Protein 3PV2 (pdb70)

CATH classification: 2.40.10.120 (+2 more: 2.30.42.10, 2.30.42.10)

Structure (mmCIF, N/CA/C/O backbone):
data_3PV2
#
_entry.id   3PV2
#
_cell.length_a   136.700
_cell.length_b   136.700
_cell.length_c   327.001
_cell.angle_alpha   90.00
_cell.angle_beta   90.00
_cell.angle_gamma   120.00
#
_symmetry.space_group_name_H-M   'H 3'
#
loop_
_entity.id
_entity.type
_entity.pdbx_description
1 polymer DegQ
2 water water
#
loop_
_atom_site.group_PDB
_atom_site.id
_atom_site.type_symbol
_atom_site.label_atom_id
_atom_site.label_alt_id
_atom_site.label_comp_id
_atom_site.label_asym_id
_atom_site.label_entity_id
_atom_site.label_seq_id
_atom_site.pdbx_PDB_ins_code
_atom_site.Cartn_x
_atom_site.Cartn_y
_atom_site.Cartn_z
_atom_site.occupancy
_atom_site.B_iso_or_equiv
_atom_site.auth_seq_id
_atom_site.auth_comp_id
_atom_site.auth_asym_id
_atom_site.auth_atom_id
_atom_site.pdbx_PDB_model_num
ATOM 1 N N . MET A 1 18 ? 6.769 72.919 96.452 1.00 82.99 6 MET A N 1
ATOM 2 C CA . MET A 1 18 ? 6.743 73.742 95.198 1.00 81.87 6 MET A CA 1
ATOM 3 C C . MET A 1 18 ? 5.534 73.261 94.357 1.00 77.93 6 MET A C 1
ATOM 4 O O . MET A 1 18 ? 5.278 72.047 94.285 1.00 77.39 6 MET A O 1
ATOM 9 N N . PRO A 1 19 ? 4.789 74.204 93.719 1.00 73.44 7 PRO A N 1
ATOM 10 C CA . PRO A 1 19 ? 3.459 73.887 93.129 1.00 69.50 7 PRO A CA 1
ATOM 11 C C . PRO A 1 19 ? 3.604 73.078 91.835 1.00 64.53 7 PRO A C 1
ATOM 12 O O . PRO A 1 19 ? 4.605 73.256 91.113 1.00 64.29 7 PRO A O 1
ATOM 16 N N . SER A 1 20 ? 2.653 72.185 91.564 1.00 58.66 8 SER A N 1
ATOM 17 C CA . SER A 1 20 ? 2.736 71.330 90.373 1.00 53.52 8 SER A CA 1
ATOM 18 C C . SER A 1 20 ? 1.408 70.602 90.102 1.00 49.80 8 SER A C 1
ATOM 19 O O . SER A 1 20 ? 0.726 70.213 91.029 1.00 50.89 8 SER A O 1
ATOM 22 N N . MET A 1 21 ? 1.093 70.372 88.834 1.00 44.51 9 MET A N 1
ATOM 23 C CA . MET A 1 21 ? -0.019 69.516 88.440 1.00 42.02 9 MET A CA 1
ATOM 24 C C . MET A 1 21 ? 0.375 68.048 88.374 1.00 41.03 9 MET A C 1
ATOM 25 O O . MET A 1 21 ? -0.486 67.216 88.125 1.00 41.46 9 MET A O 1
ATOM 30 N N . ALA A 1 22 ? 1.637 67.703 88.611 1.00 40.15 10 ALA A N 1
ATOM 31 C CA . ALA A 1 22 ? 2.109 66.349 88.330 1.00 40.38 10 ALA A CA 1
ATOM 32 C C . ALA A 1 22 ? 1.382 65.305 89.159 1.00 42.06 10 ALA A C 1
ATOM 33 O O . ALA A 1 22 ? 1.087 64.270 88.637 1.00 39.32 10 ALA A O 1
ATOM 35 N N . PRO A 1 23 ? 1.091 65.590 90.430 1.00 44.48 11 PRO A N 1
ATOM 36 C CA . PRO A 1 23 ? 0.485 64.509 91.225 1.00 46.09 11 PRO A CA 1
ATOM 37 C C . PRO A 1 23 ? -0.970 64.245 90.878 1.00 45.41 11 PRO A C 1
ATOM 38 O O . PRO A 1 23 ? -1.319 63.072 90.765 1.00 47.15 11 PRO A O 1
ATOM 42 N N . VAL A 1 24 ? -1.802 65.272 90.687 1.00 45.09 12 VAL A N 1
ATOM 43 C CA . VAL A 1 24 ? -3.147 65.021 90.178 1.00 44.62 12 VAL A CA 1
ATOM 44 C C . VAL A 1 24 ? -3.049 64.359 88.793 1.00 42.69 12 VAL A C 1
ATOM 45 O O . VAL A 1 24 ? -3.776 63.404 88.509 1.00 43.52 12 VAL A O 1
ATOM 49 N N . LEU A 1 25 ? -2.110 64.744 87.941 1.00 39.66 13 LEU A N 1
ATOM 50 C CA . LEU A 1 25 ? -2.100 64.085 86.655 1.00 37.36 13 LEU A CA 1
ATOM 51 C C . LEU A 1 25 ? -1.690 62.628 86.739 1.00 38.93 13 LEU A C 1
ATOM 52 O O . LEU A 1 25 ? -2.162 61.761 85.980 1.00 36.16 13 LEU A O 1
ATOM 57 N N . LYS A 1 26 ? -0.782 62.336 87.636 1.00 41.27 14 LYS A N 1
ATOM 58 C CA . LYS A 1 26 ? -0.236 61.008 87.680 1.00 44.20 14 LYS A CA 1
ATOM 59 C C . LYS A 1 26 ? -1.365 60.008 87.954 1.00 43.26 14 LYS A C 1
ATOM 60 O O . LYS A 1 26 ? -1.450 58.948 87.383 1.00 43.20 14 LYS A O 1
ATOM 66 N N . ASN A 1 27 ? -2.182 60.374 88.908 1.00 43.79 15 ASN A N 1
ATOM 67 C CA . ASN A 1 27 ? -3.381 59.662 89.231 1.00 46.03 15 ASN A CA 1
ATOM 68 C C . ASN A 1 27 ? -4.441 59.513 88.162 1.00 43.75 15 ASN A C 1
ATOM 69 O O . ASN A 1 27 ? -5.148 58.562 88.258 1.00 43.79 15 ASN A O 1
ATOM 74 N N . ILE A 1 28 ? -4.584 60.407 87.192 1.00 39.18 16 ILE A N 1
ATOM 75 C CA . ILE A 1 28 ? -5.680 60.218 86.249 1.00 37.69 16 ILE A CA 1
ATOM 76 C C . ILE A 1 28 ? -5.234 59.683 84.916 1.00 35.41 16 ILE A C 1
ATOM 77 O O . ILE A 1 28 ? -6.041 59.195 84.149 1.00 34.66 16 ILE A O 1
ATOM 82 N N . MET A 1 29 ? -3.938 59.675 84.665 1.00 35.56 17 MET A N 1
ATOM 83 C CA . MET A 1 29 ? -3.445 59.095 83.437 1.00 36.13 17 MET A CA 1
ATOM 84 C C . MET A 1 29 ? -3.933 57.722 83.094 1.00 34.75 17 MET A C 1
ATOM 85 O O . MET A 1 29 ? -4.123 57.487 81.958 1.00 32.84 17 MET A O 1
ATOM 90 N N . PRO A 1 30 ? -4.052 56.778 84.042 1.00 35.30 18 PRO A N 1
ATOM 91 C CA . PRO A 1 30 ? -4.531 55.429 83.674 1.00 36.68 18 PRO A CA 1
ATOM 92 C C . PRO A 1 30 ? -5.924 55.434 83.041 1.00 35.08 18 PRO A C 1
ATOM 93 O O . PRO A 1 30 ? -6.342 54.416 82.468 1.00 36.04 18 PRO A O 1
ATOM 97 N N . ALA A 1 31 ? -6.600 56.576 83.106 1.00 33.88 19 ALA A N 1
ATOM 98 C CA . ALA A 1 31 ? -7.956 56.662 82.621 1.00 32.61 19 ALA A CA 1
ATOM 99 C C . ALA A 1 31 ? -7.987 57.149 81.186 1.00 31.85 19 ALA A C 1
ATOM 100 O O . ALA A 1 31 ? -9.026 57.094 80.556 1.00 31.86 19 ALA A O 1
ATOM 102 N N . ILE A 1 32 ? -6.887 57.683 80.680 1.00 31.65 20 ILE A N 1
ATOM 103 C CA . ILE A 1 32 ? -6.836 58.267 79.342 1.00 31.33 20 ILE A CA 1
ATOM 104 C C . ILE A 1 32 ? -6.270 57.246 78.371 1.00 31.39 20 ILE A C 1
ATOM 105 O O . ILE A 1 32 ? -5.276 56.603 78.673 1.00 31.60 20 ILE A O 1
ATOM 110 N N . VAL A 1 33 ? -6.945 57.045 77.249 1.00 31.31 21 VAL A N 1
ATOM 111 C CA . VAL A 1 33 ? -6.574 55.977 76.332 1.00 31.45 21 VAL A CA 1
ATOM 112 C C . VAL A 1 33 ? -6.305 56.561 74.957 1.00 31.39 21 VAL A C 1
ATOM 113 O O . VAL A 1 33 ? -6.797 57.674 74.583 1.00 31.22 21 VAL A O 1
ATOM 117 N N . ASN A 1 34 ? -5.544 55.830 74.180 1.00 31.59 22 ASN A N 1
ATOM 118 C CA . ASN A 1 34 ? -5.402 56.099 72.756 1.00 31.71 22 ASN A CA 1
ATOM 119 C C . ASN A 1 34 ? -6.468 55.328 71.961 1.00 31.84 22 ASN A C 1
ATOM 120 O O . ASN A 1 34 ? -6.762 54.177 72.281 1.00 31.95 22 ASN A O 1
ATOM 125 N N . VAL A 1 35 ? -7.076 55.982 70.963 1.00 31.90 23 VAL A N 1
ATOM 126 C CA . VAL A 1 35 ? -8.078 55.393 70.090 1.00 32.14 23 VAL A CA 1
ATOM 127 C C . VAL A 1 35 ? -7.572 55.423 68.656 1.00 32.52 23 VAL A C 1
ATOM 128 O O . VAL A 1 35 ? -7.343 56.465 68.088 1.00 33.01 23 VAL A O 1
ATOM 132 N N . ALA A 1 36 ? -7.424 54.272 68.050 1.00 33.64 24 ALA A N 1
ATOM 133 C CA . ALA A 1 36 ? -6.908 54.151 66.678 1.00 35.48 24 ALA A CA 1
ATOM 134 C C . ALA A 1 36 ? -7.971 53.461 65.826 1.00 37.45 24 ALA A C 1
ATOM 135 O O . ALA A 1 36 ? -8.486 52.371 66.195 1.00 37.15 24 ALA A O 1
ATOM 137 N N . VAL A 1 37 ? -8.252 54.073 64.684 1.00 39.54 25 VAL A N 1
ATOM 138 C CA . VAL A 1 37 ? -9.289 53.658 63.822 1.00 42.57 25 VAL A CA 1
ATOM 139 C C . VAL A 1 37 ? -8.718 53.387 62.448 1.00 46.00 25 VAL A C 1
ATOM 140 O O . VAL A 1 37 ? -7.986 54.198 61.937 1.00 46.56 25 VAL A O 1
ATOM 144 N N . GLN A 1 38 ? -9.143 52.306 61.825 1.00 50.88 26 GLN A N 1
ATOM 145 C CA . GLN A 1 38 ? -8.897 52.032 60.412 1.00 56.39 26 GLN A CA 1
ATOM 146 C C . GLN A 1 38 ? -10.233 51.912 59.780 1.00 59.31 26 GLN A C 1
ATOM 147 O O . GLN A 1 38 ? -11.135 51.341 60.373 1.00 58.66 26 GLN A O 1
ATOM 153 N N . GLY A 1 39 ? -10.358 52.393 58.559 1.00 65.11 27 GLY A N 1
ATOM 154 C CA . GLY A 1 39 ? -11.636 52.322 57.860 1.00 69.75 27 GLY A CA 1
ATOM 155 C C . GLY A 1 39 ? -11.516 52.559 56.376 1.00 74.56 27 GLY A C 1
ATOM 156 O O . GLY A 1 39 ? -10.408 52.566 55.840 1.00 75.60 27 GLY A O 1
ATOM 157 N N . TYR A 1 40 ? -12.668 52.703 55.722 1.00 79.14 28 TYR A N 1
ATOM 158 C CA . TYR A 1 40 ? -12.750 53.100 54.324 1.00 83.90 28 TYR A CA 1
ATOM 159 C C . TYR A 1 40 ? -13.729 54.245 54.231 1.00 86.32 28 TYR A C 1
ATOM 160 O O . TYR A 1 40 ? -14.818 54.172 54.796 1.00 85.04 28 TYR A O 1
ATOM 169 N N . LEU A 1 41 ? -13.345 55.302 53.527 1.00 90.75 29 LEU A N 1
ATOM 170 C CA . LEU A 1 41 ? -14.216 56.465 53.364 1.00 94.07 29 LEU A CA 1
ATOM 171 C C . LEU A 1 41 ? -15.262 56.176 52.273 1.00 98.45 29 LEU A C 1
ATOM 172 O O . LEU A 1 41 ? -15.018 55.365 51.386 1.00 99.87 29 LEU A O 1
ATOM 177 N N . PRO A 1 42 ? -16.440 56.818 52.347 1.00 102.25 30 PRO A N 1
ATOM 178 C CA . PRO A 1 42 ? -17.490 56.716 51.309 1.00 105.88 30 PRO A CA 1
ATOM 179 C C . PRO A 1 42 ? -16.971 56.979 49.889 1.00 109.48 30 PRO A C 1
ATOM 180 O O . PRO A 1 42 ? -16.058 57.790 49.694 1.00 109.43 30 PRO A O 1
ATOM 184 N N . ASN A 1 43 ? -17.572 56.313 48.908 1.00 113.13 31 ASN A N 1
ATOM 185 C CA . ASN A 1 43 ? -17.050 56.332 47.530 1.00 116.22 31 ASN A CA 1
ATOM 186 C C . ASN A 1 43 ? -18.101 56.801 46.511 1.00 118.56 31 ASN A C 1
ATOM 187 O O . ASN A 1 43 ? -18.880 57.718 46.788 1.00 118.35 31 ASN A O 1
ATOM 192 N N . ARG A 1 73 ? -11.520 54.432 49.486 1.00 102.33 61 ARG A N 1
ATOM 193 C CA . ARG A 1 73 ? -10.216 54.895 49.949 1.00 101.79 61 ARG A CA 1
ATOM 194 C C . ARG A 1 73 ? -10.078 54.544 51.415 1.00 97.78 61 ARG A C 1
ATOM 195 O O . ARG A 1 73 ? -10.946 54.905 52.220 1.00 97.01 61 ARG A O 1
ATOM 203 N N . LYS A 1 74 ? -9.005 53.842 51.767 1.00 94.50 62 LYS A N 1
ATOM 204 C CA . LYS A 1 74 ? -8.815 53.452 53.153 1.00 90.45 62 LYS A CA 1
ATOM 205 C C . LYS A 1 74 ? -8.226 54.619 53.939 1.00 86.17 62 LYS A C 1
ATOM 206 O O . LYS A 1 74 ? -7.514 55.452 53.382 1.00 86.05 62 LYS A O 1
ATOM 212 N N . PHE A 1 75 ? -8.578 54.704 55.217 1.00 80.62 63 PHE A N 1
ATOM 213 C CA . PHE A 1 75 ? -8.079 55.767 56.062 1.00 76.62 63 PHE A CA 1
ATOM 214 C C . PHE A 1 75 ? -7.648 55.310 57.440 1.00 73.15 63 PHE A C 1
ATOM 215 O O . PHE A 1 75 ? -8.032 54.247 57.906 1.00 71.16 63 PHE A O 1
ATOM 223 N N . GLU A 1 76 ? -6.814 56.139 58.061 1.00 70.39 64 GLU A N 1
ATOM 224 C CA . GLU A 1 76 ? -6.482 55.989 59.461 1.00 68.19 64 GLU A CA 1
ATOM 225 C C . GLU A 1 76 ? -6.833 57.254 60.240 1.00 65.05 64 GLU A C 1
ATOM 226 O O . GLU A 1 76 ? -6.655 58.356 59.740 1.00 65.20 64 GLU A O 1
ATOM 232 N N . SER A 1 77 ? -7.335 57.076 61.464 1.00 61.07 65 SER A N 1
ATOM 233 C CA . SER A 1 77 ? -7.805 58.174 62.317 1.00 57.81 65 SER A CA 1
ATOM 234 C C . SER A 1 77 ? -7.426 57.857 63.758 1.00 54.67 65 SER A C 1
ATOM 235 O O . SER A 1 77 ? -7.827 56.800 64.304 1.00 56.12 65 SER A O 1
ATOM 238 N N . ILE A 1 78 ? -6.600 58.701 64.354 1.00 50.79 66 ILE A N 1
ATOM 239 C CA . ILE A 1 78 ? -6.205 58.539 65.744 1.00 48.18 66 ILE A CA 1
ATOM 240 C C . ILE A 1 78 ? -6.626 59.675 66.701 1.00 43.95 66 ILE A C 1
ATOM 241 O O . ILE A 1 78 ? -6.613 60.821 66.319 1.00 45.10 66 ILE A O 1
ATOM 246 N N . GLY A 1 79 ? -7.012 59.341 67.937 1.00 37.62 67 GLY A N 1
ATOM 247 C CA . GLY A 1 79 ? -7.411 60.321 68.940 1.00 33.33 67 GLY A CA 1
ATOM 248 C C . GLY A 1 79 ? -7.233 59.734 70.311 1.00 31.64 67 GLY A C 1
ATOM 249 O O . GLY A 1 79 ? -6.514 58.739 70.510 1.00 31.71 67 GLY A O 1
ATOM 250 N N . SER A 1 80 ? -7.907 60.349 71.274 1.00 31.36 68 SER A N 1
ATOM 251 C CA . SER A 1 80 ? -7.878 59.872 72.608 1.00 31.16 68 SER A CA 1
ATOM 252 C C . SER A 1 80 ? -9.258 59.551 73.023 1.00 31.16 68 SER A C 1
ATOM 253 O O . SER A 1 80 ? -10.229 59.818 72.277 1.00 31.30 68 SER A O 1
ATOM 256 N N . GLY A 1 81 ? -9.356 59.007 74.229 1.00 31.10 69 GLY A N 1
ATOM 257 C CA . GLY A 1 81 ? -10.624 58.741 74.900 1.00 31.19 69 GLY A CA 1
ATOM 258 C C . GLY A 1 81 ? -10.423 58.679 76.410 1.00 31.17 69 GLY A C 1
ATOM 259 O O . GLY A 1 81 ? -9.315 58.688 76.932 1.00 31.10 69 GLY A O 1
ATOM 260 N N . VAL A 1 82 ? -11.505 58.627 77.122 1.00 31.33 70 VAL A N 1
ATOM 261 C CA . VAL A 1 82 ? -11.469 58.608 78.544 1.00 31.45 70 VAL A CA 1
ATOM 262 C C . VAL A 1 82 ? -12.336 57.470 79.082 1.00 31.82 70 VAL A C 1
ATOM 263 O O . VAL A 1 82 ? -13.510 57.341 78.710 1.00 32.02 70 VAL A O 1
ATOM 267 N N . ILE A 1 83 ? -11.788 56.698 80.000 1.00 32.01 71 ILE A N 1
ATOM 268 C CA . ILE A 1 83 ? -12.571 55.639 80.670 1.00 32.47 71 ILE A CA 1
ATOM 269 C C . ILE A 1 83 ? -13.408 56.324 81.726 1.00 32.78 71 ILE A C 1
ATOM 270 O O . ILE A 1 83 ? -12.871 56.890 82.663 1.00 32.83 71 ILE A O 1
ATOM 275 N N . ILE A 1 84 ? -14.720 56.280 81.571 1.00 34.28 72 ILE A N 1
ATOM 276 C CA . ILE A 1 84 ? -15.599 56.855 82.542 1.00 36.35 72 ILE A CA 1
ATOM 277 C C . ILE A 1 84 ? -16.405 55.833 83.305 1.00 38.12 72 ILE A C 1
ATOM 278 O O . ILE A 1 84 ? -17.017 56.201 84.265 1.00 39.58 72 ILE A O 1
ATOM 283 N N . ASP A 1 85 ? -16.408 54.563 82.897 1.00 41.88 73 ASP A N 1
ATOM 284 C CA . ASP A 1 85 ? -16.902 53.465 83.741 1.00 42.37 73 ASP A CA 1
ATOM 285 C C . ASP A 1 85 ? -15.919 52.244 83.725 1.00 42.49 73 ASP A C 1
ATOM 286 O O . ASP A 1 85 ? -15.919 51.391 82.832 1.00 43.66 73 ASP A O 1
ATOM 291 N N . PRO A 1 86 ? -15.098 52.143 84.753 1.00 41.78 74 PRO A N 1
ATOM 292 C CA . PRO A 1 86 ? -14.039 51.196 84.781 1.00 42.67 74 PRO A CA 1
ATOM 293 C C . PRO A 1 86 ? -14.571 49.736 84.969 1.00 46.10 74 PRO A C 1
ATOM 294 O O . PRO A 1 86 ? -13.909 48.787 84.571 1.00 46.32 74 PRO A O 1
ATOM 298 N N . ASN A 1 87 ? -15.770 49.608 85.521 1.00 48.47 75 ASN A N 1
ATOM 299 C CA . ASN A 1 87 ? -16.361 48.298 85.811 1.00 51.27 75 ASN A CA 1
ATOM 300 C C . ASN A 1 87 ? -16.968 47.635 84.600 1.00 50.60 75 ASN A C 1
ATOM 301 O O . ASN A 1 87 ? -16.935 46.424 84.485 1.00 51.47 75 ASN A O 1
ATOM 306 N N . ASN A 1 88 ? -17.587 48.432 83.733 1.00 48.87 76 ASN A N 1
ATOM 307 C CA . ASN A 1 88 ? -18.068 47.962 82.468 1.00 47.82 76 ASN A CA 1
ATOM 308 C C . ASN A 1 88 ? -17.207 48.268 81.251 1.00 45.01 76 ASN A C 1
ATOM 309 O O . ASN A 1 88 ? -17.597 47.985 80.147 1.00 44.83 76 ASN A O 1
ATOM 314 N N . GLY A 1 89 ? -16.047 48.896 81.419 1.00 43.19 77 GLY A N 1
ATOM 315 C CA . GLY A 1 89 ? -15.211 49.220 80.244 1.00 39.64 77 GLY A CA 1
ATOM 316 C C . GLY A 1 89 ? -15.828 50.280 79.317 1.00 38.37 77 GLY A C 1
ATOM 317 O O . GLY A 1 89 ? -15.668 50.196 78.101 1.00 37.89 77 GLY A O 1
ATOM 318 N N . VAL A 1 90 ? -16.462 51.304 79.845 1.00 37.19 78 VAL A N 1
ATOM 319 C CA . VAL A 1 90 ? -17.037 52.307 78.961 1.00 36.96 78 VAL A CA 1
ATOM 320 C C . VAL A 1 90 ? -16.061 53.457 78.724 1.00 35.70 78 VAL A C 1
ATOM 321 O O . VAL A 1 90 ? -15.591 54.045 79.684 1.00 35.25 78 VAL A O 1
ATOM 325 N N . ILE A 1 91 ? -15.762 53.774 77.451 1.00 34.49 79 ILE A N 1
ATOM 326 C CA . ILE A 1 91 ? -14.859 54.852 77.047 1.00 32.54 79 ILE A CA 1
ATOM 327 C C . ILE A 1 91 ? -15.627 55.887 76.255 1.00 32.91 79 ILE A C 1
ATOM 328 O O . ILE A 1 91 ? -16.463 55.541 75.378 1.00 34.03 79 ILE A O 1
ATOM 333 N N . ILE A 1 92 ? -15.442 57.168 76.566 1.00 32.59 80 ILE A N 1
ATOM 334 C CA . ILE A 1 92 ? -15.994 58.217 75.735 1.00 32.71 80 ILE A CA 1
ATOM 335 C C . ILE A 1 92 ? -14.913 58.734 74.825 1.00 32.22 80 ILE A C 1
ATOM 336 O O . ILE A 1 92 ? -13.738 58.905 75.239 1.00 31.98 80 ILE A O 1
ATOM 341 N N . THR A 1 93 ? -15.274 59.080 73.606 1.00 32.66 81 THR A N 1
ATOM 342 C CA . THR A 1 93 ? -14.354 59.786 72.692 1.00 31.98 81 THR A CA 1
ATOM 343 C C . THR A 1 93 ? -15.239 60.685 71.837 1.00 33.96 81 THR A C 1
ATOM 344 O O . THR A 1 93 ? -16.468 60.854 72.168 1.00 32.81 81 THR A O 1
ATOM 348 N N . ASN A 1 94 ? -14.673 61.325 70.790 1.00 34.15 82 ASN A N 1
ATOM 349 C CA . ASN A 1 94 ? -15.516 62.040 69.865 1.00 34.05 82 ASN A CA 1
ATOM 350 C C . ASN A 1 94 ? -16.055 61.159 68.771 1.00 35.51 82 ASN A C 1
ATOM 351 O O . ASN A 1 94 ? -15.406 60.185 68.291 1.00 35.44 82 ASN A O 1
ATOM 356 N N . ASP A 1 95 ? -17.289 61.465 68.355 1.00 37.59 83 ASP A N 1
ATOM 357 C CA . ASP A 1 95 ? -17.865 60.814 67.187 1.00 38.79 83 ASP A CA 1
ATOM 358 C C . ASP A 1 95 ? -16.986 61.007 65.942 1.00 39.15 83 ASP A C 1
ATOM 359 O O . ASP A 1 95 ? -16.896 60.112 65.143 1.00 41.06 83 ASP A O 1
ATOM 364 N N . HIS A 1 96 ? -16.411 62.189 65.720 1.00 41.00 84 HIS A N 1
ATOM 365 C CA . HIS A 1 96 ? -15.546 62.361 64.539 1.00 41.43 84 HIS A CA 1
ATOM 366 C C . HIS A 1 96 ? -14.339 61.444 64.506 1.00 42.09 84 HIS A C 1
ATOM 367 O O . HIS A 1 96 ? -13.950 61.036 63.417 1.00 43.68 84 HIS A O 1
ATOM 374 N N . VAL A 1 97 ? -13.795 61.061 65.667 1.00 40.58 85 VAL A N 1
ATOM 375 C CA . VAL A 1 97 ? -12.674 60.132 65.712 1.00 39.19 85 VAL A CA 1
ATOM 376 C C . VAL A 1 97 ? -13.041 58.782 65.191 1.00 40.35 85 VAL A C 1
ATOM 377 O O . VAL A 1 97 ? -12.241 58.163 64.502 1.00 41.67 85 VAL A O 1
ATOM 381 N N . ILE A 1 98 ? -14.242 58.286 65.512 1.00 41.78 86 ILE A N 1
ATOM 382 C CA . ILE A 1 98 ? -14.600 56.928 65.151 1.00 41.19 86 ILE A CA 1
ATOM 383 C C . ILE A 1 98 ? -15.526 56.724 63.966 1.00 45.18 86 ILE A C 1
ATOM 384 O O . ILE A 1 98 ? -15.888 55.585 63.706 1.00 46.49 86 ILE A O 1
ATOM 389 N N . ARG A 1 99 ? -15.967 57.794 63.295 1.00 49.08 87 ARG A N 1
ATOM 390 C CA . ARG A 1 99 ? -16.822 57.666 62.112 1.00 52.38 87 ARG A CA 1
ATOM 391 C C . ARG A 1 99 ? -16.151 56.898 60.974 1.00 53.85 87 ARG A C 1
ATOM 392 O O . ARG A 1 99 ? -14.957 57.053 60.722 1.00 54.09 87 ARG A O 1
ATOM 400 N N . ASN A 1 100 ? -16.939 56.010 60.358 1.00 54.32 88 ASN A N 1
ATOM 401 C CA . ASN A 1 100 ? -16.533 55.230 59.213 1.00 55.30 88 ASN A CA 1
ATOM 402 C C . ASN A 1 100 ? -15.533 54.149 59.620 1.00 55.09 88 ASN A C 1
ATOM 403 O O . ASN A 1 100 ? -14.859 53.611 58.766 1.00 56.00 88 ASN A O 1
ATOM 408 N N . ALA A 1 101 ? -15.465 53.839 60.920 1.00 53.56 89 ALA A N 1
ATOM 409 C CA . ALA A 1 101 ? -14.524 52.850 61.428 1.00 53.37 89 ALA A CA 1
ATOM 410 C C . ALA A 1 101 ? -14.929 51.464 60.970 1.00 53.75 89 ALA A C 1
ATOM 411 O O . ALA A 1 101 ? -16.042 51.081 61.119 1.00 54.51 89 ALA A O 1
ATOM 413 N N . SER A 1 102 ? -14.024 50.710 60.404 1.00 54.98 90 SER A N 1
ATOM 414 C CA . SER A 1 102 ? -14.246 49.271 60.347 1.00 55.95 90 SER A CA 1
ATOM 415 C C . SER A 1 102 ? -13.574 48.598 61.549 1.00 53.81 90 SER A C 1
ATOM 416 O O . SER A 1 102 ? -13.983 47.536 61.962 1.00 53.83 90 SER A O 1
ATOM 419 N N . LEU A 1 103 ? -12.572 49.253 62.137 1.00 51.71 91 LEU A N 1
ATOM 420 C CA . LEU A 1 103 ? -11.829 48.677 63.251 1.00 50.15 91 LEU A CA 1
ATOM 421 C C . LEU A 1 103 ? -11.480 49.789 64.281 1.00 47.17 91 LEU A C 1
ATOM 422 O O . LEU A 1 103 ? -10.935 50.803 63.921 1.00 46.37 91 LEU A O 1
ATOM 427 N N . ILE A 1 104 ? -11.756 49.559 65.560 1.00 43.71 92 ILE A N 1
ATOM 428 C CA . ILE A 1 104 ? -11.368 50.488 66.623 1.00 40.81 92 ILE A CA 1
ATOM 429 C C . ILE A 1 104 ? -10.556 49.730 67.648 1.00 37.77 92 ILE A C 1
ATOM 430 O O . ILE A 1 104 ? -11.061 48.812 68.297 1.00 36.16 92 ILE A O 1
ATOM 435 N N . THR A 1 105 ? -9.326 50.193 67.853 1.00 36.02 93 THR A N 1
ATOM 436 C CA . THR A 1 105 ? -8.403 49.671 68.835 1.00 34.45 93 THR A CA 1
ATOM 437 C C . THR A 1 105 ? -8.073 50.701 69.948 1.00 33.41 93 THR A C 1
ATOM 438 O O . THR A 1 105 ? -7.610 51.827 69.675 1.00 32.93 93 THR A O 1
ATOM 442 N N . VAL A 1 106 ? -8.219 50.280 71.199 1.00 32.76 94 VAL A N 1
ATOM 443 C CA . VAL A 1 106 ? -7.882 51.096 72.347 1.00 32.45 94 VAL A CA 1
ATOM 444 C C . VAL A 1 106 ? -6.552 50.648 72.925 1.00 32.54 94 VAL A C 1
ATOM 445 O O . VAL A 1 106 ? -6.317 49.428 73.051 1.00 32.87 94 VAL A O 1
ATOM 449 N N . THR A 1 107 ? -5.682 51.592 73.286 1.00 32.39 95 THR A N 1
ATOM 450 C CA . THR A 1 107 ? -4.457 51.262 73.982 1.00 32.55 95 THR A CA 1
ATOM 451 C C . THR A 1 107 ? -4.446 51.912 75.327 1.00 32.38 95 THR A C 1
ATOM 452 O O . THR A 1 107 ? -4.765 53.093 75.436 1.00 32.10 95 THR A O 1
ATOM 456 N N . LEU A 1 108 ? -4.160 51.143 76.369 1.00 32.61 96 LEU A N 1
ATOM 457 C CA . LEU A 1 108 ? -4.135 51.675 77.708 1.00 32.59 96 LEU A CA 1
ATOM 458 C C . LEU A 1 108 ? -2.756 51.993 78.082 1.00 33.06 96 LEU A C 1
ATOM 459 O O . LEU A 1 108 ? -1.795 51.529 77.468 1.00 33.02 96 LEU A O 1
ATOM 464 N N . GLN A 1 109 ? -2.666 52.718 79.189 1.00 34.55 97 GLN A N 1
ATOM 465 C CA . GLN A 1 109 ? -1.400 53.191 79.691 1.00 35.66 97 GLN A CA 1
ATOM 466 C C . GLN A 1 109 ? -0.579 52.016 80.105 1.00 36.63 97 GLN A C 1
ATOM 467 O O . GLN A 1 109 ? 0.590 52.038 79.949 1.00 37.00 97 GLN A O 1
ATOM 473 N N . ASP A 1 110 ? -1.196 50.943 80.575 1.00 37.63 98 ASP A N 1
ATOM 474 C CA . ASP A 1 110 ? -0.445 49.755 80.954 1.00 39.27 98 ASP A CA 1
ATOM 475 C C . ASP A 1 110 ? 0.143 48.990 79.764 1.00 39.06 98 ASP A C 1
ATOM 476 O O . ASP A 1 110 ? 0.898 48.063 79.950 1.00 37.65 98 ASP A O 1
ATOM 481 N N . GLY A 1 111 ? -0.234 49.351 78.549 1.00 38.51 99 GLY A N 1
ATOM 482 C CA . GLY A 1 111 ? 0.327 48.690 77.383 1.00 38.92 99 GLY A CA 1
ATOM 483 C C . GLY A 1 111 ? -0.653 47.798 76.627 1.00 39.50 99 GLY A C 1
ATOM 484 O O . GLY A 1 111 ? -0.387 47.467 75.457 1.00 39.19 99 GLY A O 1
ATOM 485 N N . ARG A 1 112 ? -1.789 47.419 77.232 1.00 38.23 100 ARG A N 1
ATOM 486 C CA . ARG A 1 112 ? -2.757 46.590 76.525 1.00 37.43 100 ARG A CA 1
ATOM 487 C C . ARG A 1 112 ? -3.365 47.294 75.317 1.00 37.11 100 ARG A C 1
ATOM 488 O O . ARG A 1 112 ? -3.731 48.512 75.414 1.00 33.70 100 ARG A O 1
ATOM 496 N N . ARG A 1 113 ? -3.464 46.565 74.194 1.00 35.91 101 ARG A N 1
ATOM 497 C CA . ARG A 1 113 ? -4.167 47.034 73.026 1.00 36.42 101 ARG A CA 1
ATOM 498 C C . ARG A 1 113 ? -5.401 46.159 72.852 1.00 37.55 101 ARG A C 1
ATOM 499 O O . ARG A 1 113 ? -5.283 44.945 72.655 1.00 39.38 101 ARG A O 1
ATOM 507 N N . LEU A 1 114 ? -6.580 46.754 72.943 1.00 37.19 102 LEU A N 1
ATOM 508 C CA . LEU A 1 114 ? -7.812 46.006 73.000 1.00 38.08 102 LEU A CA 1
ATOM 509 C C . LEU A 1 114 ? -8.716 46.437 71.826 1.00 38.70 102 LEU A C 1
ATOM 510 O O . LEU A 1 114 ? -8.750 47.648 71.408 1.00 39.12 102 LEU A O 1
ATOM 515 N N . LYS A 1 115 ? -9.494 45.480 71.339 1.00 38.61 103 LYS A N 1
ATOM 516 C CA . LYS A 1 115 ? -10.511 45.676 70.314 1.00 39.66 103 LYS A CA 1
ATOM 517 C C . LYS A 1 115 ? -11.670 46.361 70.980 1.00 38.91 103 LYS A C 1
ATOM 518 O O . LYS A 1 115 ? -12.124 45.888 71.987 1.00 40.33 103 LYS A O 1
ATOM 524 N N . ALA A 1 116 ? -12.134 47.500 70.489 1.00 37.80 104 ALA A N 1
ATOM 525 C CA . ALA A 1 116 ? -13.211 48.201 71.140 1.00 38.14 104 ALA A CA 1
ATOM 526 C C . ALA A 1 116 ? -14.459 48.023 70.304 1.00 39.36 104 ALA A C 1
ATOM 527 O O . ALA A 1 116 ? -14.378 47.779 69.083 1.00 40.02 104 ALA A O 1
ATOM 529 N N . ARG A 1 117 ? -15.618 48.094 70.967 1.00 40.48 105 ARG A N 1
ATOM 530 C CA . ARG A 1 117 ? -16.901 48.070 70.276 1.00 42.11 105 ARG A CA 1
ATOM 531 C C . ARG A 1 117 ? -17.550 49.453 70.411 1.00 40.30 105 ARG A C 1
ATOM 532 O O . ARG A 1 117 ? -17.636 49.972 71.538 1.00 38.48 105 ARG A O 1
ATOM 540 N N . LEU A 1 118 ? -18.051 49.983 69.288 1.00 40.24 106 LEU A N 1
ATOM 541 C CA . LEU A 1 118 ? -18.985 51.146 69.245 1.00 42.44 106 LEU A CA 1
ATOM 542 C C . LEU A 1 118 ? -20.339 50.803 69.882 1.00 42.88 106 LEU A C 1
ATOM 543 O O . LEU A 1 118 ? -21.065 49.936 69.373 1.00 44.63 106 LEU A O 1
ATOM 548 N N . ILE A 1 119 ? -20.648 51.409 71.003 1.00 42.52 107 ILE A N 1
ATOM 549 C CA . ILE A 1 119 ? -21.975 51.283 71.585 1.00 44.69 107 ILE A CA 1
ATOM 550 C C . ILE A 1 119 ? -22.947 52.242 70.889 1.00 46.14 107 ILE A C 1
ATOM 551 O O . ILE A 1 119 ? -24.155 51.966 70.766 1.00 47.19 107 ILE A O 1
ATOM 556 N N . GLY A 1 120 ? -22.415 53.369 70.436 1.00 46.11 108 GLY A N 1
ATOM 557 C CA . GLY A 1 120 ? -23.216 54.368 69.718 1.00 45.76 108 GLY A CA 1
ATOM 558 C C . GLY A 1 120 ? -22.523 55.707 69.712 1.00 45.43 108 GLY A C 1
ATOM 559 O O . GLY A 1 120 ? -21.726 56.018 70.619 1.00 42.48 108 GLY A O 1
ATOM 560 N N . GLY A 1 121 ? -22.811 56.477 68.672 1.00 45.66 109 GLY A N 1
ATOM 561 C CA . GLY A 1 121 ? -22.395 57.856 68.549 1.00 44.65 109 GLY A CA 1
ATOM 562 C C . GLY A 1 121 ? -23.517 58.879 68.343 1.00 46.69 109 GLY A C 1
ATOM 563 O O . GLY A 1 121 ? -24.663 58.540 68.147 1.00 46.66 109 GLY A O 1
ATOM 564 N N . ASP A 1 122 ? -23.158 60.149 68.406 1.00 46.39 110 ASP A N 1
ATOM 565 C CA . ASP A 1 122 ? -24.114 61.231 68.247 1.00 47.88 110 ASP A CA 1
ATOM 566 C C . ASP A 1 122 ? -23.365 62.303 67.551 1.00 48.04 110 ASP A C 1
ATOM 567 O O . ASP A 1 122 ? -22.546 62.990 68.189 1.00 46.61 110 ASP A O 1
ATOM 572 N N . SER A 1 123 ? -23.561 62.404 66.245 1.00 50.41 111 SER A N 1
ATOM 573 C CA . SER A 1 123 ? -22.783 63.374 65.458 1.00 54.57 111 SER A CA 1
ATOM 574 C C . SER A 1 123 ? -23.042 64.837 65.894 1.00 53.45 111 SER A C 1
ATOM 575 O O . SER A 1 123 ? -22.167 65.672 65.834 1.00 53.31 111 SER A O 1
ATOM 578 N N . GLU A 1 124 ? -24.197 65.084 66.460 1.00 54.19 112 GLU A N 1
ATOM 579 C CA . GLU A 1 124 ? -24.621 66.450 66.808 1.00 55.37 112 GLU A CA 1
ATOM 580 C C . GLU A 1 124 ? -23.829 67.007 67.976 1.00 52.64 112 GLU A C 1
ATOM 581 O O . GLU A 1 124 ? -23.294 68.115 67.918 1.00 51.80 112 GLU A O 1
ATOM 587 N N . THR A 1 125 ? -23.668 66.214 69.030 1.00 50.18 113 THR A N 1
ATOM 588 C CA . THR A 1 125 ? -22.792 66.651 70.148 1.00 46.55 113 THR A CA 1
ATOM 589 C C . THR A 1 125 ? -21.341 66.212 69.979 1.00 44.69 113 THR A C 1
ATOM 590 O O . THR A 1 125 ? -20.500 66.433 70.845 1.00 42.74 113 THR A O 1
ATOM 594 N N . ASP A 1 126 ? -21.057 65.558 68.863 1.00 44.28 114 ASP A N 1
ATOM 595 C CA . ASP A 1 126 ? -19.733 64.968 68.584 1.00 42.75 114 ASP A CA 1
ATOM 596 C C . ASP A 1 126 ? -19.162 64.041 69.685 1.00 40.64 114 ASP A C 1
ATOM 597 O O . ASP A 1 126 ? -17.992 64.089 70.022 1.00 38.81 114 ASP A O 1
ATOM 602 N N . LEU A 1 127 ? -19.996 63.159 70.198 1.00 40.30 115 LEU A N 1
ATOM 603 C CA . LEU A 1 127 ? -19.648 62.193 71.234 1.00 39.51 115 LEU A CA 1
ATOM 604 C C . LEU A 1 127 ? -19.906 60.748 70.718 1.00 40.37 115 LEU A C 1
ATOM 605 O O . LEU A 1 127 ? -20.790 60.521 69.859 1.00 40.99 115 LEU A O 1
ATOM 610 N N . ALA A 1 128 ? -19.094 59.796 71.208 1.00 39.44 116 ALA A N 1
ATOM 611 C CA . ALA A 1 128 ? -19.293 58.370 70.951 1.00 38.54 116 ALA A CA 1
ATOM 612 C C . ALA A 1 128 ? -18.851 57.558 72.149 1.00 37.88 116 ALA A C 1
ATOM 613 O O . ALA A 1 128 ? -17.944 57.967 72.882 1.00 37.53 116 ALA A O 1
ATOM 615 N N . VAL A 1 129 ? -19.445 56.387 72.329 1.00 38.17 117 VAL A N 1
ATOM 616 C CA . VAL A 1 129 ? -19.352 55.651 73.535 1.00 37.80 117 VAL A CA 1
ATOM 617 C C . VAL A 1 129 ? -18.823 54.294 73.074 1.00 38.66 117 VAL A C 1
ATOM 618 O O . VAL A 1 129 ? -19.442 53.654 72.221 1.00 39.01 117 VAL A O 1
ATOM 622 N N . LEU A 1 130 ? -17.656 53.911 73.584 1.00 37.15 118 LEU A N 1
ATOM 623 C CA . LEU A 1 130 ? -17.037 52.688 73.202 1.00 36.73 118 LEU A CA 1
ATOM 624 C C . LEU A 1 130 ? -17.052 51.775 74.398 1.00 37.41 118 LEU A C 1
ATOM 625 O O . LEU A 1 130 ? -17.089 52.226 75.558 1.00 36.64 118 LEU A O 1
ATOM 630 N N . LYS A 1 131 ? -16.941 50.485 74.121 1.00 37.58 119 LYS A N 1
ATOM 631 C CA . LYS A 1 131 ? -16.742 49.508 75.191 1.00 39.13 119 LYS A CA 1
ATOM 632 C C . LYS A 1 131 ? -15.612 48.551 74.912 1.00 37.92 119 LYS A C 1
ATOM 633 O O . LYS A 1 131 ? -15.389 48.135 73.776 1.00 36.83 119 LYS A O 1
ATOM 639 N N . ILE A 1 132 ? -14.849 48.250 75.949 1.00 36.79 120 ILE A N 1
ATOM 640 C CA . ILE A 1 132 ? -13.819 47.263 75.845 1.00 36.81 120 ILE A CA 1
ATOM 641 C C . ILE A 1 132 ? -14.072 46.226 76.948 1.00 40.09 120 ILE A C 1
ATOM 642 O O . ILE A 1 132 ? -14.680 46.511 77.957 1.00 41.27 120 ILE A O 1
ATOM 647 N N . ASP A 1 133 ? -13.653 45.007 76.745 1.00 42.70 121 ASP A N 1
ATOM 648 C CA . ASP A 1 133 ? -13.817 43.991 77.765 1.00 45.98 121 ASP A CA 1
ATOM 649 C C . ASP A 1 133 ? -12.434 43.710 78.300 1.00 45.28 121 ASP A C 1
ATOM 650 O O . ASP A 1 133 ? -11.617 43.131 77.587 1.00 45.40 121 ASP A O 1
ATOM 655 N N . ALA A 1 134 ? -12.159 44.213 79.497 1.00 44.68 122 ALA A N 1
ATOM 656 C CA . ALA A 1 134 ? -10.879 44.063 80.147 1.00 43.27 122 ALA A CA 1
ATOM 657 C C . ALA A 1 134 ? -11.175 44.423 81.598 1.00 42.90 122 ALA A C 1
ATOM 658 O O . ALA A 1 134 ? -12.113 45.210 81.920 1.00 40.29 122 ALA A O 1
ATOM 660 N N . LYS A 1 135 ? -10.359 43.863 82.466 1.00 41.62 123 LYS A N 1
ATOM 661 C CA . LYS A 1 135 ? -10.404 44.169 83.861 1.00 41.88 123 LYS A CA 1
ATOM 662 C C . LYS A 1 135 ? -9.217 45.058 84.148 1.00 40.80 123 LYS A C 1
ATOM 663 O O . LYS A 1 135 ? -8.437 45.305 83.277 1.00 39.57 123 LYS A O 1
ATOM 669 N N . ASN A 1 136 ? -9.095 45.417 85.413 1.00 41.68 124 ASN A N 1
ATOM 670 C CA . ASN A 1 136 ? -8.081 46.212 85.951 1.00 43.50 124 ASN A CA 1
ATOM 671 C C . ASN A 1 136 ? -7.993 47.572 85.245 1.00 41.56 124 ASN A C 1
ATOM 672 O O . ASN A 1 136 ? -6.976 47.973 84.772 1.00 39.81 124 ASN A O 1
ATOM 677 N N . LEU A 1 137 ? -9.135 48.198 85.150 1.00 41.14 125 LEU A N 1
ATOM 678 C CA . LEU A 1 137 ? -9.306 49.532 84.518 1.00 40.90 125 LEU A CA 1
ATOM 679 C C . LEU A 1 137 ? -9.446 50.561 85.602 1.00 41.40 125 LEU A C 1
ATOM 680 O O . LEU A 1 137 ? -9.997 50.244 86.670 1.00 41.54 125 LEU A O 1
ATOM 685 N N . LYS A 1 138 ? -8.975 51.784 85.323 1.00 41.75 126 LYS A N 1
ATOM 686 C CA . LYS A 1 138 ? -9.122 52.911 86.211 1.00 41.44 126 LYS A CA 1
ATOM 687 C C . LYS A 1 138 ? -9.861 54.063 85.504 1.00 39.19 126 LYS A C 1
ATOM 688 O O . LYS A 1 138 ? -9.788 54.226 84.274 1.00 35.10 126 LYS A O 1
ATOM 694 N N . SER A 1 139 ? -10.568 54.853 86.308 1.00 39.12 127 SER A N 1
ATOM 695 C CA . SER A 1 139 ? -11.286 56.053 85.863 1.00 38.80 127 SER A CA 1
ATOM 696 C C . SER A 1 139 ? -10.816 57.219 86.699 1.00 38.41 127 SER A C 1
ATOM 697 O O . SER A 1 139 ? -9.754 57.164 87.263 1.00 37.86 127 SER A O 1
ATOM 700 N N . LEU A 1 140 ? -11.600 58.297 86.753 1.00 38.74 128 LEU A N 1
ATOM 701 C CA . LEU A 1 140 ? -11.245 59.428 87.575 1.00 38.88 128 LEU A CA 1
ATOM 702 C C . LEU A 1 140 ? -12.528 60.053 88.057 1.00 41.63 128 LEU A C 1
ATOM 703 O O . LEU A 1 140 ? -13.626 59.710 87.528 1.00 40.88 128 LEU A O 1
ATOM 708 N N . VAL A 1 141 ? -12.408 60.941 89.035 1.00 41.93 129 VAL A N 1
ATOM 709 C CA . VAL A 1 141 ? -13.560 61.647 89.524 1.00 45.34 129 VAL A CA 1
ATOM 710 C C . VAL A 1 141 ? -14.207 62.468 88.416 1.00 45.88 129 VAL A C 1
ATOM 711 O O . VAL A 1 141 ? -13.532 63.231 87.723 1.00 43.09 129 VAL A O 1
ATOM 715 N N . ILE A 1 142 ? -15.523 62.299 88.262 1.00 46.50 130 ILE A N 1
ATOM 716 C CA . ILE A 1 142 ? -16.270 63.006 87.273 1.00 47.69 130 ILE A CA 1
ATOM 717 C C . ILE A 1 142 ? -16.836 64.259 87.894 1.00 48.91 130 ILE A C 1
ATOM 718 O O . ILE A 1 142 ? -17.690 64.180 88.757 1.00 51.44 130 ILE A O 1
ATOM 723 N N . GLY A 1 143 ? -16.439 65.430 87.389 1.00 47.77 131 GLY A N 1
ATOM 724 C CA . GLY A 1 143 ? -16.812 66.669 88.013 1.00 47.02 131 GLY A CA 1
ATOM 725 C C . GLY A 1 143 ? -18.100 67.272 87.479 1.00 46.50 131 GLY A C 1
ATOM 726 O O . GLY A 1 143 ? -18.833 66.657 86.725 1.00 45.37 131 GLY A O 1
ATOM 727 N N . ASP A 1 144 ? -18.361 68.508 87.879 1.00 46.92 132 ASP A N 1
ATOM 728 C CA . ASP A 1 144 ? -19.574 69.195 87.453 1.00 46.87 132 ASP A CA 1
ATOM 729 C C . ASP A 1 144 ? -19.206 70.356 86.622 1.00 45.42 132 ASP A C 1
ATOM 730 O O . ASP A 1 144 ? -18.690 71.378 87.145 1.00 44.65 132 ASP A O 1
ATOM 735 N N . SER A 1 145 ? -19.495 70.275 85.328 1.00 43.56 133 SER A N 1
ATOM 736 C CA . SER A 1 145 ? -19.076 71.382 84.476 1.00 42.28 133 SER A CA 1
ATOM 737 C C . SER A 1 145 ? -19.892 72.671 84.679 1.00 45.66 133 SER A C 1
ATOM 738 O O . SER A 1 145 ? -19.541 73.695 84.063 1.00 44.21 133 SER A O 1
ATOM 741 N N . ASP A 1 146 ? -21.001 72.619 85.438 1.00 48.16 134 ASP A N 1
ATOM 742 C CA . ASP A 1 146 ? -21.790 73.856 85.680 1.00 51.35 134 ASP A CA 1
ATOM 743 C C . ASP A 1 146 ? -21.048 74.802 86.632 1.00 51.76 134 ASP A C 1
ATOM 744 O O . ASP A 1 146 ? -21.383 75.948 86.681 1.00 53.34 134 ASP A O 1
ATOM 749 N N . LYS A 1 147 ? -20.123 74.281 87.434 1.00 51.41 135 LYS A N 1
ATOM 750 C CA . LYS A 1 147 ? -19.422 75.055 88.417 1.00 52.59 135 LYS A CA 1
ATOM 751 C C . LYS A 1 147 ? -18.220 75.778 87.758 1.00 50.56 135 LYS A C 1
ATOM 752 O O . LYS A 1 147 ? -17.650 76.625 88.381 1.00 49.54 135 LYS A O 1
ATOM 758 N N . LEU A 1 148 ? -17.867 75.478 86.513 1.00 48.28 136 LEU A N 1
ATOM 759 C CA . LEU A 1 148 ? -16.734 76.167 85.891 1.00 47.81 136 LEU A CA 1
ATOM 760 C C . LEU A 1 148 ? -16.924 77.636 85.663 1.00 46.77 136 LEU A C 1
ATOM 761 O O . LEU A 1 148 ? -17.960 78.089 85.177 1.00 48.23 136 LEU A O 1
ATOM 766 N N . GLU A 1 149 ? -15.865 78.358 85.962 1.00 44.98 137 GLU A N 1
ATOM 767 C CA . GLU A 1 149 ? -15.746 79.766 85.570 1.00 44.17 137 GLU A CA 1
ATOM 768 C C . GLU A 1 149 ? -14.520 80.113 84.773 1.00 41.27 137 GLU A C 1
ATOM 769 O O . GLU A 1 149 ? -13.445 79.438 84.845 1.00 39.18 137 GLU A O 1
ATOM 775 N N . VAL A 1 150 ? -14.670 81.197 84.032 1.00 43.43 138 VAL A N 1
ATOM 776 C CA . VAL A 1 150 ? -13.630 81.777 83.294 1.00 40.90 138 VAL A CA 1
ATOM 777 C C . VAL A 1 150 ? -12.516 82.165 84.280 1.00 39.76 138 VAL A C 1
ATOM 778 O O . VAL A 1 150 ? -12.731 82.763 85.334 1.00 39.70 138 VAL A O 1
ATOM 782 N N . GLY A 1 151 ? -11.307 81.749 83.960 1.00 36.71 139 GLY A N 1
ATOM 783 C CA . GLY A 1 151 ? -10.247 81.939 84.907 1.00 35.69 139 GLY A CA 1
ATOM 784 C C . GLY A 1 151 ? -9.839 80.705 85.648 1.00 35.52 139 GLY A C 1
ATOM 785 O O . GLY A 1 151 ? -8.758 80.703 86.222 1.00 34.70 139 GLY A O 1
ATOM 786 N N . ASP A 1 152 ? -10.640 79.645 85.625 1.00 35.22 140 ASP A N 1
ATOM 787 C CA . ASP A 1 152 ? -10.250 78.436 86.347 1.00 35.10 140 ASP A CA 1
ATOM 788 C C . ASP A 1 152 ? -9.089 77.760 85.579 1.00 33.68 140 ASP A C 1
ATOM 789 O O . ASP A 1 152 ? -9.080 77.752 84.382 1.00 33.27 140 ASP A O 1
ATOM 794 N N . PHE A 1 153 ? -8.149 77.181 86.289 1.00 33.50 141 PHE A N 1
ATOM 795 C CA . PHE A 1 153 ? -7.040 76.491 85.700 1.00 32.94 141 PHE A CA 1
ATOM 796 C C . PHE A 1 153 ? -7.499 75.102 85.237 1.00 32.92 141 PHE A C 1
ATOM 797 O O . PHE A 1 153 ? -8.248 74.393 85.931 1.00 33.37 141 PHE A O 1
ATOM 805 N N . VAL A 1 154 ? -7.073 74.723 84.040 1.00 32.50 142 VAL A N 1
ATOM 806 C CA . VAL A 1 154 ? -7.376 73.421 83.517 1.00 32.46 142 VAL A CA 1
ATOM 807 C C . VAL A 1 154 ? -6.201 72.790 82.825 1.00 32.18 142 VAL A C 1
ATOM 808 O O . VAL A 1 154 ? -5.263 73.481 82.312 1.00 32.02 142 VAL A O 1
ATOM 812 N N . VAL A 1 155 ? -6.232 71.433 82.761 1.00 32.24 143 VAL A N 1
ATOM 813 C CA . VAL A 1 155 ? -5.330 70.672 81.945 1.00 32.15 143 VAL A CA 1
ATOM 814 C C . VAL A 1 155 ? -6.039 69.789 80.945 1.00 32.13 143 VAL A C 1
ATOM 815 O O . VAL A 1 155 ? -7.065 69.128 81.270 1.00 32.21 143 VAL A O 1
ATOM 819 N N . ALA A 1 156 ? -5.527 69.802 79.709 1.00 32.13 144 ALA A N 1
ATOM 820 C CA . ALA A 1 156 ? -6.002 68.912 78.662 1.00 32.21 144 ALA A CA 1
ATOM 821 C C . ALA A 1 156 ? -5.002 67.796 78.463 1.00 32.41 144 ALA A C 1
ATOM 822 O O . ALA A 1 156 ? -3.836 68.021 78.387 1.00 32.60 144 ALA A O 1
ATOM 824 N N . ILE A 1 157 ? -5.489 66.577 78.501 1.00 32.45 145 ILE A N 1
ATOM 825 C CA . ILE A 1 157 ? -4.598 65.391 78.450 1.00 32.74 145 ILE A CA 1
ATOM 826 C C . ILE A 1 157 ? -5.171 64.416 77.446 1.00 32.84 145 ILE A C 1
ATOM 827 O O . ILE A 1 157 ? -6.362 64.118 77.440 1.00 32.63 145 ILE A O 1
ATOM 832 N N . GLY A 1 158 ? -4.281 63.861 76.653 1.00 33.28 146 GLY A N 1
ATOM 833 C CA . GLY A 1 158 ? -4.613 62.824 75.681 1.00 33.68 146 GLY A CA 1
ATOM 834 C C . GLY A 1 158 ? -3.513 61.778 75.648 1.00 36.31 146 GLY A C 1
ATOM 835 O O . GLY A 1 158 ? -2.524 61.837 76.371 1.00 35.99 146 GLY A O 1
ATOM 836 N N . ASN A 1 159 ? -3.713 60.777 74.825 1.00 38.19 147 ASN A N 1
ATOM 837 C CA . ASN A 1 159 ? -2.687 59.777 74.611 1.00 41.87 147 ASN A CA 1
ATOM 838 C C . ASN A 1 159 ? -2.614 59.608 73.108 1.00 44.74 147 ASN A C 1
ATOM 839 O O . ASN A 1 159 ? -3.262 58.705 72.531 1.00 46.67 147 ASN A O 1
ATOM 844 N N . PRO A 1 160 ? -1.856 60.462 72.456 1.00 48.50 148 PRO A N 1
ATOM 845 C CA . PRO A 1 160 ? -1.809 60.382 71.037 1.00 53.12 148 PRO A CA 1
ATOM 846 C C . PRO A 1 160 ? -0.989 59.266 70.444 1.00 58.55 148 PRO A C 1
ATOM 847 O O . PRO A 1 160 ? -0.995 59.194 69.246 1.00 60.38 148 PRO A O 1
ATOM 851 N N . PHE A 1 161 ? -0.272 58.449 71.213 1.00 64.40 149 PHE A N 1
ATOM 852 C CA . PHE A 1 161 ? 0.555 57.347 70.600 1.00 71.16 149 PHE A CA 1
ATOM 853 C C . PHE A 1 161 ? 0.168 55.912 70.981 1.00 74.83 149 PHE A C 1
ATOM 854 O O . PHE A 1 161 ? -0.161 55.632 72.134 1.00 73.84 149 PHE A O 1
ATOM 862 N N . GLY A 1 162 ? 0.288 54.997 70.014 1.00 80.54 150 GLY A N 1
ATOM 863 C CA . GLY A 1 162 ? -0.211 53.617 70.143 1.00 82.73 150 GLY A CA 1
ATOM 864 C C . GLY A 1 162 ? 0.751 52.546 70.621 1.00 86.49 150 GLY A C 1
ATOM 865 O O . GLY A 1 162 ? 0.315 51.429 70.881 1.00 87.10 150 GLY A O 1
ATOM 866 N N . LEU A 1 163 ? 2.049 52.856 70.734 1.00 90.95 151 LEU A N 1
ATOM 867 C CA . LEU A 1 163 ? 3.082 51.819 71.030 1.00 94.06 151 LEU A CA 1
ATOM 868 C C . LEU A 1 163 ? 4.468 52.354 71.422 1.00 95.64 151 LEU A C 1
ATOM 869 O O . LEU A 1 163 ? 4.621 53.511 71.791 1.00 95.32 151 LEU A O 1
ATOM 874 N N . SER A 1 169 ? 4.767 58.656 76.699 1.00 74.03 157 SER A N 1
ATOM 875 C CA . SER A 1 169 ? 3.498 58.416 75.973 1.00 72.73 157 SER A CA 1
ATOM 876 C C . SER A 1 169 ? 2.285 59.405 76.135 1.00 68.68 157 SER A C 1
ATOM 877 O O . SER A 1 169 ? 1.618 59.720 75.135 1.00 69.61 157 SER A O 1
ATOM 880 N N . GLN A 1 170 ? 1.918 59.846 77.336 1.00 63.78 158 GLN A N 1
ATOM 881 C CA . GLN A 1 170 ? 0.766 60.770 77.411 1.00 58.62 158 GLN A CA 1
ATOM 882 C C . GLN A 1 170 ? 1.229 62.219 77.159 1.00 54.51 158 GLN A C 1
ATOM 883 O O . GLN A 1 170 ? 2.409 62.510 77.191 1.00 51.77 158 GLN A O 1
ATOM 889 N N . SER A 1 171 ? 0.249 63.099 76.994 1.00 47.95 159 SER A N 1
ATOM 890 C CA . SER A 1 171 ? 0.466 64.453 76.562 1.00 45.46 159 SER A CA 1
ATOM 891 C C . SER A 1 171 ? -0.469 65.398 77.269 1.00 40.25 159 SER A C 1
ATOM 892 O O . SER A 1 171 ? -1.686 65.206 77.160 1.00 37.57 159 SER A O 1
ATOM 895 N N . ALA A 1 172 ? 0.053 66.392 77.978 1.00 36.19 160 ALA A N 1
ATOM 896 C CA . ALA A 1 172 ? -0.781 67.308 78.792 1.00 34.03 160 ALA A CA 1
ATOM 897 C C . ALA A 1 172 ? -0.442 68.774 78.431 1.00 33.45 160 ALA A C 1
ATOM 898 O O . ALA A 1 172 ? 0.694 69.113 78.199 1.00 33.88 160 ALA A O 1
ATOM 900 N N . THR A 1 173 ? -1.469 69.620 78.370 1.00 32.99 161 THR A N 1
ATOM 901 C CA . THR A 1 173 ? -1.269 71.038 78.200 1.00 32.89 161 THR A CA 1
ATOM 902 C C . THR A 1 173 ? -2.050 71.777 79.257 1.00 32.43 161 THR A C 1
ATOM 903 O O . THR A 1 173 ? -3.048 71.266 79.778 1.00 32.26 161 THR A O 1
ATOM 907 N N . PHE A 1 174 ? -1.653 73.021 79.507 1.00 32.34 162 PHE A N 1
ATOM 908 C CA . PHE A 1 174 ? -2.138 73.778 80.634 1.00 32.07 162 PHE A CA 1
ATOM 909 C C . PHE A 1 174 ? -2.725 75.107 80.199 1.00 31.93 162 PHE A C 1
ATOM 910 O O . PHE A 1 174 ? -2.200 75.777 79.283 1.00 32.05 162 PHE A O 1
ATOM 918 N N . GLY A 1 175 ? -3.776 75.527 80.886 1.00 31.83 163 GLY A N 1
ATOM 919 C CA . GLY A 1 175 ? -4.337 76.809 80.619 1.00 31.81 163 GLY A CA 1
ATOM 920 C C . GLY A 1 175 ? -5.452 77.202 81.529 1.00 31.90 163 GLY A C 1
ATOM 921 O O . GLY A 1 175 ? -5.594 76.641 82.619 1.00 31.99 163 GLY A O 1
ATOM 922 N N . ILE A 1 176 ? -6.256 78.157 81.083 1.00 32.05 164 ILE A N 1
ATOM 923 C CA . ILE A 1 176 ? -7.479 78.470 81.820 1.00 32.37 164 ILE A CA 1
ATOM 924 C C . ILE A 1 176 ? -8.738 78.243 80.982 1.00 32.69 164 ILE A C 1
ATOM 925 O O . ILE A 1 176 ? -8.683 78.091 79.766 1.00 32.65 164 ILE A O 1
ATOM 930 N N . VAL A 1 177 ? -9.869 78.216 81.630 1.00 33.13 165 VAL A N 1
ATOM 931 C CA . VAL A 1 177 ? -11.116 78.351 80.953 1.00 33.61 165 VAL A CA 1
ATOM 932 C C . VAL A 1 177 ? -11.140 79.766 80.373 1.00 33.81 165 VAL A C 1
ATOM 933 O O . VAL A 1 177 ? -11.137 80.752 81.108 1.00 34.01 165 VAL A O 1
ATOM 937 N N . SER A 1 178 ? -11.098 79.893 79.061 1.00 33.85 166 SER A N 1
ATOM 938 C CA . SER A 1 178 ? -11.172 81.232 78.439 1.00 35.63 166 SER A CA 1
ATOM 939 C C . SER A 1 178 ? -12.590 81.784 78.273 1.00 38.18 166 SER A C 1
ATOM 940 O O . SER A 1 178 ? -12.750 83.000 78.196 1.00 37.72 166 SER A O 1
ATOM 943 N N . ALA A 1 179 ? -13.562 80.889 78.095 1.00 39.07 167 ALA A N 1
ATOM 944 C CA . ALA A 1 179 ? -14.965 81.284 77.839 1.00 43.06 167 ALA A CA 1
ATOM 945 C C . ALA A 1 179 ? -15.878 80.091 77.943 1.00 44.97 167 ALA A C 1
ATOM 946 O O . ALA A 1 179 ? -15.413 78.928 77.841 1.00 42.27 167 ALA A O 1
ATOM 948 N N . LEU A 1 180 ? -17.159 80.396 78.096 1.00 50.51 168 LEU A N 1
ATOM 949 C CA . LEU A 1 180 ? -18.294 79.466 77.959 1.00 56.26 168 LEU A CA 1
ATOM 950 C C . LEU A 1 180 ? -19.192 79.966 76.803 1.00 61.63 168 LEU A C 1
ATOM 951 O O . LEU A 1 180 ? -19.479 81.186 76.690 1.00 63.27 168 LEU A O 1
ATOM 956 N N . LYS A 1 181 ? -19.561 79.080 75.878 1.00 66.85 169 LYS A N 1
ATOM 957 C CA . LYS A 1 181 ? -20.168 79.579 74.603 1.00 71.75 169 LYS A CA 1
ATOM 958 C C . LYS A 1 181 ? -21.688 79.385 74.626 1.00 74.64 169 LYS A C 1
ATOM 959 O O . LYS A 1 181 ? -22.385 80.026 75.416 1.00 77.40 169 LYS A O 1
ATOM 965 N N . ASN A 1 192 ? -22.564 75.092 72.380 1.00 68.79 180 ASN A N 1
ATOM 966 C CA . ASN A 1 192 ? -22.219 74.832 73.795 1.00 67.65 180 ASN A CA 1
ATOM 967 C C . ASN A 1 192 ? -20.865 74.079 73.999 1.00 62.23 180 ASN A C 1
ATOM 968 O O . ASN A 1 192 ? -20.813 72.866 74.050 1.00 63.84 180 ASN A O 1
ATOM 973 N N . PHE A 1 193 ? -19.790 74.832 74.091 1.00 57.30 181 PHE A N 1
ATOM 974 C CA . PHE A 1 193 ? -18.465 74.305 74.367 1.00 53.48 181 PHE A CA 1
ATOM 975 C C . PHE A 1 193 ? -17.813 75.152 75.464 1.00 48.87 181 PHE A C 1
ATOM 976 O O . PHE A 1 193 ? -18.111 76.335 75.638 1.00 47.31 181 PHE A O 1
ATOM 984 N N . ILE A 1 194 ? -16.891 74.528 76.197 1.00 44.58 182 ILE A N 1
ATOM 985 C CA . ILE A 1 194 ? -15.901 75.210 76.999 1.00 39.82 182 ILE A CA 1
ATOM 986 C C . ILE A 1 194 ? -14.763 75.609 76.045 1.00 38.56 182 ILE A C 1
ATOM 987 O O . ILE A 1 194 ? -14.247 74.804 75.214 1.00 37.14 182 ILE A O 1
ATOM 992 N N . GLN A 1 195 ? -14.299 76.825 76.207 1.00 36.56 183 GLN A N 1
ATOM 993 C CA . GLN A 1 195 ? -13.200 77.323 75.458 1.00 35.82 183 GLN A CA 1
ATOM 994 C C . GLN A 1 195 ? -12.046 77.480 76.452 1.00 34.52 183 GLN A C 1
ATOM 995 O O . GLN A 1 195 ? -12.240 77.847 77.607 1.00 34.26 183 GLN A O 1
ATOM 1001 N N . THR A 1 196 ? -10.872 77.076 76.019 1.00 33.68 184 THR A N 1
ATOM 1002 C CA . THR A 1 196 ? -9.645 77.132 76.864 1.00 33.45 184 THR A CA 1
ATOM 1003 C C . THR A 1 196 ? -8.434 77.561 76.080 1.00 33.10 184 THR A C 1
ATOM 1004 O O . THR A 1 196 ? -8.415 77.444 74.864 1.00 33.51 184 THR A O 1
ATOM 1008 N N . ASP A 1 197 ? -7.388 78.058 76.727 1.00 32.83 185 ASP A N 1
ATOM 1009 C CA . ASP A 1 197 ? -6.126 78.189 76.030 1.00 32.82 185 ASP A CA 1
ATOM 1010 C C . ASP A 1 197 ? -5.138 77.094 76.309 1.00 32.61 185 ASP A C 1
ATOM 1011 O O . ASP A 1 197 ? -3.928 77.253 76.122 1.00 33.37 185 ASP A O 1
ATOM 1016 N N . ALA A 1 198 ? -5.594 75.958 76.783 1.00 32.62 186 ALA A N 1
ATOM 1017 C CA . ALA A 1 198 ? -4.716 74.804 76.876 1.00 32.41 186 ALA A CA 1
ATOM 1018 C C . ALA A 1 198 ? -4.804 74.160 75.498 1.00 33.20 186 ALA A C 1
ATOM 1019 O O . ALA A 1 198 ? -5.857 73.712 75.047 1.00 33.65 186 ALA A O 1
ATOM 1021 N N . ALA A 1 199 ? -3.716 74.095 74.796 1.00 35.25 187 ALA A N 1
ATOM 1022 C CA . ALA A 1 199 ? -3.733 73.616 73.420 1.00 38.10 187 ALA A CA 1
ATOM 1023 C C . ALA A 1 199 ? -4.314 72.207 73.327 1.00 38.96 187 ALA A C 1
ATOM 1024 O O . ALA A 1 199 ? -4.132 71.420 74.219 1.00 38.50 187 ALA A O 1
ATOM 1026 N N A ILE A 1 200 ? -5.188 72.067 72.330 0.70 41.12 188 ILE A N 1
ATOM 1027 N N B ILE A 1 200 ? -4.949 71.828 72.214 0.30 37.77 188 ILE A N 1
ATOM 1028 C CA A ILE A 1 200 ? -6.024 70.936 72.086 0.70 42.15 188 ILE A CA 1
ATOM 1029 C CA B ILE A 1 200 ? -5.217 70.391 71.958 0.30 37.07 188 ILE A CA 1
ATOM 1030 C C A ILE A 1 200 ? -5.825 70.748 70.593 0.70 44.83 188 ILE A C 1
ATOM 1031 C C B ILE A 1 200 ? -4.201 69.788 70.975 0.30 37.55 188 ILE A C 1
ATOM 1032 O O A ILE A 1 200 ? -5.969 71.713 69.772 0.70 45.11 188 ILE A O 1
ATOM 1033 O O B ILE A 1 200 ? -4.344 69.938 69.785 0.30 38.06 188 ILE A O 1
ATOM 1042 N N A ASN A 1 201 ? -5.374 69.558 70.257 0.70 44.95 189 ASN A N 1
ATOM 1043 N N B ASN A 1 201 ? -3.166 69.113 71.456 0.30 38.07 189 ASN A N 1
ATOM 1044 C CA A ASN A 1 201 ? -5.105 69.229 68.891 0.70 47.58 189 ASN A CA 1
ATOM 1045 C CA B ASN A 1 201 ? -2.164 68.633 70.494 0.30 40.10 189 ASN A CA 1
ATOM 1046 C C A ASN A 1 201 ? -5.680 67.850 68.615 0.70 47.72 189 ASN A C 1
ATOM 1047 C C B ASN A 1 201 ? -2.767 67.631 69.497 0.30 41.31 189 ASN A C 1
ATOM 1048 O O A ASN A 1 201 ? -6.263 67.231 69.527 0.70 45.60 189 ASN A O 1
ATOM 1049 O O B ASN A 1 201 ? -3.801 66.990 69.784 0.30 40.45 189 ASN A O 1
ATOM 1058 N N A PRO A 1 202 ? -5.573 67.374 67.368 0.70 50.30 190 PRO A N 1
ATOM 1059 N N B PRO A 1 202 ? -2.127 67.494 68.319 0.30 43.71 190 PRO A N 1
ATOM 1060 C CA A PRO A 1 202 ? -6.245 66.103 67.002 0.70 50.22 190 PRO A CA 1
ATOM 1061 C CA B PRO A 1 202 ? -2.575 66.437 67.462 0.30 44.91 190 PRO A CA 1
ATOM 1062 C C A PRO A 1 202 ? -5.799 64.935 67.862 0.70 49.55 190 PRO A C 1
ATOM 1063 C C B PRO A 1 202 ? -2.769 65.176 68.284 0.30 44.92 190 PRO A C 1
ATOM 1064 O O A PRO A 1 202 ? -6.628 64.117 68.272 0.70 50.47 190 PRO A O 1
ATOM 1065 O O B PRO A 1 202 ? -1.856 64.722 68.965 0.30 45.84 190 PRO A O 1
ATOM 1072 N N A GLY A 1 203 ? -4.491 64.836 68.115 0.70 49.50 191 GLY A N 1
ATOM 1073 N N B GLY A 1 203 ? -3.983 64.650 68.254 0.30 44.75 191 GLY A N 1
ATOM 1074 C CA A GLY A 1 203 ? -3.920 63.746 68.964 0.70 47.74 191 GLY A CA 1
ATOM 1075 C CA B GLY A 1 203 ? -4.291 63.392 68.921 0.30 44.05 191 GLY A CA 1
ATOM 1076 C C A GLY A 1 203 ? -4.656 63.543 70.305 0.70 45.21 191 GLY A C 1
ATOM 1077 C C B GLY A 1 203 ? -4.992 63.482 70.274 0.30 42.51 191 GLY A C 1
ATOM 1078 O O A GLY A 1 203 ? -4.858 62.392 70.800 0.70 43.81 191 GLY A O 1
ATOM 1079 O O B GLY A 1 203 ? -5.497 62.453 70.769 0.30 41.73 191 GLY A O 1
ATOM 1080 N N . ASN A 1 204 ? -5.059 64.676 70.885 1.00 41.27 192 ASN A N 1
ATOM 1081 C CA . ASN A 1 204 ? -5.684 64.767 72.219 1.00 38.54 192 ASN A CA 1
ATOM 1082 C C . ASN A 1 204 ? -7.200 64.979 72.175 1.00 36.00 192 ASN A C 1
ATOM 1083 O O . ASN A 1 204 ? -7.936 65.019 73.182 1.00 33.33 192 ASN A O 1
ATOM 1088 N N . SER A 1 205 ? -7.712 65.017 70.958 1.00 36.07 193 SER A N 1
ATOM 1089 C CA . SER A 1 205 ? -9.133 65.075 70.755 1.00 35.42 193 SER A CA 1
ATOM 1090 C C . SER A 1 205 ? -9.798 63.768 71.255 1.00 34.14 193 SER A C 1
ATOM 1091 O O . SER A 1 205 ? -9.328 62.644 70.920 1.00 34.55 193 SER A O 1
ATOM 1094 N N . GLY A 1 206 ? -10.813 63.951 72.095 1.00 33.44 194 GLY A N 1
ATOM 1095 C CA . GLY A 1 206 ? -11.582 62.920 72.757 1.00 33.15 194 GLY A CA 1
ATOM 1096 C C . GLY A 1 206 ? -11.017 62.535 74.116 1.00 32.79 194 GLY A C 1
ATOM 1097 O O . GLY A 1 206 ? -11.595 61.726 74.827 1.00 32.63 194 GLY A O 1
ATOM 1098 N N . GLY A 1 207 ? -9.861 63.114 74.460 1.00 32.77 195 GLY A N 1
ATOM 1099 C CA . GLY A 1 207 ? -9.252 63.023 75.814 1.00 32.55 195 GLY A CA 1
ATOM 1100 C C . GLY A 1 207 ? -9.919 63.888 76.879 1.00 32.38 195 GLY A C 1
ATOM 1101 O O . GLY A 1 207 ? -10.980 64.427 76.665 1.00 32.43 195 GLY A O 1
ATOM 1102 N N . ALA A 1 208 ? -9.270 64.014 78.024 1.00 32.33 196 ALA A N 1
ATOM 1103 C CA . ALA A 1 208 ? -9.855 64.695 79.165 1.00 32.33 196 ALA A CA 1
ATOM 1104 C C . ALA A 1 208 ? -9.439 66.159 79.332 1.00 32.29 196 ALA A C 1
ATOM 1105 O O . ALA A 1 208 ? -8.313 66.511 79.115 1.00 32.23 196 ALA A O 1
ATOM 1107 N N . LEU A 1 209 ? -10.384 66.972 79.756 1.00 32.41 197 LEU A N 1
ATOM 1108 C CA . LEU A 1 209 ? -10.123 68.323 80.222 1.00 32.43 197 LEU A CA 1
ATOM 1109 C C . LEU A 1 209 ? -10.427 68.190 81.691 1.00 32.69 197 LEU A C 1
ATOM 1110 O O . LEU A 1 209 ? -11.528 67.851 82.064 1.00 33.02 197 LEU A O 1
ATOM 1115 N N . VAL A 1 210 ? -9.439 68.446 82.525 1.00 32.68 198 VAL A N 1
ATOM 1116 C CA . VAL A 1 210 ? -9.637 68.334 83.945 1.00 33.11 198 VAL A CA 1
ATOM 1117 C C . VAL A 1 210 ? -9.372 69.647 84.638 1.00 33.25 198 VAL A C 1
ATOM 1118 O O . VAL A 1 210 ? -8.601 70.469 84.157 1.00 32.91 198 VAL A O 1
ATOM 1122 N N . ASN A 1 211 ? -10.002 69.842 85.778 1.00 34.07 199 ASN A N 1
ATOM 1123 C CA . ASN A 1 211 ? -9.730 71.014 86.579 1.00 34.96 199 ASN A CA 1
ATOM 1124 C C . ASN A 1 211 ? -8.557 70.806 87.498 1.00 35.96 199 ASN A C 1
ATOM 1125 O O . ASN A 1 211 ? -7.898 69.765 87.437 1.00 35.56 199 ASN A O 1
ATOM 1130 N N . ALA A 1 212 ? -8.247 71.808 88.312 1.00 37.27 200 ALA A N 1
ATOM 1131 C CA . ALA A 1 212 ? -7.038 71.758 89.106 1.00 39.11 200 ALA A CA 1
ATOM 1132 C C . ALA A 1 212 ? -7.114 70.693 90.112 1.00 41.51 200 ALA A C 1
ATOM 1133 O O . ALA A 1 212 ? -6.059 70.341 90.584 1.00 43.38 200 ALA A O 1
ATOM 1135 N N . LYS A 1 213 ? -8.289 70.154 90.457 1.00 42.36 201 LYS A N 1
ATOM 1136 C CA . LYS A 1 213 ? -8.294 69.019 91.362 1.00 45.59 201 LYS A CA 1
ATOM 1137 C C . LYS A 1 213 ? -8.188 67.672 90.593 1.00 44.81 201 LYS A C 1
ATOM 1138 O O . LYS A 1 213 ? -8.163 66.625 91.188 1.00 46.07 201 LYS A O 1
ATOM 1144 N N . GLY A 1 214 ? -8.182 67.687 89.273 1.00 42.18 202 GLY A N 1
ATOM 1145 C CA . GLY A 1 214 ? -8.147 66.442 88.545 1.00 42.38 202 GLY A CA 1
ATOM 1146 C C . GLY A 1 214 ? -9.479 65.860 88.163 1.00 41.33 202 GLY A C 1
ATOM 1147 O O . GLY A 1 214 ? -9.521 64.780 87.647 1.00 42.94 202 GLY A O 1
ATOM 1148 N N . GLU A 1 215 ? -10.549 66.604 88.306 1.00 40.42 203 GLU A N 1
ATOM 1149 C CA . GLU A 1 215 ? -11.847 66.055 88.058 1.00 40.95 203 GLU A CA 1
ATOM 1150 C C . GLU A 1 215 ? -12.089 66.269 86.588 1.00 39.34 203 GLU A C 1
ATOM 1151 O O . GLU A 1 215 ? -11.731 67.323 86.044 1.00 36.79 203 GLU A O 1
ATOM 1157 N N . LEU A 1 216 ? -12.675 65.278 85.952 1.00 37.59 204 LEU A N 1
ATOM 1158 C CA . LEU A 1 216 ? -13.067 65.392 84.584 1.00 36.60 204 LEU A CA 1
ATOM 1159 C C . LEU A 1 216 ? -14.178 66.455 84.456 1.00 37.46 204 LEU A C 1
ATOM 1160 O O . LEU A 1 216 ? -15.283 66.353 85.013 1.00 40.70 204 LEU A O 1
ATOM 1165 N N . ILE A 1 217 ? -13.911 67.507 83.695 1.00 36.87 205 ILE A N 1
ATOM 1166 C CA . ILE A 1 217 ? -14.944 68.472 83.392 1.00 36.99 205 ILE A CA 1
ATOM 1167 C C . ILE A 1 217 ? -15.308 68.674 81.941 1.00 36.15 205 ILE A C 1
ATOM 1168 O O . ILE A 1 217 ? -16.267 69.430 81.650 1.00 36.65 205 ILE A O 1
ATOM 1173 N N . GLY A 1 218 ? -14.579 68.012 81.037 1.00 34.45 206 GLY A N 1
ATOM 1174 C CA . GLY A 1 218 ? -14.979 68.008 79.640 1.00 33.93 206 GLY A CA 1
ATOM 1175 C C . GLY A 1 218 ? -14.257 66.993 78.826 1.00 33.22 206 GLY A C 1
ATOM 1176 O O . GLY A 1 218 ? -13.327 66.341 79.290 1.00 32.94 206 GLY A O 1
ATOM 1177 N N . ILE A 1 219 ? -14.705 66.867 77.589 1.00 33.48 207 ILE A N 1
ATOM 1178 C CA . ILE A 1 219 ? -14.073 65.971 76.625 1.00 33.01 207 ILE A CA 1
ATOM 1179 C C . ILE A 1 219 ? -13.514 66.902 75.528 1.00 33.07 207 ILE A C 1
ATOM 1180 O O . ILE A 1 219 ? -14.249 67.627 74.877 1.00 33.44 207 ILE A O 1
ATOM 1185 N N . ASN A 1 220 ? -12.205 66.877 75.352 1.00 32.85 208 ASN A N 1
ATOM 1186 C CA . ASN A 1 220 ? -11.539 67.743 74.380 1.00 33.89 208 ASN A CA 1
ATOM 1187 C C . ASN A 1 220 ? -12.115 67.453 73.005 1.00 35.68 208 ASN A C 1
ATOM 1188 O O . ASN A 1 220 ? -12.339 66.267 72.663 1.00 35.62 208 ASN A O 1
ATOM 1193 N N . THR A 1 221 ? -12.212 68.495 72.191 1.00 37.15 209 THR A N 1
ATOM 1194 C CA . THR A 1 221 ? -12.593 68.308 70.830 1.00 40.44 209 THR A CA 1
ATOM 1195 C C . THR A 1 221 ? -11.894 69.289 69.963 1.00 44.43 209 THR A C 1
ATOM 1196 O O . THR A 1 221 ? -11.959 70.451 70.221 1.00 45.13 209 THR A O 1
ATOM 1200 N N . ALA A 1 222 ? -11.161 68.779 68.988 1.00 51.01 210 ALA A N 1
ATOM 1201 C CA . ALA A 1 222 ? -10.377 69.561 68.045 1.00 56.62 210 ALA A CA 1
ATOM 1202 C C . ALA A 1 222 ? -11.312 69.994 66.961 1.00 63.00 210 ALA A C 1
ATOM 1203 O O . ALA A 1 222 ? -12.251 69.276 66.639 1.00 63.89 210 ALA A O 1
ATOM 1205 N N . ILE A 1 223 ? -11.058 71.195 66.439 1.00 69.64 211 ILE A N 1
ATOM 1206 C CA . ILE A 1 223 ? -11.918 71.877 65.465 1.00 75.55 211 ILE A CA 1
ATOM 1207 C C . ILE A 1 223 ? -11.019 72.714 64.536 1.00 80.16 211 ILE A C 1
ATOM 1208 O O . ILE A 1 223 ? -10.100 73.387 65.028 1.00 80.41 211 ILE A O 1
ATOM 1213 N N . LEU A 1 224 ? -11.289 72.671 63.221 1.00 85.54 212 LEU A N 1
ATOM 1214 C CA . LEU A 1 224 ? -10.536 73.434 62.176 1.00 89.40 212 LEU A CA 1
ATOM 1215 C C . LEU A 1 224 ? -8.997 73.396 62.339 1.00 89.76 212 LEU A C 1
ATOM 1216 O O . LEU A 1 224 ? -8.295 74.399 62.134 1.00 91.08 212 LEU A O 1
ATOM 1221 N N . VAL A 1 231 ? -4.030 77.705 67.374 1.00 77.85 219 VAL A N 1
ATOM 1222 C CA . VAL A 1 231 ? -4.099 79.176 67.576 1.00 78.11 219 VAL A CA 1
ATOM 1223 C C . VAL A 1 231 ? -4.235 79.583 69.088 1.00 75.54 219 VAL A C 1
ATOM 1224 O O . VAL A 1 231 ? -4.417 80.762 69.423 1.00 75.45 219 VAL A O 1
ATOM 1228 N N . GLY A 1 232 ? -4.085 78.606 69.993 1.00 73.64 220 GLY A N 1
ATOM 1229 C CA . GLY A 1 232 ? -4.438 78.776 71.433 1.00 70.65 220 GLY A CA 1
ATOM 1230 C C . GLY A 1 232 ? -5.919 79.071 71.667 1.00 68.26 220 GLY A C 1
ATOM 1231 O O . GLY A 1 232 ? -6.292 79.943 72.508 1.00 68.98 220 GLY A O 1
ATOM 1232 N N . ILE A 1 233 ? -6.754 78.436 70.852 1.00 64.79 221 ILE A N 1
ATOM 1233 C CA . ILE A 1 233 ? -8.156 78.335 71.143 1.00 62.22 221 ILE A CA 1
ATOM 1234 C C . ILE A 1 233 ? -8.460 76.858 71.048 1.00 59.50 221 ILE A C 1
ATOM 1235 O O . ILE A 1 233 ? -8.373 76.267 69.972 1.00 61.41 221 ILE A O 1
ATOM 1240 N N . GLY A 1 234 ? -8.713 76.236 72.189 1.00 53.48 222 GLY A N 1
ATOM 1241 C CA . GLY A 1 234 ? -9.149 74.875 72.210 1.00 48.74 222 GLY A CA 1
ATOM 1242 C C . GLY A 1 234 ? -10.567 74.812 72.744 1.00 44.05 222 GLY A C 1
ATOM 1243 O O . GLY A 1 234 ? -10.998 75.705 73.504 1.00 39.90 222 GLY A O 1
ATOM 1244 N N . PHE A 1 235 ? -11.260 73.753 72.365 1.00 40.05 223 PHE A N 1
ATOM 1245 C CA . PHE A 1 235 ? -12.621 73.454 72.870 1.00 38.76 223 PHE A CA 1
ATOM 1246 C C . PHE A 1 235 ? -12.758 72.131 73.603 1.00 36.37 223 PHE A C 1
ATOM 1247 O O . PHE A 1 235 ? -12.123 71.129 73.224 1.00 34.88 223 PHE A O 1
ATOM 1255 N N . ALA A 1 236 ? -13.588 72.101 74.649 1.00 34.51 224 ALA A N 1
ATOM 1256 C CA . ALA A 1 236 ? -14.068 70.841 75.186 1.00 35.18 224 ALA A CA 1
ATOM 1257 C C . ALA A 1 236 ? -15.616 70.806 75.288 1.00 35.87 224 ALA A C 1
ATOM 1258 O O . ALA A 1 236 ? -16.240 71.852 75.417 1.00 35.98 224 ALA A O 1
ATOM 1260 N N . ILE A 1 237 ? -16.170 69.613 75.226 1.00 36.23 225 ILE A N 1
ATOM 1261 C CA . ILE A 1 237 ? -17.584 69.392 75.445 1.00 38.43 225 ILE A CA 1
ATOM 1262 C C . ILE A 1 237 ? -17.770 69.214 76.946 1.00 38.40 225 ILE A C 1
ATOM 1263 O O . ILE A 1 237 ? -17.144 68.366 77.571 1.00 36.40 225 ILE A O 1
ATOM 1268 N N . PRO A 1 238 ? -18.603 70.041 77.536 1.00 40.44 226 PRO A N 1
ATOM 1269 C CA . PRO A 1 238 ? -18.750 69.989 78.967 1.00 41.51 226 PRO A CA 1
ATOM 1270 C C . PRO A 1 238 ? -19.325 68.690 79.436 1.00 42.44 226 PRO A C 1
ATOM 1271 O O . PRO A 1 238 ? -20.223 68.102 78.771 1.00 43.36 226 PRO A O 1
ATOM 1275 N N . ILE A 1 239 ? -18.806 68.254 80.577 1.00 41.79 227 ILE A N 1
ATOM 1276 C CA . ILE A 1 239 ? -18.983 66.897 81.015 1.00 41.69 227 ILE A CA 1
ATOM 1277 C C . ILE A 1 239 ? -20.426 66.642 81.465 1.00 44.91 227 ILE A C 1
ATOM 1278 O O . ILE A 1 239 ? -20.805 65.503 81.470 1.00 42.99 227 ILE A O 1
ATOM 1283 N N . ASN A 1 240 ? -21.178 67.656 81.881 1.00 46.32 228 ASN A N 1
ATOM 1284 C CA . ASN A 1 240 ? -22.530 67.365 82.361 1.00 49.47 228 ASN A CA 1
ATOM 1285 C C . ASN A 1 240 ? -23.353 66.866 81.203 1.00 49.78 228 ASN A C 1
ATOM 1286 O O . ASN A 1 240 ? -24.084 65.915 81.307 1.00 50.86 228 ASN A O 1
ATOM 1291 N N . MET A 1 241 ? -23.170 67.494 80.067 1.00 49.51 229 MET A N 1
ATOM 1292 C CA . MET A 1 241 ? -23.812 67.035 78.866 1.00 50.02 229 MET A CA 1
ATOM 1293 C C . MET A 1 241 ? -23.294 65.679 78.408 1.00 48.11 229 MET A C 1
ATOM 1294 O O . MET A 1 241 ? -24.094 64.839 77.961 1.00 46.90 229 MET A O 1
ATOM 1299 N N . VAL A 1 242 ? -21.967 65.464 78.523 1.00 44.71 230 VAL A N 1
ATOM 1300 C CA . VAL A 1 242 ? -21.391 64.173 78.130 1.00 43.68 230 VAL A CA 1
ATOM 1301 C C . VAL A 1 242 ? -22.086 63.004 78.914 1.00 46.69 230 VAL A C 1
ATOM 1302 O O . VAL A 1 242 ? -22.407 61.960 78.344 1.00 45.27 230 VAL A O 1
ATOM 1306 N N . LYS A 1 243 ? -22.265 63.190 80.217 1.00 50.23 231 LYS A N 1
ATOM 1307 C CA . LYS A 1 243 ? -22.859 62.176 81.101 1.00 54.45 231 LYS A CA 1
ATOM 1308 C C . LYS A 1 243 ? -24.233 61.788 80.580 1.00 55.33 231 LYS A C 1
ATOM 1309 O O . LYS A 1 243 ? -24.581 60.603 80.480 1.00 55.09 231 LYS A O 1
ATOM 1315 N N . ASP A 1 244 ? -25.004 62.796 80.223 1.00 56.33 232 ASP A N 1
ATOM 1316 C CA . ASP A 1 244 ? -26.346 62.543 79.758 1.00 58.52 232 ASP A CA 1
ATOM 1317 C C . ASP A 1 244 ? -26.405 61.861 78.398 1.00 55.79 232 ASP A C 1
ATOM 1318 O O . ASP A 1 244 ? -27.211 60.959 78.190 1.00 53.60 232 ASP A O 1
ATOM 1323 N N . VAL A 1 245 ? -25.503 62.211 77.496 1.00 52.67 233 VAL A N 1
ATOM 1324 C CA . VAL A 1 245 ? -25.456 61.546 76.197 1.00 51.01 233 VAL A CA 1
ATOM 1325 C C . VAL A 1 245 ? -25.048 60.106 76.396 1.00 49.96 233 VAL A C 1
ATOM 1326 O O . VAL A 1 245 ? -25.643 59.184 75.797 1.00 50.39 233 VAL A O 1
ATOM 1330 N N . ALA A 1 246 ? -24.064 59.903 77.263 1.00 46.27 234 ALA A N 1
ATOM 1331 C CA . ALA A 1 246 ? -23.476 58.596 77.412 1.00 44.97 234 ALA A CA 1
ATOM 1332 C C . ALA A 1 246 ? -24.571 57.681 77.928 1.00 45.75 234 ALA A C 1
ATOM 1333 O O . ALA A 1 246 ? -24.685 56.613 77.445 1.00 43.48 234 ALA A O 1
ATOM 1335 N N . GLN A 1 247 ? -25.298 58.119 78.944 1.00 47.93 235 GLN A N 1
ATOM 1336 C CA . GLN A 1 247 ? -26.313 57.287 79.619 1.00 53.31 235 GLN A CA 1
ATOM 1337 C C . GLN A 1 247 ? -27.441 56.910 78.632 1.00 53.72 235 GLN A C 1
ATOM 1338 O O . GLN A 1 247 ? -27.842 55.758 78.563 1.00 54.15 235 GLN A O 1
ATOM 1344 N N . GLN A 1 248 ? -27.833 57.883 77.802 1.00 53.95 236 GLN A N 1
ATOM 1345 C CA . GLN A 1 248 ? -28.794 57.648 76.756 1.00 56.47 236 GLN A CA 1
ATOM 1346 C C . GLN A 1 248 ? -28.312 56.636 75.699 1.00 54.71 236 GLN A C 1
ATOM 1347 O O . GLN A 1 248 ? -29.102 55.739 75.309 1.00 54.97 236 GLN A O 1
ATOM 1353 N N . ILE A 1 249 ? -27.051 56.734 75.281 1.00 51.57 237 ILE A N 1
ATOM 1354 C CA . ILE A 1 249 ? -26.494 55.847 74.281 1.00 50.37 237 ILE A CA 1
ATOM 1355 C C . ILE A 1 249 ? -26.317 54.436 74.826 1.00 49.79 237 ILE A C 1
ATOM 1356 O O . ILE A 1 249 ? -26.463 53.457 74.132 1.00 47.99 237 ILE A O 1
ATOM 1361 N N . ILE A 1 250 ? -25.920 54.330 76.075 1.00 51.28 238 ILE A N 1
ATOM 1362 C CA . ILE A 1 250 ? -25.710 53.029 76.671 1.00 51.35 238 ILE A CA 1
ATOM 1363 C C . ILE A 1 250 ? -27.134 52.303 76.709 1.00 55.04 238 ILE A C 1
ATOM 1364 O O . ILE A 1 250 ? -27.262 51.160 76.276 1.00 56.00 238 ILE A O 1
ATOM 1369 N N . LYS A 1 251 ? -28.149 52.986 77.213 1.00 58.42 239 LYS A N 1
ATOM 1370 C CA . LYS A 1 251 ? -29.505 52.420 77.387 1.00 62.03 239 LYS A CA 1
ATOM 1371 C C . LYS A 1 251 ? -30.192 52.140 76.058 1.00 62.73 239 LYS A C 1
ATOM 1372 O O . LYS A 1 251 ? -30.790 51.099 75.894 1.00 64.72 239 LYS A O 1
ATOM 1378 N N . PHE A 1 252 ? -30.116 53.057 75.111 1.00 64.09 240 PHE A N 1
ATOM 1379 C CA . PHE A 1 252 ? -30.911 52.964 73.888 1.00 64.77 240 PHE A CA 1
ATOM 1380 C C . PHE A 1 252 ? -30.102 52.762 72.588 1.00 64.18 240 PHE A C 1
ATOM 1381 O O . PHE A 1 252 ? -30.675 52.510 71.532 1.00 65.13 240 PHE A O 1
ATOM 1389 N N . GLY A 1 253 ? -28.790 52.929 72.631 1.00 61.93 241 GLY A N 1
ATOM 1390 C CA . GLY A 1 253 ? -27.996 52.802 71.406 1.00 62.06 241 GLY A CA 1
ATOM 1391 C C . GLY A 1 253 ? -27.797 54.083 70.605 1.00 63.36 241 GLY A C 1
ATOM 1392 O O . GLY A 1 253 ? -26.892 54.172 69.775 1.00 64.07 241 GLY A O 1
ATOM 1393 N N . SER A 1 254 ? -28.626 55.081 70.836 1.00 64.89 242 SER A N 1
ATOM 1394 C CA . SER A 1 254 ? -28.527 56.350 70.135 1.00 67.00 242 SER A CA 1
ATOM 1395 C C . SER A 1 254 ? -29.454 57.342 70.807 1.00 67.22 242 SER A C 1
ATOM 1396 O O . SER A 1 254 ? -30.232 56.961 71.671 1.00 68.54 242 SER A O 1
ATOM 1399 N N . ILE A 1 255 ? -29.341 58.594 70.432 1.00 66.84 243 ILE A N 1
ATOM 1400 C CA . ILE A 1 255 ? -30.167 59.635 70.995 1.00 68.89 243 ILE A CA 1
ATOM 1401 C C . ILE A 1 255 ? -31.305 59.893 69.996 1.00 72.11 243 ILE A C 1
ATOM 1402 O O . ILE A 1 255 ? -31.055 60.152 68.827 1.00 73.31 243 ILE A O 1
ATOM 1407 N N . HIS A 1 256 ? -32.545 59.808 70.451 1.00 73.70 244 HIS A N 1
ATOM 1408 C CA . HIS A 1 256 ? -33.670 60.120 69.570 1.00 75.57 244 HIS A CA 1
ATOM 1409 C C . HIS A 1 256 ? -34.336 61.376 70.087 1.00 74.62 244 HIS A C 1
ATOM 1410 O O . HIS A 1 256 ? -35.029 61.362 71.079 1.00 74.42 244 HIS A O 1
ATOM 1417 N N . ARG A 1 257 ? -34.053 62.480 69.427 1.00 73.06 245 ARG A N 1
ATOM 1418 C CA . ARG A 1 257 ? -34.495 63.752 69.906 1.00 74.40 245 ARG A CA 1
ATOM 1419 C C . ARG A 1 257 ? -35.989 63.936 69.601 1.00 75.14 245 ARG A C 1
ATOM 1420 O O . ARG A 1 257 ? -36.484 63.466 68.585 1.00 74.40 245 ARG A O 1
ATOM 1428 N N . GLY A 1 258 ? -36.676 64.561 70.540 1.00 68.45 246 GLY A N 1
ATOM 1429 C CA . GLY A 1 258 ? -38.116 64.802 70.443 1.00 65.75 246 GLY A CA 1
ATOM 1430 C C . GLY A 1 258 ? -38.372 66.291 70.305 1.00 62.50 246 GLY A C 1
ATOM 1431 O O . GLY A 1 258 ? -37.426 67.074 70.159 1.00 61.53 246 GLY A O 1
ATOM 1432 N N . LEU A 1 259 ? -39.644 66.674 70.356 1.00 59.01 247 LEU A N 1
ATOM 1433 C CA . LEU A 1 259 ? -40.041 68.062 70.144 1.00 56.05 247 LEU A CA 1
ATOM 1434 C C . LEU A 1 259 ? -40.687 68.609 71.399 1.00 53.44 247 LEU A C 1
ATOM 1435 O O . LEU A 1 259 ? -41.506 67.924 72.034 1.00 50.70 247 LEU A O 1
ATOM 1440 N N . MET A 1 260 ? -40.265 69.820 71.752 1.00 51.12 248 MET A N 1
ATOM 1441 C CA . MET A 1 260 ? -40.972 70.669 72.687 1.00 51.94 248 MET A CA 1
ATOM 1442 C C . MET A 1 260 ? -41.635 71.896 72.081 1.00 49.24 248 MET A C 1
ATOM 1443 O O . MET A 1 260 ? -42.705 72.276 72.513 1.00 47.49 248 MET A O 1
ATOM 1448 N N . GLY A 1 261 ? -40.998 72.530 71.119 1.00 48.28 249 GLY A N 1
ATOM 1449 C CA . GLY A 1 261 ? -41.637 73.643 70.436 1.00 48.57 249 GLY A CA 1
ATOM 1450 C C . GLY A 1 261 ? -41.427 74.998 71.115 1.00 48.24 249 GLY A C 1
ATOM 1451 O O . GLY A 1 261 ? -42.280 75.884 71.074 1.00 46.93 249 GLY A O 1
ATOM 1452 N N . ILE A 1 262 ? -40.278 75.156 71.726 1.00 49.16 250 ILE A N 1
ATOM 1453 C CA . ILE A 1 262 ? -39.922 76.483 72.248 1.00 49.94 250 ILE A CA 1
ATOM 1454 C C . ILE A 1 262 ? -38.621 77.057 71.747 1.00 48.11 250 ILE A C 1
ATOM 1455 O O . ILE A 1 262 ? -37.642 76.340 71.599 1.00 50.55 250 ILE A O 1
ATOM 1460 N N . PHE A 1 263 ? -38.613 78.350 71.543 1.00 45.02 251 PHE A N 1
ATOM 1461 C CA . PHE A 1 263 ? -37.398 79.040 71.407 1.00 44.55 251 PHE A CA 1
ATOM 1462 C C . PHE A 1 263 ? -37.086 79.859 72.701 1.00 41.52 251 PHE A C 1
ATOM 1463 O O . PHE A 1 263 ? -37.954 80.545 73.288 1.00 37.50 251 PHE A O 1
ATOM 1471 N N . VAL A 1 264 ? -35.806 79.889 73.026 1.00 38.23 252 VAL A N 1
ATOM 1472 C CA . VAL A 1 264 ? -35.313 80.481 74.239 1.00 37.98 252 VAL A CA 1
ATOM 1473 C C . VAL A 1 264 ? -34.162 81.364 73.859 1.00 38.32 252 VAL A C 1
ATOM 1474 O O . VAL A 1 264 ? -33.521 81.175 72.824 1.00 38.96 252 VAL A O 1
ATOM 1478 N N . GLN A 1 265 ? -33.971 82.420 74.626 1.00 37.99 253 GLN A N 1
ATOM 1479 C CA . GLN A 1 265 ? -32.799 83.266 74.483 1.00 38.43 253 GLN A CA 1
ATOM 1480 C C . GLN A 1 265 ? -32.270 83.648 75.843 1.00 38.53 253 GLN A C 1
ATOM 1481 O O . GLN A 1 265 ? -32.940 83.521 76.845 1.00 38.19 253 GLN A O 1
ATOM 1487 N N . HIS A 1 266 ? -31.054 84.144 75.838 1.00 39.18 254 HIS A N 1
ATOM 1488 C CA . HIS A 1 266 ? -30.365 84.499 77.029 1.00 39.49 254 HIS A CA 1
ATOM 1489 C C . HIS A 1 266 ? -31.013 85.729 77.731 1.00 38.60 254 HIS A C 1
ATOM 1490 O O . HIS A 1 266 ? -31.266 86.749 77.076 1.00 38.14 254 HIS A O 1
ATOM 1497 N N . LEU A 1 267 ? -31.359 85.614 79.019 1.00 38.55 255 LEU A N 1
ATOM 1498 C CA . LEU A 1 267 ? -31.872 86.750 79.762 1.00 38.04 255 LEU A CA 1
ATOM 1499 C C . LEU A 1 267 ? -30.687 87.593 80.253 1.00 38.48 255 LEU A C 1
ATOM 1500 O O . LEU A 1 267 ? -30.031 87.235 81.264 1.00 39.17 255 LEU A O 1
ATOM 1505 N N . THR A 1 268 ? -30.360 88.638 79.506 1.00 38.26 256 THR A N 1
ATOM 1506 C CA . THR A 1 268 ? -29.352 89.592 79.946 1.00 38.65 256 THR A CA 1
ATOM 1507 C C . THR A 1 268 ? -29.881 90.405 81.115 1.00 38.33 256 THR A C 1
ATOM 1508 O O . THR A 1 268 ? -31.072 90.500 81.265 1.00 37.82 256 THR A O 1
ATOM 1512 N N . PRO A 1 269 ? -28.992 91.038 81.910 1.00 38.80 257 PRO A N 1
ATOM 1513 C CA . PRO A 1 269 ? -29.472 91.870 82.971 1.00 38.66 257 PRO A CA 1
ATOM 1514 C C . PRO A 1 269 ? -30.394 92.990 82.434 1.00 38.02 257 PRO A C 1
ATOM 1515 O O . PRO A 1 269 ? -31.339 93.339 83.064 1.00 37.89 257 PRO A O 1
ATOM 1519 N N . GLU A 1 270 ? -30.105 93.488 81.243 1.00 37.86 258 GLU A N 1
ATOM 1520 C CA . GLU A 1 270 ? -30.932 94.489 80.588 1.00 38.41 258 GLU A CA 1
ATOM 1521 C C . GLU A 1 270 ? -32.316 93.959 80.265 1.00 37.05 258 GLU A C 1
ATOM 1522 O O . GLU A 1 270 ? -33.297 94.607 80.572 1.00 36.96 258 GLU A O 1
ATOM 1528 N N . LEU A 1 271 ? -32.424 92.773 79.686 1.00 36.93 259 LEU A N 1
ATOM 1529 C CA . LEU A 1 271 ? -33.739 92.245 79.466 1.00 36.59 259 LEU A CA 1
ATOM 1530 C C . LEU A 1 271 ? -34.465 91.937 80.784 1.00 36.74 259 LEU A C 1
ATOM 1531 O O . LEU A 1 271 ? -35.693 92.198 80.896 1.00 36.71 259 LEU A O 1
ATOM 1536 N N . ALA A 1 272 ? -33.745 91.410 81.780 1.00 37.14 260 ALA A N 1
ATOM 1537 C CA . ALA A 1 272 ? -34.365 91.068 83.032 1.00 37.58 260 ALA A CA 1
ATOM 1538 C C . ALA A 1 272 ? -35.085 92.309 83.631 1.00 38.06 260 ALA A C 1
ATOM 1539 O O . ALA A 1 272 ? -36.275 92.227 84.019 1.00 38.09 260 ALA A O 1
ATOM 1541 N N . GLN A 1 273 ? -34.379 93.445 83.643 1.00 39.56 261 GLN A N 1
ATOM 1542 C CA . GLN A 1 273 ? -34.944 94.674 84.172 1.00 42.30 261 GLN A CA 1
ATOM 1543 C C . GLN A 1 273 ? -36.018 95.201 83.315 1.00 42.05 261 GLN A C 1
ATOM 1544 O O . GLN A 1 273 ? -36.963 95.680 83.855 1.00 42.15 261 GLN A O 1
ATOM 1550 N N . ALA A 1 274 ? -35.890 95.123 81.988 1.00 41.78 262 ALA A N 1
ATOM 1551 C CA . ALA A 1 274 ? -36.975 95.553 81.113 1.00 41.89 262 ALA A CA 1
ATOM 1552 C C . ALA A 1 274 ? -38.192 94.753 81.382 1.00 42.14 262 ALA A C 1
ATOM 1553 O O . ALA A 1 274 ? -39.290 95.218 81.119 1.00 44.13 262 ALA A O 1
ATOM 1555 N N . MET A 1 275 ? -38.042 93.543 81.883 1.00 41.63 263 MET A N 1
ATOM 1556 C CA . MET A 1 275 ? -39.207 92.707 82.088 1.00 42.51 263 MET A CA 1
ATOM 1557 C C . MET A 1 275 ? -39.755 92.730 83.492 1.00 44.26 263 MET A C 1
ATOM 1558 O O . MET A 1 275 ? -40.716 92.040 83.804 1.00 45.49 263 MET A O 1
ATOM 1563 N N . GLY A 1 276 ? -39.151 93.576 84.312 1.00 45.27 264 GLY A N 1
ATOM 1564 C CA . GLY A 1 276 ? -39.601 93.811 85.656 1.00 46.19 264 GLY A CA 1
ATOM 1565 C C . GLY A 1 276 ? -38.992 92.862 86.668 1.00 46.17 264 GLY A C 1
ATOM 1566 O O . GLY A 1 276 ? -39.615 92.600 87.688 1.00 48.16 264 GLY A O 1
ATOM 1567 N N . TYR A 1 277 ? -37.794 92.349 86.396 1.00 43.60 265 TYR A N 1
ATOM 1568 C CA . TYR A 1 277 ? -37.072 91.483 87.330 1.00 42.73 265 TYR A CA 1
ATOM 1569 C C . TYR A 1 277 ? -35.795 92.178 87.809 1.00 42.17 265 TYR A C 1
ATOM 1570 O O . TYR A 1 277 ? -35.253 92.999 87.108 1.00 39.94 265 TYR A O 1
ATOM 1579 N N . PRO A 1 278 ? -35.269 91.774 88.959 1.00 44.12 266 PRO A N 1
ATOM 1580 C CA . PRO A 1 278 ? -34.009 92.310 89.374 1.00 45.27 266 PRO A CA 1
ATOM 1581 C C . PRO A 1 278 ? -32.892 91.998 88.348 1.00 44.68 266 PRO A C 1
ATOM 1582 O O . PRO A 1 278 ? -32.957 91.045 87.578 1.00 43.25 266 PRO A O 1
ATOM 1586 N N . GLU A 1 279 ? -31.872 92.811 88.363 1.00 45.58 267 GLU A N 1
ATOM 1587 C CA . GLU A 1 279 ? -30.862 92.762 87.326 1.00 47.13 267 GLU A CA 1
ATOM 1588 C C . GLU A 1 279 ? -30.035 91.491 87.357 1.00 46.93 267 GLU A C 1
ATOM 1589 O O . GLU A 1 279 ? -29.479 91.118 86.347 1.00 46.25 267 GLU A O 1
ATOM 1595 N N . ASP A 1 280 ? -29.897 90.864 88.509 1.00 47.81 268 ASP A N 1
ATOM 1596 C CA . ASP A 1 280 ? -29.183 89.590 88.562 1.00 49.00 268 ASP A CA 1
ATOM 1597 C C . ASP A 1 280 ? -30.147 88.400 88.484 1.00 47.21 268 ASP A C 1
ATOM 1598 O O . ASP A 1 280 ? -29.765 87.296 88.720 1.00 47.31 268 ASP A O 1
ATOM 1603 N N . PHE A 1 281 ? -31.409 88.616 88.176 1.00 45.48 269 PHE A N 1
ATOM 1604 C CA . PHE A 1 281 ? -32.347 87.487 88.139 1.00 44.76 269 PHE A CA 1
ATOM 1605 C C . PHE A 1 281 ? -31.978 86.576 86.979 1.00 44.25 269 PHE A C 1
ATOM 1606 O O . PHE A 1 281 ? -31.603 87.019 85.933 1.00 43.24 269 PHE A O 1
ATOM 1614 N N . GLN A 1 282 ? -32.035 85.280 87.190 1.00 45.42 270 GLN A N 1
ATOM 1615 C CA . GLN A 1 282 ? -31.516 84.353 86.199 1.00 45.36 270 GLN A CA 1
ATOM 1616 C C . GLN A 1 282 ? -32.589 83.402 85.649 1.00 43.90 270 GLN A C 1
ATOM 1617 O O . GLN A 1 282 ? -33.565 83.079 86.346 1.00 43.50 270 GLN A O 1
ATOM 1623 N N . GLY A 1 283 ? -32.382 82.956 84.416 1.00 41.41 271 GLY A N 1
ATOM 1624 C CA . GLY A 1 283 ? -33.306 82.074 83.790 1.00 41.15 271 GLY A CA 1
ATOM 1625 C C . GLY A 1 283 ? -33.285 82.155 82.297 1.00 40.24 271 GLY A C 1
ATOM 1626 O O . GLY A 1 283 ? -32.461 82.801 81.779 1.00 40.02 271 GLY A O 1
ATOM 1627 N N . ALA A 1 284 ? -34.183 81.429 81.620 1.00 39.92 272 ALA A N 1
ATOM 1628 C CA . ALA A 1 284 ? -34.219 81.390 80.147 1.00 39.25 272 ALA A CA 1
ATOM 1629 C C . ALA A 1 284 ? -35.491 82.076 79.681 1.00 38.27 272 ALA A C 1
ATOM 1630 O O . ALA A 1 284 ? -36.572 81.697 80.078 1.00 38.30 272 ALA A O 1
ATOM 1632 N N . LEU A 1 285 ? -35.327 83.067 78.811 1.00 37.63 273 LEU A N 1
ATOM 1633 C CA . LEU A 1 285 ? -36.439 83.906 78.359 1.00 36.91 273 LEU A CA 1
ATOM 1634 C C . LEU A 1 285 ? -37.019 83.190 77.161 1.00 36.67 273 LEU A C 1
ATOM 1635 O O . LEU A 1 285 ? -36.312 82.866 76.227 1.00 36.82 273 LEU A O 1
ATOM 1640 N N . VAL A 1 286 ? -38.286 82.888 77.220 1.00 36.51 274 VAL A N 1
ATOM 1641 C CA . VAL A 1 286 ? -38.953 82.194 76.123 1.00 36.33 274 VAL A CA 1
ATOM 1642 C C . VAL A 1 286 ? -39.359 83.222 75.050 1.00 35.86 274 VAL A C 1
ATOM 1643 O O . VAL A 1 286 ? -40.108 84.200 75.368 1.00 35.69 274 VAL A O 1
ATOM 1647 N N . SER A 1 287 ? -38.871 83.059 73.819 1.00 35.88 275 SER A N 1
ATOM 1648 C CA . SER A 1 287 ? -39.125 84.062 72.775 1.00 35.72 275 SER A CA 1
ATOM 1649 C C . SER A 1 287 ? -40.244 83.699 71.814 1.00 35.65 275 SER A C 1
ATOM 1650 O O . SER A 1 287 ? -40.819 84.576 71.180 1.00 35.69 275 SER A O 1
ATOM 1653 N N . GLN A 1 288 ? -40.635 82.429 71.818 1.00 35.72 276 GLN A N 1
ATOM 1654 C CA . GLN A 1 288 ? -41.750 81.985 71.056 1.00 35.69 276 GLN A CA 1
ATOM 1655 C C . GLN A 1 288 ? -42.169 80.579 71.488 1.00 35.81 276 GLN A C 1
ATOM 1656 O O . GLN A 1 288 ? -41.353 79.750 71.873 1.00 36.08 276 GLN A O 1
ATOM 1662 N N . VAL A 1 289 ? -43.459 80.361 71.379 1.00 35.79 277 VAL A N 1
ATOM 1663 C CA . VAL A 1 289 ? -44.081 79.096 71.553 1.00 37.76 277 VAL A CA 1
ATOM 1664 C C . VAL A 1 289 ? -44.912 78.706 70.285 1.00 39.08 277 VAL A C 1
ATOM 1665 O O . VAL A 1 289 ? -45.844 79.385 69.910 1.00 37.47 277 VAL A O 1
ATOM 1669 N N . ASN A 1 290 ? -44.579 77.588 69.660 1.00 41.63 278 ASN A N 1
ATOM 1670 C CA . ASN A 1 290 ? -45.182 77.247 68.365 1.00 44.00 278 ASN A CA 1
ATOM 1671 C C . ASN A 1 290 ? -46.609 76.710 68.585 1.00 44.14 278 ASN A C 1
ATOM 1672 O O . ASN A 1 290 ? -46.843 75.997 69.555 1.00 44.28 278 ASN A O 1
ATOM 1677 N N . PRO A 1 291 ? -47.545 77.078 67.705 1.00 45.52 279 PRO A N 1
ATOM 1678 C CA . PRO A 1 291 ? -48.903 76.564 67.823 1.00 47.28 279 PRO A CA 1
ATOM 1679 C C . PRO A 1 291 ? -48.911 75.076 67.709 1.00 47.27 279 PRO A C 1
ATOM 1680 O O . PRO A 1 291 ? -48.202 74.555 66.887 1.00 45.15 279 PRO A O 1
ATOM 1684 N N . ASN A 1 292 ? -49.720 74.437 68.565 1.00 48.96 280 ASN A N 1
ATOM 1685 C CA . ASN A 1 292 ? -49.958 73.011 68.542 1.00 50.40 280 ASN A CA 1
ATOM 1686 C C . ASN A 1 292 ? -48.757 72.199 68.981 1.00 48.89 280 ASN A C 1
ATOM 1687 O O . ASN A 1 292 ? -48.679 70.994 68.725 1.00 51.04 280 ASN A O 1
ATOM 1692 N N . SER A 1 293 ? -47.808 72.880 69.634 1.00 46.14 281 SER A N 1
ATOM 1693 C CA . SER A 1 293 ? -46.634 72.241 70.193 1.00 44.15 281 SER A CA 1
ATOM 1694 C C . SER A 1 293 ? -46.951 71.699 71.556 1.00 43.40 281 SER A C 1
ATOM 1695 O O . SER A 1 293 ? -47.868 72.172 72.164 1.00 42.78 281 SER A O 1
ATOM 1698 N N . PRO A 1 294 ? -46.163 70.718 72.056 1.00 42.95 282 PRO A N 1
ATOM 1699 C CA . PRO A 1 294 ? -46.213 70.343 73.471 1.00 43.36 282 PRO A CA 1
ATOM 1700 C C . PRO A 1 294 ? -46.046 71.550 74.446 1.00 42.08 282 PRO A C 1
ATOM 1701 O O . PRO A 1 294 ? -46.646 71.612 75.494 1.00 42.64 282 PRO A O 1
ATOM 1705 N N . ALA A 1 295 ? -45.229 72.500 74.115 1.00 39.62 283 ALA A N 1
ATOM 1706 C CA . ALA A 1 295 ? -45.102 73.640 75.019 1.00 39.60 283 ALA A CA 1
ATOM 1707 C C . ALA A 1 295 ? -46.384 74.459 75.047 1.00 38.64 283 ALA A C 1
ATOM 1708 O O . ALA A 1 295 ? -46.793 74.922 76.096 1.00 39.11 283 ALA A O 1
ATOM 1710 N N . GLU A 1 296 ? -46.987 74.671 73.886 1.00 39.02 284 GLU A N 1
ATOM 1711 C CA . GLU A 1 296 ? -48.310 75.328 73.881 1.00 41.35 284 GLU A CA 1
ATOM 1712 C C . GLU A 1 296 ? -49.371 74.605 74.677 1.00 43.00 284 GLU A C 1
ATOM 1713 O O . GLU A 1 296 ? -50.041 75.254 75.466 1.00 42.85 284 GLU A O 1
ATOM 1719 N N . LEU A 1 297 ? -49.472 73.280 74.537 1.00 44.73 285 LEU A N 1
ATOM 1720 C CA . LEU A 1 297 ? -50.481 72.524 75.277 1.00 48.76 285 LEU A CA 1
ATOM 1721 C C . LEU A 1 297 ? -50.160 72.690 76.772 1.00 49.90 285 LEU A C 1
ATOM 1722 O O . LEU A 1 297 ? -51.060 72.835 77.596 1.00 52.13 285 LEU A O 1
ATOM 1727 N N . ALA A 1 298 ? -48.865 72.689 77.112 1.00 48.68 286 ALA A N 1
ATOM 1728 C CA . ALA A 1 298 ? -48.468 72.868 78.508 1.00 49.24 286 ALA A CA 1
ATOM 1729 C C . ALA A 1 298 ? -48.855 74.235 79.096 1.00 48.93 286 ALA A C 1
ATOM 1730 O O . ALA A 1 298 ? -48.836 74.397 80.305 1.00 50.09 286 ALA A O 1
ATOM 1732 N N . GLY A 1 299 ? -49.177 75.211 78.243 1.00 47.46 287 GLY A N 1
ATOM 1733 C CA . GLY A 1 299 ? -49.555 76.561 78.688 1.00 47.84 287 GLY A CA 1
ATOM 1734 C C . GLY A 1 299 ? -48.399 77.562 78.743 1.00 46.01 287 GLY A C 1
ATOM 1735 O O . GLY A 1 299 ? -48.531 78.641 79.273 1.00 46.27 287 GLY A O 1
ATOM 1736 N N . LEU A 1 300 ? -47.271 77.233 78.143 1.00 44.30 288 LEU A N 1
ATOM 1737 C CA . LEU A 1 300 ? -46.134 78.162 78.114 1.00 41.85 288 LEU A CA 1
ATOM 1738 C C . LEU A 1 300 ? -46.422 79.322 77.181 1.00 41.06 288 LEU A C 1
ATOM 1739 O O . LEU A 1 300 ? -47.210 79.162 76.245 1.00 41.95 288 LEU A O 1
ATOM 1744 N N . LYS A 1 301 ? -45.822 80.492 77.466 1.00 37.95 289 LYS A N 1
ATOM 1745 C CA . LYS A 1 301 ? -45.940 81.632 76.625 1.00 37.94 289 LYS A CA 1
ATOM 1746 C C . LYS A 1 301 ? -44.702 82.449 76.499 1.00 36.82 289 LYS A C 1
ATOM 1747 O O . LYS A 1 301 ? -43.823 82.532 77.413 1.00 36.95 289 LYS A O 1
ATOM 1753 N N . ALA A 1 302 ? -44.651 83.117 75.370 1.00 36.34 290 ALA A N 1
ATOM 1754 C CA . ALA A 1 302 ? -43.564 84.056 75.068 1.00 35.95 290 ALA A CA 1
ATOM 1755 C C . ALA A 1 302 ? -43.469 85.068 76.199 1.00 36.21 290 ALA A C 1
ATOM 1756 O O . ALA A 1 302 ? -44.490 85.564 76.693 1.00 36.71 290 ALA A O 1
ATOM 1758 N N . GLY A 1 303 ? -42.265 85.318 76.678 1.00 36.07 291 GLY A N 1
ATOM 1759 C CA . GLY A 1 303 ? -42.052 86.254 77.732 1.00 36.35 291 GLY A CA 1
ATOM 1760 C C . GLY A 1 303 ? -41.942 85.580 79.068 1.00 36.90 291 GLY A C 1
ATOM 1761 O O . GLY A 1 303 ? -41.457 86.181 80.046 1.00 37.22 291 GLY A O 1
ATOM 1762 N N . ASP A 1 304 ? -42.379 84.356 79.131 1.00 37.17 292 ASP A N 1
ATOM 1763 C CA . ASP A 1 304 ? -42.091 83.530 80.304 1.00 37.88 292 ASP A CA 1
ATOM 1764 C C . ASP A 1 304 ? -40.578 83.384 80.491 1.00 37.74 292 ASP A C 1
ATOM 1765 O O . ASP A 1 304 ? -39.861 83.292 79.542 1.00 37.19 292 ASP A O 1
ATOM 1770 N N . ILE A 1 305 ? -40.148 83.384 81.735 1.00 38.46 293 ILE A N 1
ATOM 1771 C CA . ILE A 1 305 ? -38.798 83.022 82.120 1.00 38.71 293 ILE A CA 1
ATOM 1772 C C . ILE A 1 305 ? -38.689 81.616 82.768 1.00 39.70 293 ILE A C 1
ATOM 1773 O O . ILE A 1 305 ? -39.154 81.396 83.879 1.00 40.69 293 ILE A O 1
ATOM 1778 N N . ILE A 1 306 ? -38.104 80.664 82.061 1.00 39.65 294 ILE A N 1
ATOM 1779 C CA . ILE A 1 306 ? -37.966 79.317 82.593 1.00 40.73 294 ILE A CA 1
ATOM 1780 C C . ILE A 1 306 ? -36.883 79.304 83.673 1.00 41.72 294 ILE A C 1
ATOM 1781 O O . ILE A 1 306 ? -35.768 79.714 83.423 1.00 41.51 294 ILE A O 1
ATOM 1786 N N . THR A 1 307 ? -37.226 78.931 84.880 1.00 42.92 295 THR A N 1
ATOM 1787 C CA . THR A 1 307 ? -36.246 78.926 85.979 1.00 44.50 295 THR A CA 1
ATOM 1788 C C . THR A 1 307 ? -35.884 77.506 86.452 1.00 47.86 295 THR A C 1
ATOM 1789 O O . THR A 1 307 ? -34.952 77.344 87.220 1.00 49.56 295 THR A O 1
ATOM 1793 N N . GLN A 1 308 ? -36.644 76.513 86.016 1.00 49.55 296 GLN A N 1
ATOM 1794 C CA . GLN A 1 308 ? -36.395 75.107 86.340 1.00 52.96 296 GLN A CA 1
ATOM 1795 C C . GLN A 1 308 ? -37.032 74.174 85.322 1.00 53.11 296 GLN A C 1
ATOM 1796 O O . GLN A 1 308 ? -38.162 74.382 84.891 1.00 52.28 296 GLN A O 1
ATOM 1802 N N . ILE A 1 309 ? -36.289 73.125 84.963 1.00 55.46 297 ILE A N 1
ATOM 1803 C CA . ILE A 1 309 ? -36.773 72.029 84.130 1.00 55.74 297 ILE A CA 1
ATOM 1804 C C . ILE A 1 309 ? -36.488 70.710 84.891 1.00 60.04 297 ILE A C 1
ATOM 1805 O O . ILE A 1 309 ? -35.336 70.406 85.218 1.00 60.47 297 ILE A O 1
ATOM 1810 N N . ASN A 1 310 ? -37.545 69.960 85.179 1.00 61.77 298 ASN A N 1
ATOM 1811 C CA . ASN A 1 310 ? -37.448 68.809 86.062 1.00 66.10 298 ASN A CA 1
ATOM 1812 C C . ASN A 1 310 ? -36.736 69.202 87.378 1.00 68.56 298 ASN A C 1
ATOM 1813 O O . ASN A 1 310 ? -37.230 70.059 88.118 1.00 67.28 298 ASN A O 1
ATOM 1818 N N . ASP A 1 311 ? -35.592 68.586 87.666 1.00 71.72 299 ASP A N 1
ATOM 1819 C CA . ASP A 1 311 ? -34.805 68.932 88.861 1.00 74.87 299 ASP A CA 1
ATOM 1820 C C . ASP A 1 311 ? -33.650 69.895 88.583 1.00 73.57 299 ASP A C 1
ATOM 1821 O O . ASP A 1 311 ? -32.899 70.220 89.495 1.00 75.12 299 ASP A O 1
ATOM 1826 N N . THR A 1 312 ? -33.496 70.320 87.332 1.00 70.86 300 THR A N 1
ATOM 1827 C CA . THR A 1 312 ? -32.347 71.125 86.924 1.00 69.79 300 THR A CA 1
ATOM 1828 C C . THR A 1 312 ? -32.753 72.604 87.012 1.00 67.31 300 THR A C 1
ATOM 1829 O O . THR A 1 312 ? -33.636 73.071 86.284 1.00 63.04 300 THR A O 1
ATOM 1833 N N . LYS A 1 313 ? -32.129 73.319 87.937 1.00 68.07 301 LYS A N 1
ATOM 1834 C CA . LYS A 1 313 ? -32.358 74.738 88.076 1.00 66.54 301 LYS A CA 1
ATOM 1835 C C . LYS A 1 313 ? -31.759 75.430 86.842 1.00 63.90 301 LYS A C 1
ATOM 1836 O O . LYS A 1 313 ? -30.655 75.112 86.418 1.00 64.79 301 LYS A O 1
ATOM 1842 N N . ILE A 1 314 ? -32.515 76.338 86.227 1.00 60.58 302 ILE A N 1
ATOM 1843 C CA . ILE A 1 314 ? -32.080 76.939 84.967 1.00 58.03 302 ILE A CA 1
ATOM 1844 C C . ILE A 1 314 ? -31.602 78.342 85.220 1.00 57.22 302 ILE A C 1
ATOM 1845 O O . ILE A 1 314 ? -32.329 79.156 85.721 1.00 56.83 302 ILE A O 1
ATOM 1850 N N . THR A 1 315 ? -30.340 78.584 84.924 1.00 58.29 303 THR A N 1
ATOM 1851 C CA . THR A 1 315 ? -29.760 79.911 85.023 1.00 58.23 303 THR A CA 1
ATOM 1852 C C . THR A 1 315 ? -29.357 80.485 83.653 1.00 57.43 303 THR A C 1
ATOM 1853 O O . THR A 1 315 ? -29.167 81.680 83.544 1.00 56.14 303 THR A O 1
ATOM 1857 N N . GLN A 1 316 ? -29.179 79.626 82.645 1.00 58.06 304 GLN A N 1
ATOM 1858 C CA . GLN A 1 316 ? -28.783 80.052 81.304 1.00 58.14 304 GLN A CA 1
ATOM 1859 C C . GLN A 1 316 ? -29.571 79.412 80.193 1.00 56.19 304 GLN A C 1
ATOM 1860 O O . GLN A 1 316 ? -29.923 78.215 80.274 1.00 56.51 304 GLN A O 1
ATOM 1866 N N . ALA A 1 317 ? -29.856 80.199 79.161 1.00 52.63 305 ALA A N 1
ATOM 1867 C CA . ALA A 1 317 ? -30.699 79.735 78.083 1.00 52.14 305 ALA A CA 1
ATOM 1868 C C . ALA A 1 317 ? -30.073 78.488 77.455 1.00 53.99 305 ALA A C 1
ATOM 1869 O O . ALA A 1 317 ? -30.783 77.583 77.036 1.00 53.53 305 ALA A O 1
ATOM 1871 N N . THR A 1 318 ? -28.754 78.439 77.431 1.00 56.51 306 THR A N 1
ATOM 1872 C CA . THR A 1 318 ? -28.045 77.252 76.898 1.00 60.34 306 THR A CA 1
ATOM 1873 C C . THR A 1 318 ? -28.418 75.909 77.603 1.00 60.25 306 THR A C 1
ATOM 1874 O O . THR A 1 318 ? -28.627 74.893 76.949 1.00 60.54 306 THR A O 1
ATOM 1878 N N . GLN A 1 319 ? -28.620 75.950 78.911 1.00 60.15 307 GLN A N 1
ATOM 1879 C CA . GLN A 1 319 ? -29.075 74.772 79.673 1.00 60.42 307 GLN A CA 1
ATOM 1880 C C . GLN A 1 319 ? -30.402 74.173 79.214 1.00 58.34 307 GLN A C 1
ATOM 1881 O O . GLN A 1 319 ? -30.639 72.982 79.457 1.00 59.03 307 GLN A O 1
ATOM 1887 N N . VAL A 1 320 ? -31.248 74.952 78.543 1.00 54.89 308 VAL A N 1
ATOM 1888 C CA . VAL A 1 320 ? -32.560 74.458 78.181 1.00 52.87 308 VAL A CA 1
ATOM 1889 C C . VAL A 1 320 ? -32.514 73.572 76.953 1.00 54.72 308 VAL A C 1
ATOM 1890 O O . VAL A 1 320 ? -33.116 72.500 76.915 1.00 54.28 308 VAL A O 1
ATOM 1894 N N . LYS A 1 321 ? -31.826 74.015 75.927 1.00 57.03 309 LYS A N 1
ATOM 1895 C CA . LYS A 1 321 ? -31.709 73.173 74.737 1.00 60.18 309 LYS A CA 1
ATOM 1896 C C . LYS A 1 321 ? -31.168 71.807 75.095 1.00 62.51 309 LYS A C 1
ATOM 1897 O O . LYS A 1 321 ? -31.789 70.760 74.771 1.00 63.22 309 LYS A O 1
ATOM 1903 N N . THR A 1 322 ? -30.021 71.830 75.788 1.00 62.93 310 THR A N 1
ATOM 1904 C CA . THR A 1 322 ? -29.288 70.624 76.045 1.00 64.13 310 THR A CA 1
ATOM 1905 C C . THR A 1 322 ? -30.145 69.731 76.924 1.00 61.71 310 THR A C 1
ATOM 1906 O O . THR A 1 322 ? -30.315 68.543 76.647 1.00 65.42 310 THR A O 1
ATOM 1910 N N . THR A 1 323 ? -30.762 70.315 77.938 1.00 49.81 311 THR A N 1
ATOM 1911 C CA . THR A 1 323 ? -31.654 69.565 78.840 1.00 50.07 311 THR A CA 1
ATOM 1912 C C . THR A 1 323 ? -32.917 68.952 78.229 1.00 49.29 311 THR A C 1
ATOM 1913 O O . THR A 1 323 ? -33.294 67.823 78.593 1.00 50.39 311 THR A O 1
ATOM 1917 N N . ILE A 1 324 ? -33.580 69.660 77.327 1.00 57.82 312 ILE A N 1
ATOM 1918 C CA . ILE A 1 324 ? -34.754 69.102 76.669 1.00 60.76 312 ILE A CA 1
ATOM 1919 C C . ILE A 1 324 ? -34.363 68.102 75.585 1.00 63.79 312 ILE A C 1
ATOM 1920 O O . ILE A 1 324 ? -34.997 67.059 75.489 1.00 65.51 312 ILE A O 1
ATOM 1925 N N . SER A 1 325 ? -33.344 68.427 74.783 1.00 65.97 313 SER A N 1
ATOM 1926 C CA . SER A 1 325 ? -32.854 67.539 73.702 1.00 68.66 313 SER A CA 1
ATOM 1927 C C . SER A 1 325 ? -32.687 66.107 74.141 1.00 69.95 313 SER A C 1
ATOM 1928 O O . SER A 1 325 ? -32.882 65.174 73.374 1.00 71.48 313 SER A O 1
ATOM 1931 N N . LEU A 1 326 ? -32.331 65.924 75.395 1.00 69.83 314 LEU A N 1
ATOM 1932 C CA . LEU A 1 326 ? -31.966 64.611 75.859 1.00 70.62 314 LEU A CA 1
ATOM 1933 C C . LEU A 1 326 ? -33.098 63.852 76.536 1.00 67.51 314 LEU A C 1
ATOM 1934 O O . LEU A 1 326 ? -32.927 62.717 76.924 1.00 71.15 314 LEU A O 1
ATOM 1939 N N . LEU A 1 327 ? -34.273 64.461 76.654 1.00 52.58 315 LEU A N 1
ATOM 1940 C CA . LEU A 1 327 ? -35.443 63.766 77.211 1.00 52.63 315 LEU A CA 1
ATOM 1941 C C . LEU A 1 327 ? -35.954 62.871 76.066 1.00 52.72 315 LEU A C 1
ATOM 1942 O O . LEU A 1 327 ? -35.936 63.364 74.875 1.00 51.61 315 LEU A O 1
ATOM 1947 N N . ARG A 1 328 ? -36.503 61.694 76.339 1.00 65.44 316 ARG A N 1
ATOM 1948 C CA . ARG A 1 328 ? -37.015 60.906 75.238 1.00 68.17 316 ARG A CA 1
ATOM 1949 C C . ARG A 1 328 ? -38.468 61.205 74.948 1.00 67.05 316 ARG A C 1
ATOM 1950 O O . ARG A 1 328 ? -39.208 61.644 75.820 1.00 65.63 316 ARG A O 1
ATOM 1958 N N . VAL A 1 329 ? -38.876 60.929 73.716 1.00 67.74 317 VAL A N 1
ATOM 1959 C CA . VAL A 1 329 ? -40.253 61.127 73.384 1.00 67.06 317 VAL A CA 1
ATOM 1960 C C . VAL A 1 329 ? -41.065 60.255 74.312 1.00 68.77 317 VAL A C 1
ATOM 1961 O O . VAL A 1 329 ? -40.697 59.123 74.591 1.00 72.11 317 VAL A O 1
ATOM 1965 N N . GLY A 1 330 ? -42.117 60.844 74.867 1.00 67.65 318 GLY A N 1
ATOM 1966 C CA . GLY A 1 330 ? -42.909 60.243 75.919 1.00 68.89 318 GLY A CA 1
ATOM 1967 C C . GLY A 1 330 ? -42.686 60.862 77.278 1.00 69.44 318 GLY A C 1
ATOM 1968 O O . GLY A 1 330 ? -43.590 60.855 78.108 1.00 68.95 318 GLY A O 1
ATOM 1969 N N . SER A 1 331 ? -41.488 61.403 77.507 1.00 70.15 319 SER A N 1
ATOM 1970 C CA . SER A 1 331 ? -41.127 61.967 78.816 1.00 71.99 319 SER A CA 1
ATOM 1971 C C . SER A 1 331 ? -42.049 63.121 79.168 1.00 70.35 319 SER A C 1
ATOM 1972 O O . SER A 1 331 ? -42.446 63.887 78.286 1.00 67.79 319 SER A O 1
ATOM 1975 N N . THR A 1 332 ? -42.388 63.209 80.450 1.00 71.44 320 THR A N 1
ATOM 1976 C CA . THR A 1 332 ? -43.212 64.262 80.970 1.00 70.92 320 THR A CA 1
ATOM 1977 C C . THR A 1 332 ? -42.226 65.144 81.643 1.00 69.64 320 THR A C 1
ATOM 1978 O O . THR A 1 332 ? -41.427 64.692 82.457 1.00 71.24 320 THR A O 1
ATOM 1982 N N . VAL A 1 333 ? -42.229 66.400 81.243 1.00 65.90 321 VAL A N 1
ATOM 1983 C CA . VAL A 1 333 ? -41.251 67.324 81.770 1.00 64.44 321 VAL A CA 1
ATOM 1984 C C . VAL A 1 333 ? -41.912 68.494 82.476 1.00 62.55 321 VAL A C 1
ATOM 1985 O O . VAL A 1 333 ? -42.857 69.111 81.986 1.00 60.13 321 VAL A O 1
ATOM 1989 N N . LYS A 1 334 ? -41.434 68.684 83.696 1.00 62.61 322 LYS A N 1
ATOM 1990 C CA . LYS A 1 334 ? -41.860 69.735 84.575 1.00 62.06 322 LYS A CA 1
ATOM 1991 C C . LYS A 1 334 ? -41.102 71.049 84.234 1.00 57.99 322 LYS A C 1
ATOM 1992 O O . LYS A 1 334 ? -39.874 71.086 84.196 1.00 55.63 322 LYS A O 1
ATOM 1998 N N . ILE A 1 335 ? -41.861 72.105 83.994 1.00 55.04 323 ILE A N 1
ATOM 1999 C CA . ILE A 1 335 ? -41.294 73.399 83.603 1.00 52.31 323 ILE A CA 1
ATOM 2000 C C . ILE A 1 335 ? -41.803 74.414 84.587 1.00 51.58 323 ILE A C 1
ATOM 2001 O O . ILE A 1 335 ? -43.016 74.650 84.659 1.00 51.08 323 ILE A O 1
ATOM 2006 N N . ILE A 1 336 ? -40.888 74.962 85.384 1.00 49.48 324 ILE A N 1
ATOM 2007 C CA . ILE A 1 336 ? -41.247 76.053 86.262 1.00 48.91 324 ILE A CA 1
ATOM 2008 C C . ILE A 1 336 ? -40.852 77.364 85.596 1.00 45.08 324 ILE A C 1
ATOM 2009 O O . ILE A 1 336 ? -39.772 77.462 85.041 1.00 43.92 324 ILE A O 1
ATOM 2014 N N . VAL A 1 337 ? -41.759 78.327 85.629 1.00 44.32 325 VAL A N 1
ATOM 2015 C CA . VAL A 1 337 ? -41.546 79.630 84.973 1.00 42.90 325 VAL A CA 1
ATOM 2016 C C . VAL A 1 337 ? -41.980 80.774 85.842 1.00 43.42 325 VAL A C 1
ATOM 2017 O O . VAL A 1 337 ? -42.707 80.605 86.800 1.00 44.89 325 VAL A O 1
ATOM 2021 N N . GLU A 1 338 ? -41.514 81.965 85.482 1.00 42.40 326 GLU A N 1
ATOM 2022 C CA . GLU A 1 338 ? -42.036 83.182 86.031 1.00 42.74 326 GLU A CA 1
ATOM 2023 C C . GLU A 1 338 ? -42.753 83.857 84.894 1.00 41.69 326 GLU A C 1
ATOM 2024 O O . GLU A 1 338 ? -42.107 84.085 83.813 1.00 40.37 326 GLU A O 1
ATOM 2030 N N . ARG A 1 339 ? -43.948 84.321 85.160 1.00 42.45 327 ARG A N 1
ATOM 2031 C CA . ARG A 1 339 ? -44.729 85.094 84.237 1.00 44.34 327 ARG A CA 1
ATOM 2032 C C . ARG A 1 339 ? -45.176 86.375 84.957 1.00 48.24 327 ARG A C 1
ATOM 2033 O O . ARG A 1 339 ? -45.922 86.293 85.914 1.00 49.77 327 ARG A O 1
ATOM 2041 N N . ASP A 1 340 ? -44.692 87.529 84.511 1.00 51.17 328 ASP A N 1
ATOM 2042 C CA . ASP A 1 340 ? -44.934 88.829 85.200 1.00 55.77 328 ASP A CA 1
ATOM 2043 C C . ASP A 1 340 ? -44.794 88.701 86.701 1.00 57.92 328 ASP A C 1
ATOM 2044 O O . ASP A 1 340 ? -45.705 89.027 87.447 1.00 60.33 328 ASP A O 1
ATOM 2049 N N . ASN A 1 341 ? -43.656 88.155 87.117 1.00 58.45 329 ASN A N 1
ATOM 2050 C CA . ASN A 1 341 ? -43.305 87.950 88.533 1.00 61.05 329 ASN A CA 1
ATOM 2051 C C . ASN A 1 341 ? -44.128 86.925 89.339 1.00 63.72 329 ASN A C 1
ATOM 2052 O O . ASN A 1 341 ? -43.992 86.850 90.560 1.00 65.63 329 ASN A O 1
ATOM 2057 N N . LYS A 1 342 ? -44.934 86.114 88.669 1.00 64.75 330 LYS A N 1
ATOM 2058 C CA . LYS A 1 342 ? -45.586 84.971 89.338 1.00 68.24 330 LYS A CA 1
ATOM 2059 C C . LYS A 1 342 ? -45.008 83.616 88.869 1.00 66.14 330 LYS A C 1
ATOM 2060 O O . LYS A 1 342 ? -44.909 83.388 87.693 1.00 62.95 330 LYS A O 1
ATOM 2066 N N . PRO A 1 343 ? -44.653 82.726 89.797 1.00 67.26 331 PRO A N 1
ATOM 2067 C CA . PRO A 1 343 ? -44.285 81.350 89.490 1.00 67.21 331 PRO A CA 1
ATOM 2068 C C . PRO A 1 343 ? -45.464 80.505 88.983 1.00 66.28 331 PRO A C 1
ATOM 2069 O O . PRO A 1 343 ? -46.576 80.604 89.501 1.00 68.25 331 PRO A O 1
ATOM 2073 N N . LEU A 1 344 ? -45.215 79.704 87.967 1.00 63.31 332 LEU A N 1
ATOM 2074 C CA . LEU A 1 344 ? -46.192 78.739 87.467 1.00 63.87 332 LEU A CA 1
ATOM 2075 C C . LEU A 1 344 ? -45.457 77.464 87.136 1.00 62.42 332 LEU A C 1
ATOM 2076 O O . LEU A 1 344 ? -44.385 77.512 86.562 1.00 60.52 332 LEU A O 1
ATOM 2081 N N . THR A 1 345 ? -46.036 76.337 87.516 1.00 63.93 333 THR A N 1
ATOM 2082 C CA . THR A 1 345 ? -45.505 75.021 87.205 1.00 63.50 333 THR A CA 1
ATOM 2083 C C . THR A 1 345 ? -46.368 74.429 86.104 1.00 62.35 333 THR A C 1
ATOM 2084 O O . THR A 1 345 ? -47.596 74.290 86.250 1.00 62.88 333 THR A O 1
ATOM 2088 N N . LEU A 1 346 ? -45.738 74.118 84.985 1.00 59.48 334 LEU A N 1
ATOM 2089 C CA . LEU A 1 346 ? -46.452 73.582 83.860 1.00 57.91 334 LEU A CA 1
ATOM 2090 C C . LEU A 1 346 ? -45.948 72.175 83.645 1.00 58.84 334 LEU A C 1
ATOM 2091 O O . LEU A 1 346 ? -44.838 71.867 84.057 1.00 58.81 334 LEU A O 1
ATOM 2096 N N . SER A 1 347 ? -46.773 71.311 83.041 1.00 59.90 335 SER A N 1
ATOM 2097 C CA . SER A 1 347 ? -46.325 69.951 82.618 1.00 60.87 335 SER A CA 1
ATOM 2098 C C . SER A 1 347 ? -46.539 69.747 81.108 1.00 58.04 335 SER A C 1
ATOM 2099 O O . SER A 1 347 ? -47.603 70.049 80.574 1.00 56.71 335 SER A O 1
ATOM 2102 N N . ALA A 1 348 ? -45.487 69.282 80.440 1.00 56.46 336 ALA A N 1
ATOM 2103 C CA . ALA A 1 348 ? -45.524 69.024 79.011 1.00 54.75 336 ALA A CA 1
ATOM 2104 C C . ALA A 1 348 ? -44.988 67.640 78.679 1.00 54.95 336 ALA A C 1
ATOM 2105 O O . ALA A 1 348 ? -44.199 67.061 79.425 1.00 56.07 336 ALA A O 1
ATOM 2107 N N . VAL A 1 349 ? -45.372 67.154 77.508 1.00 53.25 337 VAL A N 1
ATOM 2108 C CA . VAL A 1 349 ? -44.922 65.851 77.038 1.00 53.32 337 VAL A CA 1
ATOM 2109 C C . VAL A 1 349 ? -44.179 65.909 75.729 1.00 50.40 337 VAL A C 1
ATOM 2110 O O . VAL A 1 349 ? -44.709 66.295 74.733 1.00 49.03 337 VAL A O 1
ATOM 2114 N N . VAL A 1 350 ? -42.942 65.478 75.735 1.00 51.10 338 VAL A N 1
ATOM 2115 C CA . VAL A 1 350 ? -42.116 65.454 74.546 1.00 50.04 338 VAL A CA 1
ATOM 2116 C C . VAL A 1 350 ? -42.806 64.548 73.516 1.00 51.55 338 VAL A C 1
ATOM 2117 O O . VAL A 1 350 ? -43.260 63.444 73.858 1.00 50.77 338 VAL A O 1
ATOM 2121 N N . THR A 1 351 ? -42.909 65.035 72.281 1.00 51.16 339 THR A N 1
ATOM 2122 C CA . THR A 1 351 ? -43.469 64.252 71.184 1.00 53.65 339 THR A CA 1
ATOM 2123 C C . THR A 1 351 ? -42.445 64.009 70.073 1.00 55.93 339 THR A C 1
ATOM 2124 O O . THR A 1 351 ? -41.425 64.684 69.955 1.00 53.12 339 THR A O 1
ATOM 2128 N N . ASP A 1 352 ? -42.788 63.030 69.243 1.00 59.63 340 ASP A N 1
ATOM 2129 C CA . ASP A 1 352 ? -42.001 62.660 68.085 1.00 63.78 340 ASP A CA 1
ATOM 2130 C C . ASP A 1 352 ? -42.201 63.699 66.971 1.00 64.11 340 ASP A C 1
ATOM 2131 O O . ASP A 1 352 ? -43.345 64.064 66.627 1.00 63.05 340 ASP A O 1
ATOM 2136 N N . ILE A 1 353 ? -41.069 64.154 66.443 1.00 65.75 341 ILE A N 1
ATOM 2137 C CA . ILE A 1 353 ? -40.992 65.231 65.493 1.00 66.54 341 ILE A CA 1
ATOM 2138 C C . ILE A 1 353 ? -41.784 64.928 64.245 1.00 67.63 341 ILE A C 1
ATOM 2139 O O . ILE A 1 353 ? -42.558 65.769 63.755 1.00 66.22 341 ILE A O 1
ATOM 2144 N N . LYS A 1 354 ? -41.565 63.754 63.707 1.00 69.35 342 LYS A N 1
ATOM 2145 C CA . LYS A 1 354 ? -42.239 63.380 62.491 1.00 70.86 342 LYS A CA 1
ATOM 2146 C C . LYS A 1 354 ? -43.714 63.205 62.773 1.00 68.43 342 LYS A C 1
ATOM 2147 O O . LYS A 1 354 ? -44.531 63.452 61.909 1.00 67.33 342 LYS A O 1
ATOM 2153 N N . SER A 1 355 ? -44.034 62.750 63.979 1.00 67.22 343 SER A N 1
ATOM 2154 C CA . SER A 1 355 ? -45.420 62.524 64.397 1.00 66.55 343 SER A CA 1
ATOM 2155 C C . SER A 1 355 ? -46.142 63.870 64.651 1.00 63.25 343 SER A C 1
ATOM 2156 O O . SER A 1 355 ? -47.340 64.018 64.434 1.00 62.27 343 SER A O 1
ATOM 2159 N N . HIS A 1 356 ? -45.396 64.847 65.115 1.00 60.41 344 HIS A N 1
ATOM 2160 C CA . HIS A 1 356 ? -45.938 66.165 65.230 1.00 59.03 344 HIS A CA 1
ATOM 2161 C C . HIS A 1 356 ? -46.299 66.758 63.864 1.00 59.36 344 HIS A C 1
ATOM 2162 O O . HIS A 1 356 ? -47.340 67.400 63.706 1.00 56.20 344 HIS A O 1
ATOM 2169 N N . GLU A 1 357 ? -45.409 66.537 62.903 1.00 61.05 345 GLU A N 1
ATOM 2170 C CA . GLU A 1 357 ? -45.570 67.067 61.583 1.00 63.09 345 GLU A CA 1
ATOM 2171 C C . GLU A 1 357 ? -46.810 66.454 60.953 1.00 63.64 345 GLU A C 1
ATOM 2172 O O . GLU A 1 357 ? -47.662 67.145 60.382 1.00 62.36 345 GLU A O 1
ATOM 2178 N N . GLN A 1 358 ? -46.910 65.149 61.073 1.00 65.09 346 GLN A N 1
ATOM 2179 C CA . GLN A 1 358 ? -48.044 64.416 60.529 1.00 66.86 346 GLN A CA 1
ATOM 2180 C C . GLN A 1 358 ? -49.346 64.906 61.123 1.00 64.59 346 GLN A C 1
ATOM 2181 O O . GLN A 1 358 ? -50.330 64.955 60.436 1.00 63.71 346 GLN A O 1
ATOM 2187 N N . LYS A 1 359 ? -49.334 65.293 62.388 1.00 60.38 347 LYS A N 1
ATOM 2188 C CA . LYS A 1 359 ? -50.515 65.868 63.005 1.00 60.53 347 LYS A CA 1
ATOM 2189 C C . LYS A 1 359 ? -50.876 67.176 62.335 1.00 58.20 347 LYS A C 1
ATOM 2190 O O . LYS A 1 359 ? -52.031 67.376 61.988 1.00 59.80 347 LYS A O 1
ATOM 2196 N N . LEU A 1 360 ? -49.903 68.059 62.151 1.00 56.42 348 LEU A N 1
ATOM 2197 C CA . LEU A 1 360 ? -50.103 69.350 61.468 1.00 55.02 348 LEU A CA 1
ATOM 2198 C C . LEU A 1 360 ? -50.642 69.117 60.047 1.00 54.16 348 LEU A C 1
ATOM 2199 O O . LEU A 1 360 ? -51.566 69.783 59.632 1.00 52.81 348 LEU A O 1
ATOM 2204 N N . GLN A 1 361 ? -50.112 68.133 59.328 1.00 54.93 349 GLN A N 1
ATOM 2205 C CA . GLN A 1 361 ? -50.558 67.826 57.957 1.00 55.35 349 GLN A CA 1
ATOM 2206 C C . GLN A 1 361 ? -52.000 67.357 58.002 1.00 57.00 349 GLN A C 1
ATOM 2207 O O . GLN A 1 361 ? -52.908 67.980 57.435 1.00 54.72 349 GLN A O 1
ATOM 2213 N N . SER A 1 362 ? -52.228 66.296 58.746 1.00 59.82 350 SER A N 1
ATOM 2214 C CA . SER A 1 362 ? -53.573 65.710 58.813 1.00 62.82 350 SER A CA 1
ATOM 2215 C C . SER A 1 362 ? -54.610 66.739 59.326 1.00 62.23 350 SER A C 1
ATOM 2216 O O . SER A 1 362 ? -55.764 66.717 58.930 1.00 63.40 350 SER A O 1
ATOM 2219 N N . ASN A 1 363 ? -54.160 67.647 60.175 1.00 62.25 351 ASN A N 1
ATOM 2220 C CA . ASN A 1 363 ? -54.964 68.800 60.637 1.00 62.44 351 ASN A CA 1
ATOM 2221 C C . ASN A 1 363 ? -55.335 69.846 59.541 1.00 59.45 351 ASN A C 1
ATOM 2222 O O . ASN A 1 363 ? -56.346 70.549 59.665 1.00 59.32 351 ASN A O 1
ATOM 2227 N N . ASN A 1 364 ? -54.506 69.970 58.495 1.00 55.50 352 ASN A N 1
ATOM 2228 C CA . ASN A 1 364 ? -54.678 70.993 57.458 1.00 52.41 352 ASN A CA 1
ATOM 2229 C C . ASN A 1 364 ? -54.180 70.396 56.154 1.00 49.70 352 ASN A C 1
ATOM 2230 O O . ASN A 1 364 ? -53.152 70.793 55.654 1.00 47.94 352 ASN A O 1
ATOM 2235 N N . PRO A 1 365 ? -54.869 69.392 55.631 1.00 49.15 353 PRO A N 1
ATOM 2236 C CA . PRO A 1 365 ? -54.291 68.484 54.608 1.00 49.32 353 PRO A CA 1
ATOM 2237 C C . PRO A 1 365 ? -53.997 69.152 53.290 1.00 46.76 353 PRO A C 1
ATOM 2238 O O . PRO A 1 365 ? -53.045 68.715 52.631 1.00 48.96 353 PRO A O 1
ATOM 2242 N N . PHE A 1 366 ? -54.708 70.231 52.927 1.00 41.81 354 PHE A N 1
ATOM 2243 C CA . PHE A 1 366 ? -54.371 70.831 51.670 1.00 38.11 354 PHE A CA 1
ATOM 2244 C C . PHE A 1 366 ? -53.477 72.025 51.844 1.00 35.86 354 PHE A C 1
ATOM 2245 O O . PHE A 1 366 ? -52.683 72.296 50.945 1.00 34.68 354 PHE A O 1
ATOM 2253 N N . LEU A 1 367 ? -53.603 72.800 52.911 1.00 33.99 355 LEU A N 1
ATOM 2254 C CA . LEU A 1 367 ? -52.805 74.044 52.928 1.00 32.76 355 LEU A CA 1
ATOM 2255 C C . LEU A 1 367 ? -51.551 73.982 53.786 1.00 33.25 355 LEU A C 1
ATOM 2256 O O . LEU A 1 367 ? -50.859 75.021 53.915 1.00 32.78 355 LEU A O 1
ATOM 2261 N N . TYR A 1 368 ? -51.272 72.827 54.385 1.00 33.57 356 TYR A N 1
ATOM 2262 C CA . TYR A 1 368 ? -50.147 72.679 55.314 1.00 34.92 356 TYR A CA 1
ATOM 2263 C C . TYR A 1 368 ? -48.880 73.146 54.590 1.00 35.78 356 TYR A C 1
ATOM 2264 O O . TYR A 1 368 ? -48.659 72.793 53.434 1.00 36.43 356 TYR A O 1
ATOM 2273 N N . GLY A 1 369 ? -48.020 73.892 55.276 1.00 35.86 357 GLY A N 1
ATOM 2274 C CA . GLY A 1 369 ? -46.667 74.207 54.783 1.00 35.55 357 GLY A CA 1
ATOM 2275 C C . GLY A 1 369 ? -46.683 75.376 53.816 1.00 35.70 357 GLY A C 1
ATOM 2276 O O . GLY A 1 369 ? -45.592 75.732 53.323 1.00 36.81 357 GLY A O 1
ATOM 2277 N N . LEU A 1 370 ? -47.872 75.992 53.537 1.00 33.29 358 LEU A N 1
ATOM 2278 C CA . LEU A 1 370 ? -47.941 77.183 52.678 1.00 33.11 358 LEU A CA 1
ATOM 2279 C C . LEU A 1 370 ? -47.987 78.493 53.404 1.00 33.34 358 LEU A C 1
ATOM 2280 O O . LEU A 1 370 ? -48.765 78.675 54.357 1.00 34.99 358 LEU A O 1
ATOM 2285 N N . ALA A 1 371 ? -47.198 79.447 52.949 1.00 33.61 359 ALA A N 1
ATOM 2286 C CA . ALA A 1 371 ? -47.299 80.827 53.501 1.00 34.44 359 ALA A CA 1
ATOM 2287 C C . ALA A 1 371 ? -48.155 81.614 52.566 1.00 33.63 359 ALA A C 1
ATOM 2288 O O . ALA A 1 371 ? -47.876 81.634 51.376 1.00 34.21 359 ALA A O 1
ATOM 2290 N N . LEU A 1 372 ? -49.175 82.267 53.077 1.00 33.75 360 LEU A N 1
ATOM 2291 C CA . LEU A 1 372 ? -50.255 82.787 52.271 1.00 33.43 360 LEU A CA 1
ATOM 2292 C C . LEU A 1 372 ? -50.560 84.227 52.688 1.00 34.30 360 LEU A C 1
ATOM 2293 O O . LEU A 1 372 ? -50.589 84.471 53.910 1.00 35.54 360 LEU A O 1
ATOM 2298 N N . ARG A 1 373 ? -50.827 85.115 51.714 1.00 34.58 361 ARG A N 1
ATOM 2299 C CA . ARG A 1 373 ? -51.359 86.468 52.006 1.00 37.93 361 ARG A CA 1
ATOM 2300 C C . ARG A 1 373 ? -52.384 86.910 50.987 1.00 37.44 361 ARG A C 1
ATOM 2301 O O . ARG A 1 373 ? -52.467 86.335 49.894 1.00 35.19 361 ARG A O 1
ATOM 2309 N N . ALA A 1 374 ? -53.233 87.861 51.401 1.00 39.08 362 ALA A N 1
ATOM 2310 C CA . ALA A 1 374 ? -54.191 88.567 50.535 1.00 40.76 362 ALA A CA 1
ATOM 2311 C C . ALA A 1 374 ? -53.442 89.318 49.443 1.00 40.80 362 ALA A C 1
ATOM 2312 O O . ALA A 1 374 ? -52.371 89.832 49.704 1.00 43.84 362 ALA A O 1
ATOM 2314 N N . PHE A 1 375 ? -53.989 89.327 48.232 1.00 39.85 363 PHE A N 1
ATOM 2315 C CA . PHE A 1 375 ? -53.324 89.904 47.068 1.00 38.79 363 PHE A CA 1
ATOM 2316 C C . PHE A 1 375 ? -54.403 90.537 46.255 1.00 39.32 363 PHE A C 1
ATOM 2317 O O . PHE A 1 375 ? -55.414 89.880 45.952 1.00 37.99 363 PHE A O 1
ATOM 2325 N N . GLU A 1 376 ? -54.229 91.803 45.936 1.00 40.97 364 GLU A N 1
ATOM 2326 C CA . GLU A 1 376 ? -55.003 92.496 44.936 1.00 42.69 364 GLU A CA 1
ATOM 2327 C C . GLU A 1 376 ? -54.080 93.418 44.128 1.00 43.77 364 GLU A C 1
ATOM 2328 O O . GLU A 1 376 ? -53.312 94.224 44.689 1.00 45.62 364 GLU A O 1
ATOM 2334 N N . GLN A 1 377 ? -54.130 93.303 42.813 1.00 42.34 365 GLN A N 1
ATOM 2335 C CA . GLN A 1 377 ? -53.180 94.050 41.998 1.00 42.95 365 GLN A CA 1
ATOM 2336 C C . GLN A 1 377 ? -53.666 94.109 40.560 1.00 42.52 365 GLN A C 1
ATOM 2337 O O . GLN A 1 377 ? -54.215 93.101 40.084 1.00 43.45 365 GLN A O 1
ATOM 2343 N N . GLU A 1 378 ? -53.505 95.238 39.873 1.00 42.61 366 GLU A N 1
ATOM 2344 C CA . GLU A 1 378 ? -53.764 95.300 38.436 1.00 44.95 366 GLU A CA 1
ATOM 2345 C C . GLU A 1 378 ? -52.521 94.721 37.801 1.00 46.72 366 GLU A C 1
ATOM 2346 O O . GLU A 1 378 ? -51.446 95.181 38.112 1.00 47.90 366 GLU A O 1
ATOM 2352 N N . SER A 1 379 ? -52.661 93.698 36.962 1.00 48.21 367 SER A N 1
ATOM 2353 C CA . SER A 1 379 ? -51.543 92.859 36.554 1.00 49.97 367 SER A CA 1
ATOM 2354 C C . SER A 1 379 ? -51.652 92.399 35.136 1.00 52.18 367 SER A C 1
ATOM 2355 O O . SER A 1 379 ? -52.011 91.243 34.920 1.00 51.90 367 SER A O 1
ATOM 2358 N N . PRO A 1 380 ? -51.272 93.259 34.166 1.00 54.74 368 PRO A N 1
ATOM 2359 C CA . PRO A 1 380 ? -51.240 92.793 32.755 1.00 55.72 368 PRO A CA 1
ATOM 2360 C C . PRO A 1 380 ? -50.563 91.447 32.578 1.00 55.29 368 PRO A C 1
ATOM 2361 O O . PRO A 1 380 ? -49.564 91.186 33.207 1.00 53.43 368 PRO A O 1
ATOM 2365 N N . PRO A 1 381 ? -51.147 90.581 31.751 1.00 56.02 369 PRO A N 1
ATOM 2366 C CA . PRO A 1 381 ? -52.358 90.815 30.973 1.00 55.81 369 PRO A CA 1
ATOM 2367 C C . PRO A 1 381 ? -53.614 90.332 31.642 1.00 54.32 369 PRO A C 1
ATOM 2368 O O . PRO A 1 381 ? -54.617 90.178 30.968 1.00 55.32 369 PRO A O 1
ATOM 2372 N N . HIS A 1 382 ? -53.586 90.091 32.946 1.00 52.25 370 HIS A N 1
ATOM 2373 C CA . HIS A 1 382 ? -54.743 89.500 33.602 1.00 50.43 370 HIS A CA 1
ATOM 2374 C C . HIS A 1 382 ? -55.840 90.471 34.022 1.00 50.36 370 HIS A C 1
ATOM 2375 O O . HIS A 1 382 ? -56.901 90.024 34.439 1.00 50.49 370 HIS A O 1
ATOM 2382 N N . GLY A 1 383 ? -55.576 91.769 33.990 1.00 49.20 371 GLY A N 1
ATOM 2383 C CA . GLY A 1 383 ? -56.551 92.723 34.547 1.00 48.29 371 GLY A CA 1
ATOM 2384 C C . GLY A 1 383 ? -56.392 92.785 36.059 1.00 47.56 371 GLY A C 1
ATOM 2385 O O . GLY A 1 383 ? -55.251 92.560 36.606 1.00 46.09 371 GLY A O 1
ATOM 2386 N N . ASN A 1 384 ? -57.510 93.045 36.751 1.00 46.51 372 ASN A N 1
ATOM 2387 C CA . ASN A 1 384 ? -57.449 93.183 38.183 1.00 45.82 372 ASN A CA 1
ATOM 2388 C C . ASN A 1 384 ? -57.446 91.824 38.836 1.00 44.49 372 ASN A C 1
ATOM 2389 O O . ASN A 1 384 ? -58.349 91.076 38.612 1.00 46.27 372 ASN A O 1
ATOM 2394 N N . VAL A 1 385 ? -56.365 91.462 39.523 1.00 43.20 373 VAL A N 1
ATOM 2395 C CA . VAL A 1 385 ? -56.155 90.118 40.093 1.00 41.01 373 VAL A CA 1
ATOM 2396 C C . VAL A 1 385 ? -56.429 90.215 41.606 1.00 41.51 373 VAL A C 1
ATOM 2397 O O . VAL A 1 385 ? -55.848 91.080 42.282 1.00 41.55 373 VAL A O 1
ATOM 2401 N N . ILE A 1 386 ? -57.443 89.469 42.095 1.00 39.75 374 ILE A N 1
ATOM 2402 C CA . ILE A 1 386 ? -57.780 89.311 43.523 1.00 38.62 374 ILE A CA 1
ATOM 2403 C C . ILE A 1 386 ? -57.629 87.838 43.902 1.00 37.12 374 ILE A C 1
ATOM 2404 O O . ILE A 1 386 ? -58.156 86.948 43.224 1.00 35.71 374 ILE A O 1
ATOM 2409 N N . GLY A 1 387 ? -56.869 87.544 44.955 1.00 35.14 375 GLY A N 1
ATOM 2410 C CA . GLY A 1 387 ? -56.652 86.160 45.348 1.00 33.60 375 GLY A CA 1
ATOM 2411 C C . GLY A 1 387 ? -55.716 86.037 46.522 1.00 33.13 375 GLY A C 1
ATOM 2412 O O . GLY A 1 387 ? -55.558 86.984 47.283 1.00 33.61 375 GLY A O 1
ATOM 2413 N N . VAL A 1 388 ? -55.127 84.853 46.706 1.00 32.70 376 VAL A N 1
ATOM 2414 C CA . VAL A 1 388 ? -54.107 84.757 47.743 1.00 32.71 376 VAL A CA 1
ATOM 2415 C C . VAL A 1 388 ? -52.774 84.330 47.232 1.00 32.44 376 VAL A C 1
ATOM 2416 O O . VAL A 1 388 ? -52.681 83.386 46.512 1.00 32.17 376 VAL A O 1
ATOM 2420 N N . GLN A 1 389 ? -51.758 85.086 47.547 1.00 32.73 377 GLN A N 1
ATOM 2421 C CA . GLN A 1 389 ? -50.460 84.841 46.977 1.00 32.72 377 GLN A CA 1
ATOM 2422 C C . GLN A 1 389 ? -49.763 83.847 47.872 1.00 32.72 377 GLN A C 1
ATOM 2423 O O . GLN A 1 389 ? -49.923 83.897 49.083 1.00 32.91 377 GLN A O 1
ATOM 2429 N N . VAL A 1 390 ? -49.122 82.870 47.255 1.00 32.60 378 VAL A N 1
ATOM 2430 C CA . VAL A 1 390 ? -48.389 81.819 47.950 1.00 32.71 378 VAL A CA 1
ATOM 2431 C C . VAL A 1 390 ? -47.000 82.410 48.104 1.00 34.87 378 VAL A C 1
ATOM 2432 O O . VAL A 1 390 ? -46.289 82.618 47.122 1.00 34.21 378 VAL A O 1
ATOM 2436 N N . VAL A 1 391 ? -46.670 82.797 49.322 1.00 36.68 379 VAL A N 1
ATOM 2437 C CA . VAL A 1 391 ? -45.427 83.479 49.566 1.00 39.32 379 VAL A CA 1
ATOM 2438 C C . VAL A 1 391 ? -44.348 82.491 49.739 1.00 41.14 379 VAL A C 1
ATOM 2439 O O . VAL A 1 391 ? -43.173 82.772 49.466 1.00 46.21 379 VAL A O 1
ATOM 2443 N N . GLY A 1 392 ? -44.712 81.345 50.276 1.00 40.65 380 GLY A N 1
ATOM 2444 C CA . GLY A 1 392 ? -43.772 80.245 50.418 1.00 40.91 380 GLY A CA 1
ATOM 2445 C C . GLY A 1 392 ? -44.479 78.943 50.416 1.00 40.96 380 GLY A C 1
ATOM 2446 O O . GLY A 1 392 ? -45.697 78.864 50.723 1.00 38.04 380 GLY A O 1
ATOM 2447 N N . ALA A 1 393 ? -43.747 77.907 50.051 1.00 42.89 381 ALA A N 1
ATOM 2448 C CA . ALA A 1 393 ? -44.286 76.569 49.995 1.00 44.35 381 ALA A CA 1
ATOM 2449 C C . ALA A 1 393 ? -43.220 75.548 50.393 1.00 47.40 381 ALA A C 1
ATOM 2450 O O . ALA A 1 393 ? -42.167 75.415 49.772 1.00 49.79 381 ALA A O 1
ATOM 2452 N N . SER A 1 394 ? -43.504 74.828 51.444 1.00 49.44 382 SER A N 1
ATOM 2453 C CA . SER A 1 394 ? -42.574 73.867 51.917 1.00 52.49 382 SER A CA 1
ATOM 2454 C C . SER A 1 394 ? -42.580 72.673 50.915 1.00 52.84 382 SER A C 1
ATOM 2455 O O . SER A 1 394 ? -43.652 72.214 50.476 1.00 50.10 382 SER A O 1
ATOM 2458 N N . GLU A 1 395 ? -41.398 72.161 50.590 1.00 54.59 383 GLU A N 1
ATOM 2459 C CA . GLU A 1 395 ? -41.222 71.097 49.541 1.00 57.19 383 GLU A CA 1
ATOM 2460 C C . GLU A 1 395 ? -41.871 69.785 49.984 1.00 56.88 383 GLU A C 1
ATOM 2461 O O . GLU A 1 395 ? -42.381 68.976 49.195 1.00 56.79 383 GLU A O 1
ATOM 2467 N N . ASN A 1 396 ? -41.962 69.659 51.284 1.00 56.88 384 ASN A N 1
ATOM 2468 C CA . ASN A 1 396 ? -42.681 68.582 51.895 1.00 57.00 384 ASN A CA 1
ATOM 2469 C C . ASN A 1 396 ? -44.217 68.844 52.049 1.00 53.87 384 ASN A C 1
ATOM 2470 O O . ASN A 1 396 ? -44.877 68.198 52.825 1.00 54.47 384 ASN A O 1
ATOM 2475 N N . SER A 1 397 ? -44.812 69.736 51.280 1.00 50.66 385 SER A N 1
ATOM 2476 C CA . SER A 1 397 ? -46.312 69.884 51.360 1.00 47.14 385 SER A CA 1
ATOM 2477 C C . SER A 1 397 ? -47.111 69.166 50.263 1.00 46.58 385 SER A C 1
ATOM 2478 O O . SER A 1 397 ? -46.617 68.957 49.155 1.00 46.93 385 SER A O 1
ATOM 2481 N N . ALA A 1 398 ? -48.375 68.831 50.562 1.00 45.35 386 ALA A N 1
ATOM 2482 C CA . ALA A 1 398 ? -49.310 68.365 49.516 1.00 44.59 386 ALA A CA 1
ATOM 2483 C C . ALA A 1 398 ? -49.422 69.442 48.452 1.00 42.38 386 ALA A C 1
ATOM 2484 O O . ALA A 1 398 ? -49.372 69.163 47.247 1.00 43.05 386 ALA A O 1
ATOM 2486 N N . GLY A 1 399 ? -49.319 70.693 48.863 1.00 41.13 387 GLY A N 1
ATOM 2487 C CA . GLY A 1 399 ? -49.307 71.802 47.880 1.00 38.71 387 GLY A CA 1
ATOM 2488 C C . GLY A 1 399 ? -48.156 71.835 46.865 1.00 39.43 387 GLY A C 1
ATOM 2489 O O . GLY A 1 399 ? -48.376 71.970 45.629 1.00 37.53 387 GLY A O 1
ATOM 2490 N N . TRP A 1 400 ? -46.933 71.835 47.384 1.00 39.57 388 TRP A N 1
ATOM 2491 C CA . TRP A 1 400 ? -45.763 71.808 46.564 1.00 42.66 388 TRP A CA 1
ATOM 2492 C C . TRP A 1 400 ? -45.798 70.536 45.673 1.00 44.46 388 TRP A C 1
ATOM 2493 O O . TRP A 1 400 ? -45.474 70.608 44.507 1.00 44.83 388 TRP A O 1
ATOM 2504 N N . ARG A 1 401 ? -46.284 69.424 46.199 1.00 45.75 389 ARG A N 1
ATOM 2505 C CA . ARG A 1 401 ? -46.412 68.205 45.383 1.00 49.27 389 ARG A CA 1
ATOM 2506 C C . ARG A 1 401 ? -47.369 68.385 44.214 1.00 49.49 389 ARG A C 1
ATOM 2507 O O . ARG A 1 401 ? -47.115 67.835 43.121 1.00 51.40 389 ARG A O 1
ATOM 2515 N N . ALA A 1 402 ? -48.463 69.134 44.431 1.00 46.63 390 ALA A N 1
ATOM 2516 C CA . ALA A 1 402 ? -49.460 69.319 43.361 1.00 46.31 390 ALA A CA 1
ATOM 2517 C C . ALA A 1 402 ? -48.870 70.215 42.300 1.00 46.54 390 ALA A C 1
ATOM 2518 O O . ALA A 1 402 ? -49.419 70.305 41.229 1.00 48.14 390 ALA A O 1
ATOM 2520 N N . GLY A 1 403 ? -47.750 70.878 42.598 1.00 44.95 391 GLY A N 1
ATOM 2521 C CA . GLY A 1 403 ? -47.191 71.875 41.688 1.00 44.66 391 GLY A CA 1
ATOM 2522 C C . GLY A 1 403 ? -47.300 73.366 42.117 1.00 42.73 391 GLY A C 1
ATOM 2523 O O . GLY A 1 403 ? -46.925 74.246 41.352 1.00 42.22 391 GLY A O 1
ATOM 2524 N N . ILE A 1 404 ? -47.771 73.656 43.321 1.00 40.39 392 ILE A N 1
ATOM 2525 C CA . ILE A 1 404 ? -47.860 75.043 43.740 1.00 39.34 392 ILE A CA 1
ATOM 2526 C C . ILE A 1 404 ? -46.466 75.548 43.992 1.00 40.16 392 ILE A C 1
ATOM 2527 O O . ILE A 1 404 ? -45.646 74.814 44.566 1.00 39.07 392 ILE A O 1
ATOM 2532 N N . ARG A 1 405 ? -46.170 76.781 43.555 1.00 40.17 393 ARG A N 1
ATOM 2533 C CA . ARG A 1 405 ? -44.895 77.381 43.856 1.00 41.45 393 ARG A CA 1
ATOM 2534 C C . ARG A 1 405 ? -45.008 78.809 44.388 1.00 40.23 393 ARG A C 1
ATOM 2535 O O . ARG A 1 405 ? -46.004 79.572 44.067 1.00 39.21 393 ARG A O 1
ATOM 2543 N N . PRO A 1 406 ? -43.970 79.244 45.128 1.00 40.33 394 PRO A N 1
ATOM 2544 C CA . PRO A 1 406 ? -43.896 80.622 45.576 1.00 40.65 394 PRO A CA 1
ATOM 2545 C C . PRO A 1 406 ? -44.105 81.626 44.453 1.00 40.92 394 PRO A C 1
ATOM 2546 O O . PRO A 1 406 ? -43.560 81.477 43.385 1.00 43.48 394 PRO A O 1
ATOM 2550 N N . GLY A 1 407 ? -44.959 82.621 44.699 1.00 40.56 395 GLY A N 1
ATOM 2551 C CA . GLY A 1 407 ? -45.350 83.614 43.689 1.00 39.77 395 GLY A CA 1
ATOM 2552 C C . GLY A 1 407 ? -46.655 83.264 43.002 1.00 38.23 395 GLY A C 1
ATOM 2553 O O . GLY A 1 407 ? -47.251 84.139 42.378 1.00 39.01 395 GLY A O 1
ATOM 2554 N N . ASP A 1 408 ? -47.151 82.015 43.100 1.00 36.45 396 ASP A N 1
ATOM 2555 C CA . ASP A 1 408 ? -48.475 81.751 42.580 1.00 33.69 396 ASP A CA 1
ATOM 2556 C C . ASP A 1 408 ? -49.515 82.557 43.306 1.00 32.65 396 ASP A C 1
ATOM 2557 O O . ASP A 1 408 ? -49.427 82.756 44.507 1.00 32.68 396 ASP A O 1
ATOM 2562 N N . ILE A 1 409 ? -50.518 83.002 42.571 1.00 32.56 397 ILE A N 1
ATOM 2563 C CA . ILE A 1 409 ? -51.728 83.600 43.112 1.00 32.33 397 ILE A CA 1
ATOM 2564 C C . ILE A 1 409 ? -52.858 82.609 42.894 1.00 32.23 397 ILE A C 1
ATOM 2565 O O . ILE A 1 409 ? -53.272 82.338 41.764 1.00 32.44 397 ILE A O 1
ATOM 2570 N N . ILE A 1 410 ? -53.429 82.151 44.006 1.00 32.08 398 ILE A N 1
ATOM 2571 C CA . ILE A 1 410 ? -54.576 81.331 43.996 1.00 32.13 398 ILE A CA 1
ATOM 2572 C C . ILE A 1 410 ? -55.801 82.194 43.832 1.00 32.33 398 ILE A C 1
ATOM 2573 O O . ILE A 1 410 ? -56.116 83.000 44.702 1.00 32.40 398 ILE A O 1
ATOM 2578 N N . ILE A 1 411 ? -56.444 82.055 42.679 1.00 32.59 399 ILE A N 1
ATOM 2579 C CA . ILE A 1 411 ? -57.620 82.845 42.337 1.00 34.39 399 ILE A CA 1
ATOM 2580 C C . ILE A 1 411 ? -58.931 82.101 42.400 1.00 35.70 399 ILE A C 1
ATOM 2581 O O . ILE A 1 411 ? -59.978 82.723 42.452 1.00 39.22 399 ILE A O 1
ATOM 2586 N N . SER A 1 412 ? -58.901 80.774 42.415 1.00 36.30 400 SER A N 1
ATOM 2587 C CA . SER A 1 412 ? -60.106 80.025 42.751 1.00 36.90 400 SER A CA 1
ATOM 2588 C C . SER A 1 412 ? -59.782 78.694 43.354 1.00 36.29 400 SER A C 1
ATOM 2589 O O . SER A 1 412 ? -58.650 78.219 43.240 1.00 35.18 400 SER A O 1
ATOM 2592 N N . ALA A 1 413 ? -60.752 78.129 44.045 1.00 37.13 401 ALA A N 1
ATOM 2593 C CA . ALA A 1 413 ? -60.577 76.878 44.814 1.00 38.54 401 ALA A CA 1
ATOM 2594 C C . ALA A 1 413 ? -61.902 76.202 44.756 1.00 41.58 401 ALA A C 1
ATOM 2595 O O . ALA A 1 413 ? -62.908 76.845 45.075 1.00 42.78 401 ALA A O 1
ATOM 2597 N N . ASN A 1 414 ? -61.892 74.954 44.300 1.00 45.41 402 ASN A N 1
ATOM 2598 C CA . ASN A 1 414 ? -63.064 74.191 43.922 1.00 48.81 402 ASN A CA 1
ATOM 2599 C C . ASN A 1 414 ? -64.055 75.079 43.160 1.00 51.46 402 ASN A C 1
ATOM 2600 O O . ASN A 1 414 ? -65.226 75.091 43.423 1.00 51.74 402 ASN A O 1
ATOM 2605 N N . LYS A 1 415 ? -63.502 75.812 42.205 1.00 53.23 403 LYS A N 1
ATOM 2606 C CA . LYS A 1 415 ? -64.238 76.548 41.200 1.00 57.30 403 LYS A CA 1
ATOM 2607 C C . LYS A 1 415 ? -64.908 77.785 41.772 1.00 57.28 403 LYS A C 1
ATOM 2608 O O . LYS A 1 415 ? -65.664 78.415 41.073 1.00 60.79 403 LYS A O 1
ATOM 2614 N N . LYS A 1 416 ? -64.606 78.138 43.020 1.00 55.66 404 LYS A N 1
ATOM 2615 C CA . LYS A 1 416 ? -65.101 79.353 43.641 1.00 53.91 404 LYS A CA 1
ATOM 2616 C C . LYS A 1 416 ? -64.023 80.387 43.781 1.00 51.46 404 LYS A C 1
ATOM 2617 O O . LYS A 1 416 ? -62.888 80.069 44.102 1.00 48.99 404 LYS A O 1
ATOM 2623 N N . PRO A 1 417 ? -64.389 81.648 43.652 1.00 51.60 405 PRO A N 1
ATOM 2624 C CA . PRO A 1 417 ? -63.320 82.592 43.763 1.00 49.98 405 PRO A CA 1
ATOM 2625 C C . PRO A 1 417 ? -62.867 82.743 45.188 1.00 49.13 405 PRO A C 1
ATOM 2626 O O . PRO A 1 417 ? -63.634 82.592 46.144 1.00 47.75 405 PRO A O 1
ATOM 2630 N N . VAL A 1 418 ? -61.579 83.055 45.273 1.00 46.48 406 VAL A N 1
ATOM 2631 C CA . VAL A 1 418 ? -60.874 83.161 46.501 1.00 45.67 406 VAL A CA 1
ATOM 2632 C C . VAL A 1 418 ? -60.525 84.558 46.638 1.00 46.98 406 VAL A C 1
ATOM 2633 O O . VAL A 1 418 ? -59.745 85.142 45.832 1.00 47.33 406 VAL A O 1
ATOM 2637 N N . THR A 1 419 ? -61.044 85.104 47.713 1.00 49.16 407 THR A N 1
ATOM 2638 C CA . THR A 1 419 ? -60.965 86.490 47.946 1.00 51.06 407 THR A CA 1
ATOM 2639 C C . THR A 1 419 ? -59.894 86.904 48.963 1.00 51.10 407 THR A C 1
ATOM 2640 O O . THR A 1 419 ? -59.323 87.993 48.850 1.00 54.38 407 THR A O 1
ATOM 2644 N N . ASP A 1 420 ? -59.667 86.090 49.987 1.00 48.89 408 ASP A N 1
ATOM 2645 C CA . ASP A 1 420 ? -58.624 86.349 51.008 1.00 46.43 408 ASP A CA 1
ATOM 2646 C C . ASP A 1 420 ? -58.305 85.021 51.693 1.00 41.93 408 ASP A C 1
ATOM 2647 O O . ASP A 1 420 ? -58.826 83.997 51.308 1.00 36.89 408 ASP A O 1
ATOM 2652 N N . VAL A 1 421 ? -57.401 85.042 52.648 1.00 41.09 409 VAL A N 1
ATOM 2653 C CA . VAL A 1 421 ? -56.844 83.818 53.191 1.00 41.67 409 VAL A CA 1
ATOM 2654 C C . VAL A 1 421 ? -57.949 82.957 53.844 1.00 42.15 409 VAL A C 1
ATOM 2655 O O . VAL A 1 421 ? -58.084 81.758 53.566 1.00 42.11 409 VAL A O 1
ATOM 2659 N N . LYS A 1 422 ? -58.756 83.602 54.664 1.00 43.79 410 LYS A N 1
ATOM 2660 C CA . LYS A 1 422 ? -59.869 82.985 55.364 1.00 45.40 410 LYS A CA 1
ATOM 2661 C C . LYS A 1 422 ? -60.798 82.301 54.418 1.00 43.43 410 LYS A C 1
ATOM 2662 O O . LYS A 1 422 ? -61.197 81.155 54.690 1.00 41.86 410 LYS A O 1
ATOM 2668 N N . SER A 1 423 ? -61.090 82.915 53.274 1.00 42.16 411 SER A N 1
ATOM 2669 C CA . SER A 1 423 ? -62.032 82.267 52.336 1.00 43.01 411 SER A CA 1
ATOM 2670 C C . SER A 1 423 ? -61.355 81.051 51.671 1.00 40.05 411 SER A C 1
ATOM 2671 O O . SER A 1 423 ? -62.005 80.072 51.370 1.00 38.52 411 SER A O 1
ATOM 2674 N N . LEU A 1 424 ? -60.020 81.076 51.512 1.00 36.80 412 LEU A N 1
ATOM 2675 C CA . LEU A 1 424 ? -59.345 79.870 51.039 1.00 35.59 412 LEU A CA 1
ATOM 2676 C C . LEU A 1 424 ? -59.439 78.763 52.098 1.00 35.63 412 LEU A C 1
ATOM 2677 O O . LEU A 1 424 ? -59.804 77.619 51.826 1.00 34.83 412 LEU A O 1
ATOM 2682 N N . GLN A 1 425 ? -59.082 79.127 53.319 1.00 36.53 413 GLN A N 1
ATOM 2683 C CA . GLN A 1 425 ? -59.089 78.166 54.427 1.00 37.11 413 GLN A CA 1
ATOM 2684 C C . GLN A 1 425 ? -60.453 77.546 54.558 1.00 38.46 413 GLN A C 1
ATOM 2685 O O . GLN A 1 425 ? -60.545 76.344 54.738 1.00 38.29 413 GLN A O 1
ATOM 2691 N N . THR A 1 426 ? -61.502 78.328 54.401 1.00 41.15 414 THR A N 1
ATOM 2692 C CA . THR A 1 426 ? -62.859 77.775 54.540 1.00 43.99 414 THR A CA 1
ATOM 2693 C C . THR A 1 426 ? -63.107 76.753 53.455 1.00 44.59 414 THR A C 1
ATOM 2694 O O . THR A 1 426 ? -63.443 75.595 53.729 1.00 45.19 414 THR A O 1
ATOM 2698 N N . ILE A 1 427 ? -62.793 77.121 52.218 1.00 44.38 415 ILE A N 1
ATOM 2699 C CA . ILE A 1 427 ? -63.006 76.187 51.110 1.00 44.20 415 ILE A CA 1
ATOM 2700 C C . ILE A 1 427 ? -62.173 74.943 51.303 1.00 44.50 415 ILE A C 1
ATOM 2701 O O . ILE A 1 427 ? -62.625 73.835 51.042 1.00 45.69 415 ILE A O 1
ATOM 2706 N N . ALA A 1 428 ? -60.962 75.091 51.804 1.00 44.81 416 ALA A N 1
ATOM 2707 C CA . ALA A 1 428 ? -60.133 73.919 52.122 1.00 46.58 416 ALA A CA 1
ATOM 2708 C C . ALA A 1 428 ? -60.630 73.002 53.235 1.00 50.03 416 ALA A C 1
ATOM 2709 O O . ALA A 1 428 ? -60.002 71.971 53.447 1.00 51.58 416 ALA A O 1
ATOM 2711 N N . GLN A 1 429 ? -61.656 73.376 53.994 1.00 55.14 417 GLN A N 1
ATOM 2712 C CA . GLN A 1 429 ? -62.176 72.508 55.047 1.00 59.94 417 GLN A CA 1
ATOM 2713 C C . GLN A 1 429 ? -63.237 71.575 54.484 1.00 63.33 417 GLN A C 1
ATOM 2714 O O . GLN A 1 429 ? -63.534 70.585 55.141 1.00 65.29 417 GLN A O 1
ATOM 2720 N N . GLU A 1 430 ? -63.828 71.916 53.323 1.00 65.92 418 GLU A N 1
ATOM 2721 C CA . GLU A 1 430 ? -64.884 71.124 52.670 1.00 69.38 418 GLU A CA 1
ATOM 2722 C C . GLU A 1 430 ? -64.445 69.671 52.695 1.00 72.52 418 GLU A C 1
ATOM 2723 O O . GLU A 1 430 ? -63.241 69.353 52.489 1.00 71.46 418 GLU A O 1
ATOM 2729 N N . LYS A 1 431 ? -65.368 68.771 53.004 1.00 76.97 419 LYS A N 1
ATOM 2730 C CA . LYS A 1 431 ? -64.927 67.389 53.321 1.00 79.71 419 LYS A CA 1
ATOM 2731 C C . LYS A 1 431 ? -64.670 66.540 52.050 1.00 80.09 419 LYS A C 1
ATOM 2732 O O . LYS A 1 431 ? -65.470 65.658 51.688 1.00 82.52 419 LYS A O 1
ATOM 2738 N N . LYS A 1 432 ? -63.549 66.821 51.381 1.00 77.95 420 LYS A N 1
ATOM 2739 C CA . LYS A 1 432 ? -63.330 66.327 50.027 1.00 77.76 420 LYS A CA 1
ATOM 2740 C C . LYS A 1 432 ? -61.997 65.609 49.912 1.00 75.80 420 LYS A C 1
ATOM 2741 O O . LYS A 1 432 ? -61.117 65.749 50.748 1.00 74.96 420 LYS A O 1
ATOM 2747 N N . LYS A 1 433 ? -61.870 64.778 48.895 1.00 75.05 421 LYS A N 1
ATOM 2748 C CA . LYS A 1 433 ? -60.635 64.030 48.709 1.00 73.74 421 LYS A CA 1
ATOM 2749 C C . LYS A 1 433 ? -59.499 64.935 48.159 1.00 68.94 421 LYS A C 1
ATOM 2750 O O . LYS A 1 433 ? -58.327 64.654 48.376 1.00 67.87 421 LYS A O 1
ATOM 2756 N N . GLU A 1 434 ? -59.888 66.049 47.542 1.00 64.65 422 GLU A N 1
ATOM 2757 C CA . GLU A 1 434 ? -59.077 66.814 46.606 1.00 61.15 422 GLU A CA 1
ATOM 2758 C C . GLU A 1 434 ? -59.487 68.281 46.684 1.00 56.49 422 GLU A C 1
ATOM 2759 O O . GLU A 1 434 ? -60.663 68.569 46.880 1.00 56.72 422 GLU A O 1
ATOM 2765 N N . LEU A 1 435 ? -58.526 69.197 46.506 1.00 50.77 423 LEU A N 1
ATOM 2766 C CA . LEU A 1 435 ? -58.799 70.606 46.404 1.00 47.28 423 LEU A CA 1
ATOM 2767 C C . LEU A 1 435 ? -58.311 71.064 45.038 1.00 45.29 423 LEU A C 1
ATOM 2768 O O . LEU A 1 435 ? -57.143 70.862 44.693 1.00 43.93 423 LEU A O 1
ATOM 2773 N N . LEU A 1 436 ? -59.238 71.577 44.242 1.00 43.36 424 LEU A N 1
ATOM 2774 C CA . LEU A 1 436 ? -58.966 72.020 42.899 1.00 43.34 424 LEU A CA 1
ATOM 2775 C C . LEU A 1 436 ? -58.586 73.515 42.967 1.00 41.48 424 LEU A C 1
ATOM 2776 O O . LEU A 1 436 ? -59.321 74.326 43.457 1.00 40.87 424 LEU A O 1
ATOM 2781 N N . VAL A 1 437 ? -57.400 73.860 42.536 1.00 41.01 425 VAL A N 1
ATOM 2782 C CA . VAL A 1 437 ? -56.924 75.233 42.774 1.00 41.96 425 VAL A CA 1
ATOM 2783 C C . VAL A 1 437 ? -56.535 75.842 41.437 1.00 40.31 425 VAL A C 1
ATOM 2784 O O . VAL A 1 437 ? -55.951 75.161 40.613 1.00 42.95 425 VAL A O 1
ATOM 2788 N N . GLN A 1 438 ? -57.032 77.027 41.124 1.00 38.92 426 GLN A N 1
ATOM 2789 C CA . GLN A 1 438 ? -56.569 77.708 39.934 1.00 38.77 426 GLN A CA 1
ATOM 2790 C C . GLN A 1 438 ? -55.548 78.747 40.352 1.00 37.18 426 GLN A C 1
ATOM 2791 O O . GLN A 1 438 ? -55.873 79.620 41.199 1.00 36.41 426 GLN A O 1
ATOM 2797 N N . VAL A 1 439 ? -54.326 78.643 39.834 1.00 37.66 427 VAL A N 1
ATOM 2798 C CA . VAL A 1 439 ? -53.270 79.632 40.155 1.00 39.07 427 VAL A CA 1
ATOM 2799 C C . VAL A 1 439 ? -52.911 80.454 38.926 1.00 40.41 427 VAL A C 1
ATOM 2800 O O . VAL A 1 439 ? -52.902 79.918 37.824 1.00 42.25 427 VAL A O 1
ATOM 2804 N N . LEU A 1 440 ? -52.677 81.744 39.115 1.00 40.91 428 LEU A N 1
ATOM 2805 C CA . LEU A 1 440 ? -51.959 82.582 38.156 1.00 41.79 428 LEU A CA 1
ATOM 2806 C C . LEU A 1 440 ? -50.472 82.484 38.397 1.00 41.90 428 LEU A C 1
ATOM 2807 O O . LEU A 1 440 ? -50.005 82.445 39.526 1.00 39.57 428 LEU A O 1
ATOM 2812 N N . ARG A 1 441 ? -49.706 82.489 37.326 1.00 43.20 429 ARG A N 1
ATOM 2813 C CA . ARG A 1 441 ? -48.268 82.338 37.470 1.00 45.97 429 ARG A CA 1
ATOM 2814 C C . ARG A 1 441 ? -47.611 83.151 36.421 1.00 46.07 429 ARG A C 1
ATOM 2815 O O . ARG A 1 441 ? -47.602 82.804 35.284 1.00 46.54 429 ARG A O 1
ATOM 2823 N N . GLY A 1 442 ? -47.097 84.278 36.805 1.00 47.92 430 GLY A N 1
ATOM 2824 C CA . GLY A 1 442 ? -46.654 85.262 35.793 1.00 49.82 430 GLY A CA 1
ATOM 2825 C C . GLY A 1 442 ? -47.765 85.653 34.824 1.00 49.62 430 GLY A C 1
ATOM 2826 O O . GLY A 1 442 ? -48.892 85.935 35.253 1.00 48.38 430 GLY A O 1
ATOM 2827 N N . PRO A 1 443 ? -47.484 85.635 33.520 1.00 51.56 431 PRO A N 1
ATOM 2828 C CA . PRO A 1 443 ? -48.530 85.902 32.542 1.00 52.13 431 PRO A CA 1
ATOM 2829 C C . PRO A 1 443 ? -49.452 84.705 32.252 1.00 51.77 431 PRO A C 1
ATOM 2830 O O . PRO A 1 443 ? -50.365 84.836 31.488 1.00 51.85 431 PRO A O 1
ATOM 2834 N N . GLY A 1 444 ? -49.221 83.570 32.873 1.00 52.47 432 GLY A N 1
ATOM 2835 C CA . GLY A 1 444 ? -50.000 82.370 32.589 1.00 53.60 432 GLY A CA 1
ATOM 2836 C C . GLY A 1 444 ? -50.790 81.900 33.791 1.00 52.24 432 GLY A C 1
ATOM 2837 O O . GLY A 1 444 ? -50.976 82.660 34.724 1.00 50.97 432 GLY A O 1
ATOM 2838 N N . SER A 1 445 ? -51.190 80.632 33.770 1.00 52.15 433 SER A N 1
ATOM 2839 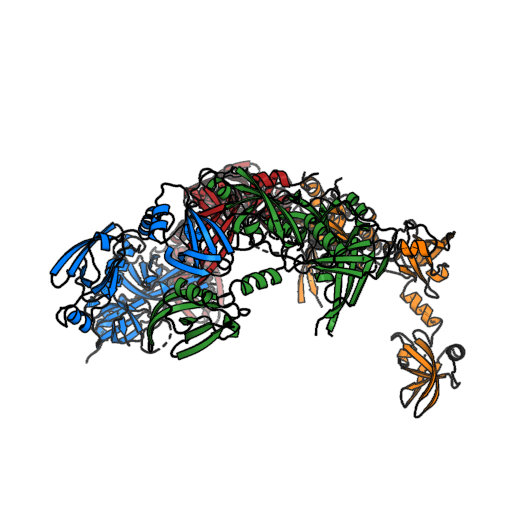C CA . SER A 1 445 ? -52.216 80.107 34.665 1.00 51.21 433 SER A CA 1
ATOM 2840 C C . SER A 1 445 ? -52.272 78.603 34.623 1.00 51.28 433 SER A C 1
ATOM 2841 O O . SER A 1 445 ? -51.942 78.032 33.617 1.00 53.29 433 SER A O 1
ATOM 2844 N N . MET A 1 446 ? -52.772 77.966 35.677 1.00 48.73 434 MET A N 1
ATOM 2845 C CA . MET A 1 446 ? -52.802 76.535 35.701 1.00 49.48 434 MET A CA 1
ATOM 2846 C C . MET A 1 446 ? -53.758 76.037 36.761 1.00 47.06 434 MET A C 1
ATOM 2847 O O . MET A 1 446 ? -53.849 76.629 37.830 1.00 43.95 434 MET A O 1
ATOM 2852 N N . TYR A 1 447 ? -54.515 74.980 36.437 1.00 45.93 435 TYR A N 1
ATOM 2853 C CA . TYR A 1 447 ? -55.268 74.237 37.436 1.00 45.34 435 TYR A CA 1
ATOM 2854 C C . TYR A 1 447 ? -54.347 73.211 38.031 1.00 46.82 435 TYR A C 1
ATOM 2855 O O . TYR A 1 447 ? -53.549 72.641 37.338 1.00 49.72 435 TYR A O 1
ATOM 2864 N N . LEU A 1 448 ? -54.488 72.970 39.324 1.00 47.49 436 LEU A N 1
ATOM 2865 C CA . LEU A 1 448 ? -53.708 72.014 40.088 1.00 47.11 436 LEU A CA 1
ATOM 2866 C C . LEU A 1 448 ? -54.697 71.351 41.008 1.00 47.15 436 LEU A C 1
ATOM 2867 O O . LEU A 1 448 ? -55.657 72.015 41.531 1.00 45.06 436 LEU A O 1
ATOM 2872 N N . LEU A 1 449 ? -54.457 70.072 41.260 1.00 47.66 437 LEU A N 1
ATOM 2873 C CA . LEU A 1 449 ? -55.282 69.271 42.173 1.00 48.55 437 LEU A CA 1
ATOM 2874 C C . LEU A 1 449 ? -54.421 68.896 43.356 1.00 47.47 437 LEU A C 1
ATOM 2875 O O . LEU A 1 449 ? -53.395 68.261 43.207 1.00 49.91 437 LEU A O 1
ATOM 2880 N N . VAL A 1 450 ? -54.796 69.334 44.528 1.00 45.81 438 VAL A N 1
ATOM 2881 C CA . VAL A 1 450 ? -54.021 69.096 45.716 1.00 44.64 438 VAL A CA 1
ATOM 2882 C C . VAL A 1 450 ? -54.700 67.925 46.369 1.00 47.36 438 VAL A C 1
ATOM 2883 O O . VAL A 1 450 ? -55.956 67.922 46.521 1.00 46.83 438 VAL A O 1
ATOM 2887 N N . ILE A 1 451 ? -53.903 66.928 46.736 1.00 50.02 439 ILE A N 1
ATOM 2888 C CA . ILE A 1 451 ? -54.446 65.652 47.262 1.00 54.76 439 ILE A CA 1
ATOM 2889 C C . ILE A 1 451 ? -53.804 65.184 48.552 1.00 55.69 439 ILE A C 1
ATOM 2890 O O . ILE A 1 451 ? -52.932 65.850 49.066 1.00 55.76 439 ILE A O 1
ATOM 2896 N N . PRO B 1 19 ? -42.459 36.661 17.978 1.00 76.80 7 PRO B N 1
ATOM 2897 C CA . PRO B 1 19 ? -41.209 36.071 17.534 1.00 75.90 7 PRO B CA 1
ATOM 2898 C C . PRO B 1 19 ? -39.973 36.557 18.305 1.00 71.81 7 PRO B C 1
ATOM 2899 O O . PRO B 1 19 ? -40.069 37.371 19.218 1.00 71.23 7 PRO B O 1
ATOM 2903 N N . SER B 1 20 ? -38.827 36.037 17.883 1.00 68.16 8 SER B N 1
ATOM 2904 C CA . SER B 1 20 ? -37.562 36.224 18.563 1.00 64.36 8 SER B CA 1
ATOM 2905 C C . SER B 1 20 ? -36.479 35.891 17.569 1.00 62.01 8 SER B C 1
ATOM 2906 O O . SER B 1 20 ? -36.681 35.047 16.691 1.00 62.85 8 SER B O 1
ATOM 2909 N N . MET B 1 21 ? -35.305 36.472 17.728 1.00 57.55 9 MET B N 1
ATOM 2910 C CA . MET B 1 21 ? -34.181 36.021 16.939 1.00 54.25 9 MET B CA 1
ATOM 2911 C C . MET B 1 21 ? -33.410 34.917 17.665 1.00 53.31 9 MET B C 1
ATOM 2912 O O . MET B 1 21 ? -32.490 34.349 17.106 1.00 50.38 9 MET B O 1
ATOM 2917 N N . ALA B 1 22 ? -33.781 34.620 18.905 1.00 53.28 10 ALA B N 1
ATOM 2918 C CA . ALA B 1 22 ? -33.020 33.668 19.743 1.00 54.45 10 ALA B CA 1
ATOM 2919 C C . ALA B 1 22 ? -32.826 32.241 19.202 1.00 56.54 10 ALA B C 1
ATOM 2920 O O . ALA B 1 22 ? -31.770 31.651 19.462 1.00 56.45 10 ALA B O 1
ATOM 2922 N N . PRO B 1 23 ? -33.809 31.677 18.473 1.00 58.37 11 PRO B N 1
ATOM 2923 C CA . PRO B 1 23 ? -33.600 30.289 17.997 1.00 62.02 11 PRO B CA 1
ATOM 2924 C C . PRO B 1 23 ? -32.485 30.204 16.908 1.00 61.13 11 PRO B C 1
ATOM 2925 O O . PRO B 1 23 ? -31.598 29.334 16.971 1.00 61.38 11 PRO B O 1
ATOM 2929 N N . VAL B 1 24 ? -32.493 31.168 15.984 1.00 59.10 12 VAL B N 1
ATOM 2930 C CA . VAL B 1 24 ? -31.482 31.190 14.974 1.00 58.94 12 VAL B CA 1
ATOM 2931 C C . VAL B 1 24 ? -30.117 31.482 15.613 1.00 56.98 12 VAL B C 1
ATOM 2932 O O . VAL B 1 24 ? -29.146 30.742 15.359 1.00 56.37 12 VAL B O 1
ATOM 2936 N N . LEU B 1 25 ? -30.059 32.477 16.503 1.00 53.63 13 LEU B N 1
ATOM 2937 C CA . LEU B 1 25 ? -28.776 32.786 17.159 1.00 52.26 13 LEU B CA 1
ATOM 2938 C C . LEU B 1 25 ? -28.167 31.565 17.882 1.00 54.09 13 LEU B C 1
ATOM 2939 O O . LEU B 1 25 ? -26.939 31.372 17.868 1.00 52.56 13 LEU B O 1
ATOM 2944 N N . LYS B 1 26 ? -29.034 30.731 18.453 1.00 57.06 14 LYS B N 1
ATOM 2945 C CA . LYS B 1 26 ? -28.621 29.553 19.209 1.00 60.07 14 LYS B CA 1
ATOM 2946 C C . LYS B 1 26 ? -27.857 28.594 18.362 1.00 60.03 14 LYS B C 1
ATOM 2947 O O . LYS B 1 26 ? -26.876 28.065 18.804 1.00 60.10 14 LYS B O 1
ATOM 2953 N N . ASN B 1 27 ? -28.295 28.358 17.144 1.00 60.80 15 ASN B N 1
ATOM 2954 C CA . ASN B 1 27 ? -27.620 27.370 16.301 1.00 62.70 15 ASN B CA 1
ATOM 2955 C C . ASN B 1 27 ? -26.317 27.850 15.657 1.00 59.92 15 ASN B C 1
ATOM 2956 O O . ASN B 1 27 ? -25.514 27.053 15.288 1.00 60.24 15 ASN B O 1
ATOM 2961 N N . ILE B 1 28 ? -26.105 29.151 15.541 1.00 56.16 16 ILE B N 1
ATOM 2962 C CA . ILE B 1 28 ? -24.899 29.679 14.901 1.00 54.53 16 ILE B CA 1
ATOM 2963 C C . ILE B 1 28 ? -23.840 30.130 15.917 1.00 54.07 16 ILE B C 1
ATOM 2964 O O . ILE B 1 28 ? -22.658 30.231 15.608 1.00 54.42 16 ILE B O 1
ATOM 2969 N N . MET B 1 29 ? -24.242 30.358 17.153 1.00 55.04 17 MET B N 1
ATOM 2970 C CA . MET B 1 29 ? -23.299 30.736 18.213 1.00 55.58 17 MET B CA 1
ATOM 2971 C C . MET B 1 29 ? -22.047 29.871 18.310 1.00 54.55 17 MET B C 1
ATOM 2972 O O . MET B 1 29 ? -20.986 30.391 18.548 1.00 53.13 17 MET B O 1
ATOM 2977 N N . PRO B 1 30 ? -22.155 28.545 18.151 1.00 55.19 18 PRO B N 1
ATOM 2978 C CA . PRO B 1 30 ? -20.868 27.827 18.221 1.00 53.90 18 PRO B CA 1
ATOM 2979 C C . PRO B 1 30 ? -19.826 28.221 17.151 1.00 50.99 18 PRO B C 1
ATOM 2980 O O . PRO B 1 30 ? -18.670 27.824 17.259 1.00 49.70 18 PRO B O 1
ATOM 2984 N N . ALA B 1 31 ? -20.212 29.017 16.155 1.00 47.70 19 ALA B N 1
ATOM 2985 C CA . ALA B 1 31 ? -19.280 29.371 15.096 1.00 45.28 19 ALA B CA 1
ATOM 2986 C C . ALA B 1 31 ? -18.464 30.595 15.491 1.00 43.67 19 ALA B C 1
ATOM 2987 O O . ALA B 1 31 ? -17.458 30.890 14.855 1.00 43.70 19 ALA B O 1
ATOM 2989 N N . ILE B 1 32 ? -18.920 31.324 16.511 1.00 42.47 20 ILE B N 1
ATOM 2990 C CA . ILE B 1 32 ? -18.366 32.625 16.875 1.00 41.23 20 ILE B CA 1
ATOM 2991 C C . ILE B 1 32 ? -17.397 32.434 18.041 1.00 42.89 20 ILE B C 1
ATOM 2992 O O . ILE B 1 32 ? -17.775 31.877 19.070 1.00 45.17 20 ILE B O 1
ATOM 2997 N N . VAL B 1 33 ? -16.156 32.870 17.874 1.00 41.42 21 VAL B N 1
ATOM 2998 C CA . VAL B 1 33 ? -15.113 32.576 18.827 1.00 41.18 21 VAL B CA 1
ATOM 2999 C C . VAL B 1 33 ? -14.558 33.874 19.351 1.00 40.27 21 VAL B C 1
ATOM 3000 O O . VAL B 1 33 ? -14.720 34.950 18.733 1.00 38.57 21 VAL B O 1
ATOM 3004 N N . ASN B 1 34 ? -13.873 33.756 20.477 1.00 41.08 22 ASN B N 1
ATOM 3005 C CA . ASN B 1 34 ? -13.109 34.873 21.017 1.00 41.46 22 ASN B CA 1
ATOM 3006 C C . ASN B 1 34 ? -11.670 34.687 20.535 1.00 41.97 22 ASN B C 1
ATOM 3007 O O . ASN B 1 34 ? -11.195 33.598 20.454 1.00 40.77 22 ASN B O 1
ATOM 3012 N N . VAL B 1 35 ? -11.037 35.782 20.157 1.00 42.81 23 VAL B N 1
ATOM 3013 C CA . VAL B 1 35 ? -9.677 35.822 19.702 1.00 43.42 23 VAL B CA 1
ATOM 3014 C C . VAL B 1 35 ? -8.939 36.769 20.613 1.00 45.73 23 VAL B C 1
ATOM 3015 O O . VAL B 1 35 ? -9.290 37.958 20.663 1.00 45.83 23 VAL B O 1
ATOM 3019 N N . ALA B 1 36 ? -7.937 36.238 21.318 1.00 48.31 24 ALA B N 1
ATOM 3020 C CA . ALA B 1 36 ? -7.125 36.982 22.275 1.00 51.28 24 ALA B CA 1
ATOM 3021 C C . ALA B 1 36 ? -5.701 37.000 21.753 1.00 53.68 24 ALA B C 1
ATOM 3022 O O . ALA B 1 36 ? -5.177 35.935 21.413 1.00 53.08 24 ALA B O 1
ATOM 3024 N N . VAL B 1 37 ? -5.097 38.183 21.715 1.00 57.52 25 VAL B N 1
ATOM 3025 C CA . VAL B 1 37 ? -3.726 38.390 21.209 1.00 61.89 25 VAL B CA 1
ATOM 3026 C C . VAL B 1 37 ? -2.882 39.066 22.270 1.00 66.57 25 VAL B C 1
ATOM 3027 O O . VAL B 1 37 ? -3.383 39.936 23.002 1.00 66.91 25 VAL B O 1
ATOM 3031 N N . GLN B 1 38 ? -1.623 38.649 22.332 1.00 70.70 26 GLN B N 1
ATOM 3032 C CA . GLN B 1 38 ? -0.582 39.209 23.190 1.00 76.14 26 GLN B CA 1
ATOM 3033 C C . GLN B 1 38 ? 0.521 39.633 22.247 1.00 78.56 26 GLN B C 1
ATOM 3034 O O . GLN B 1 38 ? 0.847 38.892 21.322 1.00 77.65 26 GLN B O 1
ATOM 3040 N N . GLY B 1 39 ? 1.156 40.762 22.476 1.00 82.98 27 GLY B N 1
ATOM 3041 C CA . GLY B 1 39 ? 2.255 41.092 21.603 1.00 86.70 27 GLY B CA 1
ATOM 3042 C C . GLY B 1 39 ? 3.096 42.240 22.054 1.00 92.02 27 GLY B C 1
ATOM 3043 O O . GLY B 1 39 ? 2.893 42.772 23.136 1.00 93.14 27 GLY B O 1
ATOM 3044 N N . TYR B 1 40 ? 4.068 42.585 21.214 1.00 97.12 28 TYR B N 1
ATOM 3045 C CA . TYR B 1 40 ? 4.851 43.805 21.358 1.00 102.90 28 TYR B CA 1
ATOM 3046 C C . TYR B 1 40 ? 4.698 44.652 20.096 1.00 104.83 28 TYR B C 1
ATOM 3047 O O . TYR B 1 40 ? 4.710 44.132 18.974 1.00 103.77 28 TYR B O 1
ATOM 3056 N N . LEU B 1 41 ? 4.548 45.960 20.296 1.00 108.83 29 LEU B N 1
ATOM 3057 C CA . LEU B 1 41 ? 4.467 46.920 19.193 1.00 111.28 29 LEU B CA 1
ATOM 3058 C C . LEU B 1 41 ? 5.792 47.688 19.020 1.00 115.67 29 LEU B C 1
ATOM 3059 O O . LEU B 1 41 ? 6.542 47.861 19.986 1.00 117.65 29 LEU B O 1
ATOM 3064 N N . PRO B 1 42 ? 6.091 48.134 17.779 1.00 118.17 30 PRO B N 1
ATOM 3065 C CA . PRO B 1 42 ? 7.237 49.019 17.530 1.00 121.70 30 PRO B CA 1
ATOM 3066 C C . PRO B 1 42 ? 7.250 50.260 18.427 1.00 123.81 30 PRO B C 1
ATOM 3067 O O . PRO B 1 42 ? 8.308 50.848 18.641 1.00 126.55 30 PRO B O 1
ATOM 3071 N N . ARG B 1 73 ? 7.210 47.659 23.643 1.00 126.42 61 ARG B N 1
ATOM 3072 C CA . ARG B 1 73 ? 6.035 47.880 24.488 1.00 125.80 61 ARG B CA 1
ATOM 3073 C C . ARG B 1 73 ? 5.055 46.701 24.416 1.00 121.46 61 ARG B C 1
ATOM 3074 O O . ARG B 1 73 ? 4.828 46.144 23.352 1.00 119.56 61 ARG B O 1
ATOM 3082 N N . LYS B 1 74 ? 4.473 46.347 25.557 1.00 119.20 62 LYS B N 1
ATOM 3083 C CA . LYS B 1 74 ? 3.666 45.142 25.695 1.00 115.42 62 LYS B CA 1
ATOM 3084 C C . LYS B 1 74 ? 2.173 45.495 25.597 1.00 110.92 62 LYS B C 1
ATOM 3085 O O . LYS B 1 74 ? 1.747 46.488 26.179 1.00 111.62 62 LYS B O 1
ATOM 3091 N N . PHE B 1 75 ? 1.395 44.705 24.844 1.00 105.06 63 PHE B N 1
ATOM 3092 C CA . PHE B 1 75 ? -0.064 44.917 24.729 1.00 100.44 63 PHE B CA 1
ATOM 3093 C C . PHE B 1 75 ? -0.884 43.641 24.623 1.00 96.49 63 PHE B C 1
ATOM 3094 O O . PHE B 1 75 ? -0.361 42.571 24.276 1.00 95.88 63 PHE B O 1
ATOM 3102 N N . GLU B 1 76 ? -2.180 43.774 24.910 1.00 92.35 64 GLU B N 1
ATOM 3103 C CA . GLU B 1 76 ? -3.154 42.750 24.524 1.00 88.40 64 GLU B CA 1
ATOM 3104 C C . GLU B 1 76 ? -4.389 43.324 23.844 1.00 83.43 64 GLU B C 1
ATOM 3105 O O . GLU B 1 76 ? -4.806 44.480 24.051 1.00 83.71 64 GLU B O 1
ATOM 3111 N N . SER B 1 77 ? -4.935 42.485 22.982 1.00 77.29 65 SER B N 1
ATOM 3112 C CA . SER B 1 77 ? -5.982 42.863 22.075 1.00 72.51 65 SER B CA 1
ATOM 3113 C C . SER B 1 77 ? -7.021 41.748 22.084 1.00 67.85 65 SER B C 1
ATOM 3114 O O . SER B 1 77 ? -6.693 40.578 21.937 1.00 67.58 65 SER B O 1
ATOM 3117 N N . ILE B 1 78 ? -8.277 42.107 22.277 1.00 62.75 66 ILE B N 1
ATOM 3118 C CA . ILE B 1 78 ? -9.316 41.108 22.305 1.00 58.28 66 ILE B CA 1
ATOM 3119 C C . ILE B 1 78 ? -10.272 41.485 21.185 1.00 53.17 66 ILE B C 1
ATOM 3120 O O . ILE B 1 78 ? -10.606 42.663 21.056 1.00 53.72 66 ILE B O 1
ATOM 3125 N N . GLY B 1 79 ? -10.670 40.498 20.375 1.00 47.05 67 GLY B N 1
ATOM 3126 C CA . GLY B 1 79 ? -11.810 40.615 19.456 1.00 42.97 67 GLY B CA 1
ATOM 3127 C C . GLY B 1 79 ? -12.524 39.294 19.239 1.00 40.07 67 GLY B C 1
ATOM 3128 O O . GLY B 1 79 ? -12.425 38.373 20.045 1.00 39.32 67 GLY B O 1
ATOM 3129 N N . SER B 1 80 ? -13.267 39.201 18.145 1.00 36.39 68 SER B N 1
ATOM 3130 C CA . SER B 1 80 ? -14.001 38.021 17.865 1.00 34.32 68 SER B CA 1
ATOM 3131 C C . SER B 1 80 ? -13.596 37.454 16.526 1.00 33.64 68 SER B C 1
ATOM 3132 O O . SER B 1 80 ? -12.781 38.019 15.771 1.00 32.49 68 SER B O 1
ATOM 3135 N N . GLY B 1 81 ? -14.153 36.311 16.201 1.00 33.54 69 GLY B N 1
ATOM 3136 C CA . GLY B 1 81 ? -13.746 35.671 14.942 1.00 34.00 69 GLY B CA 1
ATOM 3137 C C . GLY B 1 81 ? -14.861 34.702 14.629 1.00 35.13 69 GLY B C 1
ATOM 3138 O O . GLY B 1 81 ? -15.692 34.423 15.483 1.00 34.12 69 GLY B O 1
ATOM 3139 N N . VAL B 1 82 ? -14.864 34.173 13.414 1.00 36.47 70 VAL B N 1
ATOM 3140 C CA . VAL B 1 82 ? -15.966 33.325 12.942 1.00 36.10 70 VAL B CA 1
ATOM 3141 C C . VAL B 1 82 ? -15.388 32.126 12.254 1.00 38.17 70 VAL B C 1
ATOM 3142 O O . VAL B 1 82 ? -14.527 32.277 11.386 1.00 38.83 70 VAL B O 1
ATOM 3146 N N . ILE B 1 83 ? -15.880 30.935 12.593 1.00 41.48 71 ILE B N 1
ATOM 3147 C CA . ILE B 1 83 ? -15.373 29.719 11.976 1.00 44.45 71 ILE B CA 1
ATOM 3148 C C . ILE B 1 83 ? -16.077 29.585 10.669 1.00 46.00 71 ILE B C 1
ATOM 3149 O O . ILE B 1 83 ? -17.293 29.429 10.643 1.00 45.26 71 ILE B O 1
ATOM 3154 N N . ILE B 1 84 ? -15.332 29.676 9.573 1.00 48.47 72 ILE B N 1
ATOM 3155 C CA . ILE B 1 84 ? -15.939 29.569 8.251 1.00 51.48 72 ILE B CA 1
ATOM 3156 C C . ILE B 1 84 ? -15.636 28.210 7.585 1.00 55.40 72 ILE B C 1
ATOM 3157 O O . ILE B 1 84 ? -16.297 27.862 6.596 1.00 57.79 72 ILE B O 1
ATOM 3162 N N . ASP B 1 85 ? -14.660 27.465 8.102 1.00 56.60 73 ASP B N 1
ATOM 3163 C CA . ASP B 1 85 ? -14.491 26.053 7.699 1.00 59.71 73 ASP B CA 1
ATOM 3164 C C . ASP B 1 85 ? -14.226 25.158 8.917 1.00 59.51 73 ASP B C 1
ATOM 3165 O O . ASP B 1 85 ? -13.113 25.145 9.438 1.00 58.92 73 ASP B O 1
ATOM 3170 N N . PRO B 1 86 ? -15.255 24.431 9.375 1.00 59.96 74 PRO B N 1
ATOM 3171 C CA . PRO B 1 86 ? -15.183 23.676 10.594 1.00 62.15 74 PRO B CA 1
ATOM 3172 C C . PRO B 1 86 ? -14.368 22.375 10.434 1.00 66.05 74 PRO B C 1
ATOM 3173 O O . PRO B 1 86 ? -13.865 21.877 11.428 1.00 67.22 74 PRO B O 1
ATOM 3177 N N . ASN B 1 87 ? -14.217 21.861 9.207 1.00 68.73 75 ASN B N 1
ATOM 3178 C CA . ASN B 1 87 ? -13.404 20.643 8.992 1.00 72.15 75 ASN B CA 1
ATOM 3179 C C . ASN B 1 87 ? -11.920 20.976 9.002 1.00 71.39 75 ASN B C 1
ATOM 3180 O O . ASN B 1 87 ? -11.130 20.203 9.497 1.00 71.51 75 ASN B O 1
ATOM 3185 N N . ASN B 1 88 ? -11.540 22.132 8.468 1.00 69.71 76 ASN B N 1
ATOM 3186 C CA . ASN B 1 88 ? -10.137 22.515 8.505 1.00 68.83 76 ASN B CA 1
ATOM 3187 C C . ASN B 1 88 ? -9.783 23.541 9.585 1.00 65.30 76 ASN B C 1
ATOM 3188 O O . ASN B 1 88 ? -8.638 23.968 9.671 1.00 65.95 76 ASN B O 1
ATOM 3193 N N . GLY B 1 89 ? -10.756 23.935 10.400 1.00 61.29 77 GLY B N 1
ATOM 3194 C CA . GLY B 1 89 ? -10.492 24.839 11.499 1.00 57.76 77 GLY B CA 1
ATOM 3195 C C . GLY B 1 89 ? -10.048 26.227 11.054 1.00 54.65 77 GLY B C 1
ATOM 3196 O O . GLY B 1 89 ? -9.145 26.783 11.648 1.00 53.75 77 GLY B O 1
ATOM 3197 N N . VAL B 1 90 ? -10.689 26.786 10.026 1.00 52.26 78 VAL B N 1
ATOM 3198 C CA . VAL B 1 90 ? -10.353 28.148 9.497 1.00 49.37 78 VAL B CA 1
ATOM 3199 C C . VAL B 1 90 ? -11.349 29.142 10.079 1.00 47.82 78 VAL B C 1
ATOM 3200 O O . VAL B 1 90 ? -12.577 28.932 10.054 1.00 46.11 78 VAL B O 1
ATOM 3204 N N . ILE B 1 91 ? -10.781 30.249 10.536 1.00 46.12 79 ILE B N 1
ATOM 3205 C CA . ILE B 1 91 ? -11.447 31.267 11.281 1.00 43.87 79 ILE B CA 1
ATOM 3206 C C . ILE B 1 91 ? -11.114 32.605 10.686 1.00 43.49 79 ILE B C 1
ATOM 3207 O O . ILE B 1 91 ? -9.939 32.891 10.408 1.00 43.92 79 ILE B O 1
ATOM 3212 N N . ILE B 1 92 ? -12.118 33.444 10.485 1.00 41.22 80 ILE B N 1
ATOM 3213 C CA . ILE B 1 92 ? -11.865 34.780 9.955 1.00 40.33 80 ILE B CA 1
ATOM 3214 C C . ILE B 1 92 ? -11.915 35.772 11.094 1.00 38.56 80 ILE B C 1
ATOM 3215 O O . ILE B 1 92 ? -12.785 35.706 11.957 1.00 37.50 80 ILE B O 1
ATOM 3220 N N . THR B 1 93 ? -11.047 36.751 11.056 1.00 38.23 81 THR B N 1
ATOM 3221 C CA . THR B 1 93 ? -11.173 37.844 11.980 1.00 38.49 81 THR B CA 1
ATOM 3222 C C . THR B 1 93 ? -10.687 39.098 11.319 1.00 39.98 81 THR B C 1
ATOM 3223 O O . THR B 1 93 ? -10.414 39.085 10.117 1.00 40.59 81 THR B O 1
ATOM 3227 N N . ASN B 1 94 ? -10.597 40.222 12.032 1.00 41.22 82 ASN B N 1
ATOM 3228 C CA . ASN B 1 94 ? -10.005 41.403 11.395 1.00 40.96 82 ASN B CA 1
ATOM 3229 C C . ASN B 1 94 ? -8.505 41.395 11.436 1.00 43.07 82 ASN B C 1
ATOM 3230 O O . ASN B 1 94 ? -7.915 40.931 12.403 1.00 44.91 82 ASN B O 1
ATOM 3235 N N . ASP B 1 95 ? -7.854 41.997 10.448 1.00 44.70 83 ASP B N 1
ATOM 3236 C CA . ASP B 1 95 ? -6.390 42.173 10.550 1.00 47.73 83 ASP B CA 1
ATOM 3237 C C . ASP B 1 95 ? -5.979 43.019 11.759 1.00 48.74 83 ASP B C 1
ATOM 3238 O O . ASP B 1 95 ? -5.000 42.701 12.435 1.00 49.46 83 ASP B O 1
ATOM 3243 N N . HIS B 1 96 ? -6.700 44.112 12.024 1.00 50.57 84 HIS B N 1
ATOM 3244 C CA . HIS B 1 96 ? -6.344 44.973 13.163 1.00 52.21 84 HIS B CA 1
ATOM 3245 C C . HIS B 1 96 ? -6.411 44.236 14.497 1.00 53.38 84 HIS B C 1
ATOM 3246 O O . HIS B 1 96 ? -5.669 44.573 15.397 1.00 55.68 84 HIS B O 1
ATOM 3253 N N . VAL B 1 97 ? -7.243 43.202 14.609 1.00 52.48 85 VAL B N 1
ATOM 3254 C CA . VAL B 1 97 ? -7.297 42.409 15.845 1.00 52.06 85 VAL B CA 1
ATOM 3255 C C . VAL B 1 97 ? -5.967 41.688 16.093 1.00 54.25 85 VAL B C 1
ATOM 3256 O O . VAL B 1 97 ? -5.467 41.628 17.232 1.00 55.22 85 VAL B O 1
ATOM 3260 N N . ILE B 1 98 ? -5.398 41.102 15.042 1.00 55.38 86 ILE B N 1
ATOM 3261 C CA . ILE B 1 98 ? -4.213 40.265 15.199 1.00 55.75 86 ILE B CA 1
ATOM 3262 C C . ILE B 1 98 ? -2.870 40.885 14.848 1.00 58.79 86 ILE B C 1
ATOM 3263 O O . ILE B 1 98 ? -1.858 40.220 15.003 1.00 58.31 86 ILE B O 1
ATOM 3268 N N . ARG B 1 99 ? -2.843 42.119 14.370 1.00 61.33 87 ARG B N 1
ATOM 3269 C CA . ARG B 1 99 ? -1.573 42.688 13.972 1.00 65.10 87 ARG B CA 1
ATOM 3270 C C . ARG B 1 99 ? -0.599 42.765 15.138 1.00 66.70 87 ARG B C 1
ATOM 3271 O O . ARG B 1 99 ? -0.995 43.090 16.269 1.00 66.58 87 ARG B O 1
ATOM 3279 N N . ASN B 1 100 ? 0.673 42.493 14.822 1.00 68.05 88 ASN B N 1
ATOM 3280 C CA . ASN B 1 100 ? 1.766 42.508 15.784 1.00 69.76 88 ASN B CA 1
ATOM 3281 C C . ASN B 1 100 ? 1.642 41.413 16.836 1.00 68.75 88 ASN B C 1
ATOM 3282 O O . ASN B 1 100 ? 2.189 41.527 17.924 1.00 70.40 88 ASN B O 1
ATOM 3287 N N . ALA B 1 101 ? 0.940 40.339 16.519 1.00 65.81 89 ALA B N 1
ATOM 3288 C CA . ALA B 1 101 ? 0.727 39.324 17.513 1.00 65.21 89 ALA B CA 1
ATOM 3289 C C . ALA B 1 101 ? 2.034 38.581 17.713 1.00 65.71 89 ALA B C 1
ATOM 3290 O O . ALA B 1 101 ? 2.714 38.315 16.756 1.00 65.55 89 ALA B O 1
ATOM 3292 N N . SER B 1 102 ? 2.379 38.289 18.954 1.00 66.10 90 SER B N 1
ATOM 3293 C CA . SER B 1 102 ? 3.333 37.213 19.260 1.00 67.65 90 SER B CA 1
ATOM 3294 C C . SER B 1 102 ? 2.593 35.901 19.495 1.00 65.60 90 SER B C 1
ATOM 3295 O O . SER B 1 102 ? 3.057 34.815 19.148 1.00 65.89 90 SER B O 1
ATOM 3298 N N . LEU B 1 103 ? 1.405 36.045 20.041 1.00 63.78 91 LEU B N 1
ATOM 3299 C CA . LEU B 1 103 ? 0.567 34.947 20.425 1.00 62.71 91 LEU B CA 1
ATOM 3300 C C . LEU B 1 103 ? -0.936 35.227 20.132 1.00 58.87 91 LEU B C 1
ATOM 3301 O O . LEU B 1 103 ? -1.415 36.326 20.351 1.00 56.88 91 LEU B O 1
ATOM 3306 N N . ILE B 1 104 ? -1.639 34.200 19.668 1.00 56.32 92 ILE B N 1
ATOM 3307 C CA . ILE B 1 104 ? -3.049 34.255 19.416 1.00 54.75 92 ILE B CA 1
ATOM 3308 C C . ILE B 1 104 ? -3.751 33.007 19.892 1.00 53.75 92 ILE B C 1
ATOM 3309 O O . ILE B 1 104 ? -3.505 31.902 19.391 1.00 52.61 92 ILE B O 1
ATOM 3314 N N . THR B 1 105 ? -4.698 33.218 20.788 1.00 53.07 93 THR B N 1
ATOM 3315 C CA . THR B 1 105 ? -5.416 32.147 21.429 1.00 53.32 93 THR B CA 1
ATOM 3316 C C . THR B 1 105 ? -6.910 32.298 21.137 1.00 51.35 93 THR B C 1
ATOM 3317 O O . THR B 1 105 ? -7.532 33.364 21.350 1.00 49.98 93 THR B O 1
ATOM 3321 N N . VAL B 1 106 ? -7.487 31.209 20.635 1.00 50.15 94 VAL B N 1
ATOM 3322 C CA . VAL B 1 106 ? -8.888 31.198 20.293 1.00 48.98 94 VAL B CA 1
ATOM 3323 C C . VAL B 1 106 ? -9.667 30.461 21.357 1.00 49.37 94 VAL B C 1
ATOM 3324 O O . VAL B 1 106 ? -9.270 29.376 21.737 1.00 51.04 94 VAL B O 1
ATOM 3328 N N . THR B 1 107 ? -10.776 31.036 21.827 1.00 47.14 95 THR B N 1
ATOM 3329 C CA . THR B 1 107 ? -11.699 30.352 22.742 1.00 48.17 95 THR B CA 1
ATOM 3330 C C . THR B 1 107 ? -13.057 30.072 22.128 1.00 47.56 95 THR B C 1
ATOM 3331 O O . THR B 1 107 ? -13.734 30.978 21.651 1.00 48.50 95 THR B O 1
ATOM 3335 N N . LEU B 1 108 ? -13.485 28.840 22.188 1.00 49.13 96 LEU B N 1
ATOM 3336 C CA . LEU B 1 108 ? -14.745 28.424 21.635 1.00 50.41 96 LEU B CA 1
ATOM 3337 C C . LEU B 1 108 ? -15.813 28.550 22.678 1.00 52.20 96 LEU B C 1
ATOM 3338 O O . LEU B 1 108 ? -15.552 28.593 23.861 1.00 53.83 96 LEU B O 1
ATOM 3343 N N . GLN B 1 109 ? -17.039 28.481 22.227 1.00 54.69 97 GLN B N 1
ATOM 3344 C CA . GLN B 1 109 ? -18.147 28.568 23.111 1.00 58.31 97 GLN B CA 1
ATOM 3345 C C . GLN B 1 109 ? -18.128 27.416 24.103 1.00 61.31 97 GLN B C 1
ATOM 3346 O O . GLN B 1 109 ? -18.396 27.619 25.258 1.00 62.90 97 GLN B O 1
ATOM 3352 N N . ASP B 1 110 ? -17.745 26.229 23.657 1.00 63.36 98 ASP B N 1
ATOM 3353 C CA . ASP B 1 110 ? -17.704 25.062 24.533 1.00 66.82 98 ASP B CA 1
ATOM 3354 C C . ASP B 1 110 ? -16.590 25.115 25.591 1.00 67.60 98 ASP B C 1
ATOM 3355 O O . ASP B 1 110 ? -16.475 24.228 26.415 1.00 68.32 98 ASP B O 1
ATOM 3360 N N . GLY B 1 111 ? -15.753 26.139 25.541 1.00 66.64 99 GLY B N 1
ATOM 3361 C CA . GLY B 1 111 ? -14.728 26.340 26.564 1.00 67.12 99 GLY B CA 1
ATOM 3362 C C . GLY B 1 111 ? -13.275 26.004 26.235 1.00 66.43 99 GLY B C 1
ATOM 3363 O O . GLY B 1 111 ? -12.372 26.393 26.963 1.00 66.62 99 GLY B O 1
ATOM 3364 N N . ARG B 1 112 ? -13.018 25.301 25.149 1.00 66.23 100 ARG B N 1
ATOM 3365 C CA . ARG B 1 112 ? -11.635 24.945 24.827 1.00 66.56 100 ARG B CA 1
ATOM 3366 C C . ARG B 1 112 ? -10.863 26.209 24.432 1.00 64.40 100 ARG B C 1
ATOM 3367 O O . ARG B 1 112 ? -11.432 27.046 23.736 1.00 61.51 100 ARG B O 1
ATOM 3375 N N . ARG B 1 113 ? -9.613 26.354 24.895 1.00 64.47 101 ARG B N 1
ATOM 3376 C CA . ARG B 1 113 ? -8.733 27.473 24.527 1.00 63.88 101 ARG B CA 1
ATOM 3377 C C . ARG B 1 113 ? -7.666 26.926 23.591 1.00 64.02 101 ARG B C 1
ATOM 3378 O O . ARG B 1 113 ? -6.860 26.093 24.013 1.00 66.74 101 ARG B O 1
ATOM 3386 N N . LEU B 1 114 ? -7.669 27.345 22.325 1.00 61.58 102 LEU B N 1
ATOM 3387 C CA . LEU B 1 114 ? -6.766 26.769 21.311 1.00 61.25 102 LEU B CA 1
ATOM 3388 C C . LEU B 1 114 ? -5.718 27.745 20.833 1.00 60.29 102 LEU B C 1
ATOM 3389 O O . LEU B 1 114 ? -6.002 28.939 20.611 1.00 57.27 102 LEU B O 1
ATOM 3394 N N . LYS B 1 115 ? -4.491 27.246 20.663 1.00 60.16 103 LYS B N 1
ATOM 3395 C CA . LYS B 1 115 ? -3.431 28.015 20.040 1.00 60.09 103 LYS B CA 1
ATOM 3396 C C . LYS B 1 115 ? -3.774 28.186 18.550 1.00 58.18 103 LYS B C 1
ATOM 3397 O O . LYS B 1 115 ? -4.146 27.243 17.884 1.00 59.02 103 LYS B O 1
ATOM 3403 N N . ALA B 1 116 ? -3.689 29.395 18.012 1.00 55.88 104 ALA B N 1
ATOM 3404 C CA . ALA B 1 116 ? -4.152 29.613 16.659 1.00 54.47 104 ALA B CA 1
ATOM 3405 C C . ALA B 1 116 ? -2.981 29.995 15.826 1.00 53.97 104 ALA B C 1
ATOM 3406 O O . ALA B 1 116 ? -2.106 30.715 16.280 1.00 53.90 104 ALA B O 1
ATOM 3408 N N . ARG B 1 117 ? -3.005 29.595 14.578 1.00 54.23 105 ARG B N 1
ATOM 3409 C CA . ARG B 1 117 ? -1.937 29.991 13.681 1.00 55.98 105 ARG B CA 1
ATOM 3410 C C . ARG B 1 117 ? -2.426 31.047 12.677 1.00 53.37 105 ARG B C 1
ATOM 3411 O O . ARG B 1 117 ? -3.508 30.925 12.160 1.00 50.96 105 ARG B O 1
ATOM 3419 N N . LEU B 1 118 ? -1.601 32.032 12.356 1.00 53.31 106 LEU B N 1
ATOM 3420 C CA . LEU B 1 118 ? -1.950 33.005 11.327 1.00 53.76 106 LEU B CA 1
ATOM 3421 C C . LEU B 1 118 ? -1.662 32.444 9.937 1.00 53.98 106 LEU B C 1
ATOM 3422 O O . LEU B 1 118 ? -0.523 32.135 9.624 1.00 53.65 106 LEU B O 1
ATOM 3427 N N . ILE B 1 119 ? -2.684 32.330 9.098 1.00 52.63 107 ILE B N 1
ATOM 3428 C CA . ILE B 1 119 ? -2.468 31.902 7.738 1.00 53.19 107 ILE B CA 1
ATOM 3429 C C . ILE B 1 119 ? -2.005 33.091 6.964 1.00 54.15 107 ILE B C 1
ATOM 3430 O O . ILE B 1 119 ? -1.083 32.988 6.218 1.00 54.58 107 ILE B O 1
ATOM 3435 N N . GLY B 1 120 ? -2.655 34.237 7.153 1.00 53.64 108 GLY B N 1
ATOM 3436 C CA . GLY B 1 120 ? -2.207 35.483 6.539 1.00 53.78 108 GLY B CA 1
ATOM 3437 C C . GLY B 1 120 ? -3.272 36.540 6.778 1.00 53.65 108 GLY B C 1
ATOM 3438 O O . GLY B 1 120 ? -4.392 36.229 7.225 1.00 52.07 108 GLY B O 1
ATOM 3439 N N . GLY B 1 121 ? -2.928 37.777 6.479 1.00 54.29 109 GLY B N 1
ATOM 3440 C CA . GLY B 1 121 ? -3.830 38.856 6.590 1.00 55.16 109 GLY B CA 1
ATOM 3441 C C . GLY B 1 121 ? -3.716 39.782 5.429 1.00 57.08 109 GLY B C 1
ATOM 3442 O O . GLY B 1 121 ? -2.824 39.650 4.606 1.00 59.54 109 GLY B O 1
ATOM 3443 N N . ASP B 1 122 ? -4.605 40.756 5.421 1.00 57.22 110 ASP B N 1
ATOM 3444 C CA . ASP B 1 122 ? -4.699 41.735 4.369 1.00 58.84 110 ASP B CA 1
ATOM 3445 C C . ASP B 1 122 ? -5.217 43.009 5.000 1.00 59.26 110 ASP B C 1
ATOM 3446 O O . ASP B 1 122 ? -6.440 43.109 5.322 1.00 57.05 110 ASP B O 1
ATOM 3451 N N . SER B 1 123 ? -4.300 43.956 5.228 1.00 61.35 111 SER B N 1
ATOM 3452 C CA . SER B 1 123 ? -4.662 45.221 5.918 1.00 63.09 111 SER B CA 1
ATOM 3453 C C . SER B 1 123 ? -5.594 46.084 5.105 1.00 63.68 111 SER B C 1
ATOM 3454 O O . SER B 1 123 ? -6.497 46.717 5.661 1.00 62.81 111 SER B O 1
ATOM 3457 N N . GLU B 1 124 ? -5.424 46.081 3.793 1.00 64.70 112 GLU B N 1
ATOM 3458 C CA . GLU B 1 124 ? -6.320 46.850 2.967 1.00 65.06 112 GLU B CA 1
ATOM 3459 C C . GLU B 1 124 ? -7.820 46.485 3.178 1.00 61.65 112 GLU B C 1
ATOM 3460 O O . GLU B 1 124 ? -8.662 47.367 3.298 1.00 61.07 112 GLU B O 1
ATOM 3466 N N . THR B 1 125 ? -8.168 45.212 3.290 1.00 58.45 113 THR B N 1
ATOM 3467 C CA . THR B 1 125 ? -9.565 44.853 3.551 1.00 54.66 113 THR B CA 1
ATOM 3468 C C . THR B 1 125 ? -9.850 44.583 5.034 1.00 51.48 113 THR B C 1
ATOM 3469 O O . THR B 1 125 ? -10.995 44.262 5.396 1.00 48.89 113 THR B O 1
ATOM 3473 N N . ASP B 1 126 ? -8.816 44.713 5.873 1.00 49.77 114 ASP B N 1
ATOM 3474 C CA . ASP B 1 126 ? -8.874 44.410 7.297 1.00 47.49 114 ASP B CA 1
ATOM 3475 C C . ASP B 1 126 ? -9.427 43.034 7.591 1.00 45.87 114 ASP B C 1
ATOM 3476 O O . ASP B 1 126 ? -10.277 42.900 8.483 1.00 42.55 114 ASP B O 1
ATOM 3481 N N . LEU B 1 127 ? -8.901 42.009 6.896 1.00 46.15 115 LEU B N 1
ATOM 3482 C CA . LEU B 1 127 ? -9.209 40.620 7.158 1.00 45.31 115 LEU B CA 1
ATOM 3483 C C . LEU B 1 127 ? -7.975 39.808 7.484 1.00 46.04 115 LEU B C 1
ATOM 3484 O O . LEU B 1 127 ? -6.866 40.142 7.071 1.00 47.26 115 LEU B O 1
ATOM 3489 N N . ALA B 1 128 ? -8.169 38.736 8.253 1.00 44.08 116 ALA B N 1
ATOM 3490 C CA . ALA B 1 128 ? -7.090 37.806 8.555 1.00 43.73 116 ALA B CA 1
ATOM 3491 C C . ALA B 1 128 ? -7.696 36.448 8.699 1.00 42.72 116 ALA B C 1
ATOM 3492 O O . ALA B 1 128 ? -8.827 36.324 9.102 1.00 40.86 116 ALA B O 1
ATOM 3494 N N . VAL B 1 129 ? -6.934 35.439 8.309 1.00 43.67 117 VAL B N 1
ATOM 3495 C CA . VAL B 1 129 ? -7.327 34.059 8.380 1.00 44.18 117 VAL B CA 1
ATOM 3496 C C . VAL B 1 129 ? -6.411 33.380 9.391 1.00 44.82 117 VAL B C 1
ATOM 3497 O O . VAL B 1 129 ? -5.163 33.579 9.379 1.00 45.53 117 VAL B O 1
ATOM 3501 N N . LEU B 1 130 ? -7.054 32.604 10.260 1.00 44.05 118 LEU B N 1
ATOM 3502 C CA . LEU B 1 130 ? -6.408 31.875 11.330 1.00 44.94 118 LEU B CA 1
ATOM 3503 C C . LEU B 1 130 ? -6.808 30.411 11.172 1.00 46.69 118 LEU B C 1
ATOM 3504 O O . LEU B 1 130 ? -7.920 30.091 10.670 1.00 44.94 118 LEU B O 1
ATOM 3509 N N . LYS B 1 131 ? -5.958 29.539 11.690 1.00 48.21 119 LYS B N 1
ATOM 3510 C CA . LYS B 1 131 ? -6.252 28.142 11.710 1.00 52.17 119 LYS B CA 1
ATOM 3511 C C . LYS B 1 131 ? -6.016 27.546 13.106 1.00 53.00 119 LYS B C 1
ATOM 3512 O O . LYS B 1 131 ? -5.050 27.879 13.790 1.00 54.24 119 LYS B O 1
ATOM 3518 N N . ILE B 1 132 ? -6.908 26.658 13.500 1.00 54.53 120 ILE B N 1
ATOM 3519 C CA . ILE B 1 132 ? -6.852 25.979 14.792 1.00 57.16 120 ILE B CA 1
ATOM 3520 C C . ILE B 1 132 ? -6.956 24.505 14.443 1.00 61.60 120 ILE B C 1
ATOM 3521 O O . ILE B 1 132 ? -7.529 24.156 13.411 1.00 61.70 120 ILE B O 1
ATOM 3526 N N . ASP B 1 133 ? -6.345 23.646 15.234 1.00 66.65 121 ASP B N 1
ATOM 3527 C CA . ASP B 1 133 ? -6.450 22.226 14.955 1.00 70.91 121 ASP B CA 1
ATOM 3528 C C . ASP B 1 133 ? -7.429 21.729 15.950 1.00 72.48 121 ASP B C 1
ATOM 3529 O O . ASP B 1 133 ? -7.038 21.475 17.094 1.00 73.66 121 ASP B O 1
ATOM 3534 N N . ALA B 1 134 ? -8.695 21.604 15.550 1.00 73.56 122 ALA B N 1
ATOM 3535 C CA . ALA B 1 134 ? -9.680 20.977 16.431 1.00 75.09 122 ALA B CA 1
ATOM 3536 C C . ALA B 1 134 ? -10.749 20.217 15.673 1.00 76.91 122 ALA B C 1
ATOM 3537 O O . ALA B 1 134 ? -10.951 20.421 14.476 1.00 76.85 122 ALA B O 1
ATOM 3539 N N . LYS B 1 135 ? -11.429 19.351 16.416 1.00 78.85 123 LYS B N 1
ATOM 3540 C CA . LYS B 1 135 ? -12.563 18.583 15.942 1.00 81.22 123 LYS B CA 1
ATOM 3541 C C . LYS B 1 135 ? -13.801 19.110 16.638 1.00 79.57 123 LYS B C 1
ATOM 3542 O O . LYS B 1 135 ? -13.699 19.933 17.530 1.00 77.48 123 LYS B O 1
ATOM 3548 N N . ASN B 1 136 ? -14.962 18.590 16.264 1.00 79.87 124 ASN B N 1
ATOM 3549 C CA . ASN B 1 136 ? -16.203 18.973 16.920 1.00 79.80 124 ASN B CA 1
ATOM 3550 C C . ASN B 1 136 ? -16.372 20.480 16.753 1.00 76.12 124 ASN B C 1
ATOM 3551 O O . ASN B 1 136 ? -16.711 21.165 17.708 1.00 75.27 124 ASN B O 1
ATOM 3556 N N . LEU B 1 137 ? -16.077 20.969 15.551 1.00 73.23 125 LEU B N 1
ATOM 3557 C CA . LEU B 1 137 ? -16.155 22.373 15.213 1.00 69.86 125 LEU B CA 1
ATOM 3558 C C . LEU B 1 137 ? -17.421 22.598 14.409 1.00 68.99 125 LEU B C 1
ATOM 3559 O O . LEU B 1 137 ? -17.776 21.779 13.573 1.00 69.24 125 LEU B O 1
ATOM 3564 N N . LYS B 1 138 ? -18.109 23.697 14.703 1.00 67.31 126 LYS B N 1
ATOM 3565 C CA . LYS B 1 138 ? -19.300 24.093 13.963 1.00 67.67 126 LYS B CA 1
ATOM 3566 C C . LYS B 1 138 ? -19.119 25.413 13.234 1.00 64.85 126 LYS B C 1
ATOM 3567 O O . LYS B 1 138 ? -18.433 26.310 13.712 1.00 63.12 126 LYS B O 1
ATOM 3573 N N . SER B 1 139 ? -19.763 25.509 12.075 1.00 63.79 127 SER B N 1
ATOM 3574 C CA . SER B 1 139 ? -19.860 26.748 11.308 1.00 60.91 127 SER B CA 1
ATOM 3575 C C . SER B 1 139 ? -21.324 27.122 11.171 1.00 60.12 127 SER B C 1
ATOM 3576 O O . SER B 1 139 ? -22.133 26.709 11.986 1.00 60.04 127 SER B O 1
ATOM 3579 N N . LEU B 1 140 ? -21.618 27.984 10.194 1.00 58.29 128 LEU B N 1
ATOM 3580 C CA . LEU B 1 140 ? -22.962 28.454 9.870 1.00 57.13 128 LEU B CA 1
ATOM 3581 C C . LEU B 1 140 ? -23.083 28.540 8.351 1.00 57.46 128 LEU B C 1
ATOM 3582 O O . LEU B 1 140 ? -22.071 28.598 7.670 1.00 55.36 128 LEU B O 1
ATOM 3587 N N . VAL B 1 141 ? -24.314 28.670 7.854 1.00 58.26 129 VAL B N 1
ATOM 3588 C CA . VAL B 1 141 ? -24.553 28.911 6.437 1.00 59.24 129 VAL B CA 1
ATOM 3589 C C . VAL B 1 141 ? -23.950 30.242 5.961 1.00 58.92 129 VAL B C 1
ATOM 3590 O O . VAL B 1 141 ? -24.148 31.308 6.588 1.00 56.01 129 VAL B O 1
ATOM 3594 N N . ILE B 1 142 ? -23.199 30.192 4.864 1.00 60.17 130 ILE B N 1
ATOM 3595 C CA . ILE B 1 142 ? -22.654 31.422 4.286 1.00 60.29 130 ILE B CA 1
ATOM 3596 C C . ILE B 1 142 ? -23.609 31.980 3.248 1.00 61.44 130 ILE B C 1
ATOM 3597 O O . ILE B 1 142 ? -24.072 31.282 2.348 1.00 63.33 130 ILE B O 1
ATOM 3602 N N . GLY B 1 143 ? -23.976 33.235 3.422 1.00 60.05 131 GLY B N 1
ATOM 3603 C CA . GLY B 1 143 ? -24.917 33.860 2.517 1.00 60.88 131 GLY B CA 1
ATOM 3604 C C . GLY B 1 143 ? -24.266 34.605 1.379 1.00 61.64 131 GLY B C 1
ATOM 3605 O O . GLY B 1 143 ? -23.038 34.549 1.162 1.00 62.67 131 GLY B O 1
ATOM 3606 N N . ASP B 1 144 ? -25.115 35.289 0.633 1.00 62.55 132 ASP B N 1
ATOM 3607 C CA . ASP B 1 144 ? -24.685 36.098 -0.483 1.00 63.56 132 ASP B CA 1
ATOM 3608 C C . ASP B 1 144 ? -24.935 37.543 -0.132 1.00 61.01 132 ASP B C 1
ATOM 3609 O O . ASP B 1 144 ? -26.098 37.989 -0.112 1.00 61.91 132 ASP B O 1
ATOM 3614 N N . SER B 1 145 ? -23.861 38.280 0.122 1.00 59.17 133 SER B N 1
ATOM 3615 C CA . SER B 1 145 ? -23.970 39.684 0.494 1.00 57.52 133 SER B CA 1
ATOM 3616 C C . SER B 1 145 ? -24.405 40.585 -0.666 1.00 59.27 133 SER B C 1
ATOM 3617 O O . SER B 1 145 ? -24.787 41.765 -0.446 1.00 57.41 133 SER B O 1
ATOM 3620 N N . ASP B 1 146 ? -24.349 40.077 -1.899 1.00 61.28 134 ASP B N 1
ATOM 3621 C CA . ASP B 1 146 ? -24.855 40.882 -3.016 1.00 63.24 134 ASP B CA 1
ATOM 3622 C C . ASP B 1 146 ? -26.371 41.062 -2.978 1.00 63.14 134 ASP B C 1
ATOM 3623 O O . ASP B 1 146 ? -26.873 42.005 -3.589 1.00 62.16 134 ASP B O 1
ATOM 3628 N N . LYS B 1 147 ? -27.082 40.156 -2.296 1.00 63.36 135 LYS B N 1
AT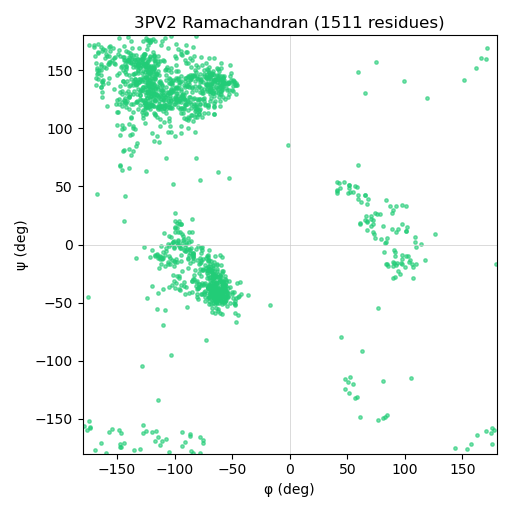OM 3629 C CA . LYS B 1 147 ? -28.574 40.167 -2.213 1.00 64.42 135 LYS B CA 1
ATOM 3630 C C . LYS B 1 147 ? -29.123 41.112 -1.098 1.00 61.35 135 LYS B C 1
ATOM 3631 O O . LYS B 1 147 ? -30.340 41.422 -1.016 1.00 61.23 135 LYS B O 1
ATOM 3637 N N . LEU B 1 148 ? -28.215 41.615 -0.270 1.00 58.00 136 LEU B N 1
ATOM 3638 C CA . LEU B 1 148 ? -28.563 42.529 0.807 1.00 55.54 136 LEU B CA 1
ATOM 3639 C C . LEU B 1 148 ? -29.117 43.851 0.357 1.00 53.99 136 LEU B C 1
ATOM 3640 O O . LEU B 1 148 ? -28.463 44.529 -0.430 1.00 56.56 136 LEU B O 1
ATOM 3645 N N . GLU B 1 149 ? -30.233 44.256 0.953 1.00 56.59 137 GLU B N 1
ATOM 3646 C CA . GLU B 1 149 ? -30.828 45.555 0.730 1.00 54.84 137 GLU B CA 1
ATOM 3647 C C . GLU B 1 149 ? -30.918 46.365 2.028 1.00 50.48 137 GLU B C 1
ATOM 3648 O O . GLU B 1 149 ? -31.049 45.799 3.113 1.00 47.02 137 GLU B O 1
ATOM 3654 N N . VAL B 1 150 ? -30.863 47.692 1.885 1.00 47.66 138 VAL B N 1
ATOM 3655 C CA . VAL B 1 150 ? -31.156 48.622 2.944 1.00 45.74 138 VAL B CA 1
ATOM 3656 C C . VAL B 1 150 ? -32.531 48.314 3.520 1.00 45.29 138 VAL B C 1
ATOM 3657 O O . VAL B 1 150 ? -33.504 48.237 2.795 1.00 46.72 138 VAL B O 1
ATOM 3661 N N . GLY B 1 151 ? -32.598 48.142 4.835 1.00 43.34 139 GLY B N 1
ATOM 3662 C CA . GLY B 1 151 ? -33.823 47.840 5.503 1.00 42.14 139 GLY B CA 1
ATOM 3663 C C . GLY B 1 151 ? -33.978 46.375 5.894 1.00 41.80 139 GLY B C 1
ATOM 3664 O O . GLY B 1 151 ? -34.886 46.047 6.673 1.00 40.34 139 GLY B O 1
ATOM 3665 N N . ASP B 1 152 ? -33.092 45.524 5.422 1.00 41.62 140 ASP B N 1
ATOM 3666 C CA . ASP B 1 152 ? -33.099 44.138 5.857 1.00 43.85 140 ASP B CA 1
ATOM 3667 C C . ASP B 1 152 ? -32.643 44.092 7.303 1.00 42.19 140 ASP B C 1
ATOM 3668 O O . ASP B 1 152 ? -31.699 44.805 7.663 1.00 40.82 140 ASP B O 1
ATOM 3673 N N . PHE B 1 153 ? -33.195 43.160 8.085 1.00 41.38 141 PHE B N 1
ATOM 3674 C CA . PHE B 1 153 ? -32.798 42.994 9.476 1.00 39.61 141 PHE B CA 1
ATOM 3675 C C . PHE B 1 153 ? -31.514 42.205 9.645 1.00 39.65 141 PHE B C 1
ATOM 3676 O O . PHE B 1 153 ? -31.212 41.276 8.907 1.00 41.81 141 PHE B O 1
ATOM 3684 N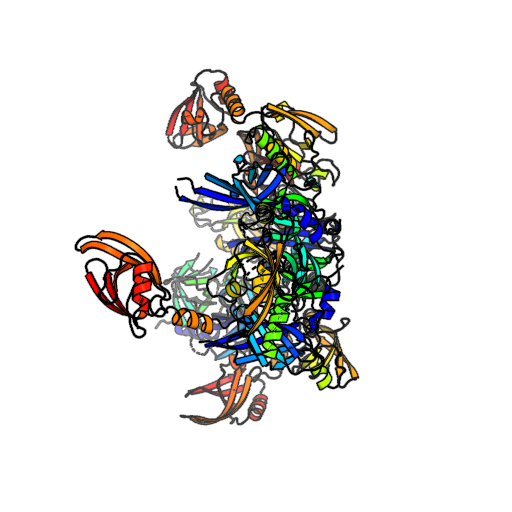 N . VAL B 1 154 ? -30.715 42.605 10.611 1.00 38.77 142 VAL B N 1
ATOM 3685 C CA . VAL B 1 154 ? -29.456 41.958 10.847 1.00 37.45 142 VAL B CA 1
ATOM 3686 C C . VAL B 1 154 ? -29.142 41.868 12.305 1.00 36.58 142 VAL B C 1
ATOM 3687 O O . VAL B 1 154 ? -29.632 42.664 13.124 1.00 36.23 142 VAL B O 1
ATOM 3691 N N . VAL B 1 155 ? -28.306 40.884 12.639 1.00 36.48 143 VAL B N 1
ATOM 3692 C CA . VAL B 1 155 ? -27.742 40.781 13.978 1.00 36.13 143 VAL B CA 1
ATOM 3693 C C . VAL B 1 155 ? -26.243 40.768 13.937 1.00 36.01 143 VAL B C 1
ATOM 3694 O O . VAL B 1 155 ? -25.651 40.097 13.130 1.00 35.72 143 VAL B O 1
ATOM 3698 N N . ALA B 1 156 ? -25.608 41.574 14.768 1.00 35.93 144 ALA B N 1
ATOM 3699 C CA . ALA B 1 156 ? -24.145 41.461 14.902 1.00 37.04 144 ALA B CA 1
ATOM 3700 C C . ALA B 1 156 ? -23.788 40.657 16.118 1.00 37.63 144 ALA B C 1
ATOM 3701 O O . ALA B 1 156 ? -24.191 41.003 17.196 1.00 37.97 144 ALA B O 1
ATOM 3703 N N . ILE B 1 157 ? -22.976 39.628 15.970 1.00 40.69 145 ILE B N 1
ATOM 3704 C CA . ILE B 1 157 ? -22.659 38.748 17.062 1.00 42.66 145 ILE B CA 1
ATOM 3705 C C . ILE B 1 157 ? -21.152 38.683 17.273 1.00 43.99 145 ILE B C 1
ATOM 3706 O O . ILE B 1 157 ? -20.387 38.402 16.321 1.00 42.00 145 ILE B O 1
ATOM 3711 N N . GLY B 1 158 ? -20.712 38.846 18.517 1.00 44.76 146 GLY B N 1
ATOM 3712 C CA . GLY B 1 158 ? -19.318 38.544 18.821 1.00 46.27 146 GLY B CA 1
ATOM 3713 C C . GLY B 1 158 ? -19.225 37.645 20.021 1.00 47.59 146 GLY B C 1
ATOM 3714 O O . GLY B 1 158 ? -20.229 37.206 20.575 1.00 45.86 146 GLY B O 1
ATOM 3715 N N . ASN B 1 159 ? -18.005 37.385 20.435 1.00 49.38 147 ASN B N 1
ATOM 3716 C CA . ASN B 1 159 ? -17.802 36.603 21.637 1.00 51.63 147 ASN B CA 1
ATOM 3717 C C . ASN B 1 159 ? -16.696 37.341 22.295 1.00 54.01 147 ASN B C 1
ATOM 3718 O O . ASN B 1 159 ? -15.529 36.937 22.190 1.00 53.20 147 ASN B O 1
ATOM 3723 N N . PRO B 1 160 ? -17.038 38.482 22.921 1.00 57.32 148 PRO B N 1
ATOM 3724 C CA . PRO B 1 160 ? -15.970 39.285 23.447 1.00 60.67 148 PRO B CA 1
ATOM 3725 C C . PRO B 1 160 ? -15.421 38.775 24.756 1.00 64.83 148 PRO B C 1
ATOM 3726 O O . PRO B 1 160 ? -14.345 39.185 25.122 1.00 66.05 148 PRO B O 1
ATOM 3730 N N . PHE B 1 161 ? -16.133 37.901 25.457 1.00 68.98 149 PHE B N 1
ATOM 3731 C CA . PHE B 1 161 ? -15.740 37.611 26.838 1.00 74.83 149 PHE B CA 1
ATOM 3732 C C . PHE B 1 161 ? -14.958 36.311 27.063 1.00 77.71 149 PHE B C 1
ATOM 3733 O O . PHE B 1 161 ? -14.143 36.259 27.979 1.00 80.46 149 PHE B O 1
ATOM 3741 N N . GLY B 1 162 ? -15.209 35.271 26.269 1.00 79.58 150 GLY B N 1
ATOM 3742 C CA . GLY B 1 162 ? -14.538 33.972 26.483 1.00 81.94 150 GLY B CA 1
ATOM 3743 C C . GLY B 1 162 ? -14.799 33.308 27.836 1.00 84.97 150 GLY B C 1
ATOM 3744 O O . GLY B 1 162 ? -15.855 33.500 28.447 1.00 84.81 150 GLY B O 1
ATOM 3745 N N . LEU B 1 163 ? -13.799 32.567 28.325 1.00 88.04 151 LEU B N 1
ATOM 3746 C CA . LEU B 1 163 ? -14.031 31.475 29.298 1.00 90.53 151 LEU B CA 1
ATOM 3747 C C . LEU B 1 163 ? -14.719 31.788 30.650 1.00 92.69 151 LEU B C 1
ATOM 3748 O O . LEU B 1 163 ? -15.593 31.016 31.052 1.00 93.18 151 LEU B O 1
ATOM 3753 N N . ASN B 1 164 ? -14.365 32.862 31.369 1.00 94.10 152 ASN B N 1
ATOM 3754 C CA . ASN B 1 164 ? -15.023 33.094 32.689 1.00 95.69 152 ASN B CA 1
ATOM 3755 C C . ASN B 1 164 ? -16.524 33.540 32.619 1.00 93.95 152 ASN B C 1
ATOM 3756 O O . ASN B 1 164 ? -17.211 33.540 33.641 1.00 94.74 152 ASN B O 1
ATOM 3761 N N . SER B 1 165 ? -16.999 33.881 31.411 1.00 90.81 153 SER B N 1
ATOM 3762 C CA . SER B 1 165 ? -18.438 34.059 31.093 1.00 88.87 153 SER B CA 1
ATOM 3763 C C . SER B 1 165 ? -19.032 32.814 30.386 1.00 86.05 153 SER B C 1
ATOM 3764 O O . SER B 1 165 ? -19.995 32.905 29.627 1.00 83.40 153 SER B O 1
ATOM 3767 N N . PHE B 1 166 ? -18.460 31.646 30.639 1.00 84.44 154 PHE B N 1
ATOM 3768 C CA . PHE B 1 166 ? -18.848 30.437 29.897 1.00 82.40 154 PHE B CA 1
ATOM 3769 C C . PHE B 1 166 ? -20.362 30.166 29.901 1.00 81.03 154 PHE B C 1
ATOM 3770 O O . PHE B 1 166 ? -20.988 30.1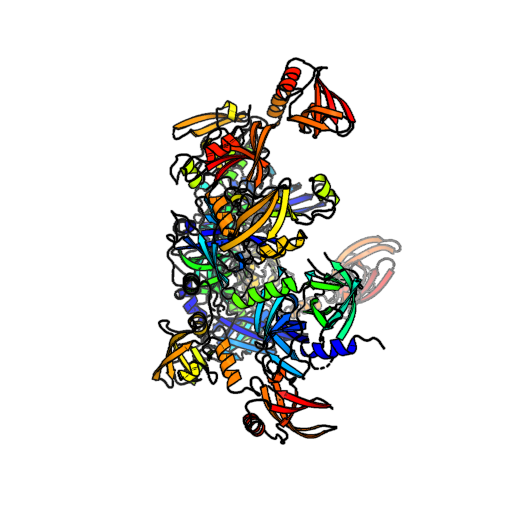70 30.953 1.00 80.98 154 PHE B O 1
ATOM 3778 N N . GLY B 1 167 ? -20.920 29.932 28.720 1.00 78.80 155 GLY B N 1
ATOM 3779 C CA . GLY B 1 167 ? -22.352 29.688 28.552 1.00 77.92 155 GLY B CA 1
ATOM 3780 C C . GLY B 1 167 ? -23.144 30.968 28.305 1.00 76.91 155 GLY B C 1
ATOM 3781 O O . GLY B 1 167 ? -24.293 30.924 27.861 1.00 77.21 155 GLY B O 1
ATOM 3782 N N . ASN B 1 168 ? -22.512 32.103 28.597 1.00 75.30 156 ASN B N 1
ATOM 3783 C CA . ASN B 1 168 ? -23.034 33.432 28.285 1.00 73.19 156 ASN B CA 1
ATOM 3784 C C . ASN B 1 168 ? -21.908 34.384 27.862 1.00 71.19 156 ASN B C 1
ATOM 3785 O O . ASN B 1 168 ? -21.851 35.524 28.292 1.00 69.89 156 ASN B O 1
ATOM 3790 N N . SER B 1 169 ? -20.982 33.900 27.049 1.00 68.91 157 SER B N 1
ATOM 3791 C CA . SER B 1 169 ? -19.857 34.730 26.654 1.00 67.18 157 SER B CA 1
ATOM 3792 C C . SER B 1 169 ? -20.149 35.518 25.391 1.00 64.43 157 SER B C 1
ATOM 3793 O O . SER B 1 169 ? -19.348 36.335 24.981 1.00 65.14 157 SER B O 1
ATOM 3796 N N . GLN B 1 170 ? -21.287 35.285 24.766 1.00 61.36 158 GLN B N 1
ATOM 3797 C CA . GLN B 1 170 ? -21.559 35.995 23.522 1.00 59.50 158 GLN B CA 1
ATOM 3798 C C . GLN B 1 170 ? -22.354 37.284 23.712 1.00 56.87 158 GLN B C 1
ATOM 3799 O O . GLN B 1 170 ? -22.977 37.535 24.760 1.00 56.41 158 GLN B O 1
ATOM 3805 N N . SER B 1 171 ? -22.303 38.089 22.674 1.00 53.07 159 SER B N 1
ATOM 3806 C CA . SER B 1 171 ? -22.891 39.418 22.698 1.00 51.96 159 SER B CA 1
ATOM 3807 C C . SER B 1 171 ? -23.542 39.611 21.359 1.00 48.23 159 SER B C 1
ATOM 3808 O O . SER B 1 171 ? -22.885 39.446 20.357 1.00 48.60 159 SER B O 1
ATOM 3811 N N . ALA B 1 172 ? -24.812 39.980 21.331 1.00 45.01 160 ALA B N 1
ATOM 3812 C CA . ALA B 1 172 ? -25.552 40.210 20.074 1.00 41.65 160 ALA B CA 1
ATOM 3813 C C . ALA B 1 172 ? -26.272 41.576 20.055 1.00 39.87 160 ALA B C 1
ATOM 3814 O O . ALA B 1 172 ? -26.807 41.956 21.028 1.00 39.97 160 ALA B O 1
ATOM 3816 N N . THR B 1 173 ? -26.300 42.270 18.921 1.00 37.71 161 THR B N 1
ATOM 3817 C CA . THR B 1 173 ? -27.025 43.502 18.744 1.00 37.67 161 THR B CA 1
ATOM 3818 C C . THR B 1 173 ? -27.836 43.412 17.448 1.00 35.87 161 THR B C 1
ATOM 3819 O O . THR B 1 173 ? -27.489 42.661 16.543 1.00 35.88 161 THR B O 1
ATOM 3823 N N . PHE B 1 174 ? -28.916 44.163 17.424 1.00 35.29 162 PHE B N 1
ATOM 3824 C CA . PHE B 1 174 ? -29.958 44.113 16.432 1.00 35.34 162 PHE B CA 1
ATOM 3825 C C . PHE B 1 174 ? -30.087 45.465 15.714 1.00 34.97 162 PHE B C 1
ATOM 3826 O O . PHE B 1 174 ? -29.982 46.568 16.324 1.00 35.24 162 PHE B O 1
ATOM 3834 N N . GLY B 1 175 ? -30.271 45.383 14.395 1.00 35.08 163 GLY B N 1
ATOM 3835 C CA . GLY B 1 175 ? -30.673 46.558 13.640 1.00 35.28 163 GLY B CA 1
ATOM 3836 C C . GLY B 1 175 ? -30.971 46.182 12.199 1.00 35.77 163 GLY B C 1
ATOM 3837 O O . GLY B 1 175 ? -31.338 45.016 11.902 1.00 35.72 163 GLY B O 1
ATOM 3838 N N . ILE B 1 176 ? -30.886 47.198 11.341 1.00 35.18 164 ILE B N 1
ATOM 3839 C CA . ILE B 1 176 ? -31.024 47.032 9.887 1.00 35.48 164 ILE B CA 1
ATOM 3840 C C . ILE B 1 176 ? -29.773 47.392 9.108 1.00 36.32 164 ILE B C 1
ATOM 3841 O O . ILE B 1 176 ? -28.873 48.047 9.644 1.00 36.57 164 ILE B O 1
ATOM 3846 N N . VAL B 1 177 ? -29.659 46.897 7.884 1.00 37.62 165 VAL B N 1
ATOM 3847 C CA . VAL B 1 177 ? -28.669 47.370 6.944 1.00 37.79 165 VAL B CA 1
ATOM 3848 C C . VAL B 1 177 ? -29.079 48.806 6.669 1.00 38.20 165 VAL B C 1
ATOM 3849 O O . VAL B 1 177 ? -30.221 49.088 6.270 1.00 37.47 165 VAL B O 1
ATOM 3853 N N . SER B 1 178 ? -28.213 49.759 6.994 1.00 39.35 166 SER B N 1
ATOM 3854 C CA . SER B 1 178 ? -28.576 51.176 6.867 1.00 40.52 166 SER B CA 1
ATOM 3855 C C . SER B 1 178 ? -28.104 51.791 5.556 1.00 42.19 166 SER B C 1
ATOM 3856 O O . SER B 1 178 ? -28.667 52.781 5.116 1.00 40.61 166 SER B O 1
ATOM 3859 N N . ALA B 1 179 ? -27.012 51.264 5.015 1.00 43.61 167 ALA B N 1
ATOM 3860 C CA . ALA B 1 179 ? -26.440 51.765 3.715 1.00 47.42 167 ALA B CA 1
ATOM 3861 C C . ALA B 1 179 ? -25.460 50.742 3.137 1.00 50.51 167 ALA B C 1
ATOM 3862 O O . ALA B 1 179 ? -24.916 49.913 3.890 1.00 49.23 167 ALA B O 1
ATOM 3864 N N . LEU B 1 180 ? -25.259 50.760 1.822 1.00 55.14 168 LEU B N 1
ATOM 3865 C CA . LEU B 1 180 ? -24.242 49.911 1.188 1.00 59.97 168 LEU B CA 1
ATOM 3866 C C . LEU B 1 180 ? -23.157 50.791 0.582 1.00 63.78 168 LEU B C 1
ATOM 3867 O O . LEU B 1 180 ? -23.364 51.987 0.381 1.00 65.34 168 LEU B O 1
ATOM 3872 N N . LYS B 1 181 ? -21.997 50.202 0.301 1.00 68.85 169 LYS B N 1
ATOM 3873 C CA . LYS B 1 181 ? -20.741 50.972 0.080 1.00 71.73 169 LYS B CA 1
ATOM 3874 C C . LYS B 1 181 ? -20.299 51.688 1.377 1.00 71.80 169 LYS B C 1
ATOM 3875 O O . LYS B 1 181 ? -21.000 52.579 1.897 1.00 72.67 169 LYS B O 1
ATOM 3881 N N . GLU B 1 191 ? -13.179 50.080 2.273 1.00 83.83 179 GLU B N 1
ATOM 3882 C CA . GLU B 1 191 ? -13.726 51.054 1.318 1.00 84.56 179 GLU B CA 1
ATOM 3883 C C . GLU B 1 191 ? -15.217 50.840 1.096 1.00 81.97 179 GLU B C 1
ATOM 3884 O O . GLU B 1 191 ? -16.044 51.774 1.213 1.00 82.44 179 GLU B O 1
ATOM 3890 N N . ASN B 1 192 ? -15.524 49.587 0.775 1.00 78.37 180 ASN B N 1
ATOM 3891 C CA . ASN B 1 192 ? -16.866 49.114 0.616 1.00 75.50 180 ASN B CA 1
ATOM 3892 C C . ASN B 1 192 ? -17.203 48.309 1.865 1.00 70.14 180 ASN B C 1
ATOM 3893 O O . ASN B 1 192 ? -16.489 47.348 2.231 1.00 72.14 180 ASN B O 1
ATOM 3898 N N . PHE B 1 193 ? -18.299 48.704 2.478 1.00 63.73 181 PHE B N 1
ATOM 3899 C CA . PHE B 1 193 ? -18.768 48.202 3.733 1.00 58.98 181 PHE B CA 1
ATOM 3900 C C . PHE B 1 193 ? -20.277 48.177 3.696 1.00 54.00 181 PHE B C 1
ATOM 3901 O O . PHE B 1 193 ? -20.930 48.946 3.025 1.00 51.18 181 PHE B O 1
ATOM 3909 N N . ILE B 1 194 ? -20.795 47.226 4.443 1.00 49.38 182 ILE B N 1
ATOM 3910 C CA . ILE B 1 194 ? -22.132 47.282 4.896 1.00 45.27 182 ILE B CA 1
ATOM 3911 C C . ILE B 1 194 ? -22.174 48.223 6.086 1.00 41.97 182 ILE B C 1
ATOM 3912 O O . ILE B 1 194 ? -21.353 48.188 6.990 1.00 39.07 182 ILE B O 1
ATOM 3917 N N . GLN B 1 195 ? -23.168 49.078 6.097 1.00 39.91 183 GLN B N 1
ATOM 3918 C CA . GLN B 1 195 ? -23.361 49.954 7.238 1.00 38.57 183 GLN B CA 1
ATOM 3919 C C . GLN B 1 195 ? -24.658 49.511 7.896 1.00 37.60 183 GLN B C 1
ATOM 3920 O O . GLN B 1 195 ? -25.650 49.232 7.194 1.00 37.72 183 GLN B O 1
ATOM 3926 N N . THR B 1 196 ? -24.663 49.482 9.232 1.00 37.24 184 THR B N 1
ATOM 3927 C CA . THR B 1 196 ? -25.810 49.014 10.031 1.00 37.88 184 THR B CA 1
ATOM 3928 C C . THR B 1 196 ? -26.014 49.928 11.216 1.00 37.16 184 THR B C 1
ATOM 3929 O O . THR B 1 196 ? -25.084 50.620 11.632 1.00 38.10 184 THR B O 1
ATOM 3933 N N . ASP B 1 197 ? -27.219 49.968 11.783 1.00 36.59 185 ASP B N 1
ATOM 3934 C CA . ASP B 1 197 ? -27.410 50.498 13.139 1.00 36.78 185 ASP B CA 1
ATOM 3935 C C . ASP B 1 197 ? -27.388 49.431 14.255 1.00 37.30 185 ASP B C 1
ATOM 3936 O O . ASP B 1 197 ? -27.721 49.706 15.358 1.00 37.58 185 ASP B O 1
ATOM 3941 N N . ALA B 1 198 ? -26.866 48.250 13.984 1.00 37.57 186 ALA B N 1
ATOM 3942 C CA . ALA B 1 198 ? -26.632 47.263 15.004 1.00 38.54 186 ALA B CA 1
ATOM 3943 C C . ALA B 1 198 ? -25.279 47.630 15.573 1.00 40.46 186 ALA B C 1
ATOM 3944 O O . ALA B 1 198 ? -24.259 47.579 14.869 1.00 40.57 186 ALA B O 1
ATOM 3946 N N . ALA B 1 199 ? -25.236 48.090 16.809 1.00 42.33 187 ALA B N 1
ATOM 3947 C CA . ALA B 1 199 ? -23.964 48.592 17.336 1.00 44.74 187 ALA B CA 1
ATOM 3948 C C . ALA B 1 199 ? -22.910 47.514 17.269 1.00 45.66 187 ALA B C 1
ATOM 3949 O O . ALA B 1 199 ? -23.206 46.359 17.472 1.00 45.62 187 ALA B O 1
ATOM 3951 N N A ILE B 1 200 ? -21.755 47.958 16.781 0.70 46.62 188 ILE B N 1
ATOM 3952 N N B ILE B 1 200 ? -21.632 47.866 17.131 0.30 46.42 188 ILE B N 1
ATOM 3953 C CA A ILE B 1 200 ? -20.585 47.188 16.474 0.70 46.34 188 ILE B CA 1
ATOM 3954 C CA B ILE B 1 200 ? -20.567 46.894 17.474 0.30 46.89 188 ILE B CA 1
ATOM 3955 C C A ILE B 1 200 ? -19.548 47.894 17.333 0.70 48.80 188 ILE B C 1
ATOM 3956 C C B ILE B 1 200 ? -19.934 47.145 18.862 0.30 48.20 188 ILE B C 1
ATOM 3957 O O A ILE B 1 200 ? -19.454 49.127 17.285 0.70 48.78 188 ILE B O 1
ATOM 3958 O O B ILE B 1 200 ? -19.097 48.026 19.017 0.30 48.38 188 ILE B O 1
ATOM 3967 N N A ASN B 1 201 ? -18.794 47.138 18.122 0.70 49.93 189 ASN B N 1
ATOM 3968 N N B ASN B 1 201 ? -20.331 46.362 19.861 0.30 49.23 189 ASN B N 1
ATOM 3969 C CA A ASN B 1 201 ? -17.857 47.701 19.092 0.70 52.28 189 ASN B CA 1
ATOM 3970 C CA B ASN B 1 201 ? -19.795 46.530 21.222 0.30 51.13 189 ASN B CA 1
ATOM 3971 C C A ASN B 1 201 ? -16.594 46.828 19.168 0.70 52.78 189 ASN B C 1
ATOM 3972 C C B ASN B 1 201 ? -18.270 46.370 21.305 0.30 52.12 189 ASN B C 1
ATOM 3973 O O A ASN B 1 201 ? -16.582 45.731 18.597 0.70 51.34 189 ASN B O 1
ATOM 3974 O O B ASN B 1 201 ? -17.660 45.744 20.434 0.30 51.15 189 ASN B O 1
ATOM 3983 N N A PRO B 1 202 ? -15.528 47.301 19.846 0.70 54.58 190 PRO B N 1
ATOM 3984 N N B PRO B 1 202 ? -17.650 46.920 22.367 0.30 53.85 190 PRO B N 1
ATOM 3985 C CA A PRO B 1 202 ? -14.298 46.489 19.755 0.70 55.10 190 PRO B CA 1
ATOM 3986 C CA B PRO B 1 202 ? -16.235 46.645 22.526 0.30 54.68 190 PRO B CA 1
ATOM 3987 C C A PRO B 1 202 ? -14.496 45.025 20.165 0.70 54.43 190 PRO B C 1
ATOM 3988 C C B PRO B 1 202 ? -15.951 45.151 22.415 0.30 53.91 190 PRO B C 1
ATOM 3989 O O A PRO B 1 202 ? -13.979 44.128 19.524 0.70 55.05 190 PRO B O 1
ATOM 3990 O O B PRO B 1 202 ? -16.256 44.393 23.328 0.30 54.09 190 PRO B O 1
ATOM 3997 N N A GLY B 1 203 ? -15.308 44.797 21.184 0.70 54.46 191 GLY B N 1
ATOM 3998 N N B GLY B 1 203 ? -15.386 44.742 21.286 0.30 52.76 191 GLY B N 1
ATOM 3999 C CA A GLY B 1 203 ? -15.622 43.473 21.648 0.70 53.19 191 GLY B CA 1
ATOM 4000 C CA B GLY B 1 203 ? -14.859 43.406 21.149 0.30 51.85 191 GLY B CA 1
ATOM 4001 C C A GLY B 1 203 ? -15.881 42.518 20.515 0.70 51.03 191 GLY B C 1
ATOM 4002 C C B GLY B 1 203 ? -15.694 42.479 20.302 0.30 50.13 191 GLY B C 1
ATOM 4003 O O A GLY B 1 203 ? -15.321 41.383 20.444 0.70 50.40 191 GLY B O 1
ATOM 4004 O O B GLY B 1 203 ? -15.403 41.264 20.256 0.30 49.45 191 GLY B O 1
ATOM 4005 N N . ASN B 1 204 ? -16.704 43.018 19.611 1.00 48.54 192 ASN B N 1
ATOM 4006 C CA . ASN B 1 204 ? -17.396 42.220 18.609 1.00 46.80 192 ASN B CA 1
ATOM 4007 C C . ASN B 1 204 ? -16.894 42.363 17.154 1.00 43.22 192 ASN B C 1
ATOM 4008 O O . ASN B 1 204 ? -17.428 41.742 16.214 1.00 40.52 192 ASN B O 1
ATOM 4013 N N . SER B 1 205 ? -15.851 43.155 17.003 1.00 41.76 193 SER B N 1
ATOM 4014 C CA . SER B 1 205 ? -15.168 43.287 15.773 1.00 42.28 193 SER B CA 1
ATOM 4015 C C . SER B 1 205 ? -14.476 41.970 15.410 1.00 42.23 193 SER B C 1
ATOM 4016 O O . SER B 1 205 ? -13.746 41.383 16.249 1.00 43.25 193 SER B O 1
ATOM 4019 N N . GLY B 1 206 ? -14.696 41.529 14.176 1.00 40.43 194 GLY B N 1
ATOM 4020 C CA . GLY B 1 206 ? -14.217 40.273 13.690 1.00 38.84 194 GLY B CA 1
ATOM 4021 C C . GLY B 1 206 ? -15.306 39.218 13.781 1.00 39.01 194 GLY B C 1
ATOM 4022 O O . GLY B 1 206 ? -15.116 38.084 13.309 1.00 40.13 194 GLY B O 1
ATOM 4023 N N . GLY B 1 207 ? -16.410 39.550 14.437 1.00 37.58 195 GLY B N 1
ATOM 4024 C CA . GLY B 1 207 ? -17.506 38.583 14.598 1.00 37.68 195 GLY B CA 1
ATOM 4025 C C . GLY B 1 207 ? -18.418 38.653 13.380 1.00 37.60 195 GLY B C 1
ATOM 4026 O O . GLY B 1 207 ? -18.060 39.267 12.372 1.00 38.00 195 GLY B O 1
ATOM 4027 N N . ALA B 1 208 ? -19.599 38.092 13.511 1.00 36.95 196 ALA B N 1
ATOM 4028 C CA . ALA B 1 208 ? -20.489 37.752 12.417 1.00 37.20 196 ALA B CA 1
ATOM 4029 C C . ALA B 1 208 ? -21.608 38.793 12.347 1.00 37.84 196 ALA B C 1
ATOM 4030 O O . ALA B 1 208 ? -22.160 39.181 13.353 1.00 38.10 196 ALA B O 1
ATOM 4032 N N . LEU B 1 209 ? -21.906 39.287 11.149 1.00 38.41 197 LEU B N 1
ATOM 4033 C CA . LEU B 1 209 ? -23.144 40.010 10.902 1.00 38.64 197 LEU B CA 1
ATOM 4034 C C . LEU B 1 209 ? -24.002 38.974 10.244 1.00 38.42 197 LEU B C 1
ATOM 4035 O O . LEU B 1 209 ? -23.590 38.430 9.233 1.00 38.05 197 LEU B O 1
ATOM 4040 N N . VAL B 1 210 ? -25.197 38.706 10.766 1.00 39.37 198 VAL B N 1
ATOM 4041 C CA . VAL B 1 210 ? -26.002 37.710 10.117 1.00 40.72 198 VAL B CA 1
ATOM 4042 C C . VAL B 1 210 ? -27.318 38.273 9.737 1.00 42.13 198 VAL B C 1
ATOM 4043 O O . VAL B 1 210 ? -27.800 39.196 10.373 1.00 43.06 198 VAL B O 1
ATOM 4047 N N . ASN B 1 211 ? -27.943 37.701 8.719 1.00 44.62 199 ASN B N 1
ATOM 4048 C CA . ASN B 1 211 ? -29.296 38.105 8.316 1.00 45.73 199 ASN B CA 1
ATOM 4049 C C . ASN B 1 211 ? -30.291 37.361 9.181 1.00 47.39 199 ASN B C 1
ATOM 4050 O O . ASN B 1 211 ? -29.898 36.581 10.046 1.00 46.86 199 ASN B O 1
ATOM 4055 N N . ALA B 1 212 ? -31.565 37.616 8.931 1.00 48.94 200 ALA B N 1
ATOM 4056 C CA . ALA B 1 212 ? -32.637 37.141 9.753 1.00 51.40 200 ALA B CA 1
ATOM 4057 C C . ALA B 1 212 ? -32.830 35.645 9.672 1.00 54.50 200 ALA B C 1
ATOM 4058 O O . ALA B 1 212 ? -33.407 35.071 10.573 1.00 55.99 200 ALA B O 1
ATOM 4060 N N . LYS B 1 213 ? -32.347 35.005 8.610 1.00 57.42 201 LYS B N 1
ATOM 4061 C CA . LYS B 1 213 ? -32.334 33.537 8.562 1.00 59.81 201 LYS B CA 1
ATOM 4062 C C . LYS B 1 213 ? -31.053 33.003 9.170 1.00 58.86 201 LYS B C 1
ATOM 4063 O O . LYS B 1 213 ? -30.812 31.813 9.090 1.00 59.14 201 LYS B O 1
ATOM 4069 N N . GLY B 1 214 ? -30.212 33.861 9.751 1.00 56.36 202 GLY B N 1
ATOM 4070 C CA . GLY B 1 214 ? -29.002 33.376 10.445 1.00 55.15 202 GLY B CA 1
ATOM 4071 C C . GLY B 1 214 ? -27.799 33.046 9.560 1.00 54.01 202 GLY B C 1
ATOM 4072 O O . GLY B 1 214 ? -26.837 32.408 9.992 1.00 53.17 202 GLY B O 1
ATOM 4073 N N . GLU B 1 215 ? -27.827 33.525 8.325 1.00 53.97 203 GLU B N 1
ATOM 4074 C CA . GLU B 1 215 ? -26.715 33.326 7.370 1.00 53.68 203 GLU B CA 1
ATOM 4075 C C . GLU B 1 215 ? -25.670 34.406 7.519 1.00 51.01 203 GLU B C 1
ATOM 4076 O O . GLU B 1 215 ? -26.022 35.615 7.714 1.00 48.31 203 GLU B O 1
ATOM 4082 N N . LEU B 1 216 ? -24.413 34.008 7.387 1.00 48.67 204 LEU B N 1
ATOM 4083 C CA . LEU B 1 216 ? -23.343 34.957 7.493 1.00 46.99 204 LEU B CA 1
ATOM 4084 C C . LEU B 1 216 ? -23.328 35.854 6.295 1.00 47.14 204 LEU B C 1
ATOM 4085 O O . LEU B 1 216 ? -23.185 35.354 5.179 1.00 47.63 204 LEU B O 1
ATOM 4090 N N . ILE B 1 217 ? -23.511 37.168 6.521 1.00 44.31 205 ILE B N 1
ATOM 4091 C CA . ILE B 1 217 ? -23.408 38.143 5.436 1.00 44.02 205 ILE B CA 1
ATOM 4092 C C . ILE B 1 217 ? -22.281 39.139 5.558 1.00 42.88 205 ILE B C 1
ATOM 4093 O O . ILE B 1 217 ? -21.983 39.848 4.634 1.00 43.04 205 ILE B O 1
ATOM 4098 N N . GLY B 1 218 ? -21.601 39.177 6.680 1.00 41.77 206 GLY B N 1
ATOM 4099 C CA . GLY B 1 218 ? -20.484 40.094 6.809 1.00 41.18 206 GLY B CA 1
ATOM 4100 C C . GLY B 1 218 ? -19.626 39.776 8.005 1.00 39.46 206 GLY B C 1
ATOM 4101 O O . GLY B 1 218 ? -20.057 39.021 8.884 1.00 39.51 206 GLY B O 1
ATOM 4102 N N . ILE B 1 219 ? -18.437 40.366 8.034 1.00 39.49 207 ILE B N 1
ATOM 4103 C CA . ILE B 1 219 ? -17.573 40.328 9.188 1.00 39.38 207 ILE B CA 1
ATOM 4104 C C . ILE B 1 219 ? -17.536 41.688 9.817 1.00 39.42 207 ILE B C 1
ATOM 4105 O O . ILE B 1 219 ? -17.146 42.661 9.157 1.00 39.64 207 ILE B O 1
ATOM 4110 N N . ASN B 1 220 ? -17.996 41.787 11.069 1.00 40.14 208 ASN B N 1
ATOM 4111 C CA . ASN B 1 220 ? -18.055 43.092 11.779 1.00 41.98 208 ASN B CA 1
ATOM 4112 C C . ASN B 1 220 ? -16.645 43.688 11.835 1.00 43.70 208 ASN B C 1
ATOM 4113 O O . ASN B 1 220 ? -15.650 42.966 12.083 1.00 43.05 208 ASN B O 1
ATOM 4118 N N . THR B 1 221 ? -16.554 44.983 11.649 1.00 45.92 209 THR B N 1
ATOM 4119 C CA . THR B 1 221 ? -15.306 45.697 11.851 1.00 49.81 209 THR B CA 1
ATOM 4120 C C . THR B 1 221 ? -15.588 46.976 12.608 1.00 53.03 209 THR B C 1
ATOM 4121 O O . THR B 1 221 ? -16.293 47.819 12.114 1.00 52.49 209 THR B O 1
ATOM 4125 N N . ALA B 1 222 ? -14.986 47.150 13.766 1.00 58.07 210 ALA B N 1
ATOM 4126 C CA . ALA B 1 222 ? -15.206 48.354 14.540 1.00 62.48 210 ALA B CA 1
ATOM 4127 C C . ALA B 1 222 ? -14.163 49.385 14.125 1.00 67.20 210 ALA B C 1
ATOM 4128 O O . ALA B 1 222 ? -13.001 49.227 14.446 1.00 68.19 210 ALA B O 1
ATOM 4130 N N . ILE B 1 223 ? -14.575 50.421 13.396 1.00 72.11 211 ILE B N 1
ATOM 4131 C CA . ILE B 1 223 ? -13.649 51.526 13.025 1.00 77.01 211 ILE B CA 1
ATOM 4132 C C . ILE B 1 223 ? -13.979 52.790 13.840 1.00 79.94 211 ILE B C 1
ATOM 4133 O O . ILE B 1 223 ? -15.168 53.140 13.985 1.00 80.16 211 ILE B O 1
ATOM 4138 N N . LEU B 1 224 ? -12.912 53.440 14.347 1.00 83.47 212 LEU B N 1
ATOM 4139 C CA . LEU B 1 224 ? -12.914 54.640 15.250 1.00 86.23 212 LEU B CA 1
ATOM 4140 C C . LEU B 1 224 ? -12.563 54.219 16.684 1.00 87.49 212 LEU B C 1
ATOM 4141 O O . LEU B 1 224 ? -11.473 54.524 17.180 1.00 89.21 212 LEU B O 1
ATOM 4146 N N . VAL B 1 231 ? -22.366 57.855 15.914 1.00 82.13 219 VAL B N 1
ATOM 4147 C CA . VAL B 1 231 ? -21.911 56.955 16.977 1.00 82.33 219 VAL B CA 1
ATOM 4148 C C . VAL B 1 231 ? -22.903 55.782 17.205 1.00 79.93 219 VAL B C 1
ATOM 4149 O O . VAL B 1 231 ? -22.565 54.820 17.928 1.00 80.56 219 VAL B O 1
ATOM 4153 N N . GLY B 1 232 ? -24.106 55.864 16.605 1.00 76.54 220 GLY B N 1
ATOM 4154 C CA . GLY B 1 232 ? -25.013 54.666 16.441 1.00 73.95 220 GLY B CA 1
ATOM 4155 C C . GLY B 1 232 ? -24.559 53.587 15.409 1.00 71.32 220 GLY B C 1
ATOM 4156 O O . GLY B 1 232 ? -24.960 52.425 15.496 1.00 71.49 220 GLY B O 1
ATOM 4157 N N . ILE B 1 233 ? -23.661 53.991 14.501 1.00 67.89 221 ILE B N 1
ATOM 4158 C CA . ILE B 1 233 ? -23.414 53.386 13.199 1.00 65.07 221 ILE B CA 1
ATOM 4159 C C . ILE B 1 233 ? -22.260 52.402 13.250 1.00 62.15 221 ILE B C 1
ATOM 4160 O O . ILE B 1 233 ? -21.168 52.761 13.670 1.00 63.06 221 ILE B O 1
ATOM 4165 N N . GLY B 1 234 ? -22.492 51.178 12.802 1.00 57.04 222 GLY B N 1
ATOM 4166 C CA . GLY B 1 234 ? -21.405 50.224 12.611 1.00 53.31 222 GLY B CA 1
ATOM 4167 C C . GLY B 1 234 ? -21.253 49.683 11.184 1.00 49.99 222 GLY B C 1
ATOM 4168 O O . GLY B 1 234 ? -22.095 49.916 10.291 1.00 48.16 222 GLY B O 1
ATOM 4169 N N . PHE B 1 235 ? -20.183 48.907 10.990 1.00 46.13 223 PHE B N 1
ATOM 4170 C CA . PHE B 1 235 ? -19.754 48.474 9.690 1.00 43.51 223 PHE B CA 1
ATOM 4171 C C . PHE B 1 235 ? -19.387 47.038 9.683 1.00 41.54 223 PHE B C 1
ATOM 4172 O O . PHE B 1 235 ? -18.838 46.534 10.671 1.00 39.97 223 PHE B O 1
ATOM 4180 N N . ALA B 1 236 ? -19.637 46.381 8.553 1.00 39.19 224 ALA B N 1
ATOM 4181 C CA . ALA B 1 236 ? -19.275 45.004 8.351 1.00 38.87 224 ALA B CA 1
ATOM 4182 C C . ALA B 1 236 ? -18.659 44.880 6.960 1.00 40.82 224 ALA B C 1
ATOM 4183 O O . ALA B 1 236 ? -19.089 45.599 6.043 1.00 40.26 224 ALA B O 1
ATOM 4185 N N . ILE B 1 237 ? -17.695 43.969 6.811 1.00 41.75 225 ILE B N 1
ATOM 4186 C CA . ILE B 1 237 ? -17.068 43.687 5.531 1.00 44.10 225 ILE B CA 1
ATOM 4187 C C . ILE B 1 237 ? -17.892 42.601 4.860 1.00 43.99 225 ILE B C 1
ATOM 4188 O O . ILE B 1 237 ? -18.128 41.569 5.466 1.00 42.14 225 ILE B O 1
ATOM 4193 N N . PRO B 1 238 ? -18.435 42.865 3.654 1.00 44.91 226 PRO B N 1
ATOM 4194 C CA . PRO B 1 238 ? -19.409 41.918 3.096 1.00 46.19 226 PRO B CA 1
ATOM 4195 C C . PRO B 1 238 ? -18.811 40.552 2.788 1.00 47.27 226 PRO B C 1
ATOM 4196 O O . PRO B 1 238 ? -17.671 40.444 2.357 1.00 46.55 226 PRO B O 1
ATOM 4200 N N . ILE B 1 239 ? -19.581 39.520 3.049 1.00 48.09 227 ILE B N 1
ATOM 4201 C CA . ILE B 1 239 ? -19.037 38.204 3.105 1.00 48.80 227 ILE B CA 1
ATOM 4202 C C . ILE B 1 239 ? -18.482 37.751 1.744 1.00 51.38 227 ILE B C 1
ATOM 4203 O O . ILE B 1 239 ? -17.516 36.992 1.696 1.00 49.68 227 ILE B O 1
ATOM 4208 N N . ASN B 1 240 ? -19.086 38.211 0.648 1.00 54.09 228 ASN B N 1
ATOM 4209 C CA . ASN B 1 240 ? -18.654 37.732 -0.679 1.00 56.54 228 ASN B CA 1
ATOM 4210 C C . ASN B 1 240 ? -17.205 38.129 -0.945 1.00 57.26 228 ASN B C 1
ATOM 4211 O O . ASN B 1 240 ? -16.407 37.335 -1.415 1.00 57.98 228 ASN B O 1
ATOM 4216 N N . MET B 1 241 ? -16.863 39.356 -0.601 1.00 56.91 229 MET B N 1
ATOM 4217 C CA . MET B 1 241 ? -15.488 39.758 -0.614 1.00 57.96 229 MET B CA 1
ATOM 4218 C C . MET B 1 241 ? -14.664 38.968 0.390 1.00 56.32 229 MET B C 1
ATOM 4219 O O . MET B 1 241 ? -13.523 38.573 0.081 1.00 55.91 229 MET B O 1
ATOM 4224 N N . VAL B 1 242 ? -15.219 38.732 1.578 1.00 53.61 230 VAL B N 1
ATOM 4225 C CA . VAL B 1 242 ? -14.503 37.938 2.568 1.00 52.81 230 VAL B CA 1
ATOM 4226 C C . VAL B 1 242 ? -14.119 36.552 2.027 1.00 53.67 230 VAL B C 1
ATOM 4227 O O . VAL B 1 242 ? -12.984 36.176 2.146 1.00 52.63 230 VAL B O 1
ATOM 4231 N N . LYS B 1 243 ? -15.059 35.822 1.442 1.00 56.55 231 LYS B N 1
ATOM 4232 C CA . LYS B 1 243 ? -14.814 34.499 0.830 1.00 59.88 231 LYS B CA 1
ATOM 4233 C C . LYS B 1 243 ? -13.614 34.500 -0.130 1.00 61.50 231 LYS B C 1
ATOM 4234 O O . LYS B 1 243 ? -12.776 33.581 -0.134 1.00 60.69 231 LYS B O 1
ATOM 4240 N N . ASP B 1 244 ? -13.526 35.540 -0.944 1.00 62.32 232 ASP B N 1
ATOM 4241 C CA . ASP B 1 244 ? -12.505 35.543 -1.956 1.00 63.44 232 ASP B CA 1
ATOM 4242 C C . ASP B 1 244 ? -11.144 35.985 -1.395 1.00 60.93 232 ASP B C 1
ATOM 4243 O O . ASP B 1 244 ? -10.095 35.418 -1.786 1.00 59.65 232 ASP B O 1
ATOM 4248 N N . VAL B 1 245 ? -11.139 36.923 -0.446 1.00 57.02 233 VAL B N 1
ATOM 4249 C CA . VAL B 1 245 ? -9.898 37.234 0.223 1.00 54.18 233 VAL B CA 1
ATOM 4250 C C . VAL B 1 245 ? -9.395 35.988 1.013 1.00 53.35 233 VAL B C 1
ATOM 4251 O O . VAL B 1 245 ? -8.211 35.685 0.993 1.00 52.44 233 VAL B O 1
ATOM 4255 N N . ALA B 1 246 ? -10.287 35.277 1.691 1.00 51.63 234 ALA B N 1
ATOM 4256 C CA . ALA B 1 246 ? -9.859 34.111 2.481 1.00 51.81 234 ALA B CA 1
ATOM 4257 C C . ALA B 1 246 ? -9.257 33.030 1.602 1.00 52.96 234 ALA B C 1
ATOM 4258 O O . ALA B 1 246 ? -8.313 32.407 2.009 1.00 50.54 234 ALA B O 1
ATOM 4260 N N . GLN B 1 247 ? -9.896 32.776 0.466 1.00 55.67 235 GLN B N 1
ATOM 4261 C CA . GLN B 1 247 ? -9.513 31.706 -0.393 1.00 59.74 235 GLN B CA 1
ATOM 4262 C C . GLN B 1 247 ? -8.114 32.030 -0.984 1.00 59.45 235 GLN B C 1
ATOM 4263 O O . GLN B 1 247 ? -7.241 31.196 -1.010 1.00 58.80 235 GLN B O 1
ATOM 4269 N N . GLN B 1 248 ? -7.899 33.282 -1.331 1.00 59.58 236 GLN B N 1
ATOM 4270 C CA . GLN B 1 248 ? -6.627 33.708 -1.836 1.00 60.62 236 GLN B CA 1
ATOM 4271 C C . GLN B 1 248 ? -5.537 33.671 -0.755 1.00 59.51 236 GLN B C 1
ATOM 4272 O O . GLN B 1 248 ? -4.383 33.282 -1.061 1.00 59.32 236 GLN B O 1
ATOM 4278 N N . ILE B 1 249 ? -5.891 34.003 0.495 1.00 57.34 237 ILE B N 1
ATOM 4279 C CA . ILE B 1 249 ? -4.919 33.905 1.597 1.00 55.51 237 ILE B CA 1
ATOM 4280 C C . ILE B 1 249 ? -4.572 32.437 1.886 1.00 55.51 237 ILE B C 1
ATOM 4281 O O . ILE B 1 249 ? -3.432 32.132 2.158 1.00 52.77 237 ILE B O 1
ATOM 4286 N N . ILE B 1 250 ? -5.558 31.545 1.851 1.00 56.13 238 ILE B N 1
ATOM 4287 C CA . ILE B 1 250 ? -5.300 30.158 2.128 1.00 56.47 238 ILE B CA 1
ATOM 4288 C C . ILE B 1 250 ? -4.345 29.566 1.061 1.00 59.66 238 ILE B C 1
ATOM 4289 O O . ILE B 1 250 ? -3.349 28.991 1.437 1.00 60.03 238 ILE B O 1
ATOM 4294 N N . LYS B 1 251 ? -4.637 29.750 -0.227 1.00 62.54 239 LYS B N 1
ATOM 4295 C CA . LYS B 1 251 ? -3.834 29.234 -1.328 1.00 65.63 239 LYS B CA 1
ATOM 4296 C C . LYS B 1 251 ? -2.416 29.799 -1.323 1.00 66.46 239 LYS B C 1
ATOM 4297 O O . LYS B 1 251 ? -1.428 29.031 -1.374 1.00 66.13 239 LYS B O 1
ATOM 4303 N N . PHE B 1 252 ? -2.322 31.122 -1.220 1.00 66.46 240 PHE B N 1
ATOM 4304 C CA . PHE B 1 252 ? -1.077 31.852 -1.388 1.00 67.55 240 PHE B CA 1
ATOM 4305 C C . PHE B 1 252 ? -0.441 32.526 -0.155 1.00 67.12 240 PHE B C 1
ATOM 4306 O O . PHE B 1 252 ? 0.676 33.038 -0.243 1.00 67.86 240 PHE B O 1
ATOM 4314 N N . GLY B 1 253 ? -1.146 32.628 0.959 1.00 66.85 241 GLY B N 1
ATOM 4315 C CA . GLY B 1 253 ? -0.581 33.297 2.138 1.00 66.87 241 GLY B CA 1
ATOM 4316 C C . GLY B 1 253 ? -0.683 34.817 2.189 1.00 67.94 241 GLY B C 1
ATOM 4317 O O . GLY B 1 253 ? -0.481 35.390 3.242 1.00 69.02 241 GLY B O 1
ATOM 4318 N N . SER B 1 254 ? -0.953 35.477 1.071 1.00 68.97 242 SER B N 1
ATOM 4319 C CA . SER B 1 254 ? -1.269 36.920 1.053 1.00 70.14 242 SER B CA 1
ATOM 4320 C C . SER B 1 254 ? -1.930 37.296 -0.267 1.00 70.26 242 SER B C 1
ATOM 4321 O O . SER B 1 254 ? -1.900 36.511 -1.195 1.00 70.56 242 SER B O 1
ATOM 4324 N N . ILE B 1 255 ? -2.527 38.480 -0.340 1.00 70.23 243 ILE B N 1
ATOM 4325 C CA . ILE B 1 255 ? -3.108 38.953 -1.562 1.00 71.85 243 ILE B CA 1
ATOM 4326 C C . ILE B 1 255 ? -1.995 39.734 -2.275 1.00 74.12 243 ILE B C 1
ATOM 4327 O O . ILE B 1 255 ? -1.460 40.680 -1.715 1.00 74.75 243 ILE B O 1
ATOM 4332 N N . HIS B 1 256 ? -1.626 39.331 -3.482 1.00 75.65 244 HIS B N 1
ATOM 4333 C CA . HIS B 1 256 ? -0.685 40.123 -4.256 1.00 77.53 244 HIS B CA 1
ATOM 4334 C C . HIS B 1 256 ? -1.469 40.835 -5.354 1.00 77.24 244 HIS B C 1
ATOM 4335 O O . HIS B 1 256 ? -1.752 40.260 -6.385 1.00 78.80 244 HIS B O 1
ATOM 4342 N N . ARG B 1 257 ? -1.831 42.083 -5.100 1.00 75.32 245 ARG B N 1
ATOM 4343 C CA . ARG B 1 257 ? -2.614 42.868 -6.025 1.00 75.30 245 ARG B CA 1
ATOM 4344 C C . ARG B 1 257 ? -1.820 43.299 -7.256 1.00 75.41 245 ARG B C 1
ATOM 4345 O O . ARG B 1 257 ? -0.653 43.707 -7.148 1.00 76.52 245 ARG B O 1
ATOM 4353 N N . GLY B 1 258 ? -2.462 43.192 -8.414 1.00 66.25 246 GLY B N 1
ATOM 4354 C CA . GLY B 1 258 ? -1.833 43.560 -9.658 1.00 62.76 246 GLY B CA 1
ATOM 4355 C C . GLY B 1 258 ? -2.554 44.754 -10.249 1.00 59.49 246 GLY B C 1
ATOM 4356 O O . GLY B 1 258 ? -3.401 45.382 -9.613 1.00 57.47 246 GLY B O 1
ATOM 4357 N N . LEU B 1 259 ? -2.258 44.994 -11.509 1.00 55.75 247 LEU B N 1
ATOM 4358 C CA . LEU B 1 259 ? -2.662 46.192 -12.168 1.00 52.12 247 LEU B CA 1
ATOM 4359 C C . LEU B 1 259 ? -3.547 45.867 -13.350 1.00 49.16 247 LEU B C 1
ATOM 4360 O O . LEU B 1 259 ? -3.279 44.937 -14.113 1.00 46.70 247 LEU B O 1
ATOM 4365 N N . MET B 1 260 ? -4.586 46.672 -13.505 1.00 47.16 248 MET B N 1
ATOM 4366 C CA . MET B 1 260 ? -5.391 46.675 -14.723 1.00 46.03 248 MET B CA 1
ATOM 4367 C C . MET B 1 260 ? -5.398 48.043 -15.437 1.00 42.82 248 MET B C 1
ATOM 4368 O O . MET B 1 260 ? -5.351 48.092 -16.648 1.00 42.00 248 MET B O 1
ATOM 4373 N N . GLY B 1 261 ? -5.378 49.152 -14.721 1.00 42.12 249 GLY B N 1
ATOM 4374 C CA . GLY B 1 261 ? -5.172 50.473 -15.368 1.00 42.13 249 GLY B CA 1
ATOM 4375 C C . GLY B 1 261 ? -6.443 51.222 -15.848 1.00 43.55 249 GLY B C 1
ATOM 4376 O O . GLY B 1 261 ? -6.378 52.022 -16.794 1.00 42.00 249 GLY B O 1
ATOM 4377 N N . ILE B 1 262 ? -7.567 51.014 -15.176 1.00 44.04 250 ILE B N 1
ATOM 4378 C CA . ILE B 1 262 ? -8.807 51.769 -15.481 1.00 46.70 250 ILE B CA 1
ATOM 4379 C C . ILE B 1 262 ? -9.577 52.278 -14.270 1.00 46.84 250 ILE B C 1
ATOM 4380 O O . ILE B 1 262 ? -9.788 51.526 -13.312 1.00 47.63 250 ILE B O 1
ATOM 4385 N N . PHE B 1 263 ? -10.076 53.505 -14.359 1.00 44.70 251 PHE B N 1
ATOM 4386 C CA . PHE B 1 263 ? -10.907 54.028 -13.341 1.00 42.86 251 PHE B CA 1
ATOM 4387 C C . PHE B 1 263 ? -12.343 53.848 -13.760 1.00 39.96 251 PHE B C 1
ATOM 4388 O O . PHE B 1 263 ? -12.691 54.051 -14.939 1.00 36.94 251 PHE B O 1
ATOM 4396 N N . VAL B 1 264 ? -13.217 53.541 -12.805 1.00 36.49 252 VAL B N 1
ATOM 4397 C CA . VAL B 1 264 ? -14.607 53.464 -13.070 1.00 34.11 252 VAL B CA 1
ATOM 4398 C C . VAL B 1 264 ? -15.359 54.465 -12.158 1.00 34.48 252 VAL B C 1
ATOM 4399 O O . VAL B 1 264 ? -14.803 54.987 -11.212 1.00 35.25 252 VAL B O 1
ATOM 4403 N N . GLN B 1 265 ? -16.580 54.796 -12.517 1.00 34.11 253 GLN B N 1
ATOM 4404 C CA . GLN B 1 265 ? -17.434 55.575 -11.684 1.00 34.46 253 GLN B CA 1
ATOM 4405 C C . GLN B 1 265 ? -18.828 54.938 -11.774 1.00 34.61 253 GLN B C 1
ATOM 4406 O O . GLN B 1 265 ? -19.107 54.185 -12.696 1.00 34.40 253 GLN B O 1
ATOM 4412 N N . HIS B 1 266 ? -19.658 55.306 -10.821 1.00 35.12 254 HIS B N 1
ATOM 4413 C CA . HIS B 1 266 ? -21.045 54.833 -10.707 1.00 36.16 254 HIS B CA 1
ATOM 4414 C C . HIS B 1 266 ? -21.845 55.367 -11.866 1.00 35.10 254 HIS B C 1
ATOM 4415 O O . HIS B 1 266 ? -21.768 56.574 -12.201 1.00 34.89 254 HIS B O 1
ATOM 4422 N N . LEU B 1 267 ? -22.601 54.494 -12.511 1.00 35.16 255 LEU B N 1
ATOM 4423 C CA . LEU B 1 267 ? -23.444 54.907 -13.590 1.00 35.03 255 LEU B CA 1
ATOM 4424 C C . LEU B 1 267 ? -24.777 55.156 -12.944 1.00 35.55 255 LEU B C 1
ATOM 4425 O O . LEU B 1 267 ? -25.521 54.204 -12.600 1.00 36.07 255 LEU B O 1
ATOM 4430 N N . THR B 1 268 ? -25.081 56.419 -12.732 1.00 35.55 256 THR B N 1
ATOM 4431 C CA . THR B 1 268 ? -26.362 56.861 -12.267 1.00 36.07 256 THR B CA 1
ATOM 4432 C C . THR B 1 268 ? -27.413 56.833 -13.421 1.00 36.09 256 THR B C 1
ATOM 4433 O O . THR B 1 268 ? -27.068 56.885 -14.577 1.00 35.72 256 THR B O 1
ATOM 4437 N N . PRO B 1 269 ? -28.706 56.838 -13.086 1.00 36.67 257 PRO B N 1
ATOM 4438 C CA . PRO B 1 269 ? -29.705 56.825 -14.111 1.00 36.84 257 PRO B CA 1
ATOM 4439 C C . PRO B 1 269 ? -29.542 57.971 -15.020 1.00 36.47 257 PRO B C 1
ATOM 4440 O O . PRO B 1 269 ? -29.688 57.832 -16.210 1.00 36.45 257 PRO B O 1
ATOM 4444 N N . GLU B 1 270 ? -29.190 59.124 -14.462 1.00 36.32 258 GLU B N 1
ATOM 4445 C CA . GLU B 1 270 ? -28.946 60.324 -15.251 1.00 36.07 258 GLU B CA 1
ATOM 4446 C C . GLU B 1 270 ? -27.782 60.159 -16.254 1.00 35.60 258 GLU B C 1
ATOM 4447 O O . GLU B 1 270 ? -27.911 60.524 -17.407 1.00 35.65 258 GLU B O 1
ATOM 4453 N N . LEU B 1 271 ? -26.659 59.606 -15.839 1.00 35.27 259 LEU B N 1
ATOM 4454 C CA . LEU B 1 271 ? -25.573 59.453 -16.806 1.00 34.94 259 LEU B CA 1
ATOM 4455 C C . LEU B 1 271 ? -25.963 58.351 -17.817 1.00 35.14 259 LEU B C 1
ATOM 4456 O O . LEU B 1 271 ? -25.703 58.476 -18.994 1.00 35.22 259 LEU B O 1
ATOM 4461 N N . ALA B 1 272 ? -26.621 57.309 -17.328 1.00 35.39 260 ALA B N 1
ATOM 4462 C CA . ALA B 1 272 ? -27.075 56.259 -18.207 1.00 35.78 260 ALA B CA 1
ATOM 4463 C C . ALA B 1 272 ? -27.867 56.843 -19.354 1.00 36.20 260 ALA B C 1
ATOM 4464 O O . ALA B 1 272 ? -27.564 56.546 -20.513 1.00 36.46 260 ALA B O 1
ATOM 4466 N N . GLN B 1 273 ? -28.843 57.694 -19.049 1.00 36.44 261 GLN B N 1
ATOM 4467 C CA . GLN B 1 273 ? -29.644 58.275 -20.110 1.00 38.87 261 GLN B CA 1
ATOM 4468 C C . GLN B 1 273 ? -28.843 59.244 -20.933 1.00 38.95 261 GLN B C 1
ATOM 4469 O O . GLN B 1 273 ? -29.039 59.326 -22.137 1.00 39.98 261 GLN B O 1
ATOM 4475 N N . ALA B 1 274 ? -27.939 59.997 -20.343 1.00 37.36 262 ALA B N 1
ATOM 4476 C CA . ALA B 1 274 ? -27.245 60.943 -21.197 1.00 37.56 262 ALA B CA 1
ATOM 4477 C C . ALA B 1 274 ? -26.290 60.183 -22.131 1.00 36.87 262 ALA B C 1
ATOM 4478 O O . ALA B 1 274 ? -25.838 60.691 -23.110 1.00 39.40 262 ALA B O 1
ATOM 4480 N N . MET B 1 275 ? -25.881 58.979 -21.801 1.00 36.11 263 MET B N 1
ATOM 4481 C CA . MET B 1 275 ? -25.055 58.210 -22.724 1.00 36.36 263 MET B CA 1
ATOM 4482 C C . MET B 1 275 ? -25.808 57.273 -23.670 1.00 37.19 263 MET B C 1
ATOM 4483 O O . MET B 1 275 ? -25.163 56.482 -24.346 1.00 37.52 263 MET B O 1
ATOM 4488 N N . GLY B 1 276 ? -27.144 57.326 -23.704 1.00 37.65 264 GLY B N 1
ATOM 4489 C CA . GLY B 1 276 ? -27.890 56.571 -24.686 1.00 38.67 264 GLY B CA 1
ATOM 4490 C C . GLY B 1 276 ? -28.458 55.239 -24.215 1.00 38.91 264 GLY B C 1
ATOM 4491 O O . GLY B 1 276 ? -28.809 54.400 -25.037 1.00 39.86 264 GLY B O 1
ATOM 4492 N N . TYR B 1 277 ? -28.538 55.051 -22.906 1.00 38.22 265 TYR B N 1
ATOM 4493 C CA . TYR B 1 277 ? -28.995 53.801 -22.306 1.00 38.48 265 TYR B CA 1
ATOM 4494 C C . TYR B 1 277 ? -30.258 54.066 -21.506 1.00 38.63 265 TYR B C 1
ATOM 4495 O O . TYR B 1 277 ? -30.523 55.205 -21.133 1.00 38.26 265 TYR B O 1
ATOM 4504 N N . PRO B 1 278 ? -31.050 53.029 -21.247 1.00 39.61 266 PRO B N 1
ATOM 4505 C CA . PRO B 1 278 ? -32.306 53.242 -20.458 1.00 40.78 266 PRO B CA 1
ATOM 4506 C C . PRO B 1 278 ? -31.940 53.655 -19.035 1.00 40.27 266 PRO B C 1
ATOM 4507 O O . PRO B 1 278 ? -30.836 53.329 -18.573 1.00 38.63 266 PRO B O 1
ATOM 4511 N N . GLU B 1 279 ? -32.872 54.251 -18.329 1.00 40.76 267 GLU B N 1
ATOM 4512 C CA . GLU B 1 279 ? -32.641 54.821 -17.038 1.00 42.51 267 GLU B CA 1
ATOM 4513 C C . GLU B 1 279 ? -32.279 53.783 -16.040 1.00 41.73 267 GLU B C 1
ATOM 4514 O O . GLU B 1 279 ? -31.493 54.042 -15.147 1.00 41.24 267 GLU B O 1
ATOM 4520 N N . ASP B 1 280 ? -32.729 52.557 -16.216 1.00 44.30 268 ASP B N 1
ATOM 4521 C CA . ASP B 1 280 ? -32.353 51.529 -15.255 1.00 44.61 268 ASP B CA 1
ATOM 4522 C C . ASP B 1 280 ? -31.197 50.696 -15.752 1.00 43.57 268 ASP B C 1
ATOM 4523 O O . ASP B 1 280 ? -30.902 49.638 -15.192 1.00 43.42 268 ASP B O 1
ATOM 4528 N N . PHE B 1 281 ? -30.494 51.144 -16.782 1.00 41.55 269 PHE B N 1
ATOM 4529 C CA . PHE B 1 281 ? -29.357 50.321 -17.242 1.00 41.36 269 PHE B CA 1
ATOM 4530 C C . PHE B 1 281 ? -28.275 50.256 -16.170 1.00 40.58 269 PHE B C 1
ATOM 4531 O O . PHE B 1 281 ? -27.988 51.250 -15.498 1.00 41.10 269 PHE B O 1
ATOM 4539 N N . GLN B 1 282 ? -27.646 49.119 -16.019 1.00 41.05 270 GLN B N 1
ATOM 4540 C CA . GLN B 1 282 ? -26.638 48.996 -14.965 1.00 41.63 270 GLN B CA 1
ATOM 4541 C C . GLN B 1 282 ? -25.283 48.539 -15.497 1.00 39.32 270 GLN B C 1
ATOM 4542 O O . GLN B 1 282 ? -25.181 47.804 -16.459 1.00 39.76 270 GLN B O 1
ATOM 4548 N N . GLY B 1 283 ? -24.260 48.968 -14.795 1.00 37.60 271 GLY B N 1
ATOM 4549 C CA . GLY B 1 283 ? -22.905 48.599 -15.051 1.00 36.36 271 GLY B CA 1
ATOM 4550 C C . GLY B 1 283 ? -21.997 49.643 -14.459 1.00 35.72 271 GLY B C 1
ATOM 4551 O O . GLY B 1 283 ? -22.478 50.471 -13.700 1.00 35.73 271 GLY B O 1
ATOM 4552 N N . ALA B 1 284 ? -20.702 49.524 -14.759 1.00 35.33 272 ALA B N 1
ATOM 4553 C CA . ALA B 1 284 ? -19.659 50.432 -14.295 1.00 34.84 272 ALA B CA 1
ATOM 4554 C C . ALA B 1 284 ? -19.189 51.304 -15.463 1.00 34.39 272 ALA B C 1
ATOM 4555 O O . ALA B 1 284 ? -18.788 50.768 -16.481 1.00 34.43 272 ALA B O 1
ATOM 4557 N N . LEU B 1 285 ? -19.191 52.611 -15.306 1.00 34.13 273 LEU B N 1
ATOM 4558 C CA . LEU B 1 285 ? -18.801 53.500 -16.383 1.00 33.88 273 LEU B CA 1
ATOM 4559 C C . LEU B 1 285 ? -17.318 53.683 -16.336 1.00 33.65 273 LEU B C 1
ATOM 4560 O O . LEU B 1 285 ? -16.770 54.023 -15.308 1.00 33.60 273 LEU B O 1
ATOM 4565 N N . VAL B 1 286 ? -16.645 53.442 -17.446 1.00 33.65 274 VAL B N 1
ATOM 4566 C CA . VAL B 1 286 ? -15.207 53.623 -17.465 1.00 33.51 274 VAL B CA 1
ATOM 4567 C C . VAL B 1 286 ? -14.891 55.108 -17.707 1.00 33.44 274 VAL B C 1
ATOM 4568 O O . VAL B 1 286 ? -15.279 55.724 -18.737 1.00 33.60 274 VAL B O 1
ATOM 4572 N N . SER B 1 287 ? -14.212 55.746 -16.753 1.00 33.38 275 SER B N 1
ATOM 4573 C CA . SER B 1 287 ? -13.889 57.199 -16.941 1.00 33.47 275 SER B CA 1
ATOM 4574 C C . SER B 1 287 ? -12.510 57.501 -17.452 1.00 33.61 275 SER B C 1
ATOM 4575 O O . SER B 1 287 ? -12.226 58.621 -17.833 1.00 33.83 275 SER B O 1
ATOM 4578 N N . GLN B 1 288 ? -11.627 56.518 -17.404 1.00 33.57 276 GLN B N 1
ATOM 4579 C CA . GLN B 1 288 ? -10.295 56.672 -17.964 1.00 33.78 276 GLN B CA 1
ATOM 4580 C C . GLN B 1 288 ? -9.640 55.344 -18.142 1.00 33.76 276 GLN B C 1
ATOM 4581 O O . GLN B 1 288 ? -9.869 54.497 -17.375 1.00 33.61 276 GLN B O 1
ATOM 4587 N N . VAL B 1 289 ? -8.831 55.222 -19.185 1.00 34.05 277 VAL B N 1
ATOM 4588 C CA . VAL B 1 289 ? -7.966 54.076 -19.449 1.00 34.18 277 VAL B CA 1
ATOM 4589 C C . VAL B 1 289 ? -6.515 54.586 -19.631 1.00 36.23 277 VAL B C 1
ATOM 4590 O O . VAL B 1 289 ? -6.271 55.390 -20.524 1.00 37.75 277 VAL B O 1
ATOM 4594 N N . ASN B 1 290 ? -5.530 54.146 -18.839 1.00 38.93 278 ASN B N 1
ATOM 4595 C CA . ASN B 1 290 ? -4.244 54.849 -18.879 1.00 41.04 278 ASN B CA 1
ATOM 4596 C C . ASN B 1 290 ? -3.471 54.262 -20.012 1.00 41.53 278 ASN B C 1
ATOM 4597 O O . ASN B 1 290 ? -3.552 53.079 -20.266 1.00 41.51 278 ASN B O 1
ATOM 4602 N N . PRO B 1 291 ? -2.685 55.069 -20.685 1.00 42.88 279 PRO B N 1
ATOM 4603 C CA . PRO B 1 291 ? -1.806 54.575 -21.726 1.00 44.48 279 PRO B CA 1
ATOM 4604 C C . PRO B 1 291 ? -0.873 53.490 -21.247 1.00 43.84 279 PRO B C 1
ATOM 4605 O O . PRO B 1 291 ? -0.431 53.509 -20.088 1.00 42.77 279 PRO B O 1
ATOM 4609 N N . ASN B 1 292 ? -0.716 52.489 -22.103 1.00 44.16 280 ASN B N 1
ATOM 4610 C CA . ASN B 1 292 ? 0.178 51.390 -21.902 1.00 44.68 280 ASN B CA 1
ATOM 4611 C C . ASN B 1 292 ? -0.204 50.481 -20.751 1.00 43.94 280 ASN B C 1
ATOM 4612 O O . ASN B 1 292 ? 0.664 49.747 -20.256 1.00 45.10 280 ASN B O 1
ATOM 4617 N N . SER B 1 293 ? -1.469 50.529 -20.310 1.00 40.15 281 SER B N 1
ATOM 4618 C CA . SER B 1 293 ? -1.962 49.660 -19.266 1.00 37.19 281 SER B CA 1
ATOM 4619 C C . SER B 1 293 ? -2.496 48.412 -19.856 1.00 36.99 281 SER B C 1
ATOM 4620 O O . SER B 1 293 ? -2.664 48.338 -21.050 1.00 37.33 281 SER B O 1
ATOM 4623 N N . PRO B 1 294 ? -2.712 47.391 -19.041 1.00 35.85 282 PRO B N 1
ATOM 4624 C CA . PRO B 1 294 ? -3.360 46.186 -19.553 1.00 37.12 282 PRO B CA 1
ATOM 4625 C C . PRO B 1 294 ? -4.775 46.472 -20.191 1.00 36.88 282 PRO B C 1
ATOM 4626 O O . PRO B 1 294 ? -5.121 45.911 -21.232 1.00 37.38 282 PRO B O 1
ATOM 4630 N N . ALA B 1 295 ? -5.531 47.340 -19.553 1.00 35.12 283 ALA B N 1
ATOM 4631 C CA . ALA B 1 295 ? -6.862 47.757 -20.070 1.00 35.06 283 ALA B CA 1
ATOM 4632 C C . ALA B 1 295 ? -6.778 48.442 -21.437 1.00 35.46 283 ALA B C 1
ATOM 4633 O O . ALA B 1 295 ? -7.558 48.134 -22.315 1.00 35.87 283 ALA B O 1
ATOM 4635 N N . GLU B 1 296 ? -5.830 49.369 -21.648 1.00 35.51 284 GLU B N 1
ATOM 4636 C CA . GLU B 1 296 ? -5.632 49.911 -22.978 1.00 36.74 284 GLU B CA 1
ATOM 4637 C C . GLU B 1 296 ? -5.273 48.824 -24.021 1.00 40.26 284 GLU B C 1
ATOM 4638 O O . GLU B 1 296 ? -5.810 48.800 -25.153 1.00 41.77 284 GLU B O 1
ATOM 4644 N N . LEU B 1 297 ? -4.377 47.932 -23.648 1.00 40.60 285 LEU B N 1
ATOM 4645 C CA . LEU B 1 297 ? -3.959 46.877 -24.554 1.00 44.59 285 LEU B CA 1
ATOM 4646 C C . LEU B 1 297 ? -5.176 46.062 -24.943 1.00 44.23 285 LEU B C 1
ATOM 4647 O O . LEU B 1 297 ? -5.322 45.717 -26.096 1.00 46.23 285 LEU B O 1
ATOM 4652 N N . ALA B 1 298 ? -6.027 45.753 -23.962 1.00 42.91 286 ALA B N 1
ATOM 4653 C CA . ALA B 1 298 ? -7.225 44.969 -24.221 1.00 42.30 286 ALA B CA 1
ATOM 4654 C C . ALA B 1 298 ? -8.250 45.658 -25.106 1.00 42.58 286 ALA B C 1
ATOM 4655 O O . ALA B 1 298 ? -9.167 44.984 -25.586 1.00 44.49 286 ALA B O 1
ATOM 4657 N N . GLY B 1 299 ? -8.133 46.982 -25.316 1.00 40.34 287 GLY B N 1
ATOM 4658 C CA . GLY B 1 299 ? -9.001 47.694 -26.188 1.00 39.81 287 GLY B CA 1
ATOM 4659 C C . GLY B 1 299 ? -10.108 48.477 -25.474 1.00 38.67 287 GLY B C 1
ATOM 4660 O O . GLY B 1 299 ? -11.002 48.988 -26.126 1.00 39.23 287 GLY B O 1
ATOM 4661 N N . LEU B 1 300 ? -10.020 48.616 -24.155 1.00 36.98 288 LEU B N 1
ATOM 4662 C CA . LEU B 1 300 ? -11.003 49.364 -23.358 1.00 36.07 288 LEU B CA 1
ATOM 4663 C C . LEU B 1 300 ? -10.888 50.857 -23.626 1.00 35.93 288 LEU B C 1
ATOM 4664 O O . LEU B 1 300 ? -9.809 51.346 -23.872 1.00 36.05 288 LEU B O 1
ATOM 4669 N N . LYS B 1 301 ? -12.011 51.566 -23.607 1.00 35.80 289 LYS B N 1
ATOM 4670 C CA . LYS B 1 301 ? -12.005 52.990 -23.770 1.00 35.72 289 LYS B CA 1
ATOM 4671 C C . LYS B 1 301 ? -12.921 53.694 -22.777 1.00 35.08 289 LYS B C 1
ATOM 4672 O O . LYS B 1 301 ? -13.939 53.137 -22.326 1.00 34.92 289 LYS B O 1
ATOM 4678 N N . ALA B 1 302 ? -12.579 54.966 -22.528 1.00 34.90 290 ALA B N 1
ATOM 4679 C CA . ALA B 1 302 ? -13.380 55.859 -21.723 1.00 34.51 290 ALA B CA 1
ATOM 4680 C C . ALA B 1 302 ? -14.773 55.873 -22.332 1.00 34.77 290 ALA B C 1
ATOM 4681 O O . ALA B 1 302 ? -14.895 55.990 -23.513 1.00 35.40 290 ALA B O 1
ATOM 4683 N N . GLY B 1 303 ? -15.802 55.769 -21.508 1.00 34.44 291 GLY B N 1
ATOM 4684 C CA . GLY B 1 303 ? -17.193 55.851 -21.981 1.00 34.73 291 GLY B CA 1
ATOM 4685 C C . GLY B 1 303 ? -17.812 54.469 -22.131 1.00 34.98 291 GLY B C 1
ATOM 4686 O O . GLY B 1 303 ? -19.028 54.351 -22.243 1.00 35.22 291 GLY B O 1
ATOM 4687 N N . ASP B 1 304 ? -16.983 53.437 -22.227 1.00 35.06 292 ASP B N 1
ATOM 4688 C CA . ASP B 1 304 ? -17.449 52.111 -22.112 1.00 35.30 292 ASP B CA 1
ATOM 4689 C C . ASP B 1 304 ? -18.162 51.841 -20.769 1.00 34.91 292 ASP B C 1
ATOM 4690 O O . ASP B 1 304 ? -17.755 52.332 -19.719 1.00 34.39 292 ASP B O 1
ATOM 4695 N N . ILE B 1 305 ? -19.193 51.011 -20.814 1.00 35.34 293 ILE B N 1
ATOM 4696 C CA . ILE B 1 305 ? -19.843 50.555 -19.603 1.00 35.22 293 ILE B CA 1
ATOM 4697 C C . ILE B 1 305 ? -19.500 49.065 -19.421 1.00 35.57 293 ILE B C 1
ATOM 4698 O O . ILE B 1 305 ? -19.889 48.215 -20.280 1.00 36.27 293 ILE B O 1
ATOM 4703 N N . ILE B 1 306 ? -18.872 48.724 -18.299 1.00 35.27 294 ILE B N 1
ATOM 4704 C CA . ILE B 1 306 ? -18.527 47.365 -18.044 1.00 35.65 294 ILE B CA 1
ATOM 4705 C C . ILE B 1 306 ? -19.735 46.639 -17.508 1.00 36.22 294 ILE B C 1
ATOM 4706 O O . ILE B 1 306 ? -20.323 47.075 -16.523 1.00 36.12 294 ILE B O 1
ATOM 4711 N N . THR B 1 307 ? -20.178 45.600 -18.180 1.00 36.97 295 THR B N 1
ATOM 4712 C CA . THR B 1 307 ? -21.339 44.823 -17.675 1.00 37.83 295 THR B CA 1
ATOM 4713 C C . THR B 1 307 ? -20.995 43.429 -17.116 1.00 40.10 295 THR B C 1
ATOM 4714 O O . THR B 1 307 ? -21.844 42.762 -16.491 1.00 42.59 295 THR B O 1
ATOM 4718 N N . GLN B 1 308 ? -19.760 42.997 -17.310 1.00 40.87 296 GLN B N 1
ATOM 4719 C CA . GLN B 1 308 ? -19.303 41.703 -16.862 1.00 44.16 296 GLN B CA 1
ATOM 4720 C C . GLN B 1 308 ? -17.790 41.603 -16.845 1.00 44.36 296 GLN B C 1
ATOM 4721 O O . GLN B 1 308 ? -17.093 41.977 -17.828 1.00 42.07 296 GLN B O 1
ATOM 4727 N N . ILE B 1 309 ? -17.305 41.035 -15.755 1.00 45.74 297 ILE B N 1
ATOM 4728 C CA . ILE B 1 309 ? -15.884 40.691 -15.596 1.00 46.76 297 ILE B CA 1
ATOM 4729 C C . ILE B 1 309 ? -15.807 39.172 -15.244 1.00 50.56 297 ILE B C 1
ATOM 4730 O O . ILE B 1 309 ? -16.373 38.736 -14.220 1.00 51.17 297 ILE B O 1
ATOM 4735 N N . ASN B 1 310 ? -15.151 38.401 -16.108 1.00 53.55 298 ASN B N 1
ATOM 4736 C CA . ASN B 1 310 ? -15.138 36.926 -16.019 1.00 56.91 298 ASN B CA 1
ATOM 4737 C C . ASN B 1 310 ? -16.556 36.387 -15.929 1.00 59.62 298 ASN B C 1
ATOM 4738 O O . ASN B 1 310 ? -17.314 36.547 -16.856 1.00 60.38 298 ASN B O 1
ATOM 4743 N N . ASP B 1 311 ? -16.934 35.781 -14.818 1.00 62.83 299 ASP B N 1
ATOM 4744 C CA . ASP B 1 311 ? -18.310 35.289 -14.666 1.00 66.08 299 ASP B CA 1
ATOM 4745 C C . ASP B 1 311 ? -19.170 36.191 -13.783 1.00 65.86 299 ASP B C 1
ATOM 4746 O O . ASP B 1 311 ? -20.305 35.835 -13.463 1.00 67.32 299 ASP B O 1
ATOM 4751 N N . THR B 1 312 ? -18.653 37.346 -13.379 1.00 63.67 300 THR B N 1
ATOM 4752 C CA . THR B 1 312 ? -19.431 38.191 -12.487 1.00 63.15 300 THR B CA 1
ATOM 4753 C C . THR B 1 312 ? -20.163 39.261 -13.274 1.00 60.92 300 THR B C 1
ATOM 4754 O O . THR B 1 312 ? -19.570 40.089 -13.959 1.00 57.74 300 THR B O 1
ATOM 4758 N N . LYS B 1 313 ? -21.469 39.186 -13.177 1.00 60.66 301 LYS B N 1
ATOM 4759 C CA . LYS B 1 313 ? -22.315 40.213 -13.6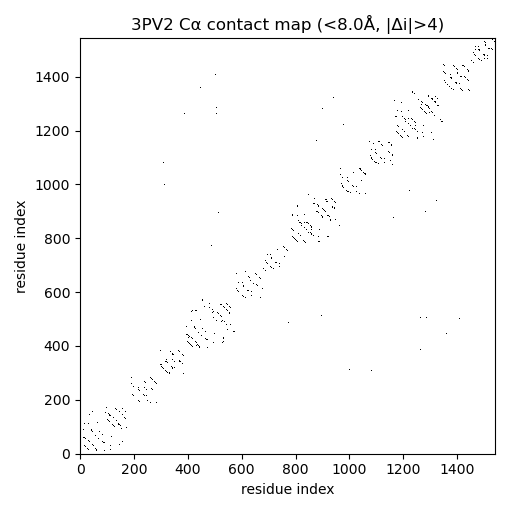58 1.00 60.00 301 LYS B CA 1
ATOM 4760 C C . LYS B 1 313 ? -22.018 41.546 -12.911 1.00 56.46 301 LYS B C 1
ATOM 4761 O O . LYS B 1 313 ? -21.978 41.586 -11.682 1.00 56.51 301 LYS B O 1
ATOM 4767 N N . ILE B 1 314 ? -21.763 42.626 -13.651 1.00 52.43 302 ILE B N 1
ATOM 4768 C CA . ILE B 1 314 ? -21.459 43.893 -12.980 1.00 49.54 302 ILE B CA 1
ATOM 4769 C C . ILE B 1 314 ? -22.604 44.892 -13.091 1.00 50.15 302 ILE B C 1
ATOM 4770 O O . ILE B 1 314 ? -22.986 45.309 -14.169 1.00 49.13 302 ILE B O 1
ATOM 4775 N N . THR B 1 315 ? -23.168 45.233 -11.937 1.00 51.34 303 THR B N 1
ATOM 4776 C CA . THR B 1 315 ? -24.261 46.164 -11.841 1.00 52.46 303 THR B CA 1
ATOM 4777 C C . THR B 1 315 ? -23.877 47.424 -11.073 1.00 51.65 303 THR B C 1
ATOM 4778 O O . THR B 1 315 ? -24.643 48.363 -11.034 1.00 50.46 303 THR B O 1
ATOM 4782 N N . GLN B 1 316 ? -22.693 47.447 -10.467 1.00 52.62 304 GLN B N 1
ATOM 4783 C CA . GLN B 1 316 ? -22.276 48.590 -9.647 1.00 53.45 304 GLN B CA 1
ATOM 4784 C C . GLN B 1 316 ? -20.801 48.810 -9.802 1.00 51.21 304 GLN B C 1
ATOM 4785 O O . GLN B 1 316 ? -20.051 47.834 -9.838 1.00 51.86 304 GLN B O 1
ATOM 4791 N N . ALA B 1 317 ? -20.377 50.067 -9.871 1.00 48.27 305 ALA B N 1
ATOM 4792 C CA . ALA B 1 317 ? -18.971 50.365 -10.049 1.00 47.79 305 ALA B CA 1
ATOM 4793 C C . ALA B 1 317 ? -18.077 49.725 -8.954 1.00 47.82 305 ALA B C 1
ATOM 4794 O O . ALA B 1 317 ? -16.957 49.342 -9.223 1.00 46.57 305 ALA B O 1
ATOM 4796 N N . THR B 1 318 ? -18.529 49.708 -7.716 1.00 49.69 306 THR B N 1
ATOM 4797 C CA . THR B 1 318 ? -17.738 49.119 -6.620 1.00 53.33 306 THR B CA 1
ATOM 4798 C C . THR B 1 318 ? -17.318 47.665 -6.885 1.00 53.03 306 THR B C 1
ATOM 4799 O O . THR B 1 318 ? -16.218 47.272 -6.545 1.00 55.03 306 THR B O 1
ATOM 4803 N N . GLN B 1 319 ? -18.131 46.922 -7.585 1.00 52.05 307 GLN B N 1
ATOM 4804 C CA . GLN B 1 319 ? -17.801 45.523 -7.879 1.00 53.87 307 GLN B CA 1
ATOM 4805 C C . GLN B 1 319 ? -16.594 45.351 -8.794 1.00 53.07 307 GLN B C 1
ATOM 4806 O O . GLN B 1 319 ? -15.987 44.301 -8.775 1.00 54.57 307 GLN B O 1
ATOM 4812 N N . VAL B 1 320 ? -16.210 46.366 -9.561 1.00 51.69 308 VAL B N 1
ATOM 4813 C CA . VAL B 1 320 ? -15.142 46.178 -10.503 1.00 50.56 308 VAL B CA 1
ATOM 4814 C C . VAL B 1 320 ? -13.848 46.075 -9.734 1.00 53.99 308 VAL B C 1
ATOM 4815 O O . VAL B 1 320 ? -13.008 45.191 -9.973 1.00 53.66 308 VAL B O 1
ATOM 4819 N N . LYS B 1 321 ? -13.742 46.930 -8.737 1.00 57.67 309 LYS B N 1
ATOM 4820 C CA . LYS B 1 321 ? -12.498 47.139 -7.974 1.00 61.50 309 LYS B CA 1
ATOM 4821 C C . LYS B 1 321 ? -12.272 45.883 -7.156 1.00 65.01 309 LYS B C 1
ATOM 4822 O O . LYS B 1 321 ? -11.224 45.199 -7.237 1.00 66.43 309 LYS B O 1
ATOM 4828 N N . THR B 1 322 ? -13.330 45.529 -6.450 1.00 66.96 310 THR B N 1
ATOM 4829 C CA . THR B 1 322 ? -13.473 44.244 -5.860 1.00 68.85 310 THR B CA 1
ATOM 4830 C C . THR B 1 322 ? -13.128 43.073 -6.788 1.00 69.09 310 THR B C 1
ATOM 4831 O O . THR B 1 322 ? -12.162 42.363 -6.518 1.00 70.73 310 THR B O 1
ATOM 4835 N N . THR B 1 323 ? -13.889 42.834 -7.848 1.00 68.00 311 THR B N 1
ATOM 4836 C CA . THR B 1 323 ? -13.661 41.638 -8.665 1.00 67.80 311 THR B CA 1
ATOM 4837 C C . THR B 1 323 ? -12.236 41.581 -9.245 1.00 68.36 311 THR B C 1
ATOM 4838 O O . THR B 1 323 ? -11.677 40.496 -9.396 1.00 69.62 311 THR B O 1
ATOM 4842 N N . ILE B 1 324 ? -11.637 42.726 -9.541 1.00 67.24 312 ILE B N 1
ATOM 4843 C CA . ILE B 1 324 ? -10.337 42.738 -10.232 1.00 67.69 312 ILE B CA 1
ATOM 4844 C C . ILE B 1 324 ? -9.143 42.739 -9.272 1.00 68.67 312 ILE B C 1
ATOM 4845 O O . ILE B 1 324 ? -8.157 42.033 -9.484 1.00 67.30 312 ILE B O 1
ATOM 4850 N N . SER B 1 325 ? -9.276 43.548 -8.227 1.00 70.10 313 SER B N 1
ATOM 4851 C CA . SER B 1 325 ? -8.268 43.715 -7.199 1.00 72.19 313 SER B CA 1
ATOM 4852 C C . SER B 1 325 ? -7.652 42.430 -6.749 1.00 73.66 313 SER B C 1
ATOM 4853 O O . SER B 1 325 ? -6.487 42.413 -6.394 1.00 74.91 313 SER B O 1
ATOM 4856 N N . LEU B 1 326 ? -8.409 41.350 -6.752 1.00 74.62 314 LEU B N 1
ATOM 4857 C CA . LEU B 1 326 ? -7.919 40.117 -6.179 1.00 75.98 314 LEU B CA 1
ATOM 4858 C C . LEU B 1 326 ? -7.623 39.059 -7.232 1.00 75.54 314 LEU B C 1
ATOM 4859 O O . LEU B 1 326 ? -7.382 37.876 -6.895 1.00 77.67 314 LEU B O 1
ATOM 4864 N N . LEU B 1 327 ? -7.648 39.434 -8.504 1.00 72.68 315 LEU B N 1
ATOM 4865 C CA . LEU B 1 327 ? -7.133 38.514 -9.518 1.00 71.22 315 LEU B CA 1
ATOM 4866 C C . LEU B 1 327 ? -5.623 38.490 -9.400 1.00 69.53 315 LEU B C 1
ATOM 4867 O O . LEU B 1 327 ? -4.988 39.434 -8.943 1.00 67.78 315 LEU B O 1
ATOM 4872 N N . ARG B 1 328 ? -5.060 37.398 -9.863 1.00 69.10 316 ARG B N 1
ATOM 4873 C CA . ARG B 1 328 ? -3.639 37.180 -9.749 1.00 68.35 316 ARG B CA 1
ATOM 4874 C C . ARG B 1 328 ? -2.870 37.763 -10.917 1.00 64.66 316 ARG B C 1
ATOM 4875 O O . ARG B 1 328 ? -3.255 37.587 -12.074 1.00 62.16 316 ARG B O 1
ATOM 4883 N N . VAL B 1 329 ? -1.739 38.385 -10.609 1.00 63.07 317 VAL B N 1
ATOM 4884 C CA . VAL B 1 329 ? -0.816 38.814 -11.640 1.00 61.31 317 VAL B CA 1
ATOM 4885 C C . VAL B 1 329 ? -0.684 37.627 -12.563 1.00 62.36 317 VAL B C 1
ATOM 4886 O O . VAL B 1 329 ? -0.621 36.519 -12.105 1.00 64.32 317 VAL B O 1
ATOM 4890 N N . GLY B 1 330 ? -0.659 37.851 -13.862 1.00 62.13 318 GLY B N 1
ATOM 4891 C CA . GLY B 1 330 ? -0.676 36.780 -14.828 1.00 62.04 318 GLY B CA 1
ATOM 4892 C C . GLY B 1 330 ? -2.042 36.362 -15.311 1.00 62.47 318 GLY B C 1
ATOM 4893 O O . GLY B 1 330 ? -2.140 35.837 -16.419 1.00 63.99 318 GLY B O 1
ATOM 4894 N N . SER B 1 331 ? -3.111 36.529 -14.515 1.00 62.32 319 SER B N 1
ATOM 4895 C CA . SER B 1 331 ? -4.424 36.046 -14.991 1.00 62.11 319 SER B CA 1
ATOM 4896 C C . SER B 1 331 ? -5.015 36.804 -16.160 1.00 60.70 319 SER B C 1
ATOM 4897 O O . SER B 1 331 ? -4.884 38.034 -16.287 1.00 59.01 319 SER B O 1
ATOM 4900 N N . THR B 1 332 ? -5.653 36.025 -17.028 1.00 60.68 320 THR B N 1
ATOM 4901 C CA . THR B 1 332 ? -6.414 36.545 -18.136 1.00 59.98 320 THR B CA 1
ATOM 4902 C C . THR B 1 332 ? -7.795 36.846 -17.556 1.00 58.99 320 THR B C 1
ATOM 4903 O O . THR B 1 332 ? -8.351 36.055 -16.769 1.00 59.41 320 THR B O 1
ATOM 4907 N N . VAL B 1 333 ? -8.286 38.055 -17.843 1.00 56.97 321 VAL B N 1
ATOM 4908 C CA . VAL B 1 333 ? -9.627 38.424 -17.456 1.00 55.51 321 VAL B CA 1
ATOM 4909 C C . VAL B 1 333 ? -10.495 38.853 -18.637 1.00 53.96 321 VAL B C 1
ATOM 4910 O O . VAL B 1 333 ? -10.037 39.580 -19.546 1.00 52.48 321 VAL B O 1
ATOM 4914 N N . LYS B 1 334 ? -11.734 38.351 -18.605 1.00 50.91 322 LYS B N 1
ATOM 4915 C CA . LYS B 1 334 ? -12.681 38.595 -19.662 1.00 50.43 322 LYS B CA 1
ATOM 4916 C C . LYS B 1 334 ? -13.504 39.824 -19.251 1.00 46.17 322 LYS B C 1
ATOM 4917 O O . LYS B 1 334 ? -14.005 39.867 -18.156 1.00 44.49 322 LYS B O 1
ATOM 4923 N N . ILE B 1 335 ? -13.613 40.815 -20.114 1.00 43.17 323 ILE B N 1
ATOM 4924 C CA . ILE B 1 335 ? -14.404 42.021 -19.770 1.00 41.59 323 ILE B CA 1
ATOM 4925 C C . ILE B 1 335 ? -15.435 42.284 -20.836 1.00 40.11 323 ILE B C 1
ATOM 4926 O O . ILE B 1 335 ? -15.093 42.389 -21.985 1.00 41.73 323 ILE B O 1
ATOM 4931 N N . ILE B 1 336 ? -16.705 42.372 -20.472 1.00 39.45 324 ILE B N 1
ATOM 4932 C CA . ILE B 1 336 ? -17.745 42.602 -21.469 1.00 38.99 324 ILE B CA 1
ATOM 4933 C C . ILE B 1 336 ? -18.207 44.022 -21.251 1.00 38.19 324 ILE B C 1
ATOM 4934 O O . ILE B 1 336 ? -18.501 44.370 -20.150 1.00 37.64 324 ILE B O 1
ATOM 4939 N N . VAL B 1 337 ? -18.219 44.838 -22.294 1.00 38.27 325 VAL B N 1
ATOM 4940 C CA . VAL B 1 337 ? -18.652 46.251 -22.186 1.00 37.62 325 VAL B CA 1
ATOM 4941 C C . VAL B 1 337 ? -19.748 46.553 -23.206 1.00 38.37 325 VAL B C 1
ATOM 4942 O O . VAL B 1 337 ? -19.989 45.835 -24.123 1.00 39.40 325 VAL B O 1
ATOM 4946 N N . GLU B 1 338 ? -20.418 47.663 -22.982 1.00 37.92 326 GLU B N 1
ATOM 4947 C CA . GLU B 1 338 ? -21.309 48.227 -23.955 1.00 38.55 326 GLU B CA 1
ATOM 4948 C C . GLU B 1 338 ? -20.606 49.471 -24.435 1.00 38.14 326 GLU B C 1
ATOM 4949 O O . GLU B 1 338 ? -20.223 50.297 -23.640 1.00 37.22 326 GLU B O 1
ATOM 4955 N N . ARG B 1 339 ? -20.471 49.632 -25.733 1.00 39.00 327 ARG B N 1
ATOM 4956 C CA . ARG B 1 339 ? -19.940 50.831 -26.255 1.00 38.86 327 ARG B CA 1
ATOM 4957 C C . ARG B 1 339 ? -20.848 51.403 -27.293 1.00 39.81 327 ARG B C 1
ATOM 4958 O O . ARG B 1 339 ? -20.926 50.865 -28.352 1.00 41.03 327 ARG B O 1
ATOM 4966 N N . ASP B 1 340 ? -21.392 52.591 -27.010 1.00 39.34 328 ASP B N 1
ATOM 4967 C CA . ASP B 1 340 ? -22.477 53.207 -27.827 1.00 42.39 328 ASP B CA 1
ATOM 4968 C C . ASP B 1 340 ? -23.540 52.141 -28.182 1.00 43.47 328 ASP B C 1
ATOM 4969 O O . ASP B 1 340 ? -23.867 51.978 -29.320 1.00 44.95 328 ASP B O 1
ATOM 4974 N N . ASN B 1 341 ? -23.975 51.390 -27.187 1.00 44.18 329 ASN B N 1
ATOM 4975 C CA . ASN B 1 341 ? -25.017 50.344 -27.329 1.00 47.99 329 ASN B CA 1
ATOM 4976 C C . ASN B 1 341 ? -24.633 49.047 -28.024 1.00 51.65 329 ASN B C 1
ATOM 4977 O O . ASN B 1 341 ? -25.478 48.168 -28.190 1.00 53.97 329 ASN B O 1
ATOM 4982 N N . LYS B 1 342 ? -23.353 48.902 -28.358 1.00 52.56 330 LYS B N 1
ATOM 4983 C CA . LYS B 1 342 ? -22.911 47.687 -28.981 1.00 55.70 330 LYS B CA 1
ATOM 4984 C C . LYS B 1 342 ? -22.016 46.920 -28.035 1.00 53.97 330 LYS B C 1
ATOM 4985 O O . LYS B 1 342 ? -21.083 47.473 -27.458 1.00 52.88 330 LYS B O 1
ATOM 4991 N N . PRO B 1 343 ? -22.284 45.647 -27.874 1.00 53.18 331 PRO B N 1
ATOM 4992 C CA . PRO B 1 343 ? -21.551 44.849 -26.918 1.00 51.57 331 PRO B CA 1
ATOM 4993 C C . PRO B 1 343 ? -20.166 44.417 -27.465 1.00 51.17 331 PRO B C 1
ATOM 4994 O O . PRO B 1 343 ? -20.011 44.186 -28.657 1.00 52.58 331 PRO B O 1
ATOM 4998 N N . LEU B 1 344 ? -19.159 44.394 -26.597 1.00 47.91 332 LEU B N 1
ATOM 4999 C CA . LEU B 1 344 ? -17.827 43.926 -26.961 1.00 48.03 332 LEU B CA 1
ATOM 5000 C C . LEU B 1 344 ? -17.249 43.075 -25.856 1.00 46.79 332 LEU B C 1
ATOM 5001 O O . LEU B 1 344 ? -17.464 43.327 -24.666 1.00 44.90 332 LEU B O 1
ATOM 5006 N N . THR B 1 345 ? -16.541 42.036 -26.267 1.00 48.35 333 THR B N 1
ATOM 5007 C CA . THR B 1 345 ? -15.885 41.163 -25.342 1.00 49.11 333 THR B CA 1
ATOM 5008 C C . THR B 1 345 ? -14.416 41.433 -25.488 1.00 48.83 333 THR B C 1
ATOM 5009 O O . THR B 1 345 ? -13.846 41.365 -26.571 1.00 49.93 333 THR B O 1
ATOM 5013 N N . LEU B 1 346 ? -13.821 41.769 -24.372 1.00 47.04 334 LEU B N 1
ATOM 5014 C CA . LEU B 1 346 ? -12.402 42.051 -24.357 1.00 47.20 334 LEU B CA 1
ATOM 5015 C C . LEU B 1 346 ? -11.686 41.134 -23.397 1.00 47.05 334 LEU B C 1
ATOM 5016 O O . LEU B 1 346 ? -12.283 40.604 -22.426 1.00 45.80 334 LEU B O 1
ATOM 5021 N N . SER B 1 347 ? -10.386 41.032 -23.630 1.00 47.51 335 SER B N 1
ATOM 5022 C CA . SER B 1 347 ? -9.523 40.206 -22.812 1.00 48.69 335 SER B CA 1
ATOM 5023 C C . SER B 1 347 ? -8.237 40.953 -22.412 1.00 47.25 335 SER B C 1
ATOM 5024 O O . SER B 1 347 ? -7.486 41.428 -23.260 1.00 45.71 335 SER B O 1
ATOM 5027 N N . ALA B 1 348 ? -8.032 41.041 -21.106 1.00 46.36 336 ALA B N 1
ATOM 5028 C CA . ALA B 1 348 ? -6.922 41.753 -20.531 1.00 46.43 336 ALA B CA 1
ATOM 5029 C C . ALA B 1 348 ? -6.088 40.817 -19.612 1.00 47.30 336 ALA B C 1
ATOM 5030 O O . ALA B 1 348 ? -6.608 39.889 -19.000 1.00 47.89 336 ALA B O 1
ATOM 5032 N N . VAL B 1 349 ? -4.782 41.068 -19.545 1.00 47.92 337 VAL B N 1
ATOM 5033 C CA . VAL B 1 349 ? -3.876 40.305 -18.651 1.00 48.27 337 VAL B CA 1
ATOM 5034 C C . VAL B 1 349 ? -3.410 41.180 -17.474 1.00 45.47 337 VAL B C 1
ATOM 5035 O O . VAL B 1 349 ? -2.869 42.226 -17.699 1.00 44.15 337 VAL B O 1
ATOM 5039 N N . VAL B 1 350 ? -3.692 40.790 -16.239 1.00 44.76 338 VAL B N 1
ATOM 5040 C CA . VAL B 1 350 ? -3.297 41.560 -15.077 1.00 45.57 338 VAL B CA 1
ATOM 5041 C C . VAL B 1 350 ? -1.787 41.514 -14.937 1.00 47.74 338 VAL B C 1
ATOM 5042 O O . VAL B 1 350 ? -1.206 40.439 -15.075 1.00 48.29 338 VAL B O 1
ATOM 5046 N N . THR B 1 351 ? -1.163 42.654 -14.672 1.00 48.56 339 THR B N 1
ATOM 5047 C CA . THR B 1 351 ? 0.268 42.717 -14.536 1.00 50.45 339 THR B CA 1
ATOM 5048 C C . THR B 1 351 ? 0.680 43.158 -13.154 1.00 52.55 339 THR B C 1
ATOM 5049 O O . THR B 1 351 ? -0.109 43.743 -12.384 1.00 52.09 339 THR B O 1
ATOM 5053 N N . ASP B 1 352 ? 1.945 42.886 -12.864 1.00 55.41 340 ASP B N 1
ATOM 5054 C CA . ASP B 1 352 ? 2.578 43.333 -11.646 1.00 59.46 340 ASP B CA 1
ATOM 5055 C C . ASP B 1 352 ? 2.809 44.839 -11.713 1.00 60.36 340 ASP B C 1
ATOM 5056 O O . ASP B 1 352 ? 3.292 45.337 -12.725 1.00 59.90 340 ASP B O 1
ATOM 5061 N N . ILE B 1 353 ? 2.458 45.528 -10.628 1.00 62.61 341 ILE B N 1
ATOM 5062 C CA . ILE B 1 353 ? 2.381 47.009 -10.563 1.00 63.75 341 ILE B CA 1
ATOM 5063 C C . ILE B 1 353 ? 3.791 47.530 -10.731 1.00 65.40 341 ILE B C 1
ATOM 5064 O O . ILE B 1 353 ? 4.055 48.454 -11.486 1.00 64.87 341 ILE B O 1
ATOM 5069 N N . LYS B 1 354 ? 4.705 46.883 -10.046 1.00 67.22 342 LYS B N 1
ATOM 5070 C CA . LYS B 1 354 ? 6.097 47.257 -10.129 1.00 69.26 342 LYS B CA 1
ATOM 5071 C C . LYS B 1 354 ? 6.738 46.922 -11.487 1.00 67.78 342 LYS B C 1
ATOM 5072 O O . LYS B 1 354 ? 7.582 47.681 -11.983 1.00 67.55 342 LYS B O 1
ATOM 5078 N N . SER B 1 355 ? 6.315 45.834 -12.111 1.00 65.79 343 SER B N 1
ATOM 5079 C CA . SER B 1 355 ? 6.810 45.507 -13.454 1.00 65.23 343 SER B CA 1
ATOM 5080 C C . SER B 1 355 ? 6.306 46.474 -14.514 1.00 63.18 343 SER B C 1
ATOM 5081 O O . SER B 1 355 ? 7.033 46.797 -15.444 1.00 64.12 343 SER B O 1
ATOM 5084 N N . HIS B 1 356 ? 5.075 46.936 -14.363 1.00 60.15 344 HIS B N 1
ATOM 5085 C CA . HIS B 1 356 ? 4.550 47.957 -15.236 1.00 58.30 344 HIS B CA 1
ATOM 5086 C C . HIS B 1 356 ? 5.288 49.305 -15.069 1.00 58.56 344 HIS B C 1
ATOM 5087 O O . HIS B 1 356 ? 5.562 50.014 -16.047 1.00 55.82 344 HIS B O 1
ATOM 5094 N N . GLU B 1 357 ? 5.566 49.671 -13.827 1.00 59.05 345 GLU B N 1
ATOM 5095 C CA . GLU B 1 357 ? 6.192 50.964 -13.585 1.00 60.29 345 GLU B CA 1
ATOM 5096 C C . GLU B 1 357 ? 7.607 50.898 -14.151 1.00 60.13 345 GLU B C 1
ATOM 5097 O O . GLU B 1 357 ? 8.089 51.854 -14.702 1.00 59.58 345 GLU B O 1
ATOM 5103 N N . GLN B 1 358 ? 8.212 49.725 -14.142 1.00 60.43 346 GLN B N 1
ATOM 5104 C CA . GLN B 1 358 ? 9.550 49.556 -14.746 1.00 62.12 346 GLN B CA 1
ATOM 5105 C C . GLN B 1 358 ? 9.481 49.629 -16.265 1.00 60.11 346 GLN B C 1
ATOM 5106 O O . GLN B 1 358 ? 10.383 50.178 -16.906 1.00 59.74 346 GLN B O 1
ATOM 5112 N N . LYS B 1 359 ? 8.404 49.098 -16.821 1.00 58.69 347 LYS B N 1
ATOM 5113 C CA . LYS B 1 359 ? 8.179 49.205 -18.232 1.00 58.93 347 LYS B CA 1
ATOM 5114 C C . LYS B 1 359 ? 8.076 50.652 -18.638 1.00 56.20 347 LYS B C 1
ATOM 5115 O O . LYS B 1 359 ? 8.781 51.076 -19.495 1.00 54.48 347 LYS B O 1
ATOM 5121 N N . LEU B 1 360 ? 7.130 51.366 -18.061 1.00 55.11 348 LEU B N 1
ATOM 5122 C CA . LEU B 1 360 ? 6.987 52.782 -18.304 1.00 54.29 348 LEU B CA 1
ATOM 5123 C C . LEU B 1 360 ? 8.359 53.512 -18.257 1.00 52.47 348 LEU B C 1
ATOM 5124 O O . LEU B 1 360 ? 8.645 54.261 -19.126 1.00 50.91 348 LEU B O 1
ATOM 5129 N N . GLN B 1 361 ? 9.202 53.240 -17.279 1.00 52.96 349 GLN B N 1
ATOM 5130 C CA . GLN B 1 361 ? 10.539 53.892 -17.193 1.00 53.22 349 GLN B CA 1
ATOM 5131 C C . GLN B 1 361 ? 11.469 53.564 -18.316 1.00 53.39 349 GLN B C 1
ATOM 5132 O O . GLN B 1 361 ? 12.134 54.446 -18.881 1.00 52.88 349 GLN B O 1
ATOM 5138 N N . SER B 1 362 ? 11.529 52.290 -18.614 1.00 54.73 350 SER B N 1
ATOM 5139 C CA . SER B 1 362 ? 12.311 51.743 -19.720 1.00 56.95 350 SER B CA 1
ATOM 5140 C C . SER B 1 362 ? 11.984 52.338 -21.084 1.00 55.76 350 SER B C 1
ATOM 5141 O O . SER B 1 362 ? 12.846 52.498 -21.940 1.00 56.00 350 SER B O 1
ATOM 5144 N N . ASN B 1 363 ? 10.733 52.609 -21.323 1.00 54.58 351 ASN B N 1
ATOM 5145 C CA . ASN B 1 363 ? 10.400 53.170 -22.601 1.00 54.53 351 ASN B CA 1
ATOM 5146 C C . ASN B 1 363 ? 10.519 54.683 -22.620 1.00 51.18 351 ASN B C 1
ATOM 5147 O O . ASN B 1 363 ? 10.272 55.264 -23.659 1.00 51.97 351 ASN B O 1
ATOM 5152 N N . ASN B 1 364 ? 10.759 55.323 -21.479 1.00 46.96 352 ASN B N 1
ATOM 5153 C CA . ASN B 1 364 ? 10.855 56.796 -21.458 1.00 45.07 352 ASN B CA 1
ATOM 5154 C C . ASN B 1 364 ? 11.898 57.171 -20.393 1.00 40.93 352 ASN B C 1
ATOM 5155 O O . ASN B 1 364 ? 11.592 57.709 -19.336 1.00 35.80 352 ASN B O 1
ATOM 5160 N N . PRO B 1 365 ? 13.151 56.763 -20.622 1.00 39.34 353 PRO B N 1
ATOM 5161 C CA . PRO B 1 365 ? 14.065 56.717 -19.466 1.00 37.13 353 PRO B CA 1
ATOM 5162 C C . PRO B 1 365 ? 14.452 58.095 -18.949 1.00 34.70 353 PRO B C 1
ATOM 5163 O O . PRO B 1 365 ? 14.784 58.233 -17.753 1.00 35.65 353 PRO B O 1
ATOM 5167 N N . PHE B 1 366 ? 14.334 59.124 -19.748 1.00 33.26 354 PHE B N 1
ATOM 5168 C CA . PHE B 1 366 ? 14.717 60.401 -19.175 1.00 32.70 354 PHE B CA 1
ATOM 5169 C C . PHE B 1 366 ? 13.582 61.219 -18.703 1.00 32.43 354 PHE B C 1
ATOM 5170 O O . PHE B 1 366 ? 13.775 62.013 -17.754 1.00 32.16 354 PHE B O 1
ATOM 5178 N N . LEU B 1 367 ? 12.473 61.186 -19.420 1.00 32.59 355 LEU B N 1
ATOM 5179 C CA . LEU B 1 367 ? 11.347 62.133 -19.159 1.00 32.42 355 LEU B CA 1
ATOM 5180 C C . LEU B 1 367 ? 10.237 61.474 -18.363 1.00 32.77 355 LEU B C 1
ATOM 5181 O O . LEU B 1 367 ? 9.213 62.135 -18.064 1.00 32.80 355 LEU B O 1
ATOM 5186 N N . TYR B 1 368 ? 10.399 60.173 -18.060 1.00 33.17 356 TYR B N 1
ATOM 5187 C CA . TYR B 1 368 ? 9.444 59.473 -17.193 1.00 33.62 356 TYR B CA 1
ATOM 5188 C C . TYR B 1 368 ? 9.108 60.286 -15.916 1.00 33.48 356 TYR B C 1
ATOM 5189 O O . TYR B 1 368 ? 9.986 60.719 -15.204 1.00 33.23 356 TYR B O 1
ATOM 5198 N N . GLY B 1 369 ? 7.806 60.454 -15.630 1.00 33.80 357 GLY B N 1
ATOM 5199 C CA . GLY B 1 369 ? 7.362 61.067 -14.373 1.00 33.93 357 GLY B CA 1
ATOM 5200 C C . GLY B 1 369 ? 7.365 62.573 -14.409 1.00 33.51 357 GLY B C 1
ATOM 5201 O O . GLY B 1 369 ? 7.092 63.197 -13.371 1.00 33.70 357 GLY B O 1
ATOM 5202 N N . LEU B 1 370 ? 7.702 63.189 -15.543 1.00 33.07 358 LEU B N 1
ATOM 5203 C CA . LEU B 1 370 ? 7.716 64.650 -15.606 1.00 32.77 358 LEU B CA 1
ATOM 5204 C C . LEU B 1 370 ? 6.456 65.177 -16.305 1.00 33.03 358 LEU B C 1
ATOM 5205 O O . LEU B 1 370 ? 6.086 64.660 -17.390 1.00 33.21 358 LEU B O 1
ATOM 5210 N N . ALA B 1 371 ? 5.820 66.178 -15.689 1.00 33.21 359 ALA B N 1
ATOM 5211 C CA . ALA B 1 371 ? 4.716 66.892 -16.282 1.00 33.53 359 ALA B CA 1
ATOM 5212 C C . ALA B 1 371 ? 5.337 68.112 -16.925 1.00 33.14 359 ALA B C 1
ATOM 5213 O O . ALA B 1 371 ? 6.098 68.855 -16.297 1.00 32.87 359 ALA B O 1
ATOM 5215 N N . LEU B 1 372 ? 5.098 68.275 -18.199 1.00 33.21 360 LEU B N 1
ATOM 5216 C CA . LEU B 1 372 ? 5.893 69.176 -19.033 1.00 32.89 360 LEU B CA 1
ATOM 5217 C C . LEU B 1 372 ? 4.936 70.034 -19.872 1.00 33.39 360 LEU B C 1
ATOM 5218 O O . LEU B 1 372 ? 3.975 69.501 -20.403 1.00 33.94 360 LEU B O 1
ATOM 5223 N N . ARG B 1 373 ? 5.201 71.311 -20.019 1.00 33.33 361 ARG B N 1
ATOM 5224 C CA . ARG B 1 373 ? 4.424 72.135 -20.924 1.00 33.90 361 ARG B CA 1
ATOM 5225 C C . ARG B 1 373 ? 5.323 73.122 -21.600 1.00 33.72 361 ARG B C 1
ATOM 5226 O O . ARG B 1 373 ? 6.342 73.508 -21.049 1.00 33.23 361 ARG B O 1
ATOM 5234 N N . ALA B 1 374 ? 4.960 73.511 -22.805 1.00 34.25 362 ALA B N 1
ATOM 5235 C CA . ALA B 1 374 ? 5.658 74.581 -23.541 1.00 34.32 362 ALA B CA 1
ATOM 5236 C C . ALA B 1 374 ? 5.617 75.912 -22.755 1.00 34.36 362 ALA B C 1
ATOM 5237 O O . ALA B 1 374 ? 4.685 76.177 -22.045 1.00 34.68 362 ALA B O 1
ATOM 5239 N N . PHE B 1 375 ? 6.616 76.752 -22.952 1.00 34.19 363 PHE B N 1
ATOM 5240 C CA . PHE B 1 375 ? 6.823 77.940 -22.143 1.00 34.25 363 PHE B CA 1
ATOM 5241 C C . PHE B 1 375 ? 7.548 78.966 -22.983 1.00 34.67 363 PHE B C 1
ATOM 5242 O O . PHE B 1 375 ? 8.596 78.681 -23.622 1.00 34.23 363 PHE B O 1
ATOM 5250 N N . GLU B 1 376 ? 7.046 80.175 -22.916 1.00 35.13 364 GLU B N 1
ATOM 5251 C CA . GLU B 1 376 ? 7.721 81.319 -23.466 1.00 36.85 364 GLU B CA 1
ATOM 5252 C C . GLU B 1 376 ? 7.343 82.513 -22.632 1.00 37.64 364 GLU B C 1
ATOM 5253 O O . GLU B 1 376 ? 6.169 82.801 -22.464 1.00 36.55 364 GLU B O 1
ATOM 5259 N N . GLN B 1 377 ? 8.350 83.198 -22.115 1.00 37.05 365 GLN B N 1
ATOM 5260 C CA . GLN B 1 377 ? 8.099 84.245 -21.179 1.00 38.17 365 GLN B CA 1
ATOM 5261 C C . GLN B 1 377 ? 9.289 85.134 -21.030 1.00 38.86 365 GLN B C 1
ATOM 5262 O O . GLN B 1 377 ? 10.418 84.653 -20.808 1.00 37.23 365 GLN B O 1
ATOM 5268 N N . GLU B 1 378 ? 9.056 86.440 -21.108 1.00 40.29 366 GLU B N 1
ATOM 5269 C CA . GLU B 1 378 ? 10.070 87.442 -20.778 1.00 42.25 366 GLU B CA 1
ATOM 5270 C C . GLU B 1 378 ? 10.319 87.235 -19.293 1.00 41.85 366 GLU B C 1
ATOM 5271 O O . GLU B 1 378 ? 9.394 87.266 -18.526 1.00 42.15 366 GLU B O 1
ATOM 5277 N N . SER B 1 379 ? 11.551 86.980 -18.881 1.00 41.71 367 SER B N 1
ATOM 5278 C CA . SER B 1 379 ? 11.807 86.588 -17.473 1.00 43.25 367 SER B CA 1
ATOM 5279 C C . SER B 1 379 ? 13.075 87.152 -16.971 1.00 45.05 367 SER B C 1
ATOM 5280 O O . SER B 1 379 ? 14.121 86.469 -16.981 1.00 45.65 367 SER B O 1
ATOM 5283 N N . PRO B 1 380 ? 13.034 88.410 -16.555 1.00 49.81 368 PRO B N 1
ATOM 5284 C CA . PRO B 1 380 ? 14.244 89.110 -16.053 1.00 51.41 368 PRO B CA 1
ATOM 5285 C C . PRO B 1 380 ? 15.000 88.297 -15.009 1.00 50.91 368 PRO B C 1
ATOM 5286 O O . PRO B 1 380 ? 14.391 87.781 -14.115 1.00 51.38 368 PRO B O 1
ATOM 5290 N N . PRO B 1 381 ? 16.339 88.231 -15.094 1.00 52.41 369 PRO B N 1
ATOM 5291 C CA . PRO B 1 381 ? 17.242 88.949 -15.999 1.00 51.79 369 PRO B CA 1
ATOM 5292 C C . PRO B 1 381 ? 17.639 88.112 -17.209 1.00 48.33 369 PRO B C 1
ATOM 5293 O O . PRO B 1 381 ? 18.623 88.444 -17.868 1.00 48.33 369 PRO B O 1
ATOM 5297 N N . HIS B 1 382 ? 16.889 87.050 -17.513 1.00 44.07 370 HIS B N 1
ATOM 5298 C CA . HIS B 1 382 ? 17.296 86.144 -18.596 1.00 42.33 370 HIS B CA 1
ATOM 5299 C C . HIS B 1 382 ? 16.864 86.605 -19.997 1.00 42.47 370 HIS B C 1
ATOM 5300 O O . HIS B 1 382 ? 17.201 85.961 -20.971 1.00 43.22 370 HIS B O 1
ATOM 5307 N N . GLY B 1 383 ? 16.070 87.656 -20.116 1.00 42.62 371 GLY B N 1
ATOM 5308 C CA . GLY B 1 383 ? 15.483 88.023 -21.416 1.00 42.98 371 GLY B CA 1
ATOM 5309 C C . GLY B 1 383 ? 14.322 87.135 -21.792 1.00 41.85 371 GLY B C 1
ATOM 5310 O O . GLY B 1 383 ? 13.672 86.622 -20.932 1.00 41.90 371 GLY B O 1
ATOM 5311 N N . ASN B 1 384 ? 14.093 86.936 -23.078 1.00 41.33 372 ASN B N 1
ATOM 5312 C CA . ASN B 1 384 ? 13.041 86.079 -23.517 1.00 41.39 372 ASN B CA 1
ATOM 5313 C C . ASN B 1 384 ? 13.389 84.535 -23.361 1.00 39.13 372 ASN B C 1
ATOM 5314 O O . ASN B 1 384 ? 14.311 84.028 -24.005 1.00 41.86 372 ASN B O 1
ATOM 5319 N N . VAL B 1 385 ? 12.725 83.861 -22.434 1.00 37.04 373 VAL B N 1
ATOM 5320 C CA . VAL B 1 385 ? 12.959 82.448 -22.120 1.00 34.94 373 VAL B CA 1
ATOM 5321 C C . VAL B 1 385 ? 11.968 81.593 -22.910 1.00 34.65 373 VAL B C 1
ATOM 5322 O O . VAL B 1 385 ? 10.755 81.740 -22.725 1.00 34.66 373 VAL B O 1
ATOM 5326 N N . ILE B 1 386 ? 12.511 80.666 -23.727 1.00 34.12 374 ILE B N 1
ATOM 5327 C CA . ILE B 1 386 ? 11.761 79.700 -24.510 1.00 34.33 374 ILE B CA 1
ATOM 5328 C C . ILE B 1 386 ? 12.214 78.319 -24.147 1.00 33.43 374 ILE B C 1
ATOM 5329 O O . ILE B 1 386 ? 13.431 78.026 -24.075 1.00 33.16 374 ILE B O 1
ATOM 5334 N N . GLY B 1 387 ? 11.275 77.435 -23.846 1.00 33.24 375 GLY B N 1
ATOM 5335 C CA . GLY B 1 387 ? 11.718 76.164 -23.308 1.00 32.68 375 GLY B CA 1
ATOM 5336 C C . GLY B 1 387 ? 10.526 75.350 -22.901 1.00 32.63 375 GLY B C 1
ATOM 5337 O O . GLY B 1 387 ? 9.414 75.613 -23.332 1.00 33.08 375 GLY B O 1
ATOM 5338 N N . VAL B 1 388 ? 10.799 74.358 -22.081 1.00 32.20 376 VAL B N 1
ATOM 5339 C CA . VAL B 1 388 ? 9.745 73.463 -21.589 1.00 32.21 376 VAL B CA 1
ATOM 5340 C C . VAL B 1 388 ? 9.761 73.558 -20.100 1.00 32.02 376 VAL B C 1
ATOM 5341 O O . VAL B 1 388 ? 10.804 73.302 -19.467 1.00 31.72 376 VAL B O 1
ATOM 5345 N N . GLN B 1 389 ? 8.641 73.939 -19.522 1.00 32.34 377 GLN B N 1
ATOM 5346 C CA . GLN B 1 389 ? 8.513 74.061 -18.098 1.00 32.39 377 GLN B CA 1
ATOM 5347 C C . GLN B 1 389 ? 8.177 72.765 -17.494 1.00 32.31 377 GLN B C 1
ATOM 5348 O O . GLN B 1 389 ? 7.281 72.048 -17.995 1.00 32.48 377 GLN B O 1
ATOM 5354 N N . VAL B 1 390 ? 8.857 72.432 -16.390 1.00 32.21 378 VAL B N 1
ATOM 5355 C CA . VAL B 1 390 ? 8.540 71.184 -15.671 1.00 32.27 378 VAL B CA 1
ATOM 5356 C C . VAL B 1 390 ? 7.500 71.564 -14.607 1.00 32.84 378 VAL B C 1
ATOM 5357 O O . VAL B 1 390 ? 7.794 72.252 -13.640 1.00 33.12 378 VAL B O 1
ATOM 5361 N N . VAL B 1 391 ? 6.266 71.143 -14.803 1.00 33.16 379 VAL B N 1
ATOM 5362 C CA . VAL B 1 391 ? 5.185 71.538 -13.951 1.00 33.83 379 VAL B CA 1
ATOM 5363 C C . VAL B 1 391 ? 5.189 70.604 -12.775 1.00 34.11 379 VAL B C 1
ATOM 5364 O O . VAL B 1 391 ? 4.787 70.987 -11.707 1.00 35.16 379 VAL B O 1
ATOM 5368 N N . GLY B 1 392 ? 5.611 69.350 -12.976 1.00 33.80 380 GLY B N 1
ATOM 5369 C CA . GLY B 1 392 ? 5.644 68.375 -11.895 1.00 34.16 380 GLY B CA 1
ATOM 5370 C C . GLY B 1 392 ? 6.743 67.356 -12.193 1.00 33.68 380 GLY B C 1
ATOM 5371 O O . GLY B 1 392 ? 7.119 67.135 -13.342 1.00 33.18 380 GLY B O 1
ATOM 5372 N N . ALA B 1 393 ? 7.264 66.720 -11.149 1.00 33.99 381 ALA B N 1
ATOM 5373 C CA . ALA B 1 393 ? 8.242 65.656 -11.315 1.00 34.13 381 ALA B CA 1
ATOM 5374 C C . ALA B 1 393 ? 8.080 64.651 -10.211 1.00 36.58 381 ALA B C 1
ATOM 5375 O O . ALA B 1 393 ? 8.196 65.014 -9.050 1.00 39.58 381 ALA B O 1
ATOM 5377 N N . SER B 1 394 ? 7.804 63.388 -10.504 1.00 38.16 382 SER B N 1
ATOM 5378 C CA . SER B 1 394 ? 7.652 62.479 -9.410 1.00 39.64 382 SER B CA 1
ATOM 5379 C C . SER B 1 394 ? 9.005 62.244 -8.770 1.00 41.11 382 SER B C 1
ATOM 5380 O O . SER B 1 394 ? 10.050 62.257 -9.401 1.00 39.11 382 SER B O 1
ATOM 5383 N N . GLU B 1 395 ? 8.987 62.022 -7.484 1.00 43.10 383 GLU B N 1
ATOM 5384 C CA . GLU B 1 395 ? 10.214 61.786 -6.778 1.00 45.51 383 GLU B CA 1
ATOM 5385 C C . GLU B 1 395 ? 10.875 60.447 -7.137 1.00 44.23 383 GLU B C 1
ATOM 5386 O O . GLU B 1 395 ? 12.054 60.286 -6.885 1.00 44.33 383 GLU B O 1
ATOM 5392 N N . ASN B 1 396 ? 10.152 59.516 -7.754 1.00 42.90 384 ASN B N 1
ATOM 5393 C CA . ASN B 1 396 ? 10.794 58.327 -8.285 1.00 43.69 384 ASN B CA 1
ATOM 5394 C C . ASN B 1 396 ? 11.401 58.530 -9.726 1.00 41.19 384 ASN B C 1
ATOM 5395 O O . ASN B 1 396 ? 11.800 57.604 -10.384 1.00 40.91 384 ASN B O 1
ATOM 5400 N N . SER B 1 397 ? 11.482 59.736 -10.248 1.00 38.60 385 SER B N 1
ATOM 5401 C CA . SER B 1 397 ? 11.943 59.822 -11.648 1.00 35.83 385 SER B CA 1
ATOM 5402 C C . SER B 1 397 ? 13.437 59.991 -11.775 1.00 34.50 385 SER B C 1
ATOM 5403 O O . SER B 1 397 ? 14.098 60.463 -10.845 1.00 34.32 385 SER B O 1
ATOM 5406 N N . ALA B 1 398 ? 13.983 59.643 -12.933 1.00 33.75 386 ALA B N 1
ATOM 5407 C CA . ALA B 1 398 ? 15.339 59.928 -13.228 1.00 33.60 386 ALA B CA 1
ATOM 5408 C C . ALA B 1 398 ? 15.614 61.417 -13.233 1.00 33.16 386 ALA B C 1
ATOM 5409 O O . ALA B 1 398 ? 16.686 61.865 -12.826 1.00 33.30 386 ALA B O 1
ATOM 5411 N N . GLY B 1 399 ? 14.591 62.198 -13.580 1.00 32.79 387 GLY B N 1
ATOM 5412 C CA . GLY B 1 399 ? 14.657 63.631 -13.587 1.00 32.48 387 GLY B CA 1
ATOM 5413 C C . GLY B 1 399 ? 14.861 64.206 -12.214 1.00 32.89 387 GLY B C 1
ATOM 5414 O O . GLY B 1 399 ? 15.816 64.950 -11.960 1.00 32.96 387 GLY B O 1
ATOM 5415 N N . TRP B 1 400 ? 14.007 63.772 -11.290 1.00 33.34 388 TRP B N 1
ATOM 5416 C CA . TRP B 1 400 ? 14.090 64.213 -9.920 1.00 33.98 388 TRP B CA 1
ATOM 5417 C C . TRP B 1 400 ? 15.468 63.838 -9.341 1.00 34.47 388 TRP B C 1
ATOM 5418 O O . TRP B 1 400 ? 16.128 64.654 -8.733 1.00 34.82 388 TRP B O 1
ATOM 5429 N N . ARG B 1 401 ? 15.869 62.615 -9.552 1.00 34.60 389 ARG B N 1
ATOM 5430 C CA . ARG B 1 401 ? 17.197 62.167 -9.046 1.00 35.53 389 ARG B CA 1
ATOM 5431 C C . ARG B 1 401 ? 18.348 63.042 -9.563 1.00 34.94 389 ARG B C 1
ATOM 5432 O O . ARG B 1 401 ? 19.337 63.250 -8.876 1.00 36.37 389 ARG B O 1
ATOM 5440 N N . ALA B 1 402 ? 18.268 63.431 -10.816 1.00 34.14 390 ALA B N 1
ATOM 5441 C CA . ALA B 1 402 ? 19.289 64.294 -11.434 1.00 33.93 390 ALA B CA 1
ATOM 5442 C C . ALA B 1 402 ? 19.192 65.674 -10.847 1.00 34.05 390 ALA B C 1
ATOM 5443 O O . ALA B 1 402 ? 20.135 66.456 -10.943 1.00 34.20 390 ALA B O 1
ATOM 5445 N N . GLY B 1 403 ? 18.086 65.999 -10.225 1.00 34.11 391 GLY B N 1
ATOM 5446 C CA . GLY B 1 403 ? 17.973 67.335 -9.631 1.00 34.39 391 GLY B CA 1
ATOM 5447 C C . GLY B 1 403 ? 16.949 68.270 -10.225 1.00 33.83 391 GLY B C 1
ATOM 5448 O O . GLY B 1 403 ? 16.817 69.366 -9.781 1.00 34.12 391 GLY B O 1
ATOM 5449 N N . ILE B 1 404 ? 16.209 67.852 -11.229 1.00 33.16 392 ILE B N 1
ATOM 5450 C CA . ILE B 1 404 ? 15.139 68.697 -11.756 1.00 32.80 392 ILE B CA 1
ATOM 5451 C C . ILE B 1 404 ? 14.069 68.836 -10.707 1.00 33.29 392 ILE B C 1
ATOM 5452 O O . ILE B 1 404 ? 13.722 67.855 -9.997 1.00 33.67 392 ILE B O 1
ATOM 5457 N N . ARG B 1 405 ? 13.501 70.038 -10.599 1.00 33.42 393 ARG B N 1
ATOM 5458 C CA . ARG B 1 405 ? 12.370 70.271 -9.705 1.00 33.98 393 ARG B CA 1
ATOM 5459 C C . ARG B 1 405 ? 11.242 71.079 -10.387 1.00 33.75 393 ARG B C 1
ATOM 5460 O O . ARG B 1 405 ? 11.490 71.866 -11.339 1.00 33.33 393 ARG B O 1
ATOM 5468 N N . PRO B 1 406 ? 10.014 70.905 -9.886 1.00 34.17 394 PRO B N 1
ATOM 5469 C CA . PRO B 1 406 ? 8.891 71.619 -10.435 1.00 34.16 394 PRO B CA 1
ATOM 5470 C C . PRO B 1 406 ? 9.229 73.069 -10.567 1.00 35.00 394 PRO B C 1
ATOM 5471 O O . PRO B 1 406 ? 9.923 73.623 -9.709 1.00 36.16 394 PRO B O 1
ATOM 5475 N N . GLY B 1 407 ? 8.787 73.709 -11.653 1.00 34.22 395 GLY B N 1
ATOM 5476 C CA . GLY B 1 407 ? 9.182 75.104 -11.851 1.00 34.17 395 GLY B CA 1
ATOM 5477 C C . GLY B 1 407 ? 10.370 75.338 -12.722 1.00 33.56 395 GLY B C 1
ATOM 5478 O O . GLY B 1 407 ? 10.482 76.427 -13.251 1.00 33.65 395 GLY B O 1
ATOM 5479 N N . ASP B 1 408 ? 11.279 74.349 -12.835 1.00 33.14 396 ASP B N 1
ATOM 5480 C CA . ASP B 1 408 ? 12.377 74.423 -13.742 1.00 32.70 396 ASP B CA 1
ATOM 5481 C C . ASP B 1 408 ? 11.976 74.619 -15.200 1.00 32.31 396 ASP B C 1
ATOM 5482 O O . ASP B 1 408 ? 10.981 74.033 -15.637 1.00 32.20 396 ASP B O 1
ATOM 5487 N N . ILE B 1 409 ? 12.707 75.452 -15.945 1.00 32.26 397 ILE B N 1
ATOM 5488 C CA . ILE B 1 409 ? 12.513 75.531 -17.341 1.00 32.04 397 ILE B CA 1
ATOM 5489 C C . ILE B 1 409 ? 13.673 74.874 -18.047 1.00 31.73 397 ILE B C 1
ATOM 5490 O O . ILE B 1 409 ? 14.827 75.301 -17.891 1.00 31.83 397 ILE B O 1
ATOM 5495 N N . ILE B 1 410 ? 13.397 73.837 -18.846 1.00 31.49 398 ILE B N 1
ATOM 5496 C CA . ILE B 1 410 ? 14.395 73.218 -19.704 1.00 31.35 398 ILE B CA 1
ATOM 5497 C C . ILE B 1 410 ? 14.580 74.032 -20.972 1.00 31.55 398 ILE B C 1
ATOM 5498 O O . ILE B 1 410 ? 13.670 74.156 -21.806 1.00 31.72 398 ILE B O 1
ATOM 5503 N N . ILE B 1 411 ? 15.736 74.664 -21.053 1.00 31.68 399 ILE B N 1
ATOM 5504 C CA . ILE B 1 411 ? 16.011 75.561 -22.177 1.00 32.01 399 ILE B CA 1
ATOM 5505 C C . ILE B 1 411 ? 16.960 75.007 -23.237 1.00 32.16 399 ILE B C 1
ATOM 5506 O O . ILE B 1 411 ? 17.002 75.545 -24.328 1.00 32.56 399 ILE B O 1
ATOM 5511 N N . SER B 1 412 ? 17.619 73.870 -22.975 1.00 31.97 400 SER B N 1
ATOM 5512 C CA . SER B 1 412 ? 18.380 73.179 -23.965 1.00 32.21 400 SER B CA 1
ATOM 5513 C C . SER B 1 412 ? 18.550 71.778 -23.510 1.00 31.99 400 SER B C 1
ATOM 5514 O O . SER B 1 412 ? 18.408 71.430 -22.326 1.00 31.69 400 SER B O 1
ATOM 5517 N N . ALA B 1 413 ? 18.698 70.892 -24.472 1.00 32.26 401 ALA B N 1
ATOM 5518 C CA . ALA B 1 413 ? 18.865 69.498 -24.176 1.00 32.19 401 ALA B CA 1
ATOM 5519 C C . ALA B 1 413 ? 19.916 68.978 -25.185 1.00 32.75 401 ALA B C 1
ATOM 5520 O O . ALA B 1 413 ? 19.813 69.240 -26.382 1.00 33.22 401 ALA B O 1
ATOM 5522 N N . ASN B 1 414 ? 20.893 68.247 -24.677 1.00 32.83 402 ASN B N 1
ATOM 5523 C CA . ASN B 1 414 ? 22.088 67.834 -25.462 1.00 33.48 402 ASN B CA 1
ATOM 5524 C C . ASN B 1 414 ? 22.575 68.957 -26.339 1.00 33.89 402 ASN B C 1
ATOM 5525 O O . ASN B 1 414 ? 22.835 68.761 -27.514 1.00 34.55 402 ASN B O 1
ATOM 5530 N N . LYS B 1 415 ? 22.667 70.145 -25.740 1.00 33.62 403 LYS B N 1
ATOM 5531 C CA . LYS B 1 415 ? 23.195 71.340 -26.359 1.00 34.05 403 LYS B CA 1
ATOM 5532 C C . LYS B 1 415 ? 22.354 71.861 -27.465 1.00 34.30 403 LYS B C 1
ATOM 5533 O O . LYS B 1 415 ? 22.848 72.601 -28.272 1.00 36.42 403 LYS B O 1
ATOM 5539 N N . LYS B 1 416 ? 21.093 71.509 -27.539 1.00 34.00 404 LYS B N 1
ATOM 5540 C CA . LYS B 1 416 ? 20.249 72.081 -28.575 1.00 34.41 404 LYS B CA 1
ATOM 5541 C C . LYS B 1 416 ? 19.111 72.812 -27.882 1.00 33.88 404 LYS B C 1
ATOM 5542 O O . LYS B 1 416 ? 18.624 72.330 -26.843 1.00 33.26 404 LYS B O 1
ATOM 5548 N N . PRO B 1 417 ? 18.630 73.914 -28.484 1.00 34.26 405 PRO B N 1
ATOM 5549 C CA . PRO B 1 417 ? 17.457 74.612 -27.971 1.00 33.96 405 PRO B CA 1
ATOM 5550 C C . PRO B 1 417 ? 16.245 73.729 -27.998 1.00 33.83 405 PRO B C 1
ATOM 5551 O O . PRO B 1 417 ? 16.082 72.909 -28.849 1.00 34.26 405 PRO B O 1
ATOM 5555 N N . VAL B 1 418 ? 15.368 73.981 -27.032 1.00 33.35 406 VAL B N 1
ATOM 5556 C CA . VAL B 1 418 ? 14.083 73.328 -26.848 1.00 33.26 406 VAL B CA 1
ATOM 5557 C C . VAL B 1 418 ? 13.020 74.287 -26.956 1.00 33.71 406 VAL B C 1
ATOM 5558 O O . VAL B 1 418 ? 13.046 75.292 -26.231 1.00 33.94 406 VAL B O 1
ATOM 5562 N N . THR B 1 419 ? 12.046 74.044 -27.839 1.00 35.61 407 THR B N 1
ATOM 5563 C CA . THR B 1 419 ? 10.942 74.931 -27.998 1.00 37.49 407 THR B CA 1
ATOM 5564 C C . THR B 1 419 ? 9.637 74.366 -27.445 1.00 37.71 407 THR B C 1
ATOM 5565 O O . THR B 1 419 ? 8.991 74.973 -26.636 1.00 40.15 407 THR B O 1
ATOM 5569 N N . ASP B 1 420 ? 9.222 73.223 -27.897 1.00 37.54 408 ASP B N 1
ATOM 5570 C CA . ASP B 1 420 ? 7.992 72.656 -27.395 1.00 36.50 408 ASP B CA 1
ATOM 5571 C C . ASP B 1 420 ? 8.265 71.273 -26.822 1.00 34.53 408 ASP B C 1
ATOM 5572 O O . ASP B 1 420 ? 9.417 70.821 -26.825 1.00 34.05 408 ASP B O 1
ATOM 5577 N N . VAL B 1 421 ? 7.251 70.647 -26.245 1.00 34.50 409 VAL B N 1
ATOM 5578 C CA . VAL B 1 421 ? 7.433 69.419 -25.540 1.00 34.10 409 VAL B CA 1
ATOM 5579 C C . VAL B 1 421 ? 7.941 68.416 -26.580 1.00 34.54 409 VAL B C 1
ATOM 5580 O O . VAL B 1 421 ? 8.917 67.719 -26.341 1.00 34.14 409 VAL B O 1
ATOM 5584 N N . LYS B 1 422 ? 7.319 68.347 -27.745 1.00 35.83 410 LYS B N 1
ATOM 5585 C CA . LYS B 1 422 ? 7.795 67.425 -28.766 1.00 39.00 410 LYS B CA 1
ATOM 5586 C C . LYS B 1 422 ? 9.287 67.582 -29.111 1.00 37.52 410 LYS B C 1
ATOM 5587 O O . LYS B 1 422 ? 9.920 66.547 -29.330 1.00 37.77 410 LYS B O 1
ATOM 5593 N N . SER B 1 423 ? 9.841 68.824 -29.139 1.00 35.50 411 SER B N 1
ATOM 5594 C CA . SER B 1 423 ? 11.236 68.985 -29.506 1.00 35.52 411 SER B CA 1
ATOM 5595 C C . SER B 1 423 ? 12.100 68.334 -28.438 1.00 34.51 411 SER B C 1
ATOM 5596 O O . SER B 1 423 ? 13.121 67.725 -28.751 1.00 34.62 411 SER B O 1
ATOM 5599 N N . LEU B 1 424 ? 11.722 68.508 -27.166 1.00 33.78 412 LEU B N 1
ATOM 5600 C CA . LEU B 1 424 ? 12.443 67.871 -26.087 1.00 33.13 412 LEU B CA 1
ATOM 5601 C C . LEU B 1 424 ? 12.371 66.324 -26.128 1.00 33.39 412 LEU B C 1
ATOM 5602 O O . LEU B 1 424 ? 13.356 65.623 -25.841 1.00 33.24 412 LEU B O 1
ATOM 5607 N N . GLN B 1 425 ? 11.190 65.790 -26.441 1.00 33.89 413 GLN B N 1
ATOM 5608 C CA . GLN B 1 425 ? 11.019 64.345 -26.543 1.00 34.31 413 GLN B CA 1
ATOM 5609 C C . GLN B 1 425 ? 11.852 63.775 -27.699 1.00 34.99 413 GLN B C 1
ATOM 5610 O O . GLN B 1 425 ? 12.418 62.717 -27.602 1.00 35.15 413 GLN B O 1
ATOM 5616 N N . THR B 1 426 ? 11.975 64.501 -28.787 1.00 36.02 414 THR B N 1
ATOM 5617 C CA . THR B 1 426 ? 12.765 64.023 -29.904 1.00 38.62 414 THR B CA 1
ATOM 5618 C C . THR B 1 426 ? 14.244 64.006 -29.453 1.00 37.28 414 THR B C 1
ATOM 5619 O O . THR B 1 426 ? 14.923 63.018 -29.646 1.00 38.53 414 THR B O 1
ATOM 5623 N N . ILE B 1 427 ? 14.724 65.088 -28.836 1.00 35.00 415 ILE B N 1
ATOM 5624 C CA . ILE B 1 427 ? 16.116 65.133 -28.367 1.00 34.62 415 ILE B CA 1
ATOM 5625 C C . ILE B 1 427 ? 16.401 64.070 -27.376 1.00 34.28 415 ILE B C 1
ATOM 5626 O O . ILE B 1 427 ? 17.392 63.379 -27.519 1.00 34.60 415 ILE B O 1
ATOM 5631 N N . ALA B 1 428 ? 15.462 63.800 -26.479 1.00 33.85 416 ALA B N 1
ATOM 5632 C CA . ALA B 1 428 ? 15.627 62.785 -25.479 1.00 33.64 416 ALA B CA 1
ATOM 5633 C C . ALA B 1 428 ? 15.767 61.418 -26.112 1.00 35.88 416 ALA B C 1
ATOM 5634 O O . ALA B 1 428 ? 16.357 60.549 -25.500 1.00 39.27 416 ALA B O 1
ATOM 5636 N N . GLN B 1 429 ? 15.331 61.199 -27.341 1.00 38.97 417 GLN B N 1
ATOM 5637 C CA . GLN B 1 429 ? 15.594 59.892 -27.975 1.00 43.21 417 GLN B CA 1
ATOM 5638 C C . GLN B 1 429 ? 16.948 59.806 -28.673 1.00 44.25 417 GLN B C 1
ATOM 5639 O O . GLN B 1 429 ? 17.234 58.788 -29.243 1.00 45.17 417 GLN B O 1
ATOM 5645 N N . GLU B 1 430 ? 17.779 60.841 -28.600 1.00 43.74 418 GLU B N 1
ATOM 5646 C CA . GLU B 1 430 ? 19.125 60.779 -29.157 1.00 44.71 418 GLU B CA 1
ATOM 5647 C C . GLU B 1 430 ? 20.053 59.727 -28.519 1.00 48.41 418 GLU B C 1
ATOM 5648 O O . GLU B 1 430 ? 20.641 58.891 -29.283 1.00 50.61 418 GLU B O 1
ATOM 5654 N N . LYS B 1 431 ? 20.294 59.758 -27.204 1.00 49.30 419 LYS B N 1
ATOM 5655 C CA . LYS B 1 431 ? 21.351 58.816 -26.651 1.00 54.14 419 LYS B CA 1
ATOM 5656 C C . LYS B 1 431 ? 20.633 57.886 -25.729 1.00 55.71 419 LYS B C 1
ATOM 5657 O O . LYS B 1 431 ? 19.604 58.259 -25.108 1.00 53.93 419 LYS B O 1
ATOM 5663 N N . LYS B 1 432 ? 21.115 56.668 -25.663 1.00 57.45 420 LYS B N 1
ATOM 5664 C CA . LYS B 1 432 ? 20.601 55.749 -24.636 1.00 58.56 420 LYS B CA 1
ATOM 5665 C C . LYS B 1 432 ? 21.182 56.047 -23.213 1.00 55.98 420 LYS B C 1
ATOM 5666 O O . LYS B 1 432 ? 20.555 55.702 -22.223 1.00 55.84 420 LYS B O 1
ATOM 5672 N N . LYS B 1 433 ? 22.383 56.625 -23.097 1.00 53.34 421 LYS B N 1
ATOM 5673 C CA . LYS B 1 433 ? 23.028 56.646 -21.786 1.00 52.02 421 LYS B CA 1
ATOM 5674 C C . LYS B 1 433 ? 22.570 57.839 -20.890 1.00 47.54 421 LYS B C 1
ATOM 5675 O O . LYS B 1 433 ? 22.381 57.696 -19.721 1.00 47.28 421 LYS B O 1
ATOM 5681 N N . GLU B 1 434 ? 22.411 59.008 -21.453 1.00 41.46 422 GLU B N 1
ATOM 5682 C CA . GLU B 1 434 ? 22.168 60.156 -20.619 1.00 39.59 422 GLU B CA 1
ATOM 5683 C C . GLU B 1 434 ? 21.561 61.252 -21.413 1.00 34.78 422 GLU B C 1
ATOM 5684 O O . GLU B 1 434 ? 21.622 61.235 -22.672 1.00 37.50 422 GLU B O 1
ATOM 5690 N N . LEU B 1 435 ? 20.932 62.175 -20.717 1.00 33.08 423 LEU B N 1
ATOM 5691 C CA . LEU B 1 435 ? 20.420 63.363 -21.312 1.00 32.71 423 LEU B CA 1
ATOM 5692 C C . LEU B 1 435 ? 20.944 64.537 -20.522 1.00 32.47 423 LEU B C 1
ATOM 5693 O O . LEU B 1 435 ? 20.707 64.673 -19.330 1.00 32.32 423 LEU B O 1
ATOM 5698 N N . LEU B 1 436 ? 21.609 65.445 -21.235 1.00 32.57 424 LEU B N 1
ATOM 5699 C CA . LEU B 1 436 ? 22.116 66.648 -20.643 1.00 32.49 424 LEU B CA 1
ATOM 5700 C C . LEU B 1 436 ? 21.082 67.744 -20.772 1.00 32.08 424 LEU B C 1
ATOM 5701 O O . LEU B 1 436 ? 20.661 68.062 -21.877 1.00 32.08 424 LEU B O 1
ATOM 5706 N N . VAL B 1 437 ? 20.586 68.266 -19.652 1.00 31.86 425 VAL B N 1
ATOM 5707 C CA . VAL B 1 437 ? 19.555 69.346 -19.714 1.00 31.58 425 VAL B CA 1
ATOM 5708 C C . VAL B 1 437 ? 20.121 70.601 -19.052 1.00 31.75 425 VAL B C 1
ATOM 5709 O O . VAL B 1 437 ? 20.953 70.546 -18.115 1.00 32.04 425 VAL B O 1
ATOM 5713 N N . GLN B 1 438 ? 19.882 71.727 -19.688 1.00 31.75 426 GLN B N 1
ATOM 5714 C CA . GLN B 1 438 ? 20.168 72.981 -19.064 1.00 31.99 426 GLN B CA 1
ATOM 5715 C C . GLN B 1 438 ? 18.865 73.545 -18.525 1.00 31.82 426 GLN B C 1
ATOM 5716 O O . GLN B 1 438 ? 17.915 73.741 -19.279 1.00 31.65 426 GLN B O 1
ATOM 5722 N N . VAL B 1 439 ? 18.809 73.788 -17.211 1.00 32.03 427 VAL B N 1
ATOM 5723 C CA . VAL B 1 439 ? 17.582 74.260 -16.574 1.00 32.04 427 VAL B CA 1
ATOM 5724 C C . VAL B 1 439 ? 17.744 75.654 -16.050 1.00 32.52 427 VAL B C 1
ATOM 5725 O O . VAL B 1 439 ? 18.801 75.992 -15.504 1.00 32.97 427 VAL B O 1
ATOM 5729 N N . LEU B 1 440 ? 16.712 76.490 -16.200 1.00 32.58 428 LEU B N 1
ATOM 5730 C CA . LEU B 1 440 ? 16.694 77.808 -15.604 1.00 33.18 428 LEU B CA 1
ATOM 5731 C C . LEU B 1 440 ? 15.849 77.644 -14.360 1.00 33.45 428 LEU B C 1
ATOM 5732 O O . LEU B 1 440 ? 14.763 77.049 -14.404 1.00 33.16 428 LEU B O 1
ATOM 5737 N N . ARG B 1 441 ? 16.325 78.206 -13.251 1.00 34.17 429 ARG B N 1
ATOM 5738 C CA . ARG B 1 441 ? 15.612 78.115 -12.011 1.00 36.60 429 ARG B CA 1
ATOM 5739 C C . ARG B 1 441 ? 15.705 79.507 -11.358 1.00 38.28 429 ARG B C 1
ATOM 5740 O O . ARG B 1 441 ? 16.783 79.932 -10.919 1.00 39.53 429 ARG B O 1
ATOM 5748 N N . GLY B 1 442 ? 14.589 80.187 -11.338 1.00 39.84 430 GLY B N 1
ATOM 5749 C CA . GLY B 1 442 ? 14.561 81.625 -10.967 1.00 41.39 430 GLY B CA 1
ATOM 5750 C C . GLY B 1 442 ? 15.620 82.448 -11.677 1.00 40.80 430 GLY B C 1
ATOM 5751 O O . GLY B 1 442 ? 15.572 82.565 -12.863 1.00 39.58 430 GLY B O 1
ATOM 5752 N N . PRO B 1 443 ? 16.566 83.014 -10.957 1.00 42.82 431 PRO B N 1
ATOM 5753 C CA . PRO B 1 443 ? 17.499 83.908 -11.647 1.00 42.96 431 PRO B CA 1
ATOM 5754 C C . PRO B 1 443 ? 18.726 83.191 -12.125 1.00 42.41 431 PRO B C 1
ATOM 5755 O O . PRO B 1 443 ? 19.537 83.810 -12.826 1.00 41.14 431 PRO B O 1
ATOM 5759 N N . GLY B 1 444 ? 18.865 81.898 -11.784 1.00 40.15 432 GLY B N 1
ATOM 5760 C CA . GLY B 1 444 ? 20.075 81.166 -12.175 1.00 39.93 432 GLY B CA 1
ATOM 5761 C C . GLY B 1 444 ? 19.791 80.001 -13.130 1.00 37.28 432 GLY B C 1
ATOM 5762 O O . GLY B 1 444 ? 18.724 79.861 -13.658 1.00 36.73 432 GLY B O 1
ATOM 5763 N N . SER B 1 445 ? 20.777 79.175 -13.353 1.00 37.30 433 SER B N 1
ATOM 5764 C CA . SER B 1 445 ? 20.690 78.110 -14.331 1.00 35.26 433 SER B CA 1
ATOM 5765 C C . SER B 1 445 ? 21.634 77.055 -13.888 1.00 34.73 433 SER B C 1
ATOM 5766 O O . SER B 1 445 ? 22.583 77.347 -13.190 1.00 36.69 433 SER B O 1
ATOM 5769 N N . MET B 1 446 ? 21.433 75.842 -14.357 1.00 34.08 434 MET B N 1
ATOM 5770 C CA . MET B 1 446 ? 22.421 74.810 -14.224 1.00 34.21 434 MET B CA 1
ATOM 5771 C C . MET B 1 446 ? 22.283 73.682 -15.237 1.00 33.53 434 MET B C 1
ATOM 5772 O O . MET B 1 446 ? 21.184 73.427 -15.735 1.00 32.94 434 MET B O 1
ATOM 5777 N N . TYR B 1 447 ? 23.409 73.008 -15.484 1.00 33.77 435 TYR B N 1
ATOM 5778 C CA . TYR B 1 447 ? 23.391 71.827 -16.282 1.00 33.36 435 TYR B CA 1
ATOM 5779 C C . TYR B 1 447 ? 23.206 70.568 -15.409 1.00 33.41 435 TYR B C 1
ATOM 5780 O O . TYR B 1 447 ? 23.836 70.490 -14.374 1.00 34.04 435 TYR B O 1
ATOM 5789 N N . LEU B 1 448 ? 22.367 69.613 -15.841 1.00 32.91 436 LEU B N 1
ATOM 5790 C CA . LEU B 1 448 ? 22.088 68.418 -15.010 1.00 33.03 436 LEU B CA 1
ATOM 5791 C C . LEU B 1 448 ? 22.192 67.267 -15.964 1.00 32.84 436 LEU B C 1
ATOM 5792 O O . LEU B 1 448 ? 21.830 67.418 -17.114 1.00 32.48 436 LEU B O 1
ATOM 5797 N N . LEU B 1 449 ? 22.623 66.109 -15.528 1.00 33.21 437 LEU B N 1
ATOM 5798 C CA . LEU B 1 449 ? 22.662 64.987 -16.411 1.00 33.17 437 LEU B CA 1
ATOM 5799 C C . LEU B 1 449 ? 21.667 64.010 -15.931 1.00 33.08 437 LEU B C 1
ATOM 5800 O O . LEU B 1 449 ? 21.749 63.592 -14.832 1.00 33.46 437 LEU B O 1
ATOM 5805 N N . VAL B 1 450 ? 20.684 63.696 -16.733 1.00 32.68 438 VAL B N 1
ATOM 5806 C CA . VAL B 1 450 ? 19.690 62.761 -16.375 1.00 32.69 438 VAL B CA 1
ATOM 5807 C C . VAL B 1 450 ? 20.133 61.396 -16.926 1.00 33.10 438 VAL B C 1
ATOM 5808 O O . VAL B 1 450 ? 20.456 61.267 -18.089 1.00 33.13 438 VAL B O 1
ATOM 5812 N N . ILE B 1 451 ? 20.200 60.386 -16.068 1.00 35.39 439 ILE B N 1
ATOM 5813 C CA . ILE B 1 451 ? 20.777 59.106 -16.493 1.00 41.05 439 ILE B CA 1
ATOM 5814 C C . ILE B 1 451 ? 19.876 57.996 -16.014 1.00 44.38 439 ILE B C 1
ATOM 5815 O O . ILE B 1 451 ? 19.859 56.929 -16.609 1.00 49.25 439 ILE B O 1
ATOM 5821 N N . MET C 1 18 ? -39.041 36.076 4.572 1.00 89.81 6 MET C N 1
ATOM 5822 C CA . MET C 1 18 ? -38.523 36.577 5.883 1.00 88.82 6 MET C CA 1
ATOM 5823 C C . MET C 1 18 ? -38.791 38.091 6.007 1.00 85.04 6 MET C C 1
ATOM 5824 O O . MET C 1 18 ? -38.593 38.826 5.038 1.00 84.16 6 MET C O 1
ATOM 5829 N N . PRO C 1 19 ? -39.224 38.564 7.199 1.00 81.66 7 PRO C N 1
ATOM 5830 C CA . PRO C 1 19 ? -39.519 40.010 7.331 1.00 77.75 7 PRO C CA 1
ATOM 5831 C C . PRO C 1 19 ? -38.353 40.955 6.997 1.00 73.23 7 PRO C C 1
ATOM 5832 O O . PRO C 1 19 ? -37.186 40.622 7.241 1.00 72.07 7 PRO C O 1
ATOM 5836 N N . SER C 1 20 ? -38.702 42.111 6.418 1.00 68.34 8 SER C N 1
ATOM 5837 C CA . SER C 1 20 ? -37.721 43.126 6.020 1.00 64.38 8 SER C CA 1
ATOM 5838 C C . SER C 1 20 ? -38.453 44.386 5.752 1.00 61.38 8 SER C C 1
ATOM 5839 O O . SER C 1 20 ? -39.596 44.349 5.359 1.00 60.74 8 SER C O 1
ATOM 5842 N N . MET C 1 21 ? -37.781 45.506 5.973 1.00 58.25 9 MET C N 1
ATOM 5843 C CA . MET C 1 21 ? -38.302 46.817 5.596 1.00 55.95 9 MET C CA 1
ATOM 5844 C C . MET C 1 21 ? -37.888 47.144 4.163 1.00 54.48 9 MET C C 1
ATOM 5845 O O . MET C 1 21 ? -38.373 48.078 3.578 1.00 53.39 9 MET C O 1
ATOM 5850 N N . ALA C 1 22 ? -36.983 46.361 3.604 1.00 53.91 10 ALA C N 1
ATOM 5851 C CA . ALA C 1 22 ? -36.417 46.645 2.297 1.00 53.58 10 ALA C CA 1
ATOM 5852 C C . ALA C 1 22 ? -37.505 46.997 1.266 1.00 53.77 10 ALA C C 1
ATOM 5853 O O . ALA C 1 22 ? -37.401 48.008 0.583 1.00 52.30 10 ALA C O 1
ATOM 5855 N N . PRO C 1 23 ? -38.574 46.199 1.176 1.00 55.06 11 PRO C N 1
ATOM 5856 C CA . PRO C 1 23 ? -39.480 46.522 0.065 1.00 55.92 11 PRO C CA 1
ATOM 5857 C C . PRO C 1 23 ? -40.117 47.943 0.198 1.00 54.47 11 PRO C C 1
ATOM 5858 O O . PRO C 1 23 ? -40.121 48.720 -0.773 1.00 55.09 11 PRO C O 1
ATOM 5862 N N . VAL C 1 24 ? -40.593 48.308 1.376 1.00 53.10 12 VAL C N 1
ATOM 5863 C CA . VAL C 1 24 ? -41.185 49.641 1.482 1.00 51.97 12 VAL C CA 1
ATOM 5864 C C . VAL C 1 24 ? -40.119 50.721 1.310 1.00 49.73 12 VAL C C 1
ATOM 5865 O O . VAL C 1 24 ? -40.389 51.721 0.677 1.00 50.47 12 VAL C O 1
ATOM 5869 N N . LEU C 1 25 ? -38.909 50.526 1.817 1.00 46.61 13 LEU C N 1
ATOM 5870 C CA . LEU C 1 25 ? -37.889 51.576 1.674 1.00 45.49 13 LEU C CA 1
ATOM 5871 C C . LEU C 1 25 ? -37.507 51.793 0.208 1.00 45.38 13 LEU C C 1
ATOM 5872 O O . LEU C 1 25 ? -37.367 52.948 -0.215 1.00 45.40 13 LEU C O 1
ATOM 5877 N N . LYS C 1 26 ? -37.392 50.738 -0.582 1.00 46.85 14 LYS C N 1
ATOM 5878 C CA . LYS C 1 26 ? -37.033 50.948 -1.979 1.00 49.12 14 LYS C CA 1
ATOM 5879 C C . LYS C 1 26 ? -38.037 51.858 -2.685 1.00 47.98 14 LYS C C 1
ATOM 5880 O O . LYS C 1 26 ? -37.626 52.642 -3.504 1.00 45.37 14 LYS C O 1
ATOM 5886 N N . ASN C 1 27 ? -39.332 51.724 -2.417 1.00 46.97 15 ASN C N 1
ATOM 5887 C CA . ASN C 1 27 ? -40.237 52.526 -3.170 1.00 49.16 15 ASN C CA 1
ATOM 5888 C C . ASN C 1 27 ? -40.247 53.977 -2.726 1.00 47.57 15 ASN C C 1
ATOM 5889 O O . ASN C 1 27 ? -40.620 54.804 -3.506 1.00 48.06 15 ASN C O 1
ATOM 5894 N N . ILE C 1 28 ? -39.832 54.291 -1.506 1.00 45.14 16 ILE C N 1
ATOM 5895 C CA . ILE C 1 28 ? -39.865 55.701 -1.104 1.00 43.19 16 ILE C CA 1
ATOM 5896 C C . ILE C 1 28 ? -38.554 56.453 -1.211 1.00 40.57 16 ILE C C 1
ATOM 5897 O O . ILE C 1 28 ? -38.576 57.703 -1.271 1.00 37.49 16 ILE C O 1
ATOM 5902 N N . MET C 1 29 ? -37.450 55.728 -1.401 1.00 38.85 17 MET C N 1
ATOM 5903 C CA . MET C 1 29 ? -36.165 56.362 -1.529 1.00 40.05 17 MET C CA 1
ATOM 5904 C C . MET C 1 29 ? -36.079 57.460 -2.572 1.00 39.04 17 MET C C 1
ATOM 5905 O O . MET C 1 29 ? -35.314 58.379 -2.402 1.00 37.86 17 MET C O 1
ATOM 5910 N N . PRO C 1 30 ? -36.849 57.368 -3.656 1.00 39.91 18 PRO C N 1
ATOM 5911 C CA . PRO C 1 30 ? -36.778 58.355 -4.703 1.00 39.10 18 PRO C CA 1
ATOM 5912 C C . PRO C 1 30 ? -37.270 59.679 -4.215 1.00 38.86 18 PRO C C 1
ATOM 5913 O O . PRO C 1 30 ? -36.986 60.697 -4.868 1.00 40.82 18 PRO C O 1
ATOM 5917 N N . ALA C 1 31 ? -38.031 59.685 -3.099 1.00 36.64 19 ALA C N 1
ATOM 5918 C CA . ALA C 1 31 ? -38.586 60.949 -2.513 1.00 33.94 19 ALA C CA 1
ATOM 5919 C C . ALA C 1 31 ? -37.639 61.696 -1.612 1.00 33.10 19 ALA C C 1
ATOM 5920 O O . ALA C 1 31 ? -37.946 62.827 -1.218 1.00 33.04 19 ALA C O 1
ATOM 5922 N N . ILE C 1 32 ? -36.497 61.087 -1.310 1.00 32.93 20 ILE C N 1
ATOM 5923 C CA . ILE C 1 32 ? -35.620 61.572 -0.266 1.00 32.64 20 ILE C CA 1
ATOM 5924 C C . ILE C 1 32 ? -34.486 62.208 -0.993 1.00 32.65 20 ILE C C 1
ATOM 5925 O O . ILE C 1 32 ? -33.950 61.614 -1.941 1.00 32.82 20 ILE C O 1
ATOM 5930 N N . VAL C 1 33 ? -34.117 63.401 -0.619 1.00 32.56 21 VAL C N 1
ATOM 5931 C CA . VAL C 1 33 ? -33.066 64.120 -1.352 1.00 32.65 21 VAL C CA 1
ATOM 5932 C C . VAL C 1 33 ? -31.961 64.568 -0.440 1.00 32.57 21 VAL C C 1
ATOM 5933 O O . VAL C 1 33 ? -32.159 64.714 0.770 1.00 32.44 21 VAL C O 1
ATOM 5937 N N . ASN C 1 34 ? -30.832 64.926 -1.017 1.00 32.71 22 ASN C N 1
ATOM 5938 C CA . ASN C 1 34 ? -29.771 65.605 -0.256 1.00 32.77 22 ASN C CA 1
ATOM 5939 C C . ASN C 1 34 ? -29.956 67.110 -0.465 1.00 32.89 22 ASN C C 1
ATOM 5940 O O . ASN C 1 34 ? -30.286 67.522 -1.560 1.00 33.00 22 ASN C O 1
ATOM 5945 N N . VAL C 1 35 ? -29.757 67.894 0.609 1.00 32.92 23 VAL C N 1
ATOM 5946 C CA . VAL C 1 35 ? -29.797 69.350 0.582 1.00 33.14 23 VAL C CA 1
ATOM 5947 C C . VAL C 1 35 ? -28.446 69.870 0.972 1.00 33.94 23 VAL C C 1
ATOM 5948 O O . VAL C 1 35 ? -28.013 69.648 2.087 1.00 34.71 23 VAL C O 1
ATOM 5952 N N . ALA C 1 36 ? -27.739 70.516 0.048 1.00 35.25 24 ALA C N 1
ATOM 5953 C CA . ALA C 1 36 ? -26.402 71.018 0.336 1.00 37.21 24 ALA C CA 1
ATOM 5954 C C . ALA C 1 36 ? -26.425 72.526 0.268 1.00 38.43 24 ALA C C 1
ATOM 5955 O O . ALA C 1 36 ? -26.894 73.094 -0.694 1.00 39.57 24 ALA C O 1
ATOM 5957 N N . VAL C 1 37 ? -25.922 73.174 1.295 1.00 40.98 25 VAL C N 1
ATOM 5958 C CA . VAL C 1 37 ? -26.133 74.601 1.454 1.00 43.52 25 VAL C CA 1
ATOM 5959 C C . VAL C 1 37 ? -24.803 75.316 1.577 1.00 46.45 25 VAL C C 1
ATOM 5960 O O . VAL C 1 37 ? -23.911 74.838 2.252 1.00 46.73 25 VAL C O 1
ATOM 5964 N N . GLN C 1 38 ? -24.681 76.464 0.949 1.00 49.69 26 GLN C N 1
ATOM 5965 C CA . GLN C 1 38 ? -23.484 77.292 1.127 1.00 55.44 26 GLN C CA 1
ATOM 5966 C C . GLN C 1 38 ? -23.885 78.713 1.442 1.00 57.81 26 GLN C C 1
ATOM 5967 O O . GLN C 1 38 ? -24.852 79.242 0.874 1.00 56.32 26 GLN C O 1
ATOM 5973 N N . GLY C 1 39 ? -23.131 79.343 2.321 1.00 62.19 27 GLY C N 1
ATOM 5974 C CA . GLY C 1 39 ? -23.365 80.765 2.556 1.00 66.74 27 GLY C CA 1
ATOM 5975 C C . GLY C 1 39 ? -22.370 81.432 3.464 1.00 70.64 27 GLY C C 1
ATOM 5976 O O . GLY C 1 39 ? -21.249 80.977 3.619 1.00 71.19 27 GLY C O 1
ATOM 5977 N N . TYR C 1 40 ? -22.803 82.525 4.060 1.00 75.21 28 TYR C N 1
ATOM 5978 C CA . TYR C 1 40 ? -21.982 83.262 5.000 1.00 79.33 28 TYR C CA 1
ATOM 5979 C C . TYR C 1 40 ? -22.778 83.521 6.258 1.00 81.14 28 TYR C C 1
ATOM 5980 O O . TYR C 1 40 ? -23.879 84.057 6.190 1.00 80.19 28 TYR C O 1
ATOM 5989 N N . LEU C 1 41 ? -22.219 83.106 7.393 1.00 84.54 29 LEU C N 1
ATOM 5990 C CA . LEU C 1 41 ? -22.808 83.361 8.709 1.00 87.83 29 LEU C CA 1
ATOM 5991 C C . LEU C 1 41 ? -22.870 84.889 8.991 1.00 92.01 29 LEU C C 1
ATOM 5992 O O . LEU C 1 41 ? -21.924 85.632 8.656 1.00 93.55 29 LEU C O 1
ATOM 5997 N N . PRO C 1 42 ? -23.983 85.357 9.598 1.00 95.31 30 PRO C N 1
ATOM 5998 C CA . PRO C 1 42 ? -24.215 86.791 9.802 1.00 98.66 30 PRO C CA 1
ATOM 5999 C C . PRO C 1 42 ? -23.025 87.518 10.454 1.00 102.24 30 PRO C C 1
ATOM 6000 O O . PRO C 1 42 ? -22.359 86.977 11.348 1.00 102.25 30 PRO C O 1
ATOM 6004 N N . ASN C 1 43 ? -22.764 88.728 9.965 1.00 105.58 31 ASN C N 1
ATOM 6005 C CA . ASN C 1 43 ? -21.623 89.526 10.388 1.00 108.83 31 ASN C CA 1
ATOM 6006 C C . ASN C 1 43 ? -22.090 90.783 11.122 1.00 110.66 31 ASN C C 1
ATOM 6007 O O . ASN C 1 43 ? -23.049 90.742 11.897 1.00 110.66 31 ASN C O 1
ATOM 6012 N N . GLY C 1 72 ? -18.293 88.464 6.757 1.00 104.79 60 GLY C N 1
ATOM 6013 C CA . GLY C 1 72 ? -18.913 87.306 6.124 1.00 102.73 60 GLY C CA 1
ATOM 6014 C C . GLY C 1 72 ? -18.102 86.028 6.287 1.00 101.48 60 GLY C C 1
ATOM 6015 O O . GLY C 1 72 ? -17.177 85.774 5.506 1.00 101.69 60 GLY C O 1
ATOM 6016 N N . ARG C 1 73 ? -18.457 85.226 7.296 1.00 99.55 61 ARG C N 1
ATOM 6017 C CA . ARG C 1 73 ? -17.826 83.909 7.534 1.00 98.04 61 ARG C CA 1
ATOM 6018 C C . ARG C 1 73 ? -18.522 82.731 6.763 1.00 93.96 61 ARG C C 1
ATOM 6019 O O . ARG C 1 73 ? -19.568 82.219 7.171 1.00 92.58 61 ARG C O 1
ATOM 6027 N N . LYS C 1 74 ? -17.914 82.333 5.645 1.00 90.90 62 LYS C N 1
ATOM 6028 C CA . LYS C 1 74 ? -18.362 81.206 4.808 1.00 87.09 62 LYS C CA 1
ATOM 6029 C C . LYS C 1 74 ? -18.584 79.923 5.596 1.00 83.06 62 LYS C C 1
ATOM 6030 O O . LYS C 1 74 ? -17.821 79.634 6.497 1.00 83.93 62 LYS C O 1
ATOM 6036 N N . PHE C 1 75 ? -19.622 79.163 5.239 1.00 77.51 63 PHE C N 1
ATOM 6037 C CA . PHE C 1 75 ? -19.895 77.832 5.813 1.00 72.93 63 PHE C CA 1
ATOM 6038 C C . PHE C 1 75 ? -20.596 76.897 4.808 1.00 69.50 63 PHE C C 1
ATOM 6039 O O . PHE C 1 75 ? -21.136 77.350 3.800 1.00 66.87 63 PHE C O 1
ATOM 6047 N N . GLU C 1 76 ? -20.585 75.600 5.119 1.00 66.93 64 GLU C N 1
ATOM 6048 C CA . GLU C 1 76 ? -21.438 74.618 4.468 1.00 65.15 64 GLU C CA 1
ATOM 6049 C C . GLU C 1 76 ? -22.321 73.856 5.465 1.00 62.21 64 GLU C C 1
ATOM 6050 O O . GLU C 1 76 ? -21.846 73.438 6.501 1.00 62.48 64 GLU C O 1
ATOM 6056 N N . SER C 1 77 ? -23.584 73.645 5.099 1.00 58.40 65 SER C N 1
ATOM 6057 C CA . SER C 1 77 ? -24.558 72.876 5.878 1.00 55.65 65 SER C CA 1
ATOM 6058 C C . SER C 1 77 ? -25.118 71.788 4.926 1.00 52.72 65 SER C C 1
ATOM 6059 O O . SER C 1 77 ? -25.400 72.059 3.762 1.00 53.09 65 SER C O 1
ATOM 6062 N N . ILE C 1 78 ? -25.147 70.534 5.375 1.00 49.84 66 ILE C N 1
ATOM 6063 C CA . ILE C 1 78 ? -25.672 69.422 4.604 1.00 45.62 66 ILE C CA 1
ATOM 6064 C C . ILE C 1 78 ? -26.731 68.686 5.415 1.00 42.31 66 ILE C C 1
ATOM 6065 O O . ILE C 1 78 ? -26.523 68.385 6.565 1.00 42.34 66 ILE C O 1
ATOM 6070 N N . GLY C 1 79 ? -27.859 68.377 4.789 1.00 36.50 67 GLY C N 1
ATOM 6071 C CA . GLY C 1 79 ? -28.933 67.666 5.415 1.00 33.89 67 GLY C CA 1
ATOM 6072 C C . GLY C 1 79 ? -29.690 66.960 4.289 1.00 32.67 67 GLY C C 1
ATOM 6073 O O . GLY C 1 79 ? -29.143 66.782 3.223 1.00 32.76 67 GLY C O 1
ATOM 6074 N N . SER C 1 80 ? -30.947 66.606 4.556 1.00 32.46 68 SER C N 1
ATOM 6075 C CA . SER C 1 80 ? -31.805 65.909 3.664 1.00 32.33 68 SER C CA 1
ATOM 6076 C C . SER C 1 80 ? -33.079 66.646 3.538 1.00 32.35 68 SER C C 1
ATOM 6077 O O . SER C 1 80 ? -33.297 67.596 4.236 1.00 32.44 68 SER C O 1
ATOM 6080 N N . GLY C 1 81 ? -33.951 66.179 2.653 1.00 32.34 69 GLY C N 1
ATOM 6081 C CA . GLY C 1 81 ? -35.246 66.714 2.485 1.00 32.45 69 GLY C CA 1
ATOM 6082 C C . GLY C 1 81 ? -36.174 65.718 1.876 1.00 32.47 69 GLY C C 1
ATOM 6083 O O . GLY C 1 81 ? -35.774 64.655 1.424 1.00 32.42 69 GLY C O 1
ATOM 6084 N N . VAL C 1 82 ? -37.446 66.033 1.861 1.00 32.64 70 VAL C N 1
ATOM 6085 C CA . VAL C 1 82 ? -38.390 65.088 1.349 1.00 32.77 70 VAL C CA 1
ATOM 6086 C C . VAL C 1 82 ? -39.323 65.754 0.314 1.00 33.14 70 VAL C C 1
ATOM 6087 O O . VAL C 1 82 ? -39.901 66.815 0.548 1.00 33.34 70 VAL C O 1
ATOM 6091 N N . ILE C 1 83 ? -39.439 65.144 -0.862 1.00 33.31 71 ILE C N 1
ATOM 6092 C CA . ILE C 1 83 ? -40.311 65.653 -1.912 1.00 34.13 71 ILE C CA 1
ATOM 6093 C C . ILE C 1 83 ? -41.723 65.337 -1.506 1.00 34.94 71 ILE C C 1
ATOM 6094 O O . ILE C 1 83 ? -42.129 64.145 -1.373 1.00 35.08 71 ILE C O 1
ATOM 6099 N N . ILE C 1 84 ? -42.495 66.337 -1.221 1.00 36.71 72 ILE C N 1
ATOM 6100 C CA . ILE C 1 84 ? -43.885 66.027 -0.809 1.00 39.29 72 ILE C CA 1
ATOM 6101 C C . ILE C 1 84 ? -44.936 66.427 -1.849 1.00 42.83 72 ILE C C 1
ATOM 6102 O O . ILE C 1 84 ? -46.146 66.164 -1.666 1.00 45.28 72 ILE C O 1
ATOM 6107 N N . ASP C 1 85 ? -44.510 67.109 -2.909 1.00 44.64 73 ASP C N 1
ATOM 6108 C CA . ASP C 1 85 ? -45.407 67.387 -4.044 1.00 47.16 73 ASP C CA 1
ATOM 6109 C C . ASP C 1 85 ? -44.644 67.141 -5.305 1.00 47.47 73 ASP C C 1
ATOM 6110 O O . ASP C 1 85 ? -43.948 68.045 -5.778 1.00 47.08 73 ASP C O 1
ATOM 6115 N N . PRO C 1 86 ? -44.770 65.929 -5.877 1.00 47.82 74 PRO C N 1
ATOM 6116 C CA . PRO C 1 86 ? -43.892 65.704 -7.001 1.00 48.41 74 PRO C CA 1
ATOM 6117 C C . PRO C 1 86 ? -44.255 66.534 -8.223 1.00 50.72 74 PRO C C 1
ATOM 6118 O O . PRO C 1 86 ? -43.385 66.762 -9.064 1.00 51.63 74 PRO C O 1
ATOM 6122 N N . ASN C 1 87 ? -45.491 67.016 -8.310 1.00 51.94 75 ASN C N 1
ATOM 6123 C CA . ASN C 1 87 ? -45.936 67.783 -9.489 1.00 54.51 75 ASN C CA 1
ATOM 6124 C C . ASN C 1 87 ? -45.439 69.194 -9.540 1.00 53.57 75 ASN C C 1
ATOM 6125 O O . ASN C 1 87 ? -45.269 69.688 -10.604 1.00 54.81 75 ASN C O 1
ATOM 6130 N N . ASN C 1 88 ? -45.275 69.847 -8.388 1.00 52.79 76 ASN C N 1
ATOM 6131 C CA . ASN C 1 88 ? -44.773 71.234 -8.276 1.00 52.02 76 ASN C CA 1
ATOM 6132 C C . ASN C 1 88 ? -43.319 71.291 -7.768 1.00 49.18 76 ASN C C 1
ATOM 6133 O O . ASN C 1 88 ? -42.758 72.360 -7.582 1.00 50.76 76 ASN C O 1
ATOM 6138 N N . GLY C 1 89 ? -42.707 70.140 -7.505 1.00 45.32 77 GLY C N 1
ATOM 6139 C CA . GLY C 1 89 ? -41.334 70.104 -7.015 1.00 42.39 77 GLY C CA 1
ATOM 6140 C C . GLY C 1 89 ? -41.164 70.715 -5.636 1.00 41.25 77 GLY C C 1
ATOM 6141 O O . GLY C 1 89 ? -40.252 71.477 -5.401 1.00 41.03 77 GLY C O 1
ATOM 6142 N N . VAL C 1 90 ? -42.075 70.429 -4.725 1.00 39.74 78 VAL C N 1
ATOM 6143 C CA . VAL C 1 90 ? -41.979 71.043 -3.434 1.00 39.40 78 VAL C CA 1
ATOM 6144 C C . VAL C 1 90 ? -41.222 70.090 -2.534 1.00 39.26 78 VAL C C 1
ATOM 6145 O O . VAL C 1 90 ? -41.593 68.926 -2.395 1.00 40.62 78 VAL C O 1
ATOM 6149 N N . ILE C 1 91 ? -40.206 70.610 -1.876 1.00 37.70 79 ILE C N 1
ATOM 6150 C CA . ILE C 1 91 ? -39.410 69.826 -0.960 1.00 36.44 79 ILE C CA 1
ATOM 6151 C C . ILE C 1 91 ? -39.430 70.446 0.419 1.00 36.26 79 ILE C C 1
ATOM 6152 O O . ILE C 1 91 ? -39.294 71.693 0.556 1.00 36.75 79 ILE C O 1
ATOM 6157 N N . ILE C 1 92 ? -39.599 69.587 1.437 1.00 35.19 80 ILE C N 1
ATOM 6158 C CA . ILE C 1 92 ? -39.542 70.019 2.830 1.00 34.33 80 ILE C CA 1
ATOM 6159 C C . ILE C 1 92 ? -38.217 69.639 3.417 1.00 33.80 80 ILE C C 1
ATOM 6160 O O . ILE C 1 92 ? -37.695 68.503 3.186 1.00 32.89 80 ILE C O 1
ATOM 6165 N N . THR C 1 93 ? -37.653 70.560 4.205 1.00 33.26 81 THR C N 1
ATOM 6166 C CA . THR C 1 93 ? -36.435 70.277 5.011 1.00 33.03 81 THR C CA 1
ATOM 6167 C C . THR C 1 93 ? -36.552 71.016 6.309 1.00 33.19 81 THR C C 1
ATOM 6168 O O . THR C 1 93 ? -37.622 71.563 6.584 1.00 33.45 81 THR C O 1
ATOM 6172 N N . ASN C 1 94 ? -35.494 71.056 7.110 1.00 33.26 82 ASN C N 1
ATOM 6173 C CA . ASN C 1 94 ? -35.473 71.883 8.321 1.00 33.91 82 ASN C CA 1
ATOM 6174 C C . ASN C 1 94 ? -34.970 73.279 8.008 1.00 35.54 82 ASN C C 1
ATOM 6175 O O . ASN C 1 94 ? -34.047 73.468 7.198 1.00 36.14 82 ASN C O 1
ATOM 6180 N N . ASP C 1 95 ? -35.527 74.261 8.699 1.00 36.51 83 ASP C N 1
ATOM 6181 C CA . ASP C 1 95 ? -35.026 75.623 8.646 1.00 38.03 83 ASP C CA 1
ATOM 6182 C C . ASP C 1 95 ? -33.579 75.719 9.048 1.00 38.63 83 ASP C C 1
ATOM 6183 O O . ASP C 1 95 ? -32.847 76.465 8.465 1.00 39.33 83 ASP C O 1
ATOM 6188 N N . HIS C 1 96 ? -33.168 74.979 10.053 1.00 38.57 84 HIS C N 1
ATOM 6189 C CA . HIS C 1 96 ? -31.796 75.059 10.470 1.00 39.13 84 HIS C CA 1
ATOM 6190 C C . HIS C 1 96 ? -30.842 74.566 9.390 1.00 38.82 84 HIS C C 1
ATOM 6191 O O . HIS C 1 96 ? -29.717 74.999 9.353 1.00 40.11 84 HIS C O 1
ATOM 6198 N N . VAL C 1 97 ? -31.282 73.704 8.485 1.00 38.38 85 VAL C N 1
ATOM 6199 C CA . VAL C 1 97 ? -30.382 73.282 7.421 1.00 38.32 85 VAL C CA 1
ATOM 6200 C C . VAL C 1 97 ? -30.095 74.390 6.419 1.00 40.08 85 VAL C C 1
ATOM 6201 O O . VAL C 1 97 ? -29.000 74.463 5.852 1.00 40.49 85 VAL C O 1
ATOM 6205 N N . ILE C 1 98 ? -31.088 75.234 6.154 1.00 41.02 86 ILE C N 1
ATOM 6206 C CA . ILE C 1 98 ? -30.988 76.127 5.046 1.00 41.95 86 ILE C CA 1
ATOM 6207 C C . ILE C 1 98 ? -30.857 77.566 5.497 1.00 46.02 86 ILE C C 1
ATOM 6208 O O . ILE C 1 98 ? -30.761 78.429 4.648 1.00 46.21 86 ILE C O 1
ATOM 6213 N N . ARG C 1 99 ? -30.875 77.846 6.807 1.00 49.40 87 ARG C N 1
ATOM 6214 C CA . ARG C 1 99 ? -30.694 79.250 7.265 1.00 53.23 87 ARG C CA 1
ATOM 6215 C C . ARG C 1 99 ? -29.358 79.812 6.787 1.00 54.04 87 ARG C C 1
ATOM 6216 O O . ARG C 1 99 ? -28.346 79.115 6.804 1.00 52.81 87 ARG C O 1
ATOM 6224 N N . ASN C 1 100 ? -29.395 81.065 6.337 1.00 56.82 88 ASN C N 1
ATOM 6225 C CA . ASN C 1 100 ? -28.196 81.880 5.967 1.00 58.64 88 ASN C CA 1
ATOM 6226 C C . ASN C 1 100 ? -27.567 81.393 4.671 1.00 58.49 88 ASN C C 1
ATOM 6227 O O . ASN C 1 100 ? -26.390 81.629 4.413 1.00 59.03 88 ASN C O 1
ATOM 6232 N N . ALA C 1 101 ? -28.380 80.681 3.888 1.00 57.09 89 ALA C N 1
ATOM 6233 C CA . ALA C 1 101 ? -27.979 80.147 2.610 1.00 56.13 89 ALA C CA 1
ATOM 6234 C C . ALA C 1 101 ? -27.848 81.257 1.597 1.00 56.34 89 ALA C C 1
ATOM 6235 O O . ALA C 1 101 ? -28.727 82.106 1.457 1.00 57.52 89 ALA C O 1
ATOM 6237 N N . SER C 1 102 ? -26.744 81.256 0.879 1.00 56.18 90 SER C N 1
ATOM 6238 C CA . SER C 1 102 ? -26.702 81.996 -0.365 1.00 56.68 90 SER C CA 1
ATOM 6239 C C . SER C 1 102 ? -26.996 81.041 -1.530 1.00 54.56 90 SER C C 1
ATOM 6240 O O . SER C 1 102 ? -27.567 81.455 -2.546 1.00 54.82 90 SER C O 1
ATOM 6243 N N . LEU C 1 103 ? -26.681 79.753 -1.340 1.00 52.17 91 LEU C N 1
ATOM 6244 C CA . LEU C 1 103 ? -26.978 78.685 -2.314 1.00 48.96 91 LEU C CA 1
ATOM 6245 C C . LEU C 1 103 ? -27.542 77.409 -1.712 1.00 45.06 91 LEU C C 1
ATOM 6246 O O . LEU C 1 103 ? -27.035 76.943 -0.720 1.00 44.05 91 LEU C O 1
ATOM 6251 N N . ILE C 1 104 ? -28.552 76.833 -2.357 1.00 40.69 92 ILE C N 1
ATOM 6252 C CA . ILE C 1 104 ? -29.142 75.590 -1.958 1.00 37.79 92 ILE C CA 1
ATOM 6253 C C . ILE C 1 104 ? -29.254 74.728 -3.189 1.00 36.62 92 ILE C C 1
ATOM 6254 O O . ILE C 1 104 ? -29.930 75.102 -4.195 1.00 35.61 92 ILE C O 1
ATOM 6259 N N . THR C 1 105 ? -28.623 73.554 -3.058 1.00 35.07 93 THR C N 1
ATOM 6260 C CA . THR C 1 105 ? -28.517 72.540 -4.079 1.00 34.85 93 THR C CA 1
ATOM 6261 C C . THR C 1 105 ? -29.109 71.199 -3.620 1.00 33.88 93 THR C C 1
ATOM 6262 O O . THR C 1 105 ? -28.780 70.648 -2.555 1.00 33.72 93 THR C O 1
ATOM 6266 N N . VAL C 1 106 ? -30.028 70.701 -4.421 1.00 33.79 94 VAL C N 1
ATOM 6267 C CA . VAL C 1 106 ? -30.791 69.462 -4.123 1.00 33.51 94 VAL C CA 1
ATOM 6268 C C . VAL C 1 106 ? -30.266 68.357 -5.024 1.00 33.51 94 VAL C C 1
ATOM 6269 O O . VAL C 1 106 ? -30.140 68.543 -6.259 1.00 33.96 94 VAL C O 1
ATOM 6273 N N . THR C 1 107 ? -29.959 67.184 -4.446 1.00 33.34 95 THR C N 1
ATOM 6274 C CA . THR C 1 107 ? -29.489 66.083 -5.218 1.00 33.42 95 THR C CA 1
ATOM 6275 C C . THR C 1 107 ? -30.467 64.943 -5.112 1.00 33.31 95 THR C C 1
ATOM 6276 O O . THR C 1 107 ? -30.904 64.514 -4.029 1.00 33.10 95 THR C O 1
ATOM 6280 N N . LEU C 1 108 ? -30.833 64.432 -6.259 1.00 33.53 96 LEU C N 1
ATOM 6281 C CA . LEU C 1 108 ? -31.850 63.402 -6.286 1.00 33.96 96 LEU C CA 1
ATOM 6282 C C . LEU C 1 108 ? -31.238 62.040 -6.416 1.00 34.05 96 LEU C C 1
ATOM 6283 O O . LEU C 1 108 ? -30.101 61.899 -6.834 1.00 34.99 96 LEU C O 1
ATOM 6288 N N . GLN C 1 109 ? -32.015 61.013 -6.086 1.00 35.57 97 GLN C N 1
ATOM 6289 C CA . GLN C 1 109 ? -31.541 59.620 -6.102 1.00 35.19 97 GLN C CA 1
ATOM 6290 C C . GLN C 1 109 ? -31.050 59.301 -7.498 1.00 36.19 97 GLN C C 1
ATOM 6291 O O . GLN C 1 109 ? -30.091 58.570 -7.667 1.00 38.00 97 GLN C O 1
ATOM 6297 N N . ASP C 1 110 ? -31.693 59.844 -8.529 1.00 36.90 98 ASP C N 1
ATOM 6298 C CA . ASP C 1 110 ? -31.335 59.547 -9.919 1.00 37.88 98 ASP C CA 1
ATOM 6299 C C . ASP C 1 110 ? -30.094 60.268 -10.387 1.00 37.92 98 ASP C C 1
ATOM 6300 O O . ASP C 1 110 ? -29.659 60.086 -11.523 1.00 38.53 98 ASP C O 1
ATOM 6305 N N . GLY C 1 111 ? -29.532 61.109 -9.537 1.00 36.53 99 GLY C N 1
ATOM 6306 C CA . GLY C 1 111 ? -28.279 61.765 -9.883 1.00 37.43 99 GLY C CA 1
ATOM 6307 C C . GLY C 1 111 ? -28.319 63.224 -10.260 1.00 37.22 99 GLY C C 1
ATOM 6308 O O . GLY C 1 111 ? -27.296 63.879 -10.174 1.00 38.06 99 GLY C O 1
ATOM 6309 N N . ARG C 1 112 ? -29.487 63.764 -10.585 1.00 37.18 100 ARG C N 1
ATOM 6310 C CA . ARG C 1 112 ? -29.600 65.193 -10.853 1.00 37.19 100 ARG C CA 1
ATOM 6311 C C . ARG C 1 112 ? -29.258 66.081 -9.624 1.00 37.66 100 ARG C C 1
ATOM 6312 O O . ARG C 1 112 ? -29.669 65.783 -8.467 1.00 36.60 100 ARG C O 1
ATOM 6320 N N . ARG C 1 113 ? -28.456 67.137 -9.858 1.00 37.13 101 ARG C N 1
ATOM 6321 C CA . ARG C 1 113 ? -28.164 68.099 -8.849 1.00 38.09 101 ARG C CA 1
ATOM 6322 C C . ARG C 1 113 ? -28.793 69.388 -9.331 1.00 38.74 101 ARG C C 1
ATOM 6323 O O . ARG C 1 113 ? -28.426 69.874 -10.365 1.00 39.21 101 ARG C O 1
ATOM 6331 N N . LEU C 1 114 ? -29.761 69.891 -8.581 1.00 39.92 102 LEU C N 1
ATOM 6332 C CA . LEU C 1 114 ? -30.605 71.000 -9.008 1.00 40.58 102 LEU C CA 1
ATOM 6333 C C . LEU C 1 114 ? -30.505 72.218 -8.095 1.00 40.90 102 LEU C C 1
ATOM 6334 O O . LEU C 1 114 ? -30.325 72.128 -6.884 1.00 38.99 102 LEU C O 1
ATOM 6339 N N . LYS C 1 115 ? -30.744 73.370 -8.688 1.00 41.89 103 LYS C N 1
ATOM 6340 C CA . LYS C 1 115 ? -30.704 74.652 -7.972 1.00 43.47 103 LYS C CA 1
ATOM 6341 C C . LYS C 1 115 ? -32.057 74.699 -7.261 1.00 40.76 103 LYS C C 1
ATOM 6342 O O . LYS C 1 115 ? -33.047 74.573 -7.900 1.00 40.74 103 LYS C O 1
ATOM 6348 N N . ALA C 1 116 ? -32.123 74.869 -5.956 1.00 38.87 104 ALA C N 1
ATOM 6349 C CA . ALA C 1 116 ? -33.410 74.952 -5.315 1.00 38.77 104 ALA C CA 1
ATOM 6350 C C . ALA C 1 116 ? -33.720 76.391 -4.897 1.00 40.44 104 ALA C C 1
ATOM 6351 O O . ALA C 1 116 ? -32.801 77.141 -4.593 1.00 40.09 104 ALA C O 1
ATOM 6353 N N . ARG C 1 117 ? -34.996 76.741 -4.879 1.00 41.95 105 ARG C N 1
ATOM 6354 C CA . ARG C 1 117 ? -35.480 78.040 -4.360 1.00 45.58 105 ARG C CA 1
ATOM 6355 C C . ARG C 1 117 ? -36.095 77.890 -2.968 1.00 43.59 105 ARG C C 1
ATOM 6356 O O . ARG C 1 117 ? -36.914 77.027 -2.778 1.00 41.61 105 ARG C O 1
ATOM 6364 N N . LEU C 1 118 ? -35.708 78.728 -2.009 1.00 44.22 106 LEU C N 1
ATOM 6365 C CA . LEU C 1 118 ? -36.458 78.845 -0.744 1.00 45.65 106 LEU C CA 1
ATOM 6366 C C . LEU C 1 118 ? -37.817 79.548 -0.973 1.00 46.50 106 LEU C C 1
ATOM 6367 O O . LEU C 1 118 ? -37.829 80.703 -1.313 1.00 47.71 106 LEU C O 1
ATOM 6372 N N . ILE C 1 119 ? -38.922 78.835 -0.805 1.00 46.89 107 ILE C N 1
ATOM 6373 C CA . ILE C 1 119 ? -40.251 79.423 -0.772 1.00 47.70 107 ILE C CA 1
ATOM 6374 C C . ILE C 1 119 ? -40.443 80.157 0.569 1.00 49.05 107 ILE C C 1
ATOM 6375 O O . ILE C 1 119 ? -41.042 81.201 0.628 1.00 49.64 107 ILE C O 1
ATOM 6380 N N . GLY C 1 120 ? -39.951 79.570 1.650 1.00 48.78 108 GLY C N 1
ATOM 6381 C CA . GLY C 1 120 ? -40.001 80.237 2.944 1.00 48.63 108 GLY C CA 1
ATOM 6382 C C . GLY C 1 120 ? -39.606 79.288 4.041 1.00 46.96 108 GLY C C 1
ATOM 6383 O O . GLY C 1 120 ? -39.642 78.055 3.853 1.00 45.45 108 GLY C O 1
ATOM 6384 N N . GLY C 1 121 ? -39.213 79.846 5.173 1.00 45.97 109 GLY C N 1
ATOM 6385 C CA . GLY C 1 121 ? -38.879 79.070 6.349 1.00 44.93 109 GLY C CA 1
ATOM 6386 C C . GLY C 1 121 ? -39.594 79.540 7.587 1.00 46.15 109 GLY C C 1
ATOM 6387 O O . GLY C 1 121 ? -40.119 80.672 7.607 1.00 46.93 109 GLY C O 1
ATOM 6388 N N . ASP C 1 122 ? -39.624 78.677 8.606 1.00 44.68 110 ASP C N 1
ATOM 6389 C CA . ASP C 1 122 ? -40.199 79.000 9.915 1.00 45.74 110 ASP C CA 1
ATOM 6390 C C . ASP C 1 122 ? -39.301 78.465 11.034 1.00 46.42 110 ASP C C 1
ATOM 6391 O O . ASP C 1 122 ? -39.182 77.213 11.244 1.00 43.46 110 ASP C O 1
ATOM 6396 N N . SER C 1 123 ? -38.645 79.374 11.745 1.00 48.94 111 SER C N 1
ATOM 6397 C CA . SER C 1 123 ? -37.670 78.933 12.754 1.00 51.82 111 SER C CA 1
ATOM 6398 C C . SER C 1 123 ? -38.286 78.262 13.971 1.00 52.23 111 SER C C 1
ATOM 6399 O O . SER C 1 123 ? -37.681 77.377 14.577 1.00 53.22 111 SER C O 1
ATOM 6402 N N . GLU C 1 124 ? -39.505 78.616 14.296 1.00 54.23 112 GLU C N 1
ATOM 6403 C CA . GLU C 1 124 ? -40.133 78.078 15.495 1.00 55.17 112 GLU C CA 1
ATOM 6404 C C . GLU C 1 124 ? -40.440 76.646 15.301 1.00 52.31 112 GLU C C 1
ATOM 6405 O O . GLU C 1 124 ? -40.207 75.831 16.181 1.00 52.98 112 GLU C O 1
ATOM 6411 N N . THR C 1 125 ? -40.997 76.305 14.154 1.00 50.09 113 THR C N 1
ATOM 6412 C CA . THR C 1 125 ? -41.230 74.870 13.888 1.00 47.55 113 THR C CA 1
ATOM 6413 C C . THR C 1 125 ? -40.043 74.135 13.237 1.00 45.78 113 THR C C 1
ATOM 6414 O O . THR C 1 125 ? -40.064 72.924 13.073 1.00 43.09 113 THR C O 1
ATOM 6418 N N . ASP C 1 126 ? -38.986 74.871 12.918 1.00 45.40 114 ASP C N 1
ATOM 6419 C CA . ASP C 1 126 ? -37.803 74.333 12.233 1.00 43.71 114 ASP C CA 1
ATOM 6420 C C . ASP C 1 126 ? -38.122 73.615 10.911 1.00 42.36 114 ASP C C 1
ATOM 6421 O O . ASP C 1 126 ? -37.597 72.514 10.634 1.00 43.48 114 ASP C O 1
ATOM 6426 N N . LEU C 1 127 ? -38.971 74.243 10.104 1.00 40.55 115 LEU C N 1
ATOM 6427 C CA . LEU C 1 127 ? -39.360 73.786 8.801 1.00 38.24 115 LEU C CA 1
ATOM 6428 C C . LEU C 1 127 ? -39.029 74.846 7.752 1.00 38.03 115 LEU C C 1
ATOM 6429 O O . LEU C 1 127 ? -39.079 76.056 8.025 1.00 38.68 115 LEU C O 1
ATOM 6434 N N . ALA C 1 128 ? -38.696 74.371 6.560 1.00 36.48 116 ALA C N 1
ATOM 6435 C CA . ALA C 1 128 ? -38.517 75.196 5.374 1.00 36.36 116 ALA C CA 1
ATOM 6436 C C . ALA C 1 128 ? -39.053 74.477 4.142 1.00 36.11 116 ALA C C 1
ATOM 6437 O O . ALA C 1 128 ? -38.986 73.222 4.053 1.00 34.94 116 ALA C O 1
ATOM 6439 N N . VAL C 1 129 ? -39.592 75.260 3.205 1.00 36.19 117 VAL C N 1
ATOM 6440 C CA . VAL C 1 129 ? -40.143 74.735 1.971 1.00 36.98 117 VAL C CA 1
ATOM 6441 C C . VAL C 1 129 ? -39.247 75.203 0.826 1.00 37.94 117 VAL C C 1
ATOM 6442 O O . VAL C 1 129 ? -38.925 76.414 0.712 1.00 38.54 117 VAL C O 1
ATOM 6446 N N . LEU C 1 130 ? -38.828 74.231 0.010 1.00 37.08 118 LEU C N 1
ATOM 6447 C CA . LEU C 1 130 ? -37.953 74.470 -1.125 1.00 37.02 118 LEU C CA 1
ATOM 6448 C C . LEU C 1 130 ? -38.682 74.091 -2.402 1.00 37.55 118 LEU C C 1
ATOM 6449 O O . LEU C 1 130 ? -39.560 73.202 -2.410 1.00 37.63 118 LEU C O 1
ATOM 6454 N N . LYS C 1 131 ? -38.318 74.741 -3.502 1.00 38.43 119 LYS C N 1
ATOM 6455 C CA . LYS C 1 131 ? -38.909 74.349 -4.773 1.00 39.59 119 LYS C CA 1
ATOM 6456 C C . LYS C 1 131 ? -37.808 74.080 -5.773 1.00 38.85 119 LYS C C 1
ATOM 6457 O O . LYS C 1 131 ? -36.834 74.824 -5.868 1.00 37.16 119 LYS C O 1
ATOM 6463 N N . ILE C 1 132 ? -37.959 72.985 -6.502 1.00 38.82 120 ILE C N 1
ATOM 6464 C CA . ILE C 1 132 ? -37.089 72.731 -7.635 1.00 38.95 120 ILE C CA 1
ATOM 6465 C C . ILE C 1 132 ? -37.944 72.684 -8.916 1.00 40.92 120 ILE C C 1
ATOM 6466 O O . ILE C 1 132 ? -39.133 72.354 -8.898 1.00 39.82 120 ILE C O 1
ATOM 6471 N N . ASP C 1 133 ? -37.313 73.028 -10.019 1.00 43.62 121 ASP C N 1
ATOM 6472 C CA . ASP C 1 133 ? -37.950 72.936 -11.302 1.00 46.78 121 ASP C CA 1
ATOM 6473 C C . ASP C 1 133 ? -37.371 71.708 -11.995 1.00 47.01 121 ASP C C 1
ATOM 6474 O O . ASP C 1 133 ? -36.253 71.721 -12.492 1.00 48.00 121 ASP C O 1
ATOM 6479 N N . ALA C 1 134 ? -38.132 70.633 -11.986 1.00 45.32 122 ALA C N 1
ATOM 6480 C CA . ALA C 1 134 ? -37.701 69.405 -12.617 1.00 45.25 122 ALA C CA 1
ATOM 6481 C C . ALA C 1 134 ? -38.890 68.516 -12.789 1.00 43.97 122 ALA C C 1
ATOM 6482 O O . ALA C 1 134 ? -39.792 68.539 -11.990 1.00 41.91 122 ALA C O 1
ATOM 6484 N N . LYS C 1 135 ? -38.843 67.706 -13.826 1.00 45.03 123 LYS C N 1
ATOM 6485 C CA . LYS C 1 135 ? -39.862 66.688 -14.091 1.00 45.90 123 LYS C CA 1
ATOM 6486 C C . LYS C 1 135 ? -39.381 65.332 -13.613 1.00 46.03 123 LYS C C 1
ATOM 6487 O O . LYS C 1 135 ? -38.206 65.156 -13.179 1.00 43.63 123 LYS C O 1
ATOM 6493 N N . ASN C 1 136 ? -40.306 64.390 -13.674 1.00 46.71 124 ASN C N 1
ATOM 6494 C CA . ASN C 1 136 ? -40.068 63.047 -13.278 1.00 47.43 124 ASN C CA 1
ATOM 6495 C C . ASN C 1 136 ? -39.627 62.879 -11.828 1.00 46.10 124 ASN C C 1
ATOM 6496 O O . ASN C 1 136 ? -38.661 62.184 -11.505 1.00 43.09 124 ASN C O 1
ATOM 6501 N N . LEU C 1 137 ? -40.391 63.524 -10.983 1.00 45.94 125 LEU C N 1
ATOM 6502 C CA . LEU C 1 137 ? -40.213 63.490 -9.555 1.00 46.31 125 LEU C CA 1
ATOM 6503 C C . LEU C 1 137 ? -41.160 62.451 -8.943 1.00 46.27 125 LEU C C 1
ATOM 6504 O O . LEU C 1 137 ? -42.256 62.253 -9.421 1.00 47.72 125 LEU C O 1
ATOM 6509 N N . LYS C 1 138 ? -40.746 61.844 -7.845 1.00 46.13 126 LYS C N 1
ATOM 6510 C CA . LYS C 1 138 ? -41.628 61.008 -7.056 1.00 47.42 126 LYS C CA 1
ATOM 6511 C C . LYS C 1 138 ? -41.658 61.443 -5.612 1.00 45.84 126 LYS C C 1
ATOM 6512 O O . LYS C 1 138 ? -40.675 62.017 -5.085 1.00 42.96 126 LYS C O 1
ATOM 6518 N N . SER C 1 139 ? -42.783 61.098 -4.981 1.00 45.29 127 SER C N 1
ATOM 6519 C CA . SER C 1 139 ? -43.094 61.414 -3.594 1.00 44.58 127 SER C CA 1
ATOM 6520 C C . SER C 1 139 ? -43.472 60.113 -2.891 1.00 44.68 127 SER C C 1
ATOM 6521 O O . SER C 1 139 ? -42.992 59.044 -3.294 1.00 43.31 127 SER C O 1
ATOM 6524 N N . LEU C 1 140 ? -44.248 60.190 -1.814 1.00 44.91 128 LEU C N 1
ATOM 6525 C CA . LEU C 1 140 ? -44.653 58.964 -1.090 1.00 46.38 128 LEU C CA 1
ATOM 6526 C C . LEU C 1 140 ? -45.916 59.236 -0.339 1.00 47.94 128 LEU C C 1
ATOM 6527 O O . LEU C 1 140 ? -46.259 60.410 -0.158 1.00 47.93 128 LEU C O 1
ATOM 6532 N N . VAL C 1 141 ? -46.569 58.178 0.134 1.00 48.43 129 VAL C N 1
ATOM 6533 C CA . VAL C 1 141 ? -47.818 58.345 0.890 1.00 49.84 129 VAL C CA 1
ATOM 6534 C C . VAL C 1 141 ? -47.638 59.167 2.147 1.00 50.06 129 VAL C C 1
ATOM 6535 O O . VAL C 1 141 ? -46.783 58.909 2.990 1.00 48.85 129 VAL C O 1
ATOM 6539 N N . ILE C 1 142 ? -48.405 60.228 2.252 1.00 51.64 130 ILE C N 1
ATOM 6540 C CA . ILE C 1 142 ? -48.340 61.093 3.426 1.00 52.33 130 ILE C CA 1
ATOM 6541 C C . ILE C 1 142 ? -49.311 60.572 4.481 1.00 53.40 130 ILE C C 1
ATOM 6542 O O . ILE C 1 142 ? -50.553 60.559 4.260 1.00 53.49 130 ILE C O 1
ATOM 6547 N N . GLY C 1 143 ? -48.777 60.131 5.618 1.00 51.22 131 GLY C N 1
ATOM 6548 C CA . GLY C 1 143 ? -49.623 59.518 6.637 1.00 51.44 131 GLY C CA 1
ATOM 6549 C C . GLY C 1 143 ? -50.237 60.532 7.601 1.00 51.21 131 GLY C C 1
ATOM 6550 O O . GLY C 1 143 ? -50.255 61.743 7.353 1.00 50.62 131 GLY C O 1
ATOM 6551 N N . ASP C 1 144 ? -50.705 60.002 8.732 1.00 51.74 132 ASP C N 1
ATOM 6552 C CA . ASP C 1 144 ? -51.387 60.788 9.766 1.00 51.74 132 ASP C CA 1
ATOM 6553 C C . ASP C 1 144 ? -50.721 60.598 11.087 1.00 50.34 132 ASP C C 1
ATOM 6554 O O . ASP C 1 144 ? -50.924 59.590 11.718 1.00 50.58 132 ASP C O 1
ATOM 6559 N N . SER C 1 145 ? -49.968 61.607 11.512 1.00 49.42 133 SER C N 1
ATOM 6560 C CA . SER C 1 145 ? -49.181 61.541 12.701 1.00 48.78 133 SER C CA 1
ATOM 6561 C C . SER C 1 145 ? -50.048 61.451 13.933 1.00 50.90 133 SER C C 1
ATOM 6562 O O . SER C 1 145 ? -49.598 60.936 14.949 1.00 49.58 133 SER C O 1
ATOM 6565 N N . ASP C 1 146 ? -51.289 61.944 13.870 1.00 53.01 134 ASP C N 1
ATOM 6566 C CA . ASP C 1 146 ? -52.179 61.767 15.018 1.00 55.43 134 ASP C CA 1
ATOM 6567 C C . ASP C 1 146 ? -52.424 60.299 15.409 1.00 56.25 134 ASP C C 1
ATOM 6568 O O . ASP C 1 146 ? -52.749 60.044 16.567 1.00 57.49 134 ASP C O 1
ATOM 6573 N N . LYS C 1 147 ? -52.270 59.352 14.471 1.00 56.32 135 LYS C N 1
ATOM 6574 C CA . LYS C 1 147 ? -52.467 57.914 14.746 1.00 56.99 135 LYS C CA 1
ATOM 6575 C C . LYS C 1 147 ? -51.215 57.196 15.278 1.00 55.18 135 LYS C C 1
ATOM 6576 O O . LYS C 1 147 ? -51.263 56.032 15.606 1.00 54.89 135 LYS C O 1
ATOM 6582 N N . LEU C 1 148 ? -50.097 57.890 15.342 1.00 52.74 136 LEU C N 1
ATOM 6583 C CA . LEU C 1 148 ? -48.895 57.292 15.880 1.00 50.93 136 LEU C CA 1
ATOM 6584 C C . LEU C 1 148 ? -49.040 56.989 17.339 1.00 50.77 136 LEU C C 1
ATOM 6585 O O . LEU C 1 148 ? -49.651 57.799 18.093 1.00 50.15 136 LEU C O 1
ATOM 6590 N N . GLU C 1 149 ? -48.478 55.847 17.732 1.00 53.83 137 GLU C N 1
ATOM 6591 C CA . GLU C 1 149 ? -48.449 55.437 19.117 1.00 53.62 137 GLU C CA 1
ATOM 6592 C C . GLU C 1 149 ? -47.031 55.036 19.540 1.00 49.37 137 GLU C C 1
ATOM 6593 O O . GLU C 1 149 ? -46.285 54.484 18.735 1.00 46.64 137 GLU C O 1
ATOM 6599 N N . VAL C 1 150 ? -46.732 55.200 20.825 1.00 47.47 138 VAL C N 1
ATOM 6600 C CA . VAL C 1 150 ? -45.494 54.733 21.414 1.00 44.31 138 VAL C CA 1
ATOM 6601 C C . VAL C 1 150 ? -45.344 53.244 21.217 1.00 43.42 138 VAL C C 1
ATOM 6602 O O . VAL C 1 150 ? -46.212 52.485 21.540 1.00 45.02 138 VAL C O 1
ATOM 6606 N N . GLY C 1 151 ? -44.213 52.825 20.668 1.00 40.36 139 GLY C N 1
ATOM 6607 C CA . GLY C 1 151 ? -44.036 51.429 20.356 1.00 39.07 139 GLY C CA 1
ATOM 6608 C C . GLY C 1 151 ? -44.243 51.067 18.920 1.00 39.07 139 GLY C C 1
ATOM 6609 O O . GLY C 1 151 ? -43.915 49.919 18.500 1.00 37.94 139 GLY C O 1
ATOM 6610 N N . ASP C 1 152 ? -44.751 51.998 18.115 1.00 39.37 140 ASP C N 1
ATOM 6611 C CA . ASP C 1 152 ? -44.824 51.720 16.648 1.00 40.45 140 ASP C CA 1
ATOM 6612 C C . ASP C 1 152 ? -43.423 51.767 16.059 1.00 38.24 140 ASP C C 1
ATOM 6613 O O . ASP C 1 152 ? -42.637 52.585 16.452 1.00 36.09 140 ASP C O 1
ATOM 6618 N N . PHE C 1 153 ? -43.143 50.901 15.104 1.00 38.04 141 PHE C N 1
ATOM 6619 C CA . PHE C 1 153 ? -41.891 50.852 14.411 1.00 36.64 141 PHE C CA 1
ATOM 6620 C C . PHE C 1 153 ? -41.808 51.931 13.371 1.00 36.77 141 PHE C C 1
ATOM 6621 O O . PHE C 1 153 ? -42.809 52.237 12.663 1.00 37.31 141 PHE C O 1
ATOM 6629 N N . VAL C 1 154 ? -40.618 52.542 13.256 1.00 34.78 142 VAL C N 1
ATOM 6630 C CA . VAL C 1 154 ? -40.418 53.572 12.295 1.00 33.92 142 VAL C CA 1
ATOM 6631 C C . VAL C 1 154 ? -39.071 53.400 11.677 1.00 33.65 142 VAL C C 1
ATOM 6632 O O . VAL C 1 154 ? -38.143 52.738 12.263 1.00 34.19 142 VAL C O 1
ATOM 6636 N N . VAL C 1 155 ? -38.858 54.026 10.507 1.00 33.76 143 VAL C N 1
ATOM 6637 C CA . VAL C 1 155 ? -37.513 54.111 9.946 1.00 33.59 143 VAL C CA 1
ATOM 6638 C C . VAL C 1 155 ? -37.262 55.532 9.611 1.00 33.23 143 VAL C C 1
ATOM 6639 O O . VAL C 1 155 ? -38.161 56.254 9.106 1.00 33.40 143 VAL C O 1
ATOM 6643 N N . ALA C 1 156 ? -36.093 55.994 9.996 1.00 32.89 144 ALA C N 1
ATOM 6644 C CA . ALA C 1 156 ? -35.601 57.326 9.614 1.00 32.69 144 ALA C CA 1
ATOM 6645 C C . ALA C 1 156 ? -34.667 57.214 8.393 1.00 33.02 144 ALA C C 1
ATOM 6646 O O . ALA C 1 156 ? -33.722 56.432 8.392 1.00 33.31 144 ALA C O 1
ATOM 6648 N N . ILE C 1 157 ? -35.014 57.930 7.329 1.00 33.14 145 ILE C N 1
ATOM 6649 C CA . ILE C 1 157 ? -34.280 57.856 6.081 1.00 34.51 145 ILE C CA 1
ATOM 6650 C C . ILE C 1 157 ? -33.803 59.190 5.672 1.00 33.54 145 ILE C C 1
ATOM 6651 O O . ILE C 1 157 ? -34.516 60.178 5.743 1.00 34.95 145 ILE C O 1
ATOM 6656 N N . GLY C 1 158 ? -32.599 59.211 5.180 1.00 34.92 146 GLY C N 1
ATOM 6657 C CA . GLY C 1 158 ? -32.037 60.430 4.709 1.00 35.55 146 GLY C CA 1
ATOM 6658 C C . GLY C 1 158 ? -31.088 60.159 3.553 1.00 37.91 146 GLY C C 1
ATOM 6659 O O . GLY C 1 158 ? -30.853 59.010 3.156 1.00 36.04 146 GLY C O 1
ATOM 6660 N N . ASN C 1 159 ? -30.548 61.257 3.005 1.00 40.11 147 ASN C N 1
ATOM 6661 C CA . ASN C 1 159 ? -29.585 61.118 1.947 1.00 44.03 147 ASN C CA 1
ATOM 6662 C C . ASN C 1 159 ? -28.391 62.009 2.234 1.00 47.00 147 ASN C C 1
ATOM 6663 O O . ASN C 1 159 ? -28.363 63.192 1.855 1.00 47.67 147 ASN C O 1
ATOM 6668 N N . PRO C 1 160 ? -27.441 61.477 2.980 1.00 50.52 148 PRO C N 1
ATOM 6669 C CA . PRO C 1 160 ? -26.428 62.355 3.540 1.00 55.31 148 PRO C CA 1
ATOM 6670 C C . PRO C 1 160 ? -25.331 62.804 2.608 1.00 60.54 148 PRO C C 1
ATOM 6671 O O . PRO C 1 160 ? -24.619 63.708 3.003 1.00 61.92 148 PRO C O 1
ATOM 6675 N N . PHE C 1 161 ? -25.195 62.215 1.416 1.00 65.92 149 PHE C N 1
ATOM 6676 C CA . PHE C 1 161 ? -24.159 62.655 0.452 1.00 71.51 149 PHE C CA 1
ATOM 6677 C C . PHE C 1 161 ? -24.694 63.210 -0.905 1.00 74.77 149 PHE C C 1
ATOM 6678 O O . PHE C 1 161 ? -25.626 62.668 -1.504 1.00 74.78 149 PHE C O 1
ATOM 6686 N N . GLY C 1 162 ? -24.086 64.296 -1.385 1.00 79.83 150 GLY C N 1
ATOM 6687 C CA . GLY C 1 162 ? -24.473 64.930 -2.666 1.00 82.70 150 GLY C CA 1
ATOM 6688 C C . GLY C 1 162 ? -23.444 64.692 -3.755 1.00 87.10 150 GLY C C 1
ATOM 6689 O O . GLY C 1 162 ? -22.709 65.603 -4.142 1.00 89.01 150 GLY C O 1
ATOM 6690 N N . LEU C 1 163 ? -23.422 63.466 -4.267 1.00 90.53 151 LEU C N 1
ATOM 6691 C CA . LEU C 1 163 ? -22.240 62.901 -4.944 1.00 94.41 151 LEU C CA 1
ATOM 6692 C C . LEU C 1 163 ? -22.264 61.381 -4.748 1.00 95.43 151 LEU C C 1
ATOM 6693 O O . LEU C 1 163 ? -21.492 60.637 -5.362 1.00 98.53 151 LEU C O 1
ATOM 6698 N N . GLY C 1 167 ? -21.939 55.445 -5.158 1.00 110.00 155 GLY C N 1
ATOM 6699 C CA . GLY C 1 167 ? -22.888 54.882 -4.195 1.00 108.08 155 GLY C CA 1
ATOM 6700 C C . GLY C 1 167 ? -24.332 55.309 -4.426 1.00 105.40 155 GLY C C 1
ATOM 6701 O O . GLY C 1 167 ? -24.586 56.420 -4.903 1.00 105.02 155 GLY C O 1
ATOM 6702 N N . ASN C 1 168 ? -25.269 54.411 -4.091 1.00 103.36 156 ASN C N 1
ATOM 6703 C CA . ASN C 1 168 ? -26.726 54.683 -4.148 1.00 99.78 156 ASN C CA 1
ATOM 6704 C C . ASN C 1 168 ? -27.068 55.663 -3.009 1.00 94.56 156 ASN C C 1
ATOM 6705 O O . ASN C 1 168 ? -28.085 56.400 -3.057 1.00 93.30 156 ASN C O 1
ATOM 6710 N N . SER C 1 169 ? -26.215 55.605 -1.973 1.00 90.05 157 SER C N 1
ATOM 6711 C CA . SER C 1 169 ? -25.945 56.722 -1.047 1.00 84.68 157 SER C CA 1
ATOM 6712 C C . SER C 1 169 ? -27.048 57.085 -0.044 1.00 77.78 157 SER C C 1
ATOM 6713 O O . SER C 1 169 ? -26.944 58.113 0.620 1.00 77.68 157 SER C O 1
ATOM 6716 N N . GLN C 1 170 ? -28.085 56.277 0.109 1.00 71.09 158 GLN C N 1
ATOM 6717 C CA . GLN C 1 170 ? -29.064 56.599 1.146 1.00 64.81 158 GLN C CA 1
ATOM 6718 C C . GLN C 1 170 ? -28.785 55.877 2.474 1.00 59.75 158 GLN C C 1
ATOM 6719 O O . GLN C 1 170 ? -28.012 54.919 2.517 1.00 60.06 158 GLN C O 1
ATOM 6725 N N . SER C 1 171 ? -29.419 56.370 3.538 1.00 52.66 159 SER C N 1
ATOM 6726 C CA . SER C 1 171 ? -29.109 56.021 4.917 1.00 49.46 159 SER C CA 1
ATOM 6727 C C . SER C 1 171 ? -30.393 55.866 5.686 1.00 45.25 159 SER C C 1
ATOM 6728 O O . SER C 1 171 ? -31.138 56.842 5.809 1.00 43.51 159 SER C O 1
ATOM 6731 N N . ALA C 1 172 ? -30.669 54.651 6.177 1.00 40.50 160 ALA C N 1
ATOM 6732 C CA . ALA C 1 172 ? -31.864 54.353 6.977 1.00 37.80 160 ALA C CA 1
ATOM 6733 C C . ALA C 1 172 ? -31.474 53.791 8.364 1.00 36.54 160 ALA C C 1
ATOM 6734 O O . ALA C 1 172 ? -30.501 53.018 8.482 1.00 37.51 160 ALA C O 1
ATOM 6736 N N . THR C 1 173 ? -32.231 54.191 9.402 1.00 34.10 161 THR C N 1
ATOM 6737 C CA . THR C 1 173 ? -32.114 53.562 10.713 1.00 34.07 161 THR C CA 1
ATOM 6738 C C . THR C 1 173 ? -33.500 53.131 11.209 1.00 33.69 161 THR C C 1
ATOM 6739 O O . THR C 1 173 ? -34.557 53.686 10.773 1.00 33.40 161 THR C O 1
ATOM 6743 N N . PHE C 1 174 ? -33.504 52.194 12.163 1.00 33.82 162 PHE C N 1
ATOM 6744 C CA . PHE C 1 174 ? -34.758 51.548 12.619 1.00 33.70 162 PHE C CA 1
ATOM 6745 C C . PHE C 1 174 ? -34.948 51.704 14.128 1.00 33.38 162 PHE C C 1
ATOM 6746 O O . PHE C 1 174 ? -33.987 51.733 14.890 1.00 33.95 162 PHE C O 1
ATOM 6754 N N . GLY C 1 175 ? -36.173 51.824 14.561 1.00 33.16 163 GLY C N 1
ATOM 6755 C CA . GLY C 1 175 ? -36.485 51.883 15.982 1.00 33.02 163 GLY C CA 1
ATOM 6756 C C . GLY C 1 175 ? -37.985 52.001 16.166 1.00 33.01 163 GLY C C 1
ATOM 6757 O O . GLY C 1 175 ? -38.750 51.586 15.287 1.00 33.31 163 GLY C O 1
ATOM 6758 N N . ILE C 1 176 ? -38.399 52.545 17.308 1.00 32.93 164 ILE C N 1
ATOM 6759 C CA . ILE C 1 176 ? -39.776 52.716 17.600 1.00 33.16 164 ILE C CA 1
ATOM 6760 C C . ILE C 1 176 ? -40.000 54.139 17.958 1.00 33.10 164 ILE C C 1
ATOM 6761 O O . ILE C 1 176 ? -39.048 54.935 18.154 1.00 32.90 164 ILE C O 1
ATOM 6766 N N . VAL C 1 177 ? -41.250 54.514 17.912 1.00 33.48 165 VAL C N 1
ATOM 6767 C CA . VAL C 1 177 ? -41.672 55.737 18.533 1.00 33.72 165 VAL C CA 1
ATOM 6768 C C . VAL C 1 177 ? -41.459 55.520 20.027 1.00 33.87 165 VAL C C 1
ATOM 6769 O O . VAL C 1 177 ? -42.111 54.665 20.625 1.00 34.17 165 VAL C O 1
ATOM 6773 N N . SER C 1 178 ? -40.642 56.387 20.624 1.00 35.26 166 SER C N 1
ATOM 6774 C CA . SER C 1 178 ? -40.269 56.315 22.043 1.00 38.30 166 SER C CA 1
ATOM 6775 C C . SER C 1 178 ? -41.131 57.174 22.910 1.00 41.36 166 SER C C 1
ATOM 6776 O O . SER C 1 178 ? -41.388 56.799 24.052 1.00 41.14 166 SER C O 1
ATOM 6779 N N . ALA C 1 179 ? -41.480 58.361 22.408 1.00 44.96 167 ALA C N 1
ATOM 6780 C CA . ALA C 1 179 ? -42.404 59.299 23.134 1.00 49.12 167 ALA C CA 1
ATOM 6781 C C . ALA C 1 179 ? -43.109 60.270 22.175 1.00 53.35 167 ALA C C 1
ATOM 6782 O O . ALA C 1 179 ? -42.592 60.553 21.077 1.00 51.79 167 ALA C O 1
ATOM 6784 N N . LEU C 1 180 ? -44.255 60.802 22.588 1.00 58.62 168 LEU C N 1
ATOM 6785 C CA . LEU C 1 180 ? -44.898 61.883 21.848 1.00 64.77 168 LEU C CA 1
ATOM 6786 C C . LEU C 1 180 ? -44.942 63.128 22.756 1.00 70.88 168 LEU C C 1
ATOM 6787 O O . LEU C 1 180 ? -44.874 63.004 23.991 1.00 71.82 168 LEU C O 1
ATOM 6792 N N . LYS C 1 181 ? -45.055 64.314 22.174 1.00 77.73 169 LYS C N 1
ATOM 6793 C CA . LYS C 1 181 ? -45.297 65.527 23.004 1.00 85.12 169 LYS C CA 1
ATOM 6794 C C . LYS C 1 181 ? -44.181 65.736 24.021 1.00 88.52 169 LYS C C 1
ATOM 6795 O O . LYS C 1 181 ? -44.395 65.550 25.234 1.00 89.74 169 LYS C O 1
ATOM 6801 N N . ARG C 1 182 ? -42.990 66.077 23.523 1.00 91.55 170 ARG C N 1
ATOM 6802 C CA . ARG C 1 182 ? -41.829 66.449 24.374 1.00 94.84 170 ARG C CA 1
ATOM 6803 C C . ARG C 1 182 ? -41.106 65.254 25.005 1.00 94.47 170 ARG C C 1
ATOM 6804 O O . ARG C 1 182 ? -40.016 65.416 25.559 1.00 95.44 170 ARG C O 1
ATOM 6812 N N . ASN C 1 192 ? -45.192 68.994 20.130 1.00 74.52 180 ASN C N 1
ATOM 6813 C CA . ASN C 1 192 ? -44.115 69.369 19.210 1.00 73.32 180 ASN C CA 1
ATOM 6814 C C . ASN C 1 192 ? -43.484 68.080 18.590 1.00 68.96 180 ASN C C 1
ATOM 6815 O O . ASN C 1 192 ? -44.005 67.590 17.600 1.00 69.50 180 ASN C O 1
ATOM 6820 N N . PHE C 1 193 ? -42.434 67.511 19.187 1.00 64.17 181 PHE C N 1
ATOM 6821 C CA . PHE C 1 193 ? -41.673 66.440 18.546 1.00 59.14 181 PHE C CA 1
ATOM 6822 C C . PHE C 1 193 ? -42.124 64.991 18.840 1.00 54.47 181 PHE C C 1
ATOM 6823 O O . PHE C 1 193 ? -42.506 64.620 19.955 1.00 55.11 181 PHE C O 1
ATOM 6831 N N . ILE C 1 194 ? -42.079 64.174 17.809 1.00 47.87 182 ILE C N 1
ATOM 6832 C CA . ILE C 1 194 ? -42.068 62.779 17.977 1.00 44.72 182 ILE C CA 1
ATOM 6833 C C . ILE C 1 194 ? -40.652 62.422 18.466 1.00 41.28 182 ILE C C 1
ATOM 6834 O O . ILE C 1 194 ? -39.628 62.927 17.943 1.00 39.48 182 ILE C O 1
ATOM 6839 N N . GLN C 1 195 ? -40.559 61.600 19.488 1.00 38.11 183 GLN C N 1
ATOM 6840 C CA . GLN C 1 195 ? -39.216 61.103 19.889 1.00 37.28 183 GLN C CA 1
ATOM 6841 C C . GLN C 1 195 ? -39.121 59.670 19.429 1.00 34.88 183 GLN C C 1
ATOM 6842 O O . GLN C 1 195 ? -40.132 58.921 19.515 1.00 35.00 183 GLN C O 1
ATOM 6848 N N . THR C 1 196 ? -37.965 59.284 18.910 1.00 33.90 184 THR C N 1
ATOM 6849 C CA . THR C 1 196 ? -37.695 57.941 18.463 1.00 33.26 184 THR C CA 1
ATOM 6850 C C . THR C 1 196 ? -36.358 57.426 18.917 1.00 33.30 184 THR C C 1
ATOM 6851 O O . THR C 1 196 ? -35.530 58.192 19.283 1.00 35.33 184 THR C O 1
ATOM 6855 N N . ASP C 1 197 ? -36.147 56.110 18.936 1.00 33.90 185 ASP C N 1
ATOM 6856 C CA . ASP C 1 197 ? -34.787 55.599 19.032 1.00 34.44 185 ASP C CA 1
ATOM 6857 C C . ASP C 1 197 ? -34.170 55.136 17.694 1.00 34.77 185 ASP C C 1
ATOM 6858 O O . ASP C 1 197 ? -33.135 54.473 17.731 1.00 33.65 185 ASP C O 1
ATOM 6863 N N . ALA C 1 198 ? -34.784 55.518 16.553 1.00 33.31 186 ALA C N 1
ATOM 6864 C CA . ALA C 1 198 ? -34.112 55.339 15.264 1.00 32.95 186 ALA C CA 1
ATOM 6865 C C . ALA C 1 198 ? -33.117 56.512 15.208 1.00 33.89 186 ALA C C 1
ATOM 6866 O O . ALA C 1 198 ? -33.483 57.645 15.227 1.00 32.99 186 ALA C O 1
ATOM 6868 N N . ALA C 1 199 ? -31.846 56.225 15.215 1.00 36.58 187 ALA C N 1
ATOM 6869 C CA . ALA C 1 199 ? -30.837 57.253 15.180 1.00 39.36 187 ALA C CA 1
ATOM 6870 C C . ALA C 1 199 ? -31.005 58.243 14.018 1.00 40.22 187 ALA C C 1
ATOM 6871 O O . ALA C 1 199 ? -31.248 57.852 12.883 1.00 39.22 187 ALA C O 1
ATOM 6873 N N A ILE C 1 200 ? -30.982 59.499 14.431 0.70 41.28 188 ILE C N 1
ATOM 6874 N N B ILE C 1 200 ? -30.794 59.537 14.258 0.30 38.99 188 ILE C N 1
ATOM 6875 C CA A ILE C 1 200 ? -31.183 60.632 13.624 0.70 43.28 188 ILE C CA 1
ATOM 6876 C CA B ILE C 1 200 ? -30.597 60.480 13.142 0.30 38.76 188 ILE C CA 1
ATOM 6877 C C A ILE C 1 200 ? -29.960 61.486 13.911 0.70 45.87 188 ILE C C 1
ATOM 6878 C C B ILE C 1 200 ? -29.104 60.629 12.814 0.30 40.14 188 ILE C C 1
ATOM 6879 O O A ILE C 1 200 ? -29.567 61.685 15.074 0.70 47.12 188 ILE C O 1
ATOM 6880 O O B ILE C 1 200 ? -28.394 61.345 13.495 0.30 41.23 188 ILE C O 1
ATOM 6889 N N A ASN C 1 201 ? -29.297 61.899 12.857 0.70 47.41 189 ASN C N 1
ATOM 6890 N N B ASN C 1 201 ? -28.627 59.926 11.793 0.30 40.80 189 ASN C N 1
ATOM 6891 C CA A ASN C 1 201 ? -28.013 62.603 12.979 0.70 50.23 189 ASN C CA 1
ATOM 6892 C CA B ASN C 1 201 ? -27.200 59.974 11.443 0.30 43.03 189 ASN C CA 1
ATOM 6893 C C A ASN C 1 201 ? -28.075 63.767 12.044 0.70 49.94 189 ASN C C 1
ATOM 6894 C C B ASN C 1 201 ? -26.766 61.390 11.015 0.30 44.14 189 ASN C C 1
ATOM 6895 O O A ASN C 1 201 ? -29.080 63.890 11.349 0.70 48.11 189 ASN C O 1
ATOM 6896 O O B ASN C 1 201 ? -27.606 62.228 10.653 0.30 43.14 189 ASN C O 1
ATOM 6905 N N A PRO C 1 202 ? -27.036 64.620 12.006 0.70 51.81 190 PRO C N 1
ATOM 6906 N N B PRO C 1 202 ? -25.452 61.670 11.055 0.30 46.71 190 PRO C N 1
ATOM 6907 C CA A PRO C 1 202 ? -27.141 65.809 11.134 0.70 52.00 190 PRO C CA 1
ATOM 6908 C CA B PRO C 1 202 ? -25.038 62.951 10.500 0.30 47.84 190 PRO C CA 1
ATOM 6909 C C A PRO C 1 202 ? -27.400 65.523 9.646 0.70 50.26 190 PRO C C 1
ATOM 6910 C C B PRO C 1 202 ? -25.644 63.141 9.127 0.30 46.82 190 PRO C C 1
ATOM 6911 O O A PRO C 1 202 ? -28.239 66.172 9.039 0.70 49.07 190 PRO C O 1
ATOM 6912 O O B PRO C 1 202 ? -25.397 62.342 8.234 0.30 46.22 190 PRO C O 1
ATOM 6919 N N A GLY C 1 203 ? -26.651 64.594 9.059 0.70 50.00 191 GLY C N 1
ATOM 6920 N N B GLY C 1 203 ? -26.461 64.175 8.970 0.30 46.42 191 GLY C N 1
ATOM 6921 C CA A GLY C 1 203 ? -26.847 64.203 7.643 0.70 48.82 191 GLY C CA 1
ATOM 6922 C CA B GLY C 1 203 ? -26.998 64.515 7.657 0.30 45.82 191 GLY C CA 1
ATOM 6923 C C A GLY C 1 203 ? -28.276 63.769 7.228 0.70 45.83 191 GLY C C 1
ATOM 6924 C C B GLY C 1 203 ? -28.371 63.953 7.266 0.30 44.02 191 GLY C C 1
ATOM 6925 O O A GLY C 1 203 ? -28.698 63.966 6.109 0.70 45.48 191 GLY C O 1
ATOM 6926 O O B GLY C 1 203 ? -28.852 64.243 6.178 0.30 43.64 191 GLY C O 1
ATOM 6927 N N . ASN C 1 204 ? -29.021 63.176 8.125 1.00 43.25 192 ASN C N 1
ATOM 6928 C CA . ASN C 1 204 ? -30.408 62.774 7.829 1.00 40.77 192 ASN C CA 1
ATOM 6929 C C . ASN C 1 204 ? -31.477 63.704 8.374 1.00 37.41 192 ASN C C 1
ATOM 6930 O O . ASN C 1 204 ? -32.743 63.526 8.146 1.00 35.91 192 ASN C O 1
ATOM 6935 N N . SER C 1 205 ? -30.994 64.762 9.023 1.00 35.51 193 SER C N 1
ATOM 6936 C CA . SER C 1 205 ? -31.834 65.800 9.420 1.00 35.87 193 SER C CA 1
ATOM 6937 C C . SER C 1 205 ? -32.547 66.446 8.217 1.00 35.76 193 SER C C 1
ATOM 6938 O O . SER C 1 205 ? -31.882 66.772 7.258 1.00 37.28 193 SER C O 1
ATOM 6941 N N . GLY C 1 206 ? -33.850 66.643 8.299 1.00 34.68 194 GLY C N 1
ATOM 6942 C CA . GLY C 1 206 ? -34.667 67.111 7.182 1.00 34.21 194 GLY C CA 1
ATOM 6943 C C . GLY C 1 206 ? -35.253 65.983 6.349 1.00 33.18 194 GLY C C 1
ATOM 6944 O O . GLY C 1 206 ? -36.149 66.176 5.537 1.00 33.84 194 GLY C O 1
ATOM 6945 N N . GLY C 1 207 ? -34.790 64.811 6.632 1.00 33.11 195 GLY C N 1
ATOM 6946 C CA . GLY C 1 207 ? -35.238 63.605 5.952 1.00 34.41 195 GLY C CA 1
ATOM 6947 C C . GLY C 1 207 ? -36.602 63.087 6.436 1.00 33.66 195 GLY C C 1
ATOM 6948 O O . GLY C 1 207 ? -37.289 63.772 7.140 1.00 32.93 195 GLY C O 1
ATOM 6949 N N . ALA C 1 208 ? -36.920 61.861 6.081 1.00 32.96 196 ALA C N 1
ATOM 6950 C CA . ALA C 1 208 ? -38.239 61.310 6.388 1.00 34.36 196 ALA C CA 1
ATOM 6951 C C . ALA C 1 208 ? -38.219 60.363 7.586 1.00 34.10 196 ALA C C 1
ATOM 6952 O O . ALA C 1 208 ? -37.352 59.592 7.698 1.00 34.68 196 ALA C O 1
ATOM 6954 N N . LEU C 1 209 ? -39.242 60.430 8.428 1.00 35.23 197 LEU C N 1
ATOM 6955 C CA . LEU C 1 209 ? -39.574 59.352 9.337 1.00 36.13 197 LEU C CA 1
ATOM 6956 C C . LEU C 1 209 ? -40.820 58.713 8.735 1.00 36.79 197 LEU C C 1
ATOM 6957 O O . LEU C 1 209 ? -41.832 59.399 8.545 1.00 35.93 197 LEU C O 1
ATOM 6962 N N . VAL C 1 210 ? -40.740 57.404 8.491 1.00 37.80 198 VAL C N 1
ATOM 6963 C CA . VAL C 1 210 ? -41.894 56.661 7.962 1.00 38.76 198 VAL C CA 1
ATOM 6964 C C . VAL C 1 210 ? -42.343 55.570 8.941 1.00 40.15 198 VAL C C 1
ATOM 6965 O O . VAL C 1 210 ? -41.529 55.034 9.714 1.00 39.79 198 VAL C O 1
ATOM 6969 N N . ASN C 1 211 ? -43.629 55.256 8.911 1.00 40.62 199 ASN C N 1
ATOM 6970 C CA . ASN C 1 211 ? -44.126 54.128 9.668 1.00 43.81 199 ASN C CA 1
ATOM 6971 C C . ASN C 1 211 ? -43.802 52.831 8.927 1.00 46.43 199 ASN C C 1
ATOM 6972 O O . ASN C 1 211 ? -43.166 52.861 7.878 1.00 46.65 199 ASN C O 1
ATOM 6977 N N . ALA C 1 212 ? -44.202 51.702 9.487 1.00 50.36 200 ALA C N 1
ATOM 6978 C CA . ALA C 1 212 ? -44.039 50.408 8.835 1.00 53.25 200 ALA C CA 1
ATOM 6979 C C . ALA C 1 212 ? -44.718 50.230 7.471 1.00 54.72 200 ALA C C 1
ATOM 6980 O O . ALA C 1 212 ? -44.384 49.285 6.764 1.00 56.12 200 ALA C O 1
ATOM 6982 N N . LYS C 1 213 ? -45.679 51.079 7.118 1.00 55.88 201 LYS C N 1
ATOM 6983 C CA . LYS C 1 213 ? -46.280 50.978 5.804 1.00 57.00 201 LYS C CA 1
ATOM 6984 C C . LYS C 1 213 ? -45.555 51.854 4.801 1.00 55.03 201 LYS C C 1
ATOM 6985 O O . LYS C 1 213 ? -45.881 51.869 3.635 1.00 55.00 201 LYS C O 1
ATOM 6991 N N . GLY C 1 214 ? -44.556 52.588 5.245 1.00 53.14 202 GLY C N 1
ATOM 6992 C CA . GLY C 1 214 ? -43.814 53.444 4.332 1.00 50.54 202 GLY C CA 1
ATOM 6993 C C . GLY C 1 214 ? -44.424 54.814 4.201 1.00 49.26 202 GLY C C 1
ATOM 6994 O O . GLY C 1 214 ? -44.034 55.555 3.339 1.00 49.60 202 GLY C O 1
ATOM 6995 N N . GLU C 1 215 ? -45.336 55.189 5.074 1.00 47.62 203 GLU C N 1
ATOM 6996 C CA . GLU C 1 215 ? -45.976 56.468 4.928 1.00 47.49 203 GLU C CA 1
ATOM 6997 C C . GLU C 1 215 ? -45.180 57.480 5.694 1.00 45.31 203 GLU C C 1
ATOM 6998 O O . GLU C 1 215 ? -44.714 57.198 6.776 1.00 45.79 203 GLU C O 1
ATOM 7004 N N . LEU C 1 216 ? -45.074 58.678 5.173 1.00 43.55 204 LEU C N 1
ATOM 7005 C CA . LEU C 1 216 ? -44.406 59.713 5.866 1.00 41.93 204 LEU C CA 1
ATOM 7006 C C . LEU C 1 216 ? -45.244 60.178 7.087 1.00 42.46 204 LEU C C 1
ATOM 7007 O O . LEU C 1 216 ? -46.393 60.625 6.969 1.00 42.75 204 LEU C O 1
ATOM 7012 N N . ILE C 1 217 ? -44.649 60.055 8.279 1.00 41.04 205 ILE C N 1
ATOM 7013 C CA . ILE C 1 217 ? -45.277 60.495 9.524 1.00 40.06 205 ILE C CA 1
ATOM 7014 C C . ILE C 1 217 ? -44.529 61.615 10.227 1.00 38.96 205 ILE C C 1
ATOM 7015 O O . ILE C 1 217 ? -45.060 62.265 11.115 1.00 38.76 205 ILE C O 1
ATOM 7020 N N . GLY C 1 218 ? -43.337 61.929 9.763 1.00 37.77 206 GLY C N 1
ATOM 7021 C CA . GLY C 1 218 ? -42.577 63.014 10.347 1.00 36.86 206 GLY C CA 1
ATOM 7022 C C . GLY C 1 218 ? -41.388 63.455 9.511 1.00 35.84 206 GLY C C 1
ATOM 7023 O O . GLY C 1 218 ? -40.980 62.752 8.590 1.00 35.08 206 GLY C O 1
ATOM 7024 N N . ILE C 1 219 ? -40.840 64.636 9.838 1.00 35.48 207 ILE C N 1
ATOM 7025 C CA . ILE C 1 219 ? -39.616 65.085 9.250 1.00 35.18 207 ILE C CA 1
ATOM 7026 C C . ILE C 1 219 ? -38.553 65.052 10.335 1.00 35.80 207 ILE C C 1
ATOM 7027 O O . ILE C 1 219 ? -38.724 65.702 11.362 1.00 36.79 207 ILE C O 1
ATOM 7032 N N . ASN C 1 220 ? -37.450 64.352 10.106 1.00 36.32 208 ASN C N 1
ATOM 7033 C CA . ASN C 1 220 ? -36.387 64.183 11.087 1.00 36.68 208 ASN C CA 1
ATOM 7034 C C . ASN C 1 220 ? -35.791 65.545 11.414 1.00 39.35 208 ASN C C 1
ATOM 7035 O O . ASN C 1 220 ? -35.834 66.462 10.592 1.00 39.26 208 ASN C O 1
ATOM 7040 N N . THR C 1 221 ? -35.273 65.707 12.613 1.00 40.48 209 THR C N 1
ATOM 7041 C CA . THR C 1 221 ? -34.665 66.923 13.061 1.00 42.46 209 THR C CA 1
ATOM 7042 C C . THR C 1 221 ? -33.626 66.520 14.045 1.00 45.80 209 THR C C 1
ATOM 7043 O O . THR C 1 221 ? -34.005 66.027 15.069 1.00 45.51 209 THR C O 1
ATOM 7047 N N . ALA C 1 222 ? -32.346 66.738 13.746 1.00 50.23 210 ALA C N 1
ATOM 7048 C CA . ALA C 1 222 ? -31.250 66.541 14.675 1.00 56.93 210 ALA C CA 1
ATOM 7049 C C . ALA C 1 222 ? -31.018 67.755 15.537 1.00 63.28 210 ALA C C 1
ATOM 7050 O O . ALA C 1 222 ? -30.571 68.768 15.022 1.00 65.36 210 ALA C O 1
ATOM 7052 N N . ILE C 1 223 ? -31.309 67.654 16.837 1.00 69.93 211 ILE C N 1
ATOM 7053 C CA . ILE C 1 223 ? -31.186 68.771 17.803 1.00 73.92 211 ILE C CA 1
ATOM 7054 C C . ILE C 1 223 ? -30.386 68.246 18.958 1.00 78.20 211 ILE C C 1
ATOM 7055 O O . ILE C 1 223 ? -30.772 67.231 19.524 1.00 79.91 211 ILE C O 1
ATOM 7060 N N . LEU C 1 224 ? -29.283 68.901 19.313 1.00 81.64 212 LEU C N 1
ATOM 7061 C CA . LEU C 1 224 ? -28.466 68.468 20.486 1.00 84.73 212 LEU C CA 1
ATOM 7062 C C . LEU C 1 224 ? -28.833 69.259 21.762 1.00 86.21 212 LEU C C 1
ATOM 7063 O O . LEU C 1 224 ? -29.502 68.749 22.675 1.00 86.85 212 LEU C O 1
ATOM 7068 N N . VAL C 1 231 ? -27.833 59.745 24.175 1.00 91.72 219 VAL C N 1
ATOM 7069 C CA . VAL C 1 231 ? -27.663 59.931 22.728 1.00 89.97 219 VAL C CA 1
ATOM 7070 C C . VAL C 1 231 ? -28.247 58.748 21.887 1.00 88.02 219 VAL C C 1
ATOM 7071 O O . VAL C 1 231 ? -27.853 58.562 20.729 1.00 87.53 219 VAL C O 1
ATOM 7075 N N . GLY C 1 232 ? -29.156 57.950 22.473 1.00 86.53 220 GLY C N 1
ATOM 7076 C CA . GLY C 1 232 ? -30.014 56.999 21.715 1.00 83.64 220 GLY C CA 1
ATOM 7077 C C . GLY C 1 232 ? -31.413 57.595 21.534 1.00 79.78 220 GLY C C 1
ATOM 7078 O O . GLY C 1 232 ? -32.444 56.982 21.900 1.00 80.74 220 GLY C O 1
ATOM 7079 N N . ILE C 1 233 ? -31.451 58.822 21.020 1.00 73.91 221 ILE C N 1
ATOM 7080 C CA . ILE C 1 233 ? -32.684 59.576 20.994 1.00 69.62 221 ILE C CA 1
ATOM 7081 C C . ILE C 1 233 ? -32.687 60.524 19.829 1.00 63.73 221 ILE C C 1
ATOM 7082 O O . ILE C 1 233 ? -31.784 61.360 19.697 1.00 63.58 221 ILE C O 1
ATOM 7087 N N . GLY C 1 234 ? -33.680 60.358 18.971 1.00 56.91 222 GLY C N 1
ATOM 7088 C CA . GLY C 1 234 ? -33.904 61.294 17.901 1.00 51.32 222 GLY C CA 1
ATOM 7089 C C . GLY C 1 234 ? -35.326 61.827 17.855 1.00 46.71 222 GLY C C 1
ATOM 7090 O O . GLY C 1 234 ? -36.228 61.254 18.451 1.00 43.12 222 GLY C O 1
ATOM 7091 N N . PHE C 1 235 ? -35.494 62.910 17.115 1.00 41.67 223 PHE C N 1
ATOM 7092 C CA . PHE C 1 235 ? -36.707 63.611 17.032 1.00 40.23 223 PHE C CA 1
ATOM 7093 C C . PHE C 1 235 ? -37.129 63.829 15.597 1.00 38.08 223 PHE C C 1
ATOM 7094 O O . PHE C 1 235 ? -36.293 63.963 14.714 1.00 36.39 223 PHE C O 1
ATOM 7102 N N . ALA C 1 236 ? -38.429 63.848 15.386 1.00 36.72 224 ALA C N 1
ATOM 7103 C CA . ALA C 1 236 ? -39.028 64.241 14.162 1.00 36.19 224 ALA C CA 1
ATOM 7104 C C . ALA C 1 236 ? -40.152 65.178 14.465 1.00 36.49 224 ALA C C 1
ATOM 7105 O O . ALA C 1 236 ? -40.760 65.078 15.488 1.00 38.26 224 ALA C O 1
ATOM 7107 N N . ILE C 1 237 ? -40.510 65.992 13.478 1.00 36.41 225 ILE C N 1
ATOM 7108 C CA . ILE C 1 237 ? -41.585 66.943 13.539 1.00 36.18 225 ILE C CA 1
ATOM 7109 C C . ILE C 1 237 ? -42.761 66.282 12.887 1.00 37.19 225 ILE C C 1
ATOM 7110 O O . ILE C 1 237 ? -42.637 65.803 11.762 1.00 36.36 225 ILE C O 1
ATOM 7115 N N . PRO C 1 238 ? -43.903 66.194 13.605 1.00 38.08 226 PRO C N 1
ATOM 7116 C CA . PRO C 1 238 ? -44.944 65.343 13.087 1.00 39.55 226 PRO C CA 1
ATOM 7117 C C . PRO C 1 238 ? -45.514 65.913 11.815 1.00 40.55 226 PRO C C 1
ATOM 7118 O O . PRO C 1 238 ? -45.676 67.158 11.642 1.00 42.50 226 PRO C O 1
ATOM 7122 N N . ILE C 1 239 ? -45.917 65.015 10.966 1.00 41.40 227 ILE C N 1
ATOM 7123 C CA . ILE C 1 239 ? -46.250 65.416 9.640 1.00 42.80 227 ILE C CA 1
ATOM 7124 C C . ILE C 1 239 ? -47.521 66.263 9.581 1.00 44.99 227 ILE C C 1
ATOM 7125 O O . ILE C 1 239 ? -47.604 67.078 8.696 1.00 45.21 227 ILE C O 1
ATOM 7130 N N . ASN C 1 240 ? -48.495 66.075 10.481 1.00 46.89 228 ASN C N 1
ATOM 7131 C CA . ASN C 1 240 ? -49.748 66.814 10.359 1.00 48.34 228 ASN C CA 1
ATOM 7132 C C . ASN C 1 240 ? -49.408 68.285 10.507 1.00 48.33 228 ASN C C 1
ATOM 7133 O O . ASN C 1 240 ? -49.843 69.114 9.746 1.00 49.25 228 ASN C O 1
ATOM 7138 N N . MET C 1 241 ? -48.545 68.588 11.439 1.00 48.09 229 MET C N 1
ATOM 7139 C CA . MET C 1 241 ? -48.095 69.931 11.549 1.00 49.49 229 MET C CA 1
ATOM 7140 C C . MET C 1 241 ? -47.289 70.417 10.337 1.00 48.68 229 MET C C 1
ATOM 7141 O O . MET C 1 241 ? -47.414 71.594 9.913 1.00 47.46 229 MET C O 1
ATOM 7146 N N . VAL C 1 242 ? -46.441 69.538 9.804 1.00 47.24 230 VAL C N 1
ATOM 7147 C CA . VAL C 1 242 ? -45.640 69.913 8.661 1.00 46.14 230 VAL C CA 1
ATOM 7148 C C . VAL C 1 242 ? -46.553 70.332 7.555 1.00 47.44 230 VAL C C 1
ATOM 7149 O O . VAL C 1 242 ? -46.315 71.359 6.941 1.00 46.29 230 VAL C O 1
ATOM 7153 N N . LYS C 1 243 ? -47.590 69.532 7.308 1.00 49.68 231 LYS C N 1
ATOM 7154 C CA . LYS C 1 243 ? -48.577 69.799 6.245 1.00 53.46 231 LYS C CA 1
ATOM 7155 C C . LYS C 1 243 ? -49.071 71.250 6.337 1.00 54.35 231 LYS C C 1
ATOM 7156 O O . LYS C 1 243 ? -49.109 71.999 5.347 1.00 55.71 231 LYS C O 1
ATOM 7162 N N . ASP C 1 244 ? -49.396 71.659 7.555 1.00 54.26 232 ASP C N 1
ATOM 7163 C CA . ASP C 1 244 ? -50.058 72.922 7.727 1.00 55.49 232 ASP C CA 1
ATOM 7164 C C . ASP C 1 244 ? -49.076 74.076 7.632 1.00 53.75 232 ASP C C 1
ATOM 7165 O O . ASP C 1 244 ? -49.483 75.131 7.120 1.00 52.98 232 ASP C O 1
ATOM 7170 N N . VAL C 1 245 ? -47.815 73.919 8.083 1.00 50.38 233 VAL C N 1
ATOM 7171 C CA . VAL C 1 245 ? -46.891 75.024 7.870 1.00 49.10 233 VAL C CA 1
ATOM 7172 C C . VAL C 1 245 ? -46.505 75.145 6.390 1.00 49.91 233 VAL C C 1
ATOM 7173 O O . VAL C 1 245 ? -46.427 76.246 5.899 1.00 49.76 233 VAL C O 1
ATOM 7177 N N . ALA C 1 246 ? -46.376 74.027 5.684 1.00 49.69 234 ALA C N 1
ATOM 7178 C CA . ALA C 1 246 ? -46.069 74.043 4.246 1.00 50.72 234 ALA C CA 1
ATOM 7179 C C . ALA C 1 246 ? -47.168 74.758 3.425 1.00 52.62 234 ALA C C 1
ATOM 7180 O O . ALA C 1 246 ? -46.876 75.564 2.545 1.00 52.32 234 ALA C O 1
ATOM 7182 N N . GLN C 1 247 ? -48.425 74.484 3.734 1.00 54.44 235 GLN C N 1
ATOM 7183 C CA . GLN C 1 247 ? -49.547 75.120 3.007 1.00 56.94 235 GLN C CA 1
ATOM 7184 C C . GLN C 1 247 ? -49.473 76.637 3.130 1.00 56.41 235 GLN C C 1
ATOM 7185 O O . GLN C 1 247 ? -49.489 77.337 2.137 1.00 55.14 235 GLN C O 1
ATOM 7191 N N . GLN C 1 248 ? -49.338 77.114 4.366 1.00 55.21 236 GLN C N 1
ATOM 7192 C CA . GLN C 1 248 ? -49.275 78.520 4.643 1.00 55.08 236 GLN C CA 1
ATOM 7193 C C . GLN C 1 248 ? -48.023 79.161 4.023 1.00 54.31 236 GLN C C 1
ATOM 7194 O O . GLN C 1 248 ? -48.093 80.262 3.459 1.00 55.16 236 GLN C O 1
ATOM 7200 N N . ILE C 1 249 ? -46.885 78.503 4.122 1.00 52.11 237 ILE C N 1
ATOM 7201 C CA . ILE C 1 249 ? -45.707 78.999 3.448 1.00 52.58 237 ILE C CA 1
ATOM 7202 C C . ILE C 1 249 ? -45.857 79.068 1.904 1.00 54.07 237 ILE C C 1
ATOM 7203 O O . ILE C 1 249 ? -45.483 80.075 1.296 1.00 53.61 237 ILE C O 1
ATOM 7208 N N . ILE C 1 250 ? -46.379 78.008 1.287 1.00 54.88 238 ILE C N 1
ATOM 7209 C CA . ILE C 1 250 ? -46.566 77.985 -0.158 1.00 57.52 238 ILE C CA 1
ATOM 7210 C C . ILE C 1 250 ? -47.456 79.164 -0.583 1.00 60.73 238 ILE C C 1
ATOM 7211 O O . ILE C 1 250 ? -47.163 79.840 -1.561 1.00 62.43 238 ILE C O 1
ATOM 7216 N N . LYS C 1 251 ? -48.491 79.418 0.209 1.00 62.17 239 LYS C N 1
ATOM 7217 C CA . LYS C 1 251 ? -49.466 80.456 -0.048 1.00 64.99 239 LYS C CA 1
ATOM 7218 C C . LYS C 1 251 ? -48.992 81.889 0.263 1.00 65.01 239 LYS C C 1
ATOM 7219 O O . LYS C 1 251 ? -49.227 82.778 -0.514 1.00 66.80 239 LYS C O 1
ATOM 7225 N N . PHE C 1 252 ? -48.312 82.125 1.365 1.00 63.13 240 PHE C N 1
ATOM 7226 C CA . PHE C 1 252 ? -47.959 83.485 1.730 1.00 63.46 240 PHE C CA 1
ATOM 7227 C C . PHE C 1 252 ? -46.487 83.753 1.879 1.00 63.43 240 PHE C C 1
ATOM 7228 O O . PHE C 1 252 ? -46.095 84.902 2.073 1.00 64.59 240 PHE C O 1
ATOM 7236 N N . GLY C 1 253 ? -45.675 82.706 1.876 1.00 62.14 241 GLY C N 1
ATOM 7237 C CA . GLY C 1 253 ? -44.247 82.879 1.928 1.00 62.17 241 GLY C CA 1
ATOM 7238 C C . GLY C 1 253 ? -43.657 82.874 3.317 1.00 61.31 241 GLY C C 1
ATOM 7239 O O . GLY C 1 253 ? -42.434 82.874 3.468 1.00 60.84 241 GLY C O 1
ATOM 7240 N N . SER C 1 254 ? -44.508 82.850 4.330 1.00 60.83 242 SER C N 1
ATOM 7241 C CA . SER C 1 254 ? -44.052 82.773 5.718 1.00 60.14 242 SER C CA 1
ATOM 7242 C C . SER C 1 254 ? -45.235 82.620 6.644 1.00 59.14 242 SER C C 1
ATOM 7243 O O . SER C 1 254 ? -46.355 82.667 6.212 1.00 59.60 242 SER C O 1
ATOM 7246 N N . ILE C 1 255 ? -44.976 82.371 7.911 1.00 57.77 243 ILE C N 1
ATOM 7247 C CA . ILE C 1 255 ? -46.037 82.254 8.876 1.00 57.10 243 ILE C CA 1
ATOM 7248 C C . ILE C 1 255 ? -46.203 83.640 9.536 1.00 57.98 243 ILE C C 1
ATOM 7249 O O . ILE C 1 255 ? -45.220 84.309 9.884 1.00 58.30 243 ILE C O 1
ATOM 7254 N N . HIS C 1 256 ? -47.438 84.083 9.647 1.00 57.88 244 HIS C N 1
ATOM 7255 C CA . HIS C 1 256 ? -47.750 85.379 10.303 1.00 58.92 244 HIS C CA 1
ATOM 7256 C C . HIS C 1 256 ? -48.605 84.998 11.476 1.00 56.94 244 HIS C C 1
ATOM 7257 O O . HIS C 1 256 ? -49.791 84.865 11.344 1.00 56.13 244 HIS C O 1
ATOM 7264 N N . ARG C 1 257 ? -48.004 84.726 12.614 1.00 56.05 245 ARG C N 1
ATOM 7265 C CA . ARG C 1 257 ? -48.811 84.301 13.725 1.00 56.56 245 ARG C CA 1
ATOM 7266 C C . ARG C 1 257 ? -49.596 85.504 14.260 1.00 58.12 245 ARG C C 1
ATOM 7267 O O . ARG C 1 257 ? -49.124 86.624 14.225 1.00 56.80 245 ARG C O 1
ATOM 7275 N N . GLY C 1 258 ? -50.815 85.210 14.688 1.00 59.51 246 GLY C N 1
ATOM 7276 C CA . GLY C 1 258 ? -51.716 86.168 15.328 1.00 61.11 246 GLY C CA 1
ATOM 7277 C C . GLY C 1 258 ? -52.041 85.787 16.758 1.00 60.56 246 GLY C C 1
ATOM 7278 O O . GLY C 1 258 ? -51.605 84.747 17.235 1.00 61.12 246 GLY C O 1
ATOM 7279 N N . LEU C 1 259 ? -52.769 86.659 17.443 1.00 60.80 247 LEU C N 1
ATOM 7280 C CA . LEU C 1 259 ? -53.138 86.472 18.834 1.00 59.19 247 LEU C CA 1
ATOM 7281 C C . LEU C 1 259 ? -54.484 85.831 18.886 1.00 58.74 247 LEU C C 1
ATOM 7282 O O . LEU C 1 259 ? -55.364 86.136 18.067 1.00 59.12 247 LEU C O 1
ATOM 7287 N N . MET C 1 260 ? -54.656 84.982 19.885 1.00 56.76 248 MET C N 1
ATOM 7288 C CA . MET C 1 260 ? -55.946 84.461 20.246 1.00 56.47 248 MET C CA 1
ATOM 7289 C C . MET C 1 260 ? -56.276 84.745 21.719 1.00 54.88 248 MET C C 1
ATOM 7290 O O . MET C 1 260 ? -57.411 85.095 22.080 1.00 54.78 248 MET C O 1
ATOM 7295 N N . GLY C 1 261 ? -55.304 84.497 22.574 1.00 52.82 249 GLY C N 1
ATOM 7296 C CA . GLY C 1 261 ? -55.345 84.935 23.946 1.00 52.25 249 GLY C CA 1
ATOM 7297 C C . GLY C 1 261 ? -55.814 83.916 24.943 1.00 51.97 249 GLY C C 1
ATOM 7298 O O . GLY C 1 261 ? -56.466 84.260 25.927 1.00 51.13 249 GLY C O 1
ATOM 7299 N N . ILE C 1 262 ? -55.505 82.654 24.717 1.00 52.40 250 ILE C N 1
ATOM 7300 C CA . ILE C 1 262 ? -55.765 81.667 25.772 1.00 53.52 250 ILE C CA 1
ATOM 7301 C C . ILE C 1 262 ? -54.552 80.873 26.209 1.00 53.82 250 ILE C C 1
ATOM 7302 O O . ILE C 1 262 ? -53.554 80.772 25.479 1.00 54.41 250 ILE C O 1
ATOM 7307 N N . PHE C 1 263 ? -54.647 80.306 27.405 1.00 52.18 251 PHE C N 1
ATOM 7308 C CA . PHE C 1 263 ? -53.686 79.363 27.866 1.00 49.61 251 PHE C CA 1
ATOM 7309 C C . PHE C 1 263 ? -54.437 78.087 28.099 1.00 48.57 251 PHE C C 1
ATOM 7310 O O . PHE C 1 263 ? -55.548 78.073 28.610 1.00 47.04 251 PHE C O 1
ATOM 7318 N N . VAL C 1 264 ? -53.777 77.010 27.724 1.00 46.73 252 VAL C N 1
ATOM 7319 C CA . VAL C 1 264 ? -54.355 75.710 27.713 1.00 47.67 252 VAL C CA 1
ATOM 7320 C C . VAL C 1 264 ? -53.403 74.778 28.450 1.00 47.22 252 VAL C C 1
ATOM 7321 O O . VAL C 1 264 ? -52.207 75.020 28.541 1.00 44.28 252 VAL C O 1
ATOM 7325 N N . GLN C 1 265 ? -53.942 73.729 29.028 1.00 48.57 253 GLN C N 1
ATOM 7326 C CA . GLN C 1 265 ? -53.113 72.789 29.762 1.00 49.31 253 GLN C CA 1
ATOM 7327 C C . GLN C 1 265 ? -53.649 71.395 29.522 1.00 50.23 253 GLN C C 1
ATOM 7328 O O . GLN C 1 265 ? -54.814 71.257 29.187 1.00 48.97 253 GLN C O 1
ATOM 7334 N N . HIS C 1 266 ? -52.796 70.377 29.745 1.00 52.87 254 HIS C N 1
ATOM 7335 C CA . HIS C 1 266 ? -53.137 68.976 29.471 1.00 55.14 254 HIS C CA 1
ATOM 7336 C C . HIS C 1 266 ? -54.162 68.477 30.460 1.00 56.50 254 HIS C C 1
ATOM 7337 O O . HIS C 1 266 ? -54.056 68.707 31.659 1.00 57.26 254 HIS C O 1
ATOM 7344 N N . LEU C 1 267 ? -55.191 67.835 29.941 1.00 57.17 255 LEU C N 1
ATOM 7345 C CA . LEU C 1 267 ? -56.240 67.304 30.786 1.00 59.69 255 LEU C CA 1
ATOM 7346 C C . LEU C 1 267 ? -55.779 65.883 31.186 1.00 60.51 255 LEU C C 1
ATOM 7347 O O . LEU C 1 267 ? -55.693 65.010 30.343 1.00 61.34 255 LEU C O 1
ATOM 7352 N N . THR C 1 268 ? -55.425 65.699 32.450 1.00 60.09 256 THR C N 1
ATOM 7353 C CA . THR C 1 268 ? -55.045 64.411 32.968 1.00 59.95 256 THR C CA 1
ATOM 7354 C C . THR C 1 268 ? -56.322 63.726 33.433 1.00 61.27 256 THR C C 1
ATOM 7355 O O . THR C 1 268 ? -57.305 64.381 33.732 1.00 60.47 256 THR C O 1
ATOM 7359 N N . PRO C 1 269 ? -56.312 62.394 33.496 1.00 62.19 257 PRO C N 1
ATOM 7360 C CA . PRO C 1 269 ? -57.501 61.705 33.962 1.00 62.94 257 PRO C CA 1
ATOM 7361 C C . PRO C 1 269 ? -57.929 62.218 35.306 1.00 61.00 257 PRO C C 1
ATOM 7362 O O . PRO C 1 269 ? -59.125 62.431 35.518 1.00 61.34 257 PRO C O 1
ATOM 7366 N N . GLU C 1 270 ? -56.961 62.466 36.211 1.00 51.33 258 GLU C N 1
ATOM 7367 C CA . GLU C 1 270 ? -57.366 63.064 37.526 1.00 51.90 258 GLU C CA 1
ATOM 7368 C C . GLU C 1 270 ? -58.014 64.418 37.446 1.00 50.33 258 GLU C C 1
ATOM 7369 O O . GLU C 1 270 ? -58.913 64.655 38.246 1.00 51.03 258 GLU C O 1
ATOM 7375 N N . LEU C 1 271 ? -57.554 65.309 36.575 1.00 56.17 259 LEU C N 1
ATOM 7376 C CA . LEU C 1 271 ? -58.220 66.609 36.371 1.00 58.00 259 LEU C CA 1
ATOM 7377 C C . LEU C 1 271 ? -59.608 66.422 35.753 1.00 61.03 259 LEU C C 1
ATOM 7378 O O . LEU C 1 271 ? -60.567 67.067 36.156 1.00 59.88 259 LEU C O 1
ATOM 7383 N N . ALA C 1 272 ? -59.682 65.543 34.754 1.00 65.45 260 ALA C N 1
ATOM 7384 C CA . ALA C 1 272 ? -60.950 65.122 34.172 1.00 69.36 260 ALA C CA 1
ATOM 7385 C C . ALA C 1 272 ? -61.968 64.812 35.263 1.00 73.80 260 ALA C C 1
ATOM 7386 O O . ALA C 1 272 ? -63.004 65.487 35.364 1.00 72.87 260 ALA C O 1
ATOM 7388 N N . GLN C 1 273 ? -61.636 63.833 36.109 1.00 78.70 261 GLN C N 1
ATOM 7389 C CA . GLN C 1 273 ? -62.553 63.385 37.172 1.00 83.96 261 GLN C CA 1
ATOM 7390 C C . GLN C 1 273 ? -62.929 64.515 38.115 1.00 84.76 261 GLN C C 1
ATOM 7391 O O . GLN C 1 273 ? -64.106 64.685 38.452 1.00 85.34 261 GLN C O 1
ATOM 7397 N N . ALA C 1 274 ? -61.925 65.289 38.526 1.00 84.64 262 ALA C N 1
ATOM 7398 C CA . ALA C 1 274 ? -62.131 66.336 39.516 1.00 85.09 262 ALA C CA 1
ATOM 7399 C C . ALA C 1 274 ? -63.075 67.418 38.999 1.00 84.76 262 ALA C C 1
ATOM 7400 O O . ALA C 1 274 ? -63.749 68.087 39.777 1.00 84.94 262 ALA C O 1
ATOM 7402 N N . MET C 1 275 ? -63.114 67.579 37.683 1.00 85.17 263 MET C N 1
ATOM 7403 C CA . MET C 1 275 ? -63.949 68.584 37.045 1.00 85.58 263 MET C CA 1
ATOM 7404 C C . MET C 1 275 ? -65.292 68.022 36.533 1.00 88.86 263 MET C C 1
ATOM 7405 O O . MET C 1 275 ? -66.010 68.710 35.802 1.00 88.56 263 MET C O 1
ATOM 7410 N N . GLY C 1 276 ? -65.626 66.788 36.910 1.00 92.66 264 GLY C N 1
ATOM 7411 C CA . GLY C 1 276 ? -66.927 66.193 36.557 1.00 95.67 264 GLY C CA 1
ATOM 7412 C C . GLY C 1 276 ? -67.007 65.564 35.164 1.00 96.72 264 GLY C C 1
ATOM 7413 O O . GLY C 1 276 ? -68.030 65.671 34.484 1.00 97.33 264 GLY C O 1
ATOM 7414 N N . TYR C 1 277 ? -65.929 64.911 34.742 1.00 97.28 265 TYR C N 1
ATOM 7415 C CA . TYR C 1 277 ? -65.892 64.199 33.469 1.00 98.04 265 TYR C CA 1
ATOM 7416 C C . TYR C 1 277 ? -65.318 62.788 33.670 1.00 100.13 265 TYR C C 1
ATOM 7417 O O . TYR C 1 277 ? -64.664 62.513 34.671 1.00 100.19 265 TYR C O 1
ATOM 7426 N N . PRO C 1 278 ? -65.588 61.882 32.727 1.00 101.68 266 PRO C N 1
ATOM 7427 C CA . PRO C 1 278 ? -65.060 60.531 32.772 1.00 103.52 266 PRO C CA 1
ATOM 7428 C C . PRO C 1 278 ? -63.539 60.438 32.695 1.00 102.20 266 PRO C C 1
ATOM 7429 O O . PRO C 1 278 ? -62.916 61.140 31.908 1.00 99.65 266 PRO C O 1
ATOM 7433 N N . GLU C 1 279 ? -62.972 59.531 33.484 1.00 103.98 267 GLU C N 1
ATOM 7434 C CA . GLU C 1 279 ? -61.523 59.314 33.549 1.00 103.66 267 GLU C CA 1
ATOM 7435 C C . GLU C 1 279 ? -60.840 59.471 32.180 1.00 101.52 267 GLU C C 1
ATOM 7436 O O . GLU C 1 279 ? -59.792 60.105 32.066 1.00 99.46 267 GLU C O 1
ATOM 7442 N N . ASP C 1 280 ? -61.451 58.904 31.144 1.00 101.84 268 ASP C N 1
ATOM 7443 C CA . ASP C 1 280 ? -60.843 58.854 29.804 1.00 100.07 268 ASP C CA 1
ATOM 7444 C C . ASP C 1 280 ? -61.160 60.031 28.874 1.00 96.90 268 ASP C C 1
ATOM 7445 O O . ASP C 1 280 ? -60.685 60.052 27.745 1.00 95.41 268 ASP C O 1
ATOM 7450 N N . PHE C 1 281 ? -61.947 60.996 29.338 1.00 95.34 269 PHE C N 1
ATOM 7451 C CA . PHE C 1 281 ? -62.300 62.165 28.526 1.00 92.94 269 PHE C CA 1
ATOM 7452 C C . PHE C 1 281 ? -61.041 62.860 27.982 1.00 89.05 269 PHE C C 1
ATOM 7453 O O . PHE C 1 281 ? -60.046 62.953 28.678 1.00 87.64 269 PHE C O 1
ATOM 7461 N N . GLN C 1 282 ? -61.079 63.289 26.722 1.00 86.64 270 GLN C N 1
ATOM 7462 C CA . GLN C 1 282 ? -59.937 63.926 26.049 1.00 83.75 270 GLN C CA 1
ATOM 7463 C C . GLN C 1 282 ? -60.324 65.301 25.476 1.00 80.88 270 GLN C C 1
ATOM 7464 O O . GLN C 1 282 ? -61.504 65.557 25.160 1.00 81.58 270 GLN C O 1
ATOM 7470 N N . GLY C 1 283 ? -59.321 66.172 25.346 1.00 76.56 271 GLY C N 1
ATOM 7471 C CA . GLY C 1 283 ? -59.533 67.604 25.062 1.00 73.24 271 GLY C CA 1
ATOM 7472 C C . GLY C 1 283 ? -58.513 68.475 25.784 1.00 69.18 271 GLY C C 1
ATOM 7473 O O . GLY C 1 283 ? -57.618 67.955 26.430 1.00 69.67 271 GLY C O 1
ATOM 7474 N N . ALA C 1 284 ? -58.640 69.797 25.694 1.00 64.42 272 ALA C N 1
ATOM 7475 C CA . ALA C 1 284 ? -57.594 70.674 26.212 1.00 60.25 272 ALA C CA 1
ATOM 7476 C C . ALA C 1 284 ? -58.200 71.611 27.231 1.00 56.77 272 ALA C C 1
ATOM 7477 O O . ALA C 1 284 ? -59.130 72.314 26.913 1.00 55.49 272 ALA C O 1
ATOM 7479 N N . LEU C 1 285 ? -57.690 71.586 28.461 1.00 53.26 273 LEU C N 1
ATOM 7480 C CA . LEU C 1 285 ? -58.218 72.453 29.528 1.00 51.01 273 LEU C CA 1
ATOM 7481 C C . LEU C 1 285 ? -57.766 73.919 29.317 1.00 48.50 273 LEU C C 1
ATOM 7482 O O . LEU C 1 285 ? -56.589 74.178 29.142 1.00 47.09 273 LEU C O 1
ATOM 7487 N N . VAL C 1 286 ? -58.713 74.834 29.292 1.00 47.72 274 VAL C N 1
ATOM 7488 C CA . VAL C 1 286 ? -58.439 76.253 29.193 1.00 46.93 274 VAL C CA 1
ATOM 7489 C C . VAL C 1 286 ? -58.203 76.739 30.598 1.00 46.26 274 VAL C C 1
ATOM 7490 O O . VAL C 1 286 ? -59.019 76.573 31.483 1.00 47.63 274 VAL C O 1
ATOM 7494 N N . SER C 1 287 ? -57.037 77.292 30.816 1.00 45.41 275 SER C N 1
ATOM 7495 C CA . SER C 1 287 ? -56.672 77.737 32.129 1.00 46.39 275 SER C CA 1
ATOM 7496 C C . SER C 1 287 ? -56.789 79.244 32.295 1.00 45.50 275 SER C C 1
ATOM 7497 O O . SER C 1 287 ? -56.759 79.726 33.396 1.00 44.85 275 SER C O 1
ATOM 7500 N N . GLN C 1 288 ? -56.930 79.978 31.196 1.00 45.59 276 GLN C N 1
ATOM 7501 C CA . GLN C 1 288 ? -57.018 81.427 31.236 1.00 44.15 276 GLN C CA 1
ATOM 7502 C C . GLN C 1 288 ? -57.465 81.952 29.887 1.00 44.40 276 GLN C C 1
ATOM 7503 O O . GLN C 1 288 ? -57.093 81.409 28.854 1.00 44.03 276 GLN C O 1
ATOM 7509 N N . VAL C 1 289 ? -58.278 82.992 29.916 1.00 45.48 277 VAL C N 1
ATOM 7510 C CA . VAL C 1 289 ? -58.716 83.768 28.745 1.00 46.57 277 VAL C CA 1
ATOM 7511 C C . VAL C 1 289 ? -58.364 85.250 29.048 1.00 48.41 277 VAL C C 1
ATOM 7512 O O . VAL C 1 289 ? -58.821 85.787 30.047 1.00 48.11 277 VAL C O 1
ATOM 7516 N N . ASN C 1 290 ? -57.471 85.864 28.262 1.00 49.23 278 ASN C N 1
ATOM 7517 C CA . ASN C 1 290 ? -57.073 87.248 28.524 1.00 50.23 278 ASN C CA 1
ATOM 7518 C C . ASN C 1 290 ? -58.177 88.227 28.210 1.00 52.05 278 ASN C C 1
ATOM 7519 O O . ASN C 1 290 ? -58.960 88.035 27.262 1.00 51.40 278 ASN C O 1
ATOM 7524 N N . PRO C 1 291 ? -58.308 89.256 29.057 1.00 54.41 279 PRO C N 1
ATOM 7525 C CA . PRO C 1 291 ? -59.367 90.275 28.833 1.00 55.35 279 PRO C CA 1
ATOM 7526 C C . PRO C 1 291 ? -59.162 91.021 27.499 1.00 55.78 279 PRO C C 1
ATOM 7527 O O . PRO C 1 291 ? -58.056 91.385 27.167 1.00 54.16 279 PRO C O 1
ATOM 7531 N N . ASN C 1 292 ? -60.230 91.180 26.732 1.00 57.89 280 ASN C N 1
ATOM 7532 C CA . ASN C 1 292 ? -60.226 92.006 25.519 1.00 60.05 280 ASN C CA 1
ATOM 7533 C C . ASN C 1 292 ? -59.484 91.333 24.371 1.00 59.91 280 ASN C C 1
ATOM 7534 O O . ASN C 1 292 ? -58.975 91.986 23.478 1.00 60.28 280 ASN C O 1
ATOM 7539 N N . SER C 1 293 ? -59.454 90.015 24.384 1.00 59.19 281 SER C N 1
ATOM 7540 C CA . SER C 1 293 ? -58.738 89.261 23.374 1.00 58.62 281 SER C CA 1
ATOM 7541 C C . SER C 1 293 ? -59.775 88.653 22.441 1.00 59.41 281 SER C C 1
ATOM 7542 O O . SER C 1 293 ? -60.939 88.684 22.745 1.00 58.36 281 SER C O 1
ATOM 7545 N N . PRO C 1 294 ? -59.352 88.093 21.302 1.00 60.15 282 PRO C N 1
ATOM 7546 C CA . PRO C 1 294 ? -60.301 87.410 20.418 1.00 61.34 282 PRO C CA 1
ATOM 7547 C C . PRO C 1 294 ? -61.060 86.323 21.128 1.00 60.56 282 PRO C C 1
ATOM 7548 O O . PRO C 1 294 ? -62.228 86.153 20.888 1.00 61.24 282 PRO C O 1
ATOM 7552 N N . ALA C 1 295 ? -60.415 85.629 22.047 1.00 59.09 283 ALA C N 1
ATOM 7553 C CA . ALA C 1 295 ? -61.075 84.531 22.692 1.00 59.98 283 ALA C CA 1
ATOM 7554 C C . ALA C 1 295 ? -62.097 84.927 23.773 1.00 60.44 283 ALA C C 1
ATOM 7555 O O . ALA C 1 295 ? -63.094 84.242 23.974 1.00 58.85 283 ALA C O 1
ATOM 7557 N N . GLU C 1 296 ? -61.831 85.996 24.500 1.00 61.53 284 GLU C N 1
ATOM 7558 C CA . GLU C 1 296 ? -62.885 86.547 25.341 1.00 63.46 284 GLU C CA 1
ATOM 7559 C C . GLU C 1 296 ? -64.103 86.999 24.509 1.00 65.40 284 GLU C C 1
ATOM 7560 O O . GLU C 1 296 ? -65.238 86.697 24.869 1.00 66.23 284 GLU C O 1
ATOM 7566 N N . LEU C 1 297 ? -63.832 87.670 23.397 1.00 66.93 285 LEU C N 1
ATOM 7567 C CA . LEU C 1 297 ? -64.863 88.181 22.494 1.00 69.78 285 LEU C CA 1
ATOM 7568 C C . LEU C 1 297 ? -65.648 87.041 21.798 1.00 70.56 285 LEU C C 1
ATOM 7569 O O . LEU C 1 297 ? -66.833 87.180 21.524 1.00 71.75 285 LEU C O 1
ATOM 7574 N N . ALA C 1 298 ? -64.990 85.912 21.535 1.00 69.47 286 ALA C N 1
ATOM 7575 C CA . ALA C 1 298 ? -65.664 84.714 21.017 1.00 69.88 286 ALA C CA 1
ATOM 7576 C C . ALA C 1 298 ? -66.458 83.995 22.122 1.00 69.73 286 ALA C C 1
ATOM 7577 O O . ALA C 1 298 ? -67.264 83.113 21.855 1.00 70.62 286 ALA C O 1
ATOM 7579 N N . GLY C 1 299 ? -66.221 84.384 23.368 1.00 68.32 287 GLY C N 1
ATOM 7580 C CA . GLY C 1 299 ? -67.016 83.897 24.496 1.00 67.60 287 GLY C CA 1
ATOM 7581 C C . GLY C 1 299 ? -66.390 82.789 25.335 1.00 66.01 287 GLY C C 1
ATOM 7582 O O . GLY C 1 299 ? -67.085 82.224 26.196 1.00 65.06 287 GLY C O 1
ATOM 7583 N N . LEU C 1 300 ? -65.079 82.510 25.134 1.00 62.76 288 LEU C N 1
ATOM 7584 C CA . LEU C 1 300 ? -64.407 81.378 25.793 1.00 60.82 288 LEU C CA 1
ATOM 7585 C C . LEU C 1 300 ? -64.255 81.635 27.258 1.00 58.70 288 LEU C C 1
ATOM 7586 O O . LEU C 1 300 ? -64.079 82.759 27.634 1.00 56.77 288 LEU C O 1
ATOM 7591 N N . LYS C 1 301 ? -64.283 80.608 28.104 1.00 58.13 289 LYS C N 1
ATOM 7592 C CA . LYS C 1 301 ? -63.920 80.828 29.525 1.00 56.95 289 LYS C CA 1
ATOM 7593 C C . LYS C 1 301 ? -62.927 79.846 30.135 1.00 54.93 289 LYS C C 1
ATOM 7594 O O . LYS C 1 301 ? -62.876 78.694 29.752 1.00 53.05 289 LYS C O 1
ATOM 7600 N N . ALA C 1 302 ? -62.237 80.312 31.170 1.00 52.84 290 ALA C N 1
ATOM 7601 C CA . ALA C 1 302 ? -61.401 79.473 32.002 1.00 53.18 290 ALA C CA 1
ATOM 7602 C C . ALA C 1 302 ? -62.183 78.291 32.504 1.00 55.21 290 ALA C C 1
ATOM 7603 O O . ALA C 1 302 ? -63.275 78.461 32.989 1.00 56.73 290 ALA C O 1
ATOM 7605 N N . GLY C 1 303 ? -61.614 77.094 32.408 1.00 56.36 291 GLY C N 1
ATOM 7606 C CA . GLY C 1 303 ? -62.311 75.896 32.880 1.00 57.91 291 GLY C CA 1
ATOM 7607 C C . GLY C 1 303 ? -63.024 75.126 31.777 1.00 59.25 291 GLY C C 1
ATOM 7608 O O . GLY C 1 303 ? -63.418 73.981 31.959 1.00 60.60 291 GLY C O 1
ATOM 7609 N N . ASP C 1 304 ? -63.140 75.747 30.617 1.00 58.83 292 ASP C N 1
ATOM 7610 C CA . ASP C 1 304 ? -63.633 75.070 29.446 1.00 60.28 292 ASP C CA 1
ATOM 7611 C C . ASP C 1 304 ? -62.620 74.058 28.920 1.00 61.51 292 ASP C C 1
ATOM 7612 O O . ASP C 1 304 ? -61.414 74.242 29.051 1.00 58.32 292 ASP C O 1
ATOM 7617 N N . ILE C 1 305 ? -63.138 73.003 28.302 1.00 64.39 293 ILE C N 1
ATOM 7618 C CA . ILE C 1 305 ? -62.343 71.972 27.674 1.00 65.90 293 ILE C CA 1
ATOM 7619 C C . ILE C 1 305 ? -62.655 71.996 26.205 1.00 67.48 293 ILE C C 1
ATOM 7620 O O . ILE C 1 305 ? -63.738 71.652 25.784 1.00 69.71 293 ILE C O 1
ATOM 7625 N N . ILE C 1 306 ? -61.669 72.405 25.438 1.00 67.96 294 ILE C N 1
ATOM 7626 C CA . ILE C 1 306 ? -61.759 72.468 24.022 1.00 69.28 294 ILE C CA 1
ATOM 7627 C C . ILE C 1 306 ? -61.675 71.011 23.545 1.00 73.01 294 ILE C C 1
ATOM 7628 O O . ILE C 1 306 ? -60.714 70.280 23.865 1.00 72.49 294 ILE C O 1
ATOM 7633 N N . THR C 1 307 ? -62.701 70.604 22.803 1.00 76.87 295 THR C N 1
ATOM 7634 C CA . THR C 1 307 ? -62.812 69.251 22.263 1.00 80.00 295 THR C CA 1
ATOM 7635 C C . THR C 1 307 ? -62.419 69.225 20.792 1.00 81.59 295 THR C C 1
ATOM 7636 O O . THR C 1 307 ? -61.947 68.217 20.298 1.00 81.82 295 THR C O 1
ATOM 7640 N N . GLN C 1 308 ? -62.571 70.349 20.107 1.00 83.35 296 GLN C N 1
ATOM 7641 C CA . GLN C 1 308 ? -62.335 70.397 18.671 1.00 84.85 296 GLN C CA 1
ATOM 7642 C C . GLN C 1 308 ? -62.135 71.848 18.190 1.00 84.86 296 GLN C C 1
ATOM 7643 O O . GLN C 1 308 ? -62.783 72.777 18.671 1.00 84.12 296 GLN C O 1
ATOM 7649 N N . ILE C 1 309 ? -61.219 72.021 17.250 1.00 82.62 297 ILE C N 1
ATOM 7650 C CA . ILE C 1 309 ? -60.933 73.313 16.659 1.00 83.98 297 ILE C CA 1
ATOM 7651 C C . ILE C 1 309 ? -61.091 73.183 15.160 1.00 87.05 297 ILE C C 1
ATOM 7652 O O . ILE C 1 309 ? -60.383 72.406 14.521 1.00 86.65 297 ILE C O 1
ATOM 7657 N N . ASN C 1 310 ? -62.024 73.934 14.585 1.00 90.51 298 ASN C N 1
ATOM 7658 C CA . ASN C 1 310 ? -62.180 73.912 13.138 1.00 93.90 298 ASN C CA 1
ATOM 7659 C C . ASN C 1 310 ? -62.387 72.456 12.656 1.00 96.87 298 ASN C C 1
ATOM 7660 O O . ASN C 1 310 ? -63.334 71.783 13.076 1.00 97.42 298 ASN C O 1
ATOM 7665 N N . ASP C 1 311 ? -61.494 71.969 11.799 1.00 99.84 299 ASP C N 1
ATOM 7666 C CA . ASP C 1 311 ? -61.607 70.618 11.264 1.00 102.78 299 ASP C CA 1
ATOM 7667 C C . ASP C 1 311 ? -61.076 69.581 12.240 1.00 103.17 299 ASP C C 1
ATOM 7668 O O . ASP C 1 311 ? -61.549 68.439 12.249 1.00 104.05 299 ASP C O 1
ATOM 7673 N N . THR C 1 312 ? -60.068 69.962 13.027 1.00 102.83 300 THR C N 1
ATOM 7674 C CA . THR C 1 312 ? -59.313 68.973 13.808 1.00 102.70 300 THR C CA 1
ATOM 7675 C C . THR C 1 312 ? -59.941 68.721 15.177 1.00 102.05 300 THR C C 1
ATOM 7676 O O . THR C 1 312 ? -60.504 69.625 15.801 1.00 101.84 300 THR C O 1
ATOM 7680 N N . LYS C 1 313 ? -59.859 67.469 15.614 1.00 101.94 301 LYS C N 1
ATOM 7681 C CA . LYS C 1 313 ? -60.418 67.057 16.882 1.00 101.28 301 LYS C CA 1
ATOM 7682 C C . LYS C 1 313 ? -59.262 67.037 17.865 1.00 98.89 301 LYS C C 1
ATOM 7683 O O . LYS C 1 313 ? -58.131 66.687 17.493 1.00 97.99 301 LYS C O 1
ATOM 7689 N N . ILE C 1 314 ? -59.543 67.464 19.096 1.00 96.94 302 ILE C N 1
ATOM 7690 C CA . ILE C 1 314 ? -58.506 67.653 20.111 1.00 95.10 302 ILE C CA 1
ATOM 7691 C C . ILE C 1 314 ? -58.614 66.626 21.216 1.00 94.18 302 ILE C C 1
ATOM 7692 O O . ILE C 1 314 ? -59.671 66.408 21.789 1.00 94.09 302 ILE C O 1
ATOM 7697 N N . THR C 1 315 ? -57.491 65.985 21.486 1.00 93.15 303 THR C N 1
ATOM 7698 C CA . THR C 1 315 ? -57.357 65.047 22.591 1.00 92.57 303 THR C CA 1
ATOM 7699 C C . THR C 1 315 ? -56.159 65.445 23.470 1.00 90.94 303 THR C C 1
ATOM 7700 O O . THR C 1 315 ? -55.873 64.822 24.504 1.00 90.76 303 THR C O 1
ATOM 7704 N N . GLN C 1 316 ? -55.473 66.500 23.050 1.00 89.20 304 GLN C N 1
ATOM 7705 C CA . GLN C 1 316 ? -54.215 66.883 23.645 1.00 88.61 304 GLN C CA 1
ATOM 7706 C C . GLN C 1 316 ? -54.113 68.407 23.705 1.00 86.77 304 GLN C C 1
ATOM 7707 O O . GLN C 1 316 ? -54.515 69.103 22.768 1.00 86.64 304 GLN C O 1
ATOM 7713 N N . ALA C 1 317 ? -53.606 68.917 24.818 1.00 84.68 305 ALA C N 1
ATOM 7714 C CA . ALA C 1 317 ? -53.448 70.354 24.995 1.00 83.35 305 ALA C CA 1
ATOM 7715 C C . ALA C 1 317 ? -52.513 70.808 23.916 1.00 82.56 305 ALA C C 1
ATOM 7716 O O . ALA C 1 317 ? -52.599 71.927 23.411 1.00 82.17 305 ALA C O 1
ATOM 7718 N N . THR C 1 318 ? -51.610 69.901 23.578 1.00 81.80 306 THR C N 1
ATOM 7719 C CA . THR C 1 318 ? -50.588 70.137 22.597 1.00 81.47 306 THR C CA 1
ATOM 7720 C C . THR C 1 318 ? -51.170 70.566 21.279 1.00 80.65 306 THR C C 1
ATOM 7721 O O . THR C 1 318 ? -50.670 71.490 20.652 1.00 79.77 306 THR C O 1
ATOM 7725 N N . GLN C 1 319 ? -52.228 69.880 20.863 1.00 79.82 307 GLN C N 1
ATOM 7726 C CA . GLN C 1 319 ? -52.802 70.099 19.536 1.00 80.05 307 GLN C CA 1
ATOM 7727 C C . GLN C 1 319 ? -53.396 71.502 19.442 1.00 78.51 307 GLN C C 1
ATOM 7728 O O . GLN C 1 319 ? -53.515 72.058 18.335 1.00 78.14 307 GLN C O 1
ATOM 7734 N N . VAL C 1 320 ? -53.799 72.055 20.589 1.00 76.57 308 VAL C N 1
ATOM 7735 C CA . VAL C 1 320 ? -54.454 73.362 20.574 1.00 75.30 308 VAL C CA 1
ATOM 7736 C C . VAL C 1 320 ? -53.444 74.403 20.226 1.00 74.92 308 VAL C C 1
ATOM 7737 O O . VAL C 1 320 ? -53.690 75.190 19.344 1.00 73.60 308 VAL C O 1
ATOM 7741 N N . LYS C 1 321 ? -52.292 74.400 20.879 1.00 76.09 309 LYS C N 1
ATOM 7742 C CA . LYS C 1 321 ? -51.360 75.463 20.581 1.00 77.91 309 LYS C CA 1
ATOM 7743 C C . LYS C 1 321 ? -51.021 75.417 19.107 1.00 79.73 309 LYS C C 1
ATOM 7744 O O . LYS C 1 321 ? -51.301 76.360 18.372 1.00 80.12 309 LYS C O 1
ATOM 7750 N N . THR C 1 322 ? -50.471 74.287 18.678 1.00 81.16 310 THR C N 1
ATOM 7751 C CA . THR C 1 322 ? -49.924 74.178 17.355 1.00 82.93 310 THR C CA 1
ATOM 7752 C C . THR C 1 322 ? -50.989 74.559 16.355 1.00 83.37 310 THR C C 1
ATOM 7753 O O . THR C 1 322 ? -50.734 75.387 15.519 1.00 84.56 310 THR C O 1
ATOM 7757 N N . THR C 1 323 ? -52.196 74.024 16.477 1.00 83.80 311 THR C N 1
ATOM 7758 C CA . THR C 1 323 ? -53.288 74.348 15.517 1.00 85.09 311 THR C CA 1
ATOM 7759 C C . THR C 1 323 ? -53.629 75.871 15.371 1.00 86.17 311 THR C C 1
ATOM 7760 O O . THR C 1 323 ? -53.923 76.359 14.264 1.00 86.28 311 THR C O 1
ATOM 7764 N N . ILE C 1 324 ?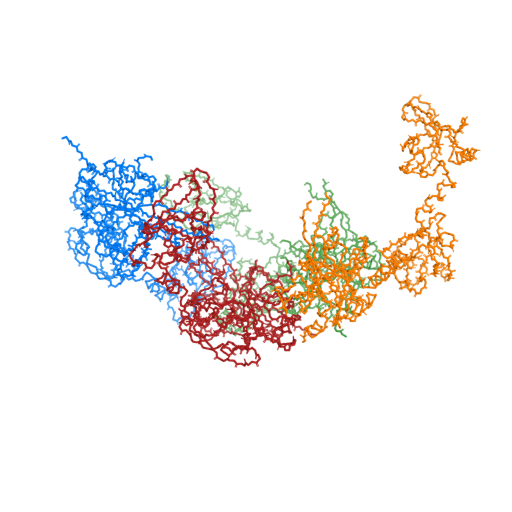 -53.619 76.596 16.491 1.00 86.52 312 ILE C N 1
ATOM 7765 C CA . ILE C 1 324 ? -53.883 78.046 16.500 1.00 87.46 312 ILE C CA 1
ATOM 7766 C C . ILE C 1 324 ? -52.575 78.814 16.528 1.00 88.06 312 ILE C C 1
ATOM 7767 O O . ILE C 1 324 ? -52.506 79.935 16.053 1.00 88.35 312 ILE C O 1
ATOM 7772 N N . SER C 1 325 ? -51.538 78.204 17.085 1.00 88.64 313 SER C N 1
ATOM 7773 C CA . SER C 1 325 ? -50.219 78.839 17.160 1.00 89.58 313 SER C CA 1
ATOM 7774 C C . SER C 1 325 ? -49.896 79.495 15.837 1.00 90.66 313 SER C C 1
ATOM 7775 O O . SER C 1 325 ? -49.425 80.633 15.798 1.00 89.92 313 SER C O 1
ATOM 7778 N N . LEU C 1 326 ? -50.180 78.774 14.757 1.00 91.92 314 LEU C N 1
ATOM 7779 C CA . LEU C 1 326 ? -49.814 79.234 13.437 1.00 93.79 314 LEU C CA 1
ATOM 7780 C C . LEU C 1 326 ? -50.981 79.706 12.593 1.00 94.04 314 LEU C C 1
ATOM 7781 O O . LEU C 1 326 ? -50.777 80.218 11.498 1.00 95.46 314 LEU C O 1
ATOM 7786 N N . LEU C 1 327 ? -52.199 79.556 13.090 1.00 93.59 315 LEU C N 1
ATOM 7787 C CA . LEU C 1 327 ? -53.386 80.049 12.354 1.00 93.78 315 LEU C CA 1
ATOM 7788 C C . LEU C 1 327 ? -53.229 81.535 11.948 1.00 93.68 315 LEU C C 1
ATOM 7789 O O . LEU C 1 327 ? -52.630 82.330 12.669 1.00 92.50 315 LEU C O 1
ATOM 7794 N N . ARG C 1 328 ? -53.767 81.889 10.789 1.00 94.47 316 ARG C N 1
ATOM 7795 C CA . ARG C 1 328 ? -53.486 83.186 10.170 1.00 95.40 316 ARG C CA 1
ATOM 7796 C C . ARG C 1 328 ? -54.407 84.336 10.610 1.00 94.72 316 ARG C C 1
ATOM 7797 O O . ARG C 1 328 ? -55.620 84.191 10.667 1.00 94.19 316 ARG C O 1
ATOM 7805 N N . VAL C 1 329 ? -53.792 85.484 10.891 1.00 94.62 317 VAL C N 1
ATOM 7806 C CA . VAL C 1 329 ? -54.512 86.725 11.188 1.00 94.25 317 VAL C CA 1
ATOM 7807 C C . VAL C 1 329 ? -55.577 86.947 10.144 1.00 95.26 317 VAL C C 1
ATOM 7808 O O . VAL C 1 329 ? -55.355 86.707 8.970 1.00 96.59 317 VAL C O 1
ATOM 7812 N N . GLY C 1 330 ? -56.733 87.407 10.584 1.00 95.08 318 GLY C N 1
ATOM 7813 C CA . GLY C 1 330 ? -57.861 87.604 9.702 1.00 96.09 318 GLY C CA 1
ATOM 7814 C C . GLY C 1 330 ? -58.671 86.329 9.645 1.00 95.98 318 GLY C C 1
ATOM 7815 O O . GLY C 1 330 ? -59.881 86.376 9.440 1.00 95.89 318 GLY C O 1
ATOM 7816 N N . SER C 1 331 ? -58.012 85.186 9.843 1.00 95.42 319 SER C N 1
ATOM 7817 C CA . SER C 1 331 ? -58.707 83.903 9.798 1.00 95.28 319 SER C CA 1
ATOM 7818 C C . SER C 1 331 ? -59.797 83.830 10.863 1.00 93.99 319 SER C C 1
ATOM 7819 O O . SER C 1 331 ? -59.595 84.254 11.987 1.00 93.43 319 SER C O 1
ATOM 7822 N N . THR C 1 332 ? -60.965 83.330 10.487 1.00 94.07 320 THR C N 1
ATOM 7823 C CA . THR C 1 332 ? -62.025 83.036 11.434 1.00 93.09 320 THR C CA 1
ATOM 7824 C C . THR C 1 332 ? -61.698 81.642 11.911 1.00 92.05 320 THR C C 1
ATOM 7825 O O . THR C 1 332 ? -61.049 80.894 11.188 1.00 93.04 320 THR C O 1
ATOM 7829 N N . VAL C 1 333 ? -62.096 81.273 13.121 1.00 89.88 321 VAL C N 1
ATOM 7830 C CA . VAL C 1 333 ? -61.761 79.931 13.611 1.00 87.55 321 VAL C CA 1
ATOM 7831 C C . VAL C 1 333 ? -62.895 79.419 14.453 1.00 86.56 321 VAL C C 1
ATOM 7832 O O . VAL C 1 333 ? -63.521 80.179 15.205 1.00 85.90 321 VAL C O 1
ATOM 7836 N N . LYS C 1 334 ? -63.171 78.126 14.293 1.00 85.50 322 LYS C N 1
ATOM 7837 C CA . LYS C 1 334 ? -64.245 77.471 15.017 1.00 85.22 322 LYS C CA 1
ATOM 7838 C C . LYS C 1 334 ? -63.721 76.669 16.187 1.00 82.55 322 LYS C C 1
ATOM 7839 O O . LYS C 1 334 ? -62.830 75.880 16.031 1.00 81.85 322 LYS C O 1
ATOM 7845 N N . ILE C 1 335 ? -64.328 76.830 17.347 1.00 80.92 323 ILE C N 1
ATOM 7846 C CA . ILE C 1 335 ? -63.812 76.208 18.546 1.00 79.26 323 ILE C CA 1
ATOM 7847 C C . ILE C 1 335 ? -64.946 75.515 19.309 1.00 80.30 323 ILE C C 1
ATOM 7848 O O . ILE C 1 335 ? -65.904 76.170 19.700 1.00 78.41 323 ILE C O 1
ATOM 7853 N N . ILE C 1 336 ? -64.792 74.214 19.565 1.00 80.66 324 ILE C N 1
ATOM 7854 C CA . ILE C 1 336 ? -65.810 73.453 20.278 1.00 82.70 324 ILE C CA 1
ATOM 7855 C C . ILE C 1 336 ? -65.325 73.076 21.653 1.00 82.82 324 ILE C C 1
ATOM 7856 O O . ILE C 1 336 ? -64.234 72.533 21.815 1.00 82.45 324 ILE C O 1
ATOM 7861 N N . VAL C 1 337 ? -66.174 73.296 22.634 1.00 84.95 325 VAL C N 1
ATOM 7862 C CA . VAL C 1 337 ? -65.766 73.231 24.005 1.00 86.38 325 VAL C CA 1
ATOM 7863 C C . VAL C 1 337 ? -66.808 72.500 24.845 1.00 89.35 325 VAL C C 1
ATOM 7864 O O . VAL C 1 337 ? -67.906 72.236 24.380 1.00 90.36 325 VAL C O 1
ATOM 7868 N N . GLU C 1 338 ? -66.456 72.178 26.081 1.00 91.50 326 GLU C N 1
ATOM 7869 C CA . GLU C 1 338 ? -67.401 71.602 27.024 1.00 94.78 326 GLU C CA 1
ATOM 7870 C C . GLU C 1 338 ? -67.342 72.394 28.356 1.00 95.56 326 GLU C C 1
ATOM 7871 O O . GLU C 1 338 ? -66.268 72.485 28.979 1.00 95.16 326 GLU C O 1
ATOM 7877 N N . ARG C 1 339 ? -68.479 72.980 28.750 1.00 97.73 327 ARG C N 1
ATOM 7878 C CA . ARG C 1 339 ? -68.679 73.628 30.060 1.00 98.87 327 ARG C CA 1
ATOM 7879 C C . ARG C 1 339 ? -69.519 72.787 31.002 1.00 102.17 327 ARG C C 1
ATOM 7880 O O . ARG C 1 339 ? -70.750 72.738 30.845 1.00 103.74 327 ARG C O 1
ATOM 7888 N N . ASP C 1 340 ? -68.911 72.180 32.012 1.00 103.76 328 ASP C N 1
ATOM 7889 C CA . ASP C 1 340 ? -69.694 71.383 32.958 1.00 106.90 328 ASP C CA 1
ATOM 7890 C C . ASP C 1 340 ? -70.591 70.381 32.211 1.00 108.83 328 ASP C C 1
ATOM 7891 O O . ASP C 1 340 ? -71.770 70.276 32.520 1.00 110.47 328 ASP C O 1
ATOM 7896 N N . ASN C 1 341 ? -70.031 69.707 31.197 1.00 109.11 329 ASN C N 1
ATOM 7897 C CA . ASN C 1 341 ? -70.680 68.598 30.428 1.00 110.60 329 ASN C CA 1
ATOM 7898 C C . ASN C 1 341 ? -71.581 69.028 29.245 1.00 111.33 329 ASN C C 1
ATOM 7899 O O . ASN C 1 341 ? -71.874 68.216 28.357 1.00 111.57 329 ASN C O 1
ATOM 7904 N N . LYS C 1 342 ? -71.992 70.300 29.249 1.00 111.10 330 LYS C N 1
ATOM 7905 C CA . LYS C 1 342 ? -72.723 70.925 28.146 1.00 111.37 330 LYS C CA 1
ATOM 7906 C C . LYS C 1 342 ? -71.737 71.495 27.114 1.00 109.08 330 LYS C C 1
ATOM 7907 O O . LYS C 1 342 ? -70.855 72.274 27.479 1.00 106.94 330 LYS C O 1
ATOM 7913 N N . PRO C 1 343 ? -71.894 71.126 25.825 1.00 108.70 331 PRO C N 1
ATOM 7914 C CA . PRO C 1 343 ? -71.017 71.618 24.777 1.00 106.51 331 PRO C CA 1
ATOM 7915 C C . PRO C 1 343 ? -71.572 72.857 24.075 1.00 105.59 331 PRO C C 1
ATOM 7916 O O . PRO C 1 343 ? -72.756 72.883 23.679 1.00 107.05 331 PRO C O 1
ATOM 7920 N N . LEU C 1 344 ? -70.704 73.864 23.942 1.00 102.38 332 LEU C N 1
ATOM 7921 C CA . LEU C 1 344 ? -70.964 75.094 23.191 1.00 100.83 332 LEU C CA 1
ATOM 7922 C C . LEU C 1 344 ? -70.113 75.077 21.932 1.00 98.22 332 LEU C C 1
ATOM 7923 O O . LEU C 1 344 ? -69.096 74.396 21.884 1.00 97.32 332 LEU C O 1
ATOM 7928 N N . THR C 1 345 ? -70.523 75.837 20.924 1.00 96.62 333 THR C N 1
ATOM 7929 C CA . THR C 1 345 ? -69.759 75.974 19.686 1.00 94.55 333 THR C CA 1
ATOM 7930 C C . THR C 1 345 ? -69.496 77.460 19.463 1.00 92.88 333 THR C C 1
ATOM 7931 O O . THR C 1 345 ? -70.435 78.260 19.474 1.00 92.95 333 THR C O 1
ATOM 7935 N N . LEU C 1 346 ? -68.217 77.822 19.282 1.00 89.73 334 LEU C N 1
ATOM 7936 C CA . LEU C 1 346 ? -67.797 79.231 19.316 1.00 87.82 334 LEU C CA 1
ATOM 7937 C C . LEU C 1 346 ? -67.006 79.666 18.104 1.00 86.15 334 LEU C C 1
ATOM 7938 O O . LEU C 1 346 ? -66.390 78.844 17.440 1.00 85.60 334 LEU C O 1
ATOM 7943 N N . SER C 1 347 ? -67.021 80.970 17.843 1.00 84.77 335 SER C N 1
ATOM 7944 C CA . SER C 1 347 ? -66.321 81.553 16.707 1.00 83.71 335 SER C CA 1
ATOM 7945 C C . SER C 1 347 ? -65.470 82.736 17.172 1.00 82.00 335 SER C C 1
ATOM 7946 O O . SER C 1 347 ? -65.969 83.658 17.821 1.00 82.15 335 SER C O 1
ATOM 7949 N N . ALA C 1 348 ? -64.198 82.720 16.804 1.00 79.82 336 ALA C N 1
ATOM 7950 C CA . ALA C 1 348 ? -63.278 83.765 17.193 1.00 78.28 336 ALA C CA 1
ATOM 7951 C C . ALA C 1 348 ? -62.543 84.208 15.958 1.00 77.58 336 ALA C C 1
ATOM 7952 O O . ALA C 1 348 ? -62.415 83.438 15.016 1.00 79.00 336 ALA C O 1
ATOM 7954 N N . VAL C 1 349 ? -62.036 85.427 15.957 1.00 75.82 337 VAL C N 1
ATOM 7955 C CA . VAL C 1 349 ? -61.251 85.926 14.833 1.00 74.91 337 VAL C CA 1
ATOM 7956 C C . VAL C 1 349 ? -59.845 86.211 15.310 1.00 72.86 337 VAL C C 1
ATOM 7957 O O . VAL C 1 349 ? -59.649 86.949 16.257 1.00 71.45 337 VAL C O 1
ATOM 7961 N N . VAL C 1 350 ? -58.859 85.606 14.660 1.00 72.00 338 VAL C N 1
ATOM 7962 C CA . VAL C 1 350 ? -57.466 85.823 15.008 1.00 70.43 338 VAL C CA 1
ATOM 7963 C C . VAL C 1 350 ? -57.111 87.288 14.718 1.00 70.44 338 VAL C C 1
ATOM 7964 O O . VAL C 1 350 ? -57.553 87.828 13.728 1.00 71.89 338 VAL C O 1
ATOM 7968 N N . THR C 1 351 ? -56.311 87.921 15.568 1.00 69.52 339 THR C N 1
ATOM 7969 C CA . THR C 1 351 ? -55.906 89.315 15.350 1.00 69.84 339 THR C CA 1
ATOM 7970 C C . THR C 1 351 ? -54.416 89.489 15.379 1.00 70.71 339 THR C C 1
ATOM 7971 O O . THR C 1 351 ? -53.718 88.657 15.932 1.00 70.31 339 THR C O 1
ATOM 7975 N N . ASP C 1 352 ? -53.928 90.586 14.810 1.00 72.17 340 ASP C N 1
ATOM 7976 C CA . ASP C 1 352 ? -52.488 90.852 14.747 1.00 74.07 340 ASP C CA 1
ATOM 7977 C C . ASP C 1 352 ? -51.929 91.341 16.114 1.00 74.09 340 ASP C C 1
ATOM 7978 O O . ASP C 1 352 ? -52.484 92.242 16.763 1.00 73.84 340 ASP C O 1
ATOM 7983 N N . ILE C 1 353 ? -50.824 90.745 16.542 1.00 74.92 341 ILE C N 1
ATOM 7984 C CA . ILE C 1 353 ? -50.294 90.995 17.883 1.00 74.77 341 ILE C CA 1
ATOM 7985 C C . ILE C 1 353 ? -50.095 92.466 18.172 1.00 75.23 341 ILE C C 1
ATOM 7986 O O . ILE C 1 353 ? -50.504 92.915 19.219 1.00 75.43 341 ILE C O 1
ATOM 7991 N N . LYS C 1 354 ? -49.519 93.222 17.246 1.00 76.06 342 LYS C N 1
ATOM 7992 C CA . LYS C 1 354 ? -49.284 94.642 17.473 1.00 76.47 342 LYS C CA 1
ATOM 7993 C C . LYS C 1 354 ? -50.502 95.553 17.300 1.00 75.02 342 LYS C C 1
ATOM 7994 O O . LYS C 1 354 ? -50.510 96.643 17.879 1.00 75.08 342 LYS C O 1
ATOM 8000 N N . SER C 1 355 ? -51.503 95.154 16.514 1.00 72.94 343 SER C N 1
ATOM 8001 C CA . SER C 1 355 ? -52.731 95.965 16.420 1.00 71.18 343 SER C CA 1
ATOM 8002 C C . SER C 1 355 ? -53.492 95.857 17.732 1.00 67.18 343 SER C C 1
ATOM 8003 O O . SER C 1 355 ? -54.100 96.823 18.204 1.00 66.94 343 SER C O 1
ATOM 8006 N N . HIS C 1 356 ? -53.451 94.663 18.301 1.00 63.15 344 HIS C N 1
ATOM 8007 C CA . HIS C 1 356 ? -54.094 94.381 19.553 1.00 60.07 344 HIS C CA 1
ATOM 8008 C C . HIS C 1 356 ? -53.445 95.236 20.642 1.00 59.46 344 HIS C C 1
ATOM 8009 O O . HIS C 1 356 ? -54.108 95.790 21.520 1.00 56.30 344 HIS C O 1
ATOM 8016 N N . GLU C 1 357 ? -52.129 95.311 20.578 1.00 59.95 345 GLU C N 1
ATOM 8017 C CA . GLU C 1 357 ? -51.406 96.049 21.570 1.00 60.66 345 GLU C CA 1
ATOM 8018 C C . GLU C 1 357 ? -51.716 97.526 21.412 1.00 61.50 345 GLU C C 1
ATOM 8019 O O . GLU C 1 357 ? -51.932 98.195 22.393 1.00 59.44 345 GLU C O 1
ATOM 8025 N N . GLN C 1 358 ? -51.805 98.010 20.176 1.00 63.87 346 GLN C N 1
ATOM 8026 C CA . GLN C 1 358 ? -52.218 99.386 19.925 1.00 66.07 346 GLN C CA 1
ATOM 8027 C C . GLN C 1 358 ? -53.638 99.690 20.325 1.00 64.79 346 GLN C C 1
ATOM 8028 O O . GLN C 1 358 ? -53.951 100.848 20.590 1.00 66.33 346 GLN C O 1
ATOM 8034 N N . LYS C 1 359 ? -54.502 98.687 20.325 1.00 62.58 347 LYS C N 1
ATOM 8035 C CA . LYS C 1 359 ? -55.874 98.846 20.818 1.00 61.86 347 LYS C CA 1
ATOM 8036 C C . LYS C 1 359 ? -55.904 99.091 22.328 1.00 59.22 347 LYS C C 1
ATOM 8037 O O . LYS C 1 359 ? -56.511 100.040 22.805 1.00 58.11 347 LYS C O 1
ATOM 8043 N N . LEU C 1 360 ? -55.275 98.191 23.055 1.00 57.10 348 LEU C N 1
ATOM 8044 C CA . LEU C 1 360 ? -55.080 98.320 24.493 1.00 57.08 348 LEU C CA 1
ATOM 8045 C C . LEU C 1 360 ? -54.529 99.693 24.898 1.00 57.77 348 LEU C C 1
ATOM 8046 O O . LEU C 1 360 ? -55.127 100.352 25.746 1.00 58.73 348 LEU C O 1
ATOM 8051 N N . GLN C 1 361 ? -53.447 100.130 24.239 1.00 58.56 349 GLN C N 1
ATOM 8052 C CA . GLN C 1 361 ? -52.816 101.430 24.481 1.00 59.70 349 GLN C CA 1
ATOM 8053 C C . GLN C 1 361 ? -53.769 102.577 24.271 1.00 59.82 349 GLN C C 1
ATOM 8054 O O . GLN C 1 361 ? -53.794 103.512 25.075 1.00 59.48 349 GLN C O 1
ATOM 8060 N N . SER C 1 362 ? -54.551 102.527 23.195 1.00 60.80 350 SER C N 1
ATOM 8061 C CA . SER C 1 362 ? -55.495 103.642 22.854 1.00 62.11 350 SER C CA 1
ATOM 8062 C C . SER C 1 362 ? -56.640 103.722 23.824 1.00 60.48 350 SER C C 1
ATOM 8063 O O . SER C 1 362 ? -57.223 104.761 23.998 1.00 61.55 350 SER C O 1
ATOM 8066 N N . ASN C 1 363 ? -56.999 102.585 24.392 1.00 59.40 351 ASN C N 1
ATOM 8067 C CA . ASN C 1 363 ? -58.104 102.484 25.343 1.00 58.65 351 ASN C CA 1
ATOM 8068 C C . ASN C 1 363 ? -57.668 102.838 26.766 1.00 56.47 351 ASN C C 1
ATOM 8069 O O . ASN C 1 363 ? -58.488 102.984 27.654 1.00 55.58 351 ASN C O 1
ATOM 8074 N N . ASN C 1 364 ? -56.362 102.897 26.996 1.00 54.31 352 ASN C N 1
ATOM 8075 C CA . ASN C 1 364 ? -55.864 103.126 28.334 1.00 51.74 352 ASN C CA 1
ATOM 8076 C C . ASN C 1 364 ? -54.565 103.917 28.194 1.00 49.66 352 ASN C C 1
ATOM 8077 O O . ASN C 1 364 ? -53.480 103.401 28.421 1.00 48.08 352 ASN C O 1
ATOM 8082 N N . PRO C 1 365 ? -54.681 105.174 27.760 1.00 47.91 353 PRO C N 1
ATOM 8083 C CA . PRO C 1 365 ? -53.526 105.945 27.285 1.00 47.64 353 PRO C CA 1
ATOM 8084 C C . PRO C 1 365 ? -52.467 106.217 28.326 1.00 44.73 353 PRO C C 1
ATOM 8085 O O . PRO C 1 365 ? -51.303 106.237 27.985 1.00 46.46 353 PRO C O 1
ATOM 8089 N N . PHE C 1 366 ? -52.851 106.379 29.577 1.00 40.65 354 PHE C N 1
ATOM 8090 C CA . PHE C 1 366 ? -51.880 106.701 30.601 1.00 39.75 354 PHE C CA 1
ATOM 8091 C C . PHE C 1 366 ? -51.369 105.491 31.396 1.00 37.92 354 PHE C C 1
ATOM 8092 O O . PHE C 1 366 ? -50.145 105.397 31.670 1.00 38.88 354 PHE C O 1
ATOM 8100 N N . LEU C 1 367 ? -52.255 104.550 31.690 1.00 36.01 355 LEU C N 1
ATOM 8101 C CA . LEU C 1 367 ? -51.933 103.444 32.627 1.00 35.28 355 LEU C CA 1
ATOM 8102 C C . LEU C 1 367 ? -51.684 102.085 31.932 1.00 35.42 355 LEU C C 1
ATOM 8103 O O . LEU C 1 367 ? -51.328 101.051 32.575 1.00 34.51 355 LEU C O 1
ATOM 8108 N N . TYR C 1 368 ? -51.804 102.059 30.613 1.00 36.43 356 TYR C N 1
ATOM 8109 C CA . TYR C 1 368 ? -51.456 100.833 29.859 1.00 36.51 356 TYR C CA 1
ATOM 8110 C C . TYR C 1 368 ? -50.130 100.308 30.263 1.00 35.53 356 TYR C C 1
ATOM 8111 O O . TYR C 1 368 ? -49.131 101.027 30.282 1.00 35.78 356 TYR C O 1
ATOM 8120 N N . GLY C 1 369 ? -50.069 99.015 30.516 1.00 34.65 357 GLY C N 1
ATOM 8121 C CA . GLY C 1 369 ? -48.804 98.328 30.731 1.00 34.44 357 GLY C CA 1
ATOM 8122 C C . GLY C 1 369 ? -48.271 98.399 32.128 1.00 34.21 357 GLY C C 1
ATOM 8123 O O . GLY C 1 369 ? -47.209 97.916 32.369 1.00 34.25 357 GLY C O 1
ATOM 8124 N N . LEU C 1 370 ? -49.025 98.972 33.053 1.00 34.03 358 LEU C N 1
ATOM 8125 C CA . LEU C 1 370 ? -48.516 99.204 34.408 1.00 33.92 358 LEU C CA 1
ATOM 8126 C C . LEU C 1 370 ? -49.187 98.195 35.323 1.00 33.36 358 LEU C C 1
ATOM 8127 O O . LEU C 1 370 ? -50.405 98.039 35.281 1.00 33.18 358 LEU C O 1
ATOM 8132 N N . ALA C 1 371 ? -48.371 97.490 36.102 1.00 33.16 359 ALA C N 1
ATOM 8133 C CA . ALA C 1 371 ? -48.902 96.649 37.192 1.00 32.75 359 ALA C CA 1
ATOM 8134 C C . ALA C 1 371 ? -48.866 97.579 38.404 1.00 32.89 359 ALA C C 1
ATOM 8135 O O . ALA C 1 371 ? -47.813 98.105 38.719 1.00 33.14 359 ALA C O 1
ATOM 8137 N N . LEU C 1 372 ? -49.996 97.660 39.110 1.00 32.80 360 LEU C N 1
ATOM 8138 C CA . LEU C 1 372 ? -50.322 98.637 40.140 1.00 33.01 360 LEU C CA 1
ATOM 8139 C C . LEU C 1 372 ? -50.920 97.978 41.396 1.00 32.87 360 LEU C C 1
ATOM 8140 O O . LEU C 1 372 ? -51.765 97.148 41.259 1.00 32.83 360 LEU C O 1
ATOM 8145 N N . ARG C 1 373 ? -50.543 98.382 42.606 1.00 33.01 361 ARG C N 1
ATOM 8146 C CA . ARG C 1 373 ? -51.287 97.936 43.785 1.00 33.05 361 ARG C CA 1
ATOM 8147 C C . ARG C 1 373 ? -51.309 99.021 44.794 1.00 33.81 361 ARG C C 1
ATOM 8148 O O . ARG C 1 373 ? -50.491 99.949 44.717 1.00 35.21 361 ARG C O 1
ATOM 8156 N N . ALA C 1 374 ? -52.229 98.956 45.747 1.00 34.43 362 ALA C N 1
ATOM 8157 C CA . ALA C 1 374 ? -52.332 99.951 46.797 1.00 36.43 362 ALA C CA 1
ATOM 8158 C C . ALA C 1 374 ? -51.125 99.875 47.731 1.00 37.04 362 ALA C C 1
ATOM 8159 O O . ALA C 1 374 ? -50.593 98.808 47.912 1.00 37.41 362 ALA C O 1
ATOM 8161 N N . PHE C 1 375 ? -50.678 101.008 48.257 1.00 38.02 363 PHE C N 1
ATOM 8162 C CA . PHE C 1 375 ? -49.425 101.073 49.008 1.00 38.86 363 PHE C CA 1
ATOM 8163 C C . PHE C 1 375 ? -49.655 101.969 50.173 1.00 40.83 363 PHE C C 1
ATOM 8164 O O . PHE C 1 375 ? -50.146 103.085 50.026 1.00 39.42 363 PHE C O 1
ATOM 8172 N N . GLU C 1 376 ? -49.335 101.449 51.354 1.00 42.66 364 GLU C N 1
ATOM 8173 C CA . GLU C 1 376 ? -49.252 102.278 52.555 1.00 45.54 364 GLU C CA 1
ATOM 8174 C C . GLU C 1 376 ? -48.083 101.857 53.439 1.00 45.80 364 GLU C C 1
ATOM 8175 O O . GLU C 1 376 ? -47.978 100.682 53.820 1.00 46.70 364 GLU C O 1
ATOM 8181 N N . GLN C 1 377 ? -47.200 102.783 53.743 1.00 45.73 365 GLN C N 1
ATOM 8182 C CA . GLN C 1 377 ? -45.997 102.422 54.422 1.00 49.55 365 GLN C CA 1
ATOM 8183 C C . GLN C 1 377 ? -45.288 103.638 54.963 1.00 51.43 365 GLN C C 1
ATOM 8184 O O . GLN C 1 377 ? -45.279 104.684 54.328 1.00 52.97 365 GLN C O 1
ATOM 8190 N N . GLU C 1 378 ? -44.700 103.501 56.140 1.00 52.96 366 GLU C N 1
ATOM 8191 C CA . GLU C 1 378 ? -43.882 104.540 56.714 1.00 54.61 366 GLU C CA 1
ATOM 8192 C C . GLU C 1 378 ? -42.542 104.420 55.971 1.00 55.11 366 GLU C C 1
ATOM 8193 O O . GLU C 1 378 ? -41.959 103.321 55.934 1.00 53.10 366 GLU C O 1
ATOM 8199 N N . SER C 1 379 ? -42.095 105.484 55.290 1.00 56.84 367 SER C N 1
ATOM 8200 C CA . SER C 1 379 ? -40.841 105.401 54.503 1.00 59.14 367 SER C CA 1
ATOM 8201 C C . SER C 1 379 ? -39.948 106.606 54.602 1.00 61.82 367 SER C C 1
ATOM 8202 O O . SER C 1 379 ? -40.078 107.523 53.810 1.00 62.49 367 SER C O 1
ATOM 8205 N N . PRO C 1 380 ? -38.980 106.571 55.518 1.00 64.13 368 PRO C N 1
ATOM 8206 C CA . PRO C 1 380 ? -37.990 107.622 55.642 1.00 65.91 368 PRO C CA 1
ATOM 8207 C C . PRO C 1 380 ? -37.382 107.993 54.289 1.00 66.06 368 PRO C C 1
ATOM 8208 O O . PRO C 1 380 ? -37.054 107.135 53.506 1.00 65.33 368 PRO C O 1
ATOM 8212 N N . PRO C 1 381 ? -37.214 109.272 54.020 1.00 67.10 369 PRO C N 1
ATOM 8213 C CA . PRO C 1 381 ? -37.560 110.371 54.866 1.00 67.10 369 PRO C CA 1
ATOM 8214 C C . PRO C 1 381 ? -38.902 110.960 54.524 1.00 65.02 369 PRO C C 1
ATOM 8215 O O . PRO C 1 381 ? -39.175 112.093 54.927 1.00 65.27 369 PRO C O 1
ATOM 8219 N N . HIS C 1 382 ? -39.754 110.208 53.835 1.00 61.70 370 HIS C N 1
ATOM 8220 C CA . HIS C 1 382 ? -41.036 110.769 53.371 1.00 59.53 370 HIS C CA 1
ATOM 8221 C C . HIS C 1 382 ? -42.139 110.816 54.413 1.00 59.87 370 HIS C C 1
ATOM 8222 O O . HIS C 1 382 ? -43.154 111.446 54.184 1.00 60.28 370 HIS C O 1
ATOM 8229 N N . GLY C 1 383 ? -41.973 110.122 55.526 1.00 59.35 371 GLY C N 1
ATOM 8230 C CA . GLY C 1 383 ? -43.024 110.051 56.519 1.00 58.38 371 GLY C CA 1
ATOM 8231 C C . GLY C 1 383 ? -43.953 108.950 56.093 1.00 57.17 371 GLY C C 1
ATOM 8232 O O . GLY C 1 383 ? -43.532 107.926 55.533 1.00 58.02 371 GLY C O 1
ATOM 8233 N N . ASN C 1 384 ? -45.216 109.130 56.386 1.00 56.21 372 ASN C N 1
ATOM 8234 C CA . ASN C 1 384 ? -46.200 108.163 56.018 1.00 54.96 372 ASN C CA 1
ATOM 8235 C C . ASN C 1 384 ? -46.600 108.314 54.544 1.00 53.21 372 ASN C C 1
ATOM 8236 O O . ASN C 1 384 ? -47.066 109.359 54.149 1.00 54.46 372 ASN C O 1
ATOM 8241 N N . VAL C 1 385 ? -46.364 107.289 53.739 1.00 50.80 373 VAL C N 1
ATOM 8242 C CA . VAL C 1 385 ? -46.653 107.322 52.333 1.00 49.14 373 VAL C CA 1
ATOM 8243 C C . VAL C 1 385 ? -47.912 106.531 52.017 1.00 48.39 373 VAL C C 1
ATOM 8244 O O . VAL C 1 385 ? -48.005 105.347 52.341 1.00 46.51 373 VAL C O 1
ATOM 8248 N N . ILE C 1 386 ? -48.916 107.183 51.418 1.00 47.00 374 ILE C N 1
ATOM 8249 C CA . ILE C 1 386 ? -50.092 106.459 50.910 1.00 46.15 374 ILE C CA 1
ATOM 8250 C C . ILE C 1 386 ? -50.147 106.702 49.383 1.00 44.43 374 ILE C C 1
ATOM 8251 O O . ILE C 1 386 ? -49.918 107.816 48.909 1.00 43.26 374 ILE C O 1
ATOM 8256 N N . GLY C 1 387 ? -50.402 105.652 48.605 1.00 41.45 375 GLY C N 1
ATOM 8257 C CA . GLY C 1 387 ? -50.412 105.793 47.148 1.00 39.05 375 GLY C CA 1
ATOM 8258 C C . GLY C 1 387 ? -50.483 104.487 46.391 1.00 36.89 375 GLY C C 1
ATOM 8259 O O . GLY C 1 387 ? -50.864 103.485 46.958 1.00 36.40 375 GLY C O 1
ATOM 8260 N N . VAL C 1 388 ? -50.099 104.522 45.112 1.00 34.85 376 VAL C N 1
ATOM 8261 C CA . VAL C 1 388 ? -50.164 103.388 44.248 1.00 34.44 376 VAL C CA 1
ATOM 8262 C C . VAL C 1 388 ? -48.770 103.106 43.754 1.00 34.39 376 VAL C C 1
ATOM 8263 O O . VAL C 1 388 ? -48.111 103.946 43.101 1.00 34.71 376 VAL C O 1
ATOM 8267 N N . GLN C 1 389 ? -48.341 101.903 44.079 1.00 34.07 377 GLN C N 1
ATOM 8268 C CA . GLN C 1 389 ? -47.006 101.453 43.751 1.00 34.07 377 GLN C CA 1
ATOM 8269 C C . GLN C 1 389 ? -47.048 100.790 42.393 1.00 33.86 377 GLN C C 1
ATOM 8270 O O . GLN C 1 389 ? -47.891 100.025 42.119 1.00 33.53 377 GLN C O 1
ATOM 8276 N N . VAL C 1 390 ? -46.120 101.183 41.544 1.00 34.16 378 VAL C N 1
ATOM 8277 C CA . VAL C 1 390 ? -45.948 100.607 40.243 1.00 34.17 378 VAL C CA 1
ATOM 8278 C C . VAL C 1 390 ? -45.113 99.383 40.439 1.00 35.95 378 VAL C C 1
ATOM 8279 O O . VAL C 1 390 ? -43.924 99.477 40.710 1.00 36.05 378 VAL C O 1
ATOM 8283 N N . VAL C 1 391 ? -45.749 98.215 40.336 1.00 34.73 379 VAL C N 1
ATOM 8284 C CA . VAL C 1 391 ? -45.021 96.951 40.571 1.00 37.01 379 VAL C CA 1
ATOM 8285 C C . VAL C 1 391 ? -44.266 96.492 39.330 1.00 37.87 379 VAL C C 1
ATOM 8286 O O . VAL C 1 391 ? -43.240 95.785 39.413 1.00 40.41 379 VAL C O 1
ATOM 8290 N N . GLY C 1 392 ? -44.749 96.890 38.165 1.00 37.54 380 GLY C N 1
ATOM 8291 C CA . GLY C 1 392 ? -44.121 96.585 36.886 1.00 37.54 380 GLY C CA 1
ATOM 8292 C C . GLY C 1 392 ? -44.587 97.625 35.892 1.00 38.95 380 GLY C C 1
ATOM 8293 O O . GLY C 1 392 ? -45.661 98.241 36.073 1.00 39.11 380 GLY C O 1
ATOM 8294 N N . ALA C 1 393 ? -43.804 97.819 34.843 1.00 40.61 381 ALA C N 1
ATOM 8295 C CA . ALA C 1 393 ? -44.100 98.805 33.789 1.00 42.71 381 ALA C CA 1
ATOM 8296 C C . ALA C 1 393 ? -43.521 98.271 32.501 1.00 44.25 381 ALA C C 1
ATOM 8297 O O . ALA C 1 393 ? -42.330 98.145 32.423 1.00 45.28 381 ALA C O 1
ATOM 8299 N N . SER C 1 394 ? -44.337 97.934 31.508 1.00 44.67 382 SER C N 1
ATOM 8300 C CA . SER C 1 394 ? -43.731 97.496 30.264 1.00 46.32 382 SER C CA 1
ATOM 8301 C C . SER C 1 394 ? -43.013 98.682 29.551 1.00 48.41 382 SER C C 1
ATOM 8302 O O . SER C 1 394 ? -43.481 99.867 29.498 1.00 47.04 382 SER C O 1
ATOM 8305 N N . GLU C 1 395 ? -41.904 98.318 28.960 1.00 50.45 383 GLU C N 1
ATOM 8306 C CA . GLU C 1 395 ? -40.994 99.263 28.377 1.00 54.51 383 GLU C CA 1
ATOM 8307 C C . GLU C 1 395 ? -41.599 99.934 27.169 1.00 55.04 383 GLU C C 1
ATOM 8308 O O . GLU C 1 395 ? -41.179 101.050 26.823 1.00 57.10 383 GLU C O 1
ATOM 8314 N N . ASN C 1 396 ? -42.599 99.316 26.553 1.00 53.46 384 ASN C N 1
ATOM 8315 C CA . ASN C 1 396 ? -43.283 99.992 25.479 1.00 53.99 384 ASN C CA 1
ATOM 8316 C C . ASN C 1 396 ? -44.465 100.899 25.916 1.00 51.82 384 ASN C C 1
ATOM 8317 O O . ASN C 1 396 ? -45.227 101.343 25.096 1.00 52.89 384 ASN C O 1
ATOM 8322 N N . SER C 1 397 ? -44.655 101.174 27.194 1.00 49.09 385 SER C N 1
ATOM 8323 C CA . SER C 1 397 ? -45.780 102.034 27.574 1.00 46.66 385 SER C CA 1
ATOM 8324 C C . SER C 1 397 ? -45.514 103.540 27.553 1.00 47.37 385 SER C C 1
ATOM 8325 O O . SER C 1 397 ? -44.383 103.968 27.652 1.00 49.16 385 SER C O 1
ATOM 8328 N N . ALA C 1 398 ? -46.584 104.312 27.502 1.00 45.81 386 ALA C N 1
ATOM 8329 C CA . ALA C 1 398 ? -46.546 105.765 27.663 1.00 46.06 386 ALA C CA 1
ATOM 8330 C C . ALA C 1 398 ? -45.919 106.139 29.015 1.00 45.68 386 ALA C C 1
ATOM 8331 O O . ALA C 1 398 ? -45.183 107.127 29.129 1.00 45.89 386 ALA C O 1
ATOM 8333 N N . GLY C 1 399 ? -46.213 105.317 30.022 1.00 43.01 387 GLY C N 1
ATOM 8334 C CA . GLY C 1 399 ? -45.717 105.499 31.384 1.00 42.34 387 GLY C CA 1
ATOM 8335 C C . GLY C 1 399 ? -44.223 105.313 31.463 1.00 43.86 387 GLY C C 1
ATOM 8336 O O . GLY C 1 399 ? -43.508 106.152 32.038 1.00 43.22 387 GLY C O 1
ATOM 8337 N N . TRP C 1 400 ? -43.728 104.241 30.869 1.00 45.05 388 TRP C N 1
ATOM 8338 C CA . TRP C 1 400 ? -42.265 104.028 30.842 1.00 46.91 388 TRP C CA 1
ATOM 8339 C C . TRP C 1 400 ? -41.609 105.131 30.054 1.00 49.10 388 TRP C C 1
ATOM 8340 O O . TRP C 1 400 ? -40.616 105.637 30.480 1.00 47.86 388 TRP C O 1
ATOM 8351 N N . ARG C 1 401 ? -42.226 105.572 28.971 1.00 50.96 389 ARG C N 1
ATOM 8352 C CA . ARG C 1 401 ? -41.612 106.609 28.148 1.00 53.60 389 ARG C CA 1
ATOM 8353 C C . ARG C 1 401 ? -41.529 107.938 28.899 1.00 53.50 389 ARG C C 1
ATOM 8354 O O . ARG C 1 401 ? -40.590 108.711 28.720 1.00 54.87 389 ARG C O 1
ATOM 8362 N N . ALA C 1 402 ? -42.526 108.191 29.733 1.00 51.01 390 ALA C N 1
ATOM 8363 C CA . ALA C 1 402 ? -42.577 109.395 30.509 1.00 50.86 390 ALA C CA 1
ATOM 8364 C C . ALA C 1 402 ? -41.614 109.294 31.688 1.00 50.43 390 ALA C C 1
ATOM 8365 O O . ALA C 1 402 ? -41.422 110.271 32.378 1.00 52.01 390 ALA C O 1
ATOM 8367 N N . GLY C 1 403 ? -41.006 108.129 31.925 1.00 49.00 391 GLY C N 1
ATOM 8368 C CA . GLY C 1 403 ? -40.015 107.964 33.020 1.00 48.41 391 GLY C CA 1
ATOM 8369 C C . GLY C 1 403 ? -40.448 107.100 34.232 1.00 46.43 391 GLY C C 1
ATOM 8370 O O . GLY C 1 403 ? -39.651 106.848 35.147 1.00 44.94 391 GLY C O 1
ATOM 8371 N N . ILE C 1 404 ? -41.682 106.598 34.226 1.00 44.04 392 ILE C N 1
ATOM 8372 C CA . ILE C 1 404 ? -42.153 105.805 35.358 1.00 42.32 392 ILE C CA 1
ATOM 8373 C C . ILE C 1 404 ? -41.381 104.492 35.386 1.00 41.73 392 ILE C C 1
ATOM 8374 O O . ILE C 1 404 ? -41.242 103.827 34.379 1.00 41.50 392 ILE C O 1
ATOM 8379 N N . ARG C 1 405 ? -40.892 104.109 36.543 1.00 41.97 393 ARG C N 1
ATOM 8380 C CA . ARG C 1 405 ? -40.217 102.839 36.670 1.00 42.94 393 ARG C CA 1
ATOM 8381 C C . ARG C 1 405 ? -40.812 102.003 37.801 1.00 41.40 393 ARG C C 1
ATOM 8382 O O . ARG C 1 405 ? -41.311 102.546 38.798 1.00 40.57 393 ARG C O 1
ATOM 8390 N N . PRO C 1 406 ? -40.676 100.688 37.704 1.00 40.88 394 PRO C N 1
ATOM 8391 C CA . PRO C 1 406 ? -41.067 99.849 38.804 1.00 40.35 394 PRO C CA 1
ATOM 8392 C C . PRO C 1 406 ? -40.512 100.285 40.123 1.00 39.45 394 PRO C C 1
ATOM 8393 O O . PRO C 1 406 ? -39.379 100.753 40.244 1.00 39.36 394 PRO C O 1
ATOM 8397 N N . GLY C 1 407 ? -41.345 100.152 41.134 1.00 38.76 395 GLY C N 1
ATOM 8398 C CA . GLY C 1 407 ? -40.944 100.680 42.446 1.00 39.04 395 GLY C CA 1
ATOM 8399 C C . GLY C 1 407 ? -41.430 102.087 42.745 1.00 38.78 395 GLY C C 1
ATOM 8400 O O . GLY C 1 407 ? -41.540 102.459 43.914 1.00 39.36 395 GLY C O 1
ATOM 8401 N N . ASP C 1 408 ? -41.745 102.893 41.733 1.00 38.90 396 ASP C N 1
ATOM 8402 C CA . ASP C 1 408 ? -42.254 104.247 41.995 1.00 38.31 396 ASP C CA 1
ATOM 8403 C C . ASP C 1 408 ? -43.563 104.159 42.751 1.00 37.14 396 ASP C C 1
ATOM 8404 O O . ASP C 1 408 ? -44.375 103.301 42.455 1.00 36.13 396 ASP C O 1
ATOM 8409 N N . ILE C 1 409 ? -43.817 105.092 43.658 1.00 37.02 397 ILE C N 1
ATOM 8410 C CA . ILE C 1 409 ? -45.108 105.208 44.275 1.00 37.07 397 ILE C CA 1
ATOM 8411 C C . ILE C 1 409 ? -45.797 106.463 43.732 1.00 36.98 397 ILE C C 1
ATOM 8412 O O . ILE C 1 409 ? -45.346 107.575 43.954 1.00 38.34 397 ILE C O 1
ATOM 8417 N N . ILE C 1 410 ? -46.929 106.293 43.083 1.00 35.91 398 ILE C N 1
ATOM 8418 C CA . ILE C 1 410 ? -47.710 107.406 42.653 1.00 36.64 398 ILE C CA 1
ATOM 8419 C C . ILE C 1 410 ? -48.539 107.942 43.797 1.00 38.08 398 ILE C C 1
ATOM 8420 O O . ILE C 1 410 ? -49.386 107.245 44.279 1.00 36.89 398 ILE C O 1
ATOM 8425 N N . ILE C 1 411 ? -48.296 109.184 44.198 1.00 40.61 399 ILE C N 1
ATOM 8426 C CA . ILE C 1 411 ? -48.954 109.769 45.359 1.00 43.84 399 ILE C CA 1
ATOM 8427 C C . ILE C 1 411 ? -49.911 110.903 44.995 1.00 46.53 399 ILE C C 1
ATOM 8428 O O . ILE C 1 411 ? -50.739 111.305 45.822 1.00 49.60 399 ILE C O 1
ATOM 8433 N N . SER C 1 412 ? -49.847 111.387 43.759 1.00 47.61 400 SER C N 1
ATOM 8434 C CA . SER C 1 412 ? -50.934 112.188 43.224 1.00 48.23 400 SER C CA 1
ATOM 8435 C C . SER C 1 412 ? -50.959 112.175 41.710 1.00 47.82 400 SER C C 1
ATOM 8436 O O . SER C 1 412 ? -49.996 111.836 41.087 1.00 45.29 400 SER C O 1
ATOM 8439 N N . ALA C 1 413 ? -52.099 112.561 41.149 1.00 49.37 401 ALA C N 1
ATOM 8440 C CA . ALA C 1 413 ? -52.317 112.579 39.720 1.00 50.13 401 ALA C CA 1
ATOM 8441 C C . ALA C 1 413 ? -53.227 113.778 39.412 1.00 52.40 401 ALA C C 1
ATOM 8442 O O . ALA C 1 413 ? -54.246 113.940 40.061 1.00 51.30 401 ALA C O 1
ATOM 8444 N N . ASN C 1 414 ? -52.846 114.583 38.414 1.00 55.82 402 ASN C N 1
ATOM 8445 C CA . ASN C 1 414 ? -53.511 115.869 38.085 1.00 58.82 402 ASN C CA 1
ATOM 8446 C C . ASN C 1 414 ? -53.878 116.637 39.324 1.00 59.97 402 ASN C C 1
ATOM 8447 O O . ASN C 1 414 ? -55.021 116.948 39.547 1.00 59.48 402 ASN C O 1
ATOM 8452 N N . LYS C 1 415 ? -52.861 116.834 40.149 1.00 62.54 403 LYS C N 1
ATOM 8453 C CA . LYS C 1 415 ? -52.933 117.588 41.387 1.00 65.88 403 LYS C CA 1
ATOM 8454 C C . LYS C 1 415 ? -53.904 117.047 42.428 1.00 65.39 403 LYS C C 1
ATOM 8455 O O . LYS C 1 415 ? -54.273 117.762 43.365 1.00 67.06 403 LYS C O 1
ATOM 8461 N N 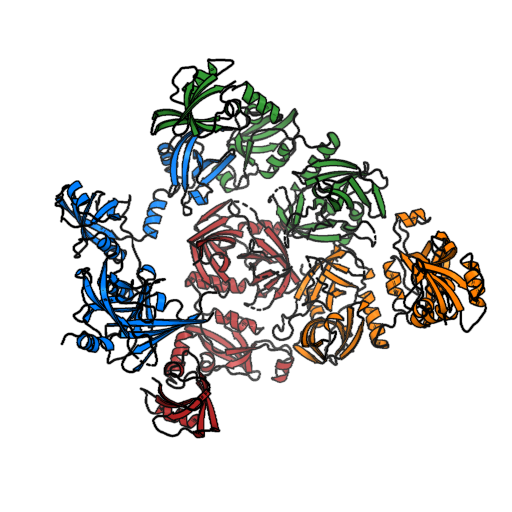. LYS C 1 416 ? -54.311 115.793 42.280 1.00 63.28 404 LYS C N 1
ATOM 8462 C CA . LYS C 1 416 ? -55.201 115.177 43.248 1.00 62.29 404 LYS C CA 1
ATOM 8463 C C . LYS C 1 416 ? -54.559 113.948 43.915 1.00 60.23 404 LYS C C 1
ATOM 8464 O O . LYS C 1 416 ? -53.720 113.307 43.333 1.00 56.98 404 LYS C O 1
ATOM 8470 N N . PRO C 1 417 ? -54.989 113.620 45.132 1.00 59.57 405 PRO C N 1
ATOM 8471 C CA . PRO C 1 417 ? -54.360 112.574 45.870 1.00 57.57 405 PRO C CA 1
ATOM 8472 C C . PRO C 1 417 ? -54.801 111.215 45.373 1.00 53.92 405 PRO C C 1
ATOM 8473 O O . PRO C 1 417 ? -55.938 110.993 45.013 1.00 52.35 405 PRO C O 1
ATOM 8477 N N . VAL C 1 418 ? -53.847 110.310 45.358 1.00 51.17 406 VAL C N 1
ATOM 8478 C CA . VAL C 1 418 ? -54.095 108.951 44.924 1.00 47.79 406 VAL C CA 1
ATOM 8479 C C . VAL C 1 418 ? -53.922 108.102 46.129 1.00 47.93 406 VAL C C 1
ATOM 8480 O O . VAL C 1 418 ? -52.886 108.152 46.804 1.00 48.12 406 VAL C O 1
ATOM 8484 N N . THR C 1 419 ? -54.945 107.354 46.436 1.00 47.39 407 THR C N 1
ATOM 8485 C CA . THR C 1 419 ? -54.900 106.490 47.553 1.00 48.67 407 THR C CA 1
ATOM 8486 C C . THR C 1 419 ? -54.860 105.080 46.999 1.00 48.20 407 THR C C 1
ATOM 8487 O O . THR C 1 419 ? -53.841 104.441 47.021 1.00 48.81 407 THR C O 1
ATOM 8491 N N . ASP C 1 420 ? -55.931 104.607 46.409 1.00 48.68 408 ASP C N 1
ATOM 8492 C CA . ASP C 1 420 ? -55.915 103.239 45.889 1.00 47.49 408 ASP C CA 1
ATOM 8493 C C . ASP C 1 420 ? -55.878 103.232 44.364 1.00 45.30 408 ASP C C 1
ATOM 8494 O O . ASP C 1 420 ? -55.835 104.277 43.735 1.00 46.04 408 ASP C O 1
ATOM 8499 N N . VAL C 1 421 ? -55.812 102.045 43.808 1.00 42.91 409 VAL C N 1
ATOM 8500 C CA . VAL C 1 421 ? -55.750 101.833 42.380 1.00 41.96 409 VAL C CA 1
ATOM 8501 C C . VAL C 1 421 ? -56.937 102.499 41.675 1.00 42.93 409 VAL C C 1
ATOM 8502 O O . VAL C 1 421 ? -56.723 103.234 40.706 1.00 41.42 409 VAL C O 1
ATOM 8506 N N . LYS C 1 422 ? -58.166 102.275 42.164 1.00 43.91 410 LYS C N 1
ATOM 8507 C CA . LYS C 1 422 ? -59.354 102.847 41.541 1.00 45.66 410 LYS C CA 1
ATOM 8508 C C . LYS C 1 422 ? -59.301 104.375 41.468 1.00 45.13 410 LYS C C 1
ATOM 8509 O O . LYS C 1 422 ? -59.704 104.986 40.438 1.00 45.39 410 LYS C O 1
ATOM 8515 N N . SER C 1 423 ? -58.774 105.020 42.516 1.00 44.50 411 SER C N 1
ATOM 8516 C CA . SER C 1 423 ? -58.717 106.486 42.528 1.00 44.82 411 SER C CA 1
ATOM 8517 C C . SER C 1 423 ? -57.776 107.009 41.446 1.00 43.49 411 SER C C 1
ATOM 8518 O O . SER C 1 423 ? -57.973 108.068 40.828 1.00 43.68 411 SER C O 1
ATOM 8521 N N . LEU C 1 424 ? -56.720 106.269 41.221 1.00 40.45 412 LEU C N 1
ATOM 8522 C CA . LEU C 1 424 ? -55.833 106.624 40.139 1.00 38.71 412 LEU C CA 1
ATOM 8523 C C . LEU C 1 424 ? -56.521 106.363 38.810 1.00 39.28 412 LEU C C 1
ATOM 8524 O O . LEU C 1 424 ? -56.406 107.158 37.895 1.00 37.78 412 LEU C O 1
ATOM 8529 N N . GLN C 1 425 ? -57.169 105.211 38.679 1.00 40.61 413 GLN C N 1
ATOM 8530 C CA . GLN C 1 425 ? -57.813 104.877 37.403 1.00 42.38 413 GLN C CA 1
ATOM 8531 C C . GLN C 1 425 ? -58.933 105.900 37.114 1.00 45.38 413 GLN C C 1
ATOM 8532 O O . GLN C 1 425 ? -59.137 106.277 35.961 1.00 47.02 413 GLN C O 1
ATOM 8538 N N . THR C 1 426 ? -59.603 106.357 38.154 1.00 47.62 414 THR C N 1
ATOM 8539 C CA . THR C 1 426 ? -60.617 107.395 38.007 1.00 50.48 414 THR C CA 1
ATOM 8540 C C . THR C 1 426 ? -60.020 108.715 37.487 1.00 51.67 414 THR C C 1
ATOM 8541 O O . THR C 1 426 ? -60.530 109.360 36.551 1.00 53.24 414 THR C O 1
ATOM 8545 N N . ILE C 1 427 ? -58.931 109.141 38.080 1.00 52.71 415 ILE C N 1
ATOM 8546 C CA . ILE C 1 427 ? -58.321 110.407 37.661 1.00 52.58 415 ILE C CA 1
ATOM 8547 C C . ILE C 1 427 ? -57.854 110.258 36.234 1.00 54.18 415 ILE C C 1
ATOM 8548 O O . ILE C 1 427 ? -58.081 111.128 35.424 1.00 55.68 415 ILE C O 1
ATOM 8553 N N . ALA C 1 428 ? -57.305 109.122 35.876 1.00 55.36 416 ALA C N 1
ATOM 8554 C CA . ALA C 1 428 ? -56.803 108.953 34.512 1.00 57.58 416 ALA C CA 1
ATOM 8555 C C . ALA C 1 428 ? -57.935 108.967 33.480 1.00 61.08 416 ALA C C 1
ATOM 8556 O O . ALA C 1 428 ? -57.707 109.328 32.335 1.00 61.44 416 ALA C O 1
ATOM 8558 N N . GLN C 1 429 ? -59.138 108.547 33.869 1.00 65.25 417 GLN C N 1
ATOM 8559 C CA . GLN C 1 429 ? -60.242 108.433 32.921 1.00 69.22 417 GLN C CA 1
ATOM 8560 C C . GLN C 1 429 ? -60.793 109.827 32.712 1.00 73.16 417 GLN C C 1
ATOM 8561 O O . GLN C 1 429 ? -61.220 110.180 31.612 1.00 74.37 417 GLN C O 1
ATOM 8567 N N . GLU C 1 430 ? -60.754 110.634 33.769 1.00 76.29 418 GLU C N 1
ATOM 8568 C CA . GLU C 1 430 ? -61.438 111.911 33.743 1.00 79.23 418 GLU C CA 1
ATOM 8569 C C . GLU C 1 430 ? -60.708 112.759 32.729 1.00 80.61 418 GLU C C 1
ATOM 8570 O O . GLU C 1 430 ? -61.281 113.178 31.735 1.00 82.47 418 GLU C O 1
ATOM 8576 N N . LYS C 1 431 ? -59.425 112.959 32.958 1.00 81.03 419 LYS C N 1
ATOM 8577 C CA . LYS C 1 431 ? -58.610 113.810 32.102 1.00 82.25 419 LYS C CA 1
ATOM 8578 C C . LYS C 1 431 ? -58.213 113.187 30.765 1.00 81.34 419 LYS C C 1
ATOM 8579 O O . LYS C 1 431 ? -58.138 111.968 30.622 1.00 81.14 419 LYS C O 1
ATOM 8585 N N . LYS C 1 432 ? -57.947 114.048 29.790 1.00 80.52 420 LYS C N 1
ATOM 8586 C CA . LYS C 1 432 ? -57.515 113.612 28.477 1.00 79.34 420 LYS C CA 1
ATOM 8587 C C . LYS C 1 432 ? -56.238 114.335 28.066 1.00 76.60 420 LYS C C 1
ATOM 8588 O O . LYS C 1 432 ? -55.879 115.366 28.627 1.00 76.85 420 LYS C O 1
ATOM 8594 N N . LYS C 1 433 ? -55.548 113.765 27.090 1.00 64.31 421 LYS C N 1
ATOM 8595 C CA . LYS C 1 433 ? -54.311 114.337 26.540 1.00 63.26 421 LYS C CA 1
ATOM 8596 C C . LYS C 1 433 ? -53.049 114.168 27.378 1.00 62.03 421 LYS C C 1
ATOM 8597 O O . LYS C 1 433 ? -52.062 113.670 26.868 1.00 62.45 421 LYS C O 1
ATOM 8603 N N . GLU C 1 434 ? -53.055 114.586 28.633 1.00 62.75 422 GLU C N 1
ATOM 8604 C CA . GLU C 1 434 ? -51.885 114.359 29.467 1.00 61.12 422 GLU C CA 1
ATOM 8605 C C . GLU C 1 434 ? -52.229 114.011 30.912 1.00 57.36 422 GLU C C 1
ATOM 8606 O O . GLU C 1 434 ? -53.278 114.383 31.413 1.00 56.69 422 GLU C O 1
ATOM 8612 N N . LEU C 1 435 ? -51.339 113.273 31.565 1.00 53.27 423 LEU C N 1
ATOM 8613 C CA . LEU C 1 435 ? -51.485 112.976 32.982 1.00 50.34 423 LEU C CA 1
ATOM 8614 C C . LEU C 1 435 ? -50.232 113.373 33.742 1.00 48.00 423 LEU C C 1
ATOM 8615 O O . LEU C 1 435 ? -49.153 112.901 33.448 1.00 47.80 423 LEU C O 1
ATOM 8620 N N . LEU C 1 436 ? -50.400 114.244 34.724 1.00 46.49 424 LEU C N 1
ATOM 8621 C CA . LEU C 1 436 ? -49.306 114.734 35.555 1.00 44.90 424 LEU C CA 1
ATOM 8622 C C . LEU C 1 436 ? -49.251 113.895 36.810 1.00 41.56 424 LEU C C 1
ATOM 8623 O O . LEU C 1 436 ? -50.172 113.890 37.589 1.00 42.42 424 LEU C O 1
ATOM 8628 N N . VAL C 1 437 ? -48.165 113.159 37.030 1.00 39.42 425 VAL C N 1
ATOM 8629 C CA . VAL C 1 437 ? -48.104 112.299 38.194 1.00 38.74 425 VAL C CA 1
ATOM 8630 C C . VAL C 1 437 ? -47.046 112.623 39.085 1.00 39.03 425 VAL C C 1
ATOM 8631 O O . VAL C 1 437 ? -45.882 112.867 38.580 1.00 39.64 425 VAL C O 1
ATOM 8635 N N . GLN C 1 438 ? -47.296 112.688 40.401 1.00 38.90 426 GLN C N 1
ATOM 8636 C CA . GLN C 1 438 ? -46.161 112.876 41.302 1.00 42.00 426 GLN C CA 1
ATOM 8637 C C . GLN C 1 438 ? -45.765 111.502 41.867 1.00 41.91 426 GLN C C 1
ATOM 8638 O O . GLN C 1 438 ? -46.632 110.863 42.479 1.00 42.86 426 GLN C O 1
ATOM 8644 N N . VAL C 1 439 ? -44.522 111.064 41.681 1.00 41.40 427 VAL C N 1
ATOM 8645 C CA . VAL C 1 439 ? -44.084 109.788 42.217 1.00 43.08 427 VAL C CA 1
ATOM 8646 C C . VAL C 1 439 ? -42.968 109.906 43.252 1.00 44.42 427 VAL C C 1
ATOM 8647 O O . VAL C 1 439 ? -42.121 110.813 43.175 1.00 45.11 427 VAL C O 1
ATOM 8651 N N . LEU C 1 440 ? -43.030 109.022 44.236 1.00 43.72 428 LEU C N 1
ATOM 8652 C CA . LEU C 1 440 ? -41.950 108.844 45.198 1.00 45.25 428 LEU C CA 1
ATOM 8653 C C . LEU C 1 440 ? -41.053 107.781 44.624 1.00 46.46 428 LEU C C 1
ATOM 8654 O O . LEU C 1 440 ? -41.532 106.765 44.107 1.00 43.69 428 LEU C O 1
ATOM 8659 N N . ARG C 1 441 ? -39.755 108.026 44.691 1.00 48.72 429 ARG C N 1
ATOM 8660 C CA . ARG C 1 441 ? -38.779 107.094 44.234 1.00 50.75 429 ARG C CA 1
ATOM 8661 C C . ARG C 1 441 ? -37.566 107.042 45.186 1.00 52.66 429 ARG C C 1
ATOM 8662 O O . ARG C 1 441 ? -36.678 107.920 45.171 1.00 53.80 429 ARG C O 1
ATOM 8670 N N . GLY C 1 442 ? -37.515 105.981 45.984 1.00 52.74 430 GLY C N 1
ATOM 8671 C CA . GLY C 1 442 ? -36.464 105.858 46.998 1.00 53.17 430 GLY C CA 1
ATOM 8672 C C . GLY C 1 442 ? -36.542 107.054 47.941 1.00 52.88 430 GLY C C 1
ATOM 8673 O O . GLY C 1 442 ? -37.605 107.388 48.406 1.00 50.22 430 GLY C O 1
ATOM 8674 N N . PRO C 1 443 ? -35.406 107.716 48.201 1.00 54.81 431 PRO C N 1
ATOM 8675 C CA . PRO C 1 443 ? -35.428 108.872 49.087 1.00 56.02 431 PRO C CA 1
ATOM 8676 C C . PRO C 1 443 ? -35.980 110.131 48.412 1.00 56.77 431 PRO C C 1
ATOM 8677 O O . PRO C 1 443 ? -36.307 111.097 49.105 1.00 57.16 431 PRO C O 1
ATOM 8681 N N . GLY C 1 444 ? -36.107 110.090 47.083 1.00 56.48 432 GLY C N 1
ATOM 8682 C CA . GLY C 1 444 ? -36.508 111.243 46.280 1.00 57.15 432 GLY C CA 1
ATOM 8683 C C . GLY C 1 444 ? -37.914 111.183 45.717 1.00 55.82 432 GLY C C 1
ATOM 8684 O O . GLY C 1 444 ? -38.742 110.384 46.138 1.00 51.18 432 GLY C O 1
ATOM 8685 N N . SER C 1 445 ? -38.160 112.106 44.786 1.00 57.10 433 SER C N 1
ATOM 8686 C CA . SER C 1 445 ? -39.489 112.333 44.192 1.00 55.77 433 SER C CA 1
ATOM 8687 C C . SER C 1 445 ? -39.311 112.916 42.817 1.00 55.64 433 SER C C 1
ATOM 8688 O O . SER C 1 445 ? -38.218 113.338 42.445 1.00 55.02 433 SER C O 1
ATOM 8691 N N . MET C 1 446 ? -40.399 112.961 42.063 1.00 54.08 434 MET C N 1
ATOM 8692 C CA . MET C 1 446 ? -40.340 113.479 40.704 1.00 54.94 434 MET C CA 1
ATOM 8693 C C . MET C 1 446 ? -41.737 113.684 40.181 1.00 51.87 434 MET C C 1
ATOM 8694 O O . MET C 1 446 ? -42.611 112.853 40.469 1.00 47.57 434 MET C O 1
ATOM 8699 N N . TYR C 1 447 ? -41.931 114.828 39.496 1.00 49.20 435 TYR C N 1
ATOM 8700 C CA . TYR C 1 447 ? -43.066 115.049 38.663 1.00 47.66 435 TYR C CA 1
ATOM 8701 C C . TYR C 1 447 ? -42.814 114.470 37.297 1.00 47.91 435 TYR C C 1
ATOM 8702 O O . TYR C 1 447 ? -41.727 114.620 36.767 1.00 47.67 435 TYR C O 1
ATOM 8711 N N . LEU C 1 448 ? -43.835 113.757 36.786 1.00 46.85 436 LEU C N 1
ATOM 8712 C CA . LEU C 1 448 ? -43.787 113.089 35.498 1.00 48.08 436 LEU C CA 1
ATOM 8713 C C . LEU C 1 448 ? -45.035 113.441 34.682 1.00 48.16 436 LEU C C 1
ATOM 8714 O O . LEU C 1 448 ? -46.115 113.538 35.232 1.00 48.15 436 LEU C O 1
ATOM 8719 N N . LEU C 1 449 ? -44.910 113.620 33.376 1.00 49.22 437 LEU C N 1
ATOM 8720 C CA . LEU C 1 449 ? -46.073 113.980 32.580 1.00 50.12 437 LEU C CA 1
ATOM 8721 C C . LEU C 1 449 ? -46.290 112.844 31.617 1.00 49.57 437 LEU C C 1
ATOM 8722 O O . LEU C 1 449 ? -45.460 112.615 30.745 1.00 48.78 437 LEU C O 1
ATOM 8727 N N . VAL C 1 450 ? -47.386 112.117 31.786 1.00 48.58 438 VAL C N 1
ATOM 8728 C CA . VAL C 1 450 ? -47.642 110.991 30.900 1.00 49.05 438 VAL C CA 1
ATOM 8729 C C . VAL C 1 450 ? -48.480 111.470 29.712 1.00 51.51 438 VAL C C 1
ATOM 8730 O O . VAL C 1 450 ? -49.537 112.055 29.884 1.00 49.53 438 VAL C O 1
ATOM 8734 N N . ILE C 1 451 ? -47.979 111.213 28.517 1.00 55.57 439 ILE C N 1
ATOM 8735 C CA . ILE C 1 451 ? -48.706 111.520 27.290 1.00 60.45 439 ILE C CA 1
ATOM 8736 C C . ILE C 1 451 ? -48.851 110.269 26.403 1.00 62.10 439 ILE C C 1
ATOM 8737 O O . ILE C 1 451 ? -49.966 109.754 26.194 1.00 63.79 439 ILE C O 1
ATOM 8743 N N . MET D 1 18 ? -50.605 46.661 10.889 1.00 82.85 6 MET D N 1
ATOM 8744 C CA . MET D 1 18 ? -49.130 46.343 10.850 1.00 81.15 6 MET D CA 1
ATOM 8745 C C . MET D 1 18 ? -48.675 45.894 12.255 1.00 78.17 6 MET D C 1
ATOM 8746 O O . MET D 1 18 ? -49.309 46.271 13.254 1.00 77.27 6 MET D O 1
ATOM 8751 N N . PRO D 1 19 ? -47.595 45.074 12.340 1.00 74.94 7 PRO D N 1
ATOM 8752 C CA . PRO D 1 19 ? -47.018 44.701 13.647 1.00 71.89 7 PRO D CA 1
ATOM 8753 C C . PRO D 1 19 ? -46.415 45.933 14.369 1.00 67.02 7 PRO D C 1
ATOM 8754 O O . PRO D 1 19 ? -45.906 46.876 13.718 1.00 65.69 7 PRO D O 1
ATOM 8758 N N . SER D 1 20 ? -46.534 45.918 15.693 1.00 62.49 8 SER D N 1
ATOM 8759 C CA . SER D 1 20 ? -46.224 47.073 16.543 1.00 58.19 8 SER D CA 1
ATOM 8760 C C . SER D 1 20 ? -46.162 46.623 17.983 1.00 56.63 8 SER D C 1
ATOM 8761 O O . SER D 1 20 ? -46.860 45.686 18.385 1.00 56.38 8 SER D O 1
ATOM 8764 N N . MET D 1 21 ? -45.376 47.330 18.779 1.00 52.95 9 MET D N 1
ATOM 8765 C CA . MET D 1 21 ? -45.306 47.014 20.208 1.00 51.78 9 MET D CA 1
ATOM 8766 C C . MET D 1 21 ? -46.325 47.895 20.966 1.00 50.54 9 MET D C 1
ATOM 8767 O O . MET D 1 21 ? -46.472 47.814 22.199 1.00 47.70 9 MET D O 1
ATOM 8772 N N . ALA D 1 22 ? -47.058 48.705 20.207 1.00 49.64 10 ALA D N 1
ATOM 8773 C CA . ALA D 1 22 ? -47.986 49.696 20.813 1.00 50.33 10 ALA D CA 1
ATOM 8774 C C . ALA D 1 22 ? -49.061 49.086 21.684 1.00 52.28 10 ALA D C 1
ATOM 8775 O O . ALA D 1 22 ? -49.365 49.671 22.708 1.00 52.24 10 ALA D O 1
ATOM 8777 N N . PRO D 1 23 ? -49.655 47.946 21.273 1.00 54.94 11 PRO D N 1
ATOM 8778 C CA . PRO D 1 23 ? -50.715 47.342 22.096 1.00 58.33 11 PRO D CA 1
ATOM 8779 C C . PRO D 1 23 ? -50.230 46.891 23.438 1.00 58.47 11 PRO D C 1
ATOM 8780 O O . PRO D 1 23 ? -50.842 47.279 24.446 1.00 60.69 11 PRO D O 1
ATOM 8784 N N . VAL D 1 24 ? -49.126 46.146 23.486 1.00 57.11 12 VAL D N 1
ATOM 8785 C CA . VAL D 1 24 ? -48.690 45.652 24.770 1.00 56.55 12 VAL D CA 1
ATOM 8786 C C . VAL D 1 24 ? -48.317 46.836 25.617 1.00 54.85 12 VAL D C 1
ATOM 8787 O O . VAL D 1 24 ? -48.731 46.913 26.774 1.00 55.32 12 VAL D O 1
ATOM 8791 N N . LEU D 1 25 ? -47.628 47.822 25.034 1.00 52.34 13 LEU D N 1
ATOM 8792 C CA . LEU D 1 25 ? -47.134 48.906 25.857 1.00 50.61 13 LEU D CA 1
ATOM 8793 C C . LEU D 1 25 ? -48.287 49.719 26.443 1.00 52.05 13 LEU D C 1
ATOM 8794 O O . LEU D 1 25 ? -48.230 50.181 27.580 1.00 50.88 13 LEU D O 1
ATOM 8799 N N . LYS D 1 26 ? -49.326 49.927 25.667 1.00 54.35 14 LYS D N 1
ATOM 8800 C CA . LYS D 1 26 ? -50.417 50.700 26.178 1.00 56.44 14 LYS D CA 1
ATOM 8801 C C . LYS D 1 26 ? -50.996 50.046 27.451 1.00 56.59 14 LYS D C 1
ATOM 8802 O O . LYS D 1 26 ? -51.411 50.707 28.381 1.00 55.21 14 LYS D O 1
ATOM 8808 N N . ASN D 1 27 ? -50.969 48.749 27.538 1.00 57.61 15 ASN D N 1
ATOM 8809 C CA . ASN D 1 27 ? -51.471 48.158 28.745 1.00 60.15 15 ASN D CA 1
ATOM 8810 C C . ASN D 1 27 ? -50.542 48.211 29.939 1.00 59.06 15 ASN D C 1
ATOM 8811 O O . ASN D 1 27 ? -51.000 48.063 31.042 1.00 60.16 15 ASN D O 1
ATOM 8816 N N . ILE D 1 28 ? -49.259 48.476 29.747 1.00 57.05 16 ILE D N 1
ATOM 8817 C CA . ILE D 1 28 ? -48.323 48.447 30.884 1.00 56.12 16 ILE D CA 1
ATOM 8818 C C . ILE D 1 28 ? -47.812 49.806 31.337 1.00 55.03 16 ILE D C 1
ATOM 8819 O O . ILE D 1 28 ? -47.367 49.939 32.462 1.00 53.24 16 ILE D O 1
ATOM 8824 N N . MET D 1 29 ? -47.926 50.832 30.490 1.00 55.68 17 MET D N 1
ATOM 8825 C CA . MET D 1 29 ? -47.630 52.224 30.877 1.00 55.57 17 MET D CA 1
ATOM 8826 C C . MET D 1 29 ? -48.157 52.592 32.255 1.00 55.18 17 MET D C 1
ATOM 8827 O O . MET D 1 29 ? -47.512 53.295 32.995 1.00 54.03 17 MET D O 1
ATOM 8832 N N . PRO D 1 30 ? -49.384 52.183 32.584 1.00 55.82 18 PRO D N 1
ATOM 8833 C CA . PRO D 1 30 ? -49.879 52.653 33.876 1.00 55.73 18 PRO D CA 1
ATOM 8834 C C . PRO D 1 30 ? -49.069 52.152 35.096 1.00 53.86 18 PRO D C 1
ATOM 8835 O O . PRO D 1 30 ? -49.141 52.760 36.157 1.00 54.61 18 PRO D O 1
ATOM 8839 N N . ALA D 1 31 ? -48.266 51.098 34.935 1.00 51.41 19 ALA D N 1
ATOM 8840 C CA . ALA D 1 31 ? -47.442 50.601 36.031 1.00 48.30 19 ALA D CA 1
ATOM 8841 C C . ALA D 1 31 ? -46.127 51.332 36.182 1.00 46.08 19 ALA D C 1
ATOM 8842 O O . ALA D 1 31 ? -45.442 51.112 37.161 1.00 44.20 19 ALA D O 1
ATOM 8844 N N . ILE D 1 32 ? -45.774 52.225 35.250 1.00 43.61 20 ILE D N 1
ATOM 8845 C CA . ILE D 1 32 ? -44.478 52.830 35.277 1.00 41.49 20 ILE D CA 1
ATOM 8846 C C . ILE D 1 32 ? -44.613 54.235 35.838 1.00 40.24 20 ILE D C 1
ATOM 8847 O O . ILE D 1 32 ? -45.375 54.991 35.298 1.00 40.73 20 ILE D O 1
ATOM 8852 N N . VAL D 1 33 ? -43.774 54.616 36.808 1.00 39.16 21 VAL D N 1
ATOM 8853 C CA . VAL D 1 33 ? -43.918 55.882 37.513 1.00 37.31 21 VAL D CA 1
ATOM 8854 C C . VAL D 1 33 ? -42.660 56.706 37.404 1.00 37.47 21 VAL D C 1
ATOM 8855 O O . VAL D 1 33 ? -41.580 56.170 37.180 1.00 35.54 21 VAL D O 1
ATOM 8859 N N . ASN D 1 34 ? -42.802 58.021 37.500 1.00 38.10 22 ASN D N 1
ATOM 8860 C CA . ASN D 1 34 ? -41.628 58.848 37.725 1.00 39.73 22 ASN D CA 1
ATOM 8861 C C . ASN D 1 34 ? -41.337 58.851 39.240 1.00 41.73 22 ASN D C 1
ATOM 8862 O O . ASN D 1 34 ? -42.287 58.819 40.045 1.00 42.81 22 ASN D O 1
ATOM 8867 N N . VAL D 1 35 ? -40.046 58.893 39.607 1.00 41.90 23 VAL D N 1
ATOM 8868 C CA . VAL D 1 35 ? -39.564 58.934 40.983 1.00 42.09 23 VAL D CA 1
ATOM 8869 C C . VAL D 1 35 ? -38.655 60.177 41.069 1.00 44.03 23 VAL D C 1
ATOM 8870 O O . VAL D 1 35 ? -37.606 60.167 40.435 1.00 44.94 23 VAL D O 1
ATOM 8874 N N . ALA D 1 36 ? -39.032 61.234 41.804 1.00 44.26 24 ALA D N 1
ATOM 8875 C CA . ALA D 1 36 ? -38.197 62.437 41.957 1.00 45.91 24 ALA D CA 1
ATOM 8876 C C . ALA D 1 36 ? -37.697 62.527 43.381 1.00 48.61 24 ALA D C 1
ATOM 8877 O O . ALA D 1 36 ? -38.461 62.346 44.335 1.00 49.87 24 ALA D O 1
ATOM 8879 N N . VAL D 1 37 ? -36.429 62.860 43.540 1.00 51.73 25 VAL D N 1
ATOM 8880 C CA . VAL D 1 37 ? -35.845 62.890 44.859 1.00 55.07 25 VAL D CA 1
ATOM 8881 C C . VAL D 1 37 ? -35.174 64.218 45.089 1.00 59.25 25 VAL D C 1
ATOM 8882 O O . VAL D 1 37 ? -34.470 64.731 44.190 1.00 59.92 25 VAL D O 1
ATOM 8886 N N . GLN D 1 38 ? -35.404 64.771 46.283 1.00 64.11 26 GLN D N 1
ATOM 8887 C CA . GLN D 1 38 ? -34.607 65.881 46.838 1.00 68.97 26 GLN D CA 1
ATOM 8888 C C . GLN D 1 38 ? -33.984 65.418 48.157 1.00 72.23 26 GLN D C 1
ATOM 8889 O O . GLN D 1 38 ? -34.531 64.565 48.853 1.00 72.01 26 GLN D O 1
ATOM 8895 N N . GLY D 1 39 ? -32.845 65.997 48.503 1.00 76.82 27 GLY D N 1
ATOM 8896 C CA . GLY D 1 39 ? -32.107 65.647 49.712 1.00 80.26 27 GLY D CA 1
ATOM 8897 C C . GLY D 1 39 ? -30.823 66.444 49.712 1.00 84.51 27 GLY D C 1
ATOM 8898 O O . GLY D 1 39 ? -30.640 67.313 48.864 1.00 84.77 27 GLY D O 1
ATOM 8899 N N . TYR D 1 40 ? -29.926 66.156 50.638 1.00 89.26 28 TYR D N 1
ATOM 8900 C CA . TYR D 1 40 ? -28.637 66.831 50.649 1.00 94.34 28 TYR D CA 1
ATOM 8901 C C . TYR D 1 40 ? -27.522 65.804 50.576 1.00 96.64 28 TYR D C 1
ATOM 8902 O O . TYR D 1 40 ? -27.543 64.812 51.299 1.00 96.47 28 TYR D O 1
ATOM 8911 N N . LEU D 1 41 ? -26.559 66.030 49.692 1.00 100.03 29 LEU D N 1
ATOM 8912 C CA . LEU D 1 41 ? -25.394 65.169 49.639 1.00 102.25 29 LEU D CA 1
ATOM 8913 C C . LEU D 1 41 ? -24.566 65.461 50.884 1.00 105.85 29 LEU D C 1
ATOM 8914 O O . LEU D 1 41 ? -24.397 66.619 51.264 1.00 107.14 29 LEU D O 1
ATOM 8919 N N . PRO D 1 42 ? -24.076 64.414 51.546 1.00 108.40 30 PRO D N 1
ATOM 8920 C CA . PRO D 1 42 ? -23.254 64.595 52.738 1.00 110.68 30 PRO D CA 1
ATOM 8921 C C . PRO D 1 42 ? -21.960 65.341 52.455 1.00 112.35 30 PRO D C 1
ATOM 8922 O O . PRO D 1 42 ? -21.359 65.850 53.396 1.00 114.23 30 PRO D O 1
ATOM 8926 N N . ARG D 1 73 ? -24.918 69.389 51.005 1.00 112.79 61 ARG D N 1
ATOM 8927 C CA . ARG D 1 73 ? -25.526 70.366 50.106 1.00 112.78 61 ARG D CA 1
ATOM 8928 C C . ARG D 1 73 ? -26.649 69.753 49.255 1.00 108.69 61 ARG D C 1
ATOM 8929 O O . ARG D 1 73 ? -26.664 68.543 49.018 1.00 107.06 61 ARG D O 1
ATOM 8937 N N . LYS D 1 74 ? -27.557 70.597 48.768 1.00 106.08 62 LYS D N 1
ATOM 8938 C CA . LYS D 1 74 ? -28.790 70.114 48.133 1.00 102.42 62 LYS D CA 1
ATOM 8939 C C . LYS D 1 74 ? -28.563 69.562 46.718 1.00 97.81 62 LYS D C 1
ATOM 8940 O O . LYS D 1 74 ? -27.795 70.127 45.944 1.00 98.86 62 LYS D O 1
ATOM 8946 N N . PHE D 1 75 ? -29.240 68.460 46.399 1.00 91.50 63 PHE D N 1
ATOM 8947 C CA . PHE D 1 75 ? -29.217 67.866 45.060 1.00 86.26 63 PHE D CA 1
ATOM 8948 C C . PHE D 1 75 ? -30.606 67.357 44.669 1.00 82.54 63 PHE D C 1
ATOM 8949 O O . PHE D 1 75 ? -31.437 67.108 45.528 1.00 80.63 63 PHE D O 1
ATOM 8957 N N . GLU D 1 76 ? -30.826 67.200 43.365 1.00 79.65 64 GLU D N 1
ATOM 8958 C CA . GLU D 1 76 ? -31.975 66.445 42.817 1.00 77.10 64 GLU D CA 1
ATOM 8959 C C . GLU D 1 76 ? -31.550 65.164 42.044 1.00 73.10 64 GLU D C 1
ATOM 8960 O O . GLU D 1 76 ? -30.460 65.095 41.461 1.00 73.50 64 GLU D O 1
ATOM 8966 N N . SER D 1 77 ? -32.421 64.159 42.072 1.00 68.52 65 SER D N 1
ATOM 8967 C CA . SER D 1 77 ? -32.237 62.879 41.345 1.00 64.69 65 SER D CA 1
ATOM 8968 C C . SER D 1 77 ? -33.642 62.467 40.870 1.00 60.58 65 SER D C 1
ATOM 8969 O O . SER D 1 77 ? -34.603 62.471 41.674 1.00 60.07 65 SER D O 1
ATOM 8972 N N . ILE D 1 78 ? -33.759 62.250 39.553 1.00 55.65 66 ILE D N 1
ATOM 8973 C CA . ILE D 1 78 ? -34.996 61.836 38.882 1.00 52.30 66 ILE D CA 1
ATOM 8974 C C . ILE D 1 78 ? -34.769 60.470 38.233 1.00 48.83 66 ILE D C 1
ATOM 8975 O O . ILE D 1 78 ? -33.809 60.261 37.511 1.00 48.77 66 ILE D O 1
ATOM 8980 N N . GLY D 1 79 ? -35.663 59.532 38.487 1.00 44.57 67 GLY D N 1
ATOM 8981 C CA . GLY D 1 79 ? -35.599 58.250 37.828 1.00 40.74 67 GLY D CA 1
ATOM 8982 C C . GLY D 1 79 ? -36.953 57.697 37.590 1.00 38.33 67 GLY D C 1
ATOM 8983 O O . GLY D 1 79 ? -37.968 58.394 37.707 1.00 38.90 67 GLY D O 1
ATOM 8984 N N . SER D 1 80 ? -37.000 56.405 37.337 1.00 36.13 68 SER D N 1
ATOM 8985 C CA . SER D 1 80 ? -38.267 55.770 37.089 1.00 35.26 68 SER D CA 1
ATOM 8986 C C . SER D 1 80 ? -38.468 54.675 38.107 1.00 35.48 68 SER D C 1
ATOM 8987 O O . SER D 1 80 ? -37.556 54.329 38.858 1.00 34.42 68 SER D O 1
ATOM 8990 N N . GLY D 1 81 ? -39.648 54.053 38.091 1.00 35.79 69 GLY D N 1
ATOM 8991 C CA . GLY D 1 81 ? -39.851 52.930 38.994 1.00 36.73 69 GLY D CA 1
ATOM 8992 C C . GLY D 1 81 ? -41.046 52.199 38.498 1.00 36.46 69 GLY D C 1
ATOM 8993 O O . GLY D 1 81 ? -41.718 52.664 37.588 1.00 37.83 69 GLY D O 1
ATOM 8994 N N . VAL D 1 82 ? -41.296 51.045 39.035 1.00 37.70 70 VAL D N 1
ATOM 8995 C CA . VAL D 1 82 ? -42.370 50.174 38.527 1.00 38.68 70 VAL D CA 1
ATOM 8996 C C . VAL D 1 82 ? -43.262 49.623 39.628 1.00 41.25 70 VAL D C 1
ATOM 8997 O O . VAL D 1 82 ? -42.784 49.056 40.593 1.00 43.08 70 VAL D O 1
ATOM 9001 N N . ILE D 1 83 ? -44.564 49.749 39.477 1.00 44.21 71 ILE D N 1
ATOM 9002 C CA . ILE D 1 83 ? -45.490 49.237 40.450 1.00 46.48 71 ILE D CA 1
ATOM 9003 C C . ILE D 1 83 ? -45.569 47.767 40.207 1.00 49.49 71 ILE D C 1
ATOM 9004 O O . ILE D 1 83 ? -45.921 47.360 39.114 1.00 50.72 71 ILE D O 1
ATOM 9009 N N . ILE D 1 84 ? -45.230 46.971 41.205 1.00 51.84 72 ILE D N 1
ATOM 9010 C CA . ILE D 1 84 ? -45.263 45.551 41.072 1.00 55.02 72 ILE D CA 1
ATOM 9011 C C . ILE D 1 84 ? -46.333 44.943 41.982 1.00 58.79 72 ILE D C 1
ATOM 9012 O O . ILE D 1 84 ? -46.619 43.759 41.851 1.00 59.78 72 ILE D O 1
ATOM 9017 N N . ASP D 1 85 ? -46.902 45.744 42.901 1.00 61.17 73 ASP D N 1
ATOM 9018 C CA . ASP D 1 85 ? -48.095 45.345 43.679 1.00 63.69 73 ASP D CA 1
ATOM 9019 C C . ASP D 1 85 ? -49.096 46.481 43.757 1.00 63.58 73 ASP D C 1
ATOM 9020 O O . ASP D 1 85 ? -48.957 47.375 44.579 1.00 62.32 73 ASP D O 1
ATOM 9025 N N . PRO D 1 86 ? -50.128 46.414 42.925 1.00 65.01 74 PRO D N 1
ATOM 9026 C CA . PRO D 1 86 ? -51.138 47.463 42.817 1.00 66.44 74 PRO D CA 1
ATOM 9027 C C . PRO D 1 86 ? -51.980 47.693 44.113 1.00 68.74 74 PRO D C 1
ATOM 9028 O O . PRO D 1 86 ? -52.341 48.831 44.415 1.00 68.61 74 PRO D O 1
ATOM 9032 N N . ASN D 1 87 ? -52.259 46.636 44.868 1.00 71.20 75 ASN D N 1
ATOM 9033 C CA . ASN D 1 87 ? -53.091 46.725 46.088 1.00 73.80 75 ASN D CA 1
ATOM 9034 C C . ASN D 1 87 ? -52.427 47.337 47.293 1.00 73.42 75 ASN D C 1
ATOM 9035 O O . ASN D 1 87 ? -53.091 47.991 48.106 1.00 74.57 75 ASN D O 1
ATOM 9040 N N . ASN D 1 88 ? -51.125 47.087 47.434 1.00 71.55 76 ASN D N 1
ATOM 9041 C CA . ASN D 1 88 ? -50.376 47.620 48.566 1.00 70.22 76 ASN D CA 1
ATOM 9042 C C . ASN D 1 88 ? -49.477 48.788 48.179 1.00 66.63 76 ASN D C 1
ATOM 9043 O O . ASN D 1 88 ? -48.700 49.277 49.000 1.00 66.77 76 ASN D O 1
ATOM 9048 N N . GLY D 1 89 ? -49.614 49.246 46.940 1.00 62.64 77 GLY D N 1
ATOM 9049 C CA . GLY D 1 89 ? -48.825 50.350 46.442 1.00 59.34 77 GLY D CA 1
ATOM 9050 C C . GLY D 1 89 ? -47.316 50.122 46.480 1.00 56.90 77 GLY D C 1
ATOM 9051 O O . GLY D 1 89 ? -46.596 51.034 46.793 1.00 55.95 77 GLY D O 1
ATOM 9052 N N . VAL D 1 90 ? -46.853 48.915 46.166 1.00 54.60 78 VAL D N 1
ATOM 9053 C CA . VAL D 1 90 ? -45.430 48.603 46.221 1.00 52.76 78 VAL D CA 1
ATOM 9054 C C . VAL D 1 90 ? -44.776 48.906 44.890 1.00 50.21 78 VAL D C 1
ATOM 9055 O O . VAL D 1 90 ? -45.158 48.339 43.848 1.00 49.71 78 VAL D O 1
ATOM 9059 N N . ILE D 1 91 ? -43.755 49.744 44.965 1.00 46.89 79 ILE D N 1
ATOM 9060 C CA . ILE D 1 91 ? -43.009 50.192 43.811 1.00 45.09 79 ILE D CA 1
ATOM 9061 C C . ILE D 1 91 ? -41.507 49.832 43.894 1.00 44.64 79 ILE D C 1
ATOM 9062 O O . ILE D 1 91 ? -40.852 50.077 44.943 1.00 43.69 79 ILE D O 1
ATOM 9067 N N . ILE D 1 92 ? -40.959 49.342 42.782 1.00 42.50 80 ILE D N 1
ATOM 9068 C CA . ILE D 1 92 ? -39.521 49.080 42.709 1.00 42.29 80 ILE D CA 1
ATOM 9069 C C . ILE D 1 92 ? -38.805 50.160 41.900 1.00 41.94 80 ILE D C 1
ATOM 9070 O O . ILE D 1 92 ? -39.293 50.628 40.840 1.00 39.47 80 ILE D O 1
ATOM 9075 N N . THR D 1 93 ? -37.631 50.546 42.404 1.00 41.25 81 THR D N 1
ATOM 9076 C CA . THR D 1 93 ? -36.748 51.441 41.687 1.00 40.66 81 THR D CA 1
ATOM 9077 C C . THR D 1 93 ? -35.362 51.007 42.051 1.00 41.91 81 THR D C 1
ATOM 9078 O O . THR D 1 93 ? -35.173 49.915 42.651 1.00 41.97 81 THR D O 1
ATOM 9082 N N . ASN D 1 94 ? -34.388 51.773 41.601 1.00 41.27 82 ASN D N 1
ATOM 9083 C CA . ASN D 1 94 ? -32.985 51.555 41.925 1.00 41.72 82 ASN D CA 1
ATOM 9084 C C . ASN D 1 94 ? -32.609 52.215 43.244 1.00 43.32 82 ASN D C 1
ATOM 9085 O O . ASN D 1 94 ? -33.032 53.320 43.529 1.00 43.07 82 ASN D O 1
ATOM 9090 N N . ASP D 1 95 ? -31.732 51.564 43.997 1.00 45.79 83 ASP D N 1
ATOM 9091 C CA . ASP D 1 95 ? -31.163 52.163 45.159 1.00 47.56 83 ASP D CA 1
ATOM 9092 C C . ASP D 1 95 ? -30.427 53.457 44.861 1.00 47.84 83 ASP D C 1
ATOM 9093 O O . ASP D 1 95 ? -30.536 54.405 45.634 1.00 51.27 83 ASP D O 1
ATOM 9098 N N . HIS D 1 96 ? -29.714 53.543 43.755 1.00 47.26 84 HIS D N 1
ATOM 9099 C CA . HIS D 1 96 ? -28.992 54.793 43.440 1.00 47.68 84 HIS D CA 1
ATOM 9100 C C . HIS D 1 96 ? -29.909 55.996 43.132 1.00 47.78 84 HIS D C 1
ATOM 9101 O O . HIS D 1 96 ? -29.536 57.145 43.333 1.00 47.63 84 HIS D O 1
ATOM 9108 N N . VAL D 1 97 ? -31.118 55.753 42.660 1.00 46.99 85 VAL D N 1
ATOM 9109 C CA . VAL D 1 97 ? -32.046 56.882 42.465 1.00 47.12 85 VAL D CA 1
ATOM 9110 C C . VAL D 1 97 ? -32.461 57.533 43.778 1.00 48.96 85 VAL D C 1
ATOM 9111 O O . VAL D 1 97 ? -32.559 58.756 43.884 1.00 50.56 85 VAL D O 1
ATOM 9115 N N . ILE D 1 98 ? -32.760 56.712 44.765 1.00 51.30 86 ILE D N 1
ATOM 9116 C CA . ILE D 1 98 ? -33.332 57.195 46.030 1.00 53.14 86 ILE D CA 1
ATOM 9117 C C . ILE D 1 98 ? -32.332 57.449 47.175 1.00 56.05 86 ILE D C 1
ATOM 9118 O O . ILE D 1 98 ? -32.738 57.933 48.246 1.00 55.48 86 ILE D O 1
ATOM 9123 N N . ARG D 1 99 ? -31.044 57.158 46.946 1.00 58.31 87 ARG D N 1
ATOM 9124 C CA . ARG D 1 99 ? -30.025 57.328 47.982 1.00 61.25 87 ARG D CA 1
ATOM 9125 C C . ARG D 1 99 ? -29.931 58.756 48.496 1.00 63.13 87 ARG D C 1
ATOM 9126 O O . ARG D 1 99 ? -29.938 59.726 47.719 1.00 63.02 87 ARG D O 1
ATOM 9134 N N . ASN D 1 100 ? -29.833 58.883 49.814 1.00 65.22 88 ASN D N 1
ATOM 9135 C CA . ASN D 1 100 ? -29.667 60.198 50.460 1.00 66.64 88 ASN D CA 1
ATOM 9136 C C . ASN D 1 100 ? -30.910 61.088 50.394 1.00 66.84 88 ASN D C 1
ATOM 9137 O O . ASN D 1 100 ? -30.819 62.318 50.465 1.00 67.02 88 ASN D O 1
ATOM 9142 N N . ALA D 1 101 ? -32.080 60.485 50.261 1.00 66.12 89 ALA D N 1
ATOM 9143 C CA . ALA D 1 101 ? -33.266 61.291 50.006 1.00 66.26 89 ALA D CA 1
ATOM 9144 C C . ALA D 1 101 ? -33.835 61.869 51.297 1.00 66.80 89 ALA D C 1
ATOM 9145 O O . ALA D 1 101 ? -33.852 61.224 52.326 1.00 67.93 89 ALA D O 1
ATOM 9147 N N . SER D 1 102 ? -34.291 63.096 51.228 1.00 67.09 90 SER D N 1
ATOM 9148 C CA . SER D 1 102 ? -35.125 63.658 52.294 1.00 67.29 90 SER D CA 1
ATOM 9149 C C . SER D 1 102 ? -36.558 63.449 51.890 1.00 65.18 90 SER D C 1
ATOM 9150 O O . SER D 1 102 ? -37.421 63.204 52.709 1.00 65.08 90 SER D O 1
ATOM 9153 N N . LEU D 1 103 ? -36.801 63.535 50.599 1.00 63.08 91 LEU D N 1
ATOM 9154 C CA . LEU D 1 103 ? -38.141 63.434 50.098 1.00 61.89 91 LEU D CA 1
ATOM 9155 C C . LEU D 1 103 ? -38.122 62.599 48.835 1.00 58.22 91 LEU D C 1
ATOM 9156 O O . LEU D 1 103 ? -37.270 62.781 47.981 1.00 56.44 91 LEU D O 1
ATOM 9161 N N . ILE D 1 104 ? -39.095 61.711 48.730 1.00 55.70 92 ILE D N 1
ATOM 9162 C CA . ILE D 1 104 ? -39.316 60.902 47.543 1.00 52.97 92 ILE D CA 1
ATOM 9163 C C . ILE D 1 104 ? -40.731 61.147 47.063 1.00 51.87 92 ILE D C 1
ATOM 9164 O O . ILE D 1 104 ? -41.692 60.867 47.787 1.00 51.13 92 ILE D O 1
ATOM 9169 N N . THR D 1 105 ? -40.862 61.668 45.841 1.00 49.93 93 THR D N 1
ATOM 9170 C CA . THR D 1 105 ? -42.164 61.823 45.215 1.00 48.45 93 THR D CA 1
ATOM 9171 C C . THR D 1 105 ? -42.385 60.977 43.983 1.00 47.50 93 THR D C 1
ATOM 9172 O O . THR D 1 105 ? -41.555 60.957 43.071 1.00 47.72 93 THR D O 1
ATOM 9176 N N . VAL D 1 106 ? -43.558 60.369 43.915 1.00 46.79 94 VAL D N 1
ATOM 9177 C CA . VAL D 1 106 ? -43.913 59.433 42.842 1.00 46.58 94 VAL D CA 1
ATOM 9178 C C . VAL D 1 106 ? -45.004 60.014 41.948 1.00 46.85 94 VAL D C 1
ATOM 9179 O O . VAL D 1 106 ? -46.016 60.457 42.466 1.00 48.36 94 VAL D O 1
ATOM 9183 N N . THR D 1 107 ? -44.803 60.038 40.639 1.00 45.95 95 THR D N 1
ATOM 9184 C CA . THR D 1 107 ? -45.798 60.609 39.726 1.00 47.15 95 THR D CA 1
ATOM 9185 C C . THR D 1 107 ? -46.351 59.520 38.875 1.00 47.19 95 THR D C 1
ATOM 9186 O O . THR D 1 107 ? -45.574 58.837 38.202 1.00 48.11 95 THR D O 1
ATOM 9190 N N . LEU D 1 108 ? -47.646 59.291 38.921 1.00 48.13 96 LEU D N 1
ATOM 9191 C CA . LEU D 1 108 ? -48.290 58.253 38.088 1.00 49.98 96 LEU D CA 1
ATOM 9192 C C . LEU D 1 108 ? -48.736 58.796 36.752 1.00 51.94 96 LEU D C 1
ATOM 9193 O O . LEU D 1 108 ? -48.759 60.028 36.531 1.00 52.66 96 LEU D O 1
ATOM 9198 N N . GLN D 1 109 ? -49.164 57.892 35.877 1.00 53.55 97 GLN D N 1
ATOM 9199 C CA . GLN D 1 109 ? -49.541 58.262 34.522 1.00 55.61 97 GLN D CA 1
ATOM 9200 C C . GLN D 1 109 ? -50.814 59.084 34.540 1.00 57.26 97 GLN D C 1
ATOM 9201 O O . GLN D 1 109 ? -50.932 60.008 33.767 1.00 57.46 97 GLN D O 1
ATOM 9207 N N . ASP D 1 110 ? -51.747 58.747 35.428 1.00 58.96 98 ASP D N 1
ATOM 9208 C CA . ASP D 1 110 ? -53.001 59.486 35.557 1.00 61.04 98 ASP D CA 1
ATOM 9209 C C . ASP D 1 110 ? -52.801 60.865 36.142 1.00 61.14 98 ASP D C 1
ATOM 9210 O O . ASP D 1 110 ? -53.697 61.682 36.093 1.00 62.31 98 ASP D O 1
ATOM 9215 N N . GLY D 1 111 ? -51.631 61.132 36.702 1.00 60.25 99 GLY D N 1
ATOM 9216 C CA . GLY D 1 111 ? -51.258 62.525 37.039 1.00 59.46 99 GLY D CA 1
ATOM 9217 C C . GLY D 1 111 ? -51.027 62.857 38.505 1.00 58.13 99 GLY D C 1
ATOM 9218 O O . GLY D 1 111 ? -50.466 63.911 38.818 1.00 57.16 99 GLY D O 1
ATOM 9219 N N . ARG D 1 112 ? -51.432 61.955 39.389 1.00 57.02 100 ARG D N 1
ATOM 9220 C CA . ARG D 1 112 ? -51.163 62.098 40.813 1.00 56.42 100 ARG D CA 1
ATOM 9221 C C . ARG D 1 112 ? -49.691 62.166 41.131 1.00 55.18 100 ARG D C 1
ATOM 9222 O O . ARG D 1 112 ? -48.898 61.393 40.582 1.00 52.87 100 ARG D O 1
ATOM 9230 N N . ARG D 1 113 ? -49.327 63.082 42.015 1.00 54.32 101 ARG D N 1
ATOM 9231 C CA . ARG D 1 113 ? -47.997 63.105 42.561 1.00 54.03 101 ARG D CA 1
ATOM 9232 C C . ARG D 1 113 ? -48.158 62.744 44.019 1.00 55.09 101 ARG D C 1
ATOM 9233 O O . ARG D 1 113 ? -48.862 63.415 44.754 1.00 55.82 101 ARG D O 1
ATOM 9241 N N . LEU D 1 114 ? -47.529 61.652 44.423 1.00 55.22 102 LEU D N 1
ATOM 9242 C CA . LEU D 1 114 ? -47.690 61.115 45.763 1.00 56.67 102 LEU D CA 1
ATOM 9243 C C . LEU D 1 114 ? -46.379 61.094 46.541 1.00 57.35 102 LEU D C 1
ATOM 9244 O O . LEU D 1 114 ? -45.295 60.901 45.966 1.00 55.81 102 LEU D O 1
ATOM 9249 N N . LYS D 1 115 ? -46.494 61.245 47.854 1.00 58.53 103 LYS D N 1
ATOM 9250 C CA . LYS D 1 115 ? -45.375 61.087 48.758 1.00 60.35 103 LYS D CA 1
ATOM 9251 C C . LYS D 1 115 ? -45.157 59.588 48.966 1.00 59.69 103 LYS D C 1
ATOM 9252 O O . LYS D 1 115 ? -46.086 58.885 49.341 1.00 60.90 103 LYS D O 1
ATOM 9258 N N . ALA D 1 116 ? -43.946 59.123 48.714 1.00 58.19 104 ALA D N 1
ATOM 9259 C CA . ALA D 1 116 ? -43.577 57.695 48.862 1.00 58.72 104 ALA D CA 1
ATOM 9260 C C . ALA D 1 116 ? -42.701 57.559 50.071 1.00 59.07 104 ALA D C 1
ATOM 9261 O O . ALA D 1 116 ? -41.953 58.490 50.418 1.00 60.14 104 ALA D O 1
ATOM 9263 N N . ARG D 1 117 ? -42.756 56.408 50.698 1.00 59.43 105 ARG D N 1
ATOM 9264 C CA . ARG D 1 117 ? -41.799 56.125 51.713 1.00 60.11 105 ARG D CA 1
ATOM 9265 C C . ARG D 1 117 ? -40.958 54.890 51.328 1.00 59.02 105 ARG D C 1
ATOM 9266 O O . ARG D 1 117 ? -41.436 54.001 50.625 1.00 56.45 105 ARG D O 1
ATOM 9274 N N . LEU D 1 118 ? -39.718 54.911 51.817 1.00 57.84 106 LEU D N 1
ATOM 9275 C CA . LEU D 1 118 ? -38.717 53.952 51.551 1.00 59.76 106 LEU D CA 1
ATOM 9276 C C . LEU D 1 118 ? -38.973 52.801 52.494 1.00 60.86 106 LEU D C 1
ATOM 9277 O O . LEU D 1 118 ? -38.973 52.994 53.699 1.00 62.28 106 LEU D O 1
ATOM 9282 N N . ILE D 1 119 ? -39.265 51.640 51.942 1.00 60.82 107 ILE D N 1
ATOM 9283 C CA . ILE D 1 119 ? -39.396 50.439 52.748 1.00 62.78 107 ILE D CA 1
ATOM 9284 C C . ILE D 1 119 ? -37.988 49.947 53.029 1.00 62.62 107 ILE D C 1
ATOM 9285 O O . ILE D 1 119 ? -37.684 49.509 54.129 1.00 63.83 107 ILE D O 1
ATOM 9290 N N . GLY D 1 120 ? -37.115 50.078 52.040 1.00 61.46 108 GLY D N 1
ATOM 9291 C CA . GLY D 1 120 ? -35.756 49.615 52.187 1.00 61.96 108 GLY D CA 1
ATOM 9292 C C . GLY D 1 120 ? -34.984 49.537 50.877 1.00 60.64 108 GLY D C 1
ATOM 9293 O O . GLY D 1 120 ? -35.576 49.481 49.784 1.00 58.45 108 GLY D O 1
ATOM 9294 N N . GLY D 1 121 ? -33.661 49.521 51.019 1.00 60.60 109 GLY D N 1
ATOM 9295 C CA . GLY D 1 121 ? -32.741 49.491 49.895 1.00 60.08 109 GLY D CA 1
ATOM 9296 C C . GLY D 1 121 ? -31.658 48.471 50.094 1.00 60.30 109 GLY D C 1
ATOM 9297 O O . GLY D 1 121 ? -31.453 47.997 51.210 1.00 61.97 109 GLY D O 1
ATOM 9298 N N . ASP D 1 122 ? -30.991 48.124 48.998 1.00 58.52 110 ASP D N 1
ATOM 9299 C CA . ASP D 1 122 ? -29.831 47.264 49.001 1.00 58.01 110 ASP D CA 1
ATOM 9300 C C . ASP D 1 122 ? -28.862 47.741 47.939 1.00 56.72 110 ASP D C 1
ATOM 9301 O O . ASP D 1 122 ? -29.063 47.461 46.765 1.00 54.69 110 ASP D O 1
ATOM 9306 N N . SER D 1 123 ? -27.823 48.470 48.313 1.00 57.32 111 SER D N 1
ATOM 9307 C CA . SER D 1 123 ? -26.926 49.019 47.285 1.00 57.98 111 SER D CA 1
ATOM 9308 C C . SER D 1 123 ? -26.252 47.957 46.449 1.00 57.06 111 SER D C 1
ATOM 9309 O O . SER D 1 123 ? -25.971 48.156 45.273 1.00 56.51 111 SER D O 1
ATOM 9312 N N . GLU D 1 124 ? -26.048 46.784 47.022 1.00 57.97 112 GLU D N 1
ATOM 9313 C CA . GLU D 1 124 ? -25.365 45.719 46.301 1.00 58.00 112 GLU D CA 1
ATOM 9314 C C . GLU D 1 124 ? -26.103 45.274 45.051 1.00 54.74 112 GLU D C 1
ATOM 9315 O O . GLU D 1 124 ? -25.489 45.104 44.005 1.00 52.87 112 GLU D O 1
ATOM 9321 N N . THR D 1 125 ? -27.421 45.110 45.144 1.00 51.84 113 THR D N 1
ATOM 9322 C CA . THR D 1 125 ? -28.190 44.737 43.956 1.00 49.99 113 THR D CA 1
ATOM 9323 C C . THR D 1 125 ? -28.760 45.975 43.253 1.00 49.02 11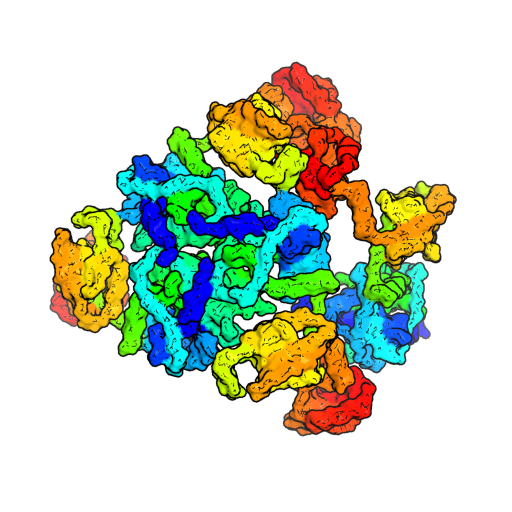3 THR D C 1
ATOM 9324 O O . THR D 1 125 ? -29.385 45.850 42.198 1.00 47.49 113 THR D O 1
ATOM 9328 N N . ASP D 1 126 ? -28.523 47.156 43.841 1.00 48.62 114 ASP D N 1
ATOM 9329 C CA . ASP D 1 126 ? -29.066 48.448 43.382 1.00 47.69 114 ASP D CA 1
ATOM 9330 C C . ASP D 1 126 ? -30.547 48.434 43.184 1.00 46.17 114 ASP D C 1
ATOM 9331 O O . ASP D 1 126 ? -31.043 48.873 42.164 1.00 45.63 114 ASP D O 1
ATOM 9336 N N . LEU D 1 127 ? -31.261 47.986 44.191 1.00 46.05 115 LEU D N 1
ATOM 9337 C CA . LEU D 1 127 ? -32.696 48.012 44.182 1.00 44.98 115 LEU D CA 1
ATOM 9338 C C . LEU D 1 127 ? -33.129 48.703 45.433 1.00 45.81 115 LEU D C 1
ATOM 9339 O O . LEU D 1 127 ? -32.377 48.716 46.410 1.00 45.93 115 LEU D O 1
ATOM 9344 N N . ALA D 1 128 ? -34.336 49.271 45.369 1.00 44.42 116 ALA D N 1
ATOM 9345 C CA . ALA D 1 128 ? -35.048 49.793 46.509 1.00 45.96 116 ALA D CA 1
ATOM 9346 C C . ALA D 1 128 ? -36.549 49.581 46.327 1.00 46.19 116 ALA D C 1
ATOM 9347 O O . ALA D 1 128 ? -37.068 49.561 45.203 1.00 45.60 116 ALA D O 1
ATOM 9349 N N . VAL D 1 129 ? -37.236 49.492 47.454 1.00 47.05 117 VAL D N 1
ATOM 9350 C CA . VAL D 1 129 ? -38.666 49.260 47.496 1.00 47.70 117 VAL D CA 1
ATOM 9351 C C . VAL D 1 129 ? -39.338 50.466 48.137 1.00 49.34 117 VAL D C 1
ATOM 9352 O O . VAL D 1 129 ? -38.980 50.899 49.241 1.00 49.97 117 VAL D O 1
ATOM 9356 N N . LEU D 1 130 ? -40.280 51.045 47.404 1.00 50.55 118 LEU D N 1
ATOM 9357 C CA . LEU D 1 130 ? -41.036 52.193 47.886 1.00 50.78 118 LEU D CA 1
ATOM 9358 C C . LEU D 1 130 ? -42.459 51.806 48.167 1.00 52.68 118 LEU D C 1
ATOM 9359 O O . LEU D 1 130 ? -42.957 50.780 47.661 1.00 52.54 118 LEU D O 1
ATOM 9364 N N . LYS D 1 131 ? -43.100 52.624 49.006 1.00 54.51 119 LYS D N 1
ATOM 9365 C CA . LYS D 1 131 ? -44.510 52.485 49.257 1.00 56.83 119 LYS D CA 1
ATOM 9366 C C . LYS D 1 131 ? -45.206 53.798 49.060 1.00 56.89 119 LYS D C 1
ATOM 9367 O O . LYS D 1 131 ? -44.744 54.810 49.561 1.00 56.11 119 LYS D O 1
ATOM 9373 N N . ILE D 1 132 ? -46.311 53.744 48.330 1.00 58.00 120 ILE D N 1
ATOM 9374 C CA . ILE D 1 132 ? -47.256 54.821 48.267 1.00 60.61 120 ILE D CA 1
ATOM 9375 C C . ILE D 1 132 ? -48.630 54.351 48.810 1.00 65.30 120 ILE D C 1
ATOM 9376 O O . ILE D 1 132 ? -49.033 53.210 48.626 1.00 65.22 120 ILE D O 1
ATOM 9381 N N . ASP D 1 133 ? -49.340 55.284 49.446 1.00 70.10 121 ASP D N 1
ATOM 9382 C CA . ASP D 1 133 ? -50.679 55.033 49.961 1.00 74.34 121 ASP D CA 1
ATOM 9383 C C . ASP D 1 133 ? -51.621 55.624 48.935 1.00 75.36 121 ASP D C 1
ATOM 9384 O O . ASP D 1 133 ? -51.895 56.823 48.962 1.00 75.66 121 ASP D O 1
ATOM 9389 N N . ALA D 1 134 ? -52.071 54.797 47.998 1.00 76.30 122 ALA D N 1
ATOM 9390 C CA . ALA D 1 134 ? -53.046 55.234 47.004 1.00 76.81 122 ALA D CA 1
ATOM 9391 C C . ALA D 1 134 ? -53.766 54.045 46.427 1.00 77.49 122 ALA D C 1
ATOM 9392 O O . ALA D 1 134 ? -53.306 52.913 46.523 1.00 77.54 122 ALA D O 1
ATOM 9394 N N . LYS D 1 135 ? -54.899 54.347 45.819 1.00 78.19 123 LYS D N 1
ATOM 9395 C CA . LYS D 1 135 ? -55.797 53.371 45.251 1.00 79.45 123 LYS D CA 1
ATOM 9396 C C . LYS D 1 135 ? -55.921 53.617 43.741 1.00 77.28 123 LYS D C 1
ATOM 9397 O O . LYS D 1 135 ? -55.326 54.559 43.199 1.00 74.96 123 LYS D O 1
ATOM 9403 N N . ASN D 1 136 ? -56.677 52.745 43.082 1.00 77.08 124 ASN D N 1
ATOM 9404 C CA . ASN D 1 136 ? -56.733 52.653 41.616 1.00 76.64 124 ASN D CA 1
ATOM 9405 C C . ASN D 1 136 ? -55.370 52.655 40.941 1.00 73.05 124 ASN D C 1
ATOM 9406 O O . ASN D 1 136 ? -55.084 53.445 40.050 1.00 71.34 124 ASN D O 1
ATOM 9411 N N . LEU D 1 137 ? -54.555 51.726 41.407 1.00 71.17 125 LEU D N 1
ATOM 9412 C CA . LEU D 1 137 ? -53.226 51.479 40.889 1.00 68.52 125 LEU D CA 1
ATOM 9413 C C . LEU D 1 137 ? -53.287 50.309 39.933 1.00 68.15 125 LEU D C 1
ATOM 9414 O O . LEU D 1 137 ? -54.106 49.439 40.074 1.00 68.60 125 LEU D O 1
ATOM 9419 N N . LYS D 1 138 ? -52.406 50.327 38.945 1.00 67.36 126 LYS D N 1
ATOM 9420 C CA . LYS D 1 138 ? -52.265 49.268 37.963 1.00 67.63 126 LYS D CA 1
ATOM 9421 C C . LYS D 1 138 ? -50.791 48.737 37.897 1.00 65.42 126 LYS D C 1
ATOM 9422 O O . LYS D 1 138 ? -49.821 49.485 38.117 1.00 61.92 126 LYS D O 1
ATOM 9428 N N . SER D 1 139 ? -50.663 47.449 37.583 1.00 64.54 127 SER D N 1
ATOM 9429 C CA . SER D 1 139 ? -49.380 46.770 37.445 1.00 62.94 127 SER D CA 1
ATOM 9430 C C . SER D 1 139 ? -49.290 46.030 36.090 1.00 62.16 127 SER D C 1
ATOM 9431 O O . SER D 1 139 ? -50.024 46.333 35.150 1.00 61.62 127 SER D O 1
ATOM 9434 N N . LEU D 1 140 ? -48.358 45.091 35.985 1.00 60.93 128 LEU D N 1
ATOM 9435 C CA . LEU D 1 140 ? -48.232 44.252 34.789 1.00 60.75 128 LEU D CA 1
ATOM 9436 C C . LEU D 1 140 ? -47.860 42.844 35.208 1.00 61.71 128 LEU D C 1
ATOM 9437 O O . LEU D 1 140 ? -47.457 42.651 36.354 1.00 61.81 128 LEU D O 1
ATOM 9442 N N . VAL D 1 141 ? -47.973 41.884 34.286 1.00 62.50 129 VAL D N 1
ATOM 9443 C CA . VAL D 1 141 ? -47.612 40.521 34.604 1.00 63.61 129 VAL D CA 1
ATOM 9444 C C . VAL D 1 141 ? -46.132 40.442 34.809 1.00 62.58 129 VAL D C 1
ATOM 9445 O O . VAL D 1 141 ? -45.323 41.008 34.048 1.00 61.27 129 VAL D O 1
ATOM 9449 N N . ILE D 1 142 ? -45.756 39.823 35.903 1.00 63.24 130 ILE D N 1
ATOM 9450 C CA . ILE D 1 142 ? -44.356 39.686 36.136 1.00 63.38 130 ILE D CA 1
ATOM 9451 C C . ILE D 1 142 ? -43.887 38.362 35.537 1.00 63.74 130 ILE D C 1
ATOM 9452 O O . ILE D 1 142 ? -44.493 37.332 35.753 1.00 65.09 130 ILE D O 1
ATOM 9457 N N . GLY D 1 143 ? -42.839 38.436 34.730 1.00 62.13 131 GLY D N 1
ATOM 9458 C CA . GLY D 1 143 ? -42.328 37.273 34.005 1.00 62.81 131 GLY D CA 1
ATOM 9459 C C . GLY D 1 143 ? -41.224 36.551 34.725 1.00 62.39 131 GLY D C 1
ATOM 9460 O O . GLY D 1 143 ? -41.050 36.693 35.924 1.00 61.84 131 GLY D O 1
ATOM 9461 N N . ASP D 1 144 ? -40.477 35.757 33.973 1.00 62.95 132 ASP D N 1
ATOM 9462 C CA . ASP D 1 144 ? -39.458 34.920 34.554 1.00 63.36 132 ASP D CA 1
ATOM 9463 C C . ASP D 1 144 ? -38.193 35.196 33.818 1.00 61.96 132 ASP D C 1
ATOM 9464 O O . ASP D 1 144 ? -38.091 34.839 32.658 1.00 62.14 132 ASP D O 1
ATOM 9469 N N . SER D 1 145 ? -37.223 35.812 34.492 1.00 60.95 133 SER D N 1
ATOM 9470 C CA . SER D 1 145 ? -35.977 36.204 33.838 1.00 59.25 133 SER D CA 1
ATOM 9471 C C . SER D 1 145 ? -35.138 35.029 33.405 1.00 60.18 133 SER D C 1
ATOM 9472 O O . SER D 1 145 ? -34.328 35.160 32.510 1.00 58.51 133 SER D O 1
ATOM 9475 N N . ASP D 1 146 ? -35.348 33.885 34.027 1.00 62.71 134 ASP D N 1
ATOM 9476 C CA . ASP D 1 146 ? -34.621 32.644 33.616 1.00 65.32 134 ASP D CA 1
ATOM 9477 C C . ASP D 1 146 ? -34.952 32.122 32.218 1.00 65.62 134 ASP D C 1
ATOM 9478 O O . ASP D 1 146 ? -34.144 31.411 31.632 1.00 65.45 134 ASP D O 1
ATOM 9483 N N . LYS D 1 147 ? -36.131 32.483 31.704 1.00 65.97 135 LYS D N 1
ATOM 9484 C CA . LYS D 1 147 ? -36.578 32.087 30.361 1.00 67.09 135 LYS D CA 1
ATOM 9485 C C . LYS D 1 147 ? -35.993 32.974 29.206 1.00 65.06 135 LYS D C 1
ATOM 9486 O O . LYS D 1 147 ? -36.129 32.645 28.009 1.00 64.99 135 LYS D O 1
ATOM 9492 N N . LEU D 1 148 ? -35.237 34.021 29.578 1.00 62.30 136 LEU D N 1
ATOM 9493 C CA . LEU D 1 148 ? -34.573 34.878 28.601 1.00 59.57 136 LEU D CA 1
ATOM 9494 C C . LEU D 1 148 ? -33.430 34.242 27.850 1.00 58.38 136 LEU D C 1
ATOM 9495 O O . LEU D 1 148 ? -32.545 33.611 28.447 1.00 59.05 136 LEU D O 1
ATOM 9500 N N . GLU D 1 149 ? -33.408 34.504 26.548 1.00 56.07 137 GLU D N 1
ATOM 9501 C CA . GLU D 1 149 ? -32.263 34.217 25.735 1.00 54.84 137 GLU D CA 1
ATOM 9502 C C . GLU D 1 149 ? -31.829 35.403 24.871 1.00 51.46 137 GLU D C 1
ATOM 9503 O O . GLU D 1 149 ? -32.654 36.256 24.505 1.00 47.94 137 GLU D O 1
ATOM 9509 N N . VAL D 1 150 ? -30.540 35.388 24.537 1.00 49.05 138 VAL D N 1
ATOM 9510 C CA . VAL D 1 150 ? -29.897 36.319 23.637 1.00 47.95 138 VAL D CA 1
ATOM 9511 C C . VAL D 1 150 ? -30.638 36.280 22.310 1.00 48.02 138 VAL D C 1
ATOM 9512 O O . VAL D 1 150 ? -30.928 35.202 21.796 1.00 49.68 138 VAL D O 1
ATOM 9516 N N . GLY D 1 151 ? -31.086 37.447 21.857 1.00 45.95 139 GLY D N 1
ATOM 9517 C CA . GLY D 1 151 ? -32.002 37.507 20.715 1.00 45.66 139 GLY D CA 1
ATOM 9518 C C . GLY D 1 151 ? -33.446 37.860 20.981 1.00 45.19 139 GLY D C 1
ATOM 9519 O O . GLY D 1 151 ? -34.168 38.222 20.041 1.00 44.21 139 GLY D O 1
ATOM 9520 N N . ASP D 1 152 ? -33.923 37.716 22.218 1.00 43.82 140 ASP D N 1
ATOM 9521 C CA . ASP D 1 152 ? -35.305 38.011 22.483 1.00 42.22 140 ASP D CA 1
ATOM 9522 C C . ASP D 1 152 ? -35.494 39.515 22.326 1.00 39.95 140 ASP D C 1
ATOM 9523 O O . ASP D 1 152 ? -34.602 40.267 22.655 1.00 38.76 140 ASP D O 1
ATOM 9528 N N . PHE D 1 153 ? -36.658 39.936 21.840 1.00 39.40 141 PHE D N 1
ATOM 9529 C CA . PHE D 1 153 ? -37.052 41.331 21.803 1.00 39.94 141 PHE D CA 1
ATOM 9530 C C . PHE D 1 153 ? -37.499 41.840 23.153 1.00 38.54 141 PHE D C 1
ATOM 9531 O O . PHE D 1 153 ? -38.255 41.188 23.872 1.00 39.34 141 PHE D O 1
ATOM 9539 N N . VAL D 1 154 ? -36.994 43.034 23.475 1.00 36.82 142 VAL D N 1
ATOM 9540 C CA . VAL D 1 154 ? -37.324 43.727 24.698 1.00 34.48 142 VAL D CA 1
ATOM 9541 C C . VAL D 1 154 ? -37.576 45.192 24.440 1.00 33.33 142 VAL D C 1
ATOM 9542 O O . VAL D 1 154 ? -37.021 45.782 23.470 1.00 33.38 142 VAL D O 1
ATOM 9546 N N . VAL D 1 155 ? -38.408 45.784 25.313 1.00 35.43 143 VAL D N 1
ATOM 9547 C CA . VAL D 1 155 ? -38.626 47.219 25.421 1.00 35.03 143 VAL D CA 1
ATOM 9548 C C . VAL D 1 155 ? -38.281 47.678 26.801 1.00 35.05 143 VAL D C 1
ATOM 9549 O O . VAL D 1 155 ? -38.689 47.073 27.764 1.00 36.86 143 VAL D O 1
ATOM 9553 N N . ALA D 1 156 ? -37.546 48.760 26.896 1.00 35.76 144 ALA D N 1
ATOM 9554 C CA . ALA D 1 156 ? -37.198 49.415 28.144 1.00 36.55 144 ALA D CA 1
ATOM 9555 C C . ALA D 1 156 ? -38.080 50.613 28.233 1.00 37.37 144 ALA D C 1
ATOM 9556 O O . ALA D 1 156 ? -38.066 51.430 27.353 1.00 38.35 144 ALA D O 1
ATOM 9558 N N . ILE D 1 157 ? -38.854 50.724 29.314 1.00 39.11 145 ILE D N 1
ATOM 9559 C CA . ILE D 1 157 ? -39.783 51.820 29.455 1.00 40.15 145 ILE D CA 1
ATOM 9560 C C . ILE D 1 157 ? -39.576 52.562 30.728 1.00 40.32 145 ILE D C 1
ATOM 9561 O O . ILE D 1 157 ? -39.477 51.976 31.819 1.00 41.14 145 ILE D O 1
ATOM 9566 N N . GLY D 1 158 ? -39.602 53.862 30.619 1.00 42.67 146 GLY D N 1
ATOM 9567 C CA . GLY D 1 158 ? -39.587 54.719 31.774 1.00 44.50 146 GLY D CA 1
ATOM 9568 C C . GLY D 1 158 ? -40.594 55.885 31.726 1.00 47.52 146 GLY D C 1
ATOM 9569 O O . GLY D 1 158 ? -41.457 56.006 30.819 1.00 47.07 146 GLY D O 1
ATOM 9570 N N . ASN D 1 159 ? -40.519 56.701 32.769 1.00 49.60 147 ASN D N 1
ATOM 9571 C CA . ASN D 1 159 ? -41.295 57.939 32.857 1.00 53.71 147 ASN D CA 1
ATOM 9572 C C . ASN D 1 159 ? -40.289 58.976 33.376 1.00 56.53 147 ASN D C 1
ATOM 9573 O O . ASN D 1 159 ? -40.204 59.206 34.568 1.00 57.83 147 ASN D O 1
ATOM 9578 N N . PRO D 1 160 ? -39.457 59.511 32.484 1.00 59.50 148 PRO D N 1
ATOM 9579 C CA . PRO D 1 160 ? -38.361 60.383 32.833 1.00 63.89 148 PRO D CA 1
ATOM 9580 C C . PRO D 1 160 ? -38.767 61.815 33.263 1.00 70.29 148 PRO D C 1
ATOM 9581 O O . PRO D 1 160 ? -37.945 62.520 33.841 1.00 71.10 148 PRO D O 1
ATOM 9585 N N . PHE D 1 161 ? -39.980 62.253 32.954 1.00 75.76 149 PHE D N 1
ATOM 9586 C CA . PHE D 1 161 ? -40.270 63.695 33.083 1.00 83.07 149 PHE D CA 1
ATOM 9587 C C . PHE D 1 161 ? -40.787 64.109 34.470 1.00 86.18 149 PHE D C 1
ATOM 9588 O O . PHE D 1 161 ? -40.188 64.980 35.100 1.00 88.03 149 PHE D O 1
ATOM 9596 N N . GLY D 1 162 ? -41.846 63.465 34.961 1.00 88.48 150 GLY D N 1
ATOM 9597 C CA . GLY D 1 162 ? -42.377 63.769 36.304 1.00 91.21 150 GLY D CA 1
ATOM 9598 C C . GLY D 1 162 ? -43.283 64.988 36.423 1.00 95.11 150 GLY D C 1
ATOM 9599 O O . GLY D 1 162 ? -44.366 64.999 35.850 1.00 96.01 150 GLY D O 1
ATOM 9600 N N . LEU D 1 163 ? -42.860 65.989 37.201 1.00 98.71 151 LEU D N 1
ATOM 9601 C CA . LEU D 1 163 ? -43.546 67.294 37.243 1.00 102.65 151 LEU D CA 1
ATOM 9602 C C . LEU D 1 163 ? -43.166 68.107 36.012 1.00 104.46 151 LEU D C 1
ATOM 9603 O O . LEU D 1 163 ? -44.025 68.697 35.361 1.00 106.09 151 LEU D O 1
ATOM 9608 N N . SER D 1 169 ? -45.599 61.971 28.742 1.00 76.25 157 SER D N 1
ATOM 9609 C CA . SER D 1 169 ? -44.566 61.764 29.771 1.00 74.69 157 SER D CA 1
ATOM 9610 C C . SER D 1 169 ? -43.763 60.434 29.745 1.00 70.71 157 SER D C 1
ATOM 9611 O O . SER D 1 169 ? -42.714 60.336 30.407 1.00 70.99 157 SER D O 1
ATOM 9614 N N . GLN D 1 170 ? -44.217 59.406 29.043 1.00 66.26 158 GLN D N 1
ATOM 9615 C CA . GLN D 1 170 ? -43.470 58.148 29.087 1.00 62.27 158 GLN D CA 1
ATOM 9616 C C . GLN D 1 170 ? -42.536 57.876 27.914 1.00 58.07 158 GLN D C 1
ATOM 9617 O O . GLN D 1 170 ? -42.641 58.497 26.863 1.00 57.41 158 GLN D O 1
ATOM 9623 N N . SER D 1 171 ? -41.587 56.972 28.115 1.00 52.96 159 SER D N 1
ATOM 9624 C CA . SER D 1 171 ? -40.499 56.798 27.147 1.00 49.99 159 SER D CA 1
ATOM 9625 C C . SER D 1 171 ? -40.071 55.385 26.964 1.00 45.62 159 SER D C 1
ATOM 9626 O O . SER D 1 171 ? -39.692 54.739 27.952 1.00 43.81 159 SER D O 1
ATOM 9629 N N . ALA D 1 172 ? -40.113 54.899 25.732 1.00 40.03 160 ALA D N 1
ATOM 9630 C CA . ALA D 1 172 ? -39.829 53.517 25.451 1.00 38.07 160 ALA D CA 1
ATOM 9631 C C . ALA D 1 172 ? -38.711 53.343 24.403 1.00 36.74 160 ALA D C 1
ATOM 9632 O O . ALA D 1 172 ? -38.564 54.150 23.502 1.00 36.96 160 ALA D O 1
ATOM 9634 N N . THR D 1 173 ? -37.894 52.324 24.586 1.00 34.39 161 THR D N 1
ATOM 9635 C CA . THR D 1 173 ? -36.900 52.002 23.611 1.00 34.61 161 THR D CA 1
ATOM 9636 C C . THR D 1 173 ? -36.908 50.535 23.367 1.00 33.87 161 THR D C 1
ATOM 9637 O O . THR D 1 173 ? -37.312 49.784 24.236 1.00 32.96 161 THR D O 1
ATOM 9641 N N . PHE D 1 174 ? -36.382 50.138 22.216 1.00 33.83 162 PHE D N 1
ATOM 9642 C CA . PHE D 1 174 ? -36.549 48.821 21.671 1.00 33.36 162 PHE D CA 1
ATOM 9643 C C . PHE D 1 174 ? -35.204 48.203 21.370 1.00 33.34 162 PHE D C 1
ATOM 9644 O O . PHE D 1 174 ? -34.331 48.813 20.832 1.00 34.18 162 PHE D O 1
ATOM 9652 N N . GLY D 1 175 ? -35.077 46.920 21.666 1.00 34.50 163 GLY D N 1
ATOM 9653 C CA . GLY D 1 175 ? -33.902 46.192 21.192 1.00 34.43 163 GLY D CA 1
ATOM 9654 C C . GLY D 1 175 ? -33.979 44.725 21.490 1.00 34.60 163 GLY D C 1
ATOM 9655 O O . GLY D 1 175 ? -35.071 44.175 21.565 1.00 35.59 163 GLY D O 1
ATOM 9656 N N . ILE D 1 176 ? -32.837 44.085 21.655 1.00 34.51 164 ILE D N 1
ATOM 9657 C CA . ILE D 1 176 ? -32.831 42.693 22.045 1.00 36.49 164 ILE D CA 1
ATOM 9658 C C . ILE D 1 176 ? -32.034 42.447 23.288 1.00 36.88 164 ILE D C 1
ATOM 9659 O O . ILE D 1 176 ? -31.316 43.315 23.732 1.00 37.22 164 ILE D O 1
ATOM 9664 N N . VAL D 1 177 ? -32.165 41.238 23.851 1.00 38.69 165 VAL D N 1
ATOM 9665 C CA . VAL D 1 177 ? -31.284 40.802 24.893 1.00 38.47 165 VAL D CA 1
ATOM 9666 C C . VAL D 1 177 ? -29.978 40.509 24.175 1.00 39.97 165 VAL D C 1
ATOM 9667 O O . VAL D 1 177 ? -29.948 39.684 23.239 1.00 40.35 165 VAL D O 1
ATOM 9671 N N . SER D 1 178 ? -28.930 41.216 24.590 1.00 40.30 166 SER D N 1
ATOM 9672 C CA . SER D 1 178 ? -27.616 41.129 24.000 1.00 43.57 166 SER D CA 1
ATOM 9673 C C . SER D 1 178 ? -26.757 40.074 24.656 1.00 46.40 166 SER D C 1
ATOM 9674 O O . SER D 1 178 ? -25.964 39.418 23.972 1.00 48.47 166 SER D O 1
ATOM 9677 N N . ALA D 1 179 ? -26.888 39.928 25.969 1.00 47.48 167 ALA D N 1
ATOM 9678 C CA . ALA D 1 179 ? -26.032 39.007 26.732 1.00 49.94 167 ALA D CA 1
ATOM 9679 C C . ALA D 1 179 ? -26.647 38.853 28.086 1.00 52.11 167 ALA D C 1
ATOM 9680 O O . ALA D 1 179 ? -27.337 39.750 28.570 1.00 48.04 167 ALA D O 1
ATOM 9682 N N . LEU D 1 180 ? -26.434 37.681 28.682 1.00 56.24 168 LEU D N 1
ATOM 9683 C CA . LEU D 1 180 ? -26.906 37.400 30.031 1.00 59.14 168 LEU D CA 1
ATOM 9684 C C . LEU D 1 180 ? -25.678 37.130 30.862 1.00 63.46 168 LEU D C 1
ATOM 9685 O O . LEU D 1 180 ? -24.608 36.835 30.300 1.00 65.17 168 LEU D O 1
ATOM 9690 N N . LYS D 1 181 ? -25.764 37.195 32.188 1.00 66.88 169 LYS D N 1
ATOM 9691 C CA . LYS D 1 181 ? -24.574 36.720 32.942 1.00 70.70 169 LYS D CA 1
ATOM 9692 C C . LYS D 1 181 ? -24.941 35.674 34.024 1.00 72.81 169 LYS D C 1
ATOM 9693 O O . LYS D 1 181 ? -25.566 34.635 33.729 1.00 74.02 169 LYS D O 1
ATOM 9699 N N . GLU D 1 191 ? -24.357 40.439 40.922 1.00 87.94 179 GLU D N 1
ATOM 9700 C CA . GLU D 1 191 ? -24.226 41.005 39.570 1.00 87.12 179 GLU D CA 1
ATOM 9701 C C . GLU D 1 191 ? -24.323 39.946 38.449 1.00 84.93 179 GLU D C 1
ATOM 9702 O O . GLU D 1 191 ? -23.311 39.401 37.971 1.00 87.10 179 GLU D O 1
ATOM 9708 N N . ASN D 1 192 ? -25.565 39.666 38.072 1.00 80.51 180 ASN D N 1
ATOM 9709 C CA . ASN D 1 192 ? -25.915 38.873 36.905 1.00 77.43 180 ASN D CA 1
ATOM 9710 C C . ASN D 1 192 ? -26.881 39.695 35.988 1.00 72.01 180 ASN D C 1
ATOM 9711 O O . ASN D 1 192 ? -28.041 39.324 35.752 1.00 71.46 180 ASN D O 1
ATOM 9716 N N . PHE D 1 193 ? -26.376 40.808 35.472 1.00 65.56 181 PHE D N 1
ATOM 9717 C CA . PHE D 1 193 ? -27.183 41.727 34.669 1.00 61.32 181 PHE D CA 1
ATOM 9718 C C . PHE D 1 193 ? -27.558 41.160 33.302 1.00 55.89 181 PHE D C 1
ATOM 9719 O O . PHE D 1 193 ? -26.816 40.428 32.669 1.00 53.55 181 PHE D O 1
ATOM 9727 N N . ILE D 1 194 ? -28.758 41.498 32.891 1.00 49.89 182 ILE D N 1
ATOM 9728 C CA . ILE D 1 194 ? -29.146 41.363 31.524 1.00 46.46 182 ILE D CA 1
ATOM 9729 C C . ILE D 1 194 ? -28.542 42.531 30.758 1.00 44.12 182 ILE D C 1
ATOM 9730 O O . ILE D 1 194 ? -28.677 43.708 31.159 1.00 43.18 182 ILE D O 1
ATOM 9735 N N . GLN D 1 195 ? -27.898 42.254 29.645 1.00 41.53 183 GLN D N 1
ATOM 9736 C CA . GLN D 1 195 ? -27.442 43.357 28.801 1.00 41.79 183 GLN D CA 1
ATOM 9737 C C . GLN D 1 195 ? -28.372 43.460 27.588 1.00 39.75 183 GLN D C 1
ATOM 9738 O O . GLN D 1 195 ? -28.790 42.393 27.057 1.00 39.36 183 GLN D O 1
ATOM 9744 N N . THR D 1 196 ? -28.654 44.682 27.163 1.00 38.31 184 THR D N 1
ATOM 9745 C CA . THR D 1 196 ? -29.573 44.927 26.014 1.00 38.52 184 THR D CA 1
ATOM 9746 C C . THR D 1 196 ? -29.082 46.027 25.125 1.00 37.24 184 THR D C 1
ATOM 9747 O O . THR D 1 196 ? -28.276 46.805 25.558 1.00 38.93 184 THR D O 1
ATOM 9751 N N . ASP D 1 197 ? -29.483 46.099 23.867 1.00 36.28 185 ASP D N 1
ATOM 9752 C CA . ASP D 1 197 ? -29.207 47.295 23.110 1.00 35.64 185 ASP D CA 1
ATOM 9753 C C . ASP D 1 197 ? -30.431 48.256 23.017 1.00 35.44 185 ASP D C 1
ATOM 9754 O O . ASP D 1 197 ? -30.421 49.124 22.222 1.00 35.37 185 ASP D O 1
ATOM 9759 N N . ALA D 1 198 ? -31.460 48.068 23.836 1.00 35.30 186 ALA D N 1
ATOM 9760 C CA . ALA D 1 198 ? -32.524 49.015 24.005 1.00 35.10 186 ALA D CA 1
ATOM 9761 C C . ALA D 1 198 ? -31.908 50.080 24.943 1.00 36.86 186 ALA D C 1
ATOM 9762 O O . ALA D 1 198 ? -31.599 49.811 26.098 1.00 39.10 186 ALA D O 1
ATOM 9764 N N . ALA D 1 199 ? -31.690 51.254 24.456 1.00 37.24 187 ALA D N 1
ATOM 9765 C CA . ALA D 1 199 ? -31.025 52.285 25.241 1.00 40.13 187 ALA D CA 1
ATOM 9766 C C . ALA D 1 199 ? -31.701 52.564 26.601 1.00 41.47 187 ALA D C 1
ATOM 9767 O O . ALA D 1 199 ? -32.935 52.556 26.707 1.00 39.88 187 ALA D O 1
ATOM 9769 N N A ILE D 1 200 ? -30.832 52.518 27.610 0.70 42.98 188 ILE D N 1
ATOM 9770 N N B ILE D 1 200 ? -30.971 53.014 27.615 0.30 41.78 188 ILE D N 1
ATOM 9771 C CA A ILE D 1 200 ? -31.126 52.808 28.978 0.70 44.39 188 ILE D CA 1
ATOM 9772 C CA B ILE D 1 200 ? -31.686 53.624 28.758 0.30 42.25 188 ILE D CA 1
ATOM 9773 C C A ILE D 1 200 ? -30.321 54.079 29.298 0.70 47.58 188 ILE D C 1
ATOM 9774 C C B ILE D 1 200 ? -31.631 55.161 28.740 0.30 43.90 188 ILE D C 1
ATOM 9775 O O A ILE D 1 200 ? -29.266 54.349 28.717 0.70 49.19 188 ILE D O 1
ATOM 9776 O O B ILE D 1 200 ? -30.627 55.752 29.129 0.30 44.04 188 ILE D O 1
ATOM 9785 N N A ASN D 1 201 ? -30.897 54.931 30.109 0.70 49.60 189 ASN D N 1
ATOM 9786 N N B ASN D 1 201 ? -32.706 55.809 28.283 0.30 45.20 189 ASN D N 1
ATOM 9787 C CA A ASN D 1 201 ? -30.351 56.250 30.311 0.70 53.04 189 ASN D CA 1
ATOM 9788 C CA B ASN D 1 201 ? -32.666 57.275 28.152 0.30 48.13 189 ASN D CA 1
ATOM 9789 C C A ASN D 1 201 ? -30.941 56.679 31.638 0.70 53.62 189 ASN D C 1
ATOM 9790 C C B ASN D 1 201 ? -32.452 57.936 29.524 0.30 49.37 189 ASN D C 1
ATOM 9791 O O A ASN D 1 201 ? -32.018 56.191 31.988 0.70 53.22 189 ASN D O 1
ATOM 9792 O O B ASN D 1 201 ? -32.870 57.394 30.553 0.30 49.04 189 ASN D O 1
ATOM 9801 N N A PRO D 1 202 ? -30.258 57.570 32.376 0.70 54.67 190 PRO D N 1
ATOM 9802 N N B PRO D 1 202 ? -31.788 59.098 29.545 0.30 51.69 190 PRO D N 1
ATOM 9803 C CA A PRO D 1 202 ? -30.655 58.009 33.694 0.70 54.88 190 PRO D CA 1
ATOM 9804 C CA B PRO D 1 202 ? -31.696 59.791 30.817 0.30 52.98 190 PRO D CA 1
ATOM 9805 C C A PRO D 1 202 ? -32.160 58.085 33.867 0.70 53.51 190 PRO D C 1
ATOM 9806 C C B PRO D 1 202 ? -32.992 59.651 31.584 0.30 52.25 190 PRO D C 1
ATOM 9807 O O A PRO D 1 202 ? -32.701 57.627 34.872 0.70 53.63 190 PRO D O 1
ATOM 9808 O O B PRO D 1 202 ? -33.996 60.241 31.195 0.30 52.83 190 PRO D O 1
ATOM 9815 N N A GLY D 1 203 ? -32.822 58.696 32.891 0.70 53.09 191 GLY D N 1
ATOM 9816 N N B GLY D 1 203 ? -32.969 58.851 32.644 0.30 51.12 191 GLY D N 1
ATOM 9817 C CA A GLY D 1 203 ? -34.239 58.946 32.974 0.70 52.30 191 GLY D CA 1
ATOM 9818 C CA B GLY D 1 203 ? -34.101 58.755 33.552 0.30 50.52 191 GLY D CA 1
ATOM 9819 C C A GLY D 1 203 ? -35.058 57.695 33.203 0.70 50.42 191 GLY D C 1
ATOM 9820 C C B GLY D 1 203 ? -35.098 57.652 33.240 0.30 49.07 191 GLY D C 1
ATOM 9821 O O A GLY D 1 203 ? -36.006 57.700 34.004 0.70 50.40 191 GLY D O 1
ATOM 9822 O O B GLY D 1 203 ? -36.261 57.740 33.648 0.30 48.79 191 GLY D O 1
ATOM 9823 N N . ASN D 1 204 ? -34.673 56.622 32.503 1.00 47.62 192 ASN D N 1
ATOM 9824 C CA . ASN D 1 204 ? -35.451 55.384 32.464 1.00 46.00 192 ASN D CA 1
ATOM 9825 C C . ASN D 1 204 ? -34.872 54.326 33.448 1.00 42.99 192 ASN D C 1
ATOM 9826 O O . ASN D 1 204 ? -35.419 53.223 33.646 1.00 40.55 192 ASN D O 1
ATOM 9831 N N . SER D 1 205 ? -33.790 54.696 34.134 1.00 42.05 193 SER D N 1
ATOM 9832 C CA . SER D 1 205 ? -33.278 53.879 35.220 1.00 41.12 193 SER D CA 1
ATOM 9833 C C . SER D 1 205 ? -34.337 53.640 36.296 1.00 40.25 193 SER D C 1
ATOM 9834 O O . SER D 1 205 ? -35.073 54.535 36.667 1.00 41.62 193 SER D O 1
ATOM 9837 N N . GLY D 1 206 ? -34.410 52.432 36.801 1.00 39.93 194 GLY D N 1
ATOM 9838 C CA . GLY D 1 206 ? -35.452 52.050 37.725 1.00 39.48 194 GLY D CA 1
ATOM 9839 C C . GLY D 1 206 ? -36.728 51.613 37.039 1.00 38.62 194 GLY D C 1
ATOM 9840 O O . GLY D 1 206 ? -37.590 50.977 37.662 1.00 38.98 194 GLY D O 1
ATOM 9841 N N . GLY D 1 207 ? -36.875 51.938 35.756 1.00 37.90 195 GLY D N 1
ATOM 9842 C CA . GLY D 1 207 ? -38.056 51.500 34.992 1.00 37.04 195 GLY D CA 1
ATOM 9843 C C . GLY D 1 207 ? -38.009 50.047 34.611 1.00 36.81 195 GLY D C 1
ATOM 9844 O O . GLY D 1 207 ? -37.147 49.253 35.085 1.00 36.19 195 GLY D O 1
ATOM 9845 N N . ALA D 1 208 ? -38.961 49.682 33.753 1.00 36.65 196 ALA D N 1
ATOM 9846 C CA . ALA D 1 208 ? -39.202 48.279 33.382 1.00 36.52 196 ALA D CA 1
ATOM 9847 C C . ALA D 1 208 ? -38.491 47.858 32.126 1.00 36.29 196 ALA D C 1
ATOM 9848 O O . ALA D 1 208 ? -38.478 48.591 31.135 1.00 38.03 196 ALA D O 1
ATOM 9850 N N . LEU D 1 209 ? -37.977 46.638 32.128 1.00 36.97 197 LEU D N 1
ATOM 9851 C CA . LEU D 1 209 ? -37.635 45.951 30.904 1.00 37.53 197 LEU D CA 1
ATOM 9852 C C . LEU D 1 209 ? -38.641 44.840 30.765 1.00 39.25 197 LEU D C 1
ATOM 9853 O O . LEU D 1 209 ? -38.789 44.021 31.678 1.00 40.87 197 LEU D O 1
ATOM 9858 N N . VAL D 1 210 ? -39.308 44.825 29.611 1.00 40.70 198 VAL D N 1
ATOM 9859 C CA . VAL D 1 210 ? -40.367 43.888 29.339 1.00 41.61 198 VAL D CA 1
ATOM 9860 C C . VAL D 1 210 ? -40.056 43.077 28.086 1.00 43.39 198 VAL D C 1
ATOM 9861 O O . VAL D 1 210 ? -39.394 43.557 27.167 1.00 40.55 198 VAL D O 1
ATOM 9865 N N . ASN D 1 211 ? -40.547 41.829 28.054 1.00 45.93 199 ASN D N 1
ATOM 9866 C CA . ASN D 1 211 ? -40.401 40.998 26.868 1.00 47.79 199 ASN D CA 1
ATOM 9867 C C . ASN D 1 211 ? -41.487 41.391 25.866 1.00 49.67 199 ASN D C 1
ATOM 9868 O O . ASN D 1 211 ? -42.272 42.305 26.137 1.00 47.17 199 ASN D O 1
ATOM 9873 N N . ALA D 1 212 ? -41.475 40.724 24.710 1.00 52.37 200 ALA D N 1
ATOM 9874 C CA . ALA D 1 212 ? -42.453 40.942 23.643 1.00 54.73 200 ALA D CA 1
ATOM 9875 C C . ALA D 1 212 ? -43.916 40.721 24.020 1.00 57.23 200 ALA D C 1
ATOM 9876 O O . ALA D 1 212 ? -44.779 41.335 23.392 1.00 58.04 200 ALA D O 1
ATOM 9878 N N . LYS D 1 213 ? -44.213 39.942 25.054 1.00 58.73 201 LYS D N 1
ATOM 9879 C CA . LYS D 1 213 ? -45.604 39.869 25.512 1.00 61.28 201 LYS D CA 1
ATOM 9880 C C . LYS D 1 213 ? -45.931 40.962 26.544 1.00 59.71 201 LYS D C 1
ATOM 9881 O O . LYS D 1 213 ? -47.041 41.009 27.081 1.00 60.85 201 LYS D O 1
ATOM 9887 N N . GLY D 1 214 ? -44.959 41.825 26.837 1.00 56.63 202 GLY D N 1
ATOM 9888 C CA . GLY D 1 214 ? -45.137 42.875 27.832 1.00 54.79 202 GLY D CA 1
ATOM 9889 C C . GLY D 1 214 ? -45.086 42.438 29.298 1.00 54.08 202 GLY D C 1
ATOM 9890 O O . GLY D 1 214 ? -45.603 43.130 30.154 1.00 52.89 202 GLY D O 1
ATOM 9891 N N . GLU D 1 215 ? -44.391 41.343 29.577 1.00 52.10 203 GLU D N 1
ATOM 9892 C CA . GLU D 1 215 ? -44.134 40.922 30.938 1.00 52.57 203 GLU D CA 1
ATOM 9893 C C . GLU D 1 215 ? -42.846 41.513 31.443 1.00 50.45 203 GLU D C 1
ATOM 9894 O O . GLU D 1 215 ? -41.870 41.648 30.711 1.00 48.51 203 GLU D O 1
ATOM 9900 N N . LEU D 1 216 ? -42.849 41.865 32.718 1.00 49.99 204 LEU D N 1
ATOM 9901 C CA . LEU D 1 216 ? -41.689 42.432 33.342 1.00 47.64 204 LEU D CA 1
ATOM 9902 C C . LEU D 1 216 ? -40.654 41.385 33.491 1.00 47.22 204 LEU D C 1
ATOM 9903 O O . LEU D 1 216 ? -40.903 40.363 34.110 1.00 48.48 204 LEU D O 1
ATOM 9908 N N . ILE D 1 217 ? -39.494 41.600 32.878 1.00 45.25 205 ILE D N 1
ATOM 9909 C CA . ILE D 1 217 ? -38.410 40.678 33.051 1.00 45.73 205 ILE D CA 1
ATOM 9910 C C . ILE D 1 217 ? -37.217 41.285 33.699 1.00 43.93 205 ILE D C 1
ATOM 9911 O O . ILE D 1 217 ? -36.288 40.571 34.000 1.00 44.54 205 ILE D O 1
ATOM 9916 N N . GLY D 1 218 ? -37.208 42.603 33.850 1.00 42.48 206 GLY D N 1
ATOM 9917 C CA . GLY D 1 218 ? -36.070 43.242 34.476 1.00 41.07 206 GLY D CA 1
ATOM 9918 C C . GLY D 1 218 ? -36.355 44.630 34.954 1.00 39.09 206 GLY D C 1
ATOM 9919 O O . GLY D 1 218 ? -37.371 45.239 34.620 1.00 38.73 206 GLY D O 1
ATOM 9920 N N . ILE D 1 219 ? -35.427 45.163 35.738 1.00 38.87 207 ILE D N 1
ATOM 9921 C CA . ILE D 1 219 ? -35.518 46.569 36.186 1.00 37.75 207 ILE D CA 1
ATOM 9922 C C . ILE D 1 219 ? -34.328 47.272 35.611 1.00 37.66 207 ILE D C 1
ATOM 9923 O O . ILE D 1 219 ? -33.232 46.811 35.756 1.00 38.04 207 ILE D O 1
ATOM 9928 N N . ASN D 1 220 ? -34.528 48.341 34.873 1.00 37.83 208 ASN D N 1
ATOM 9929 C CA . ASN D 1 220 ? -33.424 48.936 34.170 1.00 38.08 208 ASN D CA 1
ATOM 9930 C C . ASN D 1 220 ? -32.441 49.615 35.141 1.00 40.74 208 ASN D C 1
ATOM 9931 O O . ASN D 1 220 ? -32.864 50.134 36.170 1.00 40.35 208 ASN D O 1
ATOM 9936 N N . THR D 1 221 ? -31.164 49.703 34.765 1.00 41.18 209 THR D N 1
ATOM 9937 C CA . THR D 1 221 ? -30.169 50.336 35.608 1.00 45.56 209 THR D CA 1
ATOM 9938 C C . THR D 1 221 ? -29.141 51.033 34.764 1.00 48.10 209 THR D C 1
ATOM 9939 O O . THR D 1 221 ? -28.622 50.458 33.839 1.00 47.83 209 THR D O 1
ATOM 9943 N N . ALA D 1 222 ? -28.862 52.284 35.064 1.00 53.76 210 ALA D N 1
ATOM 9944 C CA . ALA D 1 222 ? -28.007 53.095 34.204 1.00 58.90 210 ALA D CA 1
ATOM 9945 C C . ALA D 1 222 ? -26.584 52.946 34.730 1.00 64.14 210 ALA D C 1
ATOM 9946 O O . ALA D 1 222 ? -26.278 53.321 35.852 1.00 66.54 210 ALA D O 1
ATOM 9948 N N . ILE D 1 223 ? -25.722 52.323 33.942 1.00 68.90 211 ILE D N 1
ATOM 9949 C CA . ILE D 1 223 ? -24.323 52.147 34.335 1.00 72.48 211 ILE D CA 1
ATOM 9950 C C . ILE D 1 223 ? -23.601 53.499 34.232 1.00 74.71 211 ILE D C 1
ATOM 9951 O O . ILE D 1 223 ? -23.997 54.367 33.445 1.00 76.14 211 ILE D O 1
ATOM 9956 N N . VAL D 1 231 ? -22.201 52.548 24.348 1.00 82.95 219 VAL D N 1
ATOM 9957 C CA . VAL D 1 231 ? -23.510 52.998 23.842 1.00 81.74 219 VAL D CA 1
ATOM 9958 C C . VAL D 1 231 ? -24.123 51.941 22.879 1.00 78.87 219 VAL D C 1
ATOM 9959 O O . VAL D 1 231 ? -23.401 51.277 22.100 1.00 78.87 219 VAL D O 1
ATOM 9963 N N . GLY D 1 232 ? -25.448 51.766 22.951 1.00 75.59 220 GLY D N 1
ATOM 9964 C CA . GLY D 1 232 ? -26.064 50.488 22.486 1.00 72.54 220 GLY D CA 1
ATOM 9965 C C . GLY D 1 232 ? -25.653 49.318 23.390 1.00 70.54 220 GLY D C 1
ATOM 9966 O O . GLY D 1 232 ? -25.422 48.182 22.919 1.00 70.20 220 GLY D O 1
ATOM 9967 N N . ILE D 1 233 ? -25.511 49.639 24.682 1.00 67.81 221 ILE D N 1
ATOM 9968 C CA . ILE D 1 233 ? -25.197 48.708 25.741 1.00 65.64 221 ILE D CA 1
ATOM 9969 C C . ILE D 1 233 ? -25.902 49.263 26.944 1.00 63.49 221 ILE D C 1
ATOM 9970 O O . ILE D 1 233 ? -25.377 50.166 27.575 1.00 64.64 221 ILE D O 1
ATOM 9975 N N . GLY D 1 234 ? -27.116 48.796 27.220 1.00 59.28 222 GLY D N 1
ATOM 9976 C CA . GLY D 1 234 ? -27.746 49.067 28.503 1.00 56.01 222 GLY D CA 1
ATOM 9977 C C . GLY D 1 234 ? -27.874 47.794 29.347 1.00 52.45 222 GLY D C 1
ATOM 9978 O O . GLY D 1 234 ? -27.692 46.656 28.860 1.00 51.16 222 GLY D O 1
ATOM 9979 N N . PHE D 1 235 ? -28.273 47.991 30.599 1.00 48.33 223 PHE D N 1
ATOM 9980 C CA . PHE D 1 235 ? -28.329 46.940 31.595 1.00 46.25 223 PHE D CA 1
ATOM 9981 C C . PHE D 1 235 ? -29.619 46.948 32.387 1.00 43.58 223 PHE D C 1
ATOM 9982 O O . PHE D 1 235 ? -30.147 48.001 32.715 1.00 40.17 223 PHE D O 1
ATOM 9990 N N . ALA D 1 236 ? -30.104 45.748 32.700 1.00 39.80 224 ALA D N 1
ATOM 9991 C CA . ALA D 1 236 ? -31.184 45.566 33.650 1.00 39.24 224 ALA D CA 1
ATOM 9992 C C . ALA D 1 236 ? -30.931 44.444 34.674 1.00 40.69 224 ALA D C 1
ATOM 9993 O O . ALA D 1 236 ? -30.270 43.448 34.381 1.00 39.95 224 ALA D O 1
ATOM 9995 N N . ILE D 1 237 ? -31.561 44.587 35.850 1.00 41.78 225 ILE D N 1
ATOM 9996 C CA . ILE D 1 237 ? -31.487 43.584 36.921 1.00 42.46 225 ILE D CA 1
ATOM 9997 C C . ILE D 1 237 ? -32.616 42.598 36.723 1.00 42.45 225 ILE D C 1
ATOM 9998 O O . ILE D 1 237 ? -33.780 43.009 36.676 1.00 42.43 225 ILE D O 1
ATOM 10003 N N . PRO D 1 238 ? -32.279 41.302 36.552 1.00 44.01 226 PRO D N 1
ATOM 10004 C CA . PRO D 1 238 ? -33.253 40.287 36.186 1.00 45.81 226 PRO D CA 1
ATOM 10005 C C . PRO D 1 238 ? -34.362 40.231 37.176 1.00 47.23 226 PRO D C 1
ATOM 10006 O O . PRO D 1 238 ? -34.140 40.343 38.359 1.00 47.28 226 PRO D O 1
ATOM 10010 N N . ILE D 1 239 ? -35.566 40.035 36.700 1.00 49.72 227 ILE D N 1
ATOM 10011 C CA . ILE D 1 239 ? -36.703 40.163 37.568 1.00 51.22 227 ILE D CA 1
ATOM 10012 C C . ILE D 1 239 ? -36.706 39.076 38.685 1.00 53.67 227 ILE D C 1
ATOM 10013 O O . ILE D 1 239 ? -37.093 39.344 39.809 1.00 54.57 227 ILE D O 1
ATOM 10018 N N . ASN D 1 240 ? -36.271 37.863 38.391 1.00 55.24 228 ASN D N 1
ATOM 10019 C CA . ASN D 1 240 ? -36.297 36.782 39.416 1.00 57.22 228 ASN D CA 1
ATOM 10020 C C . ASN D 1 240 ? -35.514 37.211 40.649 1.00 56.90 228 ASN D C 1
ATOM 10021 O O . ASN D 1 240 ? -36.001 37.034 41.771 1.00 56.52 228 ASN D O 1
ATOM 10026 N N . MET D 1 241 ? -34.378 37.879 40.458 1.00 56.03 229 MET D N 1
ATOM 10027 C CA . MET D 1 241 ? -33.674 38.452 41.605 1.00 57.17 229 MET D CA 1
ATOM 10028 C C . MET D 1 241 ? -34.405 39.594 42.332 1.00 55.62 229 MET D C 1
ATOM 10029 O O . MET D 1 241 ? -34.330 39.730 43.574 1.00 55.18 229 MET D O 1
ATOM 10034 N N . VAL D 1 242 ? -35.115 40.409 41.562 1.00 54.04 230 VAL D N 1
ATOM 10035 C CA . VAL D 1 242 ? -35.846 41.541 42.106 1.00 52.28 230 VAL D CA 1
ATOM 10036 C C . VAL D 1 242 ? -36.963 41.051 43.068 1.00 54.46 230 VAL D C 1
ATOM 10037 O O . VAL D 1 242 ? -37.192 41.650 44.134 1.00 51.42 230 VAL D O 1
ATOM 10041 N N . LYS D 1 243 ? -37.679 40.021 42.615 1.00 56.73 231 LYS D N 1
ATOM 10042 C CA . LYS D 1 243 ? -38.676 39.295 43.391 1.00 60.34 231 LYS D CA 1
ATOM 10043 C C . LYS D 1 243 ? -38.096 38.945 44.751 1.00 61.36 231 LYS D C 1
ATOM 10044 O O . LYS D 1 243 ? -38.607 39.365 45.780 1.00 62.35 231 LYS D O 1
ATOM 10050 N N . ASP D 1 244 ? -36.999 38.210 44.746 1.00 63.01 232 ASP D N 1
ATOM 10051 C CA . ASP D 1 244 ? -36.358 37.830 45.988 1.00 64.25 232 ASP D CA 1
ATOM 10052 C C . ASP D 1 244 ? -35.920 39.052 46.803 1.00 62.18 232 ASP D C 1
ATOM 10053 O O . ASP D 1 244 ? -36.124 39.095 48.009 1.00 62.62 232 ASP D O 1
ATOM 10058 N N . VAL D 1 245 ? -35.349 40.064 46.174 1.00 59.65 233 VAL D N 1
ATOM 10059 C CA . VAL D 1 245 ? -34.843 41.154 46.969 1.00 57.58 233 VAL D CA 1
ATOM 10060 C C . VAL D 1 245 ? -36.074 41.841 47.582 1.00 57.22 233 VAL D C 1
ATOM 10061 O O . VAL D 1 245 ? -36.098 42.197 48.761 1.00 57.09 233 VAL D O 1
ATOM 10065 N N . ALA D 1 246 ? -37.115 42.006 46.784 1.00 57.01 234 ALA D N 1
ATOM 10066 C CA . ALA D 1 246 ? -38.251 42.809 47.221 1.00 56.21 234 ALA D CA 1
ATOM 10067 C C . ALA D 1 246 ? -38.959 42.150 48.407 1.00 58.56 234 ALA D C 1
ATOM 10068 O O . ALA D 1 246 ? -39.328 42.836 49.362 1.00 57.54 234 ALA D O 1
ATOM 10070 N N . GLN D 1 247 ? -39.195 40.836 48.324 1.00 61.07 235 GLN D N 1
ATOM 10071 C CA . GLN D 1 247 ? -39.879 40.138 49.416 1.00 64.83 235 GLN D CA 1
ATOM 10072 C C . GLN D 1 247 ? -39.053 40.190 50.699 1.00 64.44 235 GLN D C 1
ATOM 10073 O O . GLN D 1 247 ? -39.604 40.326 51.770 1.00 65.74 235 GLN D O 1
ATOM 10079 N N . GLN D 1 248 ? -37.734 40.187 50.591 1.00 64.17 236 GLN D N 1
ATOM 10080 C CA . GLN D 1 248 ? -36.896 40.253 51.786 1.00 63.98 236 GLN D CA 1
ATOM 10081 C C . GLN D 1 248 ? -36.872 41.655 52.394 1.00 62.51 236 GLN D C 1
ATOM 10082 O O . GLN D 1 248 ? -36.863 41.801 53.627 1.00 61.91 236 GLN D O 1
ATOM 10088 N N . ILE D 1 249 ? -36.937 42.687 51.553 1.00 60.64 237 ILE D N 1
ATOM 10089 C CA . ILE D 1 249 ? -37.011 44.049 52.071 1.00 59.20 237 ILE D CA 1
ATOM 10090 C C . ILE D 1 249 ? -38.369 44.346 52.710 1.00 60.26 237 ILE D C 1
ATOM 10091 O O . ILE D 1 249 ? -38.465 45.033 53.730 1.00 59.35 237 ILE D O 1
ATOM 10096 N N . ILE D 1 250 ? -39.427 43.802 52.135 1.00 62.32 238 ILE D N 1
ATOM 10097 C CA . ILE D 1 250 ? -40.781 44.073 52.649 1.00 63.95 238 ILE D CA 1
ATOM 10098 C C . ILE D 1 250 ? -40.960 43.397 54.014 1.00 66.35 238 ILE D C 1
ATOM 10099 O O . ILE D 1 250 ? -41.505 43.972 54.928 1.00 66.42 238 ILE D O 1
ATOM 10104 N N . LYS D 1 251 ? -40.475 42.176 54.117 1.00 68.85 239 LYS D N 1
ATOM 10105 C CA . LYS D 1 251 ? -40.607 41.368 55.322 1.00 72.06 239 LYS D CA 1
ATOM 10106 C C . LYS D 1 251 ? -39.683 41.856 56.450 1.00 72.47 239 LYS D C 1
ATOM 10107 O O . LYS D 1 251 ? -40.147 42.050 57.557 1.00 73.24 239 LYS D O 1
ATOM 10113 N N . PHE D 1 252 ? -38.400 42.095 56.165 1.00 72.79 240 PHE D N 1
ATOM 10114 C CA . PHE D 1 252 ? -37.436 42.513 57.192 1.00 72.97 240 PHE D CA 1
ATOM 10115 C C . PHE D 1 252 ? -36.910 43.955 57.121 1.00 72.28 240 PHE D C 1
ATOM 10116 O O . PHE D 1 252 ? -36.253 44.395 58.052 1.00 72.93 240 PHE D O 1
ATOM 10124 N N . GLY D 1 253 ? -37.145 44.681 56.031 1.00 71.75 241 GLY D N 1
ATOM 10125 C CA . GLY D 1 253 ? -36.688 46.082 55.918 1.00 71.00 241 GLY D CA 1
ATOM 10126 C C . GLY D 1 253 ? -35.331 46.257 55.258 1.00 70.86 241 GLY D C 1
ATOM 10127 O O . GLY D 1 253 ? -34.956 47.361 54.878 1.00 70.85 241 GLY D O 1
ATOM 10128 N N . SER D 1 254 ? -34.577 45.172 55.154 1.00 71.35 242 SER D N 1
ATOM 10129 C CA . SER D 1 254 ? -33.290 45.161 54.439 1.00 71.06 242 SER D CA 1
ATOM 10130 C C . SER D 1 254 ? -32.783 43.745 54.279 1.00 70.68 242 SER D C 1
ATOM 10131 O O . SER D 1 254 ? -33.321 42.822 54.858 1.00 71.03 242 SER D O 1
ATOM 10134 N N . ILE D 1 255 ? -31.727 43.599 53.504 1.00 69.80 243 ILE D N 1
ATOM 10135 C CA . ILE D 1 255 ? -31.163 42.317 53.218 1.00 70.38 243 ILE D CA 1
ATOM 10136 C C . ILE D 1 255 ? -29.944 42.029 54.112 1.00 70.98 243 ILE D C 1
ATOM 10137 O O . ILE D 1 255 ? -29.028 42.818 54.169 1.00 71.44 243 ILE D O 1
ATOM 10142 N N . HIS D 1 256 ? -29.956 40.915 54.830 1.00 81.16 244 HIS D N 1
ATOM 10143 C CA . HIS D 1 256 ? -28.854 40.580 55.730 1.00 79.18 244 HIS D CA 1
ATOM 10144 C C . HIS D 1 256 ? -28.187 39.300 55.200 1.00 74.61 244 HIS D C 1
ATOM 10145 O O . HIS D 1 256 ? -28.595 38.178 55.470 1.00 72.09 244 HIS D O 1
ATOM 10152 N N . ARG D 1 257 ? -27.165 39.533 54.402 1.00 72.57 245 ARG D N 1
ATOM 10153 C CA . ARG D 1 257 ? -26.418 38.510 53.714 1.00 69.04 245 ARG D CA 1
ATOM 10154 C C . ARG D 1 257 ? -25.640 37.638 54.688 1.00 65.50 245 ARG D C 1
ATOM 10155 O O . ARG D 1 257 ? -24.997 38.125 55.605 1.00 64.91 245 ARG D O 1
ATOM 10163 N N . GLY D 1 258 ? -25.716 36.334 54.459 1.00 62.73 246 GLY D N 1
ATOM 10164 C CA . GLY D 1 258 ? -25.088 35.352 55.338 1.00 60.92 246 GLY D CA 1
ATOM 10165 C C . GLY D 1 258 ? -23.919 34.677 54.632 1.00 58.55 246 GLY D C 1
ATOM 10166 O O . GLY D 1 258 ? -23.504 35.083 53.538 1.00 56.89 246 GLY D O 1
ATOM 10167 N N . LEU D 1 259 ? -23.416 33.617 55.252 1.00 56.55 247 LEU D N 1
ATOM 10168 C CA . LEU D 1 259 ? -22.268 32.931 54.709 1.00 54.14 247 LEU D CA 1
ATOM 10169 C C . LEU D 1 259 ? -22.522 31.437 54.570 1.00 51.70 247 LEU D C 1
ATOM 10170 O O . LEU D 1 259 ? -23.171 30.807 55.432 1.00 49.37 247 LEU D O 1
ATOM 10175 N N . MET D 1 260 ? -21.957 30.887 53.495 1.00 50.21 248 MET D N 1
ATOM 10176 C CA . MET D 1 260 ? -21.918 29.449 53.238 1.00 49.51 248 MET D CA 1
ATOM 10177 C C . MET D 1 260 ? -20.525 28.893 53.271 1.00 47.89 248 MET D C 1
ATOM 10178 O O . MET D 1 260 ? -20.345 27.790 53.749 1.00 46.74 248 MET D O 1
ATOM 10183 N N . GLY D 1 261 ? -19.551 29.609 52.695 1.00 47.05 249 GLY D N 1
ATOM 10184 C CA . GLY D 1 261 ? -18.131 29.252 52.767 1.00 46.21 249 GLY D CA 1
ATOM 10185 C C . GLY D 1 261 ? -17.608 28.387 51.610 1.00 47.01 249 GLY D C 1
ATOM 10186 O O . GLY D 1 261 ? -16.738 27.502 51.785 1.00 45.51 249 GLY D O 1
ATOM 10187 N N . ILE D 1 262 ? -18.166 28.592 50.428 1.00 47.96 250 ILE D N 1
ATOM 10188 C CA . ILE D 1 262 ? -17.638 27.917 49.258 1.00 49.15 250 ILE D CA 1
ATOM 10189 C C . ILE D 1 262 ? -17.303 28.808 48.054 1.00 50.47 250 ILE D C 1
ATOM 10190 O O . ILE D 1 262 ? -17.846 29.904 47.913 1.00 51.67 250 ILE D O 1
ATOM 10195 N N . PHE D 1 263 ? -16.412 28.291 47.206 1.00 48.49 251 PHE D N 1
ATOM 10196 C CA . PHE D 1 263 ? -16.181 28.842 45.911 1.00 48.10 251 PHE D CA 1
ATOM 10197 C C . PHE D 1 263 ? -16.629 27.849 44.846 1.00 45.43 251 PHE D C 1
ATOM 10198 O O . PHE D 1 263 ? -16.447 26.617 44.942 1.00 39.86 251 PHE D O 1
ATOM 10206 N N . VAL D 1 264 ? -17.123 28.411 43.773 1.00 45.45 252 VAL D N 1
ATOM 10207 C CA . VAL D 1 264 ? -17.684 27.646 42.719 1.00 46.53 252 VAL D CA 1
ATOM 10208 C C . VAL D 1 264 ? -17.094 28.145 41.378 1.00 47.95 252 VAL D C 1
ATOM 10209 O O . VAL D 1 264 ? -16.605 29.263 41.284 1.00 45.55 252 VAL D O 1
ATOM 10213 N N . GLN D 1 265 ? -17.082 27.270 40.368 1.00 48.25 253 GLN D N 1
ATOM 10214 C CA . GLN D 1 265 ? -16.600 27.659 39.061 1.00 49.99 253 GLN D CA 1
ATOM 10215 C C . GLN D 1 265 ? -17.439 26.966 38.022 1.00 51.23 253 GLN D C 1
ATOM 10216 O O . GLN D 1 265 ? -18.281 26.090 38.342 1.00 48.29 253 GLN D O 1
ATOM 10222 N N . HIS D 1 266 ? -17.225 27.374 36.778 1.00 54.42 254 HIS D N 1
ATOM 10223 C CA . HIS D 1 266 ? -17.981 26.826 35.660 1.00 57.49 254 HIS D CA 1
ATOM 10224 C C . HIS D 1 266 ? -17.642 25.407 35.372 1.00 57.59 254 HIS D C 1
ATOM 10225 O O . HIS D 1 266 ? -16.447 25.026 35.341 1.00 59.47 254 HIS D O 1
ATOM 10232 N N . LEU D 1 267 ? -18.671 24.624 35.157 1.00 57.08 255 LEU D N 1
ATOM 10233 C CA . LEU D 1 267 ? -18.492 23.291 34.680 1.00 57.51 255 LEU D CA 1
ATOM 10234 C C . LEU D 1 267 ? -18.638 23.345 33.164 1.00 61.28 255 LEU D C 1
ATOM 10235 O O . LEU D 1 267 ? -19.745 23.344 32.640 1.00 61.63 255 LEU D O 1
ATOM 10240 N N . THR D 1 268 ? -17.490 23.431 32.484 1.00 63.07 256 THR D N 1
ATOM 10241 C CA . THR D 1 268 ? -17.435 23.294 31.048 1.00 65.28 256 THR D CA 1
ATOM 10242 C C . THR D 1 268 ? -17.403 21.804 30.723 1.00 67.03 256 THR D C 1
ATOM 10243 O O . THR D 1 268 ? -17.001 20.983 31.551 1.00 66.86 256 THR D O 1
ATOM 10247 N N . PRO D 1 269 ? -17.718 21.447 29.487 1.00 70.20 257 PRO D N 1
ATOM 10248 C CA . PRO D 1 269 ? -17.633 20.094 28.935 1.00 71.18 257 PRO D CA 1
ATOM 10249 C C . PRO D 1 269 ? -16.339 19.316 29.189 1.00 70.94 257 PRO D C 1
ATOM 10250 O O . PRO D 1 269 ? -16.376 18.156 29.677 1.00 69.52 257 PRO D O 1
ATOM 10254 N N . GLU D 1 270 ? -15.219 19.949 28.874 1.00 71.08 258 GLU D N 1
ATOM 10255 C CA . GLU D 1 270 ? -13.948 19.276 29.031 1.00 71.42 258 GLU D CA 1
ATOM 10256 C C . GLU D 1 270 ? -13.691 18.963 30.509 1.00 68.90 258 GLU D C 1
ATOM 10257 O O . GLU D 1 270 ? -13.004 17.962 30.851 1.00 68.69 258 GLU D O 1
ATOM 10263 N N . LEU D 1 271 ? -14.261 19.790 31.388 1.00 66.88 259 LEU D N 1
ATOM 10264 C CA . LEU D 1 271 ? -13.993 19.630 32.825 1.00 65.41 259 LEU D CA 1
ATOM 10265 C C . LEU D 1 271 ? -14.943 18.473 33.223 1.00 64.73 259 LEU D C 1
ATOM 10266 O O . LEU D 1 271 ? -14.565 17.549 33.923 1.00 64.44 259 LEU D O 1
ATOM 10271 N N . ALA D 1 272 ? -16.159 18.502 32.731 1.00 65.91 260 ALA D N 1
ATOM 10272 C CA . ALA D 1 272 ? -17.096 17.361 32.941 1.00 66.67 260 ALA D CA 1
ATOM 10273 C C . ALA D 1 272 ? -16.425 15.998 32.629 1.00 69.32 260 ALA D C 1
ATOM 10274 O O . ALA D 1 272 ? -16.354 15.096 33.505 1.00 68.89 260 ALA D O 1
ATOM 10276 N N . GLN D 1 273 ? -15.826 15.903 31.439 1.00 72.51 261 GLN D N 1
ATOM 10277 C CA . GLN D 1 273 ? -15.237 14.662 30.940 1.00 75.36 261 GLN D CA 1
ATOM 10278 C C . GLN D 1 273 ? -14.041 14.306 31.755 1.00 76.16 261 GLN D C 1
ATOM 10279 O O . GLN D 1 273 ? -13.838 13.140 32.136 1.00 76.59 261 GLN D O 1
ATOM 10285 N N . ALA D 1 274 ? -13.242 15.328 32.038 1.00 75.60 262 ALA D N 1
ATOM 10286 C CA . ALA D 1 274 ? -12.101 15.170 32.859 1.00 75.75 262 ALA D CA 1
ATOM 10287 C C . ALA D 1 274 ? -12.410 14.583 34.243 1.00 75.29 262 ALA D C 1
ATOM 10288 O O . ALA D 1 274 ? -11.530 13.951 34.857 1.00 74.70 262 ALA D O 1
ATOM 10290 N N . MET D 1 275 ? -13.622 14.804 34.741 1.00 74.18 263 MET D N 1
ATOM 10291 C CA . MET D 1 275 ? -14.017 14.399 36.105 1.00 74.73 263 MET D CA 1
ATOM 10292 C C . MET D 1 275 ? -14.980 13.199 36.132 1.00 76.12 263 MET D C 1
ATOM 10293 O O . MET D 1 275 ? -15.347 12.741 37.204 1.00 75.78 263 MET D O 1
ATOM 10298 N N . GLY D 1 276 ? -15.385 12.716 34.954 1.00 78.08 264 GLY D N 1
ATOM 10299 C CA . GLY D 1 276 ? -16.052 11.423 34.801 1.00 79.72 264 GLY D CA 1
ATOM 10300 C C . GLY D 1 276 ? -17.549 11.528 34.654 1.00 79.33 264 GLY D C 1
ATOM 10301 O O . GLY D 1 276 ? -18.263 10.645 35.098 1.00 80.10 264 GLY D O 1
ATOM 10302 N N . TYR D 1 277 ? -17.987 12.611 34.009 1.00 79.30 265 TYR D N 1
ATOM 10303 C CA . TYR D 1 277 ? -19.390 12.972 33.815 1.00 79.44 265 TYR D CA 1
ATOM 10304 C C . TYR D 1 277 ? -19.680 13.194 32.332 1.00 82.62 265 TYR D C 1
ATOM 10305 O O . TYR D 1 277 ? -18.797 13.587 31.572 1.00 84.18 265 TYR D O 1
ATOM 10314 N N . PRO D 1 278 ? -20.934 12.990 31.917 1.00 85.58 266 PRO D N 1
ATOM 10315 C CA . PRO D 1 278 ? -21.258 13.330 30.529 1.00 87.84 266 PRO D CA 1
ATOM 10316 C C . PRO D 1 278 ? -20.844 14.743 30.168 1.00 88.26 266 PRO D C 1
ATOM 10317 O O . PRO D 1 278 ? -20.744 15.601 31.033 1.00 87.24 266 PRO D O 1
ATOM 10321 N N . GLU D 1 279 ? -20.603 14.955 28.882 1.00 90.46 267 GLU D N 1
ATOM 10322 C CA . GLU D 1 279 ? -20.088 16.218 28.395 1.00 91.71 267 GLU D CA 1
ATOM 10323 C C . GLU D 1 279 ? -21.090 17.333 28.526 1.00 90.16 267 GLU D C 1
ATOM 10324 O O . GLU D 1 279 ? -20.733 18.490 28.586 1.00 90.42 267 GLU D O 1
ATOM 10330 N N . ASP D 1 280 ? -22.353 17.010 28.571 1.00 89.49 268 ASP D N 1
ATOM 10331 C CA . ASP D 1 280 ? -23.362 18.065 28.677 1.00 88.83 268 ASP D CA 1
ATOM 10332 C C . ASP D 1 280 ? -23.861 18.242 30.110 1.00 85.46 268 ASP D C 1
ATOM 10333 O O . ASP D 1 280 ? -24.844 18.971 30.331 1.00 84.72 268 ASP D O 1
ATOM 10338 N N . PHE D 1 281 ? -23.169 17.601 31.071 1.00 82.41 269 PHE D N 1
ATOM 10339 C CA . PHE D 1 281 ? -23.585 17.628 32.492 1.00 79.01 269 PHE D CA 1
ATOM 10340 C C . PHE D 1 281 ? -23.568 19.056 32.976 1.00 77.04 269 PHE D C 1
ATOM 10341 O O . PHE D 1 281 ? -22.776 19.860 32.512 1.00 76.82 269 PHE D O 1
ATOM 10349 N N . GLN D 1 282 ? -24.493 19.383 33.867 1.00 75.12 270 GLN D N 1
ATOM 10350 C CA . GLN D 1 282 ? -24.669 20.774 34.259 1.00 73.91 270 GLN D CA 1
ATOM 10351 C C . GLN D 1 282 ? -24.756 20.979 35.749 1.00 69.67 270 GLN D C 1
ATOM 10352 O O . GLN D 1 282 ? -25.376 20.208 36.464 1.00 69.03 270 GLN D O 1
ATOM 10358 N N . GLY D 1 283 ? -24.107 22.049 36.192 1.00 65.44 271 GLY D N 1
ATOM 10359 C CA . GLY D 1 283 ? -24.044 22.352 37.590 1.00 61.22 271 GLY D CA 1
ATOM 10360 C C . GLY D 1 283 ? -22.943 23.317 37.836 1.00 57.51 271 GLY D C 1
ATOM 10361 O O . GLY D 1 283 ? -22.470 23.959 36.921 1.00 58.94 271 GLY D O 1
ATOM 10362 N N . ALA D 1 284 ? -22.558 23.434 39.088 1.00 51.87 272 ALA D N 1
ATOM 10363 C CA . ALA D 1 284 ? -21.583 24.415 39.483 1.00 48.99 272 ALA D CA 1
ATOM 10364 C C . ALA D 1 284 ? -20.551 23.597 40.140 1.00 45.98 272 ALA D C 1
ATOM 10365 O O . ALA D 1 284 ? -20.881 22.868 41.048 1.00 43.04 272 ALA D O 1
ATOM 10367 N N . LEU D 1 285 ? -19.309 23.737 39.697 1.00 44.81 273 LEU D N 1
ATOM 10368 C CA . LEU D 1 285 ? -18.241 22.940 40.200 1.00 43.77 273 LEU D CA 1
ATOM 10369 C C . LEU D 1 285 ? -17.745 23.596 41.467 1.00 41.70 273 LEU D C 1
ATOM 10370 O O . LEU D 1 285 ? -17.346 24.762 41.450 1.00 40.79 273 LEU D O 1
ATOM 10375 N N . VAL D 1 286 ? -17.727 22.813 42.553 1.00 39.00 274 VAL D N 1
ATOM 10376 C CA . VAL D 1 286 ? -17.141 23.295 43.795 1.00 37.41 274 VAL D CA 1
ATOM 10377 C C . VAL D 1 286 ? -15.658 23.227 43.756 1.00 37.22 274 VAL D C 1
ATOM 10378 O O . VAL D 1 286 ? -15.069 22.202 43.762 1.00 39.04 274 VAL D O 1
ATOM 10382 N N . SER D 1 287 ? -14.990 24.344 43.829 1.00 38.43 275 SER D N 1
ATOM 10383 C CA . SER D 1 287 ? -13.551 24.308 43.887 1.00 39.31 275 SER D CA 1
ATOM 10384 C C . SER D 1 287 ? -12.978 24.487 45.258 1.00 40.13 275 SER D C 1
ATOM 10385 O O . SER D 1 287 ? -11.776 24.290 45.436 1.00 41.82 275 SER D O 1
ATOM 10388 N N . GLN D 1 288 ? -13.762 24.944 46.233 1.00 40.13 276 GLN D N 1
ATOM 10389 C CA . GLN D 1 288 ? -13.209 25.029 47.561 1.00 39.87 276 GLN D CA 1
ATOM 10390 C C . GLN D 1 288 ? -14.267 25.136 48.584 1.00 37.10 276 GLN D C 1
ATOM 10391 O O . GLN D 1 288 ? -15.250 25.776 48.372 1.00 35.40 276 GLN D O 1
ATOM 10397 N N . VAL D 1 289 ? -14.071 24.416 49.674 1.00 36.98 277 VAL D N 1
ATOM 10398 C CA . VAL D 1 289 ? -14.974 24.487 50.830 1.00 37.56 277 VAL D CA 1
ATOM 10399 C C . VAL D 1 289 ? -14.120 24.922 52.020 1.00 39.15 277 VAL D C 1
ATOM 10400 O O . VAL D 1 289 ? -13.198 24.212 52.364 1.00 40.51 277 VAL D O 1
ATOM 10404 N N . ASN D 1 290 ? -14.379 26.097 52.612 1.00 40.70 278 ASN D N 1
ATOM 10405 C CA . ASN D 1 290 ? -13.474 26.593 53.655 1.00 42.74 278 ASN D CA 1
ATOM 10406 C C . ASN D 1 290 ? -13.619 25.792 54.947 1.00 43.68 278 ASN D C 1
ATOM 10407 O O . ASN D 1 290 ? -14.728 25.327 55.307 1.00 43.12 278 ASN D O 1
ATOM 10412 N N . PRO D 1 291 ? -12.536 25.646 55.660 1.00 46.80 279 PRO D N 1
ATOM 10413 C CA . PRO D 1 291 ? -12.496 24.894 56.893 1.00 48.88 279 PRO D CA 1
ATOM 10414 C C . PRO D 1 291 ? -13.339 25.614 57.892 1.00 48.24 279 PRO D C 1
ATOM 10415 O O . PRO D 1 291 ? -13.410 26.829 57.889 1.00 46.98 279 PRO D O 1
ATOM 10419 N N . ASN D 1 292 ? -14.049 24.846 58.687 1.00 48.84 280 ASN D N 1
ATOM 10420 C CA . ASN D 1 292 ? -14.917 25.374 59.699 1.00 49.83 280 ASN D CA 1
ATOM 10421 C C . ASN D 1 292 ? -16.099 26.161 59.189 1.00 47.51 280 ASN D C 1
ATOM 10422 O O . ASN D 1 292 ? -16.663 26.866 59.966 1.00 49.64 280 ASN D O 1
ATOM 10427 N N . SER D 1 293 ? -16.521 25.985 57.934 1.00 44.13 281 SER D N 1
ATOM 10428 C CA . SER D 1 293 ? -17.638 26.705 57.381 1.00 41.94 281 SER D CA 1
ATOM 10429 C C . SER D 1 293 ? -18.949 25.973 57.464 1.00 41.25 281 SER D C 1
ATOM 10430 O O . SER D 1 293 ? -19.019 24.785 57.677 1.00 41.41 281 SER D O 1
ATOM 10433 N N . PRO D 1 294 ? -20.044 26.664 57.236 1.00 39.56 282 PRO D N 1
ATOM 10434 C CA . PRO D 1 294 ? -21.253 25.843 57.192 1.00 39.99 282 PRO D CA 1
ATOM 10435 C C . PRO D 1 294 ? -21.263 24.772 56.100 1.00 39.88 282 PRO D C 1
ATOM 10436 O O . PRO D 1 294 ? -21.907 23.686 56.228 1.00 38.92 282 PRO D O 1
ATOM 10440 N N . ALA D 1 295 ? -20.602 25.059 54.983 1.00 38.55 283 ALA D N 1
ATOM 10441 C CA . ALA D 1 295 ? -20.612 24.046 53.873 1.00 38.28 283 ALA D CA 1
ATOM 10442 C C . ALA D 1 295 ? -19.768 22.887 54.297 1.00 38.19 283 ALA D C 1
ATOM 10443 O O . ALA D 1 295 ? -20.068 21.647 54.103 1.00 38.59 283 ALA D O 1
ATOM 10445 N N . GLU D 1 296 ? -18.701 23.219 54.975 1.00 39.70 284 GLU D N 1
ATOM 10446 C CA . GLU D 1 296 ? -17.905 22.096 55.497 1.00 41.70 284 GLU D CA 1
ATOM 10447 C C . GLU D 1 296 ? -18.678 21.156 56.471 1.00 42.40 284 GLU D C 1
ATOM 10448 O O . GLU D 1 296 ? -18.629 19.916 56.341 1.00 43.42 284 GLU D O 1
ATOM 10454 N N . LEU D 1 297 ? -19.363 21.741 57.442 1.00 43.65 285 LEU D N 1
ATOM 10455 C CA . LEU D 1 297 ? -20.158 21.006 58.465 1.00 46.21 285 LEU D CA 1
ATOM 10456 C C . LEU D 1 297 ? -21.199 20.127 57.796 1.00 44.77 285 LEU D C 1
ATOM 10457 O O . LEU D 1 297 ? -21.485 19.036 58.225 1.00 47.99 285 LEU D O 1
ATOM 10462 N N . ALA D 1 298 ? -21.790 20.682 56.745 1.00 43.11 286 ALA D N 1
ATOM 10463 C CA . ALA D 1 298 ? -22.837 20.049 55.929 1.00 42.66 286 ALA D CA 1
ATOM 10464 C C . ALA D 1 298 ? -22.265 18.890 55.119 1.00 42.90 286 ALA D C 1
ATOM 10465 O O . ALA D 1 298 ? -22.998 17.995 54.705 1.00 42.46 286 ALA D O 1
ATOM 10467 N N . GLY D 1 299 ? -20.957 18.925 54.895 1.00 41.79 287 GLY D N 1
ATOM 10468 C CA . GLY D 1 299 ? -20.280 17.823 54.258 1.00 42.90 287 GLY D CA 1
ATOM 10469 C C . GLY D 1 299 ? -19.945 18.004 52.792 1.00 41.72 287 GLY D C 1
ATOM 10470 O O . GLY D 1 299 ? -19.634 17.048 52.136 1.00 43.40 287 GLY D O 1
ATOM 10471 N N . LEU D 1 300 ? -20.014 19.222 52.282 1.00 39.17 288 LEU D N 1
ATOM 10472 C CA . LEU D 1 300 ? -19.618 19.505 50.909 1.00 38.90 288 LEU D CA 1
ATOM 10473 C C . LEU D 1 300 ? -18.138 19.343 50.731 1.00 39.20 288 LEU D C 1
ATOM 10474 O O . LEU D 1 300 ? -17.388 19.718 51.602 1.00 37.98 288 LEU D O 1
ATOM 10479 N N . LYS D 1 301 ? -17.705 18.904 49.563 1.00 39.66 289 LYS D N 1
ATOM 10480 C CA . LYS D 1 301 ? -16.314 18.858 49.308 1.00 41.23 289 LYS D CA 1
ATOM 10481 C C . LYS D 1 301 ? -15.975 19.458 47.977 1.00 39.56 289 LYS D C 1
ATOM 10482 O O . LYS D 1 301 ? -16.770 19.421 47.069 1.00 39.35 289 LYS D O 1
ATOM 10488 N N . ALA D 1 302 ? -14.719 19.833 47.840 1.00 39.87 290 ALA D N 1
ATOM 10489 C CA . ALA D 1 302 ? -14.179 20.261 46.574 1.00 39.29 290 ALA D CA 1
ATOM 10490 C C . ALA D 1 302 ? -14.321 19.204 45.533 1.00 40.09 290 ALA D C 1
ATOM 10491 O O . ALA D 1 302 ? -14.171 18.028 45.782 1.00 41.44 290 ALA D O 1
ATOM 10493 N N . GLY D 1 303 ? -14.669 19.622 44.337 1.00 40.77 291 GLY D N 1
ATOM 10494 C CA . GLY D 1 303 ? -14.923 18.650 43.288 1.00 41.92 291 GLY D CA 1
ATOM 10495 C C . GLY D 1 303 ? -16.334 18.147 43.180 1.00 41.91 291 GLY D C 1
ATOM 10496 O O . GLY D 1 303 ? -16.683 17.536 42.170 1.00 42.97 291 GLY D O 1
ATOM 10497 N N . ASP D 1 304 ? -17.161 18.372 44.204 1.00 41.99 292 ASP D N 1
ATOM 10498 C CA . ASP D 1 304 ? -18.593 18.149 44.063 1.00 41.31 292 ASP D CA 1
ATOM 10499 C C . ASP D 1 304 ? -19.223 19.086 43.006 1.00 40.11 292 ASP D C 1
ATOM 10500 O O . ASP D 1 304 ? -18.752 20.220 42.780 1.00 37.55 292 ASP D O 1
ATOM 10505 N N . ILE D 1 305 ? -20.302 18.651 42.370 1.00 39.23 293 ILE D N 1
ATOM 10506 C CA . ILE D 1 305 ? -21.032 19.539 41.432 1.00 40.13 293 ILE D CA 1
ATOM 10507 C C . ILE D 1 305 ? -22.417 19.841 42.015 1.00 39.48 293 ILE D C 1
ATOM 10508 O O . ILE D 1 305 ? -23.223 18.940 42.218 1.00 37.59 293 ILE D O 1
ATOM 10513 N N . ILE D 1 306 ? -22.709 21.109 42.297 1.00 38.15 294 ILE D N 1
ATOM 10514 C CA . ILE D 1 306 ? -23.965 21.463 42.878 1.00 38.45 294 ILE D CA 1
ATOM 10515 C C . ILE D 1 306 ? -25.006 21.440 41.776 1.00 40.47 294 ILE D C 1
ATOM 10516 O O . ILE D 1 306 ? -24.744 22.018 40.743 1.00 41.15 294 ILE D O 1
ATOM 10521 N N . THR D 1 307 ? -26.102 20.683 41.926 1.00 42.03 295 THR D N 1
ATOM 10522 C CA . THR D 1 307 ? -27.105 20.616 40.827 1.00 43.59 295 THR D CA 1
ATOM 10523 C C . THR D 1 307 ? -28.430 21.270 41.223 1.00 44.36 295 THR D C 1
ATOM 10524 O O . THR D 1 307 ? -29.268 21.474 40.356 1.00 46.50 295 THR D O 1
ATOM 10528 N N . GLN D 1 308 ? -28.578 21.617 42.503 1.00 42.87 296 GLN D N 1
ATOM 10529 C CA . GLN D 1 308 ? -29.750 22.196 43.033 1.00 44.86 296 GLN D CA 1
ATOM 10530 C C . GLN D 1 308 ? -29.471 22.809 44.376 1.00 43.59 296 GLN D C 1
ATOM 10531 O O . GLN D 1 308 ? -28.791 22.251 45.174 1.00 41.28 296 GLN D O 1
ATOM 10537 N N . ILE D 1 309 ? -29.981 23.996 44.590 1.00 44.87 297 ILE D N 1
ATOM 10538 C CA . ILE D 1 309 ? -29.998 24.613 45.891 1.00 45.21 297 ILE D CA 1
ATOM 10539 C C . ILE D 1 309 ? -31.483 24.852 46.231 1.00 47.27 297 ILE D C 1
ATOM 10540 O O . ILE D 1 309 ? -32.213 25.491 45.466 1.00 46.96 297 ILE D O 1
ATOM 10545 N N . ASN D 1 310 ? -31.952 24.302 47.353 1.00 47.96 298 ASN D N 1
ATOM 10546 C CA . ASN D 1 310 ? -33.374 24.396 47.671 1.00 49.19 298 ASN D CA 1
ATOM 10547 C C . ASN D 1 310 ? -34.263 24.011 46.469 1.00 50.52 298 ASN D C 1
ATOM 10548 O O . ASN D 1 310 ? -34.099 22.947 45.902 1.00 48.43 298 ASN D O 1
ATOM 10553 N N . ASP D 1 311 ? -35.171 24.881 46.048 1.00 53.50 299 ASP D N 1
ATOM 10554 C CA . ASP D 1 311 ? -35.997 24.570 44.892 1.00 56.58 299 ASP D CA 1
ATOM 10555 C C . ASP D 1 311 ? -35.473 25.060 43.562 1.00 58.75 299 ASP D C 1
ATOM 10556 O O . ASP D 1 311 ? -36.164 24.887 42.562 1.00 61.02 299 ASP D O 1
ATOM 10561 N N . THR D 1 312 ? -34.281 25.661 43.540 1.00 58.26 300 THR D N 1
ATOM 10562 C CA . THR D 1 312 ? -33.710 26.173 42.307 1.00 59.68 300 THR D CA 1
ATOM 10563 C C . THR D 1 312 ? -32.746 25.182 41.682 1.00 59.45 300 THR D C 1
ATOM 10564 O O . THR D 1 312 ? -31.753 24.787 42.308 1.00 59.24 300 THR D O 1
ATOM 10568 N N . LYS D 1 313 ? -33.005 24.810 40.445 1.00 60.24 301 LYS D N 1
ATOM 10569 C CA . LYS D 1 313 ? -32.128 23.929 39.719 1.00 61.14 301 LYS D CA 1
ATOM 10570 C C . LYS D 1 313 ? -30.898 24.735 39.255 1.00 61.05 301 LYS D C 1
ATOM 10571 O O . LYS D 1 313 ? -31.012 25.847 38.774 1.00 60.06 301 LYS D O 1
ATOM 10577 N N . ILE D 1 314 ? -29.711 24.209 39.505 1.00 59.14 302 ILE D N 1
ATOM 10578 C CA . ILE D 1 314 ? -28.533 24.990 39.185 1.00 59.22 302 ILE D CA 1
ATOM 10579 C C . ILE D 1 314 ? -27.906 24.455 37.939 1.00 59.59 302 ILE D C 1
ATOM 10580 O O . ILE D 1 314 ? -27.481 23.312 37.887 1.00 57.91 302 ILE D O 1
ATOM 10585 N N . THR D 1 315 ? -27.874 25.294 36.924 1.00 61.60 303 THR D N 1
ATOM 10586 C CA . THR D 1 315 ? -27.284 24.916 35.643 1.00 64.85 303 THR D CA 1
ATOM 10587 C C . THR D 1 315 ? -26.008 25.670 35.328 1.00 65.53 303 THR D C 1
ATOM 10588 O O . THR D 1 315 ? -25.239 25.259 34.462 1.00 67.44 303 THR D O 1
ATOM 10592 N N . GLN D 1 316 ? -25.761 26.769 36.029 1.00 66.44 304 GLN D N 1
ATOM 10593 C CA . GLN D 1 316 ? -24.586 27.618 35.775 1.00 67.39 304 GLN D CA 1
ATOM 10594 C C . GLN D 1 316 ? -24.059 28.144 37.076 1.00 65.77 304 GLN D C 1
ATOM 10595 O O . GLN D 1 316 ? -24.833 28.393 38.002 1.00 64.44 304 GLN D O 1
ATOM 10601 N N . ALA D 1 317 ? -22.741 28.339 37.132 1.00 64.74 305 ALA D N 1
ATOM 10602 C CA . ALA D 1 317 ? -22.055 28.661 38.373 1.00 63.78 305 ALA D CA 1
ATOM 10603 C C . ALA D 1 317 ? -22.527 29.964 39.007 1.00 65.24 305 ALA D C 1
ATOM 10604 O O . ALA D 1 317 ? -22.592 30.088 40.243 1.00 63.71 305 ALA D O 1
ATOM 10606 N N . THR D 1 318 ? -22.836 30.948 38.168 1.00 68.21 306 THR D N 1
ATOM 10607 C CA . THR D 1 318 ? -23.427 32.210 38.656 1.00 70.64 306 THR D CA 1
ATOM 10608 C C . THR D 1 318 ? -24.710 32.037 39.469 1.00 68.98 306 THR D C 1
ATOM 10609 O O . THR D 1 318 ? -24.970 32.804 40.373 1.00 69.47 306 THR D O 1
ATOM 10613 N N . GLN D 1 319 ? -25.491 31.020 39.176 1.00 67.50 307 GLN D N 1
ATOM 10614 C CA . GLN D 1 319 ? -26.718 30.816 39.937 1.00 66.67 307 GLN D CA 1
ATOM 10615 C C . GLN D 1 319 ? -26.453 30.523 41.415 1.00 63.88 307 GLN D C 1
ATOM 10616 O O . GLN D 1 319 ? -27.328 30.756 42.257 1.00 62.92 307 GLN D O 1
ATOM 10622 N N . VAL D 1 320 ? -25.258 30.027 41.762 1.00 61.07 308 VAL D N 1
ATOM 10623 C CA . VAL D 1 320 ? -25.031 29.674 43.164 1.00 58.15 308 VAL D CA 1
ATOM 10624 C C . VAL D 1 320 ? -24.995 30.928 44.053 1.00 59.71 308 VAL D C 1
ATOM 10625 O O . VAL D 1 320 ? -25.684 31.002 45.071 1.00 57.22 308 VAL D O 1
ATOM 10629 N N . LYS D 1 321 ? -24.192 31.902 43.670 1.00 62.41 309 LYS D N 1
ATOM 10630 C CA . LYS D 1 321 ? -24.051 33.102 44.466 1.00 66.20 309 LYS D CA 1
ATOM 10631 C C . LYS D 1 321 ? -25.411 33.838 44.618 1.00 68.93 309 LYS D C 1
ATOM 10632 O O . LYS D 1 321 ? -25.802 34.163 45.723 1.00 68.30 309 LYS D O 1
ATOM 10638 N N . THR D 1 322 ? -26.165 33.995 43.538 1.00 72.08 310 THR D N 1
ATOM 10639 C CA . THR D 1 322 ? -27.398 34.761 43.614 1.00 75.68 310 THR D CA 1
ATOM 10640 C C . THR D 1 322 ? -28.439 34.044 44.486 1.00 74.78 310 THR D C 1
ATOM 10641 O O . THR D 1 322 ? -29.171 34.673 45.260 1.00 77.22 310 THR D O 1
ATOM 10645 N N . THR D 1 323 ? -28.526 32.729 44.331 1.00 72.40 311 THR D N 1
ATOM 10646 C CA . THR D 1 323 ? -29.471 31.935 45.086 1.00 69.83 311 THR D CA 1
ATOM 10647 C C . THR D 1 323 ? -29.143 31.885 46.559 1.00 68.59 311 THR D C 1
ATOM 10648 O O . THR D 1 323 ? -30.054 31.868 47.352 1.00 69.18 311 THR D O 1
ATOM 10652 N N . ILE D 1 324 ? -27.857 31.860 46.927 1.00 66.97 312 ILE D N 1
ATOM 10653 C CA . ILE D 1 324 ? -27.448 31.742 48.334 1.00 65.64 312 ILE D CA 1
ATOM 10654 C C . ILE D 1 324 ? -27.256 33.097 48.972 1.00 67.75 312 ILE D C 1
ATOM 10655 O O . ILE D 1 324 ? -27.514 33.264 50.175 1.00 67.08 312 ILE D O 1
ATOM 10660 N N . SER D 1 325 ? -26.759 34.041 48.181 1.00 70.12 313 SER D N 1
ATOM 10661 C CA . SER D 1 325 ? -26.507 35.420 48.654 1.00 73.50 313 SER D CA 1
ATOM 10662 C C . SER D 1 325 ? -27.659 36.006 49.449 1.00 74.47 313 SER D C 1
ATOM 10663 O O . SER D 1 325 ? -27.458 36.588 50.505 1.00 75.65 313 SER D O 1
ATOM 10666 N N . LEU D 1 326 ? -28.856 35.823 48.919 1.00 74.54 314 LEU D N 1
ATOM 10667 C CA . LEU D 1 326 ? -30.042 36.408 49.446 1.00 76.19 314 LEU D CA 1
ATOM 10668 C C . LEU D 1 326 ? -30.796 35.518 50.413 1.00 73.70 314 LEU D C 1
ATOM 10669 O O . LEU D 1 326 ? -31.922 35.837 50.759 1.00 75.46 314 LEU D O 1
ATOM 10674 N N . LEU D 1 327 ? -30.223 34.398 50.825 1.00 68.95 315 LEU D N 1
ATOM 10675 C CA . LEU D 1 327 ? -30.853 33.629 51.867 1.00 66.66 315 LEU D CA 1
ATOM 10676 C C . LEU D 1 327 ? -30.410 34.120 53.231 1.00 65.82 315 LEU D C 1
ATOM 10677 O O . LEU D 1 327 ? -29.251 34.422 53.446 1.00 63.84 315 LEU D O 1
ATOM 10682 N N . ARG D 1 328 ? -31.334 34.091 54.172 1.00 65.94 316 ARG D N 1
ATOM 10683 C CA . ARG D 1 328 ? -31.149 34.696 55.481 1.00 66.48 316 ARG D CA 1
ATOM 10684 C C . ARG D 1 328 ? -30.418 33.839 56.497 1.00 63.80 316 ARG D C 1
ATOM 10685 O O . ARG D 1 328 ? -30.647 32.631 56.554 1.00 61.75 316 ARG D O 1
ATOM 10693 N N . VAL D 1 329 ? -29.620 34.488 57.354 1.00 61.99 317 VAL D N 1
ATOM 10694 C CA . VAL D 1 329 ? -28.903 33.769 58.367 1.00 60.65 317 VAL D CA 1
ATOM 10695 C C . VAL D 1 329 ? -29.832 32.905 59.194 1.00 60.83 317 VAL D C 1
ATOM 10696 O O . VAL D 1 329 ? -30.923 33.317 59.544 1.00 62.34 317 VAL D O 1
ATOM 10700 N N . GLY D 1 330 ? -29.372 31.709 59.509 1.00 58.63 318 GLY D N 1
ATOM 10701 C CA . GLY D 1 330 ? -30.177 30.732 60.214 1.00 59.18 318 GLY D CA 1
ATOM 10702 C C . GLY D 1 330 ? -31.128 29.964 59.316 1.00 58.36 318 GLY D C 1
ATOM 10703 O O . GLY D 1 330 ? -31.805 29.060 59.751 1.00 57.57 318 GLY D O 1
ATOM 10704 N N . SER D 1 331 ? -31.197 30.361 58.054 1.00 58.39 319 SER D N 1
ATOM 10705 C CA . SER D 1 331 ? -31.949 29.606 57.076 1.00 58.63 319 SER D CA 1
ATOM 10706 C C . SER D 1 331 ? -31.262 28.225 56.855 1.00 57.22 319 SER D C 1
ATOM 10707 O O . SER D 1 331 ? -30.032 28.125 56.955 1.00 55.82 319 SER D O 1
ATOM 10710 N N . THR D 1 332 ? -32.051 27.188 56.582 1.00 56.15 320 THR D N 1
ATOM 10711 C CA . THR D 1 332 ? -31.546 25.839 56.324 1.00 54.75 320 THR D CA 1
ATOM 10712 C C . THR D 1 332 ? -31.553 25.698 54.821 1.00 52.97 320 THR D C 1
ATOM 10713 O O . THR D 1 332 ? -32.559 25.936 54.183 1.00 52.39 320 THR D O 1
ATOM 10717 N N . VAL D 1 333 ? -30.428 25.325 54.233 1.00 49.67 321 VAL D N 1
ATOM 10718 C CA . VAL D 1 333 ? -30.350 25.292 52.768 1.00 48.51 321 VAL D CA 1
ATOM 10719 C C . VAL D 1 333 ? -29.972 23.878 52.291 1.00 46.31 321 VAL D C 1
ATOM 10720 O O . VAL D 1 333 ? -29.081 23.243 52.848 1.00 46.45 321 VAL D O 1
ATOM 10724 N N . LYS D 1 334 ? -30.712 23.352 51.325 1.00 45.52 322 LYS D N 1
ATOM 10725 C CA . LYS D 1 334 ? -30.577 21.957 50.869 1.00 43.75 322 LYS D CA 1
ATOM 10726 C C . LYS D 1 334 ? -29.801 22.010 49.569 1.00 42.83 322 LYS D C 1
ATOM 10727 O O . LYS D 1 334 ? -30.237 22.694 48.622 1.00 43.69 322 LYS D O 1
ATOM 10733 N N . ILE D 1 335 ? -28.608 21.390 49.533 1.00 40.30 323 ILE D N 1
ATOM 10734 C CA . ILE D 1 335 ? -27.694 21.537 48.410 1.00 38.83 323 ILE D CA 1
ATOM 10735 C C . ILE D 1 335 ? -27.577 20.189 47.895 1.00 40.49 323 ILE D C 1
ATOM 10736 O O . ILE D 1 335 ? -27.265 19.286 48.664 1.00 42.18 323 ILE D O 1
ATOM 10741 N N . ILE D 1 336 ? -27.964 19.967 46.646 1.00 41.17 324 ILE D N 1
ATOM 10742 C CA . ILE D 1 336 ? -27.919 18.598 46.108 1.00 42.53 324 ILE D CA 1
ATOM 10743 C C . ILE D 1 336 ? -26.727 18.583 45.181 1.00 42.61 324 ILE D C 1
ATOM 10744 O O . ILE D 1 336 ? -26.543 19.503 44.383 1.00 43.11 324 ILE D O 1
ATOM 10749 N N . VAL D 1 337 ? -25.864 17.592 45.329 1.00 42.92 325 VAL D N 1
ATOM 10750 C CA . VAL D 1 337 ? -24.671 17.539 44.553 1.00 43.39 325 VAL D CA 1
ATOM 10751 C C . VAL D 1 337 ? -24.521 16.179 43.950 1.00 45.94 325 VAL D C 1
ATOM 10752 O O . VAL D 1 337 ? -25.248 15.258 44.301 1.00 47.02 325 VAL D O 1
ATOM 10756 N N . GLU D 1 338 ? -23.571 16.075 43.038 1.00 47.73 326 GLU D N 1
ATOM 10757 C CA . GLU D 1 338 ? -23.103 14.827 42.568 1.00 50.18 326 GLU D CA 1
ATOM 10758 C C . GLU D 1 338 ? -21.656 14.763 42.889 1.00 50.32 326 GLU D C 1
ATOM 10759 O O . GLU D 1 338 ? -20.898 15.712 42.636 1.00 45.79 326 GLU D O 1
ATOM 10765 N N . ARG D 1 339 ? -21.301 13.638 43.496 1.00 51.27 327 ARG D N 1
ATOM 10766 C CA . ARG D 1 339 ? -19.947 13.300 43.854 1.00 51.53 327 ARG D CA 1
ATOM 10767 C C . ARG D 1 339 ? -19.682 11.865 43.382 1.00 55.40 327 ARG D C 1
ATOM 10768 O O . ARG D 1 339 ? -20.319 10.913 43.886 1.00 56.64 327 ARG D O 1
ATOM 10776 N N . ASP D 1 340 ? -18.738 11.711 42.453 1.00 58.92 328 ASP D N 1
ATOM 10777 C CA . ASP D 1 340 ? -18.434 10.410 41.833 1.00 63.23 328 ASP D CA 1
ATOM 10778 C C . ASP D 1 340 ? -19.727 9.784 41.306 1.00 63.99 328 ASP D C 1
ATOM 10779 O O . ASP D 1 340 ? -20.084 8.640 41.639 1.00 66.14 328 ASP D O 1
ATOM 10784 N N . ASN D 1 341 ? -20.450 10.582 40.538 1.00 62.78 329 ASN D N 1
ATOM 10785 C CA . ASN D 1 341 ? -21.646 10.140 39.848 1.00 64.01 329 ASN D CA 1
ATOM 10786 C C . ASN D 1 341 ? -22.805 9.619 40.758 1.00 63.57 329 ASN D C 1
ATOM 10787 O O . ASN D 1 341 ? -23.673 8.970 40.269 1.00 63.95 329 ASN D O 1
ATOM 10792 N N . LYS D 1 342 ? -22.797 9.944 42.053 1.00 63.29 330 LYS D N 1
ATOM 10793 C CA . LYS D 1 342 ? -23.904 9.668 42.987 1.00 63.16 330 LYS D CA 1
ATOM 10794 C C . LYS D 1 342 ? -24.490 11.001 43.480 1.00 59.35 330 LYS D C 1
ATOM 10795 O O . LYS D 1 342 ? -23.759 11.870 43.859 1.00 58.13 330 LYS D O 1
ATOM 10801 N N . PRO D 1 343 ? -25.804 11.136 43.541 1.00 57.99 331 PRO D N 1
ATOM 10802 C CA . PRO D 1 343 ? -26.334 12.355 44.158 1.00 55.02 331 PRO D CA 1
ATOM 10803 C C . PRO D 1 343 ? -26.323 12.226 45.668 1.00 53.71 331 PRO D C 1
ATOM 10804 O O . PRO D 1 343 ? -26.457 11.132 46.176 1.00 55.16 331 PRO D O 1
ATOM 10808 N N . LEU D 1 344 ? -26.069 13.329 46.348 1.00 50.88 332 LEU D N 1
ATOM 10809 C CA . LEU D 1 344 ? -26.113 13.441 47.786 1.00 50.52 332 LEU D CA 1
ATOM 10810 C C . LEU D 1 344 ? -26.883 14.714 48.040 1.00 47.19 332 LEU D C 1
ATOM 10811 O O . LEU D 1 344 ? -26.688 15.704 47.336 1.00 44.70 332 LEU D O 1
ATOM 10816 N N . THR D 1 345 ? -27.741 14.679 49.039 1.00 47.20 333 THR D N 1
ATOM 10817 C CA . THR D 1 345 ? -28.418 15.856 49.551 1.00 47.87 333 THR D CA 1
ATOM 10818 C C . THR D 1 345 ? -27.783 16.233 50.870 1.00 47.27 333 THR D C 1
ATOM 10819 O O . THR D 1 345 ? -27.745 15.433 51.809 1.00 47.74 333 THR D O 1
ATOM 10823 N N . LEU D 1 346 ? -27.220 17.435 50.887 1.00 46.43 334 LEU D N 1
ATOM 10824 C CA . LEU D 1 346 ? -26.528 17.996 52.027 1.00 46.11 334 LEU D CA 1
ATOM 10825 C C . LEU D 1 346 ? -27.382 19.088 52.607 1.00 46.17 334 LEU D C 1
ATOM 10826 O O . LEU D 1 346 ? -28.122 19.774 51.917 1.00 46.27 334 LEU D O 1
ATOM 10831 N N . SER D 1 347 ? -27.274 19.295 53.898 1.00 47.46 335 SER D N 1
ATOM 10832 C CA . SER D 1 347 ? -28.087 20.338 54.531 1.00 47.33 335 SER D CA 1
ATOM 10833 C C . SER D 1 347 ? -27.174 21.284 55.330 1.00 45.91 335 SER D C 1
ATOM 10834 O O . SER D 1 347 ? -26.411 20.861 56.165 1.00 44.85 335 SER D O 1
ATOM 10837 N N . ALA D 1 348 ? -27.205 22.577 55.023 1.00 46.94 336 ALA D N 1
ATOM 10838 C CA . ALA D 1 348 ? -26.368 23.536 55.725 1.00 47.27 336 ALA D CA 1
ATOM 10839 C C . ALA D 1 348 ? -27.163 24.733 56.294 1.00 48.17 336 ALA D C 1
ATOM 10840 O O . ALA D 1 348 ? -28.252 25.080 55.813 1.00 49.03 336 ALA D O 1
ATOM 10842 N N . VAL D 1 349 ? -26.604 25.364 57.321 1.00 48.12 337 VAL D N 1
ATOM 10843 C CA . VAL D 1 349 ? -27.287 26.475 57.993 1.00 48.93 337 VAL D CA 1
ATOM 10844 C C . VAL D 1 349 ? -26.443 27.699 57.671 1.00 47.82 337 VAL D C 1
ATOM 10845 O O . VAL D 1 349 ? -25.255 27.770 58.009 1.00 46.26 337 VAL D O 1
ATOM 10849 N N . VAL D 1 350 ? -27.049 28.627 56.956 1.00 48.00 338 VAL D N 1
ATOM 10850 C CA . VAL D 1 350 ? -26.415 29.879 56.653 1.00 48.95 338 VAL D CA 1
ATOM 10851 C C . VAL D 1 350 ? -26.058 30.607 57.951 1.00 51.66 338 VAL D C 1
ATOM 10852 O O . VAL D 1 350 ? -26.892 30.722 58.858 1.00 52.68 338 VAL D O 1
ATOM 10856 N N . THR D 1 351 ? -24.830 31.120 58.035 1.00 53.27 339 THR D N 1
ATOM 10857 C CA . THR D 1 351 ? -24.383 31.688 59.274 1.00 55.24 339 THR D CA 1
ATOM 10858 C C . THR D 1 351 ? -24.106 33.155 59.089 1.00 57.23 339 THR D C 1
ATOM 10859 O O . THR D 1 351 ? -23.807 33.622 57.989 1.00 55.71 339 THR D O 1
ATOM 10863 N N . ASP D 1 352 ? -24.178 33.879 60.198 1.00 60.18 340 ASP D N 1
ATOM 10864 C CA . ASP D 1 352 ? -23.879 35.296 60.198 1.00 64.01 340 ASP D CA 1
ATOM 10865 C C . ASP D 1 352 ? -22.381 35.527 59.968 1.00 65.01 340 ASP D C 1
ATOM 10866 O O . ASP D 1 352 ? -21.566 34.964 60.695 1.00 65.99 340 ASP D O 1
ATOM 10871 N N . ILE D 1 353 ? -22.023 36.297 58.943 1.00 66.58 341 ILE D N 1
ATOM 10872 C CA . ILE D 1 353 ? -20.617 36.459 58.514 1.00 66.73 341 ILE D CA 1
ATOM 10873 C C . ILE D 1 353 ? -19.704 36.959 59.640 1.00 67.66 341 ILE D C 1
ATOM 10874 O O . ILE D 1 353 ? -18.522 36.588 59.722 1.00 65.38 341 ILE D O 1
ATOM 10879 N N . LYS D 1 354 ? -20.259 37.801 60.506 1.00 68.56 342 LYS D N 1
ATOM 10880 C CA . LYS D 1 354 ? -19.459 38.372 61.569 1.00 69.88 342 LYS D CA 1
ATOM 10881 C C . LYS D 1 354 ? -19.312 37.396 62.705 1.00 67.38 342 LYS D C 1
ATOM 10882 O O . LYS D 1 354 ? -18.239 37.285 63.281 1.00 65.93 342 LYS D O 1
ATOM 10888 N N . SER D 1 355 ? -20.343 36.651 63.026 1.00 65.06 343 SER D N 1
ATOM 10889 C CA . SER D 1 355 ? -20.137 35.698 64.115 1.00 64.77 343 SER D CA 1
ATOM 10890 C C . SER D 1 355 ? -19.351 34.428 63.725 1.00 60.70 343 SER D C 1
ATOM 10891 O O . SER D 1 355 ? -18.932 33.720 64.623 1.00 61.03 343 SER D O 1
ATOM 10894 N N . HIS D 1 356 ? -19.195 34.157 62.427 1.00 56.39 344 HIS D N 1
ATOM 10895 C CA . HIS D 1 356 ? -18.291 33.112 61.916 1.00 55.58 344 HIS D CA 1
ATOM 10896 C C . HIS D 1 356 ? -16.820 33.527 61.995 1.00 54.79 344 HIS D C 1
ATOM 10897 O O . HIS D 1 356 ? -15.946 32.713 62.333 1.00 52.30 344 HIS D O 1
ATOM 10904 N N . GLU D 1 357 ? -16.552 34.786 61.668 1.00 56.08 345 GLU D N 1
ATOM 10905 C CA . GLU D 1 357 ? -15.221 35.359 61.840 1.00 59.16 345 GLU D CA 1
ATOM 10906 C C . GLU D 1 357 ? -14.874 35.357 63.324 1.00 59.47 345 GLU D C 1
ATOM 10907 O O . GLU D 1 357 ? -13.790 34.966 63.703 1.00 57.77 345 GLU D O 1
ATOM 10913 N N . GLN D 1 358 ? -15.827 35.740 64.158 1.00 61.22 346 GLN D N 1
ATOM 10914 C CA . GLN D 1 358 ? -15.685 35.576 65.597 1.00 63.71 346 GLN D CA 1
ATOM 10915 C C . GLN D 1 358 ? -15.369 34.157 66.032 1.00 61.84 346 GLN D C 1
ATOM 10916 O O . GLN D 1 358 ? -14.503 33.943 66.890 1.00 62.48 346 GLN D O 1
ATOM 10922 N N . LYS D 1 359 ? -16.068 33.200 65.467 1.00 60.23 347 LYS D N 1
ATOM 10923 C CA . LYS D 1 359 ? -15.787 31.819 65.791 1.00 59.47 347 LYS D CA 1
ATOM 10924 C C . LYS D 1 359 ? -14.391 31.426 65.331 1.00 56.33 347 LYS D C 1
ATOM 10925 O O . LYS D 1 359 ? -13.667 30.837 66.087 1.00 54.01 347 LYS D O 1
ATOM 10931 N N . LEU D 1 360 ? -14.013 31.739 64.106 1.00 54.81 348 LEU D N 1
ATOM 10932 C CA . LEU D 1 360 ? -12.627 31.469 63.677 1.00 54.28 348 LEU D CA 1
ATOM 10933 C C . LEU D 1 360 ? -11.612 32.095 64.644 1.00 52.18 348 LEU D C 1
ATOM 10934 O O . LEU D 1 360 ? -10.659 31.439 65.018 1.00 51.86 348 LEU D O 1
ATOM 10939 N N . GLN D 1 361 ? -11.864 33.322 65.103 1.00 52.33 349 GLN D N 1
ATOM 10940 C CA . GLN D 1 361 ? -10.905 34.054 65.975 1.00 52.18 349 GLN D CA 1
ATOM 10941 C C . GLN D 1 361 ? -10.769 33.353 67.294 1.00 51.54 349 GLN D C 1
ATOM 10942 O O . GLN D 1 361 ? -9.676 33.077 67.768 1.00 51.28 349 GLN D O 1
ATOM 10948 N N . SER D 1 362 ? -11.894 32.993 67.855 1.00 53.02 350 SER D N 1
ATOM 10949 C CA . SER D 1 362 ? -11.926 32.376 69.161 1.00 54.52 350 SER D CA 1
ATOM 10950 C C . SER D 1 362 ? -11.288 31.014 69.227 1.00 53.18 350 SER D C 1
ATOM 10951 O O . SER D 1 362 ? -10.877 30.610 70.315 1.00 54.00 350 SER D O 1
ATOM 10954 N N . ASN D 1 363 ? -11.273 30.278 68.134 1.00 51.49 351 ASN D N 1
ATOM 10955 C CA . ASN D 1 363 ? -10.635 28.953 68.175 1.00 52.26 351 ASN D CA 1
ATOM 10956 C C . ASN D 1 363 ? -9.122 29.008 67.859 1.00 49.68 351 ASN D C 1
ATOM 10957 O O . ASN D 1 363 ? -8.459 28.032 68.009 1.00 48.18 351 ASN D O 1
ATOM 10962 N N . ASN D 1 364 ? -8.637 30.150 67.357 1.00 46.07 352 ASN D N 1
ATOM 10963 C CA . ASN D 1 364 ? -7.227 30.276 66.996 1.00 45.90 352 ASN D CA 1
ATOM 10964 C C . ASN D 1 364 ? -6.827 31.694 67.453 1.00 42.41 352 ASN D C 1
ATOM 10965 O O . ASN D 1 364 ? -6.640 32.584 66.662 1.00 40.76 352 ASN D O 1
ATOM 10970 N N . PRO D 1 365 ? -6.848 31.915 68.754 1.00 41.20 353 PRO D N 1
ATOM 10971 C CA . PRO D 1 365 ? -6.949 33.322 69.198 1.00 40.69 353 PRO D CA 1
ATOM 10972 C C . PRO D 1 365 ? -5.659 34.161 68.993 1.00 38.06 353 PRO D C 1
ATOM 10973 O O . PRO D 1 365 ? -5.783 35.412 68.911 1.00 37.19 353 PRO D O 1
ATOM 10977 N N . PHE D 1 366 ? -4.504 33.502 68.854 1.00 34.95 354 PHE D N 1
ATOM 10978 C CA . PHE D 1 366 ? -3.281 34.273 68.693 1.00 34.77 354 PHE D CA 1
ATOM 10979 C C . PHE D 1 366 ? -2.803 34.244 67.269 1.00 34.48 354 PHE D C 1
ATOM 10980 O O . PHE D 1 366 ? -2.282 35.267 66.792 1.00 34.52 354 PHE D O 1
ATOM 10988 N N . LEU D 1 367 ? -2.957 33.111 66.560 1.00 34.31 355 LEU D N 1
ATOM 10989 C CA . LEU D 1 367 ? -2.456 32.989 65.207 1.00 34.14 355 LEU D CA 1
ATOM 10990 C C . LEU D 1 367 ? -3.495 33.243 64.120 1.00 34.34 355 LEU D C 1
ATOM 10991 O O . LEU D 1 367 ? -3.208 33.115 62.932 1.00 34.31 355 LEU D O 1
ATOM 10996 N N . TYR D 1 368 ? -4.694 33.594 64.501 1.00 34.62 356 TYR D N 1
ATOM 10997 C CA . TYR D 1 368 ? -5.730 33.805 63.498 1.00 34.92 356 TYR D CA 1
ATOM 10998 C C . TYR D 1 368 ? -5.292 34.876 62.521 1.00 35.00 356 TYR D C 1
ATOM 10999 O O . TYR D 1 368 ? -4.832 35.903 62.914 1.00 35.02 356 TYR D O 1
ATOM 11008 N N . GLY D 1 369 ? -5.510 34.635 61.239 1.00 35.74 357 GLY D N 1
ATOM 11009 C CA . GLY D 1 369 ? -5.235 35.610 60.193 1.00 35.63 357 GLY D CA 1
ATOM 11010 C C . GLY D 1 369 ? -3.793 35.738 59.766 1.00 35.10 357 GLY D C 1
ATOM 11011 O O . GLY D 1 369 ? -3.470 36.672 59.055 1.00 36.27 357 GLY D O 1
ATOM 11012 N N . LEU D 1 370 ? -2.911 34.912 60.280 1.00 34.71 358 LEU D N 1
ATOM 11013 C CA . LEU D 1 370 ? -1.514 34.981 59.912 1.00 34.55 358 LEU D CA 1
ATOM 11014 C C . LEU D 1 370 ? -1.153 33.867 58.949 1.00 34.54 358 LEU D C 1
ATOM 11015 O O . LEU D 1 370 ? -1.418 32.670 59.222 1.00 34.47 358 LEU D O 1
ATOM 11020 N N . ALA D 1 371 ? -0.505 34.253 57.867 1.00 34.74 359 ALA D N 1
ATOM 11021 C CA . ALA D 1 371 ? 0.074 33.341 56.944 1.00 35.14 359 ALA D CA 1
ATOM 11022 C C . ALA D 1 371 ? 1.525 33.185 57.387 1.00 34.61 359 ALA D C 1
ATOM 11023 O O . ALA D 1 371 ? 2.180 34.168 57.638 1.00 35.30 359 ALA D O 1
ATOM 11025 N N . LEU D 1 372 ? 1.975 31.948 57.560 1.00 34.90 360 LEU D N 1
ATOM 11026 C CA . LEU D 1 372 ? 3.186 31.599 58.261 1.00 34.72 360 LEU D CA 1
ATOM 11027 C C . LEU D 1 372 ? 3.948 30.565 57.455 1.00 35.87 360 LEU D C 1
ATOM 11028 O O . LEU D 1 372 ? 3.305 29.623 56.906 1.00 39.48 360 LEU D O 1
ATOM 11033 N N . ARG D 1 373 ? 5.259 30.655 57.388 1.00 36.40 361 ARG D N 1
ATOM 11034 C CA . ARG D 1 373 ? 6.076 29.534 56.906 1.00 37.54 361 ARG D CA 1
ATOM 11035 C C . ARG D 1 373 ? 7.351 29.376 57.686 1.00 37.91 361 ARG D C 1
ATOM 11036 O O . ARG D 1 373 ? 7.865 30.358 58.262 1.00 37.77 361 ARG D O 1
ATOM 11044 N N . ALA D 1 374 ? 7.929 28.183 57.640 1.00 37.48 362 ALA D N 1
ATOM 11045 C CA . ALA D 1 374 ? 9.221 27.931 58.285 1.00 38.43 362 ALA D CA 1
ATOM 11046 C C . ALA D 1 374 ? 10.304 28.778 57.650 1.00 39.61 362 ALA D C 1
ATOM 11047 O O . ALA D 1 374 ? 10.279 29.020 56.465 1.00 41.43 362 ALA D O 1
ATOM 11049 N N . PHE D 1 375 ? 11.264 29.220 58.441 1.00 38.60 363 PHE D N 1
ATOM 11050 C CA . PHE D 1 375 ? 12.235 30.166 57.955 1.00 39.29 363 PHE D CA 1
ATOM 11051 C C . PHE D 1 375 ? 13.576 29.758 58.477 1.00 39.90 363 PHE D C 1
ATOM 11052 O O . PHE D 1 375 ? 13.763 29.539 59.693 1.00 38.89 363 PHE D O 1
ATOM 11060 N N . GLU D 1 376 ? 14.518 29.685 57.549 1.00 41.62 364 GLU D N 1
ATOM 11061 C CA . GLU D 1 376 ? 15.930 29.553 57.913 1.00 43.37 364 GLU D CA 1
ATOM 11062 C C . GLU D 1 376 ? 16.823 30.343 56.970 1.00 44.26 364 GLU D C 1
ATOM 11063 O O . GLU D 1 376 ? 16.847 30.050 55.777 1.00 45.31 364 GLU D O 1
ATOM 11069 N N . GLN D 1 377 ? 17.613 31.275 57.507 1.00 43.63 365 GLN D N 1
ATOM 11070 C CA . GLN D 1 377 ? 18.427 32.162 56.677 1.00 45.47 365 GLN D CA 1
ATOM 11071 C C . GLN D 1 377 ? 19.527 32.843 57.459 1.00 46.96 365 GLN D C 1
ATOM 11072 O O . GLN D 1 377 ? 19.268 33.514 58.466 1.00 46.15 365 GLN D O 1
ATOM 11078 N N . GLU D 1 378 ? 20.750 32.722 56.966 1.00 49.31 366 GLU D N 1
ATOM 11079 C CA . GLU D 1 378 ? 21.844 33.562 57.463 1.00 52.97 366 GLU D CA 1
ATOM 11080 C C . GLU D 1 378 ? 21.428 35.006 57.183 1.00 53.13 366 GLU D C 1
ATOM 11081 O O . GLU D 1 378 ? 21.156 35.338 56.045 1.00 54.00 366 GLU D O 1
ATOM 11087 N N . SER D 1 379 ? 21.281 35.848 58.200 1.00 54.54 367 SER D N 1
ATOM 11088 C CA . SER D 1 379 ? 20.713 37.212 57.966 1.00 56.02 367 SER D CA 1
ATOM 11089 C C . SER D 1 379 ? 21.433 38.297 58.765 1.00 58.26 367 SER D C 1
ATOM 11090 O O . SER D 1 379 ? 20.932 38.685 59.813 1.00 56.85 367 SER D O 1
ATOM 11093 N N . PRO D 1 380 ? 22.602 38.799 58.267 1.00 60.17 368 PRO D N 1
ATOM 11094 C CA . PRO D 1 380 ? 23.344 39.790 59.038 1.00 61.58 368 PRO D CA 1
ATOM 11095 C C . PRO D 1 380 ? 22.460 40.998 59.461 1.00 61.34 368 PRO D C 1
ATOM 11096 O O . PRO D 1 380 ? 21.650 41.486 58.679 1.00 60.34 368 PRO D O 1
ATOM 11100 N N . PRO D 1 381 ? 22.637 41.470 60.701 1.00 61.81 369 PRO D N 1
ATOM 11101 C CA . PRO D 1 381 ? 23.686 41.057 61.652 1.00 61.55 369 PRO D CA 1
ATOM 11102 C C . PRO D 1 381 ? 23.271 39.986 62.671 1.00 58.90 369 PRO D C 1
ATOM 11103 O O . PRO D 1 381 ? 23.945 39.840 63.691 1.00 58.38 369 PRO D O 1
ATOM 11107 N N . HIS D 1 382 ? 22.178 39.264 62.407 1.00 54.87 370 HIS D N 1
ATOM 11108 C CA . HIS D 1 382 ? 21.612 38.336 63.386 1.00 53.22 370 HIS D CA 1
ATOM 11109 C C . HIS D 1 382 ? 22.247 36.943 63.427 1.00 52.92 370 HIS D C 1
ATOM 11110 O O . HIS D 1 382 ? 21.954 36.155 64.322 1.00 52.76 370 HIS D O 1
ATOM 11117 N N . GLY D 1 383 ? 23.077 36.621 62.450 1.00 53.35 371 GLY D N 1
ATOM 11118 C CA . GLY D 1 383 ? 23.626 35.273 62.360 1.00 52.23 371 GLY D CA 1
ATOM 11119 C C . GLY D 1 383 ? 22.609 34.380 61.663 1.00 51.68 371 GLY D C 1
ATOM 11120 O O . GLY D 1 383 ? 21.861 34.828 60.791 1.00 50.00 371 GLY D O 1
ATOM 11121 N N . ASN D 1 384 ? 22.593 33.106 62.037 1.00 50.91 372 ASN D N 1
ATOM 11122 C CA . ASN D 1 384 ? 21.700 32.179 61.423 1.00 51.02 372 ASN D CA 1
ATOM 11123 C C . ASN D 1 384 ? 20.312 32.281 62.086 1.00 49.43 372 ASN D C 1
ATOM 11124 O O . ASN D 1 384 ? 20.152 31.881 63.221 1.00 51.35 372 ASN D O 1
ATOM 11129 N N . VAL D 1 385 ? 19.336 32.814 61.370 1.00 46.64 373 VAL D N 1
ATOM 11130 C CA . VAL D 1 385 ? 18.020 33.034 61.921 1.00 45.19 373 VAL D CA 1
ATOM 11131 C C . VAL D 1 385 ? 17.098 31.861 61.599 1.00 43.16 373 VAL D C 1
ATOM 11132 O O . VAL D 1 385 ? 16.825 31.586 60.462 1.00 42.66 373 VAL D O 1
ATOM 11136 N N . ILE D 1 386 ? 16.636 31.185 62.629 1.00 41.94 374 ILE D N 1
ATOM 11137 C CA . ILE D 1 386 ? 15.666 30.090 62.514 1.00 40.61 374 ILE D CA 1
ATOM 11138 C C . ILE D 1 386 ? 14.350 30.511 63.188 1.00 37.86 374 ILE D C 1
ATOM 11139 O O . ILE D 1 386 ? 14.350 31.029 64.308 1.00 38.05 374 ILE D O 1
ATOM 11144 N N . GLY D 1 387 ? 13.246 30.405 62.469 1.00 35.47 375 GLY D N 1
ATOM 11145 C CA . GLY D 1 387 ? 11.965 30.747 63.063 1.00 34.79 375 GLY D CA 1
ATOM 11146 C C . GLY D 1 387 ? 10.856 30.664 62.076 1.00 34.56 375 GLY D C 1
ATOM 11147 O O . GLY D 1 387 ? 10.945 29.934 61.063 1.00 35.12 375 GLY D O 1
ATOM 11148 N N . VAL D 1 388 ? 9.783 31.352 62.364 1.00 34.31 376 VAL D N 1
ATOM 11149 C CA . VAL D 1 388 ? 8.644 31.285 61.511 1.00 34.17 376 VAL D CA 1
ATOM 11150 C C . VAL D 1 388 ? 8.356 32.665 60.984 1.00 34.24 376 VAL D C 1
ATOM 11151 O O . VAL D 1 388 ? 8.099 33.648 61.733 1.00 34.25 376 VAL D O 1
ATOM 11155 N N . GLN D 1 389 ? 8.405 32.770 59.664 1.00 34.43 377 GLN D N 1
ATOM 11156 C CA . GLN D 1 389 ? 8.156 34.020 58.954 1.00 34.67 377 GLN D CA 1
ATOM 11157 C C . GLN D 1 389 ? 6.690 34.307 58.783 1.00 34.55 377 GLN D C 1
ATOM 11158 O O . GLN D 1 389 ? 5.981 33.459 58.328 1.00 34.45 377 GLN D O 1
ATOM 11164 N N . VAL D 1 390 ? 6.269 35.523 59.075 1.00 34.70 378 VAL D N 1
ATOM 11165 C CA . VAL D 1 390 ? 4.916 35.968 58.891 1.00 34.72 378 VAL D CA 1
ATOM 11166 C C . VAL D 1 390 ? 4.814 36.488 57.485 1.00 35.71 378 VAL D C 1
ATOM 11167 O O . VAL D 1 390 ? 5.380 37.551 57.144 1.00 36.75 378 VAL D O 1
ATOM 11171 N N . VAL D 1 391 ? 4.107 35.734 56.652 1.00 36.15 379 VAL D N 1
ATOM 11172 C CA . VAL D 1 391 ? 4.009 36.056 55.256 1.00 38.95 379 VAL D CA 1
ATOM 11173 C C . VAL D 1 391 ? 2.927 37.077 55.001 1.00 39.12 379 VAL D C 1
ATOM 11174 O O . VAL D 1 391 ? 2.996 37.822 54.040 1.00 41.16 379 VAL D O 1
ATOM 11178 N N . GLY D 1 392 ? 1.906 37.049 55.841 1.00 39.29 380 GLY D N 1
ATOM 11179 C CA . GLY D 1 392 ? 0.809 37.969 55.774 1.00 38.98 380 GLY D CA 1
ATOM 11180 C C . GLY D 1 392 ? 0.111 38.007 57.106 1.00 38.43 380 GLY D C 1
ATOM 11181 O O . GLY D 1 392 ? 0.303 37.149 57.942 1.00 36.39 380 GLY D O 1
ATOM 11182 N N . ALA D 1 393 ? -0.702 39.026 57.311 1.00 39.40 381 ALA D N 1
ATOM 11183 C CA . ALA D 1 393 ? -1.370 39.216 58.590 1.00 40.52 381 ALA D CA 1
ATOM 11184 C C . ALA D 1 393 ? -2.586 40.109 58.363 1.00 41.51 381 ALA D C 1
ATOM 11185 O O . ALA D 1 393 ? -2.464 41.192 57.894 1.00 42.05 381 ALA D O 1
ATOM 11187 N N . SER D 1 394 ? -3.772 39.617 58.647 1.00 42.69 382 SER D N 1
ATOM 11188 C CA . SER D 1 394 ? -4.944 40.404 58.380 1.00 43.54 382 SER D CA 1
ATOM 11189 C C . SER D 1 394 ? -5.041 41.501 59.422 1.00 43.70 382 SER D C 1
ATOM 11190 O O . SER D 1 394 ? -4.718 41.304 60.602 1.00 41.46 382 SER D O 1
ATOM 11193 N N . GLU D 1 395 ? -5.532 42.634 58.994 1.00 44.71 383 GLU D N 1
ATOM 11194 C CA . GLU D 1 395 ? -5.537 43.783 59.852 1.00 48.10 383 GLU D CA 1
ATOM 11195 C C . GLU D 1 395 ? -6.557 43.664 60.928 1.00 47.14 383 GLU D C 1
ATOM 11196 O O . GLU D 1 395 ? -6.544 44.440 61.851 1.00 48.60 383 GLU D O 1
ATOM 11202 N N . ASN D 1 396 ? -7.449 42.693 60.828 1.00 45.78 384 ASN D N 1
ATOM 11203 C CA . ASN D 1 396 ? -8.354 42.471 61.912 1.00 45.97 384 ASN D CA 1
ATOM 11204 C C . ASN D 1 396 ? -7.800 41.432 62.917 1.00 42.79 384 ASN D C 1
ATOM 11205 O O . ASN D 1 396 ? -8.450 41.034 63.819 1.00 43.93 384 ASN D O 1
ATOM 11210 N N . SER D 1 397 ? -6.586 40.943 62.759 1.00 41.08 385 SER D N 1
ATOM 11211 C CA . SER D 1 397 ? -6.120 39.878 63.663 1.00 37.47 385 SER D CA 1
ATOM 11212 C C . SER D 1 397 ? -5.605 40.395 65.003 1.00 37.19 385 SER D C 1
ATOM 11213 O O . SER D 1 397 ? -5.131 41.519 65.125 1.00 37.33 385 SER D O 1
ATOM 11216 N N . ALA D 1 398 ? -5.660 39.558 66.028 1.00 36.50 386 ALA D N 1
ATOM 11217 C CA . ALA D 1 398 ? -4.999 39.892 67.289 1.00 36.67 386 ALA D CA 1
ATOM 11218 C C . ALA D 1 398 ? -3.464 40.137 67.076 1.00 36.51 386 ALA D C 1
ATOM 11219 O O . ALA D 1 398 ? -2.881 41.004 67.721 1.00 37.01 386 ALA D O 1
ATOM 11221 N N . GLY D 1 399 ? -2.896 39.443 66.104 1.00 35.96 387 GLY D N 1
ATOM 11222 C CA . GLY D 1 399 ? -1.497 39.560 65.767 1.00 35.83 387 GLY D CA 1
ATOM 11223 C C . GLY D 1 399 ? -1.163 40.957 65.269 1.00 36.50 387 GLY D C 1
ATOM 11224 O O . GLY D 1 399 ? -0.293 41.656 65.817 1.00 36.93 387 GLY D O 1
ATOM 11225 N N . TRP D 1 400 ? -1.896 41.364 64.260 1.00 36.73 388 TRP D N 1
ATOM 11226 C CA . TRP D 1 400 ? -1.768 42.714 63.729 1.00 37.55 388 TRP D CA 1
ATOM 11227 C C . TRP D 1 400 ? -1.938 43.736 64.849 1.00 38.35 388 TRP D C 1
ATOM 11228 O O . TRP D 1 400 ? -1.136 44.682 64.958 1.00 39.05 388 TRP D O 1
ATOM 11239 N N . ARG D 1 401 ? -2.931 43.530 65.703 1.00 38.37 389 ARG D N 1
ATOM 11240 C CA . ARG D 1 401 ? -3.180 44.512 66.727 1.00 39.28 389 ARG D CA 1
ATOM 11241 C C . ARG D 1 401 ? -2.019 44.645 67.741 1.00 39.47 389 ARG D C 1
ATOM 11242 O O . ARG D 1 401 ? -1.741 45.724 68.236 1.00 40.49 389 ARG D O 1
ATOM 11250 N N . ALA D 1 402 ? -1.395 43.523 68.050 1.00 38.62 390 ALA D N 1
ATOM 11251 C CA . ALA D 1 402 ? -0.241 43.445 68.918 1.00 38.72 390 ALA D CA 1
ATOM 11252 C C . ALA D 1 402 ? 1.000 44.104 68.248 1.00 39.09 390 ALA D C 1
ATOM 11253 O O . ALA D 1 402 ? 1.948 44.418 68.960 1.00 39.57 390 ALA D O 1
ATOM 11255 N N . GLY D 1 403 ? 0.956 44.364 66.936 1.00 39.04 391 GLY D N 1
ATOM 11256 C CA . GLY D 1 403 ? 2.093 44.967 66.208 1.00 39.48 391 GLY D CA 1
ATOM 11257 C C . GLY D 1 403 ? 2.851 44.039 65.232 1.00 38.64 391 GLY D C 1
ATOM 11258 O O . GLY D 1 403 ? 3.824 44.443 64.597 1.00 39.00 391 GLY D O 1
ATOM 11259 N N . ILE D 1 404 ? 2.414 42.800 65.074 1.00 37.65 392 ILE D N 1
ATOM 11260 C CA . ILE D 1 404 ? 2.991 41.938 64.054 1.00 37.02 392 ILE D CA 1
ATOM 11261 C C . ILE D 1 404 ? 2.694 42.427 62.656 1.00 37.29 392 ILE D C 1
ATOM 11262 O O . ILE D 1 404 ? 1.545 42.788 62.374 1.00 37.49 392 ILE D O 1
ATOM 11267 N N . ARG D 1 405 ? 3.727 42.524 61.822 1.00 37.45 393 ARG D N 1
ATOM 11268 C CA . ARG D 1 405 ? 3.568 42.854 60.426 1.00 37.74 393 ARG D CA 1
ATOM 11269 C C . ARG D 1 405 ? 4.175 41.824 59.451 1.00 37.21 393 ARG D C 1
ATOM 11270 O O . ARG D 1 405 ? 5.126 41.086 59.781 1.00 36.81 393 ARG D O 1
ATOM 11278 N N . PRO D 1 406 ? 3.668 41.811 58.216 1.00 38.68 394 PRO D N 1
ATOM 11279 C CA . PRO D 1 406 ? 4.255 40.923 57.201 1.00 39.51 394 PRO D CA 1
ATOM 11280 C C . PRO D 1 406 ? 5.799 41.141 57.078 1.00 39.58 394 PRO D C 1
ATOM 11281 O O . PRO D 1 406 ? 6.308 42.262 57.220 1.00 39.92 394 PRO D O 1
ATOM 11285 N N . GLY D 1 407 ? 6.514 40.033 56.950 1.00 38.68 395 GLY D N 1
ATOM 11286 C CA . GLY D 1 407 ? 7.971 40.024 56.960 1.00 39.45 395 GLY D CA 1
ATOM 11287 C C . GLY D 1 407 ? 8.662 39.794 58.306 1.00 38.65 395 GLY D C 1
ATOM 11288 O O . GLY D 1 407 ? 9.849 39.479 58.338 1.00 39.74 395 GLY D O 1
ATOM 11289 N N . ASP D 1 408 ? 7.935 39.974 59.422 1.00 37.18 396 ASP D N 1
ATOM 11290 C CA . ASP D 1 408 ? 8.456 39.643 60.739 1.00 36.47 396 ASP D CA 1
ATOM 11291 C C . ASP D 1 408 ? 8.839 38.194 60.777 1.00 35.84 396 ASP D C 1
ATOM 11292 O O . ASP D 1 408 ? 8.181 37.343 60.182 1.00 35.41 396 ASP D O 1
ATOM 11297 N N . ILE D 1 409 ? 9.909 37.886 61.480 1.00 35.91 397 ILE D N 1
ATOM 11298 C CA . ILE D 1 409 ? 10.254 36.501 61.779 1.00 35.43 397 ILE D CA 1
ATOM 11299 C C . ILE D 1 409 ? 10.047 36.285 63.278 1.00 35.27 397 ILE D C 1
ATOM 11300 O O . ILE D 1 409 ? 10.646 36.960 64.116 1.00 35.70 397 ILE D O 1
ATOM 11305 N N . ILE D 1 410 ? 9.138 35.364 63.613 1.00 34.77 398 ILE D N 1
ATOM 11306 C CA . ILE D 1 410 ? 8.948 34.977 64.980 1.00 34.68 398 ILE D CA 1
ATOM 11307 C C . ILE D 1 410 ? 10.071 33.993 65.346 1.00 34.72 398 ILE D C 1
ATOM 11308 O O . ILE D 1 410 ? 10.129 32.871 64.816 1.00 34.50 398 ILE D O 1
ATOM 11313 N N . ILE D 1 411 ? 10.961 34.429 66.237 1.00 35.13 399 ILE D N 1
ATOM 11314 C CA . ILE D 1 411 ? 12.089 33.587 66.601 1.00 35.31 399 ILE D CA 1
ATOM 11315 C C . ILE D 1 411 ? 11.940 32.926 67.967 1.00 35.34 399 ILE D C 1
ATOM 11316 O O . ILE D 1 411 ? 12.682 31.997 68.279 1.00 35.49 399 ILE D O 1
ATOM 11321 N N . SER D 1 412 ? 11.019 33.447 68.798 1.00 35.34 400 SER D N 1
ATOM 11322 C CA . SER D 1 412 ? 10.579 32.713 69.975 1.00 35.36 400 SER D CA 1
ATOM 11323 C C . SER D 1 412 ? 9.172 33.054 70.395 1.00 35.19 400 SER D C 1
ATOM 11324 O O . SER D 1 412 ? 8.588 34.059 69.981 1.00 35.16 400 SER D O 1
ATOM 11327 N N . ALA D 1 413 ? 8.619 32.151 71.191 1.00 35.16 401 ALA D N 1
ATOM 11328 C CA . ALA D 1 413 ? 7.270 32.213 71.662 1.00 35.07 401 ALA D CA 1
ATOM 11329 C C . ALA D 1 413 ? 7.268 31.580 73.052 1.00 35.46 401 ALA D C 1
ATOM 11330 O O . ALA D 1 413 ? 7.797 30.429 73.252 1.00 35.56 401 ALA D O 1
ATOM 11332 N N . ASN D 1 414 ? 6.638 32.318 73.966 1.00 35.79 402 ASN D N 1
ATOM 11333 C CA . ASN D 1 414 ? 6.618 32.070 75.391 1.00 36.36 402 ASN D CA 1
ATOM 11334 C C . ASN D 1 414 ? 7.981 31.646 75.831 1.00 36.73 402 ASN D C 1
ATOM 11335 O O . ASN D 1 414 ? 8.164 30.680 76.576 1.00 37.04 402 ASN D O 1
ATOM 11340 N N . LYS D 1 415 ? 8.961 32.380 75.313 1.00 36.79 403 LYS D N 1
ATOM 11341 C CA . LYS D 1 415 ? 10.325 32.175 75.684 1.00 37.26 403 LYS D CA 1
ATOM 11342 C C . LYS D 1 415 ? 10.964 30.875 75.170 1.00 37.03 403 LYS D C 1
ATOM 11343 O O . LYS D 1 415 ? 11.939 30.457 75.693 1.00 37.52 403 LYS D O 1
ATOM 11349 N N . LYS D 1 416 ? 10.439 30.274 74.130 1.00 36.43 404 LYS D N 1
ATOM 11350 C CA . LYS D 1 416 ? 10.998 29.064 73.613 1.00 36.38 404 LYS D CA 1
ATOM 11351 C C . LYS D 1 416 ? 11.326 29.264 72.183 1.00 35.96 404 LYS D C 1
ATOM 11352 O O . LYS D 1 416 ? 10.620 30.021 71.481 1.00 35.55 404 LYS D O 1
ATOM 11358 N N . PRO D 1 417 ? 12.345 28.544 71.693 1.00 36.14 405 PRO D N 1
ATOM 11359 C CA . PRO D 1 417 ? 12.674 28.676 70.288 1.00 35.84 405 PRO D CA 1
ATOM 11360 C C . PRO D 1 417 ? 11.579 28.132 69.403 1.00 35.40 405 PRO D C 1
ATOM 11361 O O . PRO D 1 417 ? 10.828 27.257 69.810 1.00 36.38 405 PRO D O 1
ATOM 11365 N N . VAL D 1 418 ? 11.441 28.728 68.222 1.00 35.08 406 VAL D N 1
ATOM 11366 C CA . VAL D 1 418 ? 10.437 28.380 67.247 1.00 35.65 406 VAL D CA 1
ATOM 11367 C C . VAL D 1 418 ? 11.188 27.912 66.031 1.00 37.79 406 VAL D C 1
ATOM 11368 O O . VAL D 1 418 ? 12.121 28.566 65.588 1.00 40.63 406 VAL D O 1
ATOM 11372 N N . THR D 1 419 ? 10.843 26.746 65.523 1.00 40.54 407 THR D N 1
ATOM 11373 C CA . THR D 1 419 ? 11.526 26.181 64.367 1.00 43.17 407 THR D CA 1
ATOM 11374 C C . THR D 1 419 ? 10.614 26.051 63.174 1.00 44.37 407 THR D C 1
ATOM 11375 O O . THR D 1 419 ? 10.918 26.531 62.119 1.00 48.84 407 THR D O 1
ATOM 11379 N N . ASP D 1 420 ? 9.496 25.371 63.301 1.00 45.40 408 ASP D N 1
ATOM 11380 C CA . ASP D 1 420 ? 8.601 25.296 62.192 1.00 44.09 408 ASP D CA 1
ATOM 11381 C C . ASP D 1 420 ? 7.258 25.808 62.636 1.00 41.92 408 ASP D C 1
ATOM 11382 O O . ASP D 1 420 ? 7.033 26.174 63.829 1.00 41.75 408 ASP D O 1
ATOM 11387 N N . VAL D 1 421 ? 6.353 25.875 61.680 1.00 38.85 409 VAL D N 1
ATOM 11388 C CA . VAL D 1 421 ? 5.039 26.369 61.978 1.00 37.48 409 VAL D CA 1
ATOM 11389 C C . VAL D 1 421 ? 4.402 25.542 63.087 1.00 38.00 409 VAL D C 1
ATOM 11390 O O . VAL D 1 421 ? 3.921 26.076 64.073 1.00 35.38 409 VAL D O 1
ATOM 11394 N N . LYS D 1 422 ? 4.411 24.224 62.966 1.00 38.57 410 LYS D N 1
ATOM 11395 C CA . LYS D 1 422 ? 3.754 23.406 63.968 1.00 39.64 410 LYS D CA 1
ATOM 11396 C C . LYS D 1 422 ? 4.322 23.680 65.367 1.00 37.36 410 LYS D C 1
ATOM 11397 O O . LYS D 1 422 ? 3.579 23.692 66.337 1.00 37.86 410 LYS D O 1
ATOM 11403 N N . SER D 1 423 ? 5.608 23.934 65.488 1.00 36.27 411 SER D N 1
ATOM 11404 C CA . SER D 1 423 ? 6.173 24.234 66.794 1.00 36.57 411 SER D CA 1
ATOM 11405 C C . SER D 1 423 ? 5.658 25.589 67.370 1.00 35.06 411 SER D C 1
ATOM 11406 O O . SER D 1 423 ? 5.465 25.731 68.590 1.00 35.74 411 SER D O 1
ATOM 11409 N N . LEU D 1 424 ? 5.315 26.518 66.507 1.00 34.43 412 LEU D N 1
ATOM 11410 C CA . LEU D 1 424 ? 4.676 27.781 66.992 1.00 34.13 412 LEU D CA 1
ATOM 11411 C C . LEU D 1 424 ? 3.263 27.495 67.410 1.00 34.23 412 LEU D C 1
ATOM 11412 O O . LEU D 1 424 ? 2.775 27.955 68.443 1.00 34.27 412 LEU D O 1
ATOM 11417 N N . GLN D 1 425 ? 2.582 26.742 66.567 1.00 34.39 413 GLN D N 1
ATOM 11418 C CA . GLN D 1 425 ? 1.181 26.388 66.850 1.00 34.62 413 GLN D CA 1
ATOM 11419 C C . GLN D 1 425 ? 1.059 25.640 68.224 1.00 35.02 413 GLN D C 1
ATOM 11420 O O . GLN D 1 425 ? 0.103 25.838 68.961 1.00 35.16 413 GLN D O 1
ATOM 11426 N N . THR D 1 426 ? 2.037 24.825 68.571 1.00 35.29 414 THR D N 1
ATOM 11427 C CA . THR D 1 426 ? 2.014 24.102 69.844 1.00 36.18 414 THR D CA 1
ATOM 11428 C C . THR D 1 426 ? 2.227 25.054 70.988 1.00 35.61 414 THR D C 1
ATOM 11429 O O . THR D 1 426 ? 1.524 25.056 71.958 1.00 35.89 414 THR D O 1
ATOM 11433 N N . ILE D 1 427 ? 3.193 25.941 70.844 1.00 35.22 415 ILE D N 1
ATOM 11434 C CA . ILE D 1 427 ? 3.453 26.894 71.899 1.00 35.21 415 ILE D CA 1
ATOM 11435 C C . ILE D 1 427 ? 2.297 27.791 72.137 1.00 35.10 415 ILE D C 1
ATOM 11436 O O . ILE D 1 427 ? 1.932 28.075 73.260 1.00 35.41 415 ILE D O 1
ATOM 11441 N N . ALA D 1 428 ? 1.668 28.195 71.060 1.00 34.77 416 ALA D N 1
ATOM 11442 C CA . ALA D 1 428 ? 0.476 29.014 71.116 1.00 34.74 416 ALA D CA 1
ATOM 11443 C C . ALA D 1 428 ? -0.683 28.427 71.929 1.00 38.47 416 ALA D C 1
ATOM 11444 O O . ALA D 1 428 ? -1.482 29.182 72.452 1.00 38.74 416 ALA D O 1
ATOM 11446 N N . GLN D 1 429 ? -0.770 27.106 71.976 1.00 40.64 417 GLN D N 1
ATOM 11447 C CA . GLN D 1 429 ? -1.747 26.427 72.822 1.00 44.10 417 GLN D CA 1
ATOM 11448 C C . GLN D 1 429 ? -1.444 26.368 74.314 1.00 44.89 417 GLN D C 1
ATOM 11449 O O . GLN D 1 429 ? -2.241 25.768 75.072 1.00 44.67 417 GLN D O 1
ATOM 11455 N N . GLU D 1 430 ? -0.294 26.907 74.745 1.00 43.78 418 GLU D N 1
ATOM 11456 C CA . GLU D 1 430 ? 0.038 26.838 76.131 1.00 44.35 418 GLU D CA 1
ATOM 11457 C C . GLU D 1 430 ? -0.885 27.658 77.019 1.00 47.79 418 GLU D C 1
ATOM 11458 O O . GLU D 1 430 ? -1.213 27.205 78.120 1.00 47.98 418 GLU D O 1
ATOM 11464 N N . LYS D 1 431 ? -1.245 28.885 76.673 1.00 50.61 419 LYS D N 1
ATOM 11465 C CA . LYS D 1 431 ? -2.218 29.533 77.601 1.00 55.17 419 LYS D CA 1
ATOM 11466 C C . LYS D 1 431 ? -3.243 30.256 76.849 1.00 57.20 419 LYS D C 1
ATOM 11467 O O . LYS D 1 431 ? -3.102 30.518 75.646 1.00 57.76 419 LYS D O 1
ATOM 11473 N N . LYS D 1 432 ? -4.323 30.500 77.559 1.00 60.00 420 LYS D N 1
ATOM 11474 C CA . LYS D 1 432 ? -5.446 31.147 76.979 1.00 61.00 420 LYS D CA 1
ATOM 11475 C C . LYS D 1 432 ? -5.238 32.666 76.972 1.00 59.42 420 LYS D C 1
ATOM 11476 O O . LYS D 1 432 ? -5.887 33.370 76.181 1.00 61.38 420 LYS D O 1
ATOM 11482 N N . LYS D 1 433 ? -4.372 33.206 77.834 1.00 57.19 421 LYS D N 1
ATOM 11483 C CA . LYS D 1 433 ? -4.459 34.654 78.039 1.00 54.79 421 LYS D CA 1
ATOM 11484 C C . LYS D 1 433 ? -3.628 35.476 77.053 1.00 48.79 421 LYS D C 1
ATOM 11485 O O . LYS D 1 433 ? -4.056 36.522 76.625 1.00 47.78 421 LYS D O 1
ATOM 11491 N N . GLU D 1 434 ? -2.433 35.038 76.760 1.00 43.38 422 GLU D N 1
ATOM 11492 C CA . GLU D 1 434 ? -1.525 35.849 75.961 1.00 41.64 422 GLU D CA 1
ATOM 11493 C C . GLU D 1 434 ? -0.520 34.969 75.323 1.00 36.98 422 GLU D C 1
ATOM 11494 O O . GLU D 1 434 ? -0.387 33.789 75.721 1.00 39.36 422 GLU D O 1
ATOM 11500 N N . LEU D 1 435 ? 0.042 35.419 74.224 1.00 36.24 423 LEU D N 1
ATOM 11501 C CA . LEU D 1 435 ? 1.155 34.744 73.609 1.00 35.78 423 LEU D CA 1
ATOM 11502 C C . LEU D 1 435 ? 2.246 35.832 73.496 1.00 36.05 423 LEU D C 1
ATOM 11503 O O . LEU D 1 435 ? 1.995 36.871 72.900 1.00 36.19 423 LEU D O 1
ATOM 11508 N N . LEU D 1 436 ? 3.404 35.538 74.095 1.00 36.24 424 LEU D N 1
ATOM 11509 C CA . LEU D 1 436 ? 4.599 36.403 74.062 1.00 36.63 424 LEU D CA 1
ATOM 11510 C C . LEU D 1 436 ? 5.427 35.977 72.891 1.00 36.11 424 LEU D C 1
ATOM 11511 O O . LEU D 1 436 ? 5.800 34.788 72.783 1.00 35.74 424 LEU D O 1
ATOM 11516 N N . VAL D 1 437 ? 5.594 36.862 71.936 1.00 36.12 425 VAL D N 1
ATOM 11517 C CA . VAL D 1 437 ? 6.456 36.525 70.823 1.00 35.77 425 VAL D CA 1
ATOM 11518 C C . VAL D 1 437 ? 7.593 37.522 70.679 1.00 36.34 425 VAL D C 1
ATOM 11519 O O . VAL D 1 437 ? 7.430 38.721 71.027 1.00 37.00 425 VAL D O 1
ATOM 11523 N N . GLN D 1 438 ? 8.737 37.009 70.259 1.00 36.24 426 GLN D N 1
ATOM 11524 C CA . GLN D 1 438 ? 9.859 37.834 69.897 1.00 36.80 426 GLN D CA 1
ATOM 11525 C C . GLN D 1 438 ? 9.965 37.823 68.402 1.00 36.46 426 GLN D C 1
ATOM 11526 O O . GLN D 1 438 ? 10.027 36.766 67.770 1.00 35.88 426 GLN D O 1
ATOM 11532 N N . VAL D 1 439 ? 9.928 38.998 67.811 1.00 36.92 427 VAL D N 1
ATOM 11533 C CA . VAL D 1 439 ? 9.937 39.093 66.377 1.00 36.73 427 VAL D CA 1
ATOM 11534 C C . VAL D 1 439 ? 11.187 39.830 65.997 1.00 37.47 427 VAL D C 1
ATOM 11535 O O . VAL D 1 439 ? 11.590 40.771 66.669 1.00 39.03 427 VAL D O 1
ATOM 11539 N N . LEU D 1 440 ? 11.776 39.401 64.893 1.00 37.29 428 LEU D N 1
ATOM 11540 C CA . LEU D 1 440 ? 12.922 40.052 64.324 1.00 38.03 428 LEU D CA 1
ATOM 11541 C C . LEU D 1 440 ? 12.409 40.801 63.142 1.00 38.25 428 LEU D C 1
ATOM 11542 O O . LEU D 1 440 ? 11.626 40.264 62.370 1.00 37.63 428 LEU D O 1
ATOM 11547 N N . ARG D 1 441 ? 12.774 42.073 63.037 1.00 40.17 429 ARG D N 1
ATOM 11548 C CA . ARG D 1 441 ? 12.272 42.923 61.968 1.00 42.80 429 ARG D CA 1
ATOM 11549 C C . ARG D 1 441 ? 13.428 43.747 61.394 1.00 44.14 429 ARG D C 1
ATOM 11550 O O . ARG D 1 441 ? 13.996 44.589 62.074 1.00 44.54 429 ARG D O 1
ATOM 11558 N N . GLY D 1 442 ? 13.786 43.494 60.147 1.00 45.95 430 GLY D N 1
ATOM 11559 C CA . GLY D 1 442 ? 15.028 44.097 59.626 1.00 48.58 430 GLY D CA 1
ATOM 11560 C C . GLY D 1 442 ? 16.212 43.827 60.567 1.00 48.90 430 GLY D C 1
ATOM 11561 O O . GLY D 1 442 ? 16.439 42.701 60.951 1.00 48.45 430 GLY D O 1
ATOM 11562 N N . PRO D 1 443 ? 16.935 44.859 60.968 1.00 50.88 431 PRO D N 1
ATOM 11563 C CA . PRO D 1 443 ? 18.092 44.631 61.794 1.00 51.70 431 PRO D CA 1
ATOM 11564 C C . PRO D 1 443 ? 17.760 44.581 63.276 1.00 51.03 431 PRO D C 1
ATOM 11565 O O . PRO D 1 443 ? 18.643 44.292 64.045 1.00 51.36 431 PRO D O 1
ATOM 11569 N N . GLY D 1 444 ? 16.527 44.925 63.638 1.00 49.64 432 GLY D N 1
ATOM 11570 C CA . GLY D 1 444 ? 16.077 45.027 65.020 1.00 48.37 432 GLY D CA 1
ATOM 11571 C C . GLY D 1 444 ? 15.229 43.855 65.481 1.00 45.67 432 GLY D C 1
ATOM 11572 O O . GLY D 1 444 ? 14.978 42.933 64.730 1.00 42.94 432 GLY D O 1
ATOM 11573 N N . SER D 1 445 ? 14.810 43.904 66.736 1.00 44.41 433 SER D N 1
ATOM 11574 C CA . SER D 1 445 ? 13.970 42.885 67.319 1.00 42.70 433 SER D CA 1
ATOM 11575 C C . SER D 1 445 ? 12.974 43.501 68.282 1.00 41.25 433 SER D C 1
ATOM 11576 O O . SER D 1 445 ? 13.170 44.592 68.740 1.00 42.43 433 SER D O 1
ATOM 11579 N N . MET D 1 446 ? 11.889 42.802 68.565 1.00 40.31 434 MET D N 1
ATOM 11580 C CA . MET D 1 446 ? 10.936 43.278 69.547 1.00 40.63 434 MET D CA 1
ATOM 11581 C C . MET D 1 446 ? 10.079 42.164 70.148 1.00 39.64 434 MET D C 1
ATOM 11582 O O . MET D 1 446 ? 9.670 41.273 69.457 1.00 38.66 434 MET D O 1
ATOM 11587 N N . TYR D 1 447 ? 9.777 42.285 71.437 1.00 40.07 435 TYR D N 1
ATOM 11588 C CA . TYR D 1 447 ? 8.807 41.431 72.105 1.00 39.40 435 TYR D CA 1
ATOM 11589 C C . TYR D 1 447 ? 7.443 42.084 71.958 1.00 39.48 435 TYR D C 1
ATOM 11590 O O . TYR D 1 447 ? 7.329 43.279 72.113 1.00 40.45 435 TYR D O 1
ATOM 11599 N N . LEU D 1 448 ? 6.449 41.265 71.641 1.00 38.56 436 LEU D N 1
ATOM 11600 C CA . LEU D 1 448 ? 5.068 41.683 71.496 1.00 38.56 436 LEU D CA 1
ATOM 11601 C C . LEU D 1 448 ? 4.207 40.704 72.275 1.00 38.07 436 LEU D C 1
ATOM 11602 O O . LEU D 1 448 ? 4.516 39.529 72.358 1.00 37.43 436 LEU D O 1
ATOM 11607 N N . LEU D 1 449 ? 3.121 41.188 72.829 1.00 38.48 437 LEU D N 1
ATOM 11608 C CA . LEU D 1 449 ? 2.203 40.335 73.521 1.00 38.15 437 LEU D CA 1
ATOM 11609 C C . LEU D 1 449 ? 0.947 40.238 72.715 1.00 37.73 437 LEU D C 1
ATOM 11610 O O . LEU D 1 449 ? 0.258 41.223 72.519 1.00 38.26 437 LEU D O 1
ATOM 11615 N N . VAL D 1 450 ? 0.627 39.077 72.218 1.00 36.92 438 VAL D N 1
ATOM 11616 C CA . VAL D 1 450 ? -0.643 38.907 71.492 1.00 36.63 438 VAL D CA 1
ATOM 11617 C C . VAL D 1 450 ? -1.733 38.466 72.485 1.00 36.83 438 VAL D C 1
ATOM 11618 O O . VAL D 1 450 ? -1.540 37.524 73.231 1.00 36.68 438 VAL D O 1
ATOM 11622 N N . ILE D 1 451 ? -2.821 39.192 72.560 1.00 37.31 439 ILE D N 1
ATOM 11623 C CA . ILE D 1 451 ? -3.841 38.977 73.551 1.00 40.67 439 ILE D CA 1
ATOM 11624 C C . ILE D 1 451 ? -5.216 38.854 72.894 1.00 44.30 439 ILE D C 1
ATOM 11625 O O . ILE D 1 451 ? -5.499 39.522 71.897 1.00 46.18 439 ILE D O 1
#

Radius of gyration: 43.84 Å; Cα contacts (8 Å, |Δi|>4): 4229; chains: 4; bounding box: 96×108×125 Å

Secondary structure (DSSP, 8-state):
---SHHHHHHHGGGEEEEEEEEE----EEEEEEEEEEEETTTTEEEE-HHHHTTEEEEEEE-TTS-EEE-EEEEEETTTTEEEEE---SS-----B--GGG--TT-EEEEEE-------EEEEEEEEEE---EEESS---GGGTTSEEEETT--EEEEEE------EEEEEHHHHHHHHHHHHHHSS----B--EEEEE--HHHHHHTTS-TT---EEEEEE-TTSHHHHHT--TT-EEEEETTEE--SHHHHHHHHHTSPTT-EEEEEEEETTEEEEEEEE-B-HHHHHHHHHHHSTTTTTEEEEEEEEE-TTS-EEEEEEEEEE-TTSHHHHHT--TT-EEEEETTEE--SHHHHHHHTTSS-S-EEEEEEETTEEEEEEE-/--SHHHHHHHGGGEEEEEEEEE---EEEEEEEEEEEETTTTEEEE-HHHHTTEEEEEEE-TTS-EEE-EEEEEETTTTEEEEE---SS-----B--GGG--TTBEEEEEE--S-GGGTTS--EEEEEEEEE-----EEESS---GGGTTSEEEETT--EEEEEE------EEEEEHHHHHHHHHHHHHHSS----B--EEEEE--HHHHHHTTS-TT--SEEEEEE-TTSHHHHHT--TT-EEEEETTEE--STHHHHHHHHTSPTT-EEEEEEEETTEEEEEEEE-B-HHHHHHHHHHTSTTTTTEEEEEEEEE-TTS-EEEEEEEEEE-TTSHHHHHT--TT-EEEEETTEE--SHHHHHHHHTS-SS-EEEEEEETTEEEEEEE-/--BSHHHHHHHGGGEEEEEEEEEE---EEEEEEEEEEEEETTTTEEEE-HHHHTTEEEEEEE-TTS-EEE-EEEEEETTTTEEEEE---SS-----B--GGG--TT-EEEEEE---------EEEEEEEEES----EEESS---GGGTTSEEEETTS-EEEEEE------EEEEEHHHHHHHHHHHHHHSS--B-B--EEEEE--HHHHHHTTS-TT--SEEEEEE-TTSHHHHTT--TT-EEEEETTEE-SSHHHHHHHHHSPBTT-EEEEEEEETTEEEEEEEE-B-HHHHHHHHHHHSTTTTTEEEEEEEEE-TTS-EEEEEEEEEE-TTSHHHHTT--TT-EEEEETTEE--SHHHHHHHHHH--S-EEEEEEETTEEEEEEE-/---SHHHHHHHGGGEEEEEEEEE---EEEEEEEEEEEETTTTEEEE-HHHHTTEEEEEEE-TTS-EEEEEEEEEETTTTEEEEEE--SS-----B--GGG--TT-EEEEEE-------EEEEEEEEE-----EEESS---GGGTTSEEEETT--EEEEEE-----EEEEEHHHHHHHHHHHHHHSS--BEE--EEEEE--HHHHHHHTS-TT--SEEEEEE-TTSHHHHHT--TT-EEEEETTEE--STHHHHHHHHTSBTT-EEEEEEEETTEEEEEEEE-EEHHHHHHHHHHHSTTTTTEEEEEEEEE-TTS-EEEEEEEEEE-TTSHHHHHT--TT-EEEEETTEE--SHHHHHHHHTS-SS-EEEEEEETTEEEEEEE-

Sequence (1543 aa):
MPSMAPVLKNIMPAIVNVAVQGYLPNRKFESIGSGVIIDPNNGVIITNDHVIRNASLITVTLQDGRRLKARLIGGDSETDLAVLKIDAKNLKSLVIGDSDKLEVGDFVVAIGNPFGLSQSATFGIVSALKNFIQTDAAIINNPPGGNSGGALVNAKGELIGINTAILVGIGFAIPINMVKDVAQQIIKFGSIHRGLMGIFVQHLTPELAQAMGYPEDFQGALVSQVNPNSPAELAGLKAGDIITQINDTKITQATQVKTTISLLRVGSTVKIIVERDNKPLTLSAVVTDIKSHEQKLQSNNPFLYGLALRAFEQESPPHGNVIGVQVVGASENSAGWRAGIRPGDIIISANKKPVTDVKSLQTIAQEKKKELLVQVLRGPGSMYLLVIPSMAPVLKNIMPAIVNVAVQGYLPRKFESIGSGVIIDPNNGVIITNDHVIRNASLITVTLQDGRRLKARLIGGDSETDLAVLKIDAKNLKSLVIGDSDKLEVGDFVVAIGNPFGLNSFGNSQSATFGIVSALKENFIQTDAAIINNPPGGNSGGALVNAKGELIGINTAILVGIGFAIPINMVKDVAQQIIKFGSIHRGLMGIFVQHLTPELAQAMGYPEDFQGALVSQVNPNSPAELAGLKAGDIITQINDTKITQATQVKTTISLLRVGSTVKIIVERDNKPLTLSAVVTDIKSHEQKLQSNNPFLYGLALRAFEQESPPHGNVIGVQVVGASENSAGWRAGIRPGDIIISANKKPVTDVKSLQTIAQEKKKELLVQVLRGPGSMYLLVIMPSMAPVLKNIMPAIVNVAVQGYLPNGRKFESIGSGVIIDPNNGVIITNDHVIRNASLITVTLQDGRRLKARLIGGDSETDLAVLKIDAKNLKSLVIGDSDKLEVGDFVVAIGNPFGLGNSQSATFGIVSALKRNFIQTDAAIINNPPGGNSGGALVNAKGELIGINTAILVGIGFAIPINMVKDVAQQIIKFGSIHRGLMGIFVQHLTPELAQAMGYPEDFQGALVSQVNPNSPAELAGLKAGDIITQINDTKITQATQVKTTISLLRVGSTVKIIVERDNKPLTLSAVVTDIKSHEQKLQSNNPFLYGLALRAFEQESPPHGNVIGVQVVGASENSAGWRAGIRPGDIIISANKKPVTDVKSLQTIAQEKKKELLVQVLRGPGSMYLLVIMPSMAPVLKNIMPAIVNVAVQGYLPRKFESIGSGVIIDPNNGVIITNDHVIRNASLITVTLQDGRRLKARLIGGDSETDLAVLKIDAKNLKSLVIGDSDKLEVGDFVVAIGNPFGLSQSATFGIVSALKENFIQTDAAIINNPPGGNSGGALVNAKGELIGINTAIVGIGFAIPINMVKDVAQQIIKFGSIHRGLMGIFVQHLTPELAQAMGYPEDFQGALVSQVNPNSPAELAGLKAGDIITQINDTKITQATQVKTTISLLRVGSTVKIIVERDNKPLTLSAVVTDIKSHEQKLQSNNPFLYGLALRAFEQESPPHGNVIGVQVVGASENSAGWRAGIRPGDIIISANKKPVTDVKSLQTIAQEKKKELLVQVLRGPGSMYLLVI

Nearest PDB structures (foldseek):
  3pv2-assembly1_C  TM=1.003E+00  e=1.032E-79  Legionella fallonii
  3pv2-assembly1_A  TM=9.957E-01  e=9.913E-74  Legionella fallonii
  3pv2-assembly1_B  TM=9.881E-01  e=8.425E-74  Legionella fallonii
  3pv5-assembly1_C  TM=9.800E-01  e=7.015E-71  Legionella fallonii
  3pv5-assembly1_A-3  TM=9.737E-01  e=2.874E-70  Legionella fallonii

Organism: NCBI:txid96230

Solvent-accessible surface area: 70902 Å² total; per-residue (Å²): 231,132,62,54,59,72,36,21,146,111,12,32,38,0,0,0,2,0,13,0,26,2,150,80,107,191,230,112,33,122,26,61,0,0,0,0,0,35,43,42,136,81,1,7,0,1,0,0,9,68,4,5,108,76,33,72,29,12,12,0,10,8,88,88,49,61,51,21,102,6,128,91,41,8,26,11,80,106,21,26,1,0,2,0,50,2,104,27,179,108,17,105,30,19,103,60,8,60,12,91,166,14,117,92,37,54,111,1,3,2,0,0,3,22,123,14,200,101,46,39,48,46,117,6,60,0,40,28,89,129,80,68,5,34,0,70,0,55,23,60,96,16,13,1,0,0,0,0,0,27,46,162,4,43,0,1,0,0,0,3,22,90,226,175,46,82,2,33,0,1,14,2,35,22,1,103,57,0,5,118,11,0,91,157,95,34,55,18,88,52,17,37,8,8,29,120,39,79,96,11,46,83,141,54,0,107,83,64,50,11,80,108,114,58,92,2,0,12,1,55,78,29,47,92,72,3,12,0,79,170,14,31,4,125,65,27,2,0,0,14,44,1,51,135,56,104,0,40,81,9,62,34,3,131,29,27,16,21,26,29,68,61,50,37,88,0,85,1,40,0,30,65,119,80,138,92,68,91,23,74,3,72,2,48,41,86,158,68,16,56,107,106,37,31,84,100,51,66,14,8,32,33,23,48,37,108,60,19,103,19,39,14,68,55,32,20,79,7,76,0,0,40,0,82,20,15,48,65,43,0,11,0,49,29,18,4,2,56,73,43,2,13,0,39,14,0,17,97,88,100,1,81,63,37,160,28,0,75,86,16,7,116,60,212,105,149,14,1,5,1,18,0,13,91,59,88,9,16,76,8,6,27,2,74,155,39,16,3,80,37,0,119,117,15,32,32,0,0,0,7,0,7,0,52,0,137,82,162,204,119,43,128,26,83,0,0,0,0,1,34,42,38,134,81,1,7,0,1,0,0,11,70,4,8,106,81,36,85,94,14,18,0,2,10,56,38,2,44,140,34,178,9,150,80,36,6,24,12,78,107,10,23,2,0,0,0,54,2,124,22,167,99,19,104,28,19,99,73,10,61,11,95,160,14,76,17,0,11,34,1,1,2,1,0,0,18,86,4,65,129,33,38,45,31,5,9,6,0,7,24,3,0,0,1,5,49,96,112,27,48,3,26,1,27,0,20,22,34,102,22,9,0,0,0,0,0,0,8,22,130,4,42,0,2,0,0,0,5,26,115,209,152,32,75,3,51,0,0,14,2,32,15,0,105,72,0,4,102,11,0,85,146,93,32,54,16,86,50,17,38,8,11,24,126,15,78,48,11,30,47,75,54,0,106,83,79,52,11,80,92,116,57,101,2,0,5,1,52,75,28,53,90,78,3,9,0,78,158,17,29,5,124,68,34,1,0,0,11,36,0,48,141,52,124,2,48,51,9,37,35,4,123,43,26,18,31,22,31,74,58,50,36,92,0,86,1,38,0,32,60,111,81,134,95,68,91,23,70,2,74,2,47,31,85,168,70,17,60,95,92,42,52,70,108,64,59,3,10,23,34,22,49,35,122,51,18,117,90,118,19,118,108,58,31,77,7,78,0,0,39,0,86,20,14,43,127,80,0,11,0,63,163,27,21,2,80,68,47,2,13,0,40,15,0,10,133,87,108,2,77,67,37,148,27,0,84,76,13,12,152,87,80,199,160,45,0,40,1,38,0,14,101,62,110,33,59,94,111,21,88,1,132,124,108,33,16,3,79,46,0,114,111,13,26,30,0,0,0,0,0,14,0,74,1,117,80,105,175,62,148,122,37,127,27,82,0,0,0,0,1,39,39,44,136,80,1,7,0,0,0,0,9,60,3,7,108,70,35,77,87,14,25,0,9,9,78,36,18,49,124,34,163,8,145,82,37,6,26,11,79,130,21,14,2,0,0,0,72,3,133,25,174,94,18,105,27,21,101,62,8,61,11,100,164,12,73,28,0,9,34,1,0,3,0,0,2,26,98,22,188,46,74,25,7,9,0,12,22,3,0,0,1,2,42,77,204,58,54,4,16,0,25,0,37,22,42,100,18,10,0,0,0,0,0,0,10,22,130,4,37,0,2,0,0,0,0,25,98,230,170,29,72,2,47,0,0,25,2,34,24,1,85,70,1,5,124,16,0,92,153,96,31,54,22,86,52,12,41,9,8,31,80,38,20,89,11,29,32,26,14,0,88,25,18,46,14,82,97,116,51,104,0,0,0,0,1,10,30,19,47,82,3,10,0,78,152,14,28,3,121,44,8,4,0,0,31,62,0,56,119,56,149,4,51,38,13,44,27,3,123,29,32,13,30,19,19,62,41,54,32,86,1,84,2,35,0,26,66,108,87,144,86,66,78,26,55,2,72,2,48,38,78,158,67,20,52,118,95,39,53,84,111,63,64,4,14,24,12,3,14,2,62,54,19,123,88,118,20,114,104,56,30,86,5,81,0,0,36,0,65,20,14,45,133,82,1,12,0,59,164,28,22,2,88,68,43,2,13,1,44,18,0,27,151,90,102,2,71,68,21,123,29,0,32,66,10,11,130,88,81,163,174,71,0,51,1,43,0,14,86,57,111,34,54,103,122,14,75,1,116,116,106,23,27,5,78,37,1,127,110,10,18,28,0,0,0,0,0,10,0,28,0,126,85,156,208,99,35,133,29,65,0,0,0,0,1,41,41,43,110,86,1,8,0,1,0,0,11,67,5,9,103,72,37,76,13,12,5,0,10,10,86,20,29,34,25,16,82,5,148,80,35,5,25,13,75,112,17,20,1,0,1,0,48,2,128,22,160,132,20,121,29,18,91,66,8,66,9,113,145,14,74,14,0,27,32,1,2,1,0,0,2,25,95,17,126,75,18,4,0,8,21,3,0,0,0,0,34,79,160,32,41,3,14,1,22,0,24,27,37,100,17,7,1,0,0,0,0,0,24,33,144,2,30,0,2,0,0,0,12,26,180,126,20,71,5,30,0,2,10,1,33,21,2,82,73,1,4,96,7,0,88,150,104,32,55,19,93,49,13,45,7,9,31,120,40,73,33,12,4,28,85,64,0,105,81,66,48,12,82,87,115,46,104,3,0,13,1,54,78,26,43,90,86,3,13,0,81,162,19,29,4,124,64,32,3,0,0,22,47,0,52,144,52,130,0,47,65,8,48,36,7,142,32,26,15,24,17,41,63,59,51,32,78,0,98,0,53,1,31,58,113,78,137,94,62,90,24,53,2,86,2,35,37,80,160,63,13,58,103,90,40,35,74,116,69,58,5,11,24,32,22,51,36,117,54,18,122,92,118,16,116,104,60,29,82,6,74,0,0,34,0,83,20,16,42,70,50,1,13,0,50,34,21,20,3,79,72,46,2,7,2,42,14,0,12,144,81,110,2,74,68,34,132,29,0,70,75,15,13,146,84,80,184,153,50,3,43,0,40,0,14,88,56,111,33,64,82,114,16,78,1,64

Foldseek 3Di:
DDDLVVLCVVAQQFKKKKWFWAQDVVGIDIAIAMWGQPDQPFQKIKFFPVRCPRGPWIWIAGPVGDIFTKAWLAHDNVLRMTIIGTDDHPGDHFAADALVPDDFPFKKKQKHARDRSRIDIFIWTQHDCDPKTKTLGDCPVHSHNTFIATSNNHGQFGWHDDPPSITITRGVVLVVLQNVLSNVPVHAQFFFAAWDWAWCALVNCVVLPHHSQDFFIFTQQGDPPGQNVVQVDGGRKGWQDKAHDGGGTNVCVCSVRRRADQQDKIWTWTADSRDIDITIGGTHHPVVSLVCQCVVQVFCRQWDKWWDWDQAPPVGTATAIFGQQGDCPHLQVVQPDGHGKGWQDKPRHGHHTDVSVSVSSVPPDPWIWTWIDDRNDIDITIRD/DDLVVLCVQAQQQKKKKKFWADDCDTDIAIAMWGQPDQVFAKIKAFQVRCPRGPFIWIAGLQADIFTKAWLAHDNVLRMTIIGTDDHPGDHFAADDLVPFDWPFKKKQKHQRAHDVCRPNRMDIFIFTQHDFCVGWGKTLGAQPRHSHNTFIAGSNNHGFFGWHDPPGSMTTTRGVVLVVLQNVLSNVPVHFQFFFAAWDWDWCALVNCVVLPHHSQDFFTFTQDGDPPGQCVVQPDGHGKGWQDKAHDGGGTNVVVCSVRRRDDQQDKIWTWTADSNRIDITIGGTHHHVVSLVVQCVVQVFCPQWDKWWDWDQAPPVGIATFIFGQQGDCPHLCVVQPDGHGKGFQAKPRHGHHGPVVVSVSSVPDPPWIWTWIAHRHRIDITIRD/DDDLVVLCVVAQQQKKKKWFWAADPVRHIDIAIAMWGQADQVFQKIKAFCVRHPRGPFIWIAGLVGDIFTKAWLAHDNVLRMTIIGTDDHDGDHFAADELVPFDFFFKKKQKHAGDNPVSRIDIFIFTQHDDDVCKGKTLRADPRHHHNTFIATSNNHGQFGWHDDDGSMTITRGVVLVVVQNVVSNVPVHFQAFDAAWDWAWCALVNQVVLPHHSQDFFIATQDGDPPGQNVVQPDDHGKGWQAKAPGGGRGNVCVCSVRVRDDAQDKIWTWIADSNRIDITIGGTHHPVVSLVVQCVVQVFCPQWDKWWDWDQAPPVGTAAAIFGQQGDCPHLCVVQPDGHGKGWQDKPPHGHHGPVSVSVSSVVDPDKIWTWIDDHNRIDITIGD/DDDLVVLVVQALQQKKKKWFWAQDCHIDIAIAMWGQADQPFQKIKAFQVRHPRGPWIWIAGPVGDIFTKDWLAHDNVLRMTIITTPDHPGDHFAADFLVPDDWFFKKKQKHARPGCRIDIFIFTQHDWEVGKTKTLRQCPNHSHNTFIATSNNHGQFGWHCPHSITITRGVVLVVLQHVCCNVPVHFQFFDAAWDWAWDAQVVCVVLPHHSQDFFIFTQDGDPPGQNVVLPDGGGKGWQDKAPDGGGGNVVVCSVRRRDDAQDKIWTWTDDPNDIDTTIGGTHRPVVSLVVQCQVQVQCPQWDKWWDWDQAPPVGTQTAIFGQQGDCPHLCVVQPDGHGKGFQDKPPHGHHGPVSNSVSSPPDDPWIWTWIADRNRIDITIRD

GO terms:
  GO:0042802 identical protein binding (F, IPI)

InterPro domains:
  IPR001478 PDZ domain [PF13180] (241-330)
  IPR001478 PDZ domain [PS50106] (232-324)
  IPR001478 PDZ domain [PS50106] (340-434)
  IPR001478 PDZ domain [SM00228] (241-324)
  IPR001478 PDZ domain [SM00228] (349-426)
  IPR001940 Peptidase S1C [PR00834] (72-84)
  IPR001940 Peptidase S1C [PR00834] (93-113)
  IPR001940 Peptidase S1C [PR00834] (133-157)
  IPR001940 Peptidase S1C [PR00834] (173-190)
  IPR001940 Peptidase S1C [PR00834] (195-212)
  IPR001940 Peptidase S1C [PR00834] (282-294)
  IPR009003 Peptidase S1, PA clan [SSF50494] (2-236)
  IPR011782 Peptidase S1C, Do [TIGR02037] (3-431)
  IPR036034 PDZ superfamily [G3DSA:2.30.42.10] (236-346)
  IPR036034 PDZ superfamily [G3DSA:2.30.42.10] (347-434)
  IPR036034 PDZ superfamily [SSF50156] (222-330)
  IPR036034 PDZ superfamily [SSF50156] (365-433)
  IPR041489 PDZ domain 6 [PF17820] (373-421)

B-factor: mean 54.11, std 17.34, range [30.95, 149.14]